Protein AF-0000000072261593 (afdb_homodimer)

Nearest PDB structures (foldseek):
  5vyj-assembly1_C  TM=9.093E-01  e=1.721E-48  Zea mays
  6v3o-assembly1_D  TM=8.929E-01  e=1.579E-46  Zea mays
  8ojy-assembly1_A  TM=8.882E-01  e=1.309E-45  Arabidopsis thaliana
  8oj9-assembly1_A  TM=8.793E-01  e=9.393E-46  Arabidopsis thaliana
  6v3o-assembly1_B  TM=8.728E-01  e=1.981E-45  Zea mays

pLDDT: mean 90.31, std 9.68, range [29.23, 98.25]

Secondary structure (DSSP, 8-state):
-----THHHHHHHHHHHHHHHHHHHHHHHHTT-HHHHHHHHS---HHHHHT--SHHHHHHHHHHHHHHHHHHHHHHHHHHHHHHHHHHHH-GGGSTTSHHHHHHHHHHTT--HHHHHHHHHT-EEEEEE---SS----HHHHHHHHHHHHHHHHTT-TTS-HHHHHHHHHHHHHHHHHHHHH-SS-SSPPPHHHHHHHHHHIIIIIHHHHHHHHHHHHHHHHHHTT--GGGG-SGGGS-EE--EE-TTTB-TT-TT--HHHHHHHHHHHHHHHHHHHHHHHHHHHHH----TTTSPPPHHHHHHHHHHHHHTTHHHHHHHHTTTT-HHHHHHHHHHHHHHHHHHT-TTT--SSHHHHHHHHHHHHHHHHHTT-HHHIIIIIHHHHHHHHHHTTTSSEEEEEEEHHHHHHHHHHHHHHH-TTSPPGGGS-HHHHHHHHHHHTT-----SPTT----HHHHHHHHHHHHHHHHHHHH-STTEEEEEEES--SHHHHHHHHHHHHHHT--TTTS-EEEEE-SHHHHHHHHHHHHHHHHSTTS---SEEEEEEESHHHHHHH-HHHHHHHHHHHHHHHHHHHHHHT-EEEEEEE--SSGGGT-S-HHHHHHHSPTT---SEEEEEE-HHHHIIIIISHHHHHHHHHHHHHHHHHHHHHHHSPPPP----HHHHHHHHHHHHHHHHHHHT-TTHHHHHHHHS-HHHHHT--S-SS-SBSSS-SSTTTB-HHHHHHHHHHTT--GGGTTTHHHHHHHHHHH-HHHHHHHHHTTTT-HHHHHHHHHHHHHHHH--HHHHHHHHTT-S-HHHHHHHHHHHHHHHHHHHHHHHHHHSS-HHHHTHHHHHHHHHHHHHHHHHHHHHHHHHHHHHHHGGG--HHHHHHHHHHHHHHHHHHHHHS---/-----THHHHHHHHHHHHHHHHHHHHHHHHTT-HHHHHHHHS---HHHHHTS-SHHHHHHHHHHHHHHHHHHHHHHHHHHHHHHHHHHHH-GGGSTTSHHHHHHHHHHTT--HHHHHHHHHT-EEEEEE---SS----HHHHHHHHHHHHHHHHTT-TTS-HHHHHHHHHHHHHHHHHHHHH-SS-SSPPPHHHHHHHHHHIIIIIHHHHHHHHHHHHHHHHHHTT--GGGG-SGGGS-EE--EE-TTTB-TT-TT--HHHHHHHHHHHHHHHHHHHHHHHHHHHHH----TTTSPPPHHHHHHHHHHHHHHTHHHHHHHHTTTT-HHHHHHHHHHHHHHHHHHT-TTT--SSHHHHHHHHHHHHHHHHHTT-HHHIIIIIHHHHHHHHHHTTTSSEEEEEEEHHHHHHHHHHHHHHH-TTSPPGGGS-HHHHHHHHHHHTT-----SPTT----HHHHHHHHHHHHHHHHHHHH-STTEEEEEEET--SHHHHHHHHHHHHHHT--TTTS-EEEEE-SHHHHHHHHHHHHHHHHSTTS---SEEEEEEESHHHHHHH-HHHHHHHHHHHHHHHHHHHHHHT-EEEEEEE--SSGGGT-S-HHHHHHTSPTT---SEEEEEE-HHHHIIIIISHHHHHHHHHHHHHHHHHHHHHHHSPPPP----HHHHHHHHHHHHHHHHHHHT-TTHHHHHHHHS-HHHHHT--S-SS-SBSSS-SSTTTB-HHHHHHHHHHTT--GGGTTTHHHHHHHHHHH-HHHHHHHHHTTTT-HHHHHHHHHHHHHHHH--HHHHHHHHTT-S-HHHHHHHHHHHHHHHHHHHHHHHHHHSS-HHHHTHHHHHHHHHHHHHHHHHHHHHHHHHHHHHHHGGG--HHHHHHHHHHHHHHHHHHHHHS---

Solvent-accessible surface area (backbone atoms only — not comparable to full-atom values): 91476 Å² total; per-residue (Å²): 129,86,70,82,53,73,60,59,48,54,51,49,32,51,51,50,43,52,52,52,50,51,40,49,32,49,43,30,44,75,69,71,36,50,73,63,27,45,47,74,69,41,72,51,49,65,68,66,62,68,73,53,55,75,81,54,43,62,57,47,46,48,52,50,27,52,51,35,46,50,49,50,52,36,48,51,52,38,51,53,54,49,52,38,51,44,32,64,76,65,30,61,49,64,40,84,42,29,45,32,25,42,52,51,52,42,45,74,72,66,53,47,72,66,58,50,45,55,47,32,44,50,29,34,42,30,53,22,40,38,57,32,63,64,53,45,71,42,68,64,53,53,51,50,50,50,53,50,47,50,52,56,54,55,67,62,36,77,76,58,32,66,67,57,50,49,49,47,52,51,50,47,35,38,52,48,45,48,49,67,38,29,54,66,66,69,88,53,62,44,47,66,67,57,48,39,53,55,54,46,46,41,62,70,66,40,47,59,54,27,50,50,52,34,54,50,48,45,52,51,27,42,43,71,71,69,45,67,64,76,65,66,69,49,71,77,45,39,60,44,53,38,39,30,32,32,59,47,28,48,33,60,62,28,89,83,49,40,38,66,48,30,44,51,44,54,49,52,30,24,55,51,16,45,52,53,53,51,52,54,49,52,53,45,31,66,66,36,54,38,22,52,88,73,36,82,69,56,67,69,58,55,49,51,45,51,53,52,22,58,73,51,42,70,64,23,49,51,40,38,59,73,39,71,60,16,59,65,26,23,44,40,40,51,51,49,53,26,50,53,28,38,74,70,67,39,80,88,55,32,61,84,45,52,64,57,54,50,50,53,50,48,52,51,47,52,56,37,53,74,63,64,39,57,58,51,40,61,70,53,48,43,54,51,55,46,46,44,70,30,28,40,55,27,36,37,19,40,24,39,30,38,37,39,68,51,52,51,52,14,50,32,33,45,41,51,69,64,40,65,87,51,76,63,58,85,74,49,51,74,64,54,50,44,49,52,52,56,57,48,69,74,45,90,70,63,71,68,65,84,94,62,85,55,40,71,54,32,42,51,52,38,44,34,44,36,37,52,42,56,47,30,74,74,68,43,61,78,35,53,37,43,39,34,29,37,70,40,82,49,53,56,56,61,53,50,50,48,53,51,29,47,61,42,67,37,62,60,78,78,52,51,74,24,50,23,30,28,44,66,67,32,35,71,44,40,48,61,35,50,51,52,41,73,68,34,86,83,46,61,90,56,68,62,45,54,38,31,42,41,33,31,50,12,15,75,69,31,20,42,59,30,28,54,51,45,51,44,51,32,42,52,48,38,40,52,51,25,59,72,69,69,38,38,49,24,45,30,40,45,30,35,46,18,59,45,17,58,23,67,60,54,30,55,54,48,57,32,46,52,86,48,47,40,69,22,37,38,30,32,43,38,36,31,64,36,42,56,80,46,41,64,47,60,69,55,20,22,49,51,51,33,15,44,53,26,24,45,45,50,36,24,41,37,39,77,55,65,63,84,74,77,87,68,65,59,65,42,50,48,53,39,20,53,44,14,24,52,52,34,44,53,51,72,66,33,88,59,34,62,61,43,49,59,41,30,25,58,43,66,58,56,56,64,44,49,44,17,67,51,66,48,38,60,82,70,58,97,42,77,87,35,43,37,52,58,56,54,48,27,21,30,41,74,33,22,54,27,50,56,32,43,53,25,51,15,59,20,49,50,48,29,49,74,77,33,47,67,47,35,48,56,49,37,76,31,30,83,72,36,49,44,55,27,48,50,51,53,46,26,48,51,32,53,65,64,25,36,71,71,50,32,53,57,30,39,64,57,28,81,53,57,69,59,36,52,57,54,48,50,53,51,53,50,42,51,53,39,27,57,51,48,52,33,60,37,69,72,50,60,58,75,72,75,39,44,69,61,51,51,54,50,58,74,44,43,44,59,50,53,47,48,51,53,49,45,54,54,49,48,58,56,42,70,73,47,54,89,62,78,41,77,64,43,54,56,47,50,53,50,50,48,52,41,51,49,28,50,39,50,59,60,70,56,39,71,130,86,71,82,53,71,60,57,47,55,51,49,32,52,52,50,43,52,52,52,49,52,40,49,32,48,44,29,42,74,68,71,35,49,74,63,28,45,47,74,68,42,70,52,50,66,69,66,64,66,72,53,58,76,82,52,42,62,57,48,46,49,52,49,28,52,51,36,46,51,49,52,50,34,47,51,52,38,51,54,54,48,51,39,53,44,33,64,76,63,31,60,49,66,39,84,42,29,46,31,26,42,52,53,52,42,46,74,72,65,51,46,72,67,58,52,45,54,47,33,43,50,28,35,42,28,52,23,40,40,58,30,61,64,55,45,71,42,68,64,52,55,51,48,51,50,53,49,48,50,52,56,55,54,68,61,36,76,75,59,32,65,68,57,49,49,51,48,51,51,50,47,35,36,51,49,46,48,49,67,39,30,54,65,67,69,88,54,63,45,46,67,68,56,47,39,52,57,54,46,46,41,62,71,66,40,46,58,54,27,52,50,52,34,52,48,48,45,52,52,28,42,41,73,70,70,44,69,66,75,66,65,69,49,71,77,46,39,61,45,52,37,40,29,32,33,59,48,29,48,33,62,63,30,90,81,48,40,38,67,49,28,43,51,42,55,50,51,31,24,55,50,16,44,51,54,51,49,51,54,49,51,52,44,31,66,67,34,54,38,22,52,89,74,36,84,71,55,67,68,57,54,50,50,44,52,53,52,22,58,75,51,42,68,64,24,48,52,39,38,60,74,40,70,60,15,60,65,25,24,46,41,41,53,52,50,53,27,51,54,28,36,74,70,67,38,81,90,56,32,62,84,46,50,65,56,54,48,50,52,51,47,52,54,47,53,55,37,52,74,63,64,38,57,59,50,40,60,71,54,48,43,54,52,54,47,46,45,71,31,27,38,55,27,36,38,20,40,26,39,30,38,39,39,67,51,52,50,51,13,50,32,32,46,41,50,70,63,40,63,86,52,76,62,58,87,74,50,50,75,64,55,50,43,49,52,51,55,57,50,69,73,45,91,69,64,71,68,64,83,95,62,85,54,40,72,56,31,43,53,54,38,44,34,45,34,35,51,42,55,46,29,74,74,68,44,61,78,36,54,39,42,38,34,30,38,70,40,82,49,52,55,56,60,52,50,52,47,52,51,30,48,62,42,69,38,62,60,78,78,52,51,75,21,49,24,30,29,43,65,66,30,35,71,44,40,46,58,35,48,51,54,41,72,66,34,86,85,46,61,89,56,69,61,46,52,40,31,41,38,34,31,49,13,15,74,67,32,21,43,57,30,27,52,51,47,50,45,50,32,44,51,48,38,38,51,52,26,58,72,69,71,36,38,49,25,45,27,41,42,30,37,45,18,57,46,17,60,22,67,60,52,28,55,55,47,56,34,46,53,86,46,48,38,69,23,38,37,31,33,44,39,34,32,66,36,42,56,81,46,40,65,47,59,69,54,20,23,50,49,52,34,15,44,53,26,26,45,45,50,38,25,42,37,40,78,55,65,64,84,75,77,88,67,66,58,66,43,51,49,52,40,20,52,43,14,24,52,50,34,44,54,51,71,65,33,88,59,34,62,61,44,51,60,41,30,26,58,44,65,58,56,55,64,45,48,42,16,67,51,67,48,37,60,81,69,57,98,43,74,86,33,44,38,53,60,56,54,49,27,21,30,41,74,32,22,54,28,49,57,30,42,52,26,50,15,57,20,50,51,47,30,49,74,77,34,47,68,47,36,46,56,49,37,76,31,31,83,74,35,48,43,55,28,49,50,52,52,45,24,49,52,31,53,66,64,25,36,70,71,50,32,52,58,30,39,64,57,27,82,53,58,69,60,34,51,56,54,47,51,54,53,54,50,42,51,54,39,26,57,53,47,54,36,60,37,69,71,51,59,58,76,72,74,40,46,68,60,50,51,56,48,60,74,43,42,44,57,49,51,47,48,50,51,50,45,52,53,50,48,58,55,43,70,74,46,55,89,62,80,40,77,64,43,54,55,47,49,53,50,49,50,52,41,49,50,28,49,38,50,58,61,70,57,39,71

Structure (mmCIF, N/CA/C/O backbone):
data_AF-0000000072261593-model_v1
#
loop_
_entity.id
_entity.type
_entity.pdbx_description
1 polymer 'Phosphoenolpyruvate carboxylase'
#
loop_
_atom_site.group_PDB
_atom_site.id
_atom_site.type_symbol
_atom_site.label_atom_id
_atom_site.label_alt_id
_atom_site.label_comp_id
_atom_site.label_asym_id
_atom_site.label_entity_id
_atom_site.label_seq_id
_atom_site.pdbx_PDB_ins_code
_atom_site.Cartn_x
_atom_site.Cartn_y
_atom_site.Cartn_z
_atom_site.occupancy
_atom_site.B_iso_or_equiv
_atom_site.auth_seq_id
_atom_site.auth_comp_id
_atom_site.auth_asym_id
_atom_site.auth_atom_id
_atom_site.pdbx_PDB_model_num
ATOM 1 N N . MET A 1 1 ? 2.805 29.625 -28.234 1 29.23 1 MET A N 1
ATOM 2 C CA . MET A 1 1 ? 2.994 29.359 -26.797 1 29.23 1 MET A CA 1
ATOM 3 C C . MET A 1 1 ? 1.656 29.125 -26.109 1 29.23 1 MET A C 1
ATOM 5 O O . MET A 1 1 ? 0.814 30.016 -26.047 1 29.23 1 MET A O 1
ATOM 9 N N . SER A 1 2 ? 1.017 28.016 -26.172 1 39.97 2 SER A N 1
ATOM 10 C CA . SER A 1 2 ? -0.398 27.75 -25.922 1 39.97 2 SER A CA 1
ATOM 11 C C . SER A 1 2 ? -0.804 28.172 -24.516 1 39.97 2 SER A C 1
ATOM 13 O O . SER A 1 2 ? -0.157 27.797 -23.531 1 39.97 2 SER A O 1
ATOM 15 N N . THR A 1 3 ? -1.3 29.312 -24.328 1 50.88 3 THR A N 1
ATOM 16 C CA . THR A 1 3 ? -1.78 30 -23.141 1 50.88 3 THR A CA 1
ATOM 17 C C . THR A 1 3 ? -2.701 29.094 -22.328 1 50.88 3 THR A C 1
ATOM 19 O O . THR A 1 3 ? -3.707 28.609 -22.844 1 50.88 3 THR A O 1
ATOM 22 N N . ILE A 1 4 ? -2.166 28.422 -21.469 1 63.12 4 ILE A N 1
ATOM 23 C CA . ILE A 1 4 ? -2.998 27.641 -20.578 1 63.12 4 ILE A CA 1
ATOM 24 C C . ILE A 1 4 ? -4.066 28.531 -19.938 1 63.12 4 ILE A C 1
ATOM 26 O O . ILE A 1 4 ? -3.752 29.406 -19.125 1 63.12 4 ILE A O 1
ATOM 30 N N . LYS A 1 5 ? -5.16 28.656 -20.734 1 63.47 5 LYS A N 1
ATOM 31 C CA . LYS A 1 5 ? -6.281 29.5 -20.328 1 63.47 5 LYS A CA 1
ATOM 32 C C . LYS A 1 5 ? -6.938 28.953 -19.047 1 63.47 5 LYS A C 1
ATOM 34 O O . LYS A 1 5 ? -7.227 27.766 -18.953 1 63.47 5 LYS A O 1
ATOM 39 N N . PRO A 1 6 ? -6.984 29.797 -17.891 1 68.5 6 PRO A N 1
ATOM 40 C CA . PRO A 1 6 ? -7.648 29.391 -16.656 1 68.5 6 PRO A CA 1
ATOM 41 C C . PRO A 1 6 ? -8.984 28.688 -16.891 1 68.5 6 PRO A C 1
ATOM 43 O O . PRO A 1 6 ? -9.438 27.906 -16.062 1 68.5 6 PRO A O 1
ATOM 46 N N . GLU A 1 7 ? -9.508 28.891 -18 1 71.69 7 GLU A N 1
ATOM 47 C CA . GLU A 1 7 ? -10.812 28.328 -18.328 1 71.69 7 GLU A CA 1
ATOM 48 C C . GLU A 1 7 ? -10.766 26.797 -18.344 1 71.69 7 GLU A C 1
ATOM 50 O O . GLU A 1 7 ? -11.766 26.141 -18.031 1 71.69 7 GLU A O 1
ATOM 55 N N . PHE A 1 8 ? -9.625 26.391 -18.656 1 77.56 8 PHE A N 1
ATOM 56 C CA . PHE A 1 8 ? -9.469 24.938 -18.672 1 77.56 8 PHE A CA 1
ATOM 57 C C . PHE A 1 8 ? -9.695 24.359 -17.281 1 77.56 8 PHE A C 1
ATOM 59 O O . PHE A 1 8 ? -10.305 23.297 -17.125 1 77.56 8 PHE A O 1
ATOM 66 N N . ILE A 1 9 ? -9.32 25.031 -16.312 1 82.94 9 ILE A N 1
ATOM 67 C CA . ILE A 1 9 ? -9.445 24.562 -14.93 1 82.94 9 ILE A CA 1
ATOM 68 C C . ILE A 1 9 ? -10.906 24.594 -14.5 1 82.94 9 ILE A C 1
ATOM 70 O O . ILE A 1 9 ? -11.375 23.703 -13.797 1 82.94 9 ILE A O 1
ATOM 74 N N . PHE A 1 10 ? -11.586 25.625 -14.961 1 88.06 10 PHE A N 1
ATOM 75 C CA . PHE A 1 10 ? -12.984 25.766 -14.578 1 88.06 10 PHE A CA 1
ATOM 76 C C . PHE A 1 10 ? -13.836 24.672 -15.203 1 88.06 10 PHE A C 1
ATOM 78 O O . PHE A 1 10 ? -14.742 24.141 -14.562 1 88.06 10 PHE A O 1
ATOM 85 N N . GLU A 1 11 ? -13.477 24.359 -16.391 1 88.31 11 GLU A N 1
ATOM 86 C CA . GLU A 1 11 ? -14.211 23.297 -17.078 1 88.31 11 GLU A CA 1
ATOM 87 C C . GLU A 1 11 ? -13.961 21.953 -16.406 1 88.31 11 GLU A C 1
ATOM 89 O O . GLU A 1 11 ? -14.883 21.141 -16.281 1 88.31 11 GLU A O 1
ATOM 94 N N . LYS A 1 12 ? -12.773 21.75 -16.078 1 90.81 12 LYS A N 1
ATOM 95 C CA . LYS A 1 12 ? -12.422 20.5 -15.422 1 90.81 12 LYS A CA 1
ATOM 96 C C . LYS A 1 12 ? -13.148 20.359 -14.086 1 90.81 12 LYS A C 1
ATOM 98 O O . LYS A 1 12 ? -13.688 19.297 -13.781 1 90.81 12 LYS A O 1
ATOM 103 N N . ILE A 1 13 ? -13.195 21.391 -13.297 1 93.88 13 ILE A N 1
ATOM 104 C CA . ILE A 1 13 ? -13.867 21.391 -12 1 93.88 13 ILE A CA 1
ATOM 105 C C . ILE A 1 13 ? -15.359 21.109 -12.195 1 93.88 13 ILE A C 1
ATOM 107 O O . ILE A 1 13 ? -15.938 20.281 -11.492 1 93.88 13 ILE A O 1
ATOM 111 N N . SER A 1 14 ? -15.891 21.766 -13.211 1 92.62 14 SER A N 1
ATOM 112 C CA . SER A 1 14 ? -17.312 21.609 -13.477 1 92.62 14 SER A CA 1
ATOM 113 C C . SER A 1 14 ? -17.641 20.188 -13.898 1 92.62 14 SER A C 1
ATOM 115 O O . SER A 1 14 ? -18.625 19.609 -13.438 1 92.62 14 SER A O 1
ATOM 117 N N . SER A 1 15 ? -16.828 19.641 -14.727 1 93.56 15 SER A N 1
ATOM 118 C CA . SER A 1 15 ? -17.047 18.297 -15.219 1 93.56 15 SER A CA 1
ATOM 119 C C . SER A 1 15 ? -16.906 17.266 -14.094 1 93.56 15 SER A C 1
ATOM 121 O O . SER A 1 15 ? -17.75 16.375 -13.961 1 93.56 15 SER A O 1
ATOM 123 N N . ASP A 1 16 ? -15.852 17.391 -13.312 1 94.81 16 ASP A N 1
ATOM 124 C CA . ASP A 1 16 ? -15.625 16.469 -12.211 1 94.81 16 ASP A CA 1
ATOM 125 C C . ASP A 1 16 ? -16.734 16.562 -11.164 1 94.81 16 ASP A C 1
ATOM 127 O O . ASP A 1 16 ? -17.156 15.555 -10.602 1 94.81 16 ASP A O 1
ATOM 131 N N . MET A 1 17 ? -17.203 17.797 -10.938 1 94.31 17 MET A N 1
ATOM 132 C CA . MET A 1 17 ? -18.266 18 -9.953 1 94.31 17 MET A CA 1
ATOM 133 C C . MET A 1 17 ? -19.578 17.406 -10.445 1 94.31 17 MET A C 1
ATOM 135 O O . MET A 1 17 ? -20.344 16.828 -9.664 1 94.31 17 MET A O 1
ATOM 139 N N . SER A 1 18 ? -19.844 17.625 -11.727 1 94.25 18 SER A N 1
ATOM 140 C CA . SER A 1 18 ? -21.047 17.047 -12.297 1 94.25 18 SER A CA 1
ATOM 141 C C . SER A 1 18 ? -21.031 15.523 -12.164 1 94.25 18 SER A C 1
ATOM 143 O O . SER A 1 18 ? -22.047 14.922 -11.797 1 94.25 18 SER A O 1
ATOM 145 N N . PHE A 1 19 ? -19.969 14.938 -12.438 1 95.19 19 PHE A N 1
ATOM 146 C CA . PHE A 1 19 ? -19.812 13.492 -12.336 1 95.19 19 PHE A CA 1
ATOM 147 C C . PHE A 1 19 ? -20.047 13.023 -10.898 1 95.19 19 PHE A C 1
ATOM 149 O O . PHE A 1 19 ? -20.812 12.086 -10.664 1 95.19 19 PHE A O 1
ATOM 156 N N . LEU A 1 20 ? -19.344 13.641 -9.891 1 96.12 20 LEU A N 1
ATOM 157 C CA . LEU A 1 20 ? -19.469 13.234 -8.492 1 96.12 20 LEU A CA 1
ATOM 158 C C . LEU A 1 20 ? -20.875 13.477 -7.973 1 96.12 20 LEU A C 1
ATOM 160 O O . LEU A 1 20 ? -21.391 12.711 -7.152 1 96.12 20 LEU A O 1
ATOM 164 N N . ARG A 1 21 ? -21.469 14.602 -8.422 1 94.75 21 ARG A N 1
ATOM 165 C CA . ARG A 1 21 ? -22.844 14.898 -8.062 1 94.75 21 ARG A CA 1
ATOM 166 C C . ARG A 1 21 ? -23.781 13.797 -8.539 1 94.75 21 ARG A C 1
ATOM 168 O O . ARG A 1 21 ? -24.672 13.367 -7.801 1 94.75 21 ARG A O 1
ATOM 175 N N . ASP A 1 22 ? -23.562 13.352 -9.719 1 95.5 22 ASP A N 1
ATOM 176 C CA . ASP A 1 22 ? -24.391 12.273 -10.258 1 95.5 22 ASP A CA 1
ATOM 177 C C . ASP A 1 22 ? -24.203 10.992 -9.461 1 95.5 22 ASP A C 1
ATOM 179 O O . ASP A 1 22 ? -25.172 10.258 -9.219 1 95.5 22 ASP A O 1
ATOM 183 N N . CYS A 1 23 ? -23.016 10.711 -9.125 1 96.62 23 CYS A N 1
ATOM 184 C CA . CYS A 1 23 ? -22.75 9.539 -8.297 1 96.62 23 CYS A CA 1
ATOM 185 C C . CYS A 1 23 ? -23.453 9.648 -6.953 1 96.62 23 CYS A C 1
ATOM 187 O O . CYS A 1 23 ? -24.031 8.68 -6.469 1 96.62 23 CYS A O 1
ATOM 189 N N . PHE A 1 24 ? -23.422 10.828 -6.324 1 96.44 24 PHE A N 1
ATOM 190 C CA . PHE A 1 24 ? -24.031 11.055 -5.023 1 96.44 24 PHE A CA 1
ATOM 191 C C . PHE A 1 24 ? -25.547 10.961 -5.117 1 96.44 24 PHE A C 1
ATOM 193 O O . PHE A 1 24 ? -26.203 10.359 -4.25 1 96.44 24 PHE A O 1
ATOM 200 N N . LYS A 1 25 ? -26.109 11.523 -6.18 1 95.25 25 LYS A N 1
ATOM 201 C CA . LYS A 1 25 ? -27.547 11.414 -6.426 1 95.25 25 LYS A CA 1
ATOM 202 C C . LYS A 1 25 ? -27.984 9.953 -6.52 1 95.25 25 LYS A C 1
ATOM 204 O O . LYS A 1 25 ? -29.016 9.57 -5.953 1 95.25 25 LYS A O 1
ATOM 209 N N . LYS A 1 26 ? -27.203 9.25 -7.199 1 94.75 26 LYS A N 1
ATOM 210 C CA . LYS A 1 26 ? -27.5 7.828 -7.355 1 94.75 26 LYS A CA 1
ATOM 211 C C . LYS A 1 26 ? -27.516 7.117 -6.008 1 94.75 26 LYS A C 1
ATOM 213 O O . LYS A 1 26 ? -28.391 6.285 -5.746 1 94.75 26 LYS A O 1
ATOM 218 N N . VAL A 1 27 ? -26.562 7.449 -5.168 1 95.25 27 VAL A N 1
ATOM 219 C CA . VAL A 1 27 ? -26.5 6.859 -3.834 1 95.25 27 VAL A CA 1
ATOM 220 C C . VAL A 1 27 ? -27.766 7.207 -3.055 1 95.25 27 VAL A C 1
ATOM 222 O O . VAL A 1 27 ? -28.375 6.328 -2.447 1 95.25 27 VAL A O 1
ATOM 225 N N . LEU A 1 28 ? -28.172 8.445 -3.123 1 94.69 28 LEU A N 1
ATOM 226 C CA . LEU A 1 28 ? -29.344 8.891 -2.387 1 94.69 28 LEU A CA 1
ATOM 227 C C . LEU A 1 28 ? -30.609 8.227 -2.924 1 94.69 28 LEU A C 1
ATOM 229 O O . LEU A 1 28 ? -31.469 7.793 -2.15 1 94.69 28 LEU A O 1
ATOM 233 N N . THR A 1 29 ? -30.656 8.133 -4.203 1 94.19 29 THR A N 1
ATOM 234 C CA . THR A 1 29 ? -31.812 7.5 -4.824 1 94.19 29 THR A CA 1
ATOM 235 C C . THR A 1 29 ? -31.891 6.02 -4.449 1 94.19 29 THR A C 1
ATOM 237 O O . THR A 1 29 ? -32.969 5.504 -4.137 1 94.19 29 THR A O 1
ATOM 240 N N . ASP A 1 30 ? -30.812 5.395 -4.492 1 92.5 30 ASP A N 1
ATOM 241 C CA . ASP A 1 30 ? -30.75 3.979 -4.148 1 92.5 30 ASP A CA 1
ATOM 242 C C . ASP A 1 30 ? -31.172 3.746 -2.701 1 92.5 30 ASP A C 1
ATOM 244 O O . ASP A 1 30 ? -31.688 2.678 -2.365 1 92.5 30 ASP A O 1
ATOM 248 N N . LEU A 1 31 ? -30.984 4.754 -1.864 1 91.88 31 LEU A N 1
ATOM 249 C CA . LEU A 1 31 ? -31.297 4.625 -0.444 1 91.88 31 LEU A CA 1
ATOM 250 C C . LEU A 1 31 ? -32.719 5.125 -0.148 1 91.88 31 LEU A C 1
ATOM 252 O O . LEU A 1 31 ? -33.094 5.219 1.016 1 91.88 31 LEU A O 1
ATOM 256 N N . GLY A 1 32 ? -33.5 5.453 -1.16 1 89.75 32 GLY A N 1
ATOM 257 C CA . GLY A 1 32 ? -34.875 5.883 -1.011 1 89.75 32 GLY A CA 1
ATOM 258 C C . GLY A 1 32 ? -35 7.336 -0.595 1 89.75 32 GLY A C 1
ATOM 259 O O . GLY A 1 32 ? -36.031 7.746 -0.07 1 89.75 32 GLY A O 1
ATOM 260 N N . GLU A 1 33 ? -33.844 8.062 -0.707 1 90.12 33 GLU A N 1
ATOM 261 C CA . GLU A 1 33 ? -33.875 9.477 -0.348 1 90.12 33 GLU A CA 1
ATOM 262 C C . GLU A 1 33 ? -34.031 10.359 -1.581 1 90.12 33 GLU A C 1
ATOM 264 O O . GLU A 1 33 ? -33.25 11.281 -1.808 1 90.12 33 GLU A O 1
ATOM 269 N N . ASP A 1 34 ? -35.031 10.148 -2.322 1 89 34 ASP A N 1
ATOM 270 C CA . ASP A 1 34 ? -35.281 10.805 -3.605 1 89 34 ASP A CA 1
ATOM 271 C C . ASP A 1 34 ? -35.438 12.312 -3.428 1 89 34 ASP A C 1
ATOM 273 O O . ASP A 1 34 ? -35 13.102 -4.262 1 89 34 ASP A O 1
ATOM 277 N N . LYS A 1 35 ? -36.062 12.695 -2.393 1 85.44 35 LYS A N 1
ATOM 278 C CA . LYS A 1 35 ? -36.281 14.117 -2.154 1 85.44 35 LYS A CA 1
ATOM 279 C C . LYS A 1 35 ? -34.969 14.859 -1.962 1 85.44 35 LYS A C 1
ATOM 281 O O . LYS A 1 35 ? -34.812 15.992 -2.42 1 85.44 35 LYS A O 1
ATOM 286 N N . LEU A 1 36 ? -34.094 14.211 -1.305 1 88.62 36 LEU A N 1
ATOM 287 C CA . LEU A 1 36 ? -32.781 14.805 -1.075 1 88.62 36 LEU A CA 1
ATOM 288 C C . LEU A 1 36 ? -32 14.875 -2.373 1 88.62 36 LEU A C 1
ATOM 290 O O . LEU A 1 36 ? -31.25 15.828 -2.592 1 88.62 36 LEU A O 1
ATOM 294 N N . ALA A 1 37 ? -32.188 13.883 -3.242 1 89.5 37 ALA A N 1
ATOM 295 C CA . ALA A 1 37 ? -31.484 13.852 -4.527 1 89.5 37 ALA A CA 1
ATOM 296 C C . ALA A 1 37 ? -31.891 15.039 -5.398 1 89.5 37 ALA A C 1
ATOM 298 O O . ALA A 1 37 ? -31.078 15.57 -6.156 1 89.5 37 ALA A O 1
ATOM 299 N N . GLU A 1 38 ? -33.062 15.375 -5.258 1 85.56 38 GLU A N 1
ATOM 300 C CA . GLU A 1 38 ? -33.594 16.484 -6.043 1 85.56 38 GLU A CA 1
ATOM 301 C C . GLU A 1 38 ? -32.906 17.797 -5.664 1 85.56 38 GLU A C 1
ATOM 303 O O . GLU A 1 38 ? -32.781 18.703 -6.5 1 85.56 38 GLU A O 1
ATOM 308 N N . ILE A 1 39 ? -32.5 17.875 -4.445 1 82.38 39 ILE A N 1
ATOM 309 C CA . ILE A 1 39 ? -31.812 19.078 -3.979 1 82.38 39 ILE A CA 1
ATOM 310 C C . ILE A 1 39 ? -30.531 19.266 -4.785 1 82.38 39 ILE A C 1
ATOM 312 O O . ILE A 1 39 ? -30.156 20.391 -5.094 1 82.38 39 ILE A O 1
ATOM 316 N N . LEU A 1 40 ? -29.953 18.219 -5.148 1 85.5 40 LEU A N 1
ATOM 317 C CA . LEU A 1 40 ? -28.688 18.25 -5.871 1 85.5 40 LEU A CA 1
ATOM 318 C C . LEU A 1 40 ? -28.906 18.578 -7.344 1 85.5 40 LEU A C 1
ATOM 320 O O . LEU A 1 40 ? -27.984 19.031 -8.031 1 85.5 40 LEU A O 1
ATOM 324 N N . ASP A 1 41 ? -30.141 18.156 -7.906 1 73 41 ASP A N 1
ATOM 325 C CA . ASP A 1 41 ? -30.484 18.375 -9.312 1 73 41 ASP A CA 1
ATOM 326 C C . ASP A 1 41 ? -30.766 19.859 -9.57 1 73 41 ASP A C 1
ATOM 328 O O . ASP A 1 41 ? -30.422 20.375 -10.633 1 73 41 ASP A O 1
ATOM 332 N N . GLN A 1 42 ? -31.828 20.266 -8.656 1 61.62 42 GLN A N 1
ATOM 333 C CA . GLN A 1 42 ? -32.281 21.641 -8.828 1 61.62 42 GLN A CA 1
ATOM 334 C C . GLN A 1 42 ? -31.188 22.625 -8.414 1 61.62 42 GLN A C 1
ATOM 336 O O . GLN A 1 42 ? -30.375 22.328 -7.531 1 61.62 42 GLN A O 1
ATOM 341 N N . LYS A 1 43 ? -30.906 23.312 -9.211 1 55.97 43 LYS A N 1
ATOM 342 C CA . LYS A 1 43 ? -29.984 24.344 -8.734 1 55.97 43 LYS A CA 1
ATOM 343 C C . LYS A 1 43 ? -30.328 24.766 -7.305 1 55.97 43 LYS A C 1
ATOM 345 O O . LYS A 1 43 ? -31.484 25.031 -6.988 1 55.97 43 LYS A O 1
ATOM 350 N N . LEU A 1 44 ? -29.734 24.109 -6.266 1 58.66 44 LEU A N 1
ATOM 351 C CA . LEU A 1 44 ? -29.844 24.422 -4.848 1 58.66 44 LEU A CA 1
ATOM 352 C C . LEU A 1 44 ? -30.625 25.734 -4.648 1 58.66 44 LEU A C 1
ATOM 354 O O . LEU A 1 44 ? -30.031 26.75 -4.293 1 58.66 44 LEU A O 1
ATOM 358 N N . ASP A 1 45 ? -31.859 25.844 -5.254 1 55.22 45 ASP A N 1
ATOM 359 C CA . ASP A 1 45 ? -32.656 27.062 -5.102 1 55.22 45 ASP A CA 1
ATOM 360 C C . ASP A 1 45 ? -33.156 27.219 -3.668 1 55.22 45 ASP A C 1
ATOM 362 O O . ASP A 1 45 ? -33.5 26.234 -3.023 1 55.22 45 ASP A O 1
ATOM 366 N N . LYS A 1 46 ? -33.156 28.438 -3.08 1 53.28 46 LYS A N 1
ATOM 367 C CA . LYS A 1 46 ? -33.438 28.891 -1.725 1 53.28 46 LYS A CA 1
ATOM 368 C C . LYS A 1 46 ? -34.781 28.344 -1.247 1 53.28 46 LYS A C 1
ATOM 370 O O . LYS A 1 46 ? -34.906 27.859 -0.12 1 53.28 46 LYS A O 1
ATOM 375 N N . GLU A 1 47 ? -35.781 28.469 -2.049 1 56.28 47 GLU A N 1
ATOM 376 C CA . GLU A 1 47 ? -37.156 28.172 -1.646 1 56.28 47 GLU A CA 1
ATOM 377 C C . GLU A 1 47 ? -37.375 26.688 -1.411 1 56.28 47 GLU A C 1
ATOM 379 O O . GLU A 1 47 ? -38.094 26.281 -0.5 1 56.28 47 GLU A O 1
ATOM 384 N N . SER A 1 48 ? -36.75 25.922 -2.152 1 57.75 48 SER A N 1
ATOM 385 C CA . SER A 1 48 ? -36.875 24.469 -2.043 1 57.75 48 SER A CA 1
ATOM 386 C C . SER A 1 48 ? -36.25 23.938 -0.769 1 57.75 48 SER A C 1
ATOM 388 O O . SER A 1 48 ? -36.75 23 -0.152 1 57.75 48 SER A O 1
ATOM 390 N N . ILE A 1 49 ? -35.219 24.516 -0.311 1 58.19 49 ILE A N 1
ATOM 391 C CA . ILE A 1 49 ? -34.469 24.078 0.864 1 58.19 49 ILE A CA 1
ATOM 392 C C . ILE A 1 49 ? -35.25 24.453 2.131 1 58.19 49 ILE A C 1
ATOM 394 O O . ILE A 1 49 ? -35.312 23.672 3.086 1 58.19 49 ILE A O 1
ATOM 398 N N . LEU A 1 50 ? -35.938 25.625 2.102 1 55.78 50 LEU A N 1
ATOM 399 C CA . LEU A 1 50 ? -36.656 26.141 3.268 1 55.78 50 LEU A CA 1
ATOM 400 C C . LEU A 1 50 ? -37.938 25.359 3.49 1 55.78 50 LEU A C 1
ATOM 402 O O . LEU A 1 50 ? -38.438 25.297 4.613 1 55.78 50 LEU A O 1
ATOM 406 N N . LYS A 1 51 ? -38.688 24.984 2.523 1 54.62 51 LYS A N 1
ATOM 407 C CA . LYS A 1 51 ? -39.969 24.297 2.619 1 54.62 51 LYS A CA 1
ATOM 408 C C . LYS A 1 51 ? -39.781 22.875 3.17 1 54.62 51 LYS A C 1
ATOM 410 O O . LYS A 1 51 ? -40.781 22.172 3.41 1 54.62 51 LYS A O 1
ATOM 415 N N . MET A 1 52 ? -38.562 22.438 3.361 1 51.31 52 MET A N 1
ATOM 416 C CA . MET A 1 52 ? -38.375 21.031 3.684 1 51.31 52 MET A CA 1
ATOM 417 C C . MET A 1 52 ? -38.5 20.797 5.184 1 51.31 52 MET A C 1
ATOM 419 O O . MET A 1 52 ? -37.969 21.562 5.992 1 51.31 52 MET A O 1
ATOM 423 N N . GLY A 1 53 ? -39.469 20.094 5.723 1 48.19 53 GLY A N 1
ATOM 424 C CA . GLY A 1 53 ? -39.844 19.719 7.07 1 48.19 53 GLY A CA 1
ATOM 425 C C . GLY A 1 53 ? -38.688 19.297 7.945 1 48.19 53 GLY A C 1
ATOM 426 O O . GLY A 1 53 ? -37.562 19.156 7.461 1 48.19 53 GLY A O 1
ATOM 427 N N . SER A 1 54 ? -38.906 19.094 9.391 1 48.72 54 SER A N 1
ATOM 428 C CA . SER A 1 54 ? -38 18.859 10.5 1 48.72 54 SER A CA 1
ATOM 429 C C . SER A 1 54 ? -37.062 17.703 10.203 1 48.72 54 SER A C 1
ATOM 431 O O . SER A 1 54 ? -35.844 17.812 10.398 1 48.72 54 SER A O 1
ATOM 433 N N . GLU A 1 55 ? -37.562 16.484 10.172 1 48.81 55 GLU A N 1
ATOM 434 C CA . GLU A 1 55 ? -36.75 15.266 10.023 1 48.81 55 GLU A CA 1
ATOM 435 C C . GLU A 1 55 ? -35.844 15.359 8.805 1 48.81 55 GLU A C 1
ATOM 437 O O . GLU A 1 55 ? -34.688 14.898 8.844 1 48.81 55 GLU A O 1
ATOM 442 N N . THR A 1 56 ? -36.281 16 7.949 1 52.19 56 THR A N 1
ATOM 443 C CA . THR A 1 56 ? -35.625 16.172 6.664 1 52.19 56 THR A CA 1
ATOM 444 C C . THR A 1 56 ? -34.5 17.188 6.773 1 52.19 56 THR A C 1
ATOM 446 O O . THR A 1 56 ? -33.531 17.156 5.988 1 52.19 56 THR A O 1
ATOM 449 N N . GLU A 1 57 ? -34.469 17.734 7.973 1 64 57 GLU A N 1
ATOM 450 C CA . GLU A 1 57 ? -33.531 18.844 8.07 1 64 57 GLU A CA 1
ATOM 451 C C . GLU A 1 57 ? -32.125 18.344 8.328 1 64 57 GLU A C 1
ATOM 453 O O . GLU A 1 57 ? -31.156 18.844 7.742 1 64 57 GLU A O 1
ATOM 458 N N . GLU A 1 58 ? -32.031 17.219 9.117 1 77.56 58 GLU A N 1
ATOM 459 C CA . GLU A 1 58 ? -30.688 16.734 9.414 1 77.56 58 GLU A CA 1
ATOM 460 C C . GLU A 1 58 ? -30.031 16.141 8.18 1 77.56 58 GLU A C 1
ATOM 462 O O . GLU A 1 58 ? -28.828 16.344 7.945 1 77.56 58 GLU A O 1
ATOM 467 N N . LYS A 1 59 ? -30.797 15.477 7.441 1 86.44 59 LYS A N 1
ATOM 468 C CA . LYS A 1 59 ? -30.25 14.844 6.246 1 86.44 59 LYS A CA 1
ATOM 469 C C . LYS A 1 59 ? -29.922 15.875 5.172 1 86.44 59 LYS A C 1
ATOM 471 O O . LYS A 1 59 ? -28.984 15.695 4.395 1 86.44 59 LYS A O 1
ATOM 476 N N . HIS A 1 60 ? -30.703 16.922 5.23 1 86.81 60 HIS A N 1
ATOM 477 C CA . HIS A 1 60 ? -30.438 18 4.293 1 86.81 60 HIS A CA 1
ATOM 478 C C . HIS A 1 60 ? -29.062 18.641 4.562 1 86.81 60 HIS A C 1
ATOM 480 O O . HIS A 1 60 ? -28.328 18.938 3.629 1 86.81 60 HIS A O 1
ATOM 486 N N . ILE A 1 61 ? -28.859 18.812 5.848 1 89.25 61 ILE A N 1
ATOM 487 C CA . ILE A 1 61 ? -27.594 19.391 6.25 1 89.25 61 ILE A CA 1
ATOM 488 C C . ILE A 1 61 ? -26.438 18.5 5.801 1 89.25 61 ILE A C 1
ATOM 490 O O . ILE A 1 61 ? -25.438 18.984 5.281 1 89.25 61 ILE A O 1
ATOM 494 N N . GLN A 1 62 ? -26.609 17.297 5.934 1 90.62 62 GLN A N 1
ATOM 495 C CA . GLN A 1 62 ? -25.562 16.344 5.578 1 90.62 62 GLN A CA 1
ATOM 496 C C . GLN A 1 62 ? -25.312 16.344 4.07 1 90.62 62 GLN A C 1
ATOM 498 O O . GLN A 1 62 ? -24.156 16.234 3.629 1 90.62 62 GLN A O 1
ATOM 503 N N . VAL A 1 63 ? -26.375 16.391 3.273 1 92.44 63 VAL A N 1
ATOM 504 C CA . VAL A 1 63 ? -26.25 16.406 1.82 1 92.44 63 VAL A CA 1
ATOM 505 C C . VAL A 1 63 ? -25.406 17.609 1.386 1 92.44 63 VAL A C 1
ATOM 507 O O . VAL A 1 63 ? -24.484 17.469 0.583 1 92.44 63 VAL A O 1
ATOM 510 N N . LEU A 1 64 ? -25.766 18.703 1.949 1 91.44 64 LEU A N 1
ATOM 511 C CA . LEU A 1 64 ? -25.062 19.922 1.582 1 91.44 64 LEU A CA 1
ATOM 512 C C . LEU A 1 64 ? -23.609 19.875 2.055 1 91.44 64 LEU A C 1
ATOM 514 O O . LEU A 1 64 ? -22.703 20.344 1.355 1 91.44 64 LEU A O 1
ATOM 518 N N . SER A 1 65 ? -23.391 19.359 3.223 1 91.44 65 SER A N 1
ATOM 519 C CA . SER A 1 65 ? -22.047 19.219 3.754 1 91.44 65 SER A CA 1
ATOM 520 C C . SER A 1 65 ? -21.188 18.344 2.85 1 91.44 65 SER A C 1
ATOM 522 O O . SER A 1 65 ? -20.062 18.719 2.494 1 91.44 65 SER A O 1
ATOM 524 N N . ILE A 1 66 ? -21.688 17.188 2.477 1 93.62 66 ILE A N 1
ATOM 525 C CA . ILE A 1 66 ? -20.953 16.25 1.621 1 93.62 66 ILE A CA 1
ATOM 526 C C . ILE A 1 66 ? -20.703 16.906 0.26 1 93.62 66 ILE A C 1
ATOM 528 O O . ILE A 1 66 ? -19.594 16.797 -0.283 1 93.62 66 ILE A O 1
ATOM 532 N N . TYR A 1 67 ? -21.703 17.578 -0.22 1 93.44 67 TYR A N 1
ATOM 533 C CA . TYR A 1 67 ? -21.594 18.25 -1.51 1 93.44 67 TYR A CA 1
ATOM 534 C C . TYR A 1 67 ? -20.438 19.25 -1.5 1 93.44 67 TYR A C 1
ATOM 536 O O . TYR A 1 67 ? -19.625 19.281 -2.424 1 93.44 67 TYR A O 1
ATOM 544 N N . LEU A 1 68 ? -20.406 20.031 -0.509 1 93.12 68 LEU A N 1
ATOM 545 C CA . LEU A 1 68 ? -19.375 21.062 -0.412 1 93.12 68 LEU A CA 1
ATOM 546 C C . LEU A 1 68 ? -17.984 20.438 -0.248 1 93.12 68 LEU A C 1
ATOM 548 O O . LEU A 1 68 ? -17 20.938 -0.793 1 93.12 68 LEU A O 1
ATOM 552 N N . GLN A 1 69 ? -17.875 19.422 0.472 1 92.31 69 GLN A N 1
ATOM 553 C CA . GLN A 1 69 ? -16.594 18.75 0.658 1 92.31 69 GLN A CA 1
ATOM 554 C C . GLN A 1 69 ? -16.141 18.062 -0.627 1 92.31 69 GLN A C 1
ATOM 556 O O . GLN A 1 69 ? -14.938 17.984 -0.906 1 92.31 69 GLN A O 1
ATOM 561 N N . LEU A 1 70 ? -17.094 17.5 -1.39 1 95.12 70 LEU A N 1
ATOM 562 C CA . LEU A 1 70 ? -16.766 16.969 -2.705 1 95.12 70 LEU A CA 1
ATOM 563 C C . LEU A 1 70 ? -16.203 18.062 -3.611 1 95.12 70 LEU A C 1
ATOM 565 O O . LEU A 1 70 ? -15.25 17.812 -4.359 1 95.12 70 LEU A O 1
ATOM 569 N N . MET A 1 71 ? -16.812 19.188 -3.508 1 93.38 71 MET A N 1
ATOM 570 C CA . MET A 1 71 ? -16.328 20.328 -4.277 1 93.38 71 MET A CA 1
ATOM 571 C C . MET A 1 71 ? -14.875 20.641 -3.93 1 93.38 71 MET A C 1
ATOM 573 O O . MET A 1 71 ? -14.062 20.938 -4.812 1 93.38 71 MET A O 1
ATOM 577 N N . ASN A 1 72 ? -14.547 20.531 -2.658 1 91.5 72 ASN A N 1
ATOM 578 C CA . ASN A 1 72 ? -13.172 20.75 -2.23 1 91.5 72 ASN A CA 1
ATOM 579 C C . ASN A 1 72 ? -12.219 19.766 -2.879 1 91.5 72 ASN A C 1
ATOM 581 O O . ASN A 1 72 ? -11.125 20.141 -3.312 1 91.5 72 ASN A O 1
ATOM 585 N N . LEU A 1 73 ? -12.562 18.547 -2.961 1 93.06 73 LEU A N 1
ATOM 586 C CA . LEU A 1 73 ? -11.719 17.5 -3.529 1 93.06 73 LEU A CA 1
ATOM 587 C C . LEU A 1 73 ? -11.492 17.734 -5.02 1 93.06 73 LEU A C 1
ATOM 589 O O . LEU A 1 73 ? -10.383 17.562 -5.516 1 93.06 73 LEU A O 1
ATOM 593 N N . VAL A 1 74 ? -12.547 18.125 -5.691 1 94.75 74 VAL A N 1
ATOM 594 C CA . VAL A 1 74 ? -12.477 18.375 -7.125 1 94.75 74 VAL A CA 1
ATOM 595 C C . VAL A 1 74 ? -11.555 19.562 -7.398 1 94.75 74 VAL A C 1
ATOM 597 O O . VAL A 1 74 ? -10.742 19.531 -8.328 1 94.75 74 VAL A O 1
ATOM 600 N N . GLU A 1 75 ? -11.695 20.547 -6.586 1 92.19 75 GLU A N 1
ATOM 601 C CA . GLU A 1 75 ? -10.859 21.734 -6.742 1 92.19 75 GLU A CA 1
ATOM 602 C C . GLU A 1 75 ? -9.391 21.406 -6.488 1 92.19 75 GLU A C 1
ATOM 604 O O . GLU A 1 75 ? -8.508 21.906 -7.188 1 92.19 75 GLU A O 1
ATOM 609 N N . GLU A 1 76 ? -9.164 20.641 -5.535 1 89.75 76 GLU A N 1
ATOM 610 C CA . GLU A 1 76 ? -7.801 20.219 -5.227 1 89.75 76 GLU A CA 1
ATOM 611 C C . GLU A 1 76 ? -7.18 19.453 -6.395 1 89.75 76 GLU A C 1
ATOM 613 O O . GLU A 1 76 ? -6.02 19.672 -6.742 1 89.75 76 GLU A O 1
ATOM 618 N N . ASN A 1 77 ? -7.895 18.516 -6.949 1 91.81 77 ASN A N 1
ATOM 619 C CA . ASN A 1 77 ? -7.395 17.75 -8.086 1 91.81 77 ASN A CA 1
ATOM 620 C C . ASN A 1 77 ? -7.121 18.656 -9.289 1 91.81 77 ASN A C 1
ATOM 622 O O . ASN A 1 77 ? -6.121 18.469 -9.984 1 91.81 77 ASN A O 1
ATOM 626 N N . ALA A 1 78 ? -8.031 19.578 -9.523 1 91.94 78 ALA A N 1
ATOM 627 C CA . ALA A 1 78 ? -7.859 20.516 -10.633 1 91.94 78 ALA A CA 1
ATOM 628 C C . ALA A 1 78 ? -6.602 21.359 -10.445 1 91.94 78 ALA A C 1
ATOM 630 O O . ALA A 1 78 ? -5.883 21.641 -11.406 1 91.94 78 ALA A O 1
ATOM 631 N N . ALA A 1 79 ? -6.391 21.766 -9.227 1 89.06 79 ALA A N 1
ATOM 632 C CA . ALA A 1 79 ? -5.199 22.562 -8.93 1 89.06 79 ALA A CA 1
ATOM 633 C C . ALA A 1 79 ? -3.928 21.781 -9.242 1 89.06 79 ALA A C 1
ATOM 635 O O . ALA A 1 79 ? -2.977 22.312 -9.805 1 89.06 79 ALA A O 1
ATOM 636 N N . VAL A 1 80 ? -3.867 20.547 -8.922 1 88.38 80 VAL A N 1
ATOM 637 C CA . VAL A 1 80 ? -2.717 19.688 -9.18 1 88.38 80 VAL A CA 1
ATOM 638 C C . VAL A 1 80 ? -2.504 19.531 -10.68 1 88.38 80 VAL A C 1
ATOM 640 O O . VAL A 1 80 ? -1.377 19.641 -11.172 1 88.38 80 VAL A O 1
ATOM 643 N N . GLN A 1 81 ? -3.57 19.297 -11.414 1 88.69 81 GLN A N 1
ATOM 644 C CA . GLN A 1 81 ? -3.484 19.172 -12.859 1 88.69 81 GLN A CA 1
ATOM 645 C C . GLN A 1 81 ? -3.002 20.453 -13.516 1 88.69 81 GLN A C 1
ATOM 647 O O . GLN A 1 81 ? -2.229 20.422 -14.469 1 88.69 81 GLN A O 1
ATOM 652 N N . PHE A 1 82 ? -3.461 21.531 -12.953 1 89.06 82 PHE A N 1
ATOM 653 C CA . PHE A 1 82 ? -3.053 22.828 -13.477 1 89.06 82 PHE A CA 1
ATOM 654 C C . PHE A 1 82 ? -1.558 23.047 -13.273 1 89.06 82 PHE A C 1
ATOM 656 O O . PHE A 1 82 ? -0.862 23.484 -14.195 1 89.06 82 PHE A O 1
ATOM 663 N N . ARG A 1 83 ? -1.069 22.766 -12.117 1 88.44 83 ARG A N 1
ATOM 664 C CA . ARG A 1 83 ? 0.351 22.938 -11.828 1 88.44 83 ARG A CA 1
ATOM 665 C C . ARG A 1 83 ? 1.202 22.062 -12.75 1 88.44 83 ARG A C 1
ATOM 667 O O . ARG A 1 83 ? 2.264 22.484 -13.203 1 88.44 83 ARG A O 1
ATOM 674 N N . ARG A 1 84 ? 0.775 20.844 -13.008 1 88.88 84 ARG A N 1
ATOM 675 C CA . ARG A 1 84 ? 1.466 19.938 -13.93 1 88.88 84 ARG A CA 1
ATOM 676 C C . ARG A 1 84 ? 1.588 20.562 -15.312 1 88.88 84 ARG A C 1
ATOM 678 O O . ARG A 1 84 ? 2.662 20.531 -15.922 1 88.88 84 ARG A O 1
ATOM 685 N N . ASN A 1 85 ? 0.514 21.141 -15.766 1 88.56 85 ASN A N 1
ATOM 686 C CA . ASN A 1 85 ? 0.484 21.766 -17.078 1 88.56 85 ASN A CA 1
ATOM 687 C C . ASN A 1 85 ? 1.397 22.984 -17.141 1 88.56 85 ASN A C 1
ATOM 689 O O . ASN A 1 85 ? 2.094 23.203 -18.141 1 88.56 85 ASN A O 1
ATOM 693 N N . VAL A 1 86 ? 1.363 23.75 -16.078 1 89.38 86 VAL A N 1
ATOM 694 C CA . VAL A 1 86 ? 2.195 24.953 -16.031 1 89.38 86 VAL A CA 1
ATOM 695 C C . VAL A 1 86 ? 3.67 24.562 -16.031 1 89.38 86 VAL A C 1
ATOM 697 O O . VAL A 1 86 ? 4.477 25.156 -16.75 1 89.38 86 VAL A O 1
ATOM 700 N N . GLU A 1 87 ? 4 23.609 -15.273 1 88.12 87 GLU A N 1
ATOM 701 C CA . GLU A 1 87 ? 5.375 23.125 -15.195 1 88.12 87 GLU A CA 1
ATOM 702 C C . GLU A 1 87 ? 5.859 22.625 -16.562 1 88.12 87 GLU A C 1
ATOM 704 O O . GLU A 1 87 ? 7 22.891 -16.953 1 88.12 87 GLU A O 1
ATOM 709 N N . ASP A 1 88 ? 5.051 21.953 -17.25 1 89.38 88 ASP A N 1
ATOM 710 C CA . ASP A 1 88 ? 5.43 21.312 -18.516 1 89.38 88 ASP A CA 1
ATOM 711 C C . ASP A 1 88 ? 5.566 22.359 -19.625 1 89.38 88 ASP A C 1
ATOM 713 O O . ASP A 1 88 ? 6.41 22.219 -20.516 1 89.38 88 ASP A O 1
ATOM 717 N N . HIS A 1 89 ? 4.785 23.375 -19.578 1 89.38 89 HIS A N 1
ATOM 718 C CA . HIS A 1 89 ? 4.754 24.312 -20.688 1 89.38 89 HIS A CA 1
ATOM 719 C C . HIS A 1 89 ? 5.633 25.531 -20.391 1 89.38 89 HIS A C 1
ATOM 721 O O . HIS A 1 89 ? 6.219 26.109 -21.312 1 89.38 89 HIS A O 1
ATOM 727 N N . LYS A 1 90 ? 5.652 25.906 -19.047 1 90.88 90 LYS A N 1
ATOM 728 C CA . LYS A 1 90 ? 6.371 27.141 -18.719 1 90.88 90 LYS A CA 1
ATOM 729 C C . LYS A 1 90 ? 7.617 26.844 -17.891 1 90.88 90 LYS A C 1
ATOM 731 O O . LYS A 1 90 ? 8.414 27.734 -17.609 1 90.88 90 LYS A O 1
ATOM 736 N N . GLY A 1 91 ? 7.727 25.703 -17.516 1 89.06 91 GLY A N 1
ATOM 737 C CA . GLY A 1 91 ? 8.883 25.312 -16.719 1 89.06 91 GLY A CA 1
ATOM 738 C C . GLY A 1 91 ? 8.617 25.312 -15.234 1 89.06 91 GLY A C 1
ATOM 739 O O . GLY A 1 91 ? 7.68 25.953 -14.758 1 89.06 91 GLY A O 1
ATOM 740 N N . MET A 1 92 ? 9.461 24.75 -14.516 1 87.25 92 MET A N 1
ATOM 741 C CA . MET A 1 92 ? 9.289 24.578 -13.078 1 87.25 92 MET A CA 1
ATOM 742 C C . MET A 1 92 ? 9.461 25.891 -12.336 1 87.25 92 MET A C 1
ATOM 744 O O . MET A 1 92 ? 8.844 26.109 -11.289 1 87.25 92 MET A O 1
ATOM 748 N N . ALA A 1 93 ? 10.227 26.75 -12.859 1 91 93 ALA A N 1
ATOM 749 C CA . ALA A 1 93 ? 10.523 28.031 -12.219 1 91 93 ALA A CA 1
ATOM 750 C C . ALA A 1 93 ? 9.32 28.969 -12.297 1 91 93 ALA A C 1
ATOM 752 O O . ALA A 1 93 ? 9.281 30 -11.617 1 91 93 ALA A O 1
ATOM 753 N N . SER A 1 94 ? 8.359 28.562 -13.094 1 90.81 94 SER A N 1
ATOM 754 C CA . SER A 1 94 ? 7.184 29.406 -13.258 1 90.81 94 SER A CA 1
ATOM 755 C C . SER A 1 94 ? 6.246 29.297 -12.055 1 90.81 94 SER A C 1
ATOM 757 O O . SER A 1 94 ? 5.355 30.125 -11.875 1 90.81 94 SER A O 1
ATOM 759 N N . ILE A 1 95 ? 6.488 28.344 -11.25 1 90.56 95 ILE A N 1
ATOM 760 C CA . ILE A 1 95 ? 5.68 28.172 -10.047 1 90.56 95 ILE A CA 1
ATOM 761 C C . ILE A 1 95 ? 6.215 29.062 -8.93 1 90.56 95 ILE A C 1
ATOM 763 O O . ILE A 1 95 ? 7.246 28.766 -8.32 1 90.56 95 ILE A O 1
ATOM 767 N N . ARG A 1 96 ? 5.391 30.016 -8.594 1 91 96 ARG A N 1
ATOM 768 C CA . ARG A 1 96 ? 5.809 30.984 -7.578 1 91 96 ARG A CA 1
ATOM 769 C C . ARG A 1 96 ? 6.004 30.297 -6.23 1 91 96 ARG A C 1
ATOM 771 O O . ARG A 1 96 ? 5.168 29.5 -5.805 1 91 96 ARG A O 1
ATOM 778 N N . GLY A 1 97 ? 7.148 30.594 -5.57 1 93.56 97 GLY A N 1
ATOM 779 C CA . GLY A 1 97 ? 7.418 30.047 -4.246 1 93.56 97 GLY A CA 1
ATOM 780 C C . GLY A 1 97 ? 8.094 28.703 -4.285 1 93.56 97 GLY A C 1
ATOM 781 O O . GLY A 1 97 ? 8.5 28.172 -3.244 1 93.56 97 GLY A O 1
ATOM 782 N N . SER A 1 98 ? 8.289 28.125 -5.469 1 95.31 98 SER A N 1
ATOM 783 C CA . SER A 1 98 ? 8.914 26.812 -5.602 1 95.31 98 SER A CA 1
ATOM 784 C C . SER A 1 98 ? 10.422 26.906 -5.402 1 95.31 98 SER A C 1
ATOM 786 O O . SER A 1 98 ? 10.992 28 -5.426 1 95.31 98 SER A O 1
ATOM 788 N N . PHE A 1 99 ? 11.055 25.75 -5.18 1 97.56 99 PHE A N 1
ATOM 789 C CA . PHE A 1 99 ? 12.516 25.703 -5.105 1 97.56 99 PHE A CA 1
ATOM 790 C C . PHE A 1 99 ? 13.141 26.25 -6.383 1 97.56 99 PHE A C 1
ATOM 792 O O . PHE A 1 99 ? 14.109 27 -6.332 1 97.56 99 PHE A O 1
ATOM 799 N N . SER A 1 100 ? 12.586 25.844 -7.504 1 96.38 100 SER A N 1
ATOM 800 C CA . SER A 1 100 ? 13.133 26.234 -8.797 1 96.38 100 SER A CA 1
ATOM 801 C C . SER A 1 100 ? 13.109 27.75 -8.969 1 96.38 100 SER A C 1
ATOM 803 O O . SER A 1 100 ? 14.086 28.344 -9.43 1 96.38 100 SER A O 1
ATOM 805 N N . GLU A 1 101 ? 11.984 28.312 -8.633 1 96.75 101 GLU A N 1
ATOM 806 C CA . GLU A 1 101 ? 11.891 29.766 -8.734 1 96.75 101 GLU A CA 1
ATOM 807 C C . GLU A 1 101 ? 12.883 30.453 -7.801 1 96.75 101 GLU A C 1
ATOM 809 O O . GLU A 1 101 ? 13.555 31.406 -8.195 1 96.75 101 GLU A O 1
ATOM 814 N N . THR A 1 102 ? 12.977 29.984 -6.59 1 97.19 102 THR A N 1
ATOM 815 C CA . THR A 1 102 ? 13.867 30.562 -5.586 1 97.19 102 THR A CA 1
ATOM 816 C C . THR A 1 102 ? 15.32 30.438 -6.016 1 97.19 102 THR A C 1
ATOM 818 O O . THR A 1 102 ? 16.094 31.391 -5.914 1 97.19 102 THR A O 1
ATOM 821 N N . LEU A 1 103 ? 15.711 29.281 -6.508 1 97.75 103 LEU A N 1
ATOM 822 C CA . LEU A 1 103 ? 17.078 29.062 -6.957 1 97.75 103 LEU A CA 1
ATOM 823 C C . LEU A 1 103 ? 17.422 29.969 -8.141 1 97.75 103 LEU A C 1
ATOM 825 O O . LEU A 1 103 ? 18.531 30.484 -8.234 1 97.75 103 LEU A O 1
ATOM 829 N N . THR A 1 104 ? 16.484 30.125 -8.984 1 96.25 104 THR A N 1
ATOM 830 C CA . THR A 1 104 ? 16.672 31.031 -10.117 1 96.25 104 THR A CA 1
ATOM 831 C C . THR A 1 104 ? 16.875 32.469 -9.648 1 96.25 104 THR A C 1
ATOM 833 O O . THR A 1 104 ? 17.75 33.156 -10.156 1 96.25 104 THR A O 1
ATOM 836 N N . ARG A 1 105 ? 16.062 32.875 -8.719 1 93.94 105 ARG A N 1
ATOM 837 C CA . ARG A 1 105 ? 16.188 34.188 -8.148 1 93.94 105 ARG A CA 1
ATOM 838 C C . ARG A 1 105 ? 17.547 34.406 -7.484 1 93.94 105 ARG A C 1
ATOM 840 O O . ARG A 1 105 ? 18.203 35.406 -7.676 1 93.94 105 ARG A O 1
ATOM 847 N N . LEU A 1 106 ? 17.969 33.469 -6.734 1 96.31 106 LEU A N 1
ATOM 848 C CA . LEU A 1 106 ? 19.25 33.531 -6.039 1 96.31 106 LEU A CA 1
ATOM 849 C C . LEU A 1 106 ? 20.406 33.594 -7.031 1 96.31 106 LEU A C 1
ATOM 851 O O . LEU A 1 106 ? 21.359 34.344 -6.84 1 96.31 106 LEU A O 1
ATOM 855 N N . LYS A 1 107 ? 20.297 32.812 -8.016 1 95.25 107 LYS A N 1
ATOM 856 C CA . LYS A 1 107 ? 21.297 32.844 -9.07 1 95.25 107 LYS A CA 1
ATOM 857 C C . LYS A 1 107 ? 21.375 34.188 -9.734 1 95.25 107 LYS A C 1
ATOM 859 O O . LYS A 1 107 ? 22.469 34.719 -9.992 1 95.25 107 LYS A O 1
ATOM 864 N N . SER A 1 108 ? 20.281 34.75 -10 1 93.31 108 SER A N 1
ATOM 865 C CA . SER A 1 108 ? 20.219 36.062 -10.648 1 93.31 108 SER A CA 1
ATOM 866 C C . SER A 1 108 ? 20.812 37.125 -9.766 1 93.31 108 SER A C 1
ATOM 868 O O . SER A 1 108 ? 21.266 38.156 -10.258 1 93.31 108 SER A O 1
ATOM 870 N N . MET A 1 109 ? 20.828 36.938 -8.5 1 92.31 109 MET A N 1
ATOM 871 C CA . MET A 1 109 ? 21.391 37.875 -7.535 1 92.31 109 MET A CA 1
ATOM 872 C C . MET A 1 109 ? 22.906 37.719 -7.453 1 92.31 109 MET A C 1
ATOM 874 O O . MET A 1 109 ? 23.578 38.469 -6.734 1 92.31 109 MET A O 1
ATOM 878 N N . GLY A 1 110 ? 23.391 36.75 -8.125 1 93.69 110 GLY A N 1
ATOM 879 C CA . GLY A 1 110 ? 24.828 36.562 -8.172 1 93.69 110 GLY A CA 1
ATOM 880 C C . GLY A 1 110 ? 25.344 35.656 -7.055 1 93.69 110 GLY A C 1
ATOM 881 O O . GLY A 1 110 ? 26.562 35.594 -6.82 1 93.69 110 GLY A O 1
ATOM 882 N N . ILE A 1 111 ? 24.484 35 -6.344 1 96.12 111 ILE A N 1
ATOM 883 C CA . ILE A 1 111 ? 24.922 34.094 -5.281 1 96.12 111 ILE A CA 1
ATOM 884 C C . ILE A 1 111 ? 25.406 32.812 -5.887 1 96.12 111 ILE A C 1
ATOM 886 O O . ILE A 1 111 ? 24.734 32.219 -6.734 1 96.12 111 ILE A O 1
ATOM 890 N N . SER A 1 112 ? 26.5 32.312 -5.441 1 96.81 112 SER A N 1
ATOM 891 C CA . SER A 1 112 ? 27.141 31.156 -6.035 1 96.81 112 SER A CA 1
ATOM 892 C C . SER A 1 112 ? 26.469 29.859 -5.562 1 96.81 112 SER A C 1
ATOM 894 O O . SER A 1 112 ? 25.766 29.859 -4.547 1 96.81 112 SER A O 1
ATOM 896 N N . GLU A 1 113 ? 26.719 28.844 -6.285 1 97.19 113 GLU A N 1
ATOM 897 C CA . GLU A 1 113 ? 26.219 27.5 -5.961 1 97.19 113 GLU A CA 1
ATOM 898 C C . GLU A 1 113 ? 26.609 27.094 -4.543 1 97.19 113 GLU A C 1
ATOM 900 O O . GLU A 1 113 ? 25.781 26.609 -3.779 1 97.19 113 GLU A O 1
ATOM 905 N N . ASN A 1 114 ? 27.812 27.312 -4.184 1 97.19 114 ASN A N 1
ATOM 906 C CA . ASN A 1 114 ? 28.312 26.953 -2.863 1 97.19 114 ASN A CA 1
ATOM 907 C C . ASN A 1 114 ? 27.656 27.766 -1.762 1 97.19 114 ASN A C 1
ATOM 909 O O . ASN A 1 114 ? 27.375 27.266 -0.676 1 97.19 114 ASN A O 1
ATOM 913 N N . GLU A 1 115 ? 27.484 29.031 -2.08 1 97.12 115 GLU A N 1
ATOM 914 C CA . GLU A 1 115 ? 26.812 29.891 -1.112 1 97.12 115 GLU A CA 1
ATOM 915 C C . GLU A 1 115 ? 25.359 29.453 -0.9 1 97.12 115 GLU A C 1
ATOM 917 O O . GLU A 1 115 ? 24.859 29.484 0.224 1 97.12 115 GLU A O 1
ATOM 922 N N . ILE A 1 116 ? 24.719 29.094 -1.979 1 97.75 116 ILE A N 1
ATOM 923 C CA . ILE A 1 116 ? 23.344 28.609 -1.888 1 97.75 116 ILE A CA 1
ATOM 924 C C . ILE A 1 116 ? 23.312 27.328 -1.062 1 97.75 116 ILE A C 1
ATOM 926 O O . ILE A 1 116 ? 22.438 27.156 -0.2 1 97.75 116 ILE A O 1
ATOM 930 N N . LEU A 1 117 ? 24.234 26.422 -1.31 1 97.5 117 LEU A N 1
ATOM 931 C CA . LEU A 1 117 ? 24.312 25.156 -0.572 1 97.5 117 LEU A CA 1
ATOM 932 C C . LEU A 1 117 ? 24.5 25.422 0.918 1 97.5 117 LEU A C 1
ATOM 934 O O . LEU A 1 117 ? 23.875 24.766 1.754 1 97.5 117 LEU A O 1
ATOM 938 N N . ASN A 1 118 ? 25.359 26.312 1.19 1 96.56 118 ASN A N 1
ATOM 939 C CA . ASN A 1 118 ? 25.609 26.672 2.582 1 96.56 118 ASN A CA 1
ATOM 940 C C . ASN A 1 118 ? 24.359 27.234 3.246 1 96.56 118 ASN A C 1
ATOM 942 O O . ASN A 1 118 ? 24.125 27 4.434 1 96.56 118 ASN A O 1
ATOM 946 N N . THR A 1 119 ? 23.609 28.031 2.508 1 97 119 THR A N 1
ATOM 947 C CA . THR A 1 119 ? 22.375 28.594 3.025 1 97 119 THR A CA 1
ATOM 948 C C . THR A 1 119 ? 21.359 27.484 3.309 1 97 119 THR A C 1
ATOM 950 O O . THR A 1 119 ? 20.688 27.5 4.34 1 97 119 THR A O 1
ATOM 953 N N . ILE A 1 120 ? 21.281 26.516 2.383 1 97.75 120 ILE A N 1
ATOM 954 C CA . ILE A 1 120 ? 20.359 25.391 2.535 1 97.75 120 ILE A CA 1
ATOM 955 C C . ILE A 1 120 ? 20.672 24.625 3.818 1 97.75 120 ILE A C 1
ATOM 957 O O . ILE A 1 120 ? 19.766 24.266 4.574 1 97.75 120 ILE A O 1
ATOM 961 N N . ARG A 1 121 ? 21.906 24.469 4.125 1 96.12 121 ARG A N 1
ATOM 962 C CA . ARG A 1 121 ? 22.375 23.703 5.281 1 96.12 121 ARG A CA 1
ATOM 963 C C . ARG A 1 121 ? 21.953 24.375 6.582 1 96.12 121 ARG A C 1
ATOM 965 O O . ARG A 1 121 ? 21.891 23.734 7.633 1 96.12 121 ARG A O 1
ATOM 972 N N . GLN A 1 122 ? 21.609 25.609 6.512 1 95.12 122 GLN A N 1
ATOM 973 C CA . GLN A 1 122 ? 21.297 26.375 7.711 1 95.12 122 GLN A CA 1
ATOM 974 C C . GLN A 1 122 ? 19.797 26.375 7.988 1 95.12 122 GLN A C 1
ATOM 976 O O . GLN A 1 122 ? 19.344 26.797 9.055 1 95.12 122 GLN A O 1
ATOM 981 N N . ILE A 1 123 ? 19.078 25.875 7.07 1 97.19 123 ILE A N 1
ATOM 982 C CA . ILE A 1 123 ? 17.625 25.953 7.184 1 97.19 123 ILE A CA 1
ATOM 983 C C . ILE A 1 123 ? 17.141 24.859 8.141 1 97.19 123 ILE A C 1
ATOM 985 O O . ILE A 1 123 ? 17.438 23.688 7.957 1 97.19 123 ILE A O 1
ATOM 989 N N . HIS A 1 124 ? 16.469 25.281 9.188 1 97.12 124 HIS A N 1
ATOM 990 C CA . HIS A 1 124 ? 15.82 24.422 10.156 1 97.12 124 HIS A CA 1
ATOM 991 C C . HIS A 1 124 ? 14.352 24.781 10.336 1 97.12 124 HIS A C 1
ATOM 993 O O . HIS A 1 124 ? 14.039 25.859 10.867 1 97.12 124 HIS A O 1
ATOM 999 N N . LEU A 1 125 ? 13.469 23.938 9.891 1 97.62 125 LEU A N 1
ATOM 1000 C CA . LEU A 1 125 ? 12.039 24.172 9.969 1 97.62 125 LEU A CA 1
ATOM 1001 C C . LEU A 1 125 ? 11.367 23.188 10.914 1 97.62 125 LEU A C 1
ATOM 1003 O O . LEU A 1 125 ? 11.672 22 10.891 1 97.62 125 LEU A O 1
ATOM 1007 N N . SER A 1 126 ? 10.445 23.719 11.758 1 97.25 126 SER A N 1
ATOM 1008 C CA . SER A 1 126 ? 9.703 22.844 12.656 1 97.25 126 SER A CA 1
ATOM 1009 C C . SER A 1 126 ? 8.219 23.203 12.656 1 97.25 126 SER A C 1
ATOM 1011 O O . SER A 1 126 ? 7.758 23.953 13.516 1 97.25 126 SER A O 1
ATOM 1013 N N . PRO A 1 127 ? 7.414 22.578 11.781 1 97 127 PRO A N 1
ATOM 1014 C CA . PRO A 1 127 ? 5.965 22.703 11.938 1 97 127 PRO A CA 1
ATOM 1015 C C . PRO A 1 127 ? 5.449 22.016 13.203 1 97 127 PRO A C 1
ATOM 1017 O O . PRO A 1 127 ? 5.852 20.891 13.516 1 97 127 PRO A O 1
ATOM 1020 N N . VAL A 1 128 ? 4.637 22.734 13.938 1 97.12 128 VAL A N 1
ATOM 1021 C CA . VAL A 1 128 ? 4.086 22.219 15.18 1 97.12 128 VAL A CA 1
ATOM 1022 C C . VAL A 1 128 ? 2.578 22.016 15.039 1 97.12 128 VAL A C 1
ATOM 1024 O O . VAL A 1 128 ? 1.834 22.969 14.836 1 97.12 128 VAL A O 1
ATOM 1027 N N . LEU A 1 129 ? 2.123 20.797 15.148 1 95.44 129 LEU A N 1
ATOM 1028 C CA . LEU A 1 129 ? 0.7 20.5 15.016 1 95.44 129 LEU A CA 1
ATOM 1029 C C . LEU A 1 129 ? -0.02 20.688 16.344 1 95.44 129 LEU A C 1
ATOM 1031 O O . LEU A 1 129 ? 0.516 20.344 17.406 1 95.44 129 LEU A O 1
ATOM 1035 N N . THR A 1 130 ? -1.169 21.297 16.266 1 90.94 130 THR A N 1
ATOM 1036 C CA . THR A 1 130 ? -1.955 21.547 17.469 1 90.94 130 THR A CA 1
ATOM 1037 C C . THR A 1 130 ? -3.266 20.766 17.438 1 90.94 130 THR A C 1
ATOM 1039 O O . THR A 1 130 ? -3.568 20.094 16.438 1 90.94 130 THR A O 1
ATOM 1042 N N . ALA A 1 131 ? -3.992 20.781 18.5 1 79.69 131 ALA A N 1
ATOM 1043 C CA . ALA A 1 131 ? -5.285 20.109 18.594 1 79.69 131 ALA A CA 1
ATOM 1044 C C . ALA A 1 131 ? -6.352 20.844 17.797 1 79.69 131 ALA A C 1
ATOM 1046 O O . ALA A 1 131 ? -6.164 22.016 17.438 1 79.69 131 ALA A O 1
ATOM 1047 N N . HIS A 1 132 ? -7.453 20.078 17.516 1 64.5 132 HIS A N 1
ATOM 1048 C CA . HIS A 1 132 ? -8.562 20.672 16.766 1 64.5 132 HIS A CA 1
ATOM 1049 C C . HIS A 1 132 ? -9.5 21.438 17.688 1 64.5 132 HIS A C 1
ATOM 1051 O O . HIS A 1 132 ? -10.219 20.844 18.5 1 64.5 132 HIS A O 1
ATOM 1057 N N . PRO A 1 133 ? -9.539 22.719 17.625 1 59.03 133 PRO A N 1
ATOM 1058 C CA . PRO A 1 133 ? -10.461 23.422 18.516 1 59.03 133 PRO A CA 1
ATOM 1059 C C . PRO A 1 133 ? -11.891 23.453 17.969 1 59.03 133 PRO A C 1
ATOM 1061 O O . PRO A 1 133 ? -12.836 23.688 18.719 1 59.03 133 PRO A O 1
ATOM 1064 N N . THR A 1 134 ? -12.156 23.406 16.734 1 55.06 134 THR A N 1
ATOM 1065 C CA . THR A 1 134 ? -13.453 23.703 16.141 1 55.06 134 THR A CA 1
ATOM 1066 C C . THR A 1 134 ? -13.906 22.578 15.219 1 55.06 134 THR A C 1
ATOM 1068 O O . THR A 1 134 ? -15.078 22.203 15.227 1 55.06 134 THR A O 1
ATOM 1071 N N . GLU A 1 135 ? -13.227 22.312 14.227 1 58.16 135 GLU A N 1
ATOM 1072 C CA . GLU A 1 135 ? -13.703 21.406 13.18 1 58.16 135 GLU A CA 1
ATOM 1073 C C . GLU A 1 135 ? -12.82 20.172 13.062 1 58.16 135 GLU A C 1
ATOM 1075 O O . GLU A 1 135 ? -11.641 20.281 12.727 1 58.16 135 GLU A O 1
ATOM 1080 N N . ALA A 1 136 ? -13.438 19.156 13.883 1 62.97 136 ALA A N 1
ATOM 1081 C CA . ALA A 1 136 ? -12.594 17.969 13.812 1 62.97 136 ALA A CA 1
ATOM 1082 C C . ALA A 1 136 ? -13.234 16.891 12.938 1 62.97 136 ALA A C 1
ATOM 1084 O O . ALA A 1 136 ? -14.43 16.625 13.062 1 62.97 136 ALA A O 1
ATOM 1085 N N . LYS A 1 137 ? -12.586 16.734 11.789 1 71.62 137 LYS A N 1
ATOM 1086 C CA . LYS A 1 137 ? -13.008 15.562 11.031 1 71.62 137 LYS A CA 1
ATOM 1087 C C . LYS A 1 137 ? -12.453 14.281 11.641 1 71.62 137 LYS A C 1
ATOM 1089 O O . LYS A 1 137 ? -11.312 14.242 12.102 1 71.62 137 LYS A O 1
ATOM 1094 N N . ARG A 1 138 ? -13.312 13.383 11.656 1 79 138 ARG A N 1
ATOM 1095 C CA . ARG A 1 138 ? -12.883 12.062 12.102 1 79 138 ARG A CA 1
ATOM 1096 C C . ARG A 1 138 ? -11.844 11.477 11.156 1 79 138 ARG A C 1
ATOM 1098 O O . ARG A 1 138 ? -11.867 11.742 9.953 1 79 138 ARG A O 1
ATOM 1105 N N . ILE A 1 139 ? -10.969 10.672 11.734 1 80.62 139 ILE A N 1
ATOM 1106 C CA . ILE A 1 139 ? -9.93 10.023 10.938 1 80.62 139 ILE A CA 1
ATOM 1107 C C . ILE A 1 139 ? -10.578 9.188 9.836 1 80.62 139 ILE A C 1
ATOM 1109 O O . ILE A 1 139 ? -10.094 9.164 8.703 1 80.62 139 ILE A O 1
ATOM 1113 N N . SER A 1 140 ? -11.68 8.539 10.18 1 87 140 SER A N 1
ATOM 1114 C CA . SER A 1 140 ? -12.375 7.703 9.203 1 87 140 SER A CA 1
ATOM 1115 C C . SER A 1 140 ? -12.836 8.523 8 1 87 140 SER A C 1
ATOM 1117 O O . SER A 1 140 ? -12.797 8.039 6.867 1 87 140 SER A O 1
ATOM 1119 N N . ILE A 1 141 ? -13.219 9.719 8.234 1 87.94 141 ILE A N 1
ATOM 1120 C CA . ILE A 1 141 ? -13.703 10.578 7.16 1 87.94 141 ILE A CA 1
ATOM 1121 C C . ILE A 1 141 ? -12.523 11.086 6.332 1 87.94 141 ILE A C 1
ATOM 1123 O O . ILE A 1 141 ? -12.609 11.164 5.105 1 87.94 141 ILE A O 1
ATOM 1127 N N . ILE A 1 142 ? -11.477 11.414 7.047 1 84.75 142 ILE A N 1
ATOM 1128 C CA . ILE A 1 142 ? -10.273 11.867 6.348 1 84.75 142 ILE A CA 1
ATOM 1129 C C . ILE A 1 142 ? -9.781 10.773 5.406 1 84.75 142 ILE A C 1
ATOM 1131 O O . ILE A 1 142 ? -9.406 11.047 4.266 1 84.75 142 ILE A O 1
ATOM 1135 N N . GLU A 1 143 ? -9.82 9.602 5.879 1 88.69 143 GLU A N 1
ATOM 1136 C CA . GLU A 1 143 ? -9.391 8.469 5.066 1 88.69 143 GLU A CA 1
ATOM 1137 C C . GLU A 1 143 ? -10.328 8.258 3.877 1 88.69 143 GLU A C 1
ATOM 1139 O O . GLU A 1 143 ? -9.875 7.93 2.777 1 88.69 143 GLU A O 1
ATOM 1144 N N . LEU A 1 144 ? -11.547 8.406 4.129 1 92.94 144 LEU A N 1
ATOM 1145 C CA . LEU A 1 144 ? -12.531 8.305 3.055 1 92.94 144 LEU A CA 1
ATOM 1146 C C . LEU A 1 144 ? -12.281 9.359 1.987 1 92.94 144 LEU A C 1
ATOM 1148 O O . LEU A 1 144 ? -12.383 9.078 0.791 1 92.94 144 LEU A O 1
ATOM 1152 N N . HIS A 1 145 ? -11.961 10.578 2.416 1 91.81 145 HIS A N 1
ATOM 1153 C CA . HIS A 1 145 ? -11.633 11.656 1.484 1 91.81 145 HIS A CA 1
ATOM 1154 C C . HIS A 1 145 ? -10.43 11.297 0.629 1 91.81 145 HIS A C 1
ATOM 1156 O O . HIS A 1 145 ? -10.422 11.539 -0.58 1 91.81 145 HIS A O 1
ATOM 1162 N N . ARG A 1 146 ? -9.531 10.734 1.271 1 91.44 146 ARG A N 1
ATOM 1163 C CA . ARG A 1 146 ? -8.328 10.336 0.562 1 91.44 146 ARG A CA 1
ATOM 1164 C C . ARG A 1 146 ? -8.633 9.281 -0.493 1 91.44 146 ARG A C 1
ATOM 1166 O O . ARG A 1 146 ? -8.18 9.383 -1.635 1 91.44 146 ARG A O 1
ATOM 1173 N N . ASP A 1 147 ? -9.352 8.297 -0.106 1 93.94 147 ASP A N 1
ATOM 1174 C CA . ASP A 1 147 ? -9.711 7.23 -1.037 1 93.94 147 ASP A CA 1
ATOM 1175 C C . ASP A 1 147 ? -10.492 7.781 -2.229 1 93.94 147 ASP A C 1
ATOM 1177 O O . ASP A 1 147 ? -10.25 7.391 -3.371 1 93.94 147 ASP A O 1
ATOM 1181 N N . LEU A 1 148 ? -11.414 8.625 -1.901 1 95.81 148 LEU A N 1
ATOM 1182 C CA . LEU A 1 148 ? -12.211 9.25 -2.953 1 95.81 148 LEU A CA 1
ATOM 1183 C C . LEU A 1 148 ? -11.32 10.055 -3.9 1 95.81 148 LEU A C 1
ATOM 1185 O O . LEU A 1 148 ? -11.477 9.969 -5.121 1 95.81 148 LEU A O 1
ATOM 1189 N N . TYR A 1 149 ? -10.453 10.805 -3.373 1 93.69 149 TYR A N 1
ATOM 1190 C CA . TYR A 1 149 ? -9.531 11.602 -4.172 1 93.69 149 TYR A CA 1
ATOM 1191 C C . TYR A 1 149 ? -8.688 10.719 -5.086 1 93.69 149 TYR A C 1
ATOM 1193 O O . TYR A 1 149 ? -8.508 11.023 -6.266 1 93.69 149 TYR A O 1
ATOM 1201 N N . LEU A 1 150 ? -8.203 9.656 -4.57 1 93.25 150 LEU A N 1
ATOM 1202 C CA . LEU A 1 150 ? -7.363 8.75 -5.34 1 93.25 150 LEU A CA 1
ATOM 1203 C C . LEU A 1 150 ? -8.141 8.125 -6.496 1 93.25 150 LEU A C 1
ATOM 1205 O O . LEU A 1 150 ? -7.59 7.91 -7.574 1 93.25 150 LEU A O 1
ATOM 1209 N N . GLN A 1 151 ? -9.359 7.773 -6.238 1 95.19 151 GLN A N 1
ATOM 1210 C CA . GLN A 1 151 ? -10.188 7.258 -7.328 1 95.19 151 GLN A CA 1
ATOM 1211 C C . GLN A 1 151 ? -10.375 8.305 -8.422 1 95.19 151 GLN A C 1
ATOM 1213 O O . GLN A 1 151 ? -10.367 7.984 -9.609 1 95.19 151 GLN A O 1
ATOM 1218 N N . LEU A 1 152 ? -10.539 9.578 -7.996 1 93.5 152 LEU A N 1
ATOM 1219 C CA . LEU A 1 152 ? -10.672 10.672 -8.953 1 93.5 152 LEU A CA 1
ATOM 1220 C C . LEU A 1 152 ? -9.414 10.797 -9.805 1 93.5 152 LEU A C 1
ATOM 1222 O O . LEU A 1 152 ? -9.492 11.047 -11.008 1 93.5 152 LEU A O 1
ATOM 1226 N N . VAL A 1 153 ? -8.328 10.641 -9.195 1 91.12 153 VAL A N 1
ATOM 1227 C CA . VAL A 1 153 ? -7.047 10.734 -9.883 1 91.12 153 VAL A CA 1
ATOM 1228 C C . VAL A 1 153 ? -6.914 9.586 -10.883 1 91.12 153 VAL A C 1
ATOM 1230 O O . VAL A 1 153 ? -6.395 9.773 -11.984 1 91.12 153 VAL A O 1
ATOM 1233 N N . LYS A 1 154 ? -7.367 8.398 -10.477 1 91 154 LYS A N 1
ATOM 1234 C CA . LYS A 1 154 ? -7.32 7.25 -11.375 1 91 154 LYS A CA 1
ATOM 1235 C C . LYS A 1 154 ? -8.078 7.531 -12.672 1 91 154 LYS A C 1
ATOM 1237 O O . LYS A 1 154 ? -7.676 7.086 -13.742 1 91 154 LYS A O 1
ATOM 1242 N N . LEU A 1 155 ? -9.109 8.227 -12.578 1 92 155 LEU A N 1
ATOM 1243 C CA . LEU A 1 155 ? -9.969 8.516 -13.719 1 92 155 LEU A CA 1
ATOM 1244 C C . LEU A 1 155 ? -9.266 9.438 -14.711 1 92 155 LEU A C 1
ATOM 1246 O O . LEU A 1 155 ? -9.695 9.57 -15.859 1 92 155 LEU A O 1
ATOM 1250 N N . GLU A 1 156 ? -8.156 10.062 -14.234 1 88.94 156 GLU A N 1
ATOM 1251 C CA . GLU A 1 156 ? -7.375 10.906 -15.125 1 88.94 156 GLU A CA 1
ATOM 1252 C C . GLU A 1 156 ? -6.637 10.07 -16.172 1 88.94 156 GLU A C 1
ATOM 1254 O O . GLU A 1 156 ? -6.199 10.594 -17.203 1 88.94 156 GLU A O 1
ATOM 1259 N N . ASN A 1 157 ? -6.453 8.703 -15.914 1 87 157 ASN A N 1
ATOM 1260 C CA . ASN A 1 157 ? -5.711 7.812 -16.797 1 87 157 ASN A CA 1
ATOM 1261 C C . ASN A 1 157 ? -6.555 7.379 -18 1 87 157 ASN A C 1
ATOM 1263 O O . ASN A 1 157 ? -7.484 6.582 -17.844 1 87 157 ASN A O 1
ATOM 1267 N N . SER A 1 158 ? -6.164 7.766 -19.125 1 83.94 158 SER A N 1
ATOM 1268 C CA . SER A 1 158 ? -6.945 7.5 -20.328 1 83.94 158 SER A CA 1
ATOM 1269 C C . SER A 1 158 ? -6.695 6.086 -20.844 1 83.94 158 SER A C 1
ATOM 1271 O O . SER A 1 158 ? -7.414 5.605 -21.719 1 83.94 158 SER A O 1
ATOM 1273 N N . SER A 1 159 ? -5.773 5.391 -20.266 1 83.88 159 SER A N 1
ATOM 1274 C CA . SER A 1 159 ? -5.43 4.059 -20.75 1 83.88 159 SER A CA 1
ATOM 1275 C C . SER A 1 159 ? -6.355 2.996 -20.172 1 83.88 159 SER A C 1
ATOM 1277 O O . SER A 1 159 ? -6.359 1.852 -20.625 1 83.88 159 SER A O 1
ATOM 1279 N N . PHE A 1 160 ? -7.164 3.297 -19.172 1 87.25 160 PHE A N 1
ATOM 1280 C CA . PHE A 1 160 ? -8.086 2.34 -18.578 1 87.25 160 PHE A CA 1
ATOM 1281 C C . PHE A 1 160 ? -9.234 2.033 -19.531 1 87.25 160 PHE A C 1
ATOM 1283 O O . PHE A 1 160 ? -9.711 2.918 -20.25 1 87.25 160 PHE A O 1
ATOM 1290 N N . SER A 1 161 ? -9.672 0.781 -19.531 1 88.56 161 SER A N 1
ATOM 1291 C CA . SER A 1 161 ? -10.836 0.379 -20.312 1 88.56 161 SER A CA 1
ATOM 1292 C C . SER A 1 161 ? -12.125 0.937 -19.719 1 88.56 161 SER A C 1
ATOM 1294 O O . SER A 1 161 ? -12.133 1.439 -18.594 1 88.56 161 SER A O 1
ATOM 1296 N N . LYS A 1 162 ? -13.18 0.907 -20.547 1 89.38 162 LYS A N 1
ATOM 1297 C CA . LYS A 1 162 ? -14.484 1.335 -20.062 1 89.38 162 LYS A CA 1
ATOM 1298 C C . LYS A 1 162 ? -14.914 0.519 -18.844 1 89.38 162 LYS A C 1
ATOM 1300 O O . LYS A 1 162 ? -15.484 1.061 -17.906 1 89.38 162 LYS A O 1
ATOM 1305 N N . LYS A 1 163 ? -14.625 -0.71 -18.875 1 88.75 163 LYS A N 1
ATOM 1306 C CA . LYS A 1 163 ? -14.961 -1.591 -17.766 1 88.75 163 LYS A CA 1
ATOM 1307 C C . LYS A 1 163 ? -14.234 -1.163 -16.5 1 88.75 163 LYS A C 1
ATOM 1309 O O . LYS A 1 163 ? -14.82 -1.135 -15.414 1 88.75 163 LYS A O 1
ATOM 1314 N N . GLU A 1 164 ? -12.969 -0.92 -16.688 1 89.81 164 GLU A N 1
ATOM 1315 C CA . GLU A 1 164 ? -12.172 -0.496 -15.539 1 89.81 164 GLU A CA 1
ATOM 1316 C C . GLU A 1 164 ? -12.672 0.838 -14.984 1 89.81 164 GLU A C 1
ATOM 1318 O O . GLU A 1 164 ? -12.695 1.041 -13.766 1 89.81 164 GLU A O 1
ATOM 1323 N N . LYS A 1 165 ? -13.078 1.772 -15.812 1 92.38 165 LYS A N 1
ATOM 1324 C CA . LYS A 1 165 ? -13.633 3.053 -15.383 1 92.38 165 LYS A CA 1
ATOM 1325 C C . LYS A 1 165 ? -14.961 2.861 -14.648 1 92.38 165 LYS A C 1
ATOM 1327 O O . LYS A 1 165 ? -15.242 3.559 -13.672 1 92.38 165 LYS A O 1
ATOM 1332 N N . ASP A 1 166 ? -15.695 1.913 -15.133 1 91.5 166 ASP A N 1
ATOM 1333 C CA . ASP A 1 166 ? -16.953 1.585 -14.461 1 91.5 166 ASP A CA 1
ATOM 1334 C C . ASP A 1 166 ? -16.703 1.045 -13.055 1 91.5 166 ASP A C 1
ATOM 1336 O O . ASP A 1 166 ? -17.453 1.337 -12.133 1 91.5 166 ASP A O 1
ATOM 1340 N N . GLU A 1 167 ? -15.703 0.308 -13.016 1 91.56 167 GLU A N 1
ATOM 1341 C CA . GLU A 1 167 ? -15.344 -0.223 -11.703 1 91.56 167 GLU A CA 1
ATOM 1342 C C . GLU A 1 167 ? -14.922 0.894 -10.75 1 91.56 167 GLU A C 1
ATOM 1344 O O . GLU A 1 167 ? -15.234 0.851 -9.562 1 91.56 167 GLU A O 1
ATOM 1349 N N . ILE A 1 168 ? -14.211 1.855 -11.242 1 94.56 168 ILE A N 1
ATOM 1350 C CA . ILE A 1 168 ? -13.812 3.012 -10.445 1 94.56 168 ILE A CA 1
ATOM 1351 C C . ILE A 1 168 ? -15.047 3.783 -9.992 1 94.56 168 ILE A C 1
ATOM 1353 O O . ILE A 1 168 ? -15.141 4.199 -8.836 1 94.56 168 ILE A O 1
ATOM 1357 N N . THR A 1 169 ? -16 3.941 -10.891 1 95.44 169 THR A N 1
ATOM 1358 C CA . THR A 1 169 ? -17.25 4.637 -10.57 1 95.44 169 THR A CA 1
ATOM 1359 C C . THR A 1 169 ? -18.016 3.902 -9.477 1 95.44 169 THR A C 1
ATOM 1361 O O . THR A 1 169 ? -18.562 4.531 -8.57 1 95.44 169 THR A O 1
ATOM 1364 N N . ARG A 1 170 ? -18.016 2.617 -9.555 1 93.38 170 ARG A N 1
ATOM 1365 C CA . ARG A 1 170 ? -18.656 1.815 -8.531 1 93.38 170 ARG A CA 1
ATOM 1366 C C . ARG A 1 170 ? -17.984 2.006 -7.176 1 93.38 170 ARG A C 1
ATOM 1368 O O . ARG A 1 170 ? -18.656 2.088 -6.145 1 93.38 170 ARG A O 1
ATOM 1375 N N . GLU A 1 171 ? -16.703 2.064 -7.242 1 95 171 GLU A N 1
ATOM 1376 C CA . GLU A 1 171 ? -15.961 2.297 -6.012 1 95 171 GLU A CA 1
ATOM 1377 C C . GLU A 1 171 ? -16.266 3.672 -5.43 1 95 171 GLU A C 1
ATOM 1379 O O . GLU A 1 171 ? -16.438 3.816 -4.215 1 95 171 GLU A O 1
ATOM 1384 N N . ILE A 1 172 ? -16.344 4.664 -6.223 1 97.19 172 ILE A N 1
ATOM 1385 C CA . ILE A 1 172 ? -16.672 6.023 -5.797 1 97.19 172 ILE A CA 1
ATOM 1386 C C . ILE A 1 172 ? -18.047 6.055 -5.152 1 97.19 172 ILE A C 1
ATOM 1388 O O . ILE A 1 172 ? -18.234 6.645 -4.086 1 97.19 172 ILE A O 1
ATOM 1392 N N . THR A 1 173 ? -18.984 5.379 -5.758 1 96.75 173 THR A N 1
ATOM 1393 C CA . THR A 1 173 ? -20.359 5.359 -5.238 1 96.75 173 THR A CA 1
ATOM 1394 C C . THR A 1 173 ? -20.406 4.656 -3.885 1 96.75 173 THR A C 1
ATOM 1396 O O . THR A 1 173 ? -21.125 5.086 -2.98 1 96.75 173 THR A O 1
ATOM 1399 N N . ALA A 1 174 ? -19.656 3.646 -3.773 1 95.88 174 ALA A N 1
ATOM 1400 C CA . ALA A 1 174 ? -19.578 2.943 -2.494 1 95.88 174 ALA A CA 1
ATOM 1401 C C . ALA A 1 174 ? -18.953 3.824 -1.416 1 95.88 174 ALA A C 1
ATOM 1403 O O . ALA A 1 174 ? -19.406 3.814 -0.265 1 95.88 174 ALA A O 1
ATOM 1404 N N . LEU A 1 175 ? -17.938 4.539 -1.778 1 96.75 175 LEU A N 1
ATOM 1405 C CA . LEU A 1 175 ? -17.281 5.453 -0.843 1 96.75 175 LEU A CA 1
ATOM 1406 C C . LEU A 1 175 ? -18.25 6.539 -0.386 1 96.75 175 LEU A C 1
ATOM 1408 O O . LEU A 1 175 ? -18.281 6.902 0.792 1 96.75 175 LEU A O 1
ATOM 1412 N N . LEU A 1 176 ? -19.047 7.008 -1.312 1 97 176 LEU A N 1
ATOM 1413 C CA . LEU A 1 176 ? -20.031 8.039 -0.989 1 97 176 LEU A CA 1
ATOM 1414 C C . LEU A 1 176 ? -21.094 7.496 -0.04 1 97 176 LEU A C 1
ATOM 1416 O O . LEU A 1 176 ? -21.516 8.188 0.884 1 97 176 LEU A O 1
ATOM 1420 N N . GLU A 1 177 ? -21.484 6.316 -0.287 1 96.62 177 GLU A N 1
ATOM 1421 C CA . GLU A 1 177 ? -22.453 5.707 0.622 1 96.62 177 GLU A CA 1
ATOM 1422 C C . GLU A 1 177 ? -21.875 5.531 2.018 1 96.62 177 GLU A C 1
ATOM 1424 O O . GLU A 1 177 ? -22.547 5.773 3.02 1 96.62 177 GLU A O 1
ATOM 1429 N N . ARG A 1 178 ? -20.672 5.074 2.045 1 95.19 178 ARG A N 1
ATOM 1430 C CA . ARG A 1 178 ? -19.984 4.953 3.332 1 95.19 178 ARG A CA 1
ATOM 1431 C C . ARG A 1 178 ? -19.938 6.293 4.055 1 95.19 178 ARG A C 1
ATOM 1433 O O . ARG A 1 178 ? -20.156 6.359 5.27 1 95.19 178 ARG A O 1
ATOM 1440 N N . TRP A 1 179 ? -19.609 7.273 3.291 1 94.31 179 TRP A N 1
ATOM 1441 C CA . TRP A 1 179 ? -19.578 8.625 3.838 1 94.31 179 TRP A CA 1
ATOM 1442 C C . TRP A 1 179 ? -20.938 9.023 4.398 1 94.31 179 TRP A C 1
ATOM 1444 O O . TRP A 1 179 ? -21.031 9.5 5.531 1 94.31 179 TRP A O 1
ATOM 1454 N N . TRP A 1 180 ? -21.984 8.75 3.701 1 94.19 180 TRP A N 1
ATOM 1455 C CA . TRP A 1 180 ? -23.359 9.07 4.07 1 94.19 180 TRP A CA 1
ATOM 1456 C C . TRP A 1 180 ? -23.75 8.375 5.371 1 94.19 180 TRP A C 1
ATOM 1458 O O . TRP A 1 180 ? -24.359 8.984 6.254 1 94.19 180 TRP A O 1
ATOM 1468 N N . ARG A 1 181 ? -23.281 7.195 5.535 1 93.75 181 ARG A N 1
ATOM 1469 C CA . ARG A 1 181 ? -23.703 6.359 6.656 1 93.75 181 ARG A CA 1
ATOM 1470 C C . ARG A 1 181 ? -22.828 6.602 7.879 1 93.75 181 ARG A C 1
ATOM 1472 O O . ARG A 1 181 ? -23.234 6.316 9.008 1 93.75 181 ARG A O 1
ATOM 1479 N N . SER A 1 182 ? -21.625 7.055 7.75 1 90.62 182 SER A N 1
ATOM 1480 C CA . SER A 1 182 ? -20.688 7.273 8.844 1 90.62 182 SER A CA 1
ATOM 1481 C C . SER A 1 182 ? -20.953 8.617 9.531 1 90.62 182 SER A C 1
ATOM 1483 O O . SER A 1 182 ? -20.797 8.734 10.75 1 90.62 182 SER A O 1
ATOM 1485 N N . GLY A 1 183 ? -21.359 9.5 8.836 1 80.81 183 GLY A N 1
ATOM 1486 C CA . GLY A 1 183 ? -21.516 10.836 9.383 1 80.81 183 GLY A CA 1
ATOM 1487 C C . GLY A 1 183 ? -20.219 11.602 9.492 1 80.81 183 GLY A C 1
ATOM 1488 O O . GLY A 1 183 ? -19.141 11.008 9.414 1 80.81 183 GLY A O 1
ATOM 1489 N N . GLU A 1 184 ? -20.297 12.891 9.719 1 72.88 184 GLU A N 1
ATOM 1490 C CA . GLU A 1 184 ? -19.109 13.75 9.625 1 72.88 184 GLU A CA 1
ATOM 1491 C C . GLU A 1 184 ? -18.656 14.211 11.008 1 72.88 184 GLU A C 1
ATOM 1493 O O . GLU A 1 184 ? -17.469 14.453 11.227 1 72.88 184 GLU A O 1
ATOM 1498 N N . VAL A 1 185 ? -19.656 14.359 11.93 1 66.31 185 VAL A N 1
ATOM 1499 C CA . VAL A 1 185 ? -19.328 15.008 13.188 1 66.31 185 VAL A CA 1
ATOM 1500 C C . VAL A 1 185 ? -19.047 13.953 14.266 1 66.31 185 VAL A C 1
ATOM 1502 O O . VAL A 1 185 ? -19.547 12.828 14.172 1 66.31 185 VAL A O 1
ATOM 1505 N N . TYR A 1 186 ? -18.125 14.344 15.094 1 65.62 186 TYR A N 1
ATOM 1506 C CA . TYR A 1 186 ? -17.844 13.469 16.234 1 65.62 186 TYR A CA 1
ATOM 1507 C C . TYR A 1 186 ? -19.109 13.18 17.016 1 65.62 186 TYR A C 1
ATOM 1509 O O . TYR A 1 186 ? -19.938 14.07 17.219 1 65.62 186 TYR A O 1
ATOM 1517 N N . LEU A 1 187 ? -19.172 12.094 17.266 1 64.75 187 LEU A N 1
ATOM 1518 C CA . LEU A 1 187 ? -20.344 11.586 17.969 1 64.75 187 LEU A CA 1
ATOM 1519 C C . LEU A 1 187 ? -20.25 11.875 19.453 1 64.75 187 LEU A C 1
ATOM 1521 O O . LEU A 1 187 ? -21.266 11.984 20.141 1 64.75 187 LEU A O 1
ATOM 1525 N N . GLU A 1 188 ? -19.016 11.883 19.812 1 71.31 188 GLU A N 1
ATOM 1526 C CA . GLU A 1 188 ? -18.703 12.203 21.203 1 71.31 188 GLU A CA 1
ATOM 1527 C C . GLU A 1 188 ? -17.562 13.211 21.297 1 71.31 188 GLU A C 1
ATOM 1529 O O . GLU A 1 188 ? -16.797 13.398 20.344 1 71.31 188 GLU A O 1
ATOM 1534 N N . LYS A 1 189 ? -17.609 13.969 22.422 1 71.69 189 LYS A N 1
ATOM 1535 C CA . LYS A 1 189 ? -16.531 14.914 22.672 1 71.69 189 LYS A CA 1
ATOM 1536 C C . LYS A 1 189 ? -15.172 14.219 22.609 1 71.69 189 LYS A C 1
ATOM 1538 O O . LYS A 1 189 ? -14.945 13.227 23.297 1 71.69 189 LYS A O 1
ATOM 1543 N N . PRO A 1 190 ? -14.398 14.703 21.75 1 77.38 190 PRO A N 1
ATOM 1544 C CA . PRO A 1 190 ? -13.07 14.078 21.672 1 77.38 190 PRO A CA 1
ATOM 1545 C C . PRO A 1 190 ? -12.242 14.289 22.938 1 77.38 190 PRO A C 1
ATOM 1547 O O . PRO A 1 190 ? -12.328 15.344 23.562 1 77.38 190 PRO A O 1
ATOM 1550 N N . THR A 1 191 ? -11.492 13.281 23.266 1 82.5 191 THR A N 1
ATOM 1551 C CA . THR A 1 191 ? -10.539 13.383 24.359 1 82.5 191 THR A CA 1
ATOM 1552 C C . THR A 1 191 ? -9.164 13.812 23.844 1 82.5 191 THR A C 1
ATOM 1554 O O . THR A 1 191 ? -8.938 13.828 22.625 1 82.5 191 THR A O 1
ATOM 1557 N N . VAL A 1 192 ? -8.32 14.273 24.75 1 88.38 192 VAL A N 1
ATOM 1558 C CA . VAL A 1 192 ? -6.969 14.648 24.359 1 88.38 192 VAL A CA 1
ATOM 1559 C C . VAL A 1 192 ? -6.262 13.453 23.719 1 88.38 192 VAL A C 1
ATOM 1561 O O . VAL A 1 192 ? -5.48 13.609 22.781 1 88.38 192 VAL A O 1
ATOM 1564 N N . LYS A 1 193 ? -6.598 12.297 24.234 1 88.38 193 LYS A N 1
ATOM 1565 C CA . LYS A 1 193 ? -6.004 11.07 23.688 1 88.38 193 LYS A CA 1
ATOM 1566 C C . LYS A 1 193 ? -6.418 10.852 22.234 1 88.38 193 LYS A C 1
ATOM 1568 O O . LYS A 1 193 ? -5.598 10.469 21.406 1 88.38 193 LYS A O 1
ATOM 1573 N N . THR A 1 194 ? -7.629 11.078 21.922 1 84.06 194 THR A N 1
ATOM 1574 C CA . THR A 1 194 ? -8.117 10.922 20.547 1 84.06 194 THR A CA 1
ATOM 1575 C C . THR A 1 194 ? -7.473 11.945 19.625 1 84.06 194 THR A C 1
ATOM 1577 O O . THR A 1 194 ? -7.156 11.641 18.469 1 84.06 194 THR A O 1
ATOM 1580 N N . GLU A 1 195 ? -7.324 13.141 20.109 1 87.56 195 GLU A N 1
ATOM 1581 C CA . GLU A 1 195 ? -6.664 14.18 19.328 1 87.56 195 GLU A CA 1
ATOM 1582 C C . GLU A 1 195 ? -5.207 13.82 19.047 1 87.56 195 GLU A C 1
ATOM 1584 O O . GLU A 1 195 ? -4.699 14.07 17.953 1 87.56 195 GLU A O 1
ATOM 1589 N N . ARG A 1 196 ? -4.594 13.297 20.078 1 91.69 196 ARG A N 1
ATOM 1590 C CA . ARG A 1 196 ? -3.213 12.844 19.922 1 91.69 196 ARG A CA 1
ATOM 1591 C C . ARG A 1 196 ? -3.109 11.797 18.812 1 91.69 196 ARG A C 1
ATOM 1593 O O . ARG A 1 196 ? -2.213 11.867 17.969 1 91.69 196 ARG A O 1
ATOM 1600 N N . ASN A 1 197 ? -4.047 10.898 18.797 1 88.19 197 ASN A N 1
ATOM 1601 C CA . ASN A 1 197 ? -4.039 9.859 17.766 1 88.19 197 ASN A CA 1
ATOM 1602 C C . ASN A 1 197 ? -4.203 10.445 16.375 1 88.19 197 ASN A C 1
ATOM 1604 O O . ASN A 1 197 ? -3.607 9.953 15.414 1 88.19 197 ASN A O 1
ATOM 1608 N N . ASN A 1 198 ? -4.98 11.406 16.281 1 87.19 198 ASN A N 1
ATOM 1609 C CA . ASN A 1 198 ? -5.199 12.062 15 1 87.19 198 ASN A CA 1
ATOM 1610 C C . ASN A 1 198 ? -3.916 12.695 14.461 1 87.19 198 ASN A C 1
ATOM 1612 O O . ASN A 1 198 ? -3.582 12.531 13.289 1 87.19 198 ASN A O 1
ATOM 1616 N N . VAL A 1 199 ? -3.242 13.383 15.32 1 92.25 199 VAL A N 1
ATOM 1617 C CA . VAL A 1 199 ? -2.035 14.062 14.859 1 92.25 199 VAL A CA 1
ATOM 1618 C C . VAL A 1 199 ? -0.941 13.031 14.586 1 92.25 199 VAL A C 1
ATOM 1620 O O . VAL A 1 199 ? -0.125 13.211 13.672 1 92.25 199 VAL A O 1
ATOM 1623 N N . MET A 1 200 ? -0.974 12 15.375 1 94.5 200 MET A N 1
ATOM 1624 C CA . MET A 1 200 ? 0.003 10.93 15.188 1 94.5 200 MET A CA 1
ATOM 1625 C C . MET A 1 200 ? -0.126 10.312 13.797 1 94.5 200 MET A C 1
ATOM 1627 O O . MET A 1 200 ? 0.871 9.906 13.195 1 94.5 200 MET A O 1
ATOM 1631 N N . HIS A 1 201 ? -1.289 10.258 13.312 1 91.06 201 HIS A N 1
ATOM 1632 C CA . HIS A 1 201 ? -1.53 9.75 11.969 1 91.06 201 HIS A CA 1
ATOM 1633 C C . HIS A 1 201 ? -0.718 10.523 10.93 1 91.06 201 HIS A C 1
ATOM 1635 O O . HIS A 1 201 ? -0.111 9.922 10.039 1 91.06 201 HIS A O 1
ATOM 1641 N N . TYR A 1 202 ? -0.71 11.773 11.031 1 93.69 202 TYR A N 1
ATOM 1642 C CA . TYR A 1 202 ? 0.021 12.602 10.078 1 93.69 202 TYR A CA 1
ATOM 1643 C C . TYR A 1 202 ? 1.524 12.391 10.211 1 93.69 202 TYR A C 1
ATOM 1645 O O . TYR A 1 202 ? 2.236 12.297 9.211 1 93.69 202 TYR A O 1
ATOM 1653 N N . PHE A 1 203 ? 1.968 12.242 11.477 1 97 203 PHE A N 1
ATOM 1654 C CA . PHE A 1 203 ? 3.398 12.102 11.719 1 97 203 PHE A CA 1
ATOM 1655 C C . PHE A 1 203 ? 3.91 10.766 11.188 1 97 203 PHE A C 1
ATOM 1657 O O . PHE A 1 203 ? 5.047 10.68 10.719 1 97 203 PHE A O 1
ATOM 1664 N N . THR A 1 204 ? 3.1 9.789 11.266 1 96.31 204 THR A N 1
ATOM 1665 C CA . THR A 1 204 ? 3.598 8.445 10.992 1 96.31 204 THR A CA 1
ATOM 1666 C C . THR A 1 204 ? 3.285 8.031 9.555 1 96.31 204 THR A C 1
ATOM 1668 O O . THR A 1 204 ? 4.012 7.234 8.961 1 96.31 204 THR A O 1
ATOM 1671 N N . LYS A 1 205 ? 2.27 8.578 8.961 1 93.56 205 LYS A N 1
ATOM 1672 C CA . LYS A 1 205 ? 1.823 8.055 7.672 1 93.56 205 LYS A CA 1
ATOM 1673 C C . LYS A 1 205 ? 1.926 9.109 6.578 1 93.56 205 LYS A C 1
ATOM 1675 O O . LYS A 1 205 ? 2.109 8.781 5.406 1 93.56 205 LYS A O 1
ATOM 1680 N N . VAL A 1 206 ? 1.847 10.359 6.898 1 94.38 206 VAL A N 1
ATOM 1681 C CA . VAL A 1 206 ? 1.704 11.398 5.879 1 94.38 206 VAL A CA 1
ATOM 1682 C C . VAL A 1 206 ? 3.035 12.125 5.691 1 94.38 206 VAL A C 1
ATOM 1684 O O . VAL A 1 206 ? 3.6 12.125 4.594 1 94.38 206 VAL A O 1
ATOM 1687 N N . PHE A 1 207 ? 3.592 12.57 6.727 1 97.69 207 PHE A N 1
ATOM 1688 C CA . PHE A 1 207 ? 4.75 13.461 6.648 1 97.69 207 PHE A CA 1
ATOM 1689 C C . PHE A 1 207 ? 5.98 12.695 6.168 1 97.69 207 PHE A C 1
ATOM 1691 O O . PHE A 1 207 ? 6.832 13.258 5.477 1 97.69 207 PHE A O 1
ATOM 1698 N N . PRO A 1 208 ? 6.102 11.383 6.508 1 97.62 208 PRO A N 1
ATOM 1699 C CA . PRO A 1 208 ? 7.227 10.656 5.914 1 97.62 208 PRO A CA 1
ATOM 1700 C C . PRO A 1 208 ? 7.215 10.695 4.387 1 97.62 208 PRO A C 1
ATOM 1702 O O . PRO A 1 208 ? 8.266 10.875 3.764 1 97.62 208 PRO A O 1
ATOM 1705 N N . LEU A 1 209 ? 6.129 10.625 3.828 1 96.31 209 LEU A N 1
ATOM 1706 C CA . LEU A 1 209 ? 5.992 10.672 2.377 1 96.31 209 LEU A CA 1
ATOM 1707 C C . LEU A 1 209 ? 6.246 12.078 1.847 1 96.31 209 LEU A C 1
ATOM 1709 O O . LEU A 1 209 ? 6.883 12.25 0.803 1 96.31 209 LEU A O 1
ATOM 1713 N N . ILE A 1 210 ? 5.754 13.023 2.527 1 97.44 210 ILE A N 1
ATOM 1714 C CA . ILE A 1 210 ? 5.941 14.414 2.123 1 97.44 210 ILE A CA 1
ATOM 1715 C C . ILE A 1 210 ? 7.426 14.766 2.156 1 97.44 210 ILE A C 1
ATOM 1717 O O . ILE A 1 210 ? 7.926 15.453 1.262 1 97.44 210 ILE A O 1
ATOM 1721 N N . LEU A 1 211 ? 8.117 14.281 3.182 1 97.81 211 LEU A N 1
ATOM 1722 C CA . LEU A 1 211 ? 9.547 14.531 3.301 1 97.81 211 LEU A CA 1
ATOM 1723 C C . LEU A 1 211 ? 10.289 14.008 2.076 1 97.81 211 LEU A C 1
ATOM 1725 O O . LEU A 1 211 ? 11.102 14.727 1.486 1 97.81 211 LEU A O 1
ATOM 1729 N N . GLU A 1 212 ? 9.984 12.844 1.732 1 96.31 212 GLU A N 1
ATOM 1730 C CA . GLU A 1 212 ? 10.648 12.219 0.593 1 96.31 212 GLU A CA 1
ATOM 1731 C C . GLU A 1 212 ? 10.391 13 -0.693 1 96.31 212 GLU A C 1
ATOM 1733 O O . GLU A 1 212 ? 11.32 13.297 -1.443 1 96.31 212 GLU A O 1
ATOM 1738 N N . LYS A 1 213 ? 9.195 13.359 -0.944 1 96.19 213 LYS A N 1
ATOM 1739 C CA . LYS A 1 213 ? 8.836 14.07 -2.166 1 96.19 213 LYS A CA 1
ATOM 1740 C C . LYS A 1 213 ? 9.43 15.477 -2.184 1 96.19 213 LYS A C 1
ATOM 1742 O O . LYS A 1 213 ? 9.82 15.977 -3.24 1 96.19 213 LYS A O 1
ATOM 1747 N N . THR A 1 214 ? 9.422 16.047 -1.069 1 97.19 214 THR A N 1
ATOM 1748 C CA . THR A 1 214 ? 9.977 17.391 -0.98 1 97.19 214 THR A CA 1
ATOM 1749 C C . THR A 1 214 ? 11.477 17.375 -1.267 1 97.19 214 THR A C 1
ATOM 1751 O O . THR A 1 214 ? 11.992 18.25 -1.966 1 97.19 214 THR A O 1
ATOM 1754 N N . ASP A 1 215 ? 12.172 16.422 -0.719 1 96.81 215 ASP A N 1
ATOM 1755 C CA . ASP A 1 215 ? 13.602 16.266 -1 1 96.81 215 ASP A CA 1
ATOM 1756 C C . ASP A 1 215 ? 13.844 16.062 -2.492 1 96.81 215 ASP A C 1
ATOM 1758 O O . ASP A 1 215 ? 14.789 16.625 -3.055 1 96.81 215 ASP A O 1
ATOM 1762 N N . GLN A 1 216 ? 13.008 15.297 -3.084 1 94.44 216 GLN A N 1
ATOM 1763 C CA . GLN A 1 216 ? 13.125 15.062 -4.52 1 94.44 216 GLN A CA 1
ATOM 1764 C C . GLN A 1 216 ? 12.922 16.359 -5.305 1 94.44 216 GLN A C 1
ATOM 1766 O O . GLN A 1 216 ? 13.617 16.609 -6.293 1 94.44 216 GLN A O 1
ATOM 1771 N N . GLN A 1 217 ? 11.977 17.141 -4.84 1 94.94 217 GLN A N 1
ATOM 1772 C CA . GLN A 1 217 ? 11.719 18.406 -5.496 1 94.94 217 GLN A CA 1
ATOM 1773 C C . GLN A 1 217 ? 12.938 19.328 -5.434 1 94.94 217 GLN A C 1
ATOM 1775 O O . GLN A 1 217 ? 13.266 20 -6.414 1 94.94 217 GLN A O 1
ATOM 1780 N N . LEU A 1 218 ? 13.531 19.312 -4.312 1 97.12 218 LEU A N 1
ATOM 1781 C CA . LEU A 1 218 ? 14.734 20.125 -4.16 1 97.12 218 LEU A CA 1
ATOM 1782 C C . LEU A 1 218 ? 15.844 19.641 -5.094 1 97.12 218 LEU A C 1
ATOM 1784 O O . LEU A 1 218 ? 16.5 20.453 -5.754 1 97.12 218 LEU A O 1
ATOM 1788 N N . GLU A 1 219 ? 16.031 18.406 -5.148 1 94.88 219 GLU A N 1
ATOM 1789 C CA . GLU A 1 219 ? 17.062 17.828 -6.008 1 94.88 219 GLU A CA 1
ATOM 1790 C C . GLU A 1 219 ? 16.812 18.172 -7.473 1 94.88 219 GLU A C 1
ATOM 1792 O O . GLU A 1 219 ? 17.734 18.547 -8.195 1 94.88 219 GLU A O 1
ATOM 1797 N N . HIS A 1 220 ? 15.617 18.016 -7.871 1 93.12 220 HIS A N 1
ATOM 1798 C CA . HIS A 1 220 ? 15.273 18.297 -9.258 1 93.12 220 HIS A CA 1
ATOM 1799 C C . HIS A 1 220 ? 15.508 19.766 -9.586 1 93.12 220 HIS A C 1
ATOM 1801 O O . HIS A 1 220 ? 16.031 20.109 -10.648 1 93.12 220 HIS A O 1
ATOM 1807 N N . SER A 1 221 ? 15.062 20.562 -8.695 1 95.81 221 SER A N 1
ATOM 1808 C CA . SER A 1 221 ? 15.227 21.984 -8.898 1 95.81 221 SER A CA 1
ATOM 1809 C C . SER A 1 221 ? 16.703 22.375 -8.93 1 95.81 221 SER A C 1
ATOM 1811 O O . SER A 1 221 ? 17.094 23.25 -9.695 1 95.81 221 SER A O 1
ATOM 1813 N N . TRP A 1 222 ? 17.484 21.734 -8.086 1 96.38 222 TRP A N 1
ATOM 1814 C CA . TRP A 1 222 ? 18.922 21.969 -8.023 1 96.38 222 TRP A CA 1
ATOM 1815 C C . TRP A 1 222 ? 19.578 21.656 -9.359 1 96.38 222 TRP A C 1
ATOM 1817 O O . TRP A 1 222 ? 20.375 22.453 -9.867 1 96.38 222 TRP A O 1
ATOM 1827 N N . VAL A 1 223 ? 19.219 20.562 -9.961 1 93.38 223 VAL A N 1
ATOM 1828 C CA . VAL A 1 223 ? 19.766 20.125 -11.234 1 93.38 223 VAL A CA 1
ATOM 1829 C C . VAL A 1 223 ? 19.281 21.047 -12.352 1 93.38 223 VAL A C 1
ATOM 1831 O O . VAL A 1 223 ? 20.062 21.406 -13.242 1 93.38 223 VAL A O 1
ATOM 1834 N N . GLN A 1 224 ? 18.078 21.406 -12.266 1 91.75 224 GLN A N 1
ATOM 1835 C CA . GLN A 1 224 ? 17.5 22.281 -13.281 1 91.75 224 GLN A CA 1
ATOM 1836 C C . GLN A 1 224 ? 18.188 23.656 -13.266 1 91.75 224 GLN A C 1
ATOM 1838 O O . GLN A 1 224 ? 18.297 24.297 -14.305 1 91.75 224 GLN A O 1
ATOM 1843 N N . ALA A 1 225 ? 18.641 23.984 -12.117 1 94.81 225 ALA A N 1
ATOM 1844 C CA . ALA A 1 225 ? 19.344 25.266 -11.977 1 94.81 225 ALA A CA 1
ATOM 1845 C C . ALA A 1 225 ? 20.75 25.172 -12.547 1 94.81 225 ALA A C 1
ATOM 1847 O O . ALA A 1 225 ? 21.453 26.188 -12.641 1 94.81 225 ALA A O 1
ATOM 1848 N N . GLY A 1 226 ? 21.172 24.016 -12.961 1 94.06 226 GLY A N 1
ATOM 1849 C CA . GLY A 1 226 ? 22.5 23.828 -13.547 1 94.06 226 GLY A CA 1
ATOM 1850 C C . GLY A 1 226 ? 23.562 23.547 -12.516 1 94.06 226 GLY A C 1
ATOM 1851 O O . GLY A 1 226 ? 24.766 23.625 -12.812 1 94.06 226 GLY A O 1
ATOM 1852 N N . PHE A 1 227 ? 23.156 23.281 -11.328 1 96.06 227 PHE A N 1
ATOM 1853 C CA . PHE A 1 227 ? 24.109 23.047 -10.25 1 96.06 227 PHE A CA 1
ATOM 1854 C C . PHE A 1 227 ? 24.578 21.594 -10.242 1 96.06 227 PHE A C 1
ATOM 1856 O O . PHE A 1 227 ? 23.953 20.734 -10.867 1 96.06 227 PHE A O 1
ATOM 1863 N N . ASP A 1 228 ? 25.609 21.328 -9.523 1 94.88 228 ASP A N 1
ATOM 1864 C CA . ASP A 1 228 ? 26.203 20 -9.453 1 94.88 228 ASP A CA 1
ATOM 1865 C C . ASP A 1 228 ? 25.375 19.062 -8.578 1 94.88 228 ASP A C 1
ATOM 1867 O O . ASP A 1 228 ? 25.312 19.234 -7.363 1 94.88 228 ASP A O 1
ATOM 1871 N N . SER A 1 229 ? 24.812 18.125 -9.219 1 90.44 229 SER A N 1
ATOM 1872 C CA . SER A 1 229 ? 23.922 17.188 -8.531 1 90.44 229 SER A CA 1
ATOM 1873 C C . SER A 1 229 ? 24.672 16.438 -7.43 1 90.44 229 SER A C 1
ATOM 1875 O O . SER A 1 229 ? 24.047 15.961 -6.477 1 90.44 229 SER A O 1
ATOM 1877 N N . LYS A 1 230 ? 25.969 16.344 -7.465 1 87.75 230 LYS A N 1
ATOM 1878 C CA . LYS A 1 230 ? 26.781 15.594 -6.508 1 87.75 230 LYS A CA 1
ATOM 1879 C C . LYS A 1 230 ? 26.797 16.281 -5.148 1 87.75 230 LYS A C 1
ATOM 1881 O O . LYS A 1 230 ? 27.062 15.648 -4.125 1 87.75 230 LYS A O 1
ATOM 1886 N N . LYS A 1 231 ? 26.469 17.469 -5.176 1 92.44 231 LYS A N 1
ATOM 1887 C CA . LYS A 1 231 ? 26.531 18.25 -3.941 1 92.44 231 LYS A CA 1
ATOM 1888 C C . LYS A 1 231 ? 25.328 17.938 -3.045 1 92.44 231 LYS A C 1
ATOM 1890 O O . LYS A 1 231 ? 25.375 18.172 -1.834 1 92.44 231 LYS A O 1
ATOM 1895 N N . LEU A 1 232 ? 24.25 17.469 -3.623 1 91.88 232 LEU A N 1
ATOM 1896 C CA . LEU A 1 232 ? 23.062 17.125 -2.84 1 91.88 232 LEU A CA 1
ATOM 1897 C C . LEU A 1 232 ? 22.953 15.617 -2.654 1 91.88 232 LEU A C 1
ATOM 1899 O O . LEU A 1 232 ? 21.875 15.047 -2.803 1 91.88 232 LEU A O 1
ATOM 1903 N N . LYS A 1 233 ? 24 14.977 -2.373 1 87.81 233 LYS A N 1
ATOM 1904 C CA . LYS A 1 233 ? 24 13.531 -2.156 1 87.81 233 LYS A CA 1
ATOM 1905 C C . LYS A 1 233 ? 23.938 13.203 -0.667 1 87.81 233 LYS A C 1
ATOM 1907 O O . LYS A 1 233 ? 23.391 12.172 -0.276 1 87.81 233 LYS A O 1
ATOM 1912 N N . SER A 1 234 ? 24.438 14.109 0.116 1 91.19 234 SER A N 1
ATOM 1913 C CA . SER A 1 234 ? 24.484 13.875 1.557 1 91.19 234 SER A CA 1
ATOM 1914 C C . SER A 1 234 ? 23.266 14.492 2.254 1 91.19 234 SER A C 1
ATOM 1916 O O . SER A 1 234 ? 22.891 15.625 1.959 1 91.19 234 SER A O 1
ATOM 1918 N N . PRO A 1 235 ? 22.703 13.75 3.215 1 93.31 235 PRO A N 1
ATOM 1919 C CA . PRO A 1 235 ? 21.578 14.297 3.99 1 93.31 235 PRO A CA 1
ATOM 1920 C C . PRO A 1 235 ? 21.938 15.625 4.668 1 93.31 235 PRO A C 1
ATOM 1922 O O . PRO A 1 235 ? 21.062 16.469 4.855 1 93.31 235 PRO A O 1
ATOM 1925 N N . ASP A 1 236 ? 23.219 15.82 4.945 1 93.25 236 ASP A N 1
ATOM 1926 C CA . ASP A 1 236 ? 23.656 17 5.676 1 93.25 236 ASP A CA 1
ATOM 1927 C C . ASP A 1 236 ? 23.547 18.25 4.809 1 93.25 236 ASP A C 1
ATOM 1929 O O . ASP A 1 236 ? 23.594 19.375 5.316 1 93.25 236 ASP A O 1
ATOM 1933 N N . ASN A 1 237 ? 23.375 18.047 3.52 1 96.12 237 ASN A N 1
ATOM 1934 C CA . ASN A 1 237 ? 23.297 19.172 2.594 1 96.12 237 ASN A CA 1
ATOM 1935 C C . ASN A 1 237 ? 21.844 19.562 2.311 1 96.12 237 ASN A C 1
ATOM 1937 O O . ASN A 1 237 ? 21.578 20.375 1.42 1 96.12 237 ASN A O 1
ATOM 1941 N N . PHE A 1 238 ? 20.906 18.969 3.025 1 96.88 238 PHE A N 1
ATOM 1942 C CA . PHE A 1 238 ? 19.484 19.266 2.889 1 96.88 238 PHE A CA 1
ATOM 1943 C C . PHE A 1 238 ? 18.984 20.047 4.098 1 96.88 238 PHE A C 1
ATOM 1945 O O . PHE A 1 238 ? 19.625 20.062 5.148 1 96.88 238 PHE A O 1
ATOM 1952 N N . PRO A 1 239 ? 17.859 20.781 3.908 1 97.38 239 PRO A N 1
ATOM 1953 C CA . PRO A 1 239 ? 17.281 21.438 5.078 1 97.38 239 PRO A CA 1
ATOM 1954 C C . PRO A 1 239 ? 16.844 20.453 6.16 1 97.38 239 PRO A C 1
ATOM 1956 O O . PRO A 1 239 ? 16.453 19.328 5.855 1 97.38 239 PRO A O 1
ATOM 1959 N N . VAL A 1 240 ? 16.984 20.906 7.395 1 96.19 240 VAL A N 1
ATOM 1960 C CA . VAL A 1 240 ? 16.547 20.062 8.508 1 96.19 240 VAL A CA 1
ATOM 1961 C C . VAL A 1 240 ? 15.055 20.281 8.773 1 96.19 240 VAL A C 1
ATOM 1963 O O . VAL A 1 240 ? 14.625 21.406 9.023 1 96.19 240 VAL A O 1
ATOM 1966 N N . LEU A 1 241 ? 14.312 19.25 8.586 1 97.12 241 LEU A N 1
ATOM 1967 C CA . LEU A 1 241 ? 12.891 19.266 8.898 1 97.12 241 LEU A CA 1
ATOM 1968 C C . LEU A 1 241 ? 12.602 18.453 10.148 1 97.12 241 LEU A C 1
ATOM 1970 O O . LEU A 1 241 ? 12.945 17.266 10.219 1 97.12 241 LEU A O 1
ATOM 1974 N N . GLN A 1 242 ? 12.086 19.109 11.156 1 96.81 242 GLN A N 1
ATOM 1975 C CA . GLN A 1 242 ? 11.609 18.469 12.383 1 96.81 242 GLN A CA 1
ATOM 1976 C C . GLN A 1 242 ? 10.164 18.875 12.688 1 96.81 242 GLN A C 1
ATOM 1978 O O . GLN A 1 242 ? 9.672 19.875 12.18 1 96.81 242 GLN A O 1
ATOM 1983 N N . PHE A 1 243 ? 9.523 18.016 13.477 1 97.81 243 PHE A N 1
ATOM 1984 C CA . PHE A 1 243 ? 8.125 18.312 13.781 1 97.81 243 PHE A CA 1
ATOM 1985 C C . PHE A 1 243 ? 7.926 18.484 15.281 1 97.81 243 PHE A C 1
ATOM 1987 O O . PHE A 1 243 ? 8.688 17.953 16.078 1 97.81 243 PHE A O 1
ATOM 1994 N N . GLY A 1 244 ? 7 19.375 15.594 1 97.62 244 GLY A N 1
ATOM 1995 C CA . GLY A 1 244 ? 6.566 19.547 16.969 1 97.62 244 GLY A CA 1
ATOM 1996 C C . GLY A 1 244 ? 5.09 19.25 17.172 1 97.62 244 GLY A C 1
ATOM 1997 O O . GLY A 1 244 ? 4.34 19.125 16.203 1 97.62 244 GLY A O 1
ATOM 1998 N N . SER A 1 245 ? 4.695 19.016 18.422 1 96.94 245 SER A N 1
ATOM 1999 C CA . SER A 1 245 ? 3.297 18.828 18.781 1 96.94 245 SER A CA 1
ATOM 2000 C C . SER A 1 245 ? 2.943 19.578 20.062 1 96.94 245 SER A C 1
ATOM 2002 O O . SER A 1 245 ? 3.768 19.688 20.969 1 96.94 245 SER A O 1
ATOM 2004 N N . TRP A 1 246 ? 1.749 20.062 20.078 1 95.75 246 TRP A N 1
ATOM 2005 C CA . TRP A 1 246 ? 1.218 20.672 21.297 1 95.75 246 TRP A CA 1
ATOM 2006 C C . TRP A 1 246 ? 0.272 19.719 22.016 1 95.75 246 TRP A C 1
ATOM 2008 O O . TRP A 1 246 ? -0.064 19.922 23.188 1 95.75 246 TRP A O 1
ATOM 2018 N N . VAL A 1 247 ? -0.148 18.703 21.328 1 94.69 247 VAL A N 1
ATOM 2019 C CA . VAL A 1 247 ? -1.136 17.797 21.906 1 94.69 247 VAL A CA 1
ATOM 2020 C C . VAL A 1 247 ? -0.489 16.953 23 1 94.69 247 VAL A C 1
ATOM 2022 O O . VAL A 1 247 ? 0.374 16.109 22.734 1 94.69 247 VAL A O 1
ATOM 2025 N N . GLY A 1 248 ? -0.92 17.219 24.156 1 95 248 GLY A N 1
ATOM 2026 C CA . GLY A 1 248 ? -0.35 16.531 25.297 1 95 248 GLY A CA 1
ATOM 2027 C C . GLY A 1 248 ? 0.618 17.406 26.078 1 95 248 GLY A C 1
ATOM 2028 O O . GLY A 1 248 ? 1.069 17.016 27.172 1 95 248 GLY A O 1
ATOM 2029 N N . GLY A 1 249 ? 0.93 18.594 25.609 1 96.31 249 GLY A N 1
ATOM 2030 C CA . GLY A 1 249 ? 1.856 19.484 26.281 1 96.31 249 GLY A CA 1
ATOM 2031 C C . GLY A 1 249 ? 1.302 20.891 26.484 1 96.31 249 GLY A C 1
ATOM 2032 O O . GLY A 1 249 ? 1.797 21.641 27.328 1 96.31 249 GLY A O 1
ATOM 2033 N N . ASP A 1 250 ? 0.341 21.234 25.781 1 94.19 250 ASP A N 1
ATOM 2034 C CA . ASP A 1 250 ? -0.291 22.547 25.906 1 94.19 250 ASP A CA 1
ATOM 2035 C C . ASP A 1 250 ? -1.283 22.578 27.062 1 94.19 250 ASP A C 1
ATOM 2037 O O . ASP A 1 250 ? -2.373 22 26.969 1 94.19 250 ASP A O 1
ATOM 2041 N N . ARG A 1 251 ? -0.973 23.297 28.062 1 93.44 251 ARG A N 1
ATOM 2042 C CA . ARG A 1 251 ? -1.77 23.297 29.297 1 93.44 251 ARG A CA 1
ATOM 2043 C C . ARG A 1 251 ? -2.441 24.641 29.5 1 93.44 251 ARG A C 1
ATOM 2045 O O . ARG A 1 251 ? -3.25 24.797 30.422 1 93.44 251 ARG A O 1
ATOM 2052 N N . ASP A 1 252 ? -2.188 25.562 28.672 1 89.69 252 ASP A N 1
ATOM 2053 C CA . ASP A 1 252 ? -2.77 26.891 28.844 1 89.69 252 ASP A CA 1
ATOM 2054 C C . ASP A 1 252 ? -4.285 26.859 28.672 1 89.69 252 ASP A C 1
ATOM 2056 O O . ASP A 1 252 ? -4.789 26.812 27.547 1 89.69 252 ASP A O 1
ATOM 2060 N N . GLY A 1 253 ? -4.918 26.906 29.781 1 79.69 253 GLY A N 1
ATOM 2061 C CA . GLY A 1 253 ? -6.371 26.891 29.766 1 79.69 253 GLY A CA 1
ATOM 2062 C C . GLY A 1 253 ? -6.949 25.531 29.422 1 79.69 253 GLY A C 1
ATOM 2063 O O . GLY A 1 253 ? -8.078 25.438 28.922 1 79.69 253 GLY A O 1
ATOM 2064 N N . HIS A 1 254 ? -6.176 24.531 29.578 1 84.5 254 HIS A N 1
ATOM 2065 C CA . HIS A 1 254 ? -6.605 23.172 29.234 1 84.5 254 HIS A CA 1
ATOM 2066 C C . HIS A 1 254 ? -6.516 22.25 30.438 1 84.5 254 HIS A C 1
ATOM 2068 O O . HIS A 1 254 ? -5.496 21.594 30.641 1 84.5 254 HIS A O 1
ATOM 2074 N N . PRO A 1 255 ? -7.57 22.016 31.125 1 84.06 255 PRO A N 1
ATOM 2075 C CA . PRO A 1 255 ? -7.523 21.266 32.375 1 84.06 255 PRO A CA 1
ATOM 2076 C C . PRO A 1 255 ? -7.254 19.781 32.188 1 84.06 255 PRO A C 1
ATOM 2078 O O . PRO A 1 255 ? -6.867 19.078 33.125 1 84.06 255 PRO A O 1
ATOM 2081 N N . TYR A 1 256 ? -7.332 19.281 31.016 1 87.62 256 TYR A N 1
ATOM 2082 C CA . TYR A 1 256 ? -7.273 17.828 30.797 1 87.62 256 TYR A CA 1
ATOM 2083 C C . TYR A 1 256 ? -5.875 17.391 30.391 1 87.62 256 TYR A C 1
ATOM 2085 O O . TYR A 1 256 ? -5.617 16.203 30.203 1 87.62 256 TYR A O 1
ATOM 2093 N N . VAL A 1 257 ? -4.984 18.297 30.266 1 94.06 257 VAL A N 1
ATOM 2094 C CA . VAL A 1 257 ? -3.596 17.938 30 1 94.06 257 VAL A CA 1
ATOM 2095 C C . VAL A 1 257 ? -2.844 17.781 31.328 1 94.06 257 VAL A C 1
ATOM 2097 O O . VAL A 1 257 ? -2.232 18.734 31.812 1 94.06 257 VAL A O 1
ATOM 2100 N N . SER A 1 258 ? -2.863 16.531 31.781 1 95.25 258 SER A N 1
ATOM 2101 C CA . SER A 1 258 ? -2.234 16.203 33.062 1 95.25 258 SER A CA 1
ATOM 2102 C C . SER A 1 258 ? -0.793 15.742 32.875 1 95.25 258 SER A C 1
ATOM 2104 O O . SER A 1 258 ? -0.349 15.539 31.734 1 95.25 258 SER A O 1
ATOM 2106 N N . ALA A 1 259 ? -0.104 15.648 34 1 96.62 259 ALA A N 1
ATOM 2107 C CA . ALA A 1 259 ? 1.264 15.141 33.938 1 96.62 259 ALA A CA 1
ATOM 2108 C C . ALA A 1 259 ? 1.303 13.711 33.406 1 96.62 259 ALA A C 1
ATOM 2110 O O . ALA A 1 259 ? 2.199 13.359 32.656 1 96.62 259 ALA A O 1
ATOM 2111 N N . GLU A 1 260 ? 0.364 12.938 33.812 1 96.12 260 GLU A N 1
ATOM 2112 C CA . GLU A 1 260 ? 0.268 11.555 33.375 1 96.12 260 GLU A CA 1
ATOM 2113 C C . GLU A 1 260 ? 0.06 11.492 31.859 1 96.12 260 GLU A C 1
ATOM 2115 O O . GLU A 1 260 ? 0.654 10.648 31.188 1 96.12 260 GLU A O 1
ATOM 2120 N N . LEU A 1 261 ? -0.789 12.32 31.344 1 96 261 LEU A N 1
ATOM 2121 C CA . LEU A 1 261 ? -1.041 12.359 29.906 1 96 261 LEU A CA 1
ATOM 2122 C C . LEU A 1 261 ? 0.219 12.758 29.141 1 96 261 LEU A C 1
ATOM 2124 O O . LEU A 1 261 ? 0.496 12.227 28.062 1 96 261 LEU A O 1
ATOM 2128 N N . THR A 1 262 ? 0.917 13.703 29.672 1 97.69 262 THR A N 1
ATOM 2129 C CA . THR A 1 262 ? 2.164 14.133 29.047 1 97.69 262 THR A CA 1
ATOM 2130 C C . THR A 1 262 ? 3.164 12.977 28.984 1 97.69 262 THR A C 1
ATOM 2132 O O . THR A 1 262 ? 3.791 12.75 27.953 1 97.69 262 THR A O 1
ATOM 2135 N N . GLU A 1 263 ? 3.27 12.297 30.094 1 97.31 263 GLU A N 1
ATOM 2136 C CA . GLU A 1 263 ? 4.16 11.141 30.141 1 97.31 263 GLU A CA 1
ATOM 2137 C C . GLU A 1 263 ? 3.756 10.078 29.125 1 97.31 263 GLU A C 1
ATOM 2139 O O . GLU A 1 263 ? 4.602 9.555 28.406 1 97.31 263 GLU A O 1
ATOM 2144 N N . GLU A 1 264 ? 2.531 9.797 29.078 1 96.56 264 GLU A N 1
ATOM 2145 C CA . GLU A 1 264 ? 1.996 8.82 28.141 1 96.56 264 GLU A CA 1
ATOM 2146 C C . GLU A 1 264 ? 2.25 9.25 26.703 1 96.56 264 GLU A C 1
ATOM 2148 O O . GLU A 1 264 ? 2.588 8.43 25.844 1 96.56 264 GLU A O 1
ATOM 2153 N N . THR A 1 265 ? 2.033 10.508 26.391 1 97.56 265 THR A N 1
ATOM 2154 C CA . THR A 1 265 ? 2.221 11.055 25.047 1 97.56 265 THR A CA 1
ATOM 2155 C C . THR A 1 265 ? 3.672 10.898 24.594 1 97.56 265 THR A C 1
ATOM 2157 O O . THR A 1 265 ? 3.938 10.469 23.469 1 97.56 265 THR A O 1
ATOM 2160 N N . LEU A 1 266 ? 4.578 11.172 25.484 1 97.88 266 LEU A N 1
ATOM 2161 C CA . LEU A 1 266 ? 5.996 11.039 25.156 1 97.88 266 LEU A CA 1
ATOM 2162 C C . LEU A 1 266 ? 6.352 9.594 24.844 1 97.88 266 LEU A C 1
ATOM 2164 O O . LEU A 1 266 ? 7.105 9.32 23.906 1 97.88 266 LEU A O 1
ATOM 2168 N N . TRP A 1 267 ? 5.797 8.773 25.609 1 96.19 267 TRP A N 1
ATOM 2169 C CA . TRP A 1 267 ? 6.043 7.352 25.391 1 96.19 267 TRP A CA 1
ATOM 2170 C C . TRP A 1 267 ? 5.465 6.906 24.047 1 96.19 267 TRP A C 1
ATOM 2172 O O . TRP A 1 267 ? 6.105 6.152 23.312 1 96.19 267 TRP A O 1
ATOM 2182 N N . GLU A 1 268 ? 4.277 7.316 23.734 1 97 268 GLU A N 1
ATOM 2183 C CA . GLU A 1 268 ? 3.635 6.961 22.469 1 97 268 GLU A CA 1
ATOM 2184 C C . GLU A 1 268 ? 4.422 7.492 21.281 1 97 268 GLU A C 1
ATOM 2186 O O . GLU A 1 268 ? 4.52 6.828 20.25 1 97 268 GLU A O 1
ATOM 2191 N N . HIS A 1 269 ? 4.918 8.68 21.422 1 97.88 269 HIS A N 1
ATOM 2192 C CA . HIS A 1 269 ? 5.758 9.25 20.375 1 97.88 269 HIS A CA 1
ATOM 2193 C C . HIS A 1 269 ? 6.977 8.375 20.109 1 97.88 269 HIS A C 1
ATOM 2195 O O . HIS A 1 269 ? 7.277 8.055 18.953 1 97.88 269 HI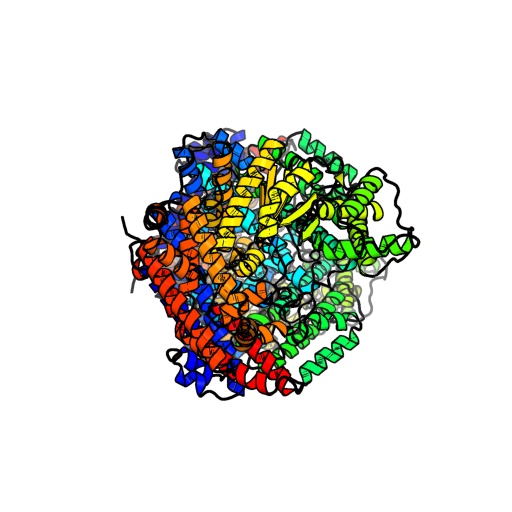S A O 1
ATOM 2201 N N . ARG A 1 270 ? 7.645 7.984 21.156 1 96.88 270 ARG A N 1
ATOM 2202 C CA . ARG A 1 270 ? 8.859 7.18 21.031 1 96.88 270 ARG A CA 1
ATOM 2203 C C . ARG A 1 270 ? 8.555 5.828 20.406 1 96.88 270 ARG A C 1
ATOM 2205 O O . ARG A 1 270 ? 9.258 5.395 19.484 1 96.88 270 ARG A O 1
ATOM 2212 N N . LYS A 1 271 ? 7.562 5.238 20.938 1 96.69 271 LYS A N 1
ATOM 2213 C CA . LYS A 1 271 ? 7.156 3.938 20.422 1 96.69 271 LYS A CA 1
ATOM 2214 C C . LYS A 1 271 ? 6.863 4.016 18.922 1 96.69 271 LYS A C 1
ATOM 2216 O O . LYS A 1 271 ? 7.305 3.164 18.156 1 96.69 271 LYS A O 1
ATOM 2221 N N . ALA A 1 272 ? 6.152 5.023 18.5 1 97.62 272 ALA A N 1
ATOM 2222 C CA . ALA A 1 272 ? 5.785 5.207 17.094 1 97.62 272 ALA A CA 1
ATOM 2223 C C . ALA A 1 272 ? 7.016 5.488 16.234 1 97.62 272 ALA A C 1
ATOM 2225 O O . ALA A 1 272 ? 7.109 5.02 15.102 1 97.62 272 ALA A O 1
ATOM 2226 N N . ALA A 1 273 ? 7.914 6.199 16.766 1 97.88 273 ALA A N 1
ATOM 2227 C CA . ALA A 1 273 ? 9.133 6.535 16.047 1 97.88 273 ALA A CA 1
ATOM 2228 C C . ALA A 1 273 ? 9.953 5.289 15.742 1 97.88 273 ALA A C 1
ATOM 2230 O O . ALA A 1 273 ? 10.383 5.082 14.602 1 97.88 273 ALA A O 1
ATOM 2231 N N . ILE A 1 274 ? 10.148 4.5 16.75 1 97.69 274 ILE A N 1
ATOM 2232 C CA . ILE A 1 274 ? 10.961 3.297 16.594 1 97.69 274 ILE A CA 1
ATOM 2233 C C . ILE A 1 274 ? 10.281 2.338 15.609 1 97.69 274 ILE A C 1
ATOM 2235 O O . ILE A 1 274 ? 10.938 1.74 14.758 1 97.69 274 ILE A O 1
ATOM 2239 N N . LYS A 1 275 ? 9.023 2.266 15.773 1 97.25 275 LYS A N 1
ATOM 2240 C CA . LYS A 1 275 ? 8.266 1.413 14.859 1 97.25 275 LYS A CA 1
ATOM 2241 C C . LYS A 1 275 ? 8.398 1.901 13.422 1 97.25 275 LYS A C 1
ATOM 2243 O O . LYS A 1 275 ? 8.578 1.1 12.5 1 97.25 275 LYS A O 1
ATOM 2248 N N . LEU A 1 276 ? 8.25 3.174 13.172 1 97.5 276 LEU A N 1
ATOM 2249 C CA . LEU A 1 276 ? 8.367 3.779 11.852 1 97.5 276 LEU A CA 1
ATOM 2250 C C . LEU A 1 276 ? 9.75 3.518 11.258 1 97.5 276 LEU A C 1
ATOM 2252 O O . LEU A 1 276 ? 9.867 3.053 10.125 1 97.5 276 LEU A O 1
ATOM 2256 N N . ILE A 1 277 ? 10.75 3.721 12.023 1 98.12 277 ILE A N 1
ATOM 2257 C CA . ILE A 1 277 ? 12.133 3.566 11.562 1 98.12 277 ILE A CA 1
ATOM 2258 C C . ILE A 1 277 ? 12.414 2.094 11.281 1 98.12 277 ILE A C 1
ATOM 2260 O O . ILE A 1 277 ? 13.016 1.758 10.25 1 98.12 277 ILE A O 1
ATOM 2264 N N . ARG A 1 278 ? 11.992 1.267 12.188 1 97.94 278 ARG A N 1
ATOM 2265 C CA . ARG A 1 278 ? 12.195 -0.167 12.008 1 97.94 278 ARG A CA 1
ATOM 2266 C C . ARG A 1 278 ? 11.555 -0.654 10.711 1 97.94 278 ARG A C 1
ATOM 2268 O O . ARG A 1 278 ? 12.148 -1.453 9.984 1 97.94 278 ARG A O 1
ATOM 2275 N N . SER A 1 279 ? 10.414 -0.222 10.477 1 97.19 279 SER A N 1
ATOM 2276 C CA . SER A 1 279 ? 9.711 -0.622 9.266 1 97.19 279 SER A CA 1
ATOM 2277 C C . SER A 1 279 ? 10.461 -0.186 8.016 1 97.19 279 SER A C 1
ATOM 2279 O O . SER A 1 279 ? 10.578 -0.95 7.055 1 97.19 279 SER A O 1
ATOM 2281 N N . GLU A 1 280 ? 10.953 0.998 7.996 1 97.38 280 GLU A N 1
ATOM 2282 C CA . GLU A 1 280 ? 11.695 1.513 6.852 1 97.38 280 GLU A CA 1
ATOM 2283 C C . GLU A 1 280 ? 13.008 0.756 6.664 1 97.38 280 GLU A C 1
ATOM 2285 O O . GLU A 1 280 ? 13.43 0.5 5.535 1 97.38 280 GLU A O 1
ATOM 2290 N N . ILE A 1 281 ? 13.641 0.406 7.734 1 98.19 281 ILE A N 1
ATOM 2291 C CA . ILE A 1 281 ? 14.891 -0.337 7.672 1 98.19 281 ILE A CA 1
ATOM 2292 C C . ILE A 1 281 ? 14.625 -1.759 7.184 1 98.19 281 ILE A C 1
ATOM 2294 O O . ILE A 1 281 ? 15.414 -2.314 6.414 1 98.19 281 ILE A O 1
ATOM 2298 N N . PHE A 1 282 ? 13.555 -2.283 7.652 1 96.62 282 PHE A N 1
ATOM 2299 C CA . PHE A 1 282 ? 13.164 -3.604 7.176 1 96.62 282 PHE A CA 1
ATOM 2300 C C . PHE A 1 282 ? 12.945 -3.592 5.664 1 96.62 282 PHE A C 1
ATOM 2302 O O . PHE A 1 282 ? 13.406 -4.492 4.961 1 96.62 282 PHE A O 1
ATOM 2309 N N . GLU A 1 283 ? 12.281 -2.619 5.184 1 95.62 283 GLU A N 1
ATOM 2310 C CA . GLU A 1 283 ? 12.062 -2.482 3.746 1 95.62 283 GLU A CA 1
ATOM 2311 C C . GLU A 1 283 ? 13.375 -2.295 2.996 1 95.62 283 GLU A C 1
ATOM 2313 O O . GLU A 1 283 ? 13.555 -2.834 1.903 1 95.62 283 GLU A O 1
ATOM 2318 N N . LEU A 1 284 ? 14.211 -1.521 3.547 1 97.31 284 LEU A N 1
ATOM 2319 C CA . LEU A 1 284 ? 15.539 -1.342 2.973 1 97.31 284 LEU A CA 1
ATOM 2320 C C . LEU A 1 284 ? 16.25 -2.682 2.812 1 97.31 284 LEU A C 1
ATOM 2322 O O . LEU A 1 284 ? 16.828 -2.963 1.758 1 97.31 284 LEU A O 1
ATOM 2326 N N . GLY A 1 285 ? 16.188 -3.506 3.842 1 96 285 GLY A N 1
ATOM 2327 C CA . GLY A 1 285 ? 16.797 -4.824 3.795 1 96 285 GLY A CA 1
ATOM 2328 C C . GLY A 1 285 ? 16.188 -5.723 2.73 1 96 285 GLY A C 1
ATOM 2329 O O . GLY A 1 285 ? 16.906 -6.465 2.057 1 96 285 GLY A O 1
ATOM 2330 N N . SER A 1 286 ? 14.93 -5.609 2.555 1 92.88 286 SER A N 1
ATOM 2331 C CA . SER A 1 286 ? 14.242 -6.445 1.57 1 92.88 286 SER A CA 1
ATOM 2332 C C . SER A 1 286 ? 14.664 -6.082 0.151 1 92.88 286 SER A C 1
ATOM 2334 O O . SER A 1 286 ? 14.602 -6.918 -0.753 1 92.88 286 SER A O 1
ATOM 2336 N N . LYS A 1 287 ? 15.172 -4.906 -0.036 1 94.56 287 LYS A N 1
ATOM 2337 C CA . LYS A 1 287 ? 15.484 -4.414 -1.376 1 94.56 287 LYS A CA 1
ATOM 2338 C C . LYS A 1 287 ? 16.984 -4.477 -1.651 1 94.56 287 LYS A C 1
ATOM 2340 O O . LYS A 1 287 ? 17.422 -4.363 -2.801 1 94.56 287 LYS A O 1
ATOM 2345 N N . LEU A 1 288 ? 17.75 -4.656 -0.618 1 96.06 288 LEU A N 1
ATOM 2346 C CA . LEU A 1 288 ? 19.203 -4.676 -0.796 1 96.06 288 LEU A CA 1
ATOM 2347 C C . LEU A 1 288 ? 19.719 -6.109 -0.838 1 96.06 288 LEU A C 1
ATOM 2349 O O . LEU A 1 288 ? 20.594 -6.48 -0.039 1 96.06 288 LEU A O 1
ATOM 2353 N N . SER A 1 289 ? 19.344 -6.832 -1.809 1 92.5 289 SER A N 1
ATOM 2354 C CA . SER A 1 289 ? 19.672 -8.25 -1.945 1 92.5 289 SER A CA 1
ATOM 2355 C C . SER A 1 289 ? 20.953 -8.445 -2.744 1 92.5 289 SER A C 1
ATOM 2357 O O . SER A 1 289 ? 21.094 -9.43 -3.471 1 92.5 289 SER A O 1
ATOM 2359 N N . PHE A 1 290 ? 21.922 -7.508 -2.619 1 94.38 290 PHE A N 1
ATOM 2360 C CA . PHE A 1 290 ? 23.172 -7.594 -3.354 1 94.38 290 PHE A CA 1
ATOM 2361 C C . PHE A 1 290 ? 23.969 -8.82 -2.918 1 94.38 290 PHE A C 1
ATOM 2363 O O . PHE A 1 290 ? 24.188 -9.039 -1.724 1 94.38 290 PHE A O 1
ATOM 2370 N N . SER A 1 291 ? 24.438 -9.617 -3.891 1 91.12 291 SER A N 1
ATOM 2371 C CA . SER A 1 291 ? 25.188 -10.844 -3.621 1 91.12 291 SER A CA 1
ATOM 2372 C C . SER A 1 291 ? 26.688 -10.578 -3.572 1 91.12 291 SER A C 1
ATOM 2374 O O . SER A 1 291 ? 27.203 -9.789 -4.367 1 91.12 291 SER A O 1
ATOM 2376 N N . GLU A 1 292 ? 27.375 -11.227 -2.625 1 91.62 292 GLU A N 1
ATOM 2377 C CA . GLU A 1 292 ? 28.828 -11.078 -2.547 1 91.62 292 GLU A CA 1
ATOM 2378 C C . GLU A 1 292 ? 29.516 -11.781 -3.717 1 91.62 292 GLU A C 1
ATOM 2380 O O . GLU A 1 292 ? 30.688 -11.516 -4 1 91.62 292 GLU A O 1
ATOM 2385 N N . ILE A 1 293 ? 28.734 -12.547 -4.445 1 83.69 293 ILE A N 1
ATOM 2386 C CA . ILE A 1 293 ? 29.266 -13.234 -5.621 1 83.69 293 ILE A CA 1
ATOM 2387 C C . ILE A 1 293 ? 29.469 -12.234 -6.758 1 83.69 293 ILE A C 1
ATOM 2389 O O . ILE A 1 293 ? 30.422 -12.344 -7.531 1 83.69 293 ILE A O 1
ATOM 2393 N N . ARG A 1 294 ? 28.641 -11.234 -6.77 1 86.19 294 ARG A N 1
ATOM 2394 C CA . ARG A 1 294 ? 28.609 -10.305 -7.891 1 86.19 294 ARG A CA 1
ATOM 2395 C C . ARG A 1 294 ? 29.281 -8.984 -7.52 1 86.19 294 ARG A C 1
ATOM 2397 O O . ARG A 1 294 ? 29.609 -8.18 -8.398 1 86.19 294 ARG A O 1
ATOM 2404 N N . ASN A 1 295 ? 29.422 -8.82 -6.289 1 92.19 295 ASN A N 1
ATOM 2405 C CA . ASN A 1 295 ? 29.922 -7.543 -5.805 1 92.19 295 ASN A CA 1
ATOM 2406 C C . ASN A 1 295 ? 31.094 -7.727 -4.852 1 92.19 295 ASN A C 1
ATOM 2408 O O . ASN A 1 295 ? 31.109 -8.664 -4.043 1 92.19 295 ASN A O 1
ATOM 2412 N N . ASP A 1 296 ? 32.062 -6.84 -4.984 1 92.44 296 ASP A N 1
ATOM 2413 C CA . ASP A 1 296 ? 33.156 -6.832 -4.02 1 92.44 296 ASP A CA 1
ATOM 2414 C C . ASP A 1 296 ? 32.719 -6.234 -2.688 1 92.44 296 ASP A C 1
ATOM 2416 O O . ASP A 1 296 ? 32.188 -5.129 -2.646 1 92.44 296 ASP A O 1
ATOM 2420 N N . VAL A 1 297 ? 32.938 -7.027 -1.709 1 95.5 297 VAL A N 1
ATOM 2421 C CA . VAL A 1 297 ? 32.594 -6.555 -0.377 1 95.5 297 VAL A CA 1
ATOM 2422 C C . VAL A 1 297 ? 33.812 -6.004 0.334 1 95.5 297 VAL A C 1
ATOM 2424 O O . VAL A 1 297 ? 34.812 -6.707 0.493 1 95.5 297 VAL A O 1
ATOM 2427 N N . PRO A 1 298 ? 33.688 -4.816 0.738 1 96.44 298 PRO A N 1
ATOM 2428 C CA . PRO A 1 298 ? 34.812 -4.293 1.488 1 96.44 298 PRO A CA 1
ATOM 2429 C C . PRO A 1 298 ? 35.156 -5.129 2.721 1 96.44 298 PRO A C 1
ATOM 2431 O O . PRO A 1 298 ? 34.25 -5.57 3.434 1 96.44 298 PRO A O 1
ATOM 2434 N N . ALA A 1 299 ? 36.469 -5.289 3.033 1 96.44 299 ALA A N 1
ATOM 2435 C CA . ALA A 1 299 ? 36.938 -6.156 4.121 1 96.44 299 ALA A CA 1
ATOM 2436 C C . ALA A 1 299 ? 36.438 -5.648 5.469 1 96.44 299 ALA A C 1
ATOM 2438 O O . ALA A 1 299 ? 36.031 -6.438 6.324 1 96.44 299 ALA A O 1
ATOM 2439 N N . TYR A 1 300 ? 36.531 -4.375 5.609 1 96.88 300 TYR A N 1
ATOM 2440 C CA . TYR A 1 300 ? 36.094 -3.811 6.883 1 96.88 300 TYR A CA 1
ATOM 2441 C C . TYR A 1 300 ? 34.625 -4.102 7.137 1 96.88 300 TYR A C 1
ATOM 2443 O O . TYR A 1 300 ? 34.219 -4.328 8.281 1 96.88 300 TYR A O 1
ATOM 2451 N N . PHE A 1 301 ? 33.875 -4.047 6.086 1 97.38 301 PHE A N 1
ATOM 2452 C CA . PHE A 1 301 ? 32.438 -4.254 6.18 1 97.38 301 PHE A CA 1
ATOM 2453 C C . PHE A 1 301 ? 32.125 -5.695 6.562 1 97.38 301 PHE A C 1
ATOM 2455 O O . PHE A 1 301 ? 31.25 -5.949 7.406 1 97.38 301 PHE A O 1
ATOM 2462 N N . LYS A 1 302 ? 32.812 -6.641 6.043 1 96.69 302 LYS A N 1
ATOM 2463 C CA . LYS A 1 302 ? 32.688 -8.047 6.402 1 96.69 302 LYS A CA 1
ATOM 2464 C C . LYS A 1 302 ? 33.031 -8.281 7.867 1 96.69 302 LYS A C 1
ATOM 2466 O O . LYS A 1 302 ? 32.344 -9.031 8.562 1 96.69 302 LYS A O 1
ATOM 2471 N N . ARG A 1 303 ? 34.062 -7.625 8.242 1 97.19 303 ARG A N 1
ATOM 2472 C CA . ARG A 1 303 ? 34.5 -7.742 9.633 1 97.19 303 ARG A CA 1
ATOM 2473 C C . ARG A 1 303 ? 33.406 -7.211 10.578 1 97.19 303 ARG A C 1
ATOM 2475 O O . ARG A 1 303 ? 33.125 -7.828 11.609 1 97.19 303 ARG A O 1
ATOM 2482 N N . GLU A 1 304 ? 32.875 -6.07 10.18 1 96.88 304 GLU A N 1
ATOM 2483 C CA . GLU A 1 304 ? 31.812 -5.48 10.992 1 96.88 304 GLU A CA 1
ATOM 2484 C C . GLU A 1 304 ? 30.641 -6.434 11.148 1 96.88 304 GLU A C 1
ATOM 2486 O O . GLU A 1 304 ? 30.062 -6.555 12.234 1 96.88 304 GLU A O 1
ATOM 2491 N N . ILE A 1 305 ? 30.219 -7.098 10.133 1 97.56 305 ILE A N 1
ATOM 2492 C CA . ILE A 1 305 ? 29.094 -8.023 10.141 1 97.56 305 ILE A CA 1
ATOM 2493 C C . ILE A 1 305 ? 29.391 -9.188 11.086 1 97.56 305 ILE A C 1
ATOM 2495 O O . ILE A 1 305 ? 28.562 -9.531 11.93 1 97.56 305 ILE A O 1
ATOM 2499 N N . LEU A 1 306 ? 30.594 -9.68 10.984 1 96.88 306 LEU A N 1
ATOM 2500 C CA . LEU A 1 306 ? 30.969 -10.828 11.789 1 96.88 306 LEU A CA 1
ATOM 2501 C C . LEU A 1 306 ? 31.031 -10.461 13.273 1 96.88 306 LEU A C 1
ATOM 2503 O O . LEU A 1 306 ? 30.547 -11.211 14.125 1 96.88 306 LEU A O 1
ATOM 2507 N N . GLU A 1 307 ? 31.625 -9.375 13.539 1 96.69 307 GLU A N 1
ATOM 2508 C CA . GLU A 1 307 ? 31.766 -8.922 14.922 1 96.69 307 GLU A CA 1
ATOM 2509 C C . GLU A 1 307 ? 30.391 -8.672 15.562 1 96.69 307 GLU A C 1
ATOM 2511 O O . GLU A 1 307 ? 30.156 -9.055 16.703 1 96.69 307 GLU A O 1
ATOM 2516 N N . ARG A 1 308 ? 29.547 -8.039 14.836 1 95.69 308 ARG A N 1
ATOM 2517 C CA . ARG A 1 308 ? 28.203 -7.746 15.344 1 95.69 308 ARG A CA 1
ATOM 2518 C C . ARG A 1 308 ? 27.406 -9.031 15.547 1 95.69 308 ARG A C 1
ATOM 2520 O O . ARG A 1 308 ? 26.656 -9.148 16.516 1 95.69 308 ARG A O 1
ATOM 2527 N N . ALA A 1 309 ? 27.516 -9.922 14.633 1 96.81 309 ALA A N 1
ATOM 2528 C CA . ALA A 1 309 ? 26.828 -11.203 14.75 1 96.81 309 ALA A CA 1
ATOM 2529 C C . ALA A 1 309 ? 27.281 -11.969 15.984 1 96.81 309 ALA A C 1
ATOM 2531 O O . ALA A 1 309 ? 26.469 -12.547 16.703 1 96.81 309 ALA A O 1
ATOM 2532 N N . GLU A 1 310 ? 28.531 -11.914 16.203 1 95.94 310 GLU A N 1
ATOM 2533 C CA . GLU A 1 310 ? 29.094 -12.594 17.359 1 95.94 310 GLU A CA 1
ATOM 2534 C C . GLU A 1 310 ? 28.609 -11.961 18.672 1 95.94 310 GLU A C 1
ATOM 2536 O O . GLU A 1 310 ? 28.281 -12.672 19.625 1 95.94 310 GLU A O 1
ATOM 2541 N N . ALA A 1 311 ? 28.562 -10.719 18.641 1 94 311 ALA A N 1
ATOM 2542 C CA . ALA A 1 311 ? 28.109 -9.992 19.812 1 94 311 ALA A CA 1
ATOM 2543 C C . ALA A 1 311 ? 26.672 -10.344 20.156 1 94 311 ALA A C 1
ATOM 2545 O O . ALA A 1 311 ? 26.281 -10.367 21.328 1 94 311 ALA A O 1
ATOM 2546 N N . LEU A 1 312 ? 25.844 -10.648 19.172 1 93.94 312 LEU A N 1
ATOM 2547 C CA . LEU A 1 312 ? 24.422 -10.922 19.359 1 93.94 312 LEU A CA 1
ATOM 2548 C C . LEU A 1 312 ? 24.188 -12.414 19.594 1 93.94 312 LEU A C 1
ATOM 2550 O O . LEU A 1 312 ? 23.047 -12.844 19.812 1 93.94 312 LEU A O 1
ATOM 2554 N N . GLY A 1 313 ? 25.219 -13.234 19.516 1 93.94 313 GLY A N 1
ATOM 2555 C CA . GLY A 1 313 ? 25.125 -14.656 19.781 1 93.94 313 GLY A CA 1
ATOM 2556 C C . GLY A 1 313 ? 24.312 -15.414 18.766 1 93.94 313 GLY A C 1
ATOM 2557 O O . GLY A 1 313 ? 24.516 -15.273 17.562 1 93.94 313 GLY A O 1
ATOM 2558 N N . GLU A 1 314 ? 23.438 -16.203 19.203 1 93.88 314 GLU A N 1
ATOM 2559 C CA . GLU A 1 314 ? 22.641 -17.078 18.344 1 93.88 314 GLU A CA 1
ATOM 2560 C C . GLU A 1 314 ? 21.719 -16.266 17.438 1 93.88 314 GLU A C 1
ATOM 2562 O O . GLU A 1 314 ? 21.5 -16.625 16.281 1 93.88 314 GLU A O 1
ATOM 2567 N N . LEU A 1 315 ? 21.203 -15.273 17.969 1 92.38 315 LEU A N 1
ATOM 2568 C CA . LEU A 1 315 ? 20.312 -14.422 17.203 1 92.38 315 LEU A CA 1
ATOM 2569 C C . LEU A 1 315 ? 21.047 -13.781 16.031 1 92.38 315 LEU A C 1
ATOM 2571 O O . LEU A 1 315 ? 20.5 -13.641 14.938 1 92.38 315 LEU A O 1
ATOM 2575 N N . GLY A 1 316 ? 22.25 -13.406 16.328 1 95 316 GLY A N 1
ATOM 2576 C CA . GLY A 1 316 ? 23.078 -12.828 15.281 1 95 316 GLY A CA 1
ATOM 2577 C C . GLY A 1 316 ? 23.422 -13.805 14.18 1 95 316 GLY A C 1
ATOM 2578 O O . GLY A 1 316 ? 23.359 -13.461 13 1 95 316 GLY A O 1
ATOM 2579 N N . GLN A 1 317 ? 23.672 -15.016 14.531 1 94.44 317 GLN A N 1
ATOM 2580 C CA . GLN A 1 317 ? 24.016 -16.047 13.562 1 94.44 317 GLN A CA 1
ATOM 2581 C C . GLN A 1 317 ? 22.828 -16.406 12.68 1 94.44 317 GLN A C 1
ATOM 2583 O O . GLN A 1 317 ? 22.969 -16.562 11.469 1 94.44 317 GLN A O 1
ATOM 2588 N N . LYS A 1 318 ? 21.75 -16.5 13.281 1 92.31 318 LYS A N 1
ATOM 2589 C CA . LYS A 1 318 ? 20.531 -16.781 12.531 1 92.31 318 LYS A CA 1
ATOM 2590 C C . LYS A 1 318 ? 20.234 -15.656 11.531 1 92.31 318 LYS A C 1
ATOM 2592 O O . LYS A 1 318 ? 19.781 -15.922 10.414 1 92.31 318 LYS A O 1
ATOM 2597 N N . ALA A 1 319 ? 20.516 -14.453 11.945 1 93.38 319 ALA A N 1
ATOM 2598 C CA . ALA A 1 319 ? 20.25 -13.289 11.102 1 93.38 319 ALA A CA 1
ATOM 2599 C C . ALA A 1 319 ? 21.125 -13.312 9.852 1 93.38 319 ALA A C 1
ATOM 2601 O O . ALA A 1 319 ? 20.672 -12.961 8.766 1 93.38 319 ALA A O 1
ATOM 2602 N N . ILE A 1 320 ? 22.328 -13.734 9.969 1 93.81 320 ILE A N 1
ATOM 2603 C CA . ILE A 1 320 ? 23.219 -13.727 8.82 1 93.81 320 ILE A CA 1
ATOM 2604 C C . ILE A 1 320 ? 22.969 -14.961 7.957 1 93.81 320 ILE A C 1
ATOM 2606 O O . ILE A 1 320 ? 23.062 -14.898 6.73 1 93.81 320 ILE A O 1
ATOM 2610 N N . ASN A 1 321 ? 22.531 -16.031 8.578 1 89.06 321 ASN A N 1
ATOM 2611 C CA . ASN A 1 321 ? 22.281 -17.281 7.844 1 89.06 321 ASN A CA 1
ATOM 2612 C C . ASN A 1 321 ? 21 -17.203 7.02 1 89.06 321 ASN A C 1
ATOM 2614 O O . ASN A 1 321 ? 20.844 -17.938 6.047 1 89.06 321 ASN A O 1
ATOM 2618 N N . ARG A 1 322 ? 20.172 -16.406 7.387 1 85.69 322 ARG A N 1
ATOM 2619 C CA . ARG A 1 322 ? 18.906 -16.234 6.676 1 85.69 322 ARG A CA 1
ATOM 2620 C C . ARG A 1 322 ? 19.141 -15.781 5.238 1 85.69 322 ARG A C 1
ATOM 2622 O O . ARG A 1 322 ? 18.391 -16.141 4.332 1 85.69 322 ARG A O 1
ATOM 2629 N N . ASN A 1 323 ? 20.125 -14.945 5.055 1 88.38 323 ASN A N 1
ATOM 2630 C CA . ASN A 1 323 ? 20.5 -14.453 3.729 1 88.38 323 ASN A CA 1
ATOM 2631 C C . ASN A 1 323 ? 21.969 -14.68 3.441 1 88.38 323 ASN A C 1
ATOM 2633 O O . ASN A 1 323 ? 22.734 -13.727 3.281 1 88.38 323 ASN A O 1
ATOM 2637 N N . SER A 1 324 ? 22.172 -15.938 3.189 1 88.12 324 SER A N 1
ATOM 2638 C CA . SER A 1 324 ? 23.562 -16.312 2.941 1 88.12 324 SER A CA 1
ATOM 2639 C C . SER A 1 324 ? 24.094 -15.625 1.692 1 88.12 324 SER A C 1
ATOM 2641 O O . SER A 1 324 ? 23.391 -15.516 0.685 1 88.12 324 SER A O 1
ATOM 2643 N N . LEU A 1 325 ? 25.25 -15.023 1.822 1 90.5 325 LEU A N 1
ATOM 2644 C CA . LEU A 1 325 ? 26.016 -14.438 0.73 1 90.5 325 LEU A CA 1
ATOM 2645 C C . LEU A 1 325 ? 25.453 -13.086 0.327 1 90.5 325 LEU A C 1
ATOM 2647 O O . LEU A 1 325 ? 25.703 -12.602 -0.78 1 90.5 325 LEU A O 1
ATOM 2651 N N . GLU A 1 326 ? 24.625 -12.523 1.104 1 94.12 326 GLU A N 1
ATOM 2652 C CA . GLU A 1 326 ? 24.125 -11.172 0.891 1 94.12 326 GLU A CA 1
ATOM 2653 C C . GLU A 1 326 ? 24.516 -10.25 2.043 1 94.12 326 GLU A C 1
ATOM 2655 O O . GLU A 1 326 ? 23.672 -9.891 2.869 1 94.12 326 GLU A O 1
ATOM 2660 N N . PRO A 1 327 ? 25.688 -9.828 2.02 1 96.75 327 PRO A N 1
ATOM 2661 C CA . PRO A 1 327 ? 26.266 -9.133 3.18 1 96.75 327 PRO A CA 1
ATOM 2662 C C . PRO A 1 327 ? 25.484 -7.863 3.541 1 96.75 327 PRO A C 1
ATOM 2664 O O . PRO A 1 327 ? 25.328 -7.555 4.723 1 96.75 327 PRO A O 1
ATOM 2667 N N . TRP A 1 328 ? 25.062 -7.074 2.592 1 97.5 328 TRP A N 1
ATOM 2668 C CA . TRP A 1 328 ? 24.359 -5.832 2.898 1 97.5 328 TRP A CA 1
ATOM 2669 C C . TRP A 1 328 ? 23.031 -6.113 3.598 1 97.5 328 TRP A C 1
ATOM 2671 O O . TRP A 1 328 ? 22.656 -5.414 4.543 1 97.5 328 TRP A O 1
ATOM 2681 N N . ARG A 1 329 ? 22.359 -7.176 3.184 1 95.88 329 ARG A N 1
ATOM 2682 C CA . ARG A 1 329 ? 21.141 -7.598 3.869 1 95.88 329 ARG A CA 1
ATOM 2683 C C . ARG A 1 329 ? 21.453 -8.133 5.262 1 95.88 329 ARG A C 1
ATOM 2685 O O . ARG A 1 329 ? 20.688 -7.906 6.207 1 95.88 329 ARG A O 1
ATOM 2692 N N . GLN A 1 330 ? 22.5 -8.852 5.324 1 97.5 330 GLN A N 1
ATOM 2693 C CA . GLN A 1 330 ? 22.938 -9.375 6.617 1 97.5 330 GLN A CA 1
ATOM 2694 C C . GLN A 1 330 ? 23.172 -8.25 7.617 1 97.5 330 GLN A C 1
ATOM 2696 O O . GLN A 1 330 ? 22.719 -8.312 8.758 1 97.5 330 GLN A O 1
ATOM 2701 N N . PHE A 1 331 ? 23.891 -7.234 7.148 1 97.94 331 PHE A N 1
ATOM 2702 C CA . PHE A 1 331 ? 24.172 -6.078 7.988 1 97.94 331 PHE A CA 1
ATOM 2703 C C . PHE A 1 331 ? 22.891 -5.43 8.484 1 97.94 331 PHE A C 1
ATOM 2705 O O . PHE A 1 331 ? 22.766 -5.105 9.664 1 97.94 331 PHE A O 1
ATOM 2712 N N . ILE A 1 332 ? 21.875 -5.301 7.598 1 98.25 332 ILE A N 1
ATOM 2713 C CA . ILE A 1 332 ? 20.609 -4.66 7.926 1 98.25 332 ILE A CA 1
ATOM 2714 C C . ILE A 1 332 ? 19.828 -5.527 8.906 1 98.25 332 ILE A C 1
ATOM 2716 O O . ILE A 1 332 ? 19.172 -5.016 9.812 1 98.25 332 ILE A O 1
ATOM 2720 N N . ASN A 1 333 ? 19.922 -6.863 8.742 1 97.62 333 ASN A N 1
ATOM 2721 C CA . ASN A 1 333 ? 19.266 -7.766 9.68 1 97.62 333 ASN A CA 1
ATOM 2722 C C . ASN A 1 333 ? 19.781 -7.562 11.102 1 97.62 333 ASN A C 1
ATOM 2724 O O . ASN A 1 333 ? 19 -7.629 12.062 1 97.62 333 ASN A O 1
ATOM 2728 N N . LEU A 1 334 ? 21.016 -7.355 11.188 1 97.81 334 LEU A N 1
ATOM 2729 C CA . LEU A 1 334 ? 21.609 -7.125 12.5 1 97.81 334 LEU A CA 1
ATOM 2730 C C . LEU A 1 334 ? 21.125 -5.812 13.102 1 97.81 334 LEU A C 1
ATOM 2732 O O . LEU A 1 334 ? 20.875 -5.73 14.305 1 97.81 334 LEU A O 1
ATOM 2736 N N . ILE A 1 335 ? 20.969 -4.77 12.266 1 97.75 335 ILE A N 1
ATOM 2737 C CA . ILE A 1 335 ? 20.422 -3.488 12.703 1 97.75 335 ILE A CA 1
ATOM 2738 C C . ILE A 1 335 ? 19 -3.68 13.219 1 97.75 335 ILE A C 1
ATOM 2740 O O . ILE A 1 335 ? 18.625 -3.113 14.25 1 97.75 335 ILE A O 1
ATOM 2744 N N . ILE A 1 336 ? 18.234 -4.508 12.539 1 97.56 336 ILE A N 1
ATOM 2745 C CA . ILE A 1 336 ? 16.828 -4.742 12.883 1 97.56 336 ILE A CA 1
ATOM 2746 C C . ILE A 1 336 ? 16.75 -5.395 14.266 1 97.56 336 ILE A C 1
ATOM 2748 O O . ILE A 1 336 ? 15.898 -5.02 15.086 1 97.56 336 ILE A O 1
ATOM 2752 N N . ILE A 1 337 ? 17.625 -6.332 14.57 1 96.5 337 ILE A N 1
ATOM 2753 C CA . ILE A 1 337 ? 17.641 -6.984 15.875 1 96.5 337 ILE A CA 1
ATOM 2754 C C . ILE A 1 337 ? 17.906 -5.949 16.969 1 96.5 337 ILE A C 1
ATOM 2756 O O . ILE A 1 337 ? 17.219 -5.926 17.984 1 96.5 337 ILE A O 1
ATOM 2760 N N . LYS A 1 338 ? 18.859 -5.098 16.703 1 95.81 338 LYS A N 1
ATOM 2761 C CA . LYS A 1 338 ? 19.188 -4.066 17.688 1 95.81 338 LYS A CA 1
ATOM 2762 C C . LYS A 1 338 ? 18.031 -3.105 17.891 1 95.81 338 LYS A C 1
ATOM 2764 O O . LYS A 1 338 ? 17.766 -2.67 19.016 1 95.81 338 LYS A O 1
ATOM 2769 N N . LEU A 1 339 ? 17.328 -2.746 16.859 1 96.75 339 LEU A N 1
ATOM 2770 C CA . LEU A 1 339 ? 16.156 -1.884 16.953 1 96.75 339 LEU A CA 1
ATOM 2771 C C . LEU A 1 339 ? 15.055 -2.559 17.75 1 96.75 339 LEU A C 1
ATOM 2773 O O . LEU A 1 339 ? 14.344 -1.9 18.516 1 96.75 339 LEU A O 1
ATOM 2777 N N . ASP A 1 340 ? 14.93 -3.891 17.547 1 95.5 340 ASP A N 1
ATOM 2778 C CA . ASP A 1 340 ? 13.922 -4.633 18.297 1 95.5 340 ASP A CA 1
ATOM 2779 C C . ASP A 1 340 ? 14.219 -4.594 19.797 1 95.5 340 ASP A C 1
ATOM 2781 O O . ASP A 1 340 ? 13.305 -4.438 20.609 1 95.5 340 ASP A O 1
ATOM 2785 N N . TYR A 1 341 ? 15.43 -4.672 20.109 1 94.06 341 TYR A N 1
ATOM 2786 C CA . TYR A 1 341 ? 15.828 -4.586 21.5 1 94.06 341 TYR A CA 1
ATOM 2787 C C . TYR A 1 341 ? 15.633 -3.174 22.047 1 94.06 341 TYR A C 1
ATOM 2789 O O . TYR A 1 341 ? 15.297 -2.988 23.219 1 94.06 341 TYR A O 1
ATOM 2797 N N . THR A 1 342 ? 15.867 -2.207 21.203 1 94.25 342 THR A N 1
ATOM 2798 C CA . THR A 1 342 ? 15.641 -0.816 21.578 1 94.25 342 THR A CA 1
ATOM 2799 C C . THR A 1 342 ? 14.164 -0.581 21.906 1 94.25 342 THR A C 1
ATOM 2801 O O . THR A 1 342 ? 13.844 0.096 22.875 1 94.25 342 THR A O 1
ATOM 2804 N N . ALA A 1 343 ? 13.312 -1.149 21.109 1 92.56 343 ALA A N 1
ATOM 2805 C CA . ALA A 1 343 ? 11.875 -1.012 21.297 1 92.56 343 ALA A CA 1
ATOM 2806 C C . ALA A 1 343 ? 11.438 -1.653 22.609 1 92.56 343 ALA A C 1
ATOM 2808 O O . ALA A 1 343 ? 10.516 -1.16 23.281 1 92.56 343 ALA A O 1
ATOM 2809 N N . LEU A 1 344 ? 12.109 -2.727 23.016 1 88.31 344 LEU A N 1
ATOM 2810 C CA . LEU A 1 344 ? 11.75 -3.471 24.219 1 88.31 344 LEU A CA 1
ATOM 2811 C C . LEU A 1 344 ? 12.391 -2.842 25.453 1 88.31 344 LEU A C 1
ATOM 2813 O O . LEU A 1 344 ? 12.016 -3.166 26.578 1 88.31 344 LEU A O 1
ATOM 2817 N N . GLY A 1 345 ? 13.258 -1.935 25.25 1 82.81 345 GLY A N 1
ATOM 2818 C CA . GLY A 1 345 ? 13.953 -1.312 26.375 1 82.81 345 GLY A CA 1
ATOM 2819 C C . GLY A 1 345 ? 14.984 -2.217 27.016 1 82.81 345 GLY A C 1
ATOM 2820 O O . GLY A 1 345 ? 15.234 -2.131 28.219 1 82.81 345 GLY A O 1
ATOM 2821 N N . ASN A 1 346 ? 15.453 -3.168 26.156 1 82 346 ASN A N 1
ATOM 2822 C CA . ASN A 1 346 ? 16.516 -4.043 26.656 1 82 346 ASN A CA 1
ATOM 2823 C C . ASN A 1 346 ? 17.875 -3.383 26.562 1 82 346 ASN A C 1
ATOM 2825 O O . ASN A 1 346 ? 18.422 -3.211 25.469 1 82 346 ASN A O 1
ATOM 2829 N N . LYS A 1 347 ? 18.594 -3.24 27.594 1 78.06 347 LYS A N 1
ATOM 2830 C CA . LYS A 1 347 ? 19.781 -2.395 27.703 1 78.06 347 LYS A CA 1
ATOM 2831 C C . LYS A 1 347 ? 21.016 -3.105 27.156 1 78.06 347 LYS A C 1
ATOM 2833 O O . LYS A 1 347 ? 22 -2.459 26.797 1 78.06 347 LYS A O 1
ATOM 2838 N N . ASN A 1 348 ? 20.969 -4.324 26.984 1 80.88 348 ASN A N 1
ATOM 2839 C CA . ASN A 1 348 ? 22.188 -5.039 26.578 1 80.88 348 ASN A CA 1
ATOM 2840 C C . ASN A 1 348 ? 22.516 -4.809 25.109 1 80.88 348 ASN A C 1
ATOM 2842 O O . ASN A 1 348 ? 23.688 -4.707 24.75 1 80.88 348 ASN A O 1
ATOM 2846 N N . PHE A 1 349 ? 21.531 -4.574 24.266 1 87.56 349 PHE A N 1
ATOM 2847 C CA . PHE A 1 349 ? 21.828 -4.504 22.844 1 87.56 349 PHE A CA 1
ATOM 2848 C C . PHE A 1 349 ? 21.062 -3.35 22.188 1 87.56 349 PHE A C 1
ATOM 2850 O O . PHE A 1 349 ? 21 -3.26 20.969 1 87.56 349 PHE A O 1
ATOM 2857 N N . GLN A 1 350 ? 20.672 -2.451 22.969 1 92.19 350 GLN A N 1
ATOM 2858 C CA . GLN A 1 350 ? 19.844 -1.38 22.422 1 92.19 350 GLN A CA 1
ATOM 2859 C C . GLN A 1 350 ? 20.703 -0.239 21.875 1 92.19 350 GLN A C 1
ATOM 2861 O O . GLN A 1 350 ? 21.859 -0.092 22.266 1 92.19 350 GLN A O 1
ATOM 2866 N N . TYR A 1 351 ? 20.188 0.494 20.891 1 95.12 351 TYR A N 1
ATOM 2867 C CA . TYR A 1 351 ? 20.719 1.804 20.547 1 95.12 351 TYR A CA 1
ATOM 2868 C C . TYR A 1 351 ? 20.469 2.807 21.672 1 95.12 351 TYR A C 1
ATOM 2870 O O . TYR A 1 351 ? 19.359 2.926 22.172 1 95.12 351 TYR A O 1
ATOM 2878 N N . GLN A 1 352 ? 21.484 3.557 21.953 1 91.81 352 GLN A N 1
ATOM 2879 C CA . GLN A 1 352 ? 21.312 4.566 22.984 1 91.81 352 GLN A CA 1
ATOM 2880 C C . GLN A 1 352 ? 20.578 5.793 22.453 1 91.81 352 GLN A C 1
ATOM 2882 O O . GLN A 1 352 ? 19.859 6.461 23.203 1 91.81 352 GLN A O 1
ATOM 2887 N N . ASN A 1 353 ? 20.891 6.086 21.312 1 93.56 353 ASN A N 1
ATOM 2888 C CA . ASN A 1 353 ? 20.25 7.215 20.656 1 93.56 353 ASN A CA 1
ATOM 2889 C C . ASN A 1 353 ? 20.219 7.035 19.141 1 93.56 353 ASN A C 1
ATOM 2891 O O . ASN A 1 353 ? 20.781 6.074 18.609 1 93.56 353 ASN A O 1
ATOM 2895 N N . ALA A 1 354 ? 19.531 7.926 18.469 1 96.12 354 ALA A N 1
ATOM 2896 C CA . ALA A 1 354 ? 19.359 7.848 17.031 1 96.12 354 ALA A CA 1
ATOM 2897 C C . ALA A 1 354 ? 20.688 8.062 16.297 1 96.12 354 ALA A C 1
ATOM 2899 O O . ALA A 1 354 ? 20.875 7.566 15.195 1 96.12 354 ALA A O 1
ATOM 2900 N N . GLU A 1 355 ? 21.609 8.75 16.891 1 96 355 GLU A N 1
ATOM 2901 C CA . GLU A 1 355 ? 22.906 9.023 16.281 1 96 355 GLU A CA 1
ATOM 2902 C C . GLU A 1 355 ? 23.703 7.734 16.062 1 96 355 GLU A C 1
ATOM 2904 O O . GLU A 1 355 ? 24.453 7.609 15.094 1 96 355 GLU A O 1
ATOM 2909 N N . GLU A 1 356 ? 23.516 6.82 17.016 1 96.81 356 GLU A N 1
ATOM 2910 C CA . GLU A 1 356 ? 24.188 5.531 16.859 1 96.81 356 GLU A CA 1
ATOM 2911 C C . GLU A 1 356 ? 23.672 4.801 15.625 1 96.81 356 GLU A C 1
ATOM 2913 O O . GLU A 1 356 ? 24.453 4.18 14.898 1 96.81 356 GLU A O 1
ATOM 2918 N N . LEU A 1 357 ? 22.375 4.801 15.492 1 97.88 357 LEU A N 1
ATOM 2919 C CA . LEU A 1 357 ? 21.812 4.188 14.297 1 97.88 357 LEU A CA 1
ATOM 2920 C C . LEU A 1 357 ? 22.281 4.914 13.039 1 97.88 357 LEU A C 1
ATOM 2922 O O . LEU A 1 357 ? 22.562 4.277 12.023 1 97.88 357 LEU A O 1
ATOM 2926 N N . MET A 1 358 ? 22.375 6.25 13.086 1 97.94 358 MET A N 1
ATOM 2927 C CA . MET A 1 358 ? 22.875 7.02 11.945 1 97.94 358 MET A CA 1
ATOM 2928 C C . MET A 1 358 ? 24.297 6.613 11.594 1 97.94 358 MET A C 1
ATOM 2930 O O . MET A 1 358 ? 24.656 6.57 10.414 1 97.94 358 MET A O 1
ATOM 2934 N N . SER A 1 359 ? 25.047 6.348 12.602 1 97.69 359 SER A N 1
ATOM 2935 C CA . SER A 1 359 ? 26.422 5.879 12.375 1 97.69 359 SER A CA 1
ATOM 2936 C C . SER A 1 359 ? 26.438 4.551 11.633 1 97.69 359 SER A C 1
ATOM 2938 O O . SER A 1 359 ? 27.266 4.332 10.75 1 97.69 359 SER A O 1
ATOM 2940 N N . ASP A 1 360 ? 25.562 3.668 12.039 1 97.69 360 ASP A N 1
ATOM 2941 C CA . ASP A 1 360 ? 25.438 2.396 11.336 1 97.69 360 ASP A CA 1
ATOM 2942 C C . ASP A 1 360 ? 25.047 2.615 9.875 1 97.69 360 ASP A C 1
ATOM 2944 O O . ASP A 1 360 ? 25.562 1.954 8.977 1 97.69 360 ASP A O 1
ATOM 2948 N N . LEU A 1 361 ? 24.094 3.496 9.625 1 98.12 361 LEU A N 1
ATOM 2949 C CA . LEU A 1 361 ? 23.656 3.791 8.266 1 98.12 361 LEU A CA 1
ATOM 2950 C C . LEU A 1 361 ? 24.797 4.422 7.461 1 98.12 361 LEU A C 1
ATOM 2952 O O . LEU A 1 361 ? 24.906 4.199 6.254 1 98.12 361 LEU A O 1
ATOM 2956 N N . SER A 1 362 ? 25.625 5.188 8.18 1 97.31 362 SER A N 1
ATOM 2957 C CA . SER A 1 362 ? 26.781 5.773 7.516 1 97.31 362 SER A CA 1
ATOM 2958 C C . SER A 1 362 ? 27.766 4.703 7.082 1 97.31 362 SER A C 1
ATOM 2960 O O . SER A 1 362 ? 28.406 4.828 6.035 1 97.31 362 SER A O 1
ATOM 2962 N N . LEU A 1 363 ? 27.922 3.729 7.918 1 97.81 363 LEU A N 1
ATOM 2963 C CA . LEU A 1 363 ? 28.766 2.596 7.547 1 97.81 363 LEU A CA 1
ATOM 2964 C C . LEU A 1 363 ? 28.219 1.889 6.312 1 97.81 363 LEU A C 1
ATOM 2966 O O . LEU A 1 363 ? 28.969 1.521 5.41 1 97.81 363 LEU A O 1
ATOM 2970 N N . LEU A 1 364 ? 26.938 1.652 6.324 1 98.06 364 LEU A N 1
ATOM 2971 C CA . LEU A 1 364 ? 26.281 1.07 5.164 1 98.06 364 LEU A CA 1
ATOM 2972 C C . LEU A 1 364 ? 26.5 1.927 3.922 1 98.06 364 LEU A C 1
ATOM 2974 O O . LEU A 1 364 ? 26.828 1.405 2.854 1 98.06 364 LEU A O 1
ATOM 2978 N N . ARG A 1 365 ? 26.344 3.234 4.059 1 97.5 365 ARG A N 1
ATOM 2979 C CA . ARG A 1 365 ? 26.562 4.164 2.957 1 97.5 365 ARG A CA 1
ATOM 2980 C C . ARG A 1 365 ? 27.984 4.047 2.42 1 97.5 365 ARG A C 1
ATOM 2982 O O . ARG A 1 365 ? 28.203 3.994 1.205 1 97.5 365 ARG A O 1
ATOM 2989 N N . SER A 1 366 ? 28.953 4.023 3.312 1 97.38 366 SER A N 1
ATOM 2990 C CA . SER A 1 366 ? 30.359 3.924 2.908 1 97.38 366 SER A CA 1
ATOM 2991 C C . SER A 1 366 ? 30.609 2.664 2.084 1 97.38 366 SER A C 1
ATOM 2993 O O . SER A 1 366 ? 31.297 2.709 1.063 1 97.38 366 SER A O 1
ATOM 2995 N N . SER A 1 367 ? 30.047 1.579 2.533 1 97.75 367 SER A N 1
ATOM 2996 C CA . SER A 1 367 ? 30.203 0.319 1.816 1 97.75 367 SER A CA 1
ATOM 2997 C C . SER A 1 367 ? 29.578 0.391 0.426 1 97.75 367 SER A C 1
ATOM 2999 O O . SER A 1 367 ? 30.172 -0.096 -0.546 1 97.75 367 SER A O 1
ATOM 3001 N N . LEU A 1 368 ? 28.422 0.968 0.282 1 97 368 LEU A N 1
ATOM 3002 C CA . LEU A 1 368 ? 27.734 1.08 -0.997 1 97 368 LEU A CA 1
ATOM 3003 C C . LEU A 1 368 ? 28.438 2.066 -1.916 1 97 368 LEU A C 1
ATOM 3005 O O . LEU A 1 368 ? 28.469 1.876 -3.135 1 97 368 LEU A O 1
ATOM 3009 N N . THR A 1 369 ? 28.984 3.115 -1.294 1 95.94 369 THR A N 1
ATOM 3010 C CA . THR A 1 369 ? 29.734 4.086 -2.072 1 95.94 369 THR A CA 1
ATOM 3011 C C . THR A 1 369 ? 30.984 3.439 -2.689 1 95.94 369 THR A C 1
ATOM 3013 O O . THR A 1 369 ? 31.297 3.684 -3.855 1 95.94 369 THR A O 1
ATOM 3016 N N . GLU A 1 370 ? 31.656 2.66 -1.914 1 95.62 370 GLU A N 1
ATOM 3017 C CA . GLU A 1 370 ? 32.844 1.959 -2.412 1 95.62 370 GLU A CA 1
ATOM 3018 C C . GLU A 1 370 ? 32.469 1.021 -3.561 1 95.62 370 GLU A C 1
ATOM 3020 O O . GLU A 1 370 ? 33.281 0.804 -4.465 1 95.62 370 GLU A O 1
ATOM 3025 N N . LEU A 1 371 ? 31.328 0.559 -3.539 1 93.81 371 LEU A N 1
ATOM 3026 C CA . LEU A 1 371 ? 30.844 -0.328 -4.59 1 93.81 371 LEU A CA 1
ATOM 3027 C C . LEU A 1 371 ? 30.438 0.466 -5.828 1 93.81 371 LEU A C 1
ATOM 3029 O O . LEU A 1 371 ? 30.234 -0.108 -6.898 1 93.81 371 LEU A O 1
ATOM 3033 N N . GLY A 1 372 ? 30.344 1.791 -5.691 1 93.25 372 GLY A N 1
ATOM 3034 C CA . GLY A 1 372 ? 29.859 2.627 -6.781 1 93.25 372 GLY A CA 1
ATOM 3035 C C . GLY A 1 372 ? 28.359 2.582 -6.941 1 93.25 372 GLY A C 1
ATOM 3036 O O . GLY A 1 372 ? 27.828 2.816 -8.039 1 93.25 372 GLY A O 1
ATOM 3037 N N . ALA A 1 373 ? 27.594 2.281 -5.879 1 95.38 373 ALA A N 1
ATOM 3038 C CA . ALA A 1 373 ? 26.141 2.127 -5.945 1 95.38 373 ALA A CA 1
ATOM 3039 C C . ALA A 1 373 ? 25.438 3.436 -5.602 1 95.38 373 ALA A C 1
ATOM 3041 O O . ALA A 1 373 ? 24.531 3.457 -4.762 1 95.38 373 ALA A O 1
ATOM 3042 N N . ASP A 1 374 ? 25.719 4.484 -6.312 1 93.25 374 ASP A N 1
ATOM 3043 C CA . ASP A 1 374 ? 25.188 5.816 -6.035 1 93.25 374 ASP A CA 1
ATOM 3044 C C . ASP A 1 374 ? 23.688 5.875 -6.238 1 93.25 374 ASP A C 1
ATOM 3046 O O . ASP A 1 374 ? 22.969 6.52 -5.469 1 93.25 374 ASP A O 1
ATOM 3050 N N . LYS A 1 375 ? 23.172 5.23 -7.277 1 93.25 375 LYS A N 1
ATOM 3051 C CA . LYS A 1 375 ? 21.734 5.23 -7.551 1 93.25 375 LYS A CA 1
ATOM 3052 C C . LYS A 1 375 ? 20.969 4.551 -6.422 1 93.25 375 LYS A C 1
ATOM 3054 O O . LYS A 1 375 ? 19.844 4.961 -6.086 1 93.25 375 LYS A O 1
ATOM 3059 N N . ILE A 1 376 ? 21.547 3.518 -5.887 1 95.62 376 ILE A N 1
ATOM 3060 C CA . ILE A 1 376 ? 20.922 2.756 -4.812 1 95.62 376 ILE A CA 1
ATOM 3061 C C . ILE A 1 376 ? 20.906 3.59 -3.531 1 95.62 376 ILE A C 1
ATOM 3063 O O . ILE A 1 376 ? 19.906 3.605 -2.805 1 95.62 376 ILE A O 1
ATOM 3067 N N . ILE A 1 377 ? 22.016 4.227 -3.299 1 96.56 377 ILE A N 1
ATOM 3068 C CA . ILE A 1 377 ? 22.109 5.094 -2.127 1 96.56 377 ILE A CA 1
ATOM 3069 C C . ILE A 1 377 ? 21.031 6.168 -2.193 1 96.56 377 ILE A C 1
ATOM 3071 O O . ILE A 1 377 ? 20.297 6.383 -1.227 1 96.56 377 ILE A O 1
ATOM 3075 N N . ARG A 1 378 ? 20.891 6.781 -3.314 1 94.06 378 ARG A N 1
ATOM 3076 C CA . ARG A 1 378 ? 19.938 7.871 -3.498 1 94.06 378 ARG A CA 1
ATOM 3077 C C . ARG A 1 378 ? 18.5 7.379 -3.355 1 94.06 378 ARG A C 1
ATOM 3079 O O . ARG A 1 378 ? 17.672 8.047 -2.75 1 94.06 378 ARG A O 1
ATOM 3086 N N . GLN A 1 379 ? 18.219 6.215 -3.873 1 93.56 379 GLN A N 1
ATOM 3087 C CA . GLN A 1 379 ? 16.844 5.738 -3.979 1 93.56 379 GLN A CA 1
ATOM 3088 C C . GLN A 1 379 ? 16.406 5.035 -2.697 1 93.56 379 GLN A C 1
ATOM 3090 O O . GLN A 1 379 ? 15.227 5.09 -2.324 1 93.56 379 GLN A O 1
ATOM 3095 N N . LEU A 1 380 ? 17.328 4.324 -2.062 1 96.06 380 LEU A N 1
ATOM 3096 C CA . LEU A 1 380 ? 16.891 3.434 -0.995 1 96.06 380 LEU A CA 1
ATOM 3097 C C . LEU A 1 380 ? 17.406 3.908 0.358 1 96.06 380 LEU A C 1
ATOM 3099 O O . LEU A 1 380 ? 16.641 3.965 1.332 1 96.06 380 LEU A O 1
ATOM 3103 N N . LEU A 1 381 ? 18.656 4.285 0.428 1 97.75 381 LEU A N 1
ATOM 3104 C CA . LEU A 1 381 ? 19.281 4.574 1.714 1 97.75 381 LEU A CA 1
ATOM 3105 C C . LEU A 1 381 ? 19.016 6.016 2.135 1 97.75 381 LEU A C 1
ATOM 3107 O O . LEU A 1 381 ? 18.672 6.277 3.289 1 97.75 381 LEU A O 1
ATOM 3111 N N . PHE A 1 382 ? 19.172 6.938 1.191 1 97.19 382 PHE A N 1
ATOM 3112 C CA . PHE A 1 382 ? 19.062 8.367 1.462 1 97.19 382 PHE A CA 1
ATOM 3113 C C . PHE A 1 382 ? 17.719 8.695 2.123 1 97.19 382 PHE A C 1
ATOM 3115 O O . PHE A 1 382 ? 17.688 9.391 3.141 1 97.19 382 PHE A O 1
ATOM 3122 N N . PRO A 1 383 ? 16.594 8.164 1.625 1 96.94 383 PRO A N 1
ATOM 3123 C CA . PRO A 1 383 ? 15.312 8.477 2.277 1 96.94 383 PRO A CA 1
ATOM 3124 C C . PRO A 1 383 ? 15.258 8 3.727 1 96.94 383 PRO A C 1
ATOM 3126 O O . PRO A 1 383 ? 14.625 8.641 4.57 1 96.94 383 PRO A O 1
ATOM 3129 N N . VAL A 1 384 ? 15.891 6.91 4.039 1 97.94 384 VAL A N 1
ATOM 3130 C CA . VAL A 1 384 ? 15.898 6.379 5.395 1 97.94 384 VAL A CA 1
ATOM 3131 C C . VAL A 1 384 ? 16.719 7.289 6.301 1 97.94 384 VAL A C 1
ATOM 3133 O O . VAL A 1 384 ? 16.344 7.555 7.441 1 97.94 384 VAL A O 1
ATOM 3136 N N . GLU A 1 385 ? 17.859 7.703 5.766 1 98.12 385 GLU A N 1
ATOM 3137 C CA . GLU A 1 385 ? 18.703 8.633 6.52 1 98.12 385 GLU A CA 1
ATOM 3138 C C . GLU A 1 385 ? 17.953 9.93 6.82 1 98.12 385 GLU A C 1
ATOM 3140 O O . GLU A 1 385 ? 18.016 10.438 7.941 1 98.12 385 GLU A O 1
ATOM 3145 N N . ARG A 1 386 ? 17.266 10.453 5.828 1 97.81 386 ARG A N 1
ATOM 3146 C CA . ARG A 1 386 ? 16.5 11.68 5.984 1 97.81 386 ARG A CA 1
ATOM 3147 C C . ARG A 1 386 ? 15.375 11.492 7.008 1 97.81 386 ARG A C 1
ATOM 3149 O O . ARG A 1 386 ? 15.109 12.391 7.812 1 97.81 386 ARG A O 1
ATOM 3156 N N . LEU A 1 387 ? 14.766 10.359 6.949 1 97.81 387 LEU A N 1
ATOM 3157 C CA . LEU A 1 387 ? 13.695 10.031 7.883 1 97.81 387 LEU A CA 1
ATOM 3158 C C . LEU A 1 387 ? 14.219 10 9.32 1 97.81 387 LEU A C 1
ATOM 3160 O O . LEU A 1 387 ? 13.578 10.539 10.227 1 97.81 387 LEU A O 1
ATOM 3164 N N . LEU A 1 388 ? 15.336 9.398 9.484 1 97.88 388 LEU A N 1
ATOM 3165 C CA . LEU A 1 388 ? 15.938 9.312 10.812 1 97.88 388 LEU A CA 1
ATOM 3166 C C . LEU A 1 388 ? 16.344 10.688 11.32 1 97.88 388 LEU A C 1
ATOM 3168 O O . LEU A 1 388 ? 16.172 10.984 12.508 1 97.88 388 LEU A O 1
ATOM 3172 N N . GLN A 1 389 ? 16.812 11.484 10.43 1 96.94 389 GLN A N 1
ATOM 3173 C CA . GLN A 1 389 ? 17.172 12.852 10.797 1 96.94 389 GLN A CA 1
ATOM 3174 C C . GLN A 1 389 ? 15.953 13.641 11.234 1 96.94 389 GLN A C 1
ATOM 3176 O O . GLN A 1 389 ? 16.031 14.453 12.156 1 96.94 389 GLN A O 1
ATOM 3181 N N . CYS A 1 390 ? 14.891 13.383 10.586 1 97.25 390 CYS A N 1
ATOM 3182 C CA . CYS A 1 390 ? 13.672 14.156 10.797 1 97.25 390 CYS A CA 1
ATOM 3183 C C . CYS A 1 390 ? 12.93 13.68 12.047 1 97.25 390 CYS A C 1
ATOM 3185 O O . CYS A 1 390 ? 12.492 14.5 12.852 1 97.25 390 CYS A O 1
ATOM 3187 N N . PHE A 1 391 ? 12.828 12.352 12.273 1 97.94 391 PHE A N 1
ATOM 3188 C CA . PHE A 1 391 ? 11.914 11.828 13.281 1 97.94 391 PHE A CA 1
ATOM 3189 C C . PHE A 1 391 ? 12.68 11.258 14.469 1 97.94 391 PHE A C 1
ATOM 3191 O O . PHE A 1 391 ? 12.141 11.148 15.57 1 97.94 391 PHE A O 1
ATOM 3198 N N . GLY A 1 392 ? 13.945 10.836 14.266 1 97.31 392 GLY A N 1
ATOM 3199 C CA . GLY A 1 392 ? 14.719 10.234 15.344 1 97.31 392 GLY A CA 1
ATOM 3200 C C . GLY A 1 392 ? 13.984 9.125 16.062 1 97.31 392 GLY A C 1
ATOM 3201 O O . GLY A 1 392 ? 13.242 8.359 15.438 1 97.31 392 GLY A O 1
ATOM 3202 N N . PHE A 1 393 ? 14.328 8.945 17.391 1 97.31 393 PHE A N 1
ATOM 3203 C CA . PHE A 1 393 ? 13.664 7.949 18.219 1 97.31 393 PHE A CA 1
ATOM 3204 C C . PHE A 1 393 ? 12.516 8.578 19 1 97.31 393 PHE A C 1
ATOM 3206 O O . PHE A 1 393 ? 11.961 7.945 19.906 1 97.31 393 PHE A O 1
ATOM 3213 N N . HIS A 1 394 ? 12.203 9.852 18.672 1 97.31 394 HIS A N 1
ATOM 3214 C CA . HIS A 1 394 ? 11.211 10.562 19.469 1 97.31 394 HIS A CA 1
ATOM 3215 C C . HIS A 1 394 ? 10.039 11.016 18.609 1 97.31 394 HIS A C 1
ATOM 3217 O O . HIS A 1 394 ? 9.016 11.469 19.125 1 97.31 394 HIS A O 1
ATOM 3223 N N . LEU A 1 395 ? 10.062 10.898 17.297 1 97.81 395 LEU A N 1
ATOM 3224 C CA . LEU A 1 395 ? 9.016 11.211 16.328 1 97.81 395 LEU A CA 1
ATOM 3225 C C . LEU A 1 395 ? 8.844 12.719 16.188 1 97.81 395 LEU A C 1
ATOM 3227 O O . LEU A 1 395 ? 9.102 13.281 15.125 1 97.81 395 LEU A O 1
ATOM 3231 N N . VAL A 1 396 ? 8.438 13.43 17.281 1 98.19 396 VAL A N 1
ATOM 3232 C CA . VAL A 1 396 ? 8.242 14.875 17.297 1 98.19 396 VAL A CA 1
ATOM 3233 C C . VAL A 1 396 ? 8.664 15.445 18.641 1 98.19 396 VAL A C 1
ATOM 3235 O O . VAL A 1 396 ? 8.789 14.711 19.625 1 98.19 396 VAL A O 1
ATOM 3238 N N . LYS A 1 397 ? 8.938 16.719 18.625 1 97.81 397 LYS A N 1
ATOM 3239 C CA . LYS A 1 397 ? 9.219 17.422 19.891 1 97.81 397 LYS A CA 1
ATOM 3240 C C . LYS A 1 397 ? 7.93 17.922 20.531 1 97.81 397 LYS A C 1
ATOM 3242 O O . LYS A 1 397 ? 7.117 18.578 19.875 1 97.81 397 LYS A O 1
ATOM 3247 N N . LEU A 1 398 ? 7.723 17.562 21.812 1 98.12 398 LEU A N 1
ATOM 3248 C CA . LEU A 1 398 ? 6.535 17.984 22.531 1 98.12 398 LEU A CA 1
ATOM 3249 C C . LEU A 1 398 ? 6.801 19.281 23.297 1 98.12 398 LEU A C 1
ATOM 3251 O O . LEU A 1 398 ? 7.598 19.312 24.234 1 98.12 398 LEU A O 1
ATOM 3255 N N . ASP A 1 399 ? 6.164 20.375 22.891 1 97.69 399 ASP A N 1
ATOM 3256 C CA . ASP A 1 399 ? 6.289 21.625 23.609 1 97.69 399 ASP A CA 1
ATOM 3257 C C . ASP A 1 399 ? 5.48 21.609 24.906 1 97.69 399 ASP A C 1
ATOM 3259 O O . ASP A 1 399 ? 4.422 20.969 24.969 1 97.69 399 ASP A O 1
ATOM 3263 N N . ILE A 1 400 ? 6.02 22.25 25.906 1 97.81 400 ILE A N 1
ATOM 3264 C CA . ILE A 1 400 ? 5.328 22.422 27.172 1 97.81 400 ILE A CA 1
ATOM 3265 C C . ILE A 1 400 ? 4.914 23.875 27.344 1 97.81 400 ILE A C 1
ATOM 3267 O O . ILE A 1 400 ? 5.762 24.766 27.516 1 97.81 400 ILE A O 1
ATOM 3271 N N . ARG A 1 401 ? 3.609 24.094 27.281 1 97.19 401 ARG A N 1
ATOM 3272 C CA . ARG A 1 401 ? 3.125 25.469 27.312 1 97.19 401 ARG A CA 1
ATOM 3273 C C . ARG A 1 401 ? 2.248 25.719 28.531 1 97.19 401 ARG A C 1
ATOM 3275 O O . ARG A 1 401 ? 1.431 24.859 28.891 1 97.19 401 ARG A O 1
ATOM 3282 N N . GLN A 1 402 ? 2.49 26.781 29.234 1 96.06 402 GLN A N 1
ATOM 3283 C CA . GLN A 1 402 ? 1.686 27.188 30.375 1 96.06 402 GLN A CA 1
ATOM 3284 C C . GLN A 1 402 ? 1.613 28.719 30.469 1 96.06 402 GLN A C 1
ATOM 3286 O O . GLN A 1 402 ? 2.449 29.422 29.891 1 96.06 402 GLN A O 1
ATOM 3291 N N . ASN A 1 403 ? 0.624 29.203 31.141 1 94.56 403 ASN A N 1
ATOM 3292 C CA . ASN A 1 403 ? 0.379 30.641 31.281 1 94.56 403 ASN A CA 1
ATOM 3293 C C . ASN A 1 403 ? 1.187 31.234 32.438 1 94.56 403 ASN A C 1
ATOM 3295 O O . ASN A 1 403 ? 1.339 30.609 33.469 1 94.56 403 ASN A O 1
ATOM 3299 N N . SER A 1 404 ? 1.686 32.531 32.219 1 95.12 404 SER A N 1
ATOM 3300 C CA . SER A 1 404 ? 2.475 33.219 33.25 1 95.12 404 SER A CA 1
ATOM 3301 C C . SER A 1 404 ? 1.684 33.375 34.562 1 95.12 404 SER A C 1
ATOM 3303 O O . SER A 1 404 ? 2.238 33.25 35.656 1 95.12 404 SER A O 1
ATOM 3305 N N . GLU A 1 405 ? 0.382 33.625 34.438 1 93.56 405 GLU A N 1
ATOM 3306 C CA . GLU A 1 405 ? -0.459 33.781 35.625 1 93.56 405 GLU A CA 1
ATOM 3307 C C . GLU A 1 405 ? -0.53 32.469 36.406 1 93.56 405 GLU A C 1
ATOM 3309 O O . GLU A 1 405 ? -0.618 32.5 37.625 1 93.56 405 GLU A O 1
ATOM 3314 N N . PHE A 1 406 ? -0.557 31.422 35.719 1 95.38 406 PHE A N 1
ATOM 3315 C CA . PHE A 1 406 ? -0.567 30.109 36.344 1 95.38 406 PHE A CA 1
ATOM 3316 C C . PHE A 1 406 ? 0.713 29.875 37.156 1 95.38 406 PHE A C 1
ATOM 3318 O O . PHE A 1 406 ? 0.674 29.359 38.281 1 95.38 406 PHE A O 1
ATOM 3325 N N . HIS A 1 407 ? 1.865 30.297 36.688 1 96.56 407 HIS A N 1
ATOM 3326 C CA . HIS A 1 407 ? 3.145 30.203 37.375 1 96.56 407 HIS A CA 1
ATOM 3327 C C . HIS A 1 407 ? 3.16 31.109 38.594 1 96.56 407 HIS A C 1
ATOM 3329 O O . HIS A 1 407 ? 3.729 30.75 39.625 1 96.56 407 HIS A O 1
ATOM 3335 N N . ASP A 1 408 ? 2.508 32.25 38.438 1 95.56 408 ASP A N 1
ATOM 3336 C CA . ASP A 1 408 ? 2.408 33.156 39.562 1 95.56 408 ASP A CA 1
ATOM 3337 C C . ASP A 1 408 ? 1.664 32.5 40.719 1 95.56 408 ASP A C 1
ATOM 3339 O O . ASP A 1 408 ? 2.1 32.562 41.875 1 95.56 408 ASP A O 1
ATOM 3343 N N . LYS A 1 409 ? 0.588 31.906 40.375 1 95.62 409 LYS A N 1
ATOM 3344 C CA . LYS A 1 409 ? -0.201 31.219 41.375 1 95.62 409 LYS A CA 1
ATOM 3345 C C . LYS A 1 409 ? 0.584 30.062 42 1 95.62 409 LYS A C 1
ATOM 3347 O O . LYS A 1 409 ? 0.493 29.828 43.219 1 95.62 409 LYS A O 1
ATOM 3352 N N . ALA A 1 410 ? 1.292 29.375 41.219 1 95.88 410 ALA A N 1
ATOM 3353 C CA . ALA A 1 410 ? 2.117 28.266 41.688 1 95.88 410 ALA A CA 1
ATOM 3354 C C . ALA A 1 410 ? 3.172 28.766 42.688 1 95.88 410 ALA A C 1
ATOM 3356 O O . ALA A 1 410 ? 3.363 28.172 43.75 1 95.88 410 ALA A O 1
ATOM 3357 N N . MET A 1 411 ? 3.85 29.844 42.344 1 94.81 411 MET A N 1
ATOM 3358 C CA . MET A 1 411 ? 4.863 30.438 43.219 1 94.81 411 MET A CA 1
ATOM 3359 C C . MET A 1 411 ? 4.25 30.875 44.562 1 94.81 411 MET A C 1
ATOM 3361 O O . MET A 1 411 ? 4.836 30.656 45.625 1 94.81 411 MET A O 1
ATOM 3365 N N . GLU A 1 412 ? 3.119 31.484 44.406 1 95.12 412 GLU A N 1
ATOM 3366 C CA . GLU A 1 412 ? 2.424 31.922 45.625 1 95.12 412 GLU A CA 1
ATOM 3367 C C . GLU A 1 412 ? 2.117 30.75 46.531 1 95.12 412 GLU A C 1
ATOM 3369 O O . GLU A 1 412 ? 2.318 30.844 47.75 1 95.12 412 GLU A O 1
ATOM 3374 N N . GLN A 1 413 ? 1.644 29.703 46 1 95 413 GLN A N 1
ATOM 3375 C CA . GLN A 1 413 ? 1.277 28.516 46.75 1 95 413 GLN A CA 1
ATOM 3376 C C . GLN A 1 413 ? 2.498 27.906 47.438 1 95 413 GLN A C 1
ATOM 3378 O O . GLN A 1 413 ? 2.43 27.484 48.594 1 95 413 GLN A O 1
ATOM 3383 N N . ILE A 1 414 ? 3.602 27.844 46.781 1 94 414 ILE A N 1
ATOM 3384 C CA . ILE A 1 414 ? 4.828 27.266 47.344 1 94 414 ILE A CA 1
ATOM 3385 C C . ILE A 1 414 ? 5.359 28.156 48.469 1 94 414 ILE A C 1
ATOM 3387 O O . ILE A 1 414 ? 5.73 27.656 49.531 1 94 414 ILE A O 1
ATOM 3391 N N . LEU A 1 415 ? 5.383 29.453 48.219 1 93 415 LEU A N 1
ATOM 3392 C CA . LEU A 1 415 ? 5.93 30.406 49.188 1 93 415 LEU A CA 1
ATOM 3393 C C . LEU A 1 415 ? 5.062 30.453 50.438 1 93 415 LEU A C 1
ATOM 3395 O O . LEU A 1 415 ? 5.578 30.641 51.562 1 93 415 LEU A O 1
ATOM 3399 N N . LEU A 1 416 ? 3.75 30.344 50.219 1 91.81 416 LEU A N 1
ATOM 3400 C CA . LEU A 1 416 ? 2.838 30.344 51.344 1 91.81 416 LEU A CA 1
ATOM 3401 C C . LEU A 1 416 ? 3.164 29.203 52.312 1 91.81 416 LEU A C 1
ATOM 3403 O O . LEU A 1 416 ? 3.055 29.359 53.531 1 91.81 416 LEU A O 1
ATOM 3407 N N . LYS A 1 417 ? 3.592 28.141 51.781 1 90.06 417 LYS A N 1
ATOM 3408 C CA . LYS A 1 417 ? 3.889 26.969 52.594 1 90.06 417 LYS A CA 1
ATOM 3409 C C . LYS A 1 417 ? 5.316 27.031 53.156 1 90.06 417 LYS A C 1
ATOM 3411 O O . LYS A 1 417 ? 5.586 26.562 54.25 1 90.06 417 LYS A O 1
ATOM 3416 N N . THR A 1 418 ? 6.223 27.469 52.406 1 88.62 418 THR A N 1
ATOM 3417 C CA . THR A 1 418 ? 7.637 27.453 52.75 1 88.62 418 THR A CA 1
ATOM 3418 C C . THR A 1 418 ? 7.98 28.641 53.656 1 88.62 418 THR A C 1
ATOM 3420 O O . THR A 1 418 ? 8.82 28.516 54.562 1 88.62 418 THR A O 1
ATOM 3423 N N . PHE A 1 419 ? 7.332 29.797 53.312 1 88.56 419 PHE A N 1
ATOM 3424 C CA . PHE A 1 419 ? 7.566 31 54.094 1 88.56 419 PHE A CA 1
ATOM 3425 C C . PHE A 1 419 ? 6.25 31.594 54.594 1 88.56 419 PHE A C 1
ATOM 3427 O O . PHE A 1 419 ? 5.879 32.688 54.219 1 88.56 419 PHE A O 1
ATOM 3434 N N . PRO A 1 420 ? 5.656 30.953 55.562 1 86.25 420 PRO A N 1
ATOM 3435 C CA . PRO A 1 420 ? 4.328 31.391 56 1 86.25 420 PRO A CA 1
ATOM 3436 C C . PRO A 1 420 ? 4.34 32.781 56.656 1 86.25 420 PRO A C 1
ATOM 3438 O O . PRO A 1 420 ? 3.305 33.438 56.719 1 86.25 420 PRO A O 1
ATOM 3441 N N . GLU A 1 421 ? 5.504 33.156 57.062 1 88.88 421 GLU A N 1
ATOM 3442 C CA . GLU A 1 421 ? 5.598 34.438 57.781 1 88.88 421 GLU A CA 1
ATOM 3443 C C . GLU A 1 421 ? 5.664 35.594 56.812 1 88.88 421 GLU A C 1
ATOM 3445 O O . GLU A 1 421 ? 5.426 36.75 57.188 1 88.88 421 GLU A O 1
ATOM 3450 N N . ARG A 1 422 ? 5.863 35.344 55.594 1 87.19 422 ARG A N 1
ATOM 3451 C CA . ARG A 1 422 ? 5.988 36.406 54.594 1 87.19 422 ARG A CA 1
ATOM 3452 C C . ARG A 1 422 ? 4.625 36.781 54.031 1 87.19 422 ARG A C 1
ATOM 3454 O O . ARG A 1 422 ? 3.684 36 54.094 1 87.19 422 ARG A O 1
ATOM 3461 N N . LYS A 1 423 ? 4.57 38 53.531 1 90.31 423 LYS A N 1
ATOM 3462 C CA . LYS A 1 423 ? 3.363 38.438 52.812 1 90.31 423 LYS A CA 1
ATOM 3463 C C . LYS A 1 423 ? 3.098 37.594 51.594 1 90.31 423 LYS A C 1
ATOM 3465 O O . LYS A 1 423 ? 4.023 37 51.031 1 90.31 423 LYS A O 1
ATOM 3470 N N . ALA A 1 424 ? 1.788 37.688 51.312 1 90.25 424 ALA A N 1
ATOM 3471 C CA . ALA A 1 424 ? 1.397 36.906 50.125 1 90.25 424 ALA A CA 1
ATOM 3472 C C . ALA A 1 424 ? 2.129 37.406 48.875 1 90.25 424 ALA A C 1
ATOM 3474 O O . ALA A 1 424 ? 2.297 38.625 48.688 1 90.25 424 ALA A O 1
ATOM 3475 N N . PHE A 1 425 ? 2.66 36.531 48.062 1 90.5 425 PHE A N 1
ATOM 3476 C CA . PHE A 1 425 ? 3.449 36.812 46.875 1 90.5 425 PHE A CA 1
ATOM 3477 C C . PHE A 1 425 ? 2.725 37.781 45.969 1 90.5 425 PHE A C 1
ATOM 3479 O O . PHE A 1 425 ? 3.352 38.656 45.344 1 90.5 425 PHE A O 1
ATOM 3486 N N . ARG A 1 426 ? 1.405 37.75 45.781 1 89.31 426 ARG A N 1
ATOM 3487 C CA . ARG A 1 426 ? 0.586 38.594 44.938 1 89.31 426 ARG A CA 1
ATOM 3488 C C . ARG A 1 426 ? 0.667 40.062 45.375 1 89.31 426 ARG A C 1
ATOM 3490 O O . ARG A 1 426 ? 0.428 40.969 44.594 1 89.31 426 ARG A O 1
ATOM 3497 N N . GLU A 1 427 ? 1.03 40.219 46.594 1 92 427 GLU A N 1
ATOM 3498 C CA . GLU A 1 427 ? 1.062 41.562 47.156 1 92 427 GLU A CA 1
ATOM 3499 C C . GLU A 1 427 ? 2.436 42.188 47 1 92 427 GLU A C 1
ATOM 3501 O O . GLU A 1 427 ? 2.602 43.406 47.219 1 92 427 GLU A O 1
ATOM 3506 N N . TRP A 1 428 ? 3.359 41.438 46.594 1 93.94 428 TRP A N 1
ATOM 3507 C CA . TRP A 1 428 ? 4.703 41.969 46.375 1 93.94 428 TRP A CA 1
ATOM 3508 C C . TRP A 1 428 ? 4.738 42.875 45.156 1 93.94 428 TRP A C 1
ATOM 3510 O O . TRP A 1 428 ? 3.982 42.688 44.219 1 93.94 428 TRP A O 1
ATOM 3520 N N . THR A 1 429 ? 5.617 43.812 45.188 1 92.56 429 THR A N 1
ATOM 3521 C CA . THR A 1 429 ? 5.867 44.625 44.031 1 92.56 429 THR A CA 1
ATOM 3522 C C . THR A 1 429 ? 6.691 43.844 43 1 92.56 429 THR A C 1
ATOM 3524 O O . THR A 1 429 ? 7.312 42.844 43.312 1 92.56 429 THR A O 1
ATOM 3527 N N . GLU A 1 430 ? 6.652 44.312 41.75 1 92.19 430 GLU A N 1
ATOM 3528 C CA . GLU A 1 430 ? 7.414 43.656 40.688 1 92.19 430 GLU A CA 1
ATOM 3529 C C . GLU A 1 430 ? 8.898 43.594 41.062 1 92.19 430 GLU A C 1
ATOM 3531 O O . GLU A 1 430 ? 9.555 42.594 40.781 1 92.19 430 GLU A O 1
ATOM 3536 N N . ASN A 1 431 ? 9.391 44.594 41.688 1 92.88 431 ASN A N 1
ATOM 3537 C CA . ASN A 1 431 ? 10.797 44.625 42.062 1 92.88 431 ASN A CA 1
ATOM 3538 C C . ASN A 1 431 ? 11.094 43.625 43.188 1 92.88 431 ASN A C 1
ATOM 3540 O O . ASN A 1 431 ? 12.148 42.969 43.188 1 92.88 431 ASN A O 1
ATOM 3544 N N . GLU A 1 432 ? 10.211 43.562 44.125 1 93.88 432 GLU A N 1
ATOM 3545 C CA . GLU A 1 432 ? 10.375 42.594 45.188 1 93.88 432 GLU A CA 1
ATOM 3546 C C . GLU A 1 432 ? 10.398 41.156 44.688 1 93.88 432 GLU A C 1
ATOM 3548 O O . GLU A 1 432 ? 11.203 40.344 45.125 1 93.88 432 GLU A O 1
ATOM 3553 N N . LYS A 1 433 ? 9.508 40.969 43.844 1 94.81 433 LYS A N 1
ATOM 3554 C CA . LYS A 1 433 ? 9.422 39.625 43.25 1 94.81 433 LYS A CA 1
ATOM 3555 C C . LYS A 1 433 ? 10.711 39.281 42.5 1 94.81 433 LYS A C 1
ATOM 3557 O O . LYS A 1 433 ? 11.258 38.188 42.688 1 94.81 433 LYS A O 1
ATOM 3562 N N . LEU A 1 434 ? 11.156 40.188 41.656 1 94.81 434 LEU A N 1
ATOM 3563 C CA . LEU A 1 434 ? 12.352 39.969 40.844 1 94.81 434 LEU A CA 1
ATOM 3564 C C . LEU A 1 434 ? 13.578 39.781 41.75 1 94.81 434 LEU A C 1
ATOM 3566 O O . LEU A 1 434 ? 14.43 38.938 41.469 1 94.81 434 LEU A O 1
ATOM 3570 N N . ASP A 1 435 ? 13.594 40.5 42.844 1 94.12 435 ASP A N 1
ATOM 3571 C CA . ASP A 1 435 ? 14.711 40.406 43.781 1 94.12 435 ASP A CA 1
ATOM 3572 C C . ASP A 1 435 ? 14.742 39.031 44.438 1 94.12 435 ASP A C 1
ATOM 3574 O O . ASP A 1 435 ? 15.812 38.438 44.562 1 94.12 435 ASP A O 1
ATOM 3578 N N . PHE A 1 436 ? 13.68 38.625 44.844 1 93.12 436 PHE A N 1
ATOM 3579 C CA . PHE A 1 436 ? 13.578 37.312 45.469 1 93.12 436 PHE A CA 1
ATOM 3580 C C . PHE A 1 436 ? 14.039 36.219 44.5 1 93.12 436 PHE A C 1
ATOM 3582 O O . PHE A 1 436 ? 14.828 35.344 44.875 1 93.12 436 PHE A O 1
ATOM 3589 N N . ILE A 1 437 ? 13.523 36.312 43.25 1 94.81 437 ILE A N 1
ATOM 3590 C CA . ILE A 1 437 ? 13.828 35.312 42.25 1 94.81 437 ILE A CA 1
ATOM 3591 C C . ILE A 1 437 ? 15.312 35.344 41.906 1 94.81 437 ILE A C 1
ATOM 3593 O O . ILE A 1 437 ? 15.961 34.281 41.781 1 94.81 437 ILE A O 1
ATOM 3597 N N . ASN A 1 438 ? 15.828 36.531 41.812 1 94.81 438 ASN A N 1
ATOM 3598 C CA . ASN A 1 438 ? 17.25 36.719 41.531 1 94.81 438 ASN A CA 1
ATOM 3599 C C . ASN A 1 438 ? 18.109 36.094 42.625 1 94.81 438 ASN A C 1
ATOM 3601 O O . ASN A 1 438 ? 19.109 35.438 42.312 1 94.81 438 ASN A O 1
ATOM 3605 N N . GLU A 1 439 ? 17.703 36.312 43.781 1 93.44 439 GLU A N 1
ATOM 3606 C CA . GLU A 1 439 ? 18.469 35.75 44.906 1 93.44 439 GLU A CA 1
ATOM 3607 C C . GLU A 1 439 ? 18.391 34.25 44.938 1 93.44 439 GLU A C 1
ATOM 3609 O O . GLU A 1 439 ? 19.406 33.562 45.188 1 93.44 439 GLU A O 1
ATOM 3614 N N . GLU A 1 440 ? 17.234 33.812 44.781 1 92.19 440 GLU A N 1
ATOM 3615 C CA . GLU A 1 440 ? 17.016 32.375 44.844 1 92.19 440 GLU A CA 1
ATOM 3616 C C . GLU A 1 440 ? 17.75 31.672 43.719 1 92.19 440 GLU A C 1
ATOM 3618 O O . GLU A 1 440 ? 18.219 30.531 43.875 1 92.19 440 GLU A O 1
ATOM 3623 N N . LEU A 1 441 ? 17.859 32.219 42.531 1 93.25 441 LEU A N 1
ATOM 3624 C CA . LEU A 1 441 ? 18.453 31.578 41.344 1 93.25 441 LEU A CA 1
ATOM 3625 C C . LEU A 1 441 ? 19.969 31.469 41.531 1 93.25 441 LEU A C 1
ATOM 3627 O O . LEU A 1 441 ? 20.625 30.75 40.781 1 93.25 441 LEU A O 1
ATOM 3631 N N . LYS A 1 442 ? 20.438 32.125 42.531 1 90.38 442 LYS A N 1
ATOM 3632 C CA . LYS A 1 442 ? 21.875 32.062 42.781 1 90.38 442 LYS A CA 1
ATOM 3633 C C . LYS A 1 442 ? 22.234 30.734 43.5 1 90.38 442 LYS A C 1
ATOM 3635 O O . LYS A 1 442 ? 23.406 30.344 43.5 1 90.38 442 LYS A O 1
ATOM 3640 N N . SER A 1 443 ? 21.234 30.188 44.031 1 86.06 443 SER A N 1
ATOM 3641 C CA . SER A 1 443 ? 21.453 28.953 44.75 1 86.06 443 SER A CA 1
ATOM 3642 C C . SER A 1 443 ? 20.719 27.781 44.094 1 86.06 443 SER A C 1
ATOM 3644 O O . SER A 1 443 ? 19.625 27.969 43.531 1 86.06 443 SER A O 1
ATOM 3646 N N . ASN A 1 444 ? 21.312 26.625 44.156 1 83.62 444 ASN A N 1
ATOM 3647 C CA . ASN A 1 444 ? 20.672 25.438 43.656 1 83.62 444 ASN A CA 1
ATOM 3648 C C . ASN A 1 444 ? 19.875 24.703 44.719 1 83.62 444 ASN A C 1
ATOM 3650 O O . ASN A 1 444 ? 19.281 23.656 44.469 1 83.62 444 ASN A O 1
ATOM 3654 N N . ARG A 1 445 ? 19.766 25.297 45.844 1 81.62 445 ARG A N 1
ATOM 3655 C CA . ARG A 1 445 ? 19.031 24.703 46.938 1 81.62 445 ARG A CA 1
ATOM 3656 C C . ARG A 1 445 ? 17.531 24.938 46.812 1 81.62 445 ARG A C 1
ATOM 3658 O O . ARG A 1 445 ? 17.094 26.094 46.75 1 81.62 445 ARG A O 1
ATOM 3665 N N . PRO A 1 446 ? 16.828 23.797 46.781 1 82.88 446 PRO A N 1
ATOM 3666 C CA . PRO A 1 446 ? 15.375 23.984 46.688 1 82.88 446 PRO A CA 1
ATOM 3667 C C . PRO A 1 446 ? 14.758 24.547 47.969 1 82.88 446 PRO A C 1
ATOM 3669 O O . PRO A 1 446 ? 15.312 24.375 49.062 1 82.88 446 PRO A O 1
ATOM 3672 N N . PHE A 1 447 ? 13.734 25.328 47.781 1 78.19 447 PHE A N 1
ATOM 3673 C CA . PHE A 1 447 ? 13.07 25.812 49 1 78.19 447 PHE A CA 1
ATOM 3674 C C . PHE A 1 447 ? 11.727 25.109 49.188 1 78.19 447 PHE A C 1
ATOM 3676 O O . PHE A 1 447 ? 11.102 25.234 50.25 1 78.19 447 PHE A O 1
ATOM 3683 N N . ALA A 1 448 ? 11.398 24.344 48.156 1 73.69 448 ALA A N 1
ATOM 3684 C CA . ALA A 1 448 ? 10.148 23.609 48.312 1 73.69 448 ALA A CA 1
ATOM 3685 C C . ALA A 1 448 ? 10.352 22.359 49.156 1 73.69 448 ALA A C 1
ATOM 3687 O O . ALA A 1 448 ? 11.375 21.672 49.062 1 73.69 448 ALA A O 1
ATOM 3688 N N . ILE A 1 449 ? 9.531 22.109 50.062 1 69.75 449 ILE A N 1
ATOM 3689 C CA . ILE A 1 449 ? 9.602 20.953 50.938 1 69.75 449 ILE A CA 1
ATOM 3690 C C . ILE A 1 449 ? 9.344 19.672 50.156 1 69.75 449 ILE A C 1
ATOM 3692 O O . ILE A 1 449 ? 8.312 19.562 49.469 1 69.75 449 ILE A O 1
ATOM 3696 N N . SER A 1 450 ? 10.336 18.781 50.188 1 72.5 450 SER A N 1
ATOM 3697 C CA . SER A 1 450 ? 10.266 17.547 49.406 1 72.5 450 SER A CA 1
ATOM 3698 C C . SER A 1 450 ? 9.102 16.672 49.875 1 72.5 450 SER A C 1
ATOM 3700 O O . SER A 1 450 ? 8.852 16.531 51.062 1 72.5 450 SER A O 1
ATOM 3702 N N . GLY A 1 451 ? 8.281 16.141 48.969 1 71.38 451 GLY A N 1
ATOM 3703 C CA . GLY A 1 451 ? 7.238 15.18 49.281 1 71.38 451 GLY A CA 1
ATOM 3704 C C . GLY A 1 451 ? 5.922 15.828 49.656 1 71.38 451 GLY A C 1
ATOM 3705 O O . GLY A 1 451 ? 4.926 15.133 49.906 1 71.38 451 GLY A O 1
ATOM 3706 N N . GLU A 1 452 ? 5.898 17.203 49.75 1 81.44 452 GLU A N 1
ATOM 3707 C CA . GLU A 1 452 ? 4.68 17.891 50.188 1 81.44 452 GLU A CA 1
ATOM 3708 C C . GLU A 1 452 ? 3.877 18.375 48.969 1 81.44 452 GLU A C 1
ATOM 3710 O O . GLU A 1 452 ? 4.43 18.594 47.906 1 81.44 452 GLU A O 1
ATOM 3715 N N . LYS A 1 453 ? 2.547 18.453 49.188 1 90.62 453 LYS A N 1
ATOM 3716 C CA . LYS A 1 453 ? 1.665 19.141 48.25 1 90.62 453 LYS A CA 1
ATOM 3717 C C . LYS A 1 453 ? 1.52 20.609 48.594 1 90.62 453 LYS A C 1
ATOM 3719 O O . LYS A 1 453 ? 1.472 20.984 49.781 1 90.62 453 LYS A O 1
ATOM 3724 N N . PHE A 1 454 ? 1.522 21.469 47.719 1 92.44 454 PHE A N 1
ATOM 3725 C CA . PHE A 1 454 ? 1.518 22.906 47.969 1 92.44 454 PHE A CA 1
ATOM 3726 C C . PHE A 1 454 ? 0.167 23.5 47.594 1 92.44 454 PHE A C 1
ATOM 3728 O O . PHE A 1 454 ? -0.333 24.391 48.281 1 92.44 454 PHE A O 1
ATOM 3735 N N . GLY A 1 455 ? -0.301 23.047 46.562 1 93.5 455 GLY A N 1
ATOM 3736 C CA . GLY A 1 455 ? -1.541 23.547 46 1 93.5 455 GLY A CA 1
ATOM 3737 C C . GLY A 1 455 ? -1.781 23.031 44.562 1 93.5 455 GLY A C 1
ATOM 3738 O O . GLY A 1 455 ? -0.92 22.375 44 1 93.5 455 GLY A O 1
ATOM 3739 N N . GLU A 1 456 ? -2.908 23.406 44.031 1 93.88 456 GLU A N 1
ATOM 3740 C CA . GLU A 1 456 ? -3.34 22.859 42.781 1 93.88 456 GLU A CA 1
ATOM 3741 C C . GLU A 1 456 ? -2.383 23.234 41.656 1 93.88 456 GLU A C 1
ATOM 3743 O O . GLU A 1 456 ? -1.864 22.375 40.938 1 93.88 456 GLU A O 1
ATOM 3748 N N . GLU A 1 457 ? -2.156 24.547 41.469 1 95.31 457 GLU A N 1
ATOM 3749 C CA . GLU A 1 457 ? -1.312 25.031 40.375 1 95.31 457 GLU A CA 1
ATOM 3750 C C . GLU A 1 457 ? 0.135 24.578 40.562 1 95.31 457 GLU A C 1
ATOM 3752 O O . GLU A 1 457 ? 0.773 24.125 39.625 1 95.31 457 GLU A O 1
ATOM 3757 N N . ALA A 1 458 ? 0.608 24.672 41.781 1 95.44 458 ALA A N 1
ATOM 3758 C CA . ALA A 1 458 ? 1.986 24.281 42.062 1 95.44 458 ALA A CA 1
ATOM 3759 C C . ALA A 1 458 ? 2.209 22.797 41.812 1 95.44 458 ALA A C 1
ATOM 3761 O O . ALA A 1 458 ? 3.189 22.422 41.156 1 95.44 458 ALA A O 1
ATOM 3762 N N . ASP A 1 459 ? 1.294 22.031 42.312 1 95.38 459 ASP A N 1
ATOM 3763 C CA . ASP A 1 459 ? 1.424 20.594 42.125 1 95.38 459 ASP A CA 1
ATOM 3764 C C . ASP A 1 459 ? 1.354 20.203 40.656 1 95.38 459 ASP A C 1
ATOM 3766 O O . ASP A 1 459 ? 2.096 19.328 40.219 1 95.38 459 ASP A O 1
ATOM 3770 N N . LYS A 1 460 ? 0.476 20.828 39.906 1 95.56 460 LYS A N 1
ATOM 3771 C CA . LYS A 1 460 ? 0.336 20.516 38.469 1 95.56 460 LYS A CA 1
ATOM 3772 C C . LYS A 1 460 ? 1.609 20.859 37.719 1 95.56 460 LYS A C 1
ATOM 3774 O O . LYS A 1 460 ? 2.061 20.094 36.875 1 95.56 460 LYS A O 1
ATOM 3779 N N . VAL A 1 461 ? 2.18 22 38 1 96.25 461 VAL A N 1
ATOM 3780 C CA . VAL A 1 461 ? 3.383 22.438 37.312 1 96.25 461 VAL A CA 1
ATOM 3781 C C . VAL A 1 461 ? 4.555 21.531 37.688 1 96.25 461 VAL A C 1
ATOM 3783 O O . VAL A 1 461 ? 5.27 21.047 36.781 1 96.25 461 VAL A O 1
ATOM 3786 N N . LEU A 1 462 ? 4.73 21.266 38.969 1 95.88 462 LEU A N 1
ATOM 3787 C CA . LEU A 1 462 ? 5.844 20.438 39.438 1 95.88 462 LEU A CA 1
ATOM 3788 C C . LEU A 1 462 ? 5.715 19.016 38.938 1 95.88 462 LEU A C 1
ATOM 3790 O O . LEU A 1 462 ? 6.707 18.391 38.562 1 95.88 462 LEU A O 1
ATOM 3794 N N . ASP A 1 463 ? 4.512 18.5 38.969 1 95.69 463 ASP A N 1
ATOM 3795 C CA . ASP A 1 463 ? 4.285 17.156 38.469 1 95.69 463 ASP A CA 1
ATOM 3796 C C . ASP A 1 463 ? 4.648 17.047 37 1 95.69 463 ASP A C 1
ATOM 3798 O O . ASP A 1 463 ? 5.227 16.047 36.562 1 95.69 463 ASP A O 1
ATOM 3802 N N . CYS A 1 464 ? 4.25 18 36.188 1 96.75 464 CYS A N 1
ATOM 3803 C CA . CYS A 1 464 ? 4.59 18.016 34.781 1 96.75 464 CYS A CA 1
ATOM 3804 C C . CYS A 1 464 ? 6.102 18.031 34.562 1 96.75 464 CYS A C 1
ATOM 3806 O O . CYS A 1 464 ? 6.633 17.25 33.781 1 96.75 464 CYS A O 1
ATOM 3808 N N . TYR A 1 465 ? 6.766 18.844 35.312 1 96.88 465 TYR A N 1
ATOM 3809 C CA . TYR A 1 465 ? 8.219 18.953 35.219 1 96.88 465 TYR A CA 1
ATOM 3810 C C . TYR A 1 465 ? 8.891 17.656 35.625 1 96.88 465 TYR A C 1
ATOM 3812 O O . TYR A 1 465 ? 9.883 17.234 35.031 1 96.88 465 TYR A O 1
ATOM 3820 N N . ARG A 1 466 ? 8.367 17 36.625 1 95.69 466 ARG A N 1
ATOM 3821 C CA . ARG A 1 466 ? 8.898 15.703 37.062 1 95.69 466 ARG A CA 1
ATOM 3822 C C . ARG A 1 466 ? 8.688 14.641 36 1 95.69 466 ARG A C 1
ATOM 3824 O O . ARG A 1 466 ? 9.547 13.781 35.781 1 95.69 466 ARG A O 1
ATOM 3831 N N . ALA A 1 467 ? 7.52 14.688 35.344 1 96.62 467 ALA A N 1
ATOM 3832 C CA . ALA A 1 467 ? 7.273 13.781 34.219 1 96.62 467 ALA A CA 1
ATOM 3833 C C . ALA A 1 467 ? 8.32 13.961 33.125 1 96.62 467 ALA A C 1
ATOM 3835 O O . ALA A 1 467 ? 8.836 12.977 32.594 1 96.62 467 ALA A O 1
ATOM 3836 N N . VAL A 1 468 ? 8.641 15.188 32.781 1 97.19 468 VAL A N 1
ATOM 3837 C CA . VAL A 1 468 ? 9.656 15.492 31.781 1 97.19 468 VAL A CA 1
ATOM 3838 C C . VAL A 1 468 ? 11.016 14.984 32.25 1 97.19 468 VAL A C 1
ATOM 3840 O O . VAL A 1 468 ? 11.758 14.383 31.469 1 97.19 468 VAL A O 1
ATOM 3843 N N . LYS A 1 469 ? 11.297 15.211 33.531 1 96.06 469 LYS A N 1
ATOM 3844 C CA . LYS A 1 469 ? 12.555 14.75 34.094 1 96.06 469 LYS A CA 1
ATOM 3845 C C . LYS A 1 469 ? 12.703 13.234 33.969 1 96.06 469 LYS A C 1
ATOM 3847 O O . LYS A 1 469 ? 13.75 12.742 33.562 1 96.06 469 LYS A O 1
ATOM 3852 N N . ASN A 1 470 ? 11.703 12.578 34.375 1 95.5 470 ASN A N 1
ATOM 3853 C CA . ASN A 1 470 ? 11.727 11.117 34.344 1 95.5 470 ASN A CA 1
ATOM 3854 C C . ASN A 1 470 ? 11.938 10.609 32.906 1 95.5 470 ASN A C 1
ATOM 3856 O O . ASN A 1 470 ? 12.703 9.664 32.688 1 95.5 470 ASN A O 1
ATOM 3860 N N . HIS A 1 471 ? 11.281 11.18 31.969 1 95.19 471 HIS A N 1
ATOM 3861 C CA . HIS A 1 471 ? 11.453 10.797 30.562 1 95.19 471 HIS A CA 1
ATOM 3862 C C . HIS A 1 471 ? 12.875 11.07 30.078 1 95.19 471 HIS A C 1
ATOM 3864 O O . HIS A 1 471 ? 13.484 10.227 29.422 1 95.19 471 HIS A O 1
ATOM 3870 N N . THR A 1 472 ? 13.367 12.203 30.391 1 95.06 472 THR A N 1
ATOM 3871 C CA . THR A 1 472 ? 14.688 12.625 29.953 1 95.06 472 THR A CA 1
ATOM 3872 C C . THR A 1 472 ? 15.766 11.719 30.531 1 95.06 472 THR A C 1
ATOM 3874 O O . THR A 1 472 ? 16.75 11.391 29.859 1 95.06 472 THR A O 1
ATOM 3877 N N . ARG A 1 473 ? 15.594 11.352 31.719 1 93.19 473 ARG A N 1
ATOM 3878 C CA . ARG A 1 473 ? 16.547 10.461 32.375 1 93.19 473 ARG A CA 1
ATOM 3879 C C . ARG A 1 473 ? 16.609 9.109 31.672 1 93.19 473 ARG A C 1
ATOM 3881 O O . ARG A 1 473 ? 17.688 8.531 31.531 1 93.19 473 ARG A O 1
ATOM 3888 N N . LYS A 1 474 ? 15.539 8.672 31.219 1 90.62 474 LYS A N 1
ATOM 3889 C CA . LYS A 1 474 ? 15.453 7.332 30.641 1 90.62 474 LYS A CA 1
ATOM 3890 C C . LYS A 1 474 ? 15.812 7.344 29.156 1 90.62 474 LYS A C 1
ATOM 3892 O O . LYS A 1 474 ? 16.438 6.406 28.656 1 90.62 474 LYS A O 1
ATOM 3897 N N . TYR A 1 475 ? 15.398 8.375 28.406 1 92.06 475 TYR A N 1
ATOM 3898 C CA . TYR A 1 475 ? 15.43 8.266 26.953 1 92.06 475 TYR A CA 1
ATOM 3899 C C . TYR A 1 475 ? 16.141 9.469 26.344 1 92.06 475 TYR A C 1
ATOM 3901 O O . TYR A 1 475 ? 16.344 9.516 25.125 1 92.06 475 TYR A O 1
ATOM 3909 N N . GLY A 1 476 ? 16.547 10.383 27.141 1 92.62 476 GLY A N 1
ATOM 3910 C CA . GLY A 1 476 ? 17.188 11.586 26.625 1 92.62 476 GLY A CA 1
ATOM 3911 C C . GLY A 1 476 ? 16.234 12.75 26.438 1 92.62 476 GLY A C 1
ATOM 3912 O O . GLY A 1 476 ? 15.023 12.609 26.688 1 92.62 476 GLY A O 1
ATOM 3913 N N . SER A 1 477 ? 16.688 13.93 26.047 1 95.25 477 SER A N 1
ATOM 3914 C CA . SER A 1 477 ? 15.914 15.164 26.047 1 95.25 477 SER A CA 1
ATOM 3915 C C . SER A 1 477 ? 15.43 15.5 24.641 1 95.25 477 SER A C 1
ATOM 3917 O O . SER A 1 477 ? 14.719 16.484 24.438 1 95.25 477 SER A O 1
ATOM 3919 N N . GLU A 1 478 ? 15.664 14.656 23.641 1 94.25 478 GLU A N 1
ATOM 3920 C CA . GLU A 1 478 ? 15.422 15.008 22.25 1 94.25 478 GLU A CA 1
ATOM 3921 C C . GLU A 1 478 ? 13.93 15.125 21.969 1 94.25 478 GLU A C 1
ATOM 3923 O O . GLU A 1 478 ? 13.523 15.844 21.047 1 94.25 478 GLU A O 1
ATOM 3928 N N . GLY A 1 479 ? 13.109 14.484 22.719 1 96.12 479 GLY A N 1
ATOM 3929 C CA . GLY A 1 479 ? 11.672 14.484 22.484 1 96.12 479 GLY A CA 1
ATOM 3930 C C . GLY A 1 479 ? 10.961 15.648 23.141 1 96.12 479 GLY A C 1
ATOM 3931 O O . GLY A 1 479 ? 9.758 15.836 22.953 1 96.12 479 GLY A O 1
ATOM 3932 N N . ILE A 1 480 ? 11.711 16.453 23.938 1 97.31 480 ILE A N 1
ATOM 3933 C CA . ILE A 1 480 ? 11.117 17.562 24.672 1 97.31 480 ILE A CA 1
ATOM 3934 C C . ILE A 1 480 ? 11.344 18.859 23.891 1 97.31 480 ILE A C 1
ATOM 3936 O O . ILE A 1 480 ? 12.477 19.172 23.5 1 97.31 480 ILE A O 1
ATOM 3940 N N . GLY A 1 481 ? 10.266 19.562 23.594 1 96.44 481 GLY A N 1
ATOM 3941 C CA . GLY A 1 481 ? 10.367 20.844 22.906 1 96.44 481 GLY A CA 1
ATOM 3942 C C . GLY A 1 481 ? 10.648 22 23.828 1 96.44 481 GLY A C 1
ATOM 3943 O O . GLY A 1 481 ? 11.414 21.859 24.797 1 96.44 481 GLY A O 1
ATOM 3944 N N . THR A 1 482 ? 10.102 23.094 23.516 1 96.44 482 THR A N 1
ATOM 3945 C CA . THR A 1 482 ? 10.344 24.328 24.25 1 96.44 482 THR A CA 1
ATOM 3946 C C . THR A 1 482 ? 9.297 24.531 25.344 1 96.44 482 THR A C 1
ATOM 3948 O O . THR A 1 482 ? 8.156 24.094 25.203 1 96.44 482 THR A O 1
ATOM 3951 N N . PHE A 1 483 ? 9.797 25.031 26.516 1 97.94 483 PHE A N 1
ATOM 3952 C CA . PHE A 1 483 ? 8.867 25.516 27.531 1 97.94 483 PHE A CA 1
ATOM 3953 C C . PHE A 1 483 ? 8.367 26.922 27.188 1 97.94 483 PHE A C 1
ATOM 3955 O O . PHE A 1 483 ? 9.094 27.891 27.328 1 97.94 483 PHE A O 1
ATOM 3962 N N . ILE A 1 484 ? 7.105 27 26.75 1 98 484 ILE A N 1
ATOM 3963 C CA . ILE A 1 484 ? 6.555 28.25 26.219 1 98 484 ILE A CA 1
ATOM 3964 C C . ILE A 1 484 ? 5.715 28.938 27.297 1 98 484 ILE A C 1
ATOM 3966 O O . ILE A 1 484 ? 4.824 28.312 27.875 1 98 484 ILE A O 1
ATOM 3970 N N . ILE A 1 485 ? 5.957 30.188 27.516 1 97.81 485 ILE A N 1
ATOM 3971 C CA . ILE A 1 485 ? 5.238 30.953 28.516 1 97.81 485 ILE A CA 1
ATOM 3972 C C . ILE A 1 485 ? 4.262 31.922 27.844 1 97.81 485 ILE A C 1
ATOM 3974 O O . ILE A 1 485 ? 4.668 32.938 27.297 1 97.81 485 ILE A O 1
ATOM 3978 N N . SER A 1 486 ? 3.014 31.625 27.953 1 94.25 486 SER A N 1
ATOM 3979 C CA . SER A 1 486 ? 1.981 32.469 27.375 1 94.25 486 SER A CA 1
ATOM 3980 C C . SER A 1 486 ? 1.848 33.781 28.141 1 94.25 486 SER A C 1
ATOM 3982 O O . SER A 1 486 ? 2.057 33.812 29.359 1 94.25 486 SER A O 1
ATOM 3984 N N . MET A 1 487 ? 1.541 34.781 27.516 1 90.62 487 MET A N 1
ATOM 3985 C CA . MET A 1 487 ? 1.321 36.094 28.109 1 90.62 487 MET A CA 1
ATOM 3986 C C . MET A 1 487 ? 2.537 36.562 28.906 1 90.62 487 MET A C 1
ATOM 3988 O O . MET A 1 487 ? 2.414 36.906 30.078 1 90.62 487 MET A O 1
ATOM 3992 N N . THR A 1 488 ? 3.648 36.562 28.266 1 95.19 488 THR A N 1
ATOM 3993 C CA . THR A 1 488 ? 4.867 37.031 28.906 1 95.19 488 THR A CA 1
ATOM 3994 C C . THR A 1 488 ? 4.84 38.562 29.062 1 95.19 488 THR A C 1
ATOM 3996 O O . THR A 1 488 ? 4.789 39.281 28.078 1 95.19 488 THR A O 1
ATOM 3999 N N . ARG A 1 489 ? 4.941 39.062 30.25 1 88.44 489 ARG A N 1
ATOM 4000 C CA . ARG A 1 489 ? 4.754 40.469 30.562 1 88.44 489 ARG A CA 1
ATOM 4001 C C . ARG A 1 489 ? 6.086 41.125 30.906 1 88.44 489 ARG A C 1
ATOM 4003 O O . ARG A 1 489 ? 6.219 42.344 30.812 1 88.44 489 ARG A O 1
ATOM 4010 N N . SER A 1 490 ? 6.969 40.344 31.453 1 92.81 490 SER A N 1
ATOM 4011 C CA . SER A 1 490 ? 8.242 40.875 31.922 1 92.81 490 SER A CA 1
ATOM 4012 C C . SER A 1 490 ? 9.289 39.75 32.031 1 92.81 490 SER A C 1
ATOM 4014 O O . SER A 1 490 ? 8.984 38.594 31.828 1 92.81 490 SER A O 1
ATOM 4016 N N . LEU A 1 491 ? 10.523 40.188 32.344 1 95.44 491 LEU A N 1
ATOM 4017 C CA . LEU A 1 491 ? 11.641 39.281 32.562 1 95.44 491 LEU A CA 1
ATOM 4018 C C . LEU A 1 491 ? 11.305 38.281 33.688 1 95.44 491 LEU A C 1
ATOM 4020 O O . LEU A 1 491 ? 11.688 37.094 33.594 1 95.44 491 LEU A O 1
ATOM 4024 N N . ARG A 1 492 ? 10.594 38.719 34.656 1 95.38 492 ARG A N 1
ATOM 4025 C CA . ARG A 1 492 ? 10.258 37.906 35.812 1 95.38 492 ARG A CA 1
ATOM 4026 C C . ARG A 1 492 ? 9.523 36.625 35.406 1 95.38 492 ARG A C 1
ATOM 4028 O O . ARG A 1 492 ? 9.734 35.562 36 1 95.38 492 ARG A O 1
ATOM 4035 N N . ASP A 1 493 ? 8.672 36.688 34.469 1 96.12 493 ASP A N 1
ATOM 4036 C CA . ASP A 1 493 ? 7.895 35.562 34 1 96.12 493 ASP A CA 1
ATOM 4037 C C . ASP A 1 493 ? 8.812 34.438 33.5 1 96.12 493 ASP A C 1
ATOM 4039 O O . ASP A 1 493 ? 8.531 33.25 33.688 1 96.12 493 ASP A O 1
ATOM 4043 N N . LEU A 1 494 ? 9.867 34.781 32.812 1 97.12 494 LEU A N 1
ATOM 4044 C CA . LEU A 1 494 ? 10.805 33.812 32.25 1 97.12 494 LEU A CA 1
ATOM 4045 C C . LEU A 1 494 ? 11.672 33.219 33.375 1 97.12 494 LEU A C 1
ATOM 4047 O O . LEU A 1 494 ? 11.867 31.984 33.406 1 97.12 494 LEU A O 1
ATOM 4051 N N . LEU A 1 495 ? 12.094 34.031 34.281 1 96.38 495 LEU A N 1
ATOM 4052 C CA . LEU A 1 495 ? 12.977 33.562 35.344 1 96.38 495 LEU A CA 1
ATOM 4053 C C . LEU A 1 495 ? 12.227 32.656 36.344 1 96.38 495 LEU A C 1
ATOM 4055 O O . LEU A 1 495 ? 12.812 31.75 36.938 1 96.38 495 LEU A O 1
ATOM 4059 N N . THR A 1 496 ? 10.961 32.938 36.531 1 96.44 496 THR A N 1
ATOM 4060 C CA . THR A 1 496 ? 10.133 32.125 37.406 1 96.44 496 THR A CA 1
ATOM 4061 C C . THR A 1 496 ? 10.156 30.656 36.969 1 96.44 496 THR A C 1
ATOM 4063 O O . THR A 1 496 ? 10.172 29.75 37.812 1 96.44 496 THR A O 1
ATOM 4066 N N . VAL A 1 497 ? 10.195 30.422 35.688 1 97.06 497 VAL A N 1
ATOM 4067 C CA . VAL A 1 497 ? 10.18 29.078 35.156 1 97.06 497 VAL A CA 1
ATOM 4068 C C . VAL A 1 497 ? 11.461 28.344 35.531 1 97.06 497 VAL A C 1
ATOM 4070 O O . VAL A 1 497 ? 11.43 27.156 35.875 1 97.06 497 VAL A O 1
ATOM 4073 N N . TYR A 1 498 ? 12.57 29.031 35.531 1 95.56 498 TYR A N 1
ATOM 4074 C CA . TYR A 1 498 ? 13.836 28.422 35.938 1 95.56 498 TYR A CA 1
ATOM 4075 C C . TYR A 1 498 ? 13.797 27.984 37.406 1 95.56 498 TYR A C 1
ATOM 4077 O O . TYR A 1 498 ? 14.344 26.953 37.75 1 95.56 498 TYR A O 1
ATOM 4085 N N . LEU A 1 499 ? 13.219 28.812 38.219 1 94.12 499 LEU A N 1
ATOM 4086 C CA . LEU A 1 499 ? 13.086 28.469 39.625 1 94.12 499 LEU A CA 1
ATOM 4087 C C . LEU A 1 499 ? 12.227 27.219 39.812 1 94.12 499 LEU A C 1
ATOM 4089 O O . LEU A 1 499 ? 12.547 26.344 40.594 1 94.12 499 LEU A O 1
ATOM 4093 N N . LEU A 1 500 ? 11.148 27.188 39.156 1 95.25 500 LEU A N 1
ATOM 4094 C CA . LEU A 1 500 ? 10.258 26.031 39.219 1 95.25 500 LEU A CA 1
ATOM 4095 C C . LEU A 1 500 ? 10.953 24.781 38.688 1 95.25 500 LEU A C 1
ATOM 4097 O O . LEU A 1 500 ? 10.742 23.688 39.219 1 95.25 500 LEU A O 1
ATOM 4101 N N . MET A 1 501 ? 11.727 24.938 37.594 1 95 501 MET A N 1
ATOM 4102 C CA . MET A 1 501 ? 12.531 23.828 37.062 1 95 501 MET A CA 1
ATOM 4103 C C . MET A 1 501 ? 13.461 23.297 38.156 1 95 501 MET A C 1
ATOM 4105 O O . MET A 1 501 ? 13.562 22.078 38.344 1 95 501 MET A O 1
ATOM 4109 N N . ARG A 1 502 ? 14.078 24.203 38.812 1 92.5 502 ARG A N 1
ATOM 4110 C CA . ARG A 1 502 ? 14.992 23.828 39.875 1 92.5 502 ARG A CA 1
ATOM 4111 C C . ARG A 1 502 ? 14.266 23.031 40.969 1 92.5 502 ARG A C 1
ATOM 4113 O O . ARG A 1 502 ? 14.781 22.016 41.438 1 92.5 502 ARG A O 1
ATOM 4120 N N . GLU A 1 503 ? 13.102 23.438 41.344 1 92.25 503 GLU A N 1
ATOM 4121 C CA . GLU A 1 503 ? 12.32 22.766 42.375 1 92.25 503 GLU A CA 1
ATOM 4122 C C . GLU A 1 503 ? 11.969 21.344 41.969 1 92.25 503 GLU A C 1
ATOM 4124 O O . GLU A 1 503 ? 11.836 20.453 42.812 1 92.25 503 GLU A O 1
ATOM 4129 N N . ALA A 1 504 ? 11.781 21.141 40.719 1 92.38 504 ALA A N 1
ATOM 4130 C CA . ALA A 1 504 ? 11.414 19.828 40.188 1 92.38 504 ALA A CA 1
ATOM 4131 C C . ALA A 1 504 ? 12.648 19 39.844 1 92.38 504 ALA A C 1
ATOM 4133 O O . ALA A 1 504 ? 12.539 17.812 39.5 1 92.38 504 ALA A O 1
ATOM 4134 N N . GLY A 1 505 ? 13.805 19.594 39.844 1 90.44 505 GLY A N 1
ATOM 4135 C CA . GLY A 1 505 ? 15.047 18.891 39.562 1 90.44 505 GLY A CA 1
ATOM 4136 C C . GLY A 1 505 ? 15.398 18.891 38.062 1 90.44 505 GLY A C 1
ATOM 4137 O O . GLY A 1 505 ? 16.188 18.047 37.625 1 90.44 505 GLY A O 1
ATOM 4138 N N . LEU A 1 506 ? 14.805 19.766 37.312 1 92.62 506 LEU A N 1
ATOM 4139 C CA . LEU A 1 506 ? 15.117 19.906 35.875 1 92.62 506 LEU A CA 1
ATOM 4140 C C . LEU A 1 506 ? 16.281 20.859 35.656 1 92.62 506 LEU A C 1
ATOM 4142 O O . LEU A 1 506 ? 16.359 21.906 36.281 1 92.62 506 LEU A O 1
ATOM 4146 N N . ASP A 1 507 ? 17.188 20.438 34.844 1 89.06 507 ASP A N 1
ATOM 4147 C CA . ASP A 1 507 ? 18.328 21.297 34.531 1 89.06 507 ASP A CA 1
ATOM 4148 C C . ASP A 1 507 ? 17.953 22.391 33.562 1 89.06 507 ASP A C 1
ATOM 4150 O O . ASP A 1 507 ? 17.625 22.109 32.406 1 89.06 507 ASP A O 1
ATOM 4154 N N . ARG A 1 508 ? 18.031 23.594 34.031 1 87.81 508 ARG A N 1
ATOM 4155 C CA . ARG A 1 508 ? 17.625 24.734 33.219 1 87.81 508 ARG A CA 1
ATOM 4156 C C . ARG A 1 508 ? 18.547 24.906 32.031 1 87.81 508 ARG A C 1
ATOM 4158 O O . ARG A 1 508 ? 18.188 25.578 31.062 1 87.81 508 ARG A O 1
ATOM 4165 N N . ASN A 1 509 ? 19.672 24.25 32 1 89.88 509 ASN A N 1
ATOM 4166 C CA . ASN A 1 509 ? 20.625 24.406 30.906 1 89.88 509 ASN A CA 1
ATOM 4167 C C . ASN A 1 509 ? 20.312 23.469 29.75 1 89.88 509 ASN A C 1
ATOM 4169 O O . ASN A 1 509 ? 20.891 23.609 28.672 1 89.88 509 ASN A O 1
ATOM 4173 N N . ILE A 1 510 ? 19.359 22.641 29.938 1 90.25 510 ILE A N 1
ATOM 4174 C CA . ILE A 1 510 ? 19.047 21.625 28.938 1 90.25 510 ILE A CA 1
ATOM 4175 C C . ILE A 1 510 ? 17.875 22.094 28.094 1 90.25 510 ILE A C 1
ATOM 4177 O O . ILE A 1 510 ? 17.828 21.859 26.875 1 90.25 510 ILE A O 1
ATOM 4181 N N . PHE A 1 511 ? 16.938 22.812 28.688 1 92.31 511 PHE A N 1
ATOM 4182 C CA . PHE A 1 511 ? 15.68 23.125 28 1 92.31 511 PHE A CA 1
ATOM 4183 C C . PHE A 1 511 ? 15.57 24.609 27.719 1 92.31 511 PHE A C 1
ATOM 4185 O O . PHE A 1 511 ? 16.094 25.438 28.469 1 92.31 511 PHE A O 1
ATOM 4192 N N . GLN A 1 512 ? 14.914 24.859 26.656 1 92.88 512 GLN A N 1
ATOM 4193 C CA . GLN A 1 512 ? 14.703 26.25 26.266 1 92.88 512 GLN A CA 1
ATOM 4194 C C . GLN A 1 512 ? 13.398 26.781 26.844 1 92.88 512 GLN A C 1
ATOM 4196 O O . GLN A 1 512 ? 12.367 26.109 26.797 1 92.88 512 GLN A O 1
ATOM 4201 N N . VAL A 1 513 ? 13.492 27.953 27.453 1 96.88 513 VAL A N 1
ATOM 4202 C CA . VAL A 1 513 ? 12.305 28.703 27.859 1 96.88 513 VAL A CA 1
ATOM 4203 C C . VAL A 1 513 ? 12.047 29.844 26.875 1 96.88 513 VAL A C 1
ATOM 4205 O O . VAL A 1 513 ? 12.938 30.641 26.594 1 96.88 513 VAL A O 1
ATOM 4208 N N . ALA A 1 514 ? 10.883 29.891 26.328 1 97.31 514 ALA A N 1
ATOM 4209 C CA . ALA A 1 514 ? 10.586 30.875 25.281 1 97.31 514 ALA A CA 1
ATOM 4210 C C . ALA A 1 514 ? 9.375 31.719 25.656 1 97.31 514 ALA A C 1
ATOM 4212 O O . ALA A 1 514 ? 8.359 31.188 26.125 1 97.31 514 ALA A O 1
ATOM 4213 N N . PRO A 1 515 ? 9.477 33.062 25.5 1 97.81 515 PRO A N 1
ATOM 4214 C CA . PRO A 1 515 ? 8.32 33.938 25.688 1 97.81 515 PRO A CA 1
ATOM 4215 C C . PRO A 1 515 ? 7.344 33.906 24.516 1 97.81 515 PRO A C 1
ATOM 4217 O O . PRO A 1 515 ? 7.762 33.719 23.375 1 97.81 515 PRO A O 1
ATOM 4220 N N . LEU A 1 516 ? 6.129 33.969 24.797 1 96.69 516 LEU A N 1
ATOM 4221 C CA . LEU A 1 516 ? 5.102 34.25 23.797 1 96.69 516 LEU A CA 1
ATOM 4222 C C . LEU A 1 516 ? 4.566 35.656 23.922 1 96.69 516 LEU A C 1
ATOM 4224 O O . LEU A 1 516 ? 3.943 36 24.922 1 96.69 516 LEU A O 1
ATOM 4228 N N . PHE A 1 517 ? 4.918 36.469 22.953 1 95.31 517 PHE A N 1
ATOM 4229 C CA . PHE A 1 517 ? 4.398 37.812 22.875 1 95.31 517 PHE A CA 1
ATOM 4230 C C . PHE A 1 517 ? 3.135 37.875 22.031 1 95.31 517 PHE A C 1
ATOM 4232 O O . PHE A 1 517 ? 3.176 37.594 20.828 1 95.31 517 PHE A O 1
ATOM 4239 N N . GLU A 1 518 ? 2.006 38.188 22.578 1 87.62 518 GLU A N 1
ATOM 4240 C CA . GLU A 1 518 ? 0.788 37.969 21.812 1 87.62 518 GLU A CA 1
ATOM 4241 C C . GLU A 1 518 ? -0.111 39.219 21.828 1 87.62 518 GLU A C 1
ATOM 4243 O O . GLU A 1 518 ? -0.983 39.375 20.969 1 87.62 518 GLU A O 1
ATOM 4248 N N . THR A 1 519 ? 0.05 40.156 22.797 1 86.25 519 THR A N 1
ATOM 4249 C CA . THR A 1 519 ? -0.695 41.406 22.734 1 86.25 519 THR A CA 1
ATOM 4250 C C . THR A 1 519 ? 0.135 42.5 22.078 1 86.25 519 THR A C 1
ATOM 4252 O O . THR A 1 519 ? 1.353 42.344 21.938 1 86.25 519 THR A O 1
ATOM 4255 N N . ILE A 1 520 ? -0.569 43.562 21.656 1 86.81 520 ILE A N 1
ATOM 4256 C CA . ILE A 1 520 ? 0.145 44.688 21.047 1 86.81 520 ILE A CA 1
ATOM 4257 C C . ILE A 1 520 ? 1.183 45.219 22.016 1 86.81 520 ILE A C 1
ATOM 4259 O O . ILE A 1 520 ? 2.328 45.469 21.641 1 86.81 520 ILE A O 1
ATOM 4263 N N . GLU A 1 521 ? 0.796 45.344 23.203 1 87.44 521 GLU A N 1
ATOM 4264 C CA . GLU A 1 521 ? 1.696 45.844 24.234 1 87.44 521 GLU A CA 1
ATOM 4265 C C . GLU A 1 521 ? 2.889 44.906 24.422 1 87.44 521 GLU A C 1
ATOM 4267 O O . GLU A 1 521 ? 4.023 45.375 24.562 1 87.44 521 GLU A O 1
ATOM 4272 N N . ASP A 1 522 ? 2.639 43.656 24.484 1 90.88 522 ASP A N 1
ATOM 4273 C CA . ASP A 1 522 ? 3.705 42.688 24.641 1 90.88 522 ASP A CA 1
ATOM 4274 C C . ASP A 1 522 ? 4.695 42.75 23.484 1 90.88 522 ASP A C 1
ATOM 4276 O O . ASP A 1 522 ? 5.906 42.625 23.688 1 90.88 522 ASP A O 1
ATOM 4280 N N . LEU A 1 523 ? 4.16 42.906 22.281 1 92.25 523 LEU A N 1
ATOM 4281 C CA . LEU A 1 523 ? 5 43 21.094 1 92.25 523 LEU A CA 1
ATOM 4282 C C . LEU A 1 523 ? 5.902 44.219 21.156 1 92.25 523 LEU A C 1
ATOM 4284 O O . LEU A 1 523 ? 7.094 44.156 20.859 1 92.25 523 LEU A O 1
ATOM 4288 N N . GLU A 1 524 ? 5.34 45.281 21.625 1 90.88 524 GLU A N 1
ATOM 4289 C CA . GLU A 1 524 ? 6.086 46.531 21.734 1 90.88 524 GLU A CA 1
ATOM 4290 C C . GLU A 1 524 ? 7.199 46.406 22.766 1 90.88 524 GLU A C 1
ATOM 4292 O O . GLU A 1 524 ? 8.273 47 22.594 1 90.88 524 GLU A O 1
ATOM 4297 N N . ASN A 1 525 ? 6.965 45.656 23.781 1 93.88 525 ASN A N 1
ATOM 4298 C CA . ASN A 1 525 ? 7.914 45.531 24.875 1 93.88 525 ASN A CA 1
ATOM 4299 C C . ASN A 1 525 ? 8.867 44.375 24.672 1 93.88 525 ASN A C 1
ATOM 4301 O O . ASN A 1 525 ? 9.766 44.156 25.484 1 93.88 525 ASN A O 1
ATOM 4305 N N . SER A 1 526 ? 8.695 43.688 23.641 1 96.5 526 SER A N 1
ATOM 4306 C CA . SER A 1 526 ? 9.383 42.406 23.438 1 96.5 526 SER A CA 1
ATOM 4307 C C . SER A 1 526 ? 10.898 42.594 23.406 1 96.5 526 SER A C 1
ATOM 4309 O O . SER A 1 526 ? 11.641 41.812 24.016 1 96.5 526 SER A O 1
ATOM 4311 N N . ALA A 1 527 ? 11.352 43.625 22.672 1 96.5 527 ALA A N 1
ATOM 4312 C CA . ALA A 1 527 ? 12.781 43.844 22.531 1 96.5 527 ALA A CA 1
ATOM 4313 C C . ALA A 1 527 ? 13.438 44.094 23.891 1 96.5 527 ALA A C 1
ATOM 4315 O O . ALA A 1 527 ? 14.508 43.562 24.172 1 96.5 527 ALA A O 1
ATOM 4316 N N . ASP A 1 528 ? 12.797 44.844 24.703 1 96.56 528 ASP A N 1
ATOM 4317 C CA . ASP A 1 528 ? 13.32 45.188 26.031 1 96.56 528 ASP A CA 1
ATOM 4318 C C . ASP A 1 528 ? 13.367 43.938 26.922 1 96.56 528 ASP A C 1
ATOM 4320 O O . ASP A 1 528 ? 14.336 43.719 27.656 1 96.56 528 ASP A O 1
ATOM 4324 N N . ILE A 1 529 ? 12.352 43.25 26.875 1 96.75 529 ILE A N 1
ATOM 4325 C CA . ILE A 1 529 ? 12.266 42.031 27.688 1 96.75 529 ILE A CA 1
ATOM 4326 C C . ILE A 1 529 ? 13.367 41.062 27.266 1 96.75 529 ILE A C 1
ATOM 4328 O O . ILE A 1 529 ? 14.062 40.5 28.125 1 96.75 529 ILE A O 1
ATOM 4332 N N . MET A 1 530 ? 13.562 40.906 25.969 1 97.38 530 MET A N 1
ATOM 4333 C CA . MET A 1 530 ? 14.555 39.938 25.484 1 97.38 530 MET A CA 1
ATOM 4334 C C . MET A 1 530 ? 15.969 40.438 25.781 1 97.38 530 MET A C 1
ATOM 4336 O O . MET A 1 530 ? 16.859 39.656 26.078 1 97.38 530 MET A O 1
ATOM 4340 N N . GLU A 1 531 ? 16.109 41.75 25.672 1 97 531 GLU A N 1
ATOM 4341 C CA . GLU A 1 531 ? 17.406 42.312 26.031 1 97 531 GLU A CA 1
ATOM 4342 C C . GLU A 1 531 ? 17.766 42 27.484 1 97 531 GLU A C 1
ATOM 4344 O O . GLU A 1 531 ? 18.875 41.562 27.766 1 97 531 GLU A O 1
ATOM 4349 N N . SER A 1 532 ? 16.797 42.219 28.344 1 96.31 532 SER A N 1
ATOM 4350 C CA . SER A 1 532 ? 17 41.938 29.766 1 96.31 532 SER A CA 1
ATOM 4351 C C . SER A 1 532 ? 17.203 40.438 30.016 1 96.31 532 SER A C 1
ATOM 4353 O O . SER A 1 532 ? 18.031 40.062 30.844 1 96.31 532 SER A O 1
ATOM 4355 N N . TYR A 1 533 ? 16.516 39.625 29.375 1 96.25 533 TYR A N 1
ATOM 4356 C CA . TYR A 1 533 ? 16.578 38.156 29.5 1 96.25 533 TYR A CA 1
ATOM 4357 C C . TYR A 1 533 ? 17.938 37.625 29.078 1 96.25 533 TYR A C 1
ATOM 4359 O O . TYR A 1 533 ? 18.578 36.875 29.812 1 96.25 533 TYR A O 1
ATOM 4367 N N . LEU A 1 534 ? 18.406 38.031 27.859 1 96.94 534 LEU A N 1
ATOM 4368 C CA . LEU A 1 534 ? 19.656 37.562 27.297 1 96.94 534 LEU A CA 1
ATOM 4369 C C . LEU A 1 534 ? 20.844 38.031 28.094 1 96.94 534 LEU A C 1
ATOM 4371 O O . LEU A 1 534 ? 21.891 37.375 28.141 1 96.94 534 LEU A O 1
ATOM 4375 N N . SER A 1 535 ? 20.625 39.156 28.766 1 95.81 535 SER A N 1
ATOM 4376 C CA . SER A 1 535 ? 21.719 39.75 29.531 1 95.81 535 SER A CA 1
ATOM 4377 C C . SER A 1 535 ? 21.75 39.188 30.969 1 95.81 535 SER A C 1
ATOM 4379 O O . SER A 1 535 ? 22.719 39.406 31.688 1 95.81 535 SER A O 1
ATOM 4381 N N . HIS A 1 536 ? 20.797 38.531 31.344 1 95.25 536 HIS A N 1
ATOM 4382 C CA . HIS A 1 536 ? 20.688 38.062 32.719 1 95.25 536 HIS A CA 1
ATOM 4383 C C . HIS A 1 536 ? 21.625 36.875 32.969 1 95.25 536 HIS A C 1
ATOM 4385 O O . HIS A 1 536 ? 21.781 36 32.125 1 95.25 536 HIS A O 1
ATOM 4391 N N . PRO A 1 537 ? 22.156 36.781 34.125 1 92.56 537 PRO A N 1
ATOM 4392 C CA . PRO A 1 537 ? 23.125 35.719 34.438 1 92.56 537 PRO A CA 1
ATOM 4393 C C . PRO A 1 537 ? 22.5 34.344 34.469 1 92.56 537 PRO A C 1
ATOM 4395 O O . PRO A 1 537 ? 23.188 33.344 34.219 1 92.56 537 PRO A O 1
ATOM 4398 N N . ALA A 1 538 ? 21.297 34.281 34.781 1 91.75 538 ALA A N 1
ATOM 4399 C CA . ALA A 1 538 ? 20.609 32.969 34.875 1 91.75 538 ALA A CA 1
ATOM 4400 C C . ALA A 1 538 ? 20.266 32.438 33.5 1 91.75 538 ALA A C 1
ATOM 4402 O O . ALA A 1 538 ? 19.953 31.25 33.344 1 91.75 538 ALA A O 1
ATOM 4403 N N . TYR A 1 539 ? 20.328 33.25 32.438 1 93.5 539 TYR A N 1
ATOM 4404 C CA . TYR A 1 539 ? 20.016 32.812 31.078 1 93.5 539 TYR A CA 1
ATOM 4405 C C . TYR A 1 539 ? 21.047 31.781 30.609 1 93.5 539 TYR A C 1
ATOM 4407 O O . TYR A 1 539 ? 22.25 32.062 30.609 1 93.5 539 TYR A O 1
ATOM 4415 N N . PRO A 1 540 ? 20.531 30.578 30.281 1 91.12 540 PRO A N 1
ATOM 4416 C CA . PRO A 1 540 ? 21.469 29.609 29.719 1 91.12 540 PRO A CA 1
ATOM 4417 C C . PRO A 1 540 ? 22 30.016 28.344 1 91.12 540 PRO A C 1
ATOM 4419 O O . PRO A 1 540 ? 21.219 30.25 27.422 1 91.12 540 PRO A O 1
ATOM 4422 N N . LYS A 1 541 ? 23.234 30.172 28.188 1 86.31 541 LYS A N 1
ATOM 4423 C CA . LYS A 1 541 ? 23.828 30.594 26.906 1 86.31 541 LYS A CA 1
ATOM 4424 C C . LYS A 1 541 ? 23.562 29.547 25.828 1 86.31 541 LYS A C 1
ATOM 4426 O O . LYS A 1 541 ? 23.828 28.359 26.016 1 86.31 541 LYS A O 1
ATOM 4431 N N . SER A 1 542 ? 22.812 29.953 24.859 1 88.81 542 SER A N 1
ATOM 4432 C CA . SER A 1 542 ? 22.484 29.141 23.703 1 88.81 542 SER A CA 1
ATOM 4433 C C . SER A 1 542 ? 22.672 29.906 22.406 1 88.81 542 SER A C 1
ATOM 4435 O O . SER A 1 542 ? 22.469 31.125 22.359 1 88.81 542 SER A O 1
ATOM 4437 N N . PRO A 1 543 ? 23.156 29.203 21.438 1 90.12 543 PRO A N 1
ATOM 4438 C CA . PRO A 1 543 ? 23.344 29.891 20.156 1 90.12 543 PRO A CA 1
ATOM 4439 C C . PRO A 1 543 ? 22.031 30.266 19.5 1 90.12 543 PRO A C 1
ATOM 4441 O O . PRO A 1 543 ? 22 31.156 18.641 1 90.12 543 PRO A O 1
ATOM 4444 N N . VAL A 1 544 ? 20.984 29.656 19.828 1 94.44 544 VAL A N 1
ATOM 4445 C CA . VAL A 1 544 ? 19.672 29.938 19.266 1 94.44 544 VAL A CA 1
ATOM 4446 C C . VAL A 1 544 ? 18.641 30.109 20.391 1 94.44 544 VAL A C 1
ATOM 4448 O O . VAL A 1 544 ? 18.594 29.297 21.312 1 94.44 544 VAL A O 1
ATOM 4451 N N . GLN A 1 545 ? 17.906 31.188 20.391 1 96.06 545 GLN A N 1
ATOM 4452 C CA . GLN A 1 545 ? 16.828 31.453 21.344 1 96.06 545 GLN A CA 1
ATOM 4453 C C . GLN A 1 545 ? 15.477 31.531 20.656 1 96.06 545 GLN A C 1
ATOM 4455 O O . GLN A 1 545 ? 15.32 32.25 19.656 1 96.06 545 GLN A O 1
ATOM 4460 N N . GLU A 1 546 ? 14.547 30.75 21.109 1 96.75 546 GLU A N 1
ATOM 4461 C CA . GLU A 1 546 ? 13.211 30.719 20.516 1 96.75 546 GLU A CA 1
ATOM 4462 C C . GLU A 1 546 ? 12.328 31.828 21.094 1 96.75 546 GLU A C 1
ATOM 4464 O O . GLU A 1 546 ? 12.367 32.094 22.297 1 96.75 546 GLU A O 1
ATOM 4469 N N . ILE A 1 547 ? 11.609 32.469 20.234 1 97 547 ILE A N 1
ATOM 4470 C CA . ILE A 1 547 ? 10.617 33.5 20.594 1 97 547 ILE A CA 1
ATOM 4471 C C . ILE A 1 547 ? 9.32 33.219 19.844 1 97 547 ILE A C 1
ATOM 4473 O O . ILE A 1 547 ? 9.312 33.094 18.609 1 97 547 ILE A O 1
ATOM 4477 N N . MET A 1 548 ? 8.258 33.094 20.578 1 96.81 548 MET A N 1
ATOM 4478 C CA . MET A 1 548 ? 6.98 32.875 19.906 1 96.81 548 MET A CA 1
ATOM 4479 C C . MET A 1 548 ? 6.215 34.188 19.734 1 96.81 548 MET A C 1
ATOM 4481 O O . MET A 1 548 ? 6.191 35 20.641 1 96.81 548 MET A O 1
ATOM 4485 N N . LEU A 1 549 ? 5.742 34.344 18.562 1 94.44 549 LEU A N 1
ATOM 4486 C CA . LEU A 1 549 ? 4.926 35.5 18.219 1 94.44 549 LEU A CA 1
ATOM 4487 C C . LEU A 1 549 ? 3.482 35.094 17.953 1 94.44 549 LEU A C 1
ATOM 4489 O O . LEU A 1 549 ? 3.23 34.219 17.125 1 94.44 549 LEU A O 1
ATOM 4493 N N . GLY A 1 550 ? 2.6 35.688 18.672 1 90.19 550 GLY A N 1
ATOM 4494 C CA . GLY A 1 550 ? 1.188 35.375 18.5 1 90.19 550 GLY A CA 1
ATOM 4495 C C . GLY A 1 550 ? 0.485 36.281 17.516 1 90.19 550 GLY A C 1
ATOM 4496 O O . GLY A 1 550 ? 0.594 37.531 17.625 1 90.19 550 GLY A O 1
ATOM 4497 N N . TYR A 1 551 ? -0.215 35.75 16.656 1 88.25 551 TYR A N 1
ATOM 4498 C CA . TYR A 1 551 ? -0.898 36.5 15.609 1 88.25 551 TYR A CA 1
ATOM 4499 C C . TYR A 1 551 ? -2.377 36.688 15.945 1 88.25 551 TYR A C 1
ATOM 4501 O O . TYR A 1 551 ? -2.938 37.781 15.773 1 88.25 551 TYR A O 1
ATOM 4509 N N . SER A 1 552 ? -2.973 35.719 16.469 1 85.56 552 SER A N 1
ATOM 4510 C CA . SER A 1 552 ? -4.414 35.719 16.688 1 85.56 552 SER A CA 1
ATOM 4511 C C . SER A 1 552 ? -4.82 36.719 17.766 1 85.56 552 SER A C 1
ATOM 4513 O O . SER A 1 552 ? -5.766 37.469 17.578 1 85.56 552 SER A O 1
ATOM 4515 N N . ASP A 1 553 ? -4.145 36.688 18.812 1 83.31 553 ASP A N 1
ATOM 4516 C CA . ASP A 1 553 ? -4.52 37.562 19.938 1 83.31 553 ASP A CA 1
ATOM 4517 C C . ASP A 1 553 ? -4.207 39 19.625 1 83.31 553 ASP A C 1
ATOM 4519 O O . ASP A 1 553 ? -4.922 39.906 20.062 1 83.31 553 ASP A O 1
ATOM 4523 N N . SER A 1 554 ? -3.146 39.219 18.891 1 87.25 554 SER A N 1
ATOM 4524 C CA . SER A 1 554 ? -2.857 40.594 18.484 1 87.25 554 SER A CA 1
ATOM 4525 C C . SER A 1 554 ? -3.932 41.125 17.547 1 87.25 554 SER A C 1
ATOM 4527 O O . SER A 1 554 ? -4.266 42.312 17.578 1 87.25 554 SER A O 1
ATOM 4529 N N . ASN A 1 555 ? -4.398 40.281 16.75 1 90.06 555 ASN A N 1
ATOM 4530 C CA . ASN A 1 555 ? -5.492 40.656 15.859 1 90.06 555 ASN A CA 1
ATOM 4531 C C . ASN A 1 555 ? -6.77 40.969 16.641 1 90.06 555 ASN A C 1
ATOM 4533 O O . ASN A 1 555 ? -7.477 41.906 16.328 1 90.06 555 ASN A O 1
ATOM 4537 N N . LYS A 1 556 ? -7.102 40.062 17.578 1 87.81 556 LYS A N 1
ATOM 4538 C CA . LYS A 1 556 ? -8.273 40.312 18.406 1 87.81 556 LYS A CA 1
ATOM 4539 C C . LYS A 1 556 ? -8.156 41.625 19.172 1 87.81 556 LYS A C 1
ATOM 4541 O O . LYS A 1 556 ? -9.141 42.344 19.359 1 87.81 556 LYS A O 1
ATOM 4546 N N . ASP A 1 557 ? -6.949 41.938 19.547 1 85.31 557 ASP A N 1
ATOM 4547 C CA . ASP A 1 557 ? -6.656 43.125 20.375 1 85.31 557 ASP A CA 1
ATOM 4548 C C . ASP A 1 557 ? -6.691 44.406 19.531 1 85.31 557 ASP A C 1
ATOM 4550 O O . ASP A 1 557 ? -7.203 45.438 19.984 1 85.31 557 ASP A O 1
ATOM 4554 N N . GLY A 1 558 ? -6.094 44.312 18.328 1 89.06 558 GLY A N 1
ATOM 4555 C CA . GLY A 1 558 ? -5.883 45.562 17.641 1 89.06 558 GLY A CA 1
ATOM 4556 C C . GLY A 1 558 ? -6.367 45.562 16.203 1 89.06 558 GLY A C 1
ATOM 4557 O O . GLY A 1 558 ? -6.363 46.594 15.531 1 89.06 558 GLY A O 1
ATOM 4558 N N . GLY A 1 559 ? -6.777 44.469 15.719 1 91.06 559 GLY A N 1
ATOM 4559 C CA . GLY A 1 559 ? -7.172 44.375 14.32 1 91.06 559 GLY A CA 1
ATOM 4560 C C . GLY A 1 559 ? -6.051 43.906 13.414 1 91.06 559 GLY A C 1
ATOM 4561 O O . GLY A 1 559 ? -4.883 43.906 13.805 1 91.06 559 GLY A O 1
ATOM 4562 N N . ILE A 1 560 ? -6.359 43.594 12.211 1 92 560 ILE A N 1
ATOM 4563 C CA . ILE A 1 560 ? -5.465 42.875 11.312 1 92 560 ILE A CA 1
ATOM 4564 C C . ILE A 1 560 ? -4.305 43.781 10.898 1 92 560 ILE A C 1
ATOM 4566 O O . ILE A 1 560 ? -3.154 43.344 10.852 1 92 560 ILE A O 1
ATOM 4570 N N . ILE A 1 561 ? -4.547 45 10.625 1 93.75 561 ILE A N 1
ATOM 4571 C CA . ILE A 1 561 ? -3.498 45.875 10.133 1 93.75 561 ILE A CA 1
ATOM 4572 C C . ILE A 1 561 ? -2.502 46.188 11.258 1 93.75 561 ILE A C 1
ATOM 4574 O O . ILE A 1 561 ? -1.289 46.062 11.062 1 93.75 561 ILE A O 1
ATOM 4578 N N . ALA A 1 562 ? -3.023 46.531 12.391 1 92.69 562 ALA A N 1
ATOM 4579 C CA . ALA A 1 562 ? -2.166 46.812 13.547 1 92.69 562 ALA A CA 1
ATOM 4580 C C . ALA A 1 562 ? -1.372 45.562 13.945 1 92.69 562 ALA A C 1
ATOM 4582 O O . ALA A 1 562 ? -0.201 45.656 14.32 1 92.69 562 ALA A O 1
ATOM 4583 N N . SER A 1 563 ? -2.023 44.5 13.938 1 91.69 563 SER A N 1
ATOM 4584 C CA . SER A 1 563 ? -1.348 43.25 14.281 1 91.69 563 SER A CA 1
ATOM 4585 C C . SER A 1 563 ? -0.166 42.969 13.352 1 91.69 563 SER A C 1
ATOM 4587 O O . SER A 1 563 ? 0.955 42.75 13.82 1 91.69 563 SER A O 1
ATOM 4589 N N . ARG A 1 564 ? -0.365 43.062 12.047 1 92.25 564 ARG A N 1
ATOM 4590 C CA . ARG A 1 564 ? 0.678 42.75 11.07 1 92.25 564 ARG A CA 1
ATOM 4591 C C . ARG A 1 564 ? 1.811 43.781 11.141 1 92.25 564 ARG A C 1
ATOM 4593 O O . ARG A 1 564 ? 2.984 43.406 11.023 1 92.25 564 ARG A O 1
ATOM 4600 N N . TYR A 1 565 ? 1.45 44.969 11.289 1 93.38 565 TYR A N 1
ATOM 4601 C CA . TYR A 1 565 ? 2.447 46.031 11.398 1 93.38 565 TYR A CA 1
ATOM 4602 C C . TYR A 1 565 ? 3.322 45.844 12.633 1 93.38 565 TYR A C 1
ATOM 4604 O O . TYR A 1 565 ? 4.551 45.906 12.547 1 93.38 565 TYR A O 1
ATOM 4612 N N . ASN A 1 566 ? 2.643 45.594 13.758 1 93 566 ASN A N 1
ATOM 4613 C CA . ASN A 1 566 ? 3.389 45.469 15.008 1 93 566 ASN A CA 1
ATOM 4614 C C . ASN A 1 566 ? 4.262 44.219 15.008 1 93 566 ASN A C 1
ATOM 4616 O O . ASN A 1 566 ? 5.355 44.25 15.578 1 93 566 ASN A O 1
ATOM 4620 N N . ILE A 1 567 ? 3.828 43.188 14.438 1 93.31 567 ILE A N 1
ATOM 4621 C CA . ILE A 1 567 ? 4.641 41.969 14.359 1 93.31 567 ILE A CA 1
ATOM 4622 C C . ILE A 1 567 ? 5.867 42.219 13.484 1 93.31 567 ILE A C 1
ATOM 4624 O O . ILE A 1 567 ? 6.977 41.812 13.82 1 93.31 567 ILE A O 1
ATOM 4628 N N . TYR A 1 568 ? 5.609 42.906 12.336 1 94 568 TYR A N 1
ATOM 4629 C CA . TYR A 1 568 ? 6.707 43.281 11.445 1 94 568 TYR A CA 1
ATOM 4630 C C . TYR A 1 568 ? 7.758 44.094 12.188 1 94 568 TYR A C 1
ATOM 4632 O O . TYR A 1 568 ? 8.953 43.781 12.125 1 94 568 TYR A O 1
ATOM 4640 N N . CYS A 1 569 ? 7.305 45.062 12.922 1 94.44 569 CYS A N 1
ATOM 4641 C CA . CYS A 1 569 ? 8.195 45.906 13.672 1 94.44 569 CYS A CA 1
ATOM 4642 C C . CYS A 1 569 ? 8.914 45.156 14.773 1 94.44 569 CYS A C 1
ATOM 4644 O O . CYS A 1 569 ? 10.102 45.375 15.023 1 94.44 569 CYS A O 1
ATOM 4646 N N . THR A 1 570 ? 8.172 44.344 15.414 1 95.44 570 THR A N 1
ATOM 4647 C CA . THR A 1 570 ? 8.742 43.531 16.469 1 95.44 570 THR A CA 1
ATOM 4648 C C . THR A 1 570 ? 9.883 42.656 15.93 1 95.44 570 THR A C 1
ATOM 4650 O O . THR A 1 570 ? 10.945 42.562 16.547 1 95.44 570 THR A O 1
ATOM 4653 N N . GLU A 1 571 ? 9.688 42.062 14.805 1 94.94 571 GLU A N 1
ATOM 4654 C CA . GLU A 1 571 ? 10.711 41.219 14.195 1 94.94 571 GLU A CA 1
ATOM 4655 C C . GLU A 1 571 ? 11.953 42.031 13.852 1 94.94 571 GLU A C 1
ATOM 4657 O O . GLU A 1 571 ? 13.078 41.562 14 1 94.94 571 GLU A O 1
ATOM 4662 N N . GLU A 1 572 ? 11.711 43.219 13.375 1 93.06 572 GLU A N 1
ATOM 4663 C CA . GLU A 1 572 ? 12.836 44.094 13.062 1 93.06 572 GLU A CA 1
ATOM 4664 C C . GLU A 1 572 ? 13.633 44.438 14.32 1 93.06 572 GLU A C 1
ATOM 4666 O O . GLU A 1 572 ? 14.859 44.375 14.312 1 93.06 572 GLU A O 1
ATOM 4671 N N . GLU A 1 573 ? 12.914 44.781 15.344 1 95.12 573 GLU A N 1
ATOM 4672 C CA . GLU A 1 573 ? 13.562 45.188 16.594 1 95.12 573 GLU A CA 1
ATOM 4673 C C . GLU A 1 573 ? 14.273 44 17.25 1 95.12 573 GLU A C 1
ATOM 4675 O O . GLU A 1 573 ? 15.375 44.156 17.781 1 95.12 573 GLU A O 1
ATOM 4680 N N . LEU A 1 574 ? 13.633 42.938 17.234 1 96.06 574 LEU A N 1
ATOM 4681 C CA . LEU A 1 574 ? 14.227 41.75 17.844 1 96.06 574 LEU A CA 1
ATOM 4682 C C . LEU A 1 574 ? 15.477 41.312 17.062 1 96.06 574 LEU A C 1
ATOM 4684 O O . LEU A 1 574 ? 16.422 40.781 17.656 1 96.06 574 LEU A O 1
ATOM 4688 N N . ALA A 1 575 ? 15.422 41.5 15.742 1 93.5 575 ALA A N 1
ATOM 4689 C CA . ALA A 1 575 ? 16.609 41.156 14.938 1 93.5 575 ALA A CA 1
ATOM 4690 C C . ALA A 1 575 ? 17.812 41.969 15.391 1 93.5 575 ALA A C 1
ATOM 4692 O O . ALA A 1 575 ? 18.938 41.469 15.406 1 93.5 575 ALA A O 1
ATOM 4693 N N . LYS A 1 576 ? 17.578 43.219 15.773 1 94 576 LYS A N 1
ATOM 4694 C CA . LYS A 1 576 ? 18.656 44.062 16.281 1 94 576 LYS A CA 1
ATOM 4695 C C . LYS A 1 576 ? 19.188 43.531 17.609 1 94 576 LYS A C 1
ATOM 4697 O O . LYS A 1 576 ? 20.406 43.562 17.828 1 94 576 LYS A O 1
ATOM 4702 N N . VAL A 1 577 ? 18.281 43.125 18.422 1 95.88 577 VAL A N 1
ATOM 4703 C CA . VAL A 1 577 ? 18.672 42.562 19.703 1 95.88 577 VAL A CA 1
ATOM 4704 C C . VAL A 1 577 ? 19.516 41.312 19.484 1 95.88 577 VAL A C 1
ATOM 4706 O O . VAL A 1 577 ? 20.547 41.094 20.141 1 95.88 577 VAL A O 1
ATOM 4709 N N . ALA A 1 578 ? 19.125 40.438 18.609 1 94.94 578 ALA A N 1
ATOM 4710 C CA . ALA A 1 578 ? 19.859 39.219 18.297 1 94.94 578 ALA A CA 1
ATOM 4711 C C . ALA A 1 578 ? 21.281 39.531 17.828 1 94.94 578 ALA A C 1
ATOM 4713 O O . ALA A 1 578 ? 22.234 38.875 18.234 1 94.94 578 ALA A O 1
ATOM 4714 N N . ALA A 1 579 ? 21.359 40.531 16.969 1 92.69 579 ALA A N 1
ATOM 4715 C CA . ALA A 1 579 ? 22.672 40.938 16.438 1 92.69 579 ALA A CA 1
ATOM 4716 C C . ALA A 1 579 ? 23.578 41.438 17.547 1 92.69 579 ALA A C 1
ATOM 4718 O O . ALA A 1 579 ? 24.766 41.125 17.578 1 92.69 579 ALA A O 1
ATOM 4719 N N . LYS A 1 580 ? 22.969 42.219 18.344 1 95 580 LYS A N 1
ATOM 4720 C CA . LYS A 1 580 ? 23.719 42.781 19.453 1 95 580 LYS A CA 1
ATOM 4721 C C . LYS A 1 580 ? 24.312 41.688 20.344 1 95 580 LYS A C 1
ATOM 4723 O O . LYS A 1 580 ? 25.453 41.812 20.797 1 95 580 LYS A O 1
ATOM 4728 N N . HIS A 1 581 ? 23.609 40.688 20.625 1 95.19 581 HIS A N 1
ATOM 4729 C CA . HIS A 1 581 ? 24.031 39.594 21.516 1 95.19 581 HIS A CA 1
ATOM 4730 C C . HIS A 1 581 ? 24.703 38.469 20.734 1 95.19 581 HIS A C 1
ATOM 4732 O O . HIS A 1 581 ? 25.125 37.469 21.328 1 95.19 581 HIS A O 1
ATOM 4738 N N . GLN A 1 582 ? 24.75 38.562 19.453 1 92.94 582 GLN A N 1
ATOM 4739 C CA . GLN A 1 582 ? 25.359 37.562 18.562 1 92.94 582 GLN A CA 1
ATOM 4740 C C . GLN A 1 582 ? 24.719 36.188 18.75 1 92.94 582 GLN A C 1
ATOM 4742 O O . GLN A 1 582 ? 25.422 35.188 18.938 1 92.94 582 GLN A O 1
ATOM 4747 N N . ILE A 1 583 ? 23.469 36.219 18.781 1 94.12 583 ILE A N 1
ATOM 4748 C CA . ILE A 1 583 ? 22.688 34.969 18.859 1 94.12 583 ILE A CA 1
ATOM 4749 C C . ILE A 1 583 ? 21.656 34.938 17.734 1 94.12 583 ILE A C 1
ATOM 4751 O O . ILE A 1 583 ? 21.406 35.938 17.078 1 94.12 583 ILE A O 1
ATOM 4755 N N . LYS A 1 584 ? 21.156 33.781 17.406 1 93.5 584 LYS A N 1
ATOM 4756 C CA . LYS A 1 584 ? 20.062 33.594 16.438 1 93.5 584 LYS A CA 1
ATOM 4757 C C . LYS A 1 584 ? 18.719 33.469 17.156 1 93.5 584 LYS A C 1
ATOM 4759 O O . LYS A 1 584 ? 18.625 32.812 18.203 1 93.5 584 LYS A O 1
ATOM 4764 N N . PHE A 1 585 ? 17.797 34.125 16.625 1 95.38 585 PHE A N 1
ATOM 4765 C CA . PHE A 1 585 ? 16.438 33.906 17.109 1 95.38 585 PHE A CA 1
ATOM 4766 C C . PHE A 1 585 ? 15.711 32.906 16.219 1 95.38 585 PHE A C 1
ATOM 4768 O O . PHE A 1 585 ? 15.844 32.969 14.984 1 95.38 585 PHE A O 1
ATOM 4775 N N . ARG A 1 586 ? 15.133 31.969 16.781 1 96.38 586 ARG A N 1
ATOM 4776 C CA . ARG A 1 586 ? 14.148 31.109 16.125 1 96.38 586 ARG A CA 1
ATOM 4777 C C . ARG A 1 586 ? 12.734 31.594 16.391 1 96.38 586 ARG A C 1
ATOM 4779 O O . ARG A 1 586 ? 12.188 31.391 17.469 1 96.38 586 ARG A O 1
ATOM 4786 N N . TYR A 1 587 ? 12.211 32.219 15.414 1 96.06 587 TYR A N 1
ATOM 4787 C CA . TYR A 1 587 ? 10.844 32.688 15.586 1 96.06 587 TYR A CA 1
ATOM 4788 C C . TYR A 1 587 ? 9.852 31.531 15.484 1 96.06 587 TYR A C 1
ATOM 4790 O O . TYR A 1 587 ? 9.898 30.734 14.531 1 96.06 587 TYR A O 1
ATOM 4798 N N . PHE A 1 588 ? 9.039 31.359 16.531 1 96.5 588 PHE A N 1
ATOM 4799 C CA . PHE A 1 588 ? 7.891 30.469 16.516 1 96.5 588 PHE A CA 1
ATOM 4800 C C . PHE A 1 588 ? 6.617 31.234 16.172 1 96.5 588 PHE A C 1
ATOM 4802 O O . PHE A 1 588 ? 6.039 31.906 17.031 1 96.5 588 PHE A O 1
ATOM 4809 N N . HIS A 1 589 ? 6.242 31.125 14.922 1 94.56 589 HIS A N 1
ATOM 4810 C CA . HIS A 1 589 ? 5.086 31.875 14.438 1 94.56 589 HIS A CA 1
ATOM 4811 C C . HIS A 1 589 ? 3.787 31.141 14.742 1 94.56 589 HIS A C 1
ATOM 4813 O O . HIS A 1 589 ? 3.51 30.094 14.164 1 94.56 589 HIS A O 1
ATOM 4819 N N . GLY A 1 590 ? 3.021 31.688 15.672 1 91.88 590 GLY A N 1
ATOM 4820 C CA . GLY A 1 590 ? 1.713 31.141 15.969 1 91.88 590 GLY A CA 1
ATOM 4821 C C . GLY A 1 590 ? 0.647 31.547 14.969 1 91.88 590 GLY A C 1
ATOM 4822 O O . GLY A 1 590 ? -0.23 32.344 15.281 1 91.88 590 GLY A O 1
ATOM 4823 N N . ILE A 1 591 ? 0.677 30.891 13.867 1 86 591 ILE A N 1
ATOM 4824 C CA . ILE A 1 591 ? -0.229 31.281 12.789 1 86 591 ILE A CA 1
ATOM 4825 C C . ILE A 1 591 ? -1.368 30.281 12.68 1 86 591 ILE A C 1
ATOM 4827 O O . ILE A 1 591 ? -1.237 29.125 13.109 1 86 591 ILE A O 1
ATOM 4831 N N . GLY A 1 592 ? -2.459 30.734 12.18 1 77.06 592 GLY A N 1
ATOM 4832 C CA . GLY A 1 592 ? -3.613 29.891 11.938 1 77.06 592 GLY A CA 1
ATOM 4833 C C . GLY A 1 592 ? -3.928 29.719 10.461 1 77.06 592 GLY A C 1
ATOM 4834 O O . GLY A 1 592 ? -3.041 29.844 9.617 1 77.06 592 GLY A O 1
ATOM 4835 N N . GLY A 1 593 ? -5.113 29.234 10.219 1 67.88 593 GLY A N 1
ATOM 4836 C CA . GLY A 1 593 ? -5.496 28.922 8.852 1 67.88 593 GLY A CA 1
ATOM 4837 C C . GLY A 1 593 ? -6.023 30.125 8.094 1 67.88 593 GLY A C 1
ATOM 4838 O O . GLY A 1 593 ? -5.902 30.188 6.867 1 67.88 593 GLY A O 1
ATOM 4839 N N . THR A 1 594 ? -6.566 31.031 8.852 1 68.62 594 THR A N 1
ATOM 4840 C CA . THR A 1 594 ? -7.156 32.188 8.203 1 68.62 594 THR A CA 1
ATOM 4841 C C . THR A 1 594 ? -6.223 33.406 8.305 1 68.62 594 THR A C 1
ATOM 4843 O O . THR A 1 594 ? -5.297 33.406 9.117 1 68.62 594 THR A O 1
ATOM 4846 N N . ILE A 1 595 ? -6.457 34.312 7.551 1 66 595 ILE A N 1
ATOM 4847 C CA . ILE A 1 595 ? -5.652 35.531 7.523 1 66 595 ILE A CA 1
ATOM 4848 C C . ILE A 1 595 ? -5.719 36.219 8.883 1 66 595 ILE A C 1
ATOM 4850 O O . ILE A 1 595 ? -4.73 36.812 9.336 1 66 595 ILE A O 1
ATOM 4854 N N . SER A 1 596 ? -6.879 36 9.422 1 67.44 596 SER A N 1
ATOM 4855 C CA . SER A 1 596 ? -7.074 36.625 10.711 1 67.44 596 SER A CA 1
ATOM 4856 C C . SER A 1 596 ? -6.145 36.031 11.773 1 67.44 596 SER A C 1
ATOM 4858 O O . SER A 1 596 ? -5.906 36.656 12.812 1 67.44 596 SER A O 1
ATOM 4860 N N . ARG A 1 597 ? -5.672 34.969 11.375 1 66.69 597 ARG A N 1
ATOM 4861 C CA . ARG A 1 597 ? -4.785 34.281 12.32 1 66.69 597 ARG A CA 1
ATOM 4862 C C . ARG A 1 597 ? -3.395 34.094 11.719 1 66.69 597 ARG A C 1
ATOM 4864 O O . ARG A 1 597 ? -2.689 33.125 12.078 1 66.69 597 ARG A O 1
ATOM 4871 N N . GLY A 1 598 ? -3.131 34.938 10.734 1 60.06 598 GLY A N 1
ATOM 4872 C CA . GLY A 1 598 ? -1.809 34.875 10.133 1 60.06 598 GLY A CA 1
ATOM 4873 C C . GLY A 1 598 ? -1.715 33.875 8.992 1 60.06 598 GLY A C 1
ATOM 4874 O O . GLY A 1 598 ? -0.622 33.594 8.5 1 60.06 598 GLY A O 1
ATOM 4875 N N . GLY A 1 599 ? -2.828 33.406 8.648 1 67.5 599 GLY A N 1
ATOM 4876 C CA . GLY A 1 599 ? -2.83 32.344 7.633 1 67.5 599 GLY A CA 1
ATOM 4877 C C . GLY A 1 599 ? -2.664 32.906 6.227 1 67.5 599 GLY A C 1
ATOM 4878 O O . GLY A 1 599 ? -2.375 34.062 6.035 1 67.5 599 GLY A O 1
ATOM 4879 N N . GLY A 1 600 ? -2.539 32.062 5.234 1 76.25 600 GLY A N 1
ATOM 4880 C CA . GLY A 1 600 ? -2.301 32.375 3.83 1 76.25 600 GLY A CA 1
ATOM 4881 C C . GLY A 1 600 ? -1.282 31.453 3.188 1 76.25 600 GLY A C 1
ATOM 4882 O O . GLY A 1 600 ? -0.9 30.438 3.771 1 76.25 600 GLY A O 1
ATOM 4883 N N . LYS A 1 601 ? -1.022 31.859 2.072 1 86.81 601 LYS A N 1
ATOM 4884 C CA . LYS A 1 601 ? -0.013 31.062 1.381 1 86.81 601 LYS A CA 1
ATOM 4885 C C . LYS A 1 601 ? 1.361 31.25 2.021 1 86.81 601 LYS A C 1
ATOM 4887 O O . LYS A 1 601 ? 1.795 32.375 2.27 1 86.81 601 LYS A O 1
ATOM 4892 N N . TYR A 1 602 ? 2.053 30.172 2.283 1 90.62 602 TYR A N 1
ATOM 4893 C CA . TYR A 1 602 ? 3.287 30.156 3.059 1 90.62 602 TYR A CA 1
ATOM 4894 C C . TYR A 1 602 ? 4.359 31.016 2.393 1 90.62 602 TYR A C 1
ATOM 4896 O O . TYR A 1 602 ? 5.074 31.766 3.066 1 90.62 602 TYR A O 1
ATOM 4904 N N . HIS A 1 603 ? 4.457 30.953 1.083 1 90.56 603 HIS A N 1
ATOM 4905 C CA . HIS A 1 603 ? 5.527 31.688 0.422 1 90.56 603 HIS A CA 1
ATOM 4906 C C . HIS A 1 603 ? 5.297 33.188 0.512 1 90.56 603 HIS A C 1
ATOM 4908 O O . HIS A 1 603 ? 6.25 33.969 0.655 1 90.56 603 HIS A O 1
ATOM 4914 N N . ARG A 1 604 ? 4.055 33.625 0.495 1 90.81 604 ARG A N 1
ATOM 4915 C CA . ARG A 1 604 ? 3.74 35.031 0.624 1 90.81 604 ARG A CA 1
ATOM 4916 C C . ARG A 1 604 ? 3.984 35.531 2.049 1 90.81 604 ARG A C 1
ATOM 4918 O O . ARG A 1 604 ? 4.449 36.656 2.256 1 90.81 604 ARG A O 1
ATOM 4925 N N . PHE A 1 605 ? 3.637 34.688 2.938 1 91.31 605 PHE A N 1
ATOM 4926 C CA . PHE A 1 605 ? 3.893 35 4.34 1 91.31 605 PHE A CA 1
ATOM 4927 C C . PHE A 1 605 ? 5.383 35.219 4.586 1 91.31 605 PHE A C 1
ATOM 4929 O O . PHE A 1 605 ? 5.781 36.219 5.176 1 91.31 605 PHE A O 1
ATOM 4936 N N . LEU A 1 606 ? 6.16 34.375 4.113 1 93.31 606 LEU A N 1
ATOM 4937 C CA . LEU A 1 606 ? 7.602 34.406 4.332 1 93.31 606 LEU A CA 1
ATOM 4938 C C . LEU A 1 606 ? 8.211 35.625 3.602 1 93.31 606 LEU A C 1
ATOM 4940 O O . LEU A 1 606 ? 9.094 36.281 4.137 1 93.31 606 LEU A O 1
ATOM 4944 N N . GLU A 1 607 ? 7.66 35.906 2.479 1 91.12 607 GLU A N 1
ATOM 4945 C CA . GLU A 1 607 ? 8.164 37.031 1.717 1 91.12 607 GLU A CA 1
ATOM 4946 C C . GLU A 1 607 ? 7.824 38.375 2.4 1 91.12 607 GLU A C 1
ATOM 4948 O O . GLU A 1 607 ? 8.5 39.375 2.191 1 91.12 607 GLU A O 1
ATOM 4953 N N . SER A 1 608 ? 6.785 38.312 3.182 1 91.56 608 SER A N 1
ATOM 4954 C CA . SER A 1 608 ? 6.305 39.531 3.814 1 91.56 608 SER A CA 1
ATOM 4955 C C . SER A 1 608 ? 7.113 39.875 5.062 1 91.56 608 SER A C 1
ATOM 4957 O O . SER A 1 608 ? 7 40.969 5.609 1 91.56 608 SER A O 1
ATOM 4959 N N . MET A 1 609 ? 7.938 39 5.508 1 91.56 609 MET A N 1
ATOM 4960 C CA . MET A 1 609 ? 8.766 39.25 6.688 1 91.56 609 MET A CA 1
ATOM 4961 C C . MET A 1 609 ? 9.828 40.281 6.398 1 91.56 609 MET A C 1
ATOM 4963 O O . MET A 1 609 ? 10.211 40.5 5.246 1 91.56 609 MET A O 1
ATOM 4967 N N . PRO A 1 610 ? 10.227 41 7.477 1 90.56 610 PRO A N 1
ATOM 4968 C CA . PRO A 1 610 ? 11.32 41.938 7.242 1 90.56 610 PRO A CA 1
ATOM 4969 C C . PRO A 1 610 ? 12.594 41.281 6.75 1 90.56 610 PRO A C 1
ATOM 4971 O O . PRO A 1 610 ? 13.023 40.25 7.316 1 90.56 610 PRO A O 1
ATOM 4974 N N . PRO A 1 611 ? 13.078 41.875 5.719 1 83.12 611 PRO A N 1
ATOM 4975 C CA . PRO A 1 611 ? 14.344 41.312 5.25 1 83.12 611 PRO A CA 1
ATOM 4976 C C . PRO A 1 611 ? 15.406 41.25 6.344 1 83.12 611 PRO A C 1
ATOM 4978 O O . PRO A 1 611 ? 15.586 42.219 7.082 1 83.12 611 PRO A O 1
ATOM 4981 N N . GLY A 1 612 ? 15.961 40.125 6.508 1 79.94 612 GLY A N 1
ATOM 4982 C CA . GLY A 1 612 ? 17.062 40 7.457 1 79.94 612 GLY A CA 1
ATOM 4983 C C . GLY A 1 612 ? 16.609 39.5 8.812 1 79.94 612 GLY A C 1
ATOM 4984 O O . GLY A 1 612 ? 17.438 39.281 9.711 1 79.94 612 GLY A O 1
ATOM 4985 N N . SER A 1 613 ? 15.383 39.281 8.922 1 88.25 613 SER A N 1
ATOM 4986 C CA . SER A 1 613 ? 14.883 38.906 10.234 1 88.25 613 SER A CA 1
ATOM 4987 C C . SER A 1 613 ? 14.953 37.375 10.438 1 88.25 613 SER A C 1
ATOM 4989 O O . SER A 1 613 ? 14.914 36.906 11.57 1 88.25 613 SER A O 1
ATOM 4991 N N . LEU A 1 614 ? 15.062 36.656 9.367 1 92.25 614 LEU A N 1
ATOM 4992 C CA . LEU A 1 614 ? 15.055 35.219 9.477 1 92.25 614 LEU A CA 1
ATOM 4993 C C . LEU A 1 614 ? 16.469 34.656 9.438 1 92.25 614 LEU A C 1
ATOM 4995 O O . LEU A 1 614 ? 17.188 34.812 8.445 1 92.25 614 LEU A O 1
ATOM 4999 N N . SER A 1 615 ? 16.906 33.938 10.492 1 89.75 615 SER A N 1
ATOM 5000 C CA . SER A 1 615 ? 18.266 33.469 10.688 1 89.75 615 SER A CA 1
ATOM 5001 C C . SER A 1 615 ? 18.453 32.094 10.086 1 89.75 615 SER A C 1
ATOM 5003 O O . SER A 1 615 ? 19.547 31.531 10.117 1 89.75 615 SER A O 1
ATOM 5005 N N . GLY A 1 616 ? 17.375 31.484 9.547 1 94.31 616 GLY A N 1
ATOM 5006 C CA . GLY A 1 616 ? 17.422 30.109 9.086 1 94.31 616 GLY A CA 1
ATOM 5007 C C . GLY A 1 616 ? 16.641 29.156 9.977 1 94.31 616 GLY A C 1
ATOM 5008 O O . GLY A 1 616 ? 16.391 28 9.602 1 94.31 616 GLY A O 1
ATOM 5009 N N . GLU A 1 617 ? 16.266 29.656 11.086 1 94.94 617 GLU A N 1
ATOM 5010 C CA . GLU A 1 617 ? 15.492 28.859 12.039 1 94.94 617 GLU A CA 1
ATOM 5011 C C . GLU A 1 617 ? 14.055 29.359 12.141 1 94.94 617 GLU A C 1
ATOM 5013 O O . GLU A 1 617 ? 13.812 30.547 12.336 1 94.94 617 GLU A O 1
ATOM 5018 N N . MET A 1 618 ? 13.164 28.422 12 1 96.56 618 MET A N 1
ATOM 5019 C CA . MET A 1 618 ? 11.773 28.859 12.109 1 96.56 618 MET A CA 1
ATOM 5020 C C . MET A 1 618 ? 10.891 27.734 12.617 1 96.56 618 MET A C 1
ATOM 5022 O O . MET A 1 618 ? 11.125 26.562 12.305 1 96.56 618 MET A O 1
ATOM 5026 N N . LYS A 1 619 ? 10 28.062 13.438 1 96.5 619 LYS A N 1
ATOM 5027 C CA . LYS A 1 619 ? 8.906 27.203 13.891 1 96.5 619 LYS A CA 1
ATOM 5028 C C . LYS A 1 619 ? 7.555 27.828 13.562 1 96.5 619 LYS A C 1
ATOM 5030 O O . LYS A 1 619 ? 7.434 29.047 13.484 1 96.5 619 LYS A O 1
ATOM 5035 N N . LEU A 1 620 ? 6.602 27.031 13.281 1 95.69 620 LEU A N 1
ATOM 5036 C CA . LEU A 1 620 ? 5.27 27.594 13.07 1 95.69 620 LEU A CA 1
ATOM 5037 C C . LEU A 1 620 ? 4.195 26.594 13.477 1 95.69 620 LEU A C 1
ATOM 5039 O O . LEU A 1 620 ? 4.391 25.375 13.359 1 95.69 620 LEU A O 1
ATOM 5043 N N . THR A 1 621 ? 3.082 27.094 13.922 1 93.38 621 THR A N 1
ATOM 5044 C CA . THR A 1 621 ? 1.967 26.219 14.281 1 93.38 621 THR A CA 1
ATOM 5045 C C . THR A 1 621 ? 1.153 25.844 13.047 1 93.38 621 THR A C 1
ATOM 5047 O O . THR A 1 621 ? 1 26.641 12.125 1 93.38 621 THR A O 1
ATOM 5050 N N . VAL A 1 622 ? 0.754 24.656 13 1 91.81 622 VAL A N 1
ATOM 5051 C CA . VAL A 1 622 ? -0.305 24.203 12.102 1 91.81 622 VAL A CA 1
ATOM 5052 C C . VAL A 1 622 ? -1.539 23.812 12.914 1 91.81 622 VAL A C 1
ATOM 5054 O O . VAL A 1 622 ? -1.542 22.797 13.594 1 91.81 622 VAL A O 1
ATOM 5057 N N . GLN A 1 623 ? -2.482 24.625 12.734 1 83.81 623 GLN A N 1
ATOM 5058 C CA . GLN A 1 623 ? -3.658 24.438 13.578 1 83.81 623 GLN A CA 1
ATOM 5059 C C . GLN A 1 623 ? -4.465 23.219 13.148 1 83.81 623 GLN A C 1
ATOM 5061 O O . GLN A 1 623 ? -4.523 22.891 11.961 1 83.81 623 GLN A O 1
ATOM 5066 N N . GLY A 1 624 ? -5.055 22.609 14.086 1 77.5 624 GLY A N 1
ATOM 5067 C CA . GLY A 1 624 ? -5.758 21.344 13.883 1 77.5 624 GLY A CA 1
ATOM 5068 C C . GLY A 1 624 ? -6.766 21.406 12.75 1 77.5 624 GLY A C 1
ATOM 5069 O O . GLY A 1 624 ? -6.898 20.453 11.984 1 77.5 624 GLY A O 1
ATOM 5070 N N . GLU A 1 625 ? -7.371 22.516 12.57 1 74.38 625 GLU A N 1
ATOM 5071 C CA . GLU A 1 625 ? -8.445 22.656 11.586 1 74.38 625 GLU A CA 1
ATOM 5072 C C . GLU A 1 625 ? -7.879 22.781 10.172 1 74.38 625 GLU A C 1
ATOM 5074 O O . GLU A 1 625 ? -8.609 22.609 9.195 1 74.38 625 GLU A O 1
ATOM 5079 N N . THR A 1 626 ? -6.57 23.016 10.094 1 82.25 626 THR A N 1
ATOM 5080 C CA . THR A 1 626 ? -6 23.266 8.773 1 82.25 626 THR A CA 1
ATOM 5081 C C . THR A 1 626 ? -5.078 22.125 8.359 1 82.25 626 THR A C 1
ATOM 5083 O O . THR A 1 626 ? -4.637 22.062 7.207 1 82.25 626 THR A O 1
ATOM 5086 N N . ILE A 1 627 ? -4.812 21.266 9.289 1 87.62 627 ILE A N 1
ATOM 5087 C CA . ILE A 1 627 ? -3.836 20.219 9.023 1 87.62 627 ILE A CA 1
ATOM 5088 C C . ILE A 1 627 ? -4.262 19.422 7.789 1 87.62 627 ILE A C 1
ATOM 5090 O O . ILE A 1 627 ? -3.467 19.203 6.871 1 87.62 627 ILE A O 1
ATOM 5094 N N . ALA A 1 628 ? -5.512 19.016 7.773 1 84.38 628 ALA A N 1
ATOM 5095 C CA . ALA A 1 628 ? -6.012 18.188 6.684 1 84.38 628 ALA A CA 1
ATOM 5096 C C . ALA A 1 628 ? -5.957 18.938 5.355 1 84.38 628 ALA A C 1
ATOM 5098 O O . ALA A 1 628 ? -5.512 18.375 4.348 1 84.38 628 ALA A O 1
ATOM 5099 N N . GLN A 1 629 ? -6.352 20.125 5.371 1 82.69 629 GLN A N 1
ATOM 5100 C CA . GLN A 1 629 ? -6.371 20.938 4.148 1 82.69 629 GLN A CA 1
ATOM 5101 C C . GLN A 1 629 ? -4.961 21.125 3.598 1 82.69 629 GLN A C 1
ATOM 5103 O O . GLN A 1 629 ? -4.762 21.125 2.381 1 82.69 629 GLN A O 1
ATOM 5108 N N . GLN A 1 630 ? -4.078 21.25 4.48 1 89 630 GLN A N 1
ATOM 5109 C CA . GLN A 1 630 ? -2.729 21.609 4.055 1 89 630 GLN A CA 1
ATOM 5110 C C . GLN A 1 630 ? -1.913 20.359 3.719 1 89 630 GLN A C 1
ATOM 5112 O O . GLN A 1 630 ? -1.067 20.391 2.822 1 89 630 GLN A O 1
ATOM 5117 N N . PHE A 1 631 ? -2.201 19.219 4.43 1 91.25 631 PHE A N 1
ATOM 5118 C CA . PHE A 1 631 ? -1.174 18.203 4.34 1 91.25 631 PHE A CA 1
ATOM 5119 C C . PHE A 1 631 ? -1.798 16.828 4.082 1 91.25 631 PHE A C 1
ATOM 5121 O O . PHE A 1 631 ? -1.09 15.859 3.799 1 91.25 631 PHE A O 1
ATOM 5128 N N . ALA A 1 632 ? -3.08 16.734 4.121 1 87.38 632 ALA A N 1
ATOM 5129 C CA . ALA A 1 632 ? -3.693 15.406 4.023 1 87.38 632 ALA A CA 1
ATOM 5130 C C . ALA A 1 632 ? -3.404 14.766 2.668 1 87.38 632 ALA A C 1
ATOM 5132 O O . ALA A 1 632 ? -3.1 13.578 2.59 1 87.38 632 ALA A O 1
ATOM 5133 N N . ASN A 1 633 ? -3.482 15.586 1.651 1 89.44 633 ASN A N 1
ATOM 5134 C CA . ASN A 1 633 ? -3.152 15.109 0.312 1 89.44 633 ASN A CA 1
ATOM 5135 C C . ASN A 1 633 ? -1.654 15.203 0.036 1 89.44 633 ASN A C 1
ATOM 5137 O O . ASN A 1 633 ? -1.054 16.266 0.225 1 89.44 633 ASN A O 1
ATOM 5141 N N . LEU A 1 634 ? -1.116 14.188 -0.432 1 92.25 634 LEU A N 1
ATOM 5142 C CA . LEU A 1 634 ? 0.331 14.07 -0.568 1 92.25 634 LEU A CA 1
ATOM 5143 C C . LEU A 1 634 ? 0.885 15.18 -1.458 1 92.25 634 LEU A C 1
ATOM 5145 O O . LEU A 1 634 ? 1.846 15.859 -1.088 1 92.25 634 LEU A O 1
ATOM 5149 N N . LEU A 1 635 ? 0.301 15.398 -2.613 1 91.56 635 LEU A N 1
ATOM 5150 C CA . LEU A 1 635 ? 0.857 16.359 -3.561 1 91.56 635 LEU A CA 1
ATOM 5151 C C . LEU A 1 635 ? 0.656 17.797 -3.066 1 91.56 635 LEU A C 1
ATOM 5153 O O . LEU A 1 635 ? 1.542 18.641 -3.219 1 91.56 635 LEU A O 1
ATOM 5157 N N . ASN A 1 636 ? -0.47 18.047 -2.504 1 91.56 636 ASN A N 1
ATOM 5158 C CA . ASN A 1 636 ? -0.708 19.359 -1.908 1 91.56 636 ASN A CA 1
ATOM 5159 C C . ASN A 1 636 ? 0.186 19.594 -0.694 1 91.56 636 ASN A C 1
ATOM 5161 O O . ASN A 1 636 ? 0.695 20.688 -0.497 1 91.56 636 ASN A O 1
ATOM 5165 N N . GLY A 1 637 ? 0.267 18.531 0.118 1 94.38 637 GLY A N 1
ATOM 5166 C CA . GLY A 1 637 ? 1.16 18.641 1.261 1 94.38 637 GLY A CA 1
ATOM 5167 C C . GLY A 1 637 ? 2.602 18.906 0.869 1 94.38 637 GLY A C 1
ATOM 5168 O O . GLY A 1 637 ? 3.287 19.703 1.504 1 94.38 637 GLY A O 1
ATOM 5169 N N . THR A 1 638 ? 3.066 18.25 -0.187 1 95.94 638 THR A N 1
ATOM 5170 C CA . THR A 1 638 ? 4.418 18.453 -0.698 1 95.94 638 THR A CA 1
ATOM 5171 C C . THR A 1 638 ? 4.594 19.891 -1.199 1 95.94 638 THR A C 1
ATOM 5173 O O . THR A 1 638 ? 5.629 20.516 -0.957 1 95.94 638 THR A O 1
ATOM 5176 N N . TYR A 1 639 ? 3.572 20.312 -1.856 1 94.44 639 TYR A N 1
ATOM 5177 C CA . TYR A 1 639 ? 3.586 21.688 -2.348 1 94.44 639 TYR A CA 1
ATOM 5178 C C . TYR A 1 639 ? 3.727 22.672 -1.195 1 94.44 639 TYR A C 1
ATOM 5180 O O . TYR A 1 639 ? 4.578 23.578 -1.235 1 94.44 639 TYR A O 1
ATOM 5188 N N . ASN A 1 640 ? 2.943 22.516 -0.205 1 94.81 640 ASN A N 1
ATOM 5189 C CA . ASN A 1 640 ? 2.973 23.422 0.938 1 94.81 640 ASN A CA 1
ATOM 5190 C C . ASN A 1 640 ? 4.309 23.344 1.673 1 94.81 640 ASN A C 1
ATOM 5192 O O . ASN A 1 640 ? 4.84 24.375 2.1 1 94.81 640 ASN A O 1
ATOM 5196 N N . MET A 1 641 ? 4.82 22.172 1.827 1 97.25 641 MET A N 1
ATOM 5197 C CA . MET A 1 641 ? 6.117 22.016 2.482 1 97.25 641 MET A CA 1
ATOM 5198 C C . MET A 1 641 ? 7.219 22.688 1.67 1 97.25 641 MET A C 1
ATOM 5200 O O . MET A 1 641 ? 8.109 23.328 2.232 1 97.25 641 MET A O 1
ATOM 5204 N N . GLU A 1 642 ? 7.168 22.547 0.377 1 97.19 642 GLU A N 1
ATOM 5205 C CA . GLU A 1 642 ? 8.117 23.203 -0.514 1 97.19 642 GLU A CA 1
ATOM 5206 C C . GLU A 1 642 ? 8.047 24.719 -0.366 1 97.19 642 GLU A C 1
ATOM 5208 O O . GLU A 1 642 ? 9.086 25.391 -0.331 1 97.19 642 GLU A O 1
ATOM 5213 N N . MET A 1 643 ? 6.82 25.25 -0.266 1 96.38 643 MET A N 1
ATOM 5214 C CA . MET A 1 643 ? 6.648 26.688 -0.122 1 96.38 643 MET A CA 1
ATOM 5215 C C . MET A 1 643 ? 7.293 27.188 1.165 1 96.38 643 MET A C 1
ATOM 5217 O O . MET A 1 643 ? 7.883 28.266 1.189 1 96.38 643 MET A O 1
ATOM 5221 N N . LEU A 1 644 ? 7.238 26.375 2.162 1 96.69 644 LEU A N 1
ATOM 5222 C CA . LEU A 1 644 ? 7.828 26.75 3.443 1 96.69 644 LEU A CA 1
ATOM 5223 C C . LEU A 1 644 ? 9.352 26.734 3.363 1 96.69 644 LEU A C 1
ATOM 5225 O O . LEU A 1 644 ? 10 27.734 3.691 1 96.69 644 LEU A O 1
ATOM 5229 N N . LEU A 1 645 ? 9.883 25.688 2.863 1 97.75 645 LEU A N 1
ATOM 5230 C CA . LEU A 1 645 ? 11.336 25.516 2.84 1 97.75 645 LEU A CA 1
ATOM 5231 C C . LEU A 1 645 ? 11.984 26.469 1.847 1 97.75 645 LEU A C 1
ATOM 5233 O O . LEU A 1 645 ? 13.023 27.062 2.139 1 97.75 645 LEU A O 1
ATOM 5237 N N . SER A 1 646 ? 11.383 26.562 0.713 1 97.44 646 SER A N 1
ATOM 5238 C CA . SER A 1 646 ? 11.898 27.469 -0.306 1 97.44 646 SER A CA 1
ATOM 5239 C C . SER A 1 646 ? 11.828 28.922 0.155 1 97.44 646 SER A C 1
ATOM 5241 O O . SER A 1 646 ? 12.758 29.703 -0.08 1 97.44 646 SER A O 1
ATOM 5243 N N . GLY A 1 647 ? 10.664 29.266 0.766 1 95.94 647 GLY A N 1
ATOM 5244 C CA . GLY A 1 647 ? 10.547 30.609 1.318 1 95.94 647 GLY A CA 1
ATOM 5245 C C . GLY A 1 647 ? 11.594 30.906 2.377 1 95.94 647 GLY A C 1
ATOM 5246 O O . GLY A 1 647 ? 12.148 32 2.412 1 95.94 647 GLY A O 1
ATOM 5247 N N . MET A 1 648 ? 11.875 29.969 3.229 1 96.69 648 MET A N 1
ATOM 5248 C CA . MET A 1 648 ? 12.906 30.125 4.254 1 96.69 648 MET A CA 1
ATOM 5249 C C . MET A 1 648 ? 14.281 30.297 3.621 1 96.69 648 MET A C 1
ATOM 5251 O O . MET A 1 648 ? 15.102 31.078 4.105 1 96.69 648 MET A O 1
ATOM 5255 N N . LEU A 1 649 ? 14.516 29.484 2.578 1 97 649 LEU A N 1
ATOM 5256 C CA . LEU A 1 649 ? 15.781 29.594 1.864 1 97 649 LEU A CA 1
ATOM 5257 C C . LEU A 1 649 ? 15.992 31.016 1.338 1 97 649 LEU A C 1
ATOM 5259 O O . LEU A 1 649 ? 17.062 31.609 1.531 1 97 649 LEU A O 1
ATOM 5263 N N . LEU A 1 650 ? 14.969 31.516 0.721 1 94.69 650 LEU A N 1
ATOM 5264 C CA . LEU A 1 650 ? 15.039 32.875 0.149 1 94.69 650 LEU A CA 1
ATOM 5265 C C . LEU A 1 650 ? 15.305 33.906 1.232 1 94.69 650 LEU A C 1
ATOM 5267 O O . LEU A 1 650 ? 16.203 34.719 1.096 1 94.69 650 LEU A O 1
ATOM 5271 N N . GLN A 1 651 ? 14.562 33.875 2.328 1 93.69 651 GLN A N 1
ATOM 5272 C CA . GLN A 1 651 ? 14.672 34.844 3.4 1 93.69 651 GLN A CA 1
ATOM 5273 C C . GLN A 1 651 ? 16.016 34.75 4.117 1 93.69 651 GLN A C 1
ATOM 5275 O O . GLN A 1 651 ? 16.594 35.75 4.531 1 93.69 651 GLN A O 1
ATOM 5280 N N . THR A 1 652 ? 16.484 33.531 4.312 1 95.19 652 THR A N 1
ATOM 5281 C CA . THR A 1 652 ? 17.781 33.344 4.938 1 95.19 652 THR A CA 1
ATOM 5282 C C . THR A 1 652 ? 18.906 33.875 4.055 1 95.19 652 THR A C 1
ATOM 5284 O O . THR A 1 652 ? 19.859 34.469 4.555 1 95.19 652 THR A O 1
ATOM 5287 N N . ALA A 1 653 ? 18.766 33.688 2.764 1 94.69 653 ALA A N 1
ATOM 5288 C CA . ALA A 1 653 ? 19.75 34.25 1.828 1 94.69 653 ALA A CA 1
ATOM 5289 C C . ALA A 1 653 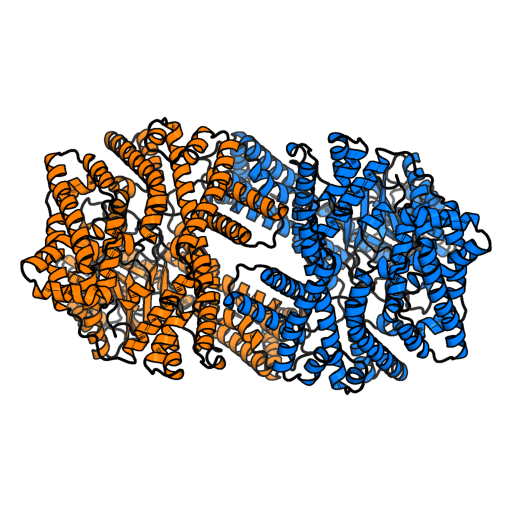? 19.797 35.781 1.909 1 94.69 653 ALA A C 1
ATOM 5291 O O . ALA A 1 653 ? 20.859 36.375 1.848 1 94.69 653 ALA A O 1
ATOM 5292 N N . TYR A 1 654 ? 18.594 36.375 2.039 1 90.5 654 TYR A N 1
ATOM 5293 C CA . TYR A 1 654 ? 18.531 37.844 2.168 1 90.5 654 TYR A CA 1
ATOM 5294 C C . TYR A 1 654 ? 19.266 38.312 3.416 1 90.5 654 TYR A C 1
ATOM 5296 O O . TYR A 1 654 ? 19.828 39.406 3.438 1 90.5 654 TYR A O 1
ATOM 5304 N N . THR A 1 655 ? 19.234 37.531 4.434 1 89.94 655 THR A N 1
ATOM 5305 C CA . THR A 1 655 ? 19.922 37.844 5.684 1 89.94 655 THR A CA 1
ATOM 5306 C C . THR A 1 655 ? 21.422 37.688 5.531 1 89.94 655 THR A C 1
ATOM 5308 O O . THR A 1 655 ? 22.188 38.531 5.98 1 89.94 655 THR A O 1
ATOM 5311 N N . LEU A 1 656 ? 21.859 36.625 4.879 1 91.94 656 LEU A N 1
ATOM 5312 C CA . LEU A 1 656 ? 23.281 36.312 4.762 1 91.94 656 LEU A CA 1
ATOM 5313 C C . LEU A 1 656 ? 23.938 37.188 3.691 1 91.94 656 LEU A C 1
ATOM 5315 O O . LEU A 1 656 ? 25.125 37.5 3.791 1 91.94 656 LEU A O 1
ATOM 5319 N N . TYR A 1 657 ? 23.109 37.5 2.699 1 90.75 657 TYR A N 1
ATOM 5320 C CA . TYR A 1 657 ? 23.609 38.281 1.579 1 90.75 657 TYR A CA 1
ATOM 5321 C C . TYR A 1 657 ? 22.719 39.5 1.338 1 90.75 657 TYR A C 1
ATOM 5323 O O . TYR A 1 657 ? 22 39.562 0.327 1 90.75 657 TYR A O 1
ATOM 5331 N N . PRO A 1 658 ? 22.828 40.406 2.297 1 85.12 658 PRO A N 1
ATOM 5332 C CA . PRO A 1 658 ? 21.906 41.562 2.266 1 85.12 658 PRO A CA 1
ATOM 5333 C C . PRO A 1 658 ? 22.062 42.406 1.01 1 85.12 658 PRO A C 1
ATOM 5335 O O . PRO A 1 658 ? 23.188 42.625 0.543 1 85.12 658 PRO A O 1
ATOM 5338 N N . LYS A 1 659 ? 20.953 42.531 0.359 1 73.44 659 LYS A N 1
ATOM 5339 C CA . LYS A 1 659 ? 20.922 43.531 -0.707 1 73.44 659 LYS A CA 1
ATOM 5340 C C . LYS A 1 659 ? 20.5 44.875 -0.167 1 73.44 659 LYS A C 1
ATOM 5342 O O . LYS A 1 659 ? 20.094 45 0.986 1 73.44 659 LYS A O 1
ATOM 5347 N N . GLN A 1 660 ? 20.672 45.781 -1.063 1 69.94 660 GLN A N 1
ATOM 5348 C CA . GLN A 1 660 ? 20.25 47.125 -0.696 1 69.94 660 GLN A CA 1
ATOM 5349 C C . GLN A 1 660 ? 18.766 47.156 -0.364 1 69.94 660 GLN A C 1
ATOM 5351 O O . GLN A 1 660 ? 17.938 46.625 -1.095 1 69.94 660 GLN A O 1
ATOM 5356 N N . PRO A 1 661 ? 18.469 47.5 0.882 1 67.81 661 PRO A N 1
ATOM 5357 C CA . PRO A 1 661 ? 17.078 47.531 1.327 1 67.81 661 PRO A CA 1
ATOM 5358 C C . PRO A 1 661 ? 16.172 48.312 0.394 1 67.81 661 PRO A C 1
ATOM 5360 O O . PRO A 1 661 ? 16.609 49.312 -0.191 1 67.81 661 PRO A O 1
ATOM 5363 N N . ASN A 1 662 ? 15.109 47.719 0.119 1 70.5 662 ASN A N 1
ATOM 5364 C CA . ASN A 1 662 ? 14.086 48.469 -0.608 1 70.5 662 ASN A CA 1
ATOM 5365 C C . ASN A 1 662 ? 13.477 49.562 0.256 1 70.5 662 ASN A C 1
ATOM 5367 O O . ASN A 1 662 ? 13.32 49.406 1.466 1 70.5 662 ASN A O 1
ATOM 5371 N N . GLY A 1 663 ? 13.781 50.781 0.127 1 82.25 663 GLY A N 1
ATOM 5372 C CA . GLY A 1 663 ? 13.305 51.906 0.873 1 82.25 663 GLY A CA 1
ATOM 5373 C C . GLY A 1 663 ? 11.789 52.031 0.876 1 82.25 663 GLY A C 1
ATOM 5374 O O . GLY A 1 663 ? 11.242 53.094 0.496 1 82.25 663 GLY A O 1
ATOM 5375 N N . TYR A 1 664 ? 11.055 51 1.588 1 90.12 664 TYR A N 1
ATOM 5376 C CA . TYR A 1 664 ? 9.602 51.094 1.632 1 90.12 664 TYR A CA 1
ATOM 5377 C C . TYR A 1 664 ? 9.141 52.062 2.711 1 90.12 664 TYR A C 1
ATOM 5379 O O . TYR A 1 664 ? 9.812 52.219 3.734 1 90.12 664 TYR A O 1
ATOM 5387 N N . PRO A 1 665 ? 8.039 52.656 2.502 1 93.88 665 PRO A N 1
ATOM 5388 C CA . PRO A 1 665 ? 7.578 53.688 3.432 1 93.88 665 PRO A CA 1
ATOM 5389 C C . PRO A 1 665 ? 6.898 53.125 4.672 1 93.88 665 PRO A C 1
ATOM 5391 O O . PRO A 1 665 ? 5.676 53.188 4.805 1 93.88 665 PRO A O 1
ATOM 5394 N N . LEU A 1 666 ? 7.656 52.781 5.621 1 93.31 666 LEU A N 1
ATOM 5395 C CA . LEU A 1 666 ? 7.148 52.156 6.832 1 93.31 666 LEU A CA 1
ATOM 5396 C C . LEU A 1 666 ? 6.324 53.125 7.66 1 93.31 666 LEU A C 1
ATOM 5398 O O . LEU A 1 666 ? 5.363 52.719 8.328 1 93.31 666 LEU A O 1
ATOM 5402 N N . GLU A 1 667 ? 6.688 54.344 7.566 1 94.31 667 GLU A N 1
ATOM 5403 C CA . GLU A 1 667 ? 5.953 55.344 8.305 1 94.31 667 GLU A CA 1
ATOM 5404 C C . GLU A 1 667 ? 4.527 55.5 7.781 1 94.31 667 GLU A C 1
ATOM 5406 O O . GLU A 1 667 ? 3.605 55.781 8.547 1 94.31 667 GLU A O 1
ATOM 5411 N N . ALA A 1 668 ? 4.449 55.375 6.523 1 96.62 668 ALA A N 1
ATOM 5412 C CA . ALA A 1 668 ? 3.111 55.406 5.938 1 96.62 668 ALA A CA 1
ATOM 5413 C C . ALA A 1 668 ? 2.26 54.25 6.453 1 96.62 668 ALA A C 1
ATOM 5415 O O . ALA A 1 668 ? 1.073 54.406 6.738 1 96.62 668 ALA A O 1
ATOM 5416 N N . LEU A 1 669 ? 2.879 53.125 6.566 1 96.62 669 LEU A N 1
ATOM 5417 C CA . LEU A 1 669 ? 2.162 51.938 7.086 1 96.62 669 LEU A CA 1
ATOM 5418 C C . LEU A 1 669 ? 1.832 52.125 8.562 1 96.62 669 LEU A C 1
ATOM 5420 O O . LEU A 1 669 ? 0.787 51.688 9.031 1 96.62 669 LEU A O 1
ATOM 5424 N N . ARG A 1 670 ? 2.707 52.75 9.289 1 96.12 670 ARG A N 1
ATOM 5425 C CA . ARG A 1 670 ? 2.434 53.062 10.688 1 96.12 670 ARG A CA 1
ATOM 5426 C C . ARG A 1 670 ? 1.183 53.938 10.812 1 96.12 670 ARG A C 1
ATOM 5428 O O . ARG A 1 670 ? 0.325 53.656 11.664 1 96.12 670 ARG A O 1
ATOM 5435 N N . SER A 1 671 ? 1.145 54.906 9.984 1 97.06 671 SER A N 1
ATOM 5436 C CA . SER A 1 671 ? -0.019 55.812 9.992 1 97.06 671 SER A CA 1
ATOM 5437 C C . SER A 1 671 ? -1.301 55.031 9.695 1 97.06 671 SER A C 1
ATOM 5439 O O . SER A 1 671 ? -2.318 55.219 10.359 1 97.06 671 SER A O 1
ATOM 5441 N N . LEU A 1 672 ? -1.194 54.25 8.688 1 97.62 672 LEU A N 1
ATOM 5442 C CA . LEU A 1 672 ? -2.332 53.406 8.352 1 97.62 672 LEU A CA 1
ATOM 5443 C C . LEU A 1 672 ? -2.719 52.531 9.539 1 97.62 672 LEU A C 1
ATOM 5445 O O . LEU A 1 672 ? -3.902 52.406 9.867 1 97.62 672 LEU A O 1
ATOM 5449 N N . SER A 1 673 ? -1.778 51.875 10.18 1 96.5 673 SER A N 1
ATOM 5450 C CA . SER A 1 673 ? -1.976 51 11.32 1 96.5 673 SER A CA 1
ATOM 5451 C C . SER A 1 673 ? -2.627 51.719 12.484 1 96.5 673 SER A C 1
ATOM 5453 O O . SER A 1 673 ? -3.592 51.25 13.078 1 96.5 673 SER A O 1
ATOM 5455 N N . ASP A 1 674 ? -2.168 52.906 12.789 1 96.19 674 ASP A N 1
ATOM 5456 C CA . ASP A 1 674 ? -2.662 53.688 13.922 1 96.19 674 ASP A CA 1
ATOM 5457 C C . ASP A 1 674 ? -4.133 54.062 13.734 1 96.19 674 ASP A C 1
ATOM 5459 O O . ASP A 1 674 ? -4.938 53.906 14.656 1 96.19 674 ASP A O 1
ATOM 5463 N N . HIS A 1 675 ? -4.43 54.531 12.555 1 97.06 675 HIS A N 1
ATOM 5464 C CA . HIS A 1 675 ? -5.801 54.938 12.289 1 97.06 675 HIS A CA 1
ATOM 5465 C C . HIS A 1 675 ? -6.738 53.719 12.258 1 97.06 675 HIS A C 1
ATOM 5467 O O . HIS A 1 675 ? -7.883 53.812 12.711 1 97.06 675 HIS A O 1
ATOM 5473 N N . SER A 1 676 ? -6.246 52.688 11.664 1 97 676 SER A N 1
ATOM 5474 C CA . SER A 1 676 ? -7.047 51.469 11.648 1 97 676 SER A CA 1
ATOM 5475 C C . SER A 1 676 ? -7.281 50.938 13.062 1 97 676 SER A C 1
ATOM 5477 O O . SER A 1 676 ? -8.383 50.5 13.391 1 97 676 SER A O 1
ATOM 5479 N N . LEU A 1 677 ? -6.238 50.906 13.906 1 95.94 677 LEU A N 1
ATOM 5480 C CA . LEU A 1 677 ? -6.316 50.469 15.289 1 95.94 677 LEU A CA 1
ATOM 5481 C C . LEU A 1 677 ? -7.363 51.281 16.062 1 95.94 677 LEU A C 1
ATOM 5483 O O . LEU A 1 677 ? -8.188 50.688 16.766 1 95.94 677 LEU A O 1
ATOM 5487 N N . GLN A 1 678 ? -7.301 52.531 15.914 1 96 678 GLN A N 1
ATOM 5488 C CA . GLN A 1 678 ? -8.234 53.406 16.625 1 96 678 GLN A CA 1
ATOM 5489 C C . GLN A 1 678 ? -9.672 53.094 16.219 1 96 678 GLN A C 1
ATOM 5491 O O . GLN A 1 678 ? -10.555 53.031 17.078 1 96 678 GLN A O 1
ATOM 5496 N N . TYR A 1 679 ? -9.82 53.031 14.945 1 96.5 679 TYR A N 1
ATOM 5497 C CA . TYR A 1 679 ? -11.164 52.75 14.453 1 96.5 679 TYR A CA 1
ATOM 5498 C C . TYR A 1 679 ? -11.648 51.375 14.914 1 96.5 679 TYR A C 1
ATOM 5500 O O . TYR A 1 679 ? -12.82 51.219 15.281 1 96.5 679 TYR A O 1
ATOM 5508 N N . TYR A 1 680 ? -10.867 50.406 14.844 1 95.88 680 TYR A N 1
ATOM 5509 C CA . TYR A 1 680 ? -11.18 49.062 15.305 1 95.88 680 TYR A CA 1
ATOM 5510 C C . TYR A 1 680 ? -11.531 49.031 16.781 1 95.88 680 TYR A C 1
ATOM 5512 O O . TYR A 1 680 ? -12.523 48.438 17.188 1 95.88 680 TYR A O 1
ATOM 5520 N N . ARG A 1 681 ? -10.742 49.688 17.625 1 94.69 681 ARG A N 1
ATOM 5521 C CA . ARG A 1 681 ? -10.961 49.719 19.062 1 94.69 681 ARG A CA 1
ATOM 5522 C C . ARG A 1 681 ? -12.266 50.438 19.406 1 94.69 681 ARG A C 1
ATOM 5524 O O . ARG A 1 681 ? -12.938 50.094 20.375 1 94.69 681 ARG A O 1
ATOM 5531 N N . LYS A 1 682 ? -12.555 51.406 18.609 1 94.94 682 LYS A N 1
ATOM 5532 C CA . LYS A 1 682 ? -13.828 52.094 18.812 1 94.94 682 LYS A CA 1
ATOM 5533 C C . LYS A 1 682 ? -15 51.125 18.703 1 94.94 682 LYS A C 1
ATOM 5535 O O . LYS A 1 682 ? -15.977 51.25 19.453 1 94.94 682 LYS A O 1
ATOM 5540 N N . LEU A 1 683 ? -14.891 50.25 17.828 1 94.81 683 LEU A N 1
ATOM 5541 C CA . LEU A 1 683 ? -15.945 49.25 17.672 1 94.81 683 LEU A CA 1
ATOM 5542 C C . LEU A 1 683 ? -15.961 48.281 18.828 1 94.81 683 LEU A C 1
ATOM 5544 O O . LEU A 1 683 ? -17.016 48.031 19.438 1 94.81 683 LEU A O 1
ATOM 5548 N N . ILE A 1 684 ? -14.82 47.656 19.172 1 92.5 684 ILE A N 1
ATOM 5549 C CA . ILE A 1 684 ? -14.75 46.562 20.141 1 92.5 684 ILE A CA 1
ATOM 5550 C C . ILE A 1 684 ? -15.062 47.062 21.531 1 92.5 684 ILE A C 1
ATOM 5552 O O . ILE A 1 684 ? -15.523 46.312 22.391 1 92.5 684 ILE A O 1
ATOM 5556 N N . GLU A 1 685 ? -14.789 48.344 21.781 1 92.25 685 GLU A N 1
ATOM 5557 C CA . GLU A 1 685 ? -15.008 48.938 23.094 1 92.25 685 GLU A CA 1
ATOM 5558 C C . GLU A 1 685 ? -16.406 49.531 23.203 1 92.25 685 GLU A C 1
ATOM 5560 O O . GLU A 1 685 ? -16.797 50.031 24.266 1 92.25 685 GLU A O 1
ATOM 5565 N N . HIS A 1 686 ? -17.047 49.531 22.109 1 92.12 686 HIS A N 1
ATOM 5566 C CA . HIS A 1 686 ? -18.406 50.031 22.141 1 92.12 686 HIS A CA 1
ATOM 5567 C C . HIS A 1 686 ? -19.219 49.312 23.219 1 92.12 686 HIS A C 1
ATOM 5569 O O . HIS A 1 686 ? -19.156 48.094 23.344 1 92.12 686 HIS A O 1
ATOM 5575 N N . PRO A 1 687 ? -19.922 49.969 24.016 1 90.38 687 PRO A N 1
ATOM 5576 C CA . PRO A 1 687 ? -20.641 49.406 25.156 1 90.38 687 PRO A CA 1
ATOM 5577 C C . PRO A 1 687 ? -21.609 48.312 24.734 1 90.38 687 PRO A C 1
ATOM 5579 O O . PRO A 1 687 ? -21.875 47.375 25.516 1 90.38 687 PRO A O 1
ATOM 5582 N N . SER A 1 688 ? -22.094 48.406 23.562 1 91.31 688 SER A N 1
ATOM 5583 C CA . SER A 1 688 ? -23.094 47.438 23.125 1 91.31 688 SER A CA 1
ATOM 5584 C C . SER A 1 688 ? -22.484 46.375 22.219 1 91.31 688 SER A C 1
ATOM 5586 O O . SER A 1 688 ? -23.203 45.562 21.625 1 91.31 688 SER A O 1
ATOM 5588 N N . PHE A 1 689 ? -21.297 46.406 22.047 1 93.88 689 PHE A N 1
ATOM 5589 C CA . PHE A 1 689 ? -20.656 45.531 21.078 1 93.88 689 PHE A CA 1
ATOM 5590 C C . PHE A 1 689 ? -20.797 44.062 21.469 1 93.88 689 PHE A C 1
ATOM 5592 O O . PHE A 1 689 ? -21.094 43.219 20.641 1 93.88 689 PHE A O 1
ATOM 5599 N N . ILE A 1 690 ? -20.531 43.75 22.703 1 92.81 690 ILE A N 1
ATOM 5600 C CA . ILE A 1 690 ? -20.562 42.375 23.188 1 92.81 690 ILE A CA 1
ATOM 5601 C C . ILE A 1 690 ? -21.969 41.781 23.031 1 92.81 690 ILE A C 1
ATOM 5603 O O . ILE A 1 690 ? -22.125 40.625 22.703 1 92.81 690 ILE A O 1
ATOM 5607 N N . ALA A 1 691 ? -22.969 42.594 23.328 1 93.62 691 ALA A N 1
ATOM 5608 C CA . ALA A 1 691 ? -24.344 42.156 23.141 1 93.62 691 ALA A CA 1
ATOM 5609 C C . ALA A 1 691 ? -24.641 41.875 21.672 1 93.62 691 ALA A C 1
ATOM 5611 O O . ALA A 1 691 ? -25.281 40.875 21.344 1 93.62 691 ALA A O 1
ATOM 5612 N N . PHE A 1 692 ? -24.219 42.781 20.844 1 95.38 692 PHE A N 1
ATOM 5613 C CA . PHE A 1 692 ? -24.375 42.562 19.406 1 95.38 692 PHE A CA 1
ATOM 5614 C C . PHE A 1 692 ? -23.688 41.281 18.969 1 95.38 692 PHE A C 1
ATOM 5616 O O . PHE A 1 692 ? -24.297 40.438 18.281 1 95.38 692 PHE A O 1
ATOM 5623 N N . TYR A 1 693 ? -22.422 41.125 19.312 1 94.62 693 TYR A N 1
ATOM 5624 C CA . TYR A 1 693 ? -21.609 39.969 18.969 1 94.62 693 TYR A CA 1
ATOM 5625 C C . TYR A 1 693 ? -22.281 38.656 19.422 1 94.62 693 TYR A C 1
ATOM 5627 O O . TYR A 1 693 ? -22.375 37.719 18.656 1 94.62 693 TYR A O 1
ATOM 5635 N N . GLY A 1 694 ? -22.641 38.625 20.641 1 93.62 694 GLY A N 1
ATOM 5636 C CA . GLY A 1 694 ? -23.25 37.438 21.234 1 93.62 694 GLY A CA 1
ATOM 5637 C C . GLY A 1 694 ? -24.516 37 20.516 1 93.62 694 GLY A C 1
ATOM 5638 O O . GLY A 1 694 ? -24.828 35.812 20.453 1 93.62 694 GLY A O 1
ATOM 5639 N N . GLN A 1 695 ? -25.219 38.031 19.969 1 95 695 GLN A N 1
ATOM 5640 C CA . GLN A 1 695 ? -26.516 37.688 19.375 1 95 695 GLN A CA 1
ATOM 5641 C C . GLN A 1 695 ? -26.406 37.562 17.859 1 95 695 GLN A C 1
ATOM 5643 O O . GLN A 1 695 ? -27.156 36.812 17.234 1 95 695 GLN A O 1
ATOM 5648 N N . ALA A 1 696 ? -25.516 38.281 17.312 1 96.5 696 ALA A N 1
ATOM 5649 C CA . ALA A 1 696 ? -25.422 38.312 15.867 1 96.5 696 ALA A CA 1
ATOM 5650 C C . ALA A 1 696 ? -24.562 37.156 15.344 1 96.5 696 ALA A C 1
ATOM 5652 O O . ALA A 1 696 ? -24.531 36.906 14.133 1 96.5 696 ALA A O 1
ATOM 5653 N N . THR A 1 697 ? -23.797 36.438 16.125 1 95.56 697 THR A N 1
ATOM 5654 C CA . THR A 1 697 ? -22.969 35.312 15.742 1 95.56 697 THR A CA 1
ATOM 5655 C C . THR A 1 697 ? -23.391 34.031 16.5 1 95.56 697 THR A C 1
ATOM 5657 O O . THR A 1 697 ? -24.078 34.125 17.516 1 95.56 697 THR A O 1
ATOM 5660 N N . PRO A 1 698 ? -22.953 32.875 15.977 1 93.69 698 PRO A N 1
ATOM 5661 C CA . PRO A 1 698 ? -23.281 31.656 16.688 1 93.69 698 PRO A CA 1
ATOM 5662 C C . PRO A 1 698 ? -22.266 31.266 17.75 1 93.69 698 PRO A C 1
ATOM 5664 O O . PRO A 1 698 ? -21.953 30.094 17.922 1 93.69 698 PRO A O 1
ATOM 5667 N N . ILE A 1 699 ? -21.672 32.188 18.438 1 91.69 699 ILE A N 1
ATOM 5668 C CA . ILE A 1 699 ? -20.609 31.953 19.422 1 91.69 699 ILE A CA 1
ATOM 5669 C C . ILE A 1 699 ? -21.141 31.047 20.547 1 91.69 699 ILE A C 1
ATOM 5671 O O . ILE A 1 699 ? -20.406 30.219 21.078 1 91.69 699 ILE A O 1
ATOM 5675 N N . ASP A 1 700 ? -22.375 31.188 20.891 1 89 700 ASP A N 1
ATOM 5676 C CA . ASP A 1 700 ? -22.938 30.375 21.969 1 89 700 ASP A CA 1
ATOM 5677 C C . ASP A 1 700 ? -23.016 28.906 21.562 1 89 700 ASP A C 1
ATOM 5679 O O . ASP A 1 700 ? -22.891 28.031 22.422 1 89 700 ASP A O 1
ATOM 5683 N N . VAL A 1 701 ? -23.266 28.703 20.281 1 87.06 701 VAL A N 1
ATOM 5684 C CA . VAL A 1 701 ? -23.266 27.328 19.797 1 87.06 701 VAL A CA 1
ATOM 5685 C C . VAL A 1 701 ? -21.859 26.75 19.891 1 87.06 701 VAL A C 1
ATOM 5687 O O . VAL A 1 701 ? -21.672 25.594 20.281 1 87.06 701 VAL A O 1
ATOM 5690 N N . LEU A 1 702 ? -20.859 27.5 19.516 1 82.69 702 LEU A N 1
ATOM 5691 C CA . LEU A 1 702 ? -19.469 27.062 19.547 1 82.69 702 LEU A CA 1
ATOM 5692 C C . LEU A 1 702 ? -19.031 26.75 20.969 1 82.69 702 LEU A C 1
ATOM 5694 O O . LEU A 1 702 ? -18.203 25.859 21.188 1 82.69 702 LEU A O 1
ATOM 5698 N N . GLU A 1 703 ? -19.562 27.453 21.859 1 78.88 703 GLU A N 1
ATOM 5699 C CA . GLU A 1 703 ? -19.219 27.25 23.266 1 78.88 703 GLU A CA 1
ATOM 5700 C C . GLU A 1 703 ? -19.797 25.922 23.781 1 78.88 703 GLU A C 1
ATOM 5702 O O . GLU A 1 703 ? -19.266 25.344 24.734 1 78.88 703 GLU A O 1
ATOM 5707 N N . MET A 1 704 ? -20.844 25.594 23.094 1 73.44 704 MET A N 1
ATOM 5708 C CA . MET A 1 704 ? -21.469 24.328 23.5 1 73.44 704 MET A CA 1
ATOM 5709 C C . MET A 1 704 ? -20.812 23.156 22.781 1 73.44 704 MET A C 1
ATOM 5711 O O . MET A 1 704 ? -21.094 22 23.078 1 73.44 704 MET A O 1
ATOM 5715 N N . SER A 1 705 ? -19.953 23.531 21.922 1 62.97 705 SER A N 1
ATOM 5716 C CA . SER A 1 705 ? -19.438 22.562 20.969 1 62.97 705 SER A CA 1
ATOM 5717 C C . SER A 1 705 ? -18.516 21.547 21.641 1 62.97 705 SER A C 1
ATOM 5719 O O . SER A 1 705 ? -17.75 21.906 22.547 1 62.97 705 SER A O 1
ATOM 5721 N N . LYS A 1 706 ? -18.969 20.25 21.609 1 59.31 706 LYS A N 1
ATOM 5722 C CA . LYS A 1 706 ? -18.172 19.078 21.953 1 59.31 706 LYS A CA 1
ATOM 5723 C C . LYS A 1 706 ? -17.141 18.766 20.875 1 59.31 706 LYS A C 1
ATOM 5725 O O . LYS A 1 706 ? -16.734 17.609 20.703 1 59.31 706 LYS A O 1
ATOM 5730 N N . ILE A 1 707 ? -16.812 19.828 20.078 1 57.78 707 ILE A N 1
ATOM 5731 C CA . ILE A 1 707 ? -16.031 19.562 18.875 1 57.78 707 ILE A CA 1
ATOM 5732 C C . ILE A 1 707 ? -14.555 19.438 19.234 1 57.78 707 ILE A C 1
ATOM 5734 O O . ILE A 1 707 ? -13.797 18.75 18.547 1 57.78 707 ILE A O 1
ATOM 5738 N N . GLY A 1 708 ? -14.188 20.094 20.328 1 58.19 708 GLY A N 1
ATOM 5739 C CA . GLY A 1 708 ? -12.789 20 20.719 1 58.19 708 GLY A CA 1
ATOM 5740 C C . GLY A 1 708 ? -12.594 19.719 22.188 1 58.19 708 GLY A C 1
ATOM 5741 O O . GLY A 1 708 ? -13.539 19.828 22.984 1 58.19 708 GLY A O 1
ATOM 5742 N N . SER A 1 709 ? -11.445 19.266 22.375 1 58.5 709 SER A N 1
ATOM 5743 C CA . SER A 1 709 ? -11.156 18.938 23.781 1 58.5 709 SER A CA 1
ATOM 5744 C C . SER A 1 709 ? -11.023 20.203 24.625 1 58.5 709 SER A C 1
ATOM 5746 O O . SER A 1 709 ? -11.227 20.172 25.828 1 58.5 709 SER A O 1
ATOM 5748 N N . ARG A 1 710 ? -10.75 21.297 23.766 1 62 710 ARG A N 1
ATOM 5749 C CA . ARG A 1 710 ? -10.508 22.531 24.5 1 62 710 ARG A CA 1
ATOM 5750 C C . ARG A 1 710 ? -11.797 23.328 24.688 1 62 710 ARG A C 1
ATOM 5752 O O . ARG A 1 710 ? -12.562 23.5 23.734 1 62 710 ARG A O 1
ATOM 5759 N N . PRO A 1 711 ? -11.945 23.969 25.844 1 66.88 711 PRO A N 1
ATOM 5760 C CA . PRO A 1 711 ? -13.07 24.891 26.047 1 66.88 711 PRO A CA 1
ATOM 5761 C C . PRO A 1 711 ? -12.938 26.172 25.25 1 66.88 711 PRO A C 1
ATOM 5763 O O . PRO A 1 711 ? -11.82 26.594 24.938 1 66.88 711 PRO A O 1
ATOM 5766 N N . ALA A 1 712 ? -14.094 26.766 24.844 1 69.38 712 ALA A N 1
ATOM 5767 C CA . ALA A 1 712 ? -14.102 28 24.062 1 69.38 712 ALA A CA 1
ATOM 5768 C C . ALA A 1 712 ? -13.594 29.188 24.891 1 69.38 712 ALA A C 1
ATOM 5770 O O . ALA A 1 712 ? -13.102 30.172 24.328 1 69.38 712 ALA A O 1
ATOM 5771 N N . ARG A 1 713 ? -13.766 29.156 26.172 1 70.25 713 ARG A N 1
ATOM 5772 C CA . ARG A 1 713 ? -13.305 30.203 27.078 1 70.25 713 ARG A CA 1
ATOM 5773 C C . ARG A 1 713 ? -12.32 29.625 28.109 1 70.25 713 ARG A C 1
ATOM 5775 O O . ARG A 1 713 ? -12.477 28.5 28.562 1 70.25 713 ARG A O 1
ATOM 5782 N N . ARG A 1 714 ? -11.469 30.547 28.516 1 69 714 ARG A N 1
ATOM 5783 C CA . ARG A 1 714 ? -10.414 30.109 29.422 1 69 714 ARG A CA 1
ATOM 5784 C C . ARG A 1 714 ? -10.969 29.906 30.828 1 69 714 ARG A C 1
ATOM 5786 O O . ARG A 1 714 ? -10.719 28.891 31.469 1 69 714 ARG A O 1
ATOM 5793 N N . THR A 1 715 ? -11.75 30.906 31.406 1 63.72 715 THR A N 1
ATOM 5794 C CA . THR A 1 715 ? -12.227 30.906 32.781 1 63.72 715 THR A CA 1
ATOM 5795 C C . THR A 1 715 ? -13.75 30.812 32.812 1 63.72 715 THR A C 1
ATOM 5797 O O . THR A 1 715 ? -14.344 30.719 33.906 1 63.72 715 THR A O 1
ATOM 5800 N N . GLY A 1 716 ? -14.406 30.906 31.688 1 67.69 716 GLY A N 1
ATOM 5801 C CA . GLY A 1 716 ? -15.859 30.828 31.625 1 67.69 716 GLY A CA 1
ATOM 5802 C C . GLY A 1 716 ? -16.531 32.188 31.688 1 67.69 716 GLY A C 1
ATOM 5803 O O . GLY A 1 716 ? -17.734 32.312 31.453 1 67.69 716 GLY A O 1
ATOM 5804 N N . ALA A 1 717 ? -15.852 33.344 31.906 1 68.38 717 ALA A N 1
ATOM 5805 C CA . ALA A 1 717 ? -16.422 34.688 31.969 1 68.38 717 ALA A CA 1
ATOM 5806 C C . ALA A 1 717 ? -16.859 35.156 30.578 1 68.38 717 ALA A C 1
ATOM 5808 O O . ALA A 1 717 ? -16.25 34.781 29.578 1 68.38 717 ALA A O 1
ATOM 5809 N N . ARG A 1 718 ? -17.922 35.969 30.562 1 73.56 718 ARG A N 1
ATOM 5810 C CA . ARG A 1 718 ? -18.422 36.438 29.281 1 73.56 718 ARG A CA 1
ATOM 5811 C C . ARG A 1 718 ? -17.812 37.781 28.922 1 73.56 718 ARG A C 1
ATOM 5813 O O . ARG A 1 718 ? -18.5 38.812 28.859 1 73.56 718 ARG A O 1
ATOM 5820 N N . SER A 1 719 ? -16.5 37.812 28.734 1 76 719 SER A N 1
ATOM 5821 C CA . SER A 1 719 ? -15.734 38.969 28.328 1 76 719 SER A CA 1
ATOM 5822 C C . SER A 1 719 ? -14.867 38.656 27.109 1 76 719 SER A C 1
ATOM 5824 O O . SER A 1 719 ? -14.586 37.5 26.828 1 76 719 SER A O 1
ATOM 5826 N N . LEU A 1 720 ? -14.625 39.719 26.391 1 80.44 720 LEU A N 1
ATOM 5827 C CA . LEU A 1 720 ? -13.781 39.531 25.219 1 80.44 720 LEU A CA 1
ATOM 5828 C C . LEU A 1 720 ? -12.391 39.031 25.625 1 80.44 720 LEU A C 1
ATOM 5830 O O . LEU A 1 720 ? -11.773 38.25 24.891 1 80.44 720 LEU A O 1
ATOM 5834 N N . SER A 1 721 ? -11.984 39.469 26.734 1 74.62 721 SER A N 1
ATOM 5835 C CA . SER A 1 721 ? -10.664 39.094 27.203 1 74.62 721 SER A CA 1
ATOM 5836 C C . SER A 1 721 ? -10.609 37.594 27.516 1 74.62 721 SER A C 1
ATOM 5838 O O . SER A 1 721 ? -9.555 36.969 27.375 1 74.62 721 SER A O 1
ATOM 5840 N N . ASP A 1 722 ? -11.703 37.062 27.812 1 77.88 722 ASP A N 1
ATOM 5841 C CA . ASP A 1 722 ? -11.773 35.656 28.203 1 77.88 722 ASP A CA 1
ATOM 5842 C C . ASP A 1 722 ? -12.023 34.781 26.984 1 77.88 722 ASP A C 1
ATOM 5844 O O . ASP A 1 722 ? -11.82 33.562 27.047 1 77.88 722 ASP A O 1
ATOM 5848 N N . LEU A 1 723 ? -12.461 35.406 25.984 1 82.12 723 LEU A N 1
ATOM 5849 C CA . LEU A 1 723 ? -12.789 34.656 24.781 1 82.12 723 LEU A CA 1
ATOM 5850 C C . LEU A 1 723 ? -11.523 34.281 24 1 82.12 723 LEU A C 1
ATOM 5852 O O . LEU A 1 723 ? -10.672 35.125 23.75 1 82.12 723 LEU A O 1
ATOM 5856 N N . ARG A 1 724 ? -11.438 33.031 23.656 1 77.88 724 ARG A N 1
ATOM 5857 C CA . ARG A 1 724 ? -10.289 32.562 22.891 1 77.88 724 ARG A CA 1
ATOM 5858 C C . ARG A 1 724 ? -10.352 33.062 21.453 1 77.88 724 ARG A C 1
ATOM 5860 O O . ARG A 1 724 ? -11.438 33.344 20.922 1 77.88 724 ARG A O 1
ATOM 5867 N N . ALA A 1 725 ? -9.227 33.156 20.797 1 78.44 725 ALA A N 1
ATOM 5868 C CA . ALA A 1 725 ? -9.109 33.75 19.469 1 78.44 725 ALA A CA 1
ATOM 5869 C C . ALA A 1 725 ? -9.805 32.875 18.422 1 78.44 725 ALA A C 1
ATOM 5871 O O . ALA A 1 725 ? -10.438 33.406 17.5 1 78.44 725 ALA A O 1
ATOM 5872 N N . ILE A 1 726 ? -9.75 31.609 18.547 1 79.88 726 ILE A N 1
ATOM 5873 C CA . ILE A 1 726 ? -10.25 30.734 17.5 1 79.88 726 ILE A CA 1
ATOM 5874 C C . ILE A 1 726 ? -11.773 30.828 17.422 1 79.88 726 ILE A C 1
ATOM 5876 O O . ILE A 1 726 ? -12.328 31.109 16.359 1 79.88 726 ILE A O 1
ATOM 5880 N N . PRO A 1 727 ? -12.484 30.703 18.547 1 83.81 727 PRO A N 1
ATOM 5881 C CA . PRO A 1 727 ? -13.93 30.875 18.484 1 83.81 727 PRO A CA 1
ATOM 5882 C C . PRO A 1 727 ? -14.336 32.281 18.047 1 83.81 727 PRO A C 1
ATOM 5884 O O . PRO A 1 727 ? -15.367 32.469 17.391 1 83.81 727 PRO A O 1
ATOM 5887 N N . TRP A 1 728 ? -13.492 33.25 18.422 1 88.31 728 TRP A N 1
ATOM 5888 C CA . TRP A 1 728 ? -13.742 34.625 18.016 1 88.31 728 TRP A CA 1
ATOM 5889 C C . TRP A 1 728 ? -13.734 34.75 16.5 1 88.31 728 TRP A C 1
ATOM 5891 O O . TRP A 1 728 ? -14.695 35.25 15.906 1 88.31 728 TRP A O 1
ATOM 5901 N N . VAL A 1 729 ? -12.727 34.281 15.875 1 87.75 729 VAL A N 1
ATOM 5902 C CA . VAL A 1 729 ? -12.586 34.375 14.422 1 87.75 729 VAL A CA 1
ATOM 5903 C C . VAL A 1 729 ? -13.602 33.469 13.742 1 87.75 729 VAL A C 1
ATOM 5905 O O . VAL A 1 729 ? -14.234 33.875 12.758 1 87.75 729 VAL A O 1
ATOM 5908 N N . PHE A 1 730 ? -13.805 32.344 14.297 1 87.38 730 PHE A N 1
ATOM 5909 C CA . PHE A 1 730 ? -14.672 31.344 13.695 1 87.38 730 PHE A CA 1
ATOM 5910 C C . PHE A 1 730 ? -16.125 31.797 13.695 1 87.38 730 PHE A C 1
ATOM 5912 O O . PHE A 1 730 ? -16.844 31.594 12.719 1 87.38 730 PHE A O 1
ATOM 5919 N N . SER A 1 731 ? -16.562 32.375 14.742 1 91.06 731 SER A N 1
ATOM 5920 C CA . SER A 1 731 ? -17.953 32.812 14.852 1 91.06 731 SER A CA 1
ATOM 5921 C C . SER A 1 731 ? -18.266 33.906 13.852 1 91.06 731 SER A C 1
ATOM 5923 O O . SER A 1 731 ? -19.344 33.938 13.242 1 91.06 731 SER A O 1
ATOM 5925 N N . TRP A 1 732 ? -17.297 34.812 13.656 1 93 732 TRP A N 1
ATOM 5926 C CA . TRP A 1 732 ? -17.484 35.875 12.68 1 93 732 TRP A CA 1
ATOM 5927 C C . TRP A 1 732 ? -17.5 35.312 11.258 1 93 732 TRP A C 1
ATOM 5929 O O . TRP A 1 732 ? -18.203 35.844 10.383 1 93 732 TRP A O 1
ATOM 5939 N N . SER A 1 733 ? -16.703 34.312 11.055 1 90.75 733 SER A N 1
ATOM 5940 C CA . SER A 1 733 ? -16.672 33.656 9.75 1 90.75 733 SER A CA 1
ATOM 5941 C C . SER A 1 733 ? -17.984 32.938 9.469 1 90.75 733 SER A C 1
ATOM 5943 O O . SER A 1 733 ? -18.5 33 8.352 1 90.75 733 SER A O 1
ATOM 5945 N N . GLN A 1 734 ? -18.5 32.312 10.492 1 91.69 734 GLN A N 1
ATOM 5946 C CA . GLN A 1 734 ? -19.766 31.594 10.367 1 91.69 734 GLN A CA 1
ATOM 5947 C C . GLN A 1 734 ? -20.906 32.531 9.984 1 91.69 734 GLN A C 1
ATOM 5949 O O . GLN A 1 734 ? -21.797 32.156 9.242 1 91.69 734 GLN A O 1
ATOM 5954 N N . SER A 1 735 ? -20.828 33.719 10.516 1 95.62 735 SER A N 1
ATOM 5955 C CA . SER A 1 735 ? -21.875 34.688 10.266 1 95.62 735 SER A CA 1
ATOM 5956 C C . SER A 1 735 ? -21.531 35.594 9.094 1 95.62 735 SER A C 1
ATOM 5958 O O . SER A 1 735 ? -22.266 36.531 8.797 1 95.62 735 SER A O 1
ATOM 5960 N N . ARG A 1 736 ? -20.422 35.375 8.461 1 95.44 736 ARG A N 1
ATOM 5961 C CA . ARG A 1 736 ? -19.969 36 7.211 1 95.44 736 ARG A CA 1
ATOM 5962 C C . ARG A 1 736 ? -19.672 37.469 7.398 1 95.44 736 ARG A C 1
ATOM 5964 O O . ARG A 1 736 ? -19.703 38.25 6.441 1 95.44 736 ARG A O 1
ATOM 5971 N N . PHE A 1 737 ? -19.484 37.906 8.641 1 95.56 737 PHE A N 1
ATOM 5972 C CA . PHE A 1 737 ? -19.016 39.25 8.875 1 95.56 737 PHE A CA 1
ATOM 5973 C C . PHE A 1 737 ? -17.531 39.375 8.594 1 95.56 737 PHE A C 1
ATOM 5975 O O . PHE A 1 737 ? -17.078 40.344 7.969 1 95.56 737 PHE A O 1
ATOM 5982 N N . ASN A 1 738 ? -16.766 38.469 9.109 1 93.25 738 ASN A N 1
ATOM 5983 C CA . ASN A 1 738 ? -15.32 38.344 8.945 1 93.25 738 ASN A CA 1
ATOM 5984 C C . ASN A 1 738 ? -14.609 39.625 9.359 1 93.25 738 ASN A C 1
ATOM 5986 O O . ASN A 1 738 ? -13.648 40.062 8.719 1 93.25 738 ASN A O 1
ATOM 5990 N N . ILE A 1 739 ? -15.148 40.25 10.297 1 94.31 739 ILE A N 1
ATOM 5991 C CA . ILE A 1 739 ? -14.664 41.594 10.633 1 94.31 739 ILE A CA 1
ATOM 5992 C C . ILE A 1 739 ? -13.211 41.531 11.102 1 94.31 739 ILE A C 1
ATOM 5994 O O . ILE A 1 739 ? -12.461 42.5 10.977 1 94.31 739 ILE A O 1
ATOM 5998 N N . THR A 1 740 ? -12.797 40.406 11.609 1 92.06 740 THR A N 1
ATOM 5999 C CA . THR A 1 740 ? -11.445 40.219 12.133 1 92.06 740 THR A CA 1
ATOM 6000 C C . THR A 1 740 ? -10.414 40.312 11.016 1 92.06 740 THR A C 1
ATOM 6002 O O . THR A 1 740 ? -9.227 40.531 11.266 1 92.06 740 THR A O 1
ATOM 6005 N N . GLY A 1 741 ? -10.859 40.188 9.789 1 92.25 741 GLY A N 1
ATOM 6006 C CA . GLY A 1 741 ? -9.914 40.125 8.688 1 92.25 741 GLY A CA 1
ATOM 6007 C C . GLY A 1 741 ? -9.852 41.406 7.875 1 92.25 741 GLY A C 1
ATOM 6008 O O . GLY A 1 741 ? -9.039 41.531 6.953 1 92.25 741 GLY A O 1
ATOM 6009 N N . TRP A 1 742 ? -10.742 42.375 8.242 1 94.94 742 TRP A N 1
ATOM 6010 C CA . TRP A 1 742 ? -10.711 43.5 7.312 1 94.94 742 TRP A CA 1
ATOM 6011 C C . TRP A 1 742 ? -11.094 44.781 8.023 1 94.94 742 TRP A C 1
ATOM 6013 O O . TRP A 1 742 ? -10.828 45.875 7.516 1 94.94 742 TRP A O 1
ATOM 6023 N N . TYR A 1 743 ? -11.727 44.781 9.164 1 96.25 743 TYR A N 1
ATOM 6024 C CA . TYR A 1 743 ? -12.359 45.969 9.727 1 96.25 743 TYR A CA 1
ATOM 6025 C C . TYR A 1 743 ? -11.312 47.031 10.109 1 96.25 743 TYR A C 1
ATOM 6027 O O . TYR A 1 743 ? -10.352 46.719 10.82 1 96.25 743 TYR A O 1
ATOM 6035 N N . GLY A 1 744 ? -11.508 48.219 9.711 1 96.12 744 GLY A N 1
ATOM 6036 C CA . GLY A 1 744 ? -10.656 49.344 10.07 1 96.12 744 GLY A CA 1
ATOM 6037 C C . GLY A 1 744 ? -9.828 49.875 8.906 1 96.12 744 GLY A C 1
ATOM 6038 O O . GLY A 1 744 ? -9.391 51.031 8.914 1 96.12 744 GLY A O 1
ATOM 6039 N N . ILE A 1 745 ? -9.633 49.094 7.91 1 97 745 ILE A N 1
ATOM 6040 C CA . ILE A 1 745 ? -8.719 49.469 6.832 1 97 745 ILE A CA 1
ATOM 6041 C C . ILE A 1 745 ? -9.375 50.531 5.949 1 97 745 ILE A C 1
ATOM 6043 O O . ILE A 1 745 ? -8.703 51.438 5.449 1 97 745 ILE A O 1
ATOM 6047 N N . GLY A 1 746 ? -10.664 50.375 5.656 1 97.75 746 GLY A N 1
ATOM 6048 C CA . GLY A 1 746 ? -11.367 51.375 4.832 1 97.75 746 GLY A CA 1
ATOM 6049 C C . GLY A 1 746 ? -11.297 52.781 5.391 1 97.75 746 GLY A C 1
ATOM 6050 O O . GLY A 1 746 ? -10.922 53.719 4.684 1 97.75 746 GLY A O 1
ATOM 6051 N N . HIS A 1 747 ? -11.664 52.875 6.617 1 97.81 747 HIS A N 1
ATOM 6052 C CA . HIS A 1 747 ? -11.617 54.156 7.289 1 97.81 747 HIS A CA 1
ATOM 6053 C C . HIS A 1 747 ? -10.203 54.719 7.277 1 97.81 747 HIS A C 1
ATOM 6055 O O . HIS A 1 747 ? -10.016 55.906 6.977 1 97.81 747 HIS A O 1
ATOM 6061 N N . ALA A 1 748 ? -9.234 53.906 7.625 1 98.19 748 ALA A N 1
ATOM 6062 C CA . ALA A 1 748 ? -7.848 54.344 7.727 1 98.19 748 ALA A CA 1
ATOM 6063 C C . ALA A 1 748 ? -7.332 54.875 6.383 1 98.19 748 ALA A C 1
ATOM 6065 O O . ALA A 1 748 ? -6.695 55.906 6.309 1 98.19 748 ALA A O 1
ATOM 6066 N N . LEU A 1 749 ? -7.609 54.188 5.332 1 98.25 749 LEU A N 1
ATOM 6067 C CA . LEU A 1 749 ? -7.148 54.562 4.004 1 98.25 749 LEU A CA 1
ATOM 6068 C C . LEU A 1 749 ? -7.863 55.844 3.535 1 98.25 749 LEU A C 1
ATOM 6070 O O . LEU A 1 749 ? -7.234 56.719 2.957 1 98.25 749 LEU A O 1
ATOM 6074 N N . MET A 1 750 ? -9.156 55.875 3.719 1 97.88 750 MET A N 1
ATOM 6075 C CA . MET A 1 750 ? -9.914 57.062 3.346 1 97.88 750 MET A CA 1
ATOM 6076 C C . MET A 1 750 ? -9.391 58.281 4.082 1 97.88 750 MET A C 1
ATOM 6078 O O . MET A 1 750 ? -9.211 59.344 3.48 1 97.88 750 MET A O 1
ATOM 6082 N N . TYR A 1 751 ? -9.195 58.094 5.355 1 97.56 751 TYR A N 1
ATOM 6083 C CA . TYR A 1 751 ? -8.672 59.188 6.168 1 97.56 751 TYR A CA 1
ATOM 6084 C C . TYR A 1 751 ? -7.348 59.688 5.617 1 97.56 751 TYR A C 1
ATOM 6086 O O . TYR A 1 751 ? -7.145 60.906 5.488 1 97.56 751 TYR A O 1
ATOM 6094 N N . LEU A 1 752 ? -6.449 58.812 5.328 1 97.88 752 LEU A N 1
ATOM 6095 C CA . LEU A 1 752 ? -5.145 59.188 4.793 1 97.88 752 LEU A CA 1
ATOM 6096 C C . LEU A 1 752 ? -5.289 59.844 3.436 1 97.88 752 LEU A C 1
ATOM 6098 O O . LEU A 1 752 ? -4.582 60.812 3.141 1 97.88 752 LEU A O 1
ATOM 6102 N N . ARG A 1 753 ? -6.191 59.312 2.607 1 97.38 753 ARG A N 1
ATOM 6103 C CA . ARG A 1 753 ? -6.41 59.906 1.291 1 97.38 753 ARG A CA 1
ATOM 6104 C C . ARG A 1 753 ? -6.891 61.344 1.414 1 97.38 753 ARG A C 1
ATOM 6106 O O . ARG A 1 753 ? -6.465 62.219 0.648 1 97.38 753 ARG A O 1
ATOM 6113 N N . GLU A 1 754 ? -7.707 61.656 2.363 1 97.5 754 GLU A N 1
ATOM 6114 C CA . GLU A 1 754 ? -8.344 62.969 2.521 1 97.5 754 GLU A CA 1
ATOM 6115 C C . GLU A 1 754 ? -7.465 63.906 3.34 1 97.5 754 GLU A C 1
ATOM 6117 O O . GLU A 1 754 ? -7.363 65.125 3.031 1 97.5 754 GLU A O 1
ATOM 6122 N N . GLU A 1 755 ? -6.828 63.406 4.395 1 96.62 755 GLU A N 1
ATOM 6123 C CA . GLU A 1 755 ? -6.137 64.25 5.355 1 96.62 755 GLU A CA 1
ATOM 6124 C C . GLU A 1 755 ? -4.633 64.25 5.105 1 96.62 755 GLU A C 1
ATOM 6126 O O . GLU A 1 755 ? -3.934 65.188 5.496 1 96.62 755 GLU A O 1
ATOM 6131 N N . ASN A 1 756 ? -4.145 63.219 4.52 1 96.19 756 ASN A N 1
ATOM 6132 C CA . ASN A 1 756 ? -2.715 63.094 4.258 1 96.19 756 ASN A CA 1
ATOM 6133 C C . ASN A 1 756 ? -2.445 62.406 2.934 1 96.19 756 ASN A C 1
ATOM 6135 O O . ASN A 1 756 ? -1.887 61.312 2.912 1 96.19 756 ASN A O 1
ATOM 6139 N N . SER A 1 757 ? -2.631 63.062 1.884 1 96.19 757 SER A N 1
ATOM 6140 C CA . SER A 1 757 ? -2.596 62.5 0.539 1 96.19 757 SER A CA 1
ATOM 6141 C C . SER A 1 757 ? -1.196 62.031 0.179 1 96.19 757 SER A C 1
ATOM 6143 O O . SER A 1 757 ? -1.043 61.094 -0.596 1 96.19 757 SER A O 1
ATOM 6145 N N . LYS A 1 758 ? -0.254 62.625 0.734 1 96.75 758 LYS A N 1
ATOM 6146 C CA . LYS A 1 758 ? 1.121 62.219 0.469 1 96.75 758 LYS A CA 1
ATOM 6147 C C . LYS A 1 758 ? 1.384 60.812 0.997 1 96.75 758 LYS A C 1
ATOM 6149 O O . LYS A 1 758 ? 1.968 59.969 0.299 1 96.75 758 LYS A O 1
ATOM 6154 N N . VAL A 1 759 ? 0.974 60.562 2.162 1 96.81 759 VAL A N 1
ATOM 6155 C CA . VAL A 1 759 ? 1.146 59.281 2.793 1 96.81 759 VAL A CA 1
ATOM 6156 C C . VAL A 1 759 ? 0.328 58.219 2.043 1 96.81 759 VAL A C 1
ATOM 6158 O O . VAL A 1 759 ? 0.789 57.094 1.836 1 96.81 759 VAL A O 1
ATOM 6161 N N . TYR A 1 760 ? -0.831 58.594 1.611 1 97.56 760 TYR A N 1
ATOM 6162 C CA . TYR A 1 760 ? -1.686 57.688 0.829 1 97.56 760 TYR A CA 1
ATOM 6163 C C . TYR A 1 760 ? -1.005 57.281 -0.473 1 97.56 760 TYR A C 1
ATOM 6165 O O . TYR A 1 760 ? -1.021 56.125 -0.851 1 97.56 760 TYR A O 1
ATOM 6173 N N . GLN A 1 761 ? -0.421 58.25 -1.098 1 97.19 761 GLN A N 1
ATOM 6174 C CA . GLN A 1 761 ? 0.235 58 -2.377 1 97.19 761 GLN A CA 1
ATOM 6175 C C . GLN A 1 761 ? 1.444 57.062 -2.205 1 97.19 761 GLN A C 1
ATOM 6177 O O . GLN A 1 761 ? 1.732 56.25 -3.072 1 97.19 761 GLN A O 1
ATOM 6182 N N . GLN A 1 762 ? 2.07 57.219 -1.128 1 97.19 762 GLN A N 1
ATOM 6183 C CA . GLN A 1 762 ? 3.201 56.344 -0.841 1 97.19 762 GLN A CA 1
ATOM 6184 C C . GLN A 1 762 ? 2.756 54.875 -0.75 1 97.19 762 GLN A C 1
ATOM 6186 O O . GLN A 1 762 ? 3.439 54 -1.248 1 97.19 762 GLN A O 1
ATOM 6191 N N . LEU A 1 763 ? 1.681 54.656 -0.132 1 97.88 763 LEU A N 1
ATOM 6192 C CA . LEU A 1 763 ? 1.14 53.312 -0.008 1 97.88 763 LEU A CA 1
ATOM 6193 C C . LEU A 1 763 ? 0.654 52.781 -1.358 1 97.88 763 LEU A C 1
ATOM 6195 O O . LEU A 1 763 ? 0.95 51.656 -1.736 1 97.88 763 LEU A O 1
ATOM 6199 N N . GLN A 1 764 ? -0.013 53.594 -2.092 1 97.56 764 GLN A N 1
ATOM 6200 C CA . GLN A 1 764 ? -0.574 53.188 -3.377 1 97.56 764 GLN A CA 1
ATOM 6201 C C . GLN A 1 764 ? 0.527 52.844 -4.371 1 97.56 764 GLN A C 1
ATOM 6203 O O . GLN A 1 764 ? 0.418 51.844 -5.098 1 97.56 764 GLN A O 1
ATOM 6208 N N . ASP A 1 765 ? 1.583 53.625 -4.367 1 96.31 765 ASP A N 1
ATOM 6209 C CA . ASP A 1 765 ? 2.691 53.406 -5.293 1 96.31 765 ASP A CA 1
ATOM 6210 C C . ASP A 1 765 ? 3.406 52.094 -5 1 96.31 765 ASP A C 1
ATOM 6212 O O . ASP A 1 765 ? 4.07 51.531 -5.875 1 96.31 765 ASP A O 1
ATOM 6216 N N . ASN A 1 766 ? 3.215 51.625 -3.766 1 96.25 766 ASN A N 1
ATOM 6217 C CA . ASN A 1 766 ? 3.951 50.406 -3.365 1 96.25 766 ASN A CA 1
ATOM 6218 C C . ASN A 1 766 ? 3.018 49.219 -3.143 1 96.25 766 ASN A C 1
ATOM 6220 O O . ASN A 1 766 ? 3.445 48.188 -2.658 1 96.25 766 ASN A O 1
ATOM 6224 N N . ALA A 1 767 ? 1.796 49.344 -3.494 1 95.94 767 ALA A N 1
ATOM 6225 C CA . ALA A 1 767 ? 0.781 48.344 -3.217 1 95.94 767 ALA A CA 1
ATOM 6226 C C . ALA A 1 767 ? 1.125 47 -3.893 1 95.94 767 ALA A C 1
ATOM 6228 O O . ALA A 1 767 ? 0.899 45.938 -3.328 1 95.94 767 ALA A O 1
ATOM 6229 N N . ASP A 1 768 ? 1.75 47.094 -5.004 1 92.56 768 ASP A N 1
ATOM 6230 C CA . ASP A 1 768 ? 2.037 45.875 -5.766 1 92.56 768 ASP A CA 1
ATOM 6231 C C . ASP A 1 768 ? 3.469 45.406 -5.523 1 92.56 768 ASP A C 1
ATOM 6233 O O . ASP A 1 768 ? 3.768 44.219 -5.672 1 92.56 768 ASP A O 1
ATOM 6237 N N . SER A 1 769 ? 4.281 46.25 -5.164 1 92.25 769 SER A N 1
ATOM 6238 C CA . SER A 1 769 ? 5.707 45.938 -5.168 1 92.25 769 SER A CA 1
ATOM 6239 C C . SER A 1 769 ? 6.195 45.594 -3.766 1 92.25 769 SER A C 1
ATOM 6241 O O . SER A 1 769 ? 7.184 44.875 -3.607 1 92.25 769 SER A O 1
ATOM 6243 N N . TRP A 1 770 ? 5.566 46.219 -2.717 1 94.5 770 TRP A N 1
ATOM 6244 C CA . TRP A 1 770 ? 5.957 45.969 -1.336 1 94.5 770 TRP A CA 1
ATOM 6245 C C . TRP A 1 770 ? 5.336 44.656 -0.834 1 94.5 770 TRP A C 1
ATOM 6247 O O . TRP A 1 770 ? 4.129 44.594 -0.596 1 94.5 770 TRP A O 1
ATOM 6257 N N . PRO A 1 771 ? 6.16 43.594 -0.649 1 92.06 771 PRO A N 1
ATOM 6258 C CA . PRO A 1 771 ? 5.621 42.281 -0.325 1 92.06 771 PRO A CA 1
ATOM 6259 C C . PRO A 1 771 ? 4.707 42.281 0.901 1 92.06 771 PRO A C 1
ATOM 6261 O O . PRO A 1 771 ? 3.645 41.656 0.894 1 92.06 771 PRO A O 1
ATOM 6264 N N . LEU A 1 772 ? 5.062 43 1.972 1 93.62 772 LEU A N 1
ATOM 6265 C CA . LEU A 1 772 ? 4.238 43.062 3.174 1 93.62 772 LEU A CA 1
ATOM 6266 C C . LEU A 1 772 ? 2.887 43.719 2.875 1 93.62 772 LEU A C 1
ATOM 6268 O O . LEU A 1 772 ? 1.842 43.156 3.217 1 93.62 772 LEU A O 1
ATOM 6272 N N . LEU A 1 773 ? 2.955 44.875 2.254 1 95.75 773 LEU A N 1
ATOM 6273 C CA . LEU A 1 773 ? 1.724 45.625 1.957 1 95.75 773 LEU A CA 1
ATOM 6274 C C . LEU A 1 773 ? 0.836 44.812 1.013 1 95.75 773 LEU A C 1
ATOM 6276 O O . LEU A 1 773 ? -0.376 44.719 1.22 1 95.75 773 LEU A O 1
ATOM 6280 N N . ARG A 1 774 ? 1.445 44.344 0.027 1 94.19 774 ARG A N 1
ATOM 6281 C CA . ARG A 1 774 ? 0.7 43.531 -0.931 1 94.19 774 ARG A CA 1
ATOM 6282 C C . ARG A 1 774 ? 0.034 42.344 -0.243 1 94.19 774 ARG A C 1
ATOM 6284 O O . ARG A 1 774 ? -1.126 42.031 -0.519 1 94.19 774 ARG A O 1
ATOM 6291 N N . TYR A 1 775 ? 0.807 41.656 0.559 1 91.62 775 TYR A N 1
ATOM 6292 C CA . TYR A 1 775 ? 0.285 40.531 1.316 1 91.62 775 TYR A CA 1
ATOM 6293 C C . TYR A 1 775 ? -0.925 40.938 2.146 1 91.62 775 TYR A C 1
ATOM 6295 O O . TYR A 1 775 ? -1.949 40.25 2.143 1 91.62 775 TYR A O 1
ATOM 6303 N N . ILE A 1 776 ? -0.837 42 2.84 1 93.06 776 ILE A N 1
ATOM 6304 C CA . ILE A 1 776 ? -1.909 42.5 3.689 1 93.06 776 ILE A CA 1
ATOM 6305 C C . ILE A 1 776 ? -3.141 42.812 2.842 1 93.06 776 ILE A C 1
ATOM 6307 O O . ILE A 1 776 ? -4.242 42.344 3.148 1 93.06 776 ILE A O 1
ATOM 6311 N N . LEU A 1 777 ? -2.926 43.562 1.779 1 94.81 777 LEU A N 1
ATOM 6312 C CA . LEU A 1 777 ? -4.035 44 0.942 1 94.81 777 LEU A CA 1
ATOM 6313 C C . LEU A 1 777 ? -4.75 42.812 0.316 1 94.81 777 LEU A C 1
ATOM 6315 O O . LEU A 1 777 ? -5.98 42.781 0.277 1 94.81 777 LEU A O 1
ATOM 6319 N N . ILE A 1 778 ? -4.012 41.906 -0.123 1 91.31 778 ILE A N 1
ATOM 6320 C CA . ILE A 1 778 ? -4.602 40.719 -0.762 1 91.31 778 ILE A CA 1
ATOM 6321 C C . ILE A 1 778 ? -5.402 39.938 0.264 1 91.31 778 ILE A C 1
ATOM 6323 O O . ILE A 1 778 ? -6.516 39.5 -0.021 1 91.31 778 ILE A O 1
ATOM 6327 N N . GLN A 1 779 ? -4.898 39.75 1.406 1 89.75 779 GLN A N 1
ATOM 6328 C CA . GLN A 1 779 ? -5.566 38.969 2.445 1 89.75 779 GLN A CA 1
ATOM 6329 C C . GLN A 1 779 ? -6.828 39.688 2.934 1 89.75 779 GLN A C 1
ATOM 6331 O O . GLN A 1 779 ? -7.855 39.031 3.166 1 89.75 779 GLN A O 1
ATOM 6336 N N . VAL A 1 780 ? -6.684 40.906 3.102 1 93.12 780 VAL A N 1
ATOM 6337 C CA . VAL A 1 780 ? -7.836 41.719 3.533 1 93.12 780 VAL A CA 1
ATOM 6338 C C . VAL A 1 780 ? -8.938 41.625 2.473 1 93.12 780 VAL A C 1
ATOM 6340 O O . VAL A 1 780 ? -10.109 41.438 2.799 1 93.12 780 VAL A O 1
ATOM 6343 N N . GLU A 1 781 ? -8.531 41.781 1.267 1 93.5 781 GLU A N 1
ATOM 6344 C CA . GLU A 1 781 ? -9.508 41.688 0.188 1 93.5 781 GLU A CA 1
ATOM 6345 C C . GLU A 1 781 ? -10.188 40.344 0.146 1 93.5 781 GLU A C 1
ATOM 6347 O O . GLU A 1 781 ? -11.391 40.25 -0.1 1 93.5 781 GLU A O 1
ATOM 6352 N N . THR A 1 782 ? -9.391 39.344 0.34 1 90.88 782 THR A N 1
ATOM 6353 C CA . THR A 1 782 ? -9.938 37.969 0.364 1 90.88 782 THR A CA 1
ATOM 6354 C C . THR A 1 782 ? -11.008 37.844 1.443 1 90.88 782 THR A C 1
ATOM 6356 O O . THR A 1 782 ? -12.07 37.25 1.21 1 90.88 782 THR A O 1
ATOM 6359 N N . ASN A 1 783 ? -10.789 38.344 2.619 1 91.69 783 ASN A N 1
ATOM 6360 C CA . ASN A 1 783 ? -11.75 38.281 3.717 1 91.69 783 ASN A CA 1
ATOM 6361 C C . ASN A 1 783 ? -12.992 39.125 3.428 1 91.69 783 ASN A C 1
ATOM 6363 O O . ASN A 1 783 ? -14.102 38.75 3.807 1 91.69 783 ASN A O 1
ATOM 6367 N N . LEU A 1 784 ? -12.75 40.219 2.779 1 94.12 784 LEU A N 1
ATOM 6368 C CA . LEU A 1 784 ? -13.867 41.062 2.377 1 94.12 784 LEU A CA 1
ATOM 6369 C C . LEU A 1 784 ? -14.75 40.375 1.354 1 94.12 784 LEU A C 1
ATOM 6371 O O . LEU A 1 784 ? -15.977 40.438 1.426 1 94.12 784 LEU A O 1
ATOM 6375 N N . MET A 1 785 ? -14.055 39.719 0.51 1 91.69 785 MET A N 1
ATOM 6376 C CA . MET A 1 785 ? -14.789 39 -0.53 1 91.69 785 MET A CA 1
ATOM 6377 C C . MET A 1 785 ? -15.539 37.812 0.055 1 91.69 785 MET A C 1
ATOM 6379 O O . MET A 1 785 ? -16.609 37.438 -0.438 1 91.69 785 MET A O 1
ATOM 6383 N N . ASN A 1 786 ? -15.039 37.25 1.076 1 91.06 786 ASN A N 1
ATOM 6384 C CA . ASN A 1 786 ? -15.688 36.125 1.729 1 91.06 786 ASN A CA 1
ATOM 6385 C C . ASN A 1 786 ? -16.828 36.562 2.627 1 91.06 786 ASN A C 1
ATOM 6387 O O . ASN A 1 786 ? -17.672 35.75 3.02 1 91.06 786 ASN A O 1
ATOM 6391 N N . ALA A 1 787 ? -16.766 37.812 2.994 1 93.19 787 ALA A N 1
ATOM 6392 C CA . ALA A 1 787 ? -17.938 38.375 3.678 1 93.19 787 ALA A CA 1
ATOM 6393 C C . ALA A 1 787 ? -19.125 38.469 2.729 1 93.19 787 ALA A C 1
ATOM 6395 O O . ALA A 1 787 ? -18.969 38.438 1.508 1 93.19 787 ALA A O 1
ATOM 6396 N N . ASP A 1 788 ? -20.344 38.5 3.295 1 94.25 788 ASP A N 1
ATOM 6397 C CA . ASP A 1 788 ? -21.562 38.562 2.492 1 94.25 788 ASP A CA 1
ATOM 6398 C C . ASP A 1 788 ? -22.578 39.531 3.129 1 94.25 788 ASP A C 1
ATOM 6400 O O . ASP A 1 788 ? -23.141 39.219 4.184 1 94.25 788 ASP A O 1
ATOM 6404 N N . LEU A 1 789 ? -22.812 40.531 2.414 1 94.81 789 LEU A N 1
ATOM 6405 C CA . LEU A 1 789 ? -23.656 41.625 2.941 1 94.81 789 LEU A CA 1
ATOM 6406 C C . LEU A 1 789 ? -25.047 41.094 3.285 1 94.81 789 LEU A C 1
ATOM 6408 O O . LEU A 1 789 ? -25.609 41.438 4.328 1 94.81 789 LEU A O 1
ATOM 6412 N N . SER A 1 790 ? -25.578 40.344 2.408 1 94.81 790 SER A N 1
ATOM 6413 C CA . SER A 1 790 ? -26.922 39.812 2.633 1 94.81 790 SER A CA 1
ATOM 6414 C C . SER A 1 790 ? -26.969 38.938 3.865 1 94.81 790 SER A C 1
ATOM 6416 O O . SER A 1 790 ? -27.906 39 4.656 1 94.81 790 SER A O 1
ATOM 6418 N N . ILE A 1 791 ? -26.016 38.125 4.062 1 95.94 791 ILE A N 1
ATOM 6419 C CA . ILE A 1 791 ? -25.953 37.219 5.191 1 95.94 791 ILE A CA 1
ATOM 6420 C C . ILE A 1 791 ? -25.641 38 6.473 1 95.94 791 ILE A C 1
ATOM 6422 O O . ILE A 1 791 ? -26.203 37.688 7.531 1 95.94 791 ILE A O 1
ATOM 6426 N N . MET A 1 792 ? -24.797 39 6.367 1 96.25 792 MET A N 1
ATOM 6427 C CA . MET A 1 792 ? -24.516 39.875 7.5 1 96.25 792 MET A CA 1
ATOM 6428 C C . MET A 1 792 ? -25.812 40.469 8.055 1 96.25 792 MET A C 1
ATOM 6430 O O . MET A 1 792 ? -26.047 40.438 9.266 1 96.25 792 MET A O 1
ATOM 6434 N N . LYS A 1 793 ? -26.547 40.906 7.145 1 95.56 793 LYS A N 1
ATOM 6435 C CA . LYS A 1 793 ? -27.797 41.562 7.531 1 95.56 793 LYS A CA 1
ATOM 6436 C C . LYS A 1 793 ? -28.734 40.531 8.18 1 95.56 793 LYS A C 1
ATOM 6438 O O . LYS A 1 793 ? -29.375 40.844 9.195 1 95.56 793 LYS A O 1
ATOM 6443 N N . ALA A 1 794 ? -28.797 39.406 7.57 1 95.62 794 ALA A N 1
ATOM 6444 C CA . ALA A 1 794 ? -29.672 38.344 8.086 1 95.62 794 ALA A CA 1
ATOM 6445 C C . ALA A 1 794 ? -29.266 37.969 9.508 1 95.62 794 ALA A C 1
ATOM 6447 O O . ALA A 1 794 ? -30.125 37.781 10.375 1 95.62 794 ALA A O 1
ATOM 6448 N N . TYR A 1 795 ? -28.094 37.812 9.82 1 97.12 795 TYR A N 1
ATOM 6449 C CA . TYR A 1 795 ? -27.625 37.469 11.156 1 97.12 795 TYR A CA 1
ATOM 6450 C C . TYR A 1 795 ? -27.844 38.625 12.125 1 97.12 795 TYR A C 1
ATOM 6452 O O . TYR A 1 795 ? -28.156 38.406 13.305 1 97.12 795 TYR A O 1
ATOM 6460 N N . SER A 1 796 ? -27.625 39.844 11.648 1 96.44 796 SER A N 1
ATOM 6461 C CA . SER A 1 796 ? -27.828 41 12.492 1 96.44 796 SER A CA 1
ATOM 6462 C C . SER A 1 796 ? -29.266 41.094 12.992 1 96.44 796 SER A C 1
ATOM 6464 O O . SER A 1 796 ? -29.516 41.625 14.07 1 96.44 796 SER A O 1
ATOM 6466 N N . GLU A 1 797 ? -30.125 40.562 12.227 1 95.44 797 GLU A N 1
ATOM 6467 C CA . GLU A 1 797 ? -31.547 40.594 12.594 1 95.44 797 GLU A CA 1
ATOM 6468 C C . GLU A 1 797 ? -31.828 39.719 13.812 1 95.44 797 GLU A C 1
ATOM 6470 O O . GLU A 1 797 ? -32.875 39.844 14.438 1 95.44 797 GLU A O 1
ATOM 6475 N N . LEU A 1 798 ? -30.922 38.906 14.18 1 95.94 798 LEU A N 1
ATOM 6476 C CA . LEU A 1 798 ? -31.062 38.094 15.375 1 95.94 798 LEU A CA 1
ATOM 6477 C C . LEU A 1 798 ? -30.906 38.938 16.641 1 95.94 798 LEU A C 1
ATOM 6479 O O . LEU A 1 798 ? -31.25 38.5 17.734 1 95.94 798 LEU A O 1
ATOM 6483 N N . VAL A 1 799 ? -30.312 40.125 16.484 1 96.31 799 VAL A N 1
ATOM 6484 C CA . VAL A 1 799 ? -30.141 41.031 17.609 1 96.31 799 VAL A CA 1
ATOM 6485 C C . VAL A 1 799 ? -31.5 41.625 18 1 96.31 799 VAL A C 1
ATOM 6487 O O . VAL A 1 799 ? -32.156 42.281 17.172 1 96.31 799 VAL A O 1
ATOM 6490 N N . SER A 1 800 ? -31.906 41.469 19.188 1 93 800 SER A N 1
ATOM 6491 C CA . SER A 1 800 ? -33.25 41.812 19.656 1 93 800 SER A CA 1
ATOM 6492 C C . SER A 1 800 ? -33.438 43.312 19.75 1 93 800 SER A C 1
ATOM 6494 O O . SER A 1 800 ? -34.469 43.844 19.359 1 93 800 SER A O 1
ATOM 6496 N N . ASP A 1 801 ? -32.438 44 20.266 1 95.12 801 ASP A N 1
ATOM 6497 C CA . ASP A 1 801 ? -32.5 45.469 20.406 1 95.12 801 ASP A CA 1
ATOM 6498 C C . ASP A 1 801 ? -32.281 46.156 19.047 1 95.12 801 ASP A C 1
ATOM 6500 O O . ASP A 1 801 ? -31.172 46.156 18.531 1 95.12 801 ASP A O 1
ATOM 6504 N N . GLU A 1 802 ? -33.25 46.75 18.578 1 94.25 802 GLU A N 1
ATOM 6505 C CA . GLU A 1 802 ? -33.219 47.344 17.234 1 94.25 802 GLU A CA 1
ATOM 6506 C C . GLU A 1 802 ? -32.25 48.5 17.156 1 94.25 802 GLU A C 1
ATOM 6508 O O . GLU A 1 802 ? -31.531 48.656 16.156 1 94.25 802 GLU A O 1
ATOM 6513 N N . LYS A 1 803 ? -32.312 49.312 18.141 1 93.31 803 LYS A N 1
ATOM 6514 C CA . LYS A 1 803 ? -31.406 50.469 18.156 1 93.31 803 LYS A CA 1
ATOM 6515 C C . LYS A 1 803 ? -29.953 50.031 18.125 1 93.31 803 LYS A C 1
ATOM 6517 O O . LYS A 1 803 ? -29.141 50.562 17.359 1 93.31 803 LYS A O 1
ATOM 6522 N N . LEU A 1 804 ? -29.766 49.094 18.922 1 92.81 804 LEU A N 1
ATOM 6523 C CA . LEU A 1 804 ? -28.438 48.5 18.969 1 92.81 804 LEU A CA 1
ATOM 6524 C C . LEU A 1 804 ? -28.062 47.875 17.625 1 92.81 804 LEU A C 1
ATOM 6526 O O . LEU A 1 804 ? -26.953 48.062 17.125 1 92.81 804 LEU A O 1
ATOM 6530 N N . ARG A 1 805 ? -28.906 47.156 17.078 1 94.25 805 ARG A N 1
ATOM 6531 C CA . ARG A 1 805 ? -28.703 46.469 15.805 1 94.25 805 ARG A CA 1
ATOM 6532 C C . ARG A 1 805 ? -28.375 47.469 14.688 1 94.25 805 ARG A C 1
ATOM 6534 O O . ARG A 1 805 ? -27.406 47.281 13.945 1 94.25 805 ARG A O 1
ATOM 6541 N N . LEU A 1 806 ? -29.125 48.469 14.609 1 93 806 LEU A N 1
ATOM 6542 C CA . LEU A 1 806 ? -28.984 49.406 13.523 1 93 806 LEU A CA 1
ATOM 6543 C C . LEU A 1 806 ? -27.703 50.219 13.672 1 93 806 LEU A C 1
ATOM 6545 O O . LEU A 1 806 ? -27.016 50.5 12.68 1 93 806 LEU A O 1
ATOM 6549 N N . ASP A 1 807 ? -27.391 50.594 14.844 1 92.69 807 ASP A N 1
ATOM 6550 C CA . ASP A 1 807 ? -26.203 51.406 15.094 1 92.69 807 ASP A CA 1
ATOM 6551 C C . ASP A 1 807 ? -24.938 50.656 14.711 1 92.69 807 ASP A C 1
ATOM 6553 O O . ASP A 1 807 ? -24.109 51.156 13.938 1 92.69 807 ASP A O 1
ATOM 6557 N N . ILE A 1 808 ? -24.828 49.469 15.195 1 94.88 808 ILE A N 1
ATOM 6558 C CA . ILE A 1 808 ? -23.609 48.688 14.961 1 94.88 808 ILE A CA 1
ATOM 6559 C C . ILE A 1 808 ? -23.578 48.219 13.516 1 94.88 808 ILE A C 1
ATOM 6561 O O . ILE A 1 808 ? -22.547 48.25 12.852 1 94.88 808 ILE A O 1
ATOM 6565 N N . SER A 1 809 ? -24.703 47.75 13 1 95 809 SER A N 1
ATOM 6566 C CA . SER A 1 809 ? -24.75 47.219 11.641 1 95 809 SER A CA 1
ATOM 6567 C C . SER A 1 809 ? -24.422 48.312 10.617 1 95 809 SER A C 1
ATOM 6569 O O . SER A 1 809 ? -23.766 48.031 9.609 1 95 809 SER A O 1
ATOM 6571 N N . ALA A 1 810 ? -24.906 49.438 10.859 1 93.44 810 ALA A N 1
ATOM 6572 C CA . ALA A 1 810 ? -24.625 50.531 9.938 1 93.44 810 ALA A CA 1
ATOM 6573 C C . ALA A 1 810 ? -23.141 50.812 9.844 1 93.44 810 ALA A C 1
ATOM 6575 O O . ALA A 1 810 ? -22.609 51.062 8.758 1 93.44 810 ALA A O 1
ATOM 6576 N N . ASN A 1 811 ? -22.531 50.812 10.945 1 94.62 811 ASN A N 1
ATOM 6577 C CA . ASN A 1 811 ? -21.078 51.031 10.977 1 94.62 811 ASN A CA 1
ATOM 6578 C C . ASN A 1 811 ? -20.328 49.938 10.227 1 94.62 811 ASN A C 1
ATOM 6580 O O . ASN A 1 811 ? -19.375 50.219 9.516 1 94.62 811 ASN A O 1
ATOM 6584 N N . LEU A 1 812 ? -20.766 48.719 10.422 1 96.88 812 LEU A N 1
ATOM 6585 C CA . LEU A 1 812 ? -20.125 47.594 9.781 1 96.88 812 LEU A CA 1
ATOM 6586 C C . LEU A 1 812 ? -20.297 47.625 8.273 1 96.88 812 LEU A C 1
ATOM 6588 O O . LEU A 1 812 ? -19.359 47.406 7.52 1 96.88 812 LEU A O 1
ATOM 6592 N N . ILE A 1 813 ? -21.453 47.906 7.816 1 96.56 813 ILE A N 1
ATOM 6593 C CA . ILE A 1 813 ? -21.797 47.938 6.395 1 96.56 813 ILE A CA 1
ATOM 6594 C C . ILE A 1 813 ? -21.062 49.094 5.707 1 96.56 813 ILE A C 1
ATOM 6596 O O . ILE A 1 813 ? -20.531 48.906 4.605 1 96.56 813 ILE A O 1
ATOM 6600 N N . GLU A 1 814 ? -21.031 50.188 6.348 1 96.5 814 GLU A N 1
ATOM 6601 C CA . GLU A 1 814 ? -20.328 51.312 5.797 1 96.5 814 GLU A CA 1
ATOM 6602 C C . GLU A 1 814 ? -18.844 51.031 5.641 1 96.5 814 GLU A C 1
ATOM 6604 O O . GLU A 1 814 ? -18.25 51.344 4.605 1 96.5 814 GLU A O 1
ATOM 6609 N N . GLU A 1 815 ? -18.297 50.531 6.648 1 97.5 815 GLU A N 1
ATOM 6610 C CA . GLU A 1 815 ? -16.875 50.188 6.605 1 97.5 815 GLU A CA 1
ATOM 6611 C C . GLU A 1 815 ? -16.578 49.125 5.555 1 97.5 815 GLU A C 1
ATOM 6613 O O . GLU A 1 815 ? -15.516 49.156 4.926 1 97.5 815 GLU A O 1
ATOM 6618 N N . TYR A 1 816 ? -17.547 48.188 5.375 1 97.31 816 TYR A N 1
ATOM 6619 C CA . TYR A 1 816 ? -17.422 47.125 4.367 1 97.31 816 TYR A CA 1
ATOM 6620 C C . TYR A 1 816 ? -17.281 47.719 2.973 1 97.31 816 TYR A C 1
ATOM 6622 O O . TYR A 1 816 ? -16.359 47.406 2.234 1 97.31 816 TYR A O 1
ATOM 6630 N N . HIS A 1 817 ? -18.078 48.656 2.641 1 97.12 817 HIS A N 1
ATOM 6631 C CA . HIS A 1 817 ? -18.062 49.312 1.331 1 97.12 817 HIS A CA 1
ATOM 6632 C C . HIS A 1 817 ? -16.828 50.188 1.172 1 97.12 817 HIS A C 1
ATOM 6634 O O . HIS A 1 817 ? -16.172 50.156 0.125 1 97.12 817 HIS A O 1
ATOM 6640 N N . ARG A 1 818 ? -16.547 50.906 2.238 1 97.5 818 ARG A N 1
ATOM 6641 C CA . ARG A 1 818 ? -15.367 51.781 2.221 1 97.5 818 ARG A CA 1
ATOM 6642 C C . ARG A 1 818 ? -14.094 50.969 1.986 1 97.5 818 ARG A C 1
ATOM 6644 O O . ARG A 1 818 ? -13.227 51.406 1.216 1 97.5 818 ARG A O 1
ATOM 6651 N N . SER A 1 819 ? -14.016 49.875 2.672 1 97.69 819 SER A N 1
ATOM 6652 C CA . SER A 1 819 ? -12.836 49.031 2.553 1 97.69 819 SER A CA 1
ATOM 6653 C C . SER A 1 819 ? -12.68 48.5 1.133 1 97.69 819 SER A C 1
ATOM 6655 O O . SER A 1 819 ? -11.586 48.531 0.568 1 97.69 819 SER A O 1
ATOM 6657 N N . LEU A 1 820 ? -13.719 47.969 0.5 1 96.69 820 LEU A N 1
ATOM 6658 C CA . LEU A 1 820 ? -13.68 47.438 -0.862 1 96.69 820 LEU A CA 1
ATOM 6659 C C . LEU A 1 820 ? -13.25 48.531 -1.846 1 96.69 820 LEU A C 1
ATOM 6661 O O . LEU A 1 820 ? -12.422 48.281 -2.725 1 96.69 820 LEU A O 1
ATOM 6665 N N . ASP A 1 821 ? -13.781 49.656 -1.665 1 96.38 821 ASP A N 1
ATOM 6666 C CA . ASP A 1 821 ? -13.484 50.75 -2.564 1 96.38 821 ASP A CA 1
ATOM 6667 C C . ASP A 1 821 ? -12.031 51.188 -2.449 1 96.38 821 ASP A C 1
ATOM 6669 O O . ASP A 1 821 ? -11.352 51.375 -3.463 1 96.38 821 ASP A O 1
ATOM 6673 N N . GLU A 1 822 ? -11.609 51.375 -1.235 1 97.62 822 GLU A N 1
ATOM 6674 C CA . GLU A 1 822 ? -10.25 51.844 -1.008 1 97.62 822 GLU A CA 1
ATOM 6675 C C . GLU A 1 822 ? -9.219 50.844 -1.489 1 97.62 822 GLU A C 1
ATOM 6677 O O . GLU A 1 822 ? -8.164 51.219 -2.004 1 97.62 822 GLU A O 1
ATOM 6682 N N . ILE A 1 823 ? -9.438 49.562 -1.293 1 97.25 823 ILE A N 1
ATOM 6683 C CA . ILE A 1 823 ? -8.508 48.531 -1.747 1 97.25 823 ILE A CA 1
ATOM 6684 C C . ILE A 1 823 ? -8.445 48.531 -3.273 1 97.25 823 ILE A C 1
ATOM 6686 O O . ILE A 1 823 ? -7.371 48.375 -3.857 1 97.25 823 ILE A O 1
ATOM 6690 N N . GLN A 1 824 ? -9.594 48.656 -3.9 1 96.75 824 GLN A N 1
ATOM 6691 C CA . GLN A 1 824 ? -9.617 48.75 -5.355 1 96.75 824 GLN A CA 1
ATOM 6692 C C . GLN A 1 824 ? -8.773 49.906 -5.844 1 96.75 824 GLN A C 1
ATOM 6694 O O . GLN A 1 824 ? -8.055 49.812 -6.84 1 96.75 824 GLN A O 1
ATOM 6699 N N . LYS A 1 825 ? -8.852 51.031 -5.152 1 96.75 825 LYS A N 1
ATOM 6700 C CA . LYS A 1 825 ? -8.055 52.188 -5.504 1 96.75 825 LYS A CA 1
ATOM 6701 C C . LYS A 1 825 ? -6.562 51.906 -5.316 1 96.75 825 LYS A C 1
ATOM 6703 O O . LYS A 1 825 ? -5.734 52.406 -6.082 1 96.75 825 LYS A O 1
ATOM 6708 N N . MET A 1 826 ? -6.258 51.219 -4.273 1 97.25 826 MET A N 1
ATOM 6709 C CA . MET A 1 826 ? -4.863 50.906 -3.992 1 97.25 826 MET A CA 1
ATOM 6710 C C . MET A 1 826 ? -4.246 50.094 -5.141 1 97.25 826 MET A C 1
ATOM 6712 O O . MET A 1 826 ? -3.107 50.344 -5.535 1 97.25 826 MET A O 1
ATOM 6716 N N . PHE A 1 827 ? -4.953 49.125 -5.727 1 96.06 827 PHE A N 1
ATOM 6717 C CA . PHE A 1 827 ? -4.41 48.281 -6.766 1 96.06 827 PHE A CA 1
ATOM 6718 C C . PHE A 1 827 ? -4.609 48.875 -8.148 1 96.06 827 PHE A C 1
ATOM 6720 O O . PHE A 1 827 ? -3.9 48.531 -9.094 1 96.06 827 PHE A O 1
ATOM 6727 N N . GLY A 1 828 ? -5.547 49.75 -8.336 1 93.44 828 GLY A N 1
ATOM 6728 C CA . GLY A 1 828 ? -5.793 50.438 -9.578 1 93.44 828 GLY A CA 1
ATOM 6729 C C . GLY A 1 828 ? -6.57 49.625 -10.594 1 93.44 828 GLY A C 1
ATOM 6730 O O . GLY A 1 828 ? -6.762 50.031 -11.734 1 93.44 828 GLY A O 1
ATOM 6731 N N . ARG A 1 829 ? -6.949 48.312 -10.281 1 91.88 829 ARG A N 1
ATOM 6732 C CA . ARG A 1 829 ? -7.715 47.406 -11.148 1 91.88 829 ARG A CA 1
ATOM 6733 C C . ARG A 1 829 ? -8.867 46.781 -10.383 1 91.88 829 ARG A C 1
ATOM 6735 O O . ARG A 1 829 ? -8.734 46.469 -9.195 1 91.88 829 ARG A O 1
ATOM 6742 N N . PRO A 1 830 ? -9.891 46.562 -11.109 1 94.19 830 PRO A N 1
ATOM 6743 C CA . PRO A 1 830 ? -11.047 45.938 -10.438 1 94.19 830 PRO A CA 1
ATOM 6744 C C . PRO A 1 830 ? -10.781 44.531 -9.961 1 94.19 830 PRO A C 1
ATOM 6746 O O . PRO A 1 830 ? -10.016 43.781 -10.594 1 94.19 830 PRO A O 1
ATOM 6749 N N . ARG A 1 831 ? -11.383 44.188 -8.875 1 92.62 831 ARG A N 1
ATOM 6750 C CA . ARG A 1 831 ? -11.188 42.875 -8.273 1 92.62 831 ARG A CA 1
ATOM 6751 C C . ARG A 1 831 ? -11.695 41.75 -9.188 1 92.62 831 ARG A C 1
ATOM 6753 O O . ARG A 1 831 ? -11.156 40.656 -9.188 1 92.62 831 ARG A O 1
ATOM 6760 N N . GLU A 1 832 ? -12.703 41.969 -10.078 1 91.31 832 GLU A N 1
ATOM 6761 C CA . GLU A 1 832 ? -13.266 40.969 -11 1 91.31 832 GLU A CA 1
ATOM 6762 C C . GLU A 1 832 ? -12.211 40.469 -11.984 1 91.31 832 GLU A C 1
ATOM 6764 O O . GLU A 1 832 ? -12.297 39.344 -12.461 1 91.31 832 GLU A O 1
ATOM 6769 N N . VAL A 1 833 ? -11.258 41.312 -12.172 1 91.62 833 VAL A N 1
ATOM 6770 C CA . VAL A 1 833 ? -10.195 40.969 -13.109 1 91.62 833 VAL A CA 1
ATOM 6771 C C . VAL A 1 833 ? -9.031 40.312 -12.352 1 91.62 833 VAL A C 1
ATOM 6773 O O . VAL A 1 833 ? -8.445 39.344 -12.82 1 91.62 833 VAL A O 1
ATOM 6776 N N . ARG A 1 834 ? -8.805 40.812 -11.141 1 90.44 834 ARG A N 1
ATOM 6777 C CA . ARG A 1 834 ? -7.629 40.375 -10.398 1 90.44 834 ARG A CA 1
ATOM 6778 C C . ARG A 1 834 ? -7.887 39.062 -9.672 1 90.44 834 ARG A C 1
ATOM 6780 O O . ARG A 1 834 ? -6.973 38.25 -9.484 1 90.44 834 ARG A O 1
ATOM 6787 N N . ARG A 1 835 ? -9.141 38.875 -9.367 1 92.56 835 ARG A N 1
ATOM 6788 C CA . ARG A 1 835 ? -9.469 37.781 -8.461 1 92.56 835 ARG A CA 1
ATOM 6789 C C . ARG A 1 835 ? -10.453 36.812 -9.109 1 92.56 835 ARG A C 1
ATOM 6791 O O . ARG A 1 835 ? -11.406 36.344 -8.461 1 92.56 835 ARG A O 1
ATOM 6798 N N . THR A 1 836 ? -10.25 36.438 -10.359 1 87.69 836 THR A N 1
ATOM 6799 C CA . THR A 1 836 ? -11.18 35.656 -11.156 1 87.69 836 THR A CA 1
ATOM 6800 C C . THR A 1 836 ? -11.367 34.25 -10.539 1 87.69 836 THR A C 1
ATOM 6802 O O . THR A 1 836 ? -12.5 33.781 -10.453 1 87.69 836 THR A O 1
ATOM 6805 N N . SER A 1 837 ? -10.336 33.594 -10.133 1 85.94 837 SER A N 1
ATOM 6806 C CA . SER A 1 837 ? -10.414 32.25 -9.578 1 85.94 837 SER A CA 1
ATOM 6807 C C . SER A 1 837 ? -11.195 32.25 -8.273 1 85.94 837 SER A C 1
ATOM 6809 O O . SER A 1 837 ? -12.008 31.344 -8.039 1 85.94 837 SER A O 1
ATOM 6811 N N . GLN A 1 838 ? -10.953 33.219 -7.434 1 87.56 838 GLN A N 1
ATOM 6812 C CA . GLN A 1 838 ? -11.656 33.312 -6.156 1 87.56 838 GLN A CA 1
ATOM 6813 C C . GLN A 1 838 ? -13.148 33.562 -6.359 1 87.56 838 GLN A C 1
ATOM 6815 O O . GLN A 1 838 ? -13.977 32.969 -5.652 1 87.56 838 GLN A O 1
ATOM 6820 N N . ILE A 1 839 ? -13.422 34.375 -7.297 1 90.31 839 ILE A N 1
ATOM 6821 C CA . ILE A 1 839 ? -14.812 34.688 -7.59 1 90.31 839 ILE A CA 1
ATOM 6822 C C . ILE A 1 839 ? -15.539 33.438 -8.109 1 90.31 839 ILE A C 1
ATOM 6824 O O . ILE A 1 839 ? -16.672 33.188 -7.707 1 90.31 839 ILE A O 1
ATOM 6828 N N . ASP A 1 840 ? -14.914 32.719 -8.938 1 88.94 840 ASP A N 1
ATOM 6829 C CA . ASP A 1 840 ? -15.516 31.5 -9.469 1 88.94 840 ASP A CA 1
ATOM 6830 C C . ASP A 1 840 ? -15.758 30.469 -8.367 1 88.94 840 ASP A C 1
ATOM 6832 O O . ASP A 1 840 ? -16.797 29.812 -8.344 1 88.94 840 ASP A O 1
ATOM 6836 N N . ASN A 1 841 ? -14.812 30.375 -7.566 1 88.38 841 ASN A N 1
ATOM 6837 C CA . ASN A 1 841 ? -14.938 29.453 -6.434 1 88.38 841 ASN A CA 1
ATOM 6838 C C . ASN A 1 841 ? -16.125 29.812 -5.551 1 88.38 841 ASN A C 1
ATOM 6840 O O . ASN A 1 841 ? -16.875 28.938 -5.121 1 88.38 841 ASN A O 1
ATOM 6844 N N . MET A 1 842 ? -16.266 31.062 -5.281 1 89.5 842 MET A N 1
ATOM 6845 C CA . MET A 1 842 ? -17.359 31.547 -4.43 1 89.5 842 MET A CA 1
ATOM 6846 C C . MET A 1 842 ? -18.703 31.312 -5.102 1 89.5 842 MET A C 1
ATOM 6848 O O . MET A 1 842 ? -19.672 30.922 -4.445 1 89.5 842 MET A O 1
ATOM 6852 N N . LYS A 1 843 ? -18.719 31.531 -6.363 1 89.06 843 LYS A N 1
ATOM 6853 C CA . LYS A 1 843 ? -19.953 31.359 -7.109 1 89.06 843 LYS A CA 1
ATOM 6854 C C . LYS A 1 843 ? -20.422 29.906 -7.082 1 89.06 843 LYS A C 1
ATOM 6856 O O . LYS A 1 843 ? -21.609 29.641 -6.934 1 89.06 843 LYS A O 1
ATOM 6861 N N . ARG A 1 844 ? -19.547 29.047 -7.188 1 88.56 844 ARG A N 1
ATOM 6862 C CA . ARG A 1 844 ? -19.859 27.625 -7.262 1 88.56 844 ARG A CA 1
ATOM 6863 C C . ARG A 1 844 ? -20.453 27.141 -5.949 1 88.56 844 ARG A C 1
ATOM 6865 O O . ARG A 1 844 ? -21.266 26.203 -5.941 1 88.56 844 ARG A O 1
ATOM 6872 N N . ARG A 1 845 ? -20.141 27.812 -4.801 1 91.25 845 ARG A N 1
ATOM 6873 C CA . ARG A 1 845 ? -20.562 27.312 -3.492 1 91.25 845 ARG A CA 1
ATOM 6874 C C . ARG A 1 845 ? -21.719 28.156 -2.945 1 91.25 845 ARG A C 1
ATOM 6876 O O . ARG A 1 845 ? -22.312 27.812 -1.931 1 91.25 845 ARG A O 1
ATOM 6883 N N . SER A 1 846 ? -22.109 29.172 -3.623 1 89.81 846 SER A N 1
ATOM 6884 C CA . SER A 1 846 ? -22.984 30.219 -3.105 1 89.81 846 SER A CA 1
ATOM 6885 C C . SER A 1 846 ? -24.344 29.641 -2.707 1 89.81 846 SER A C 1
ATOM 6887 O O . SER A 1 846 ? -24.859 29.938 -1.623 1 89.81 846 SER A O 1
ATOM 6889 N N . ASN A 1 847 ? -24.859 28.797 -3.557 1 87.5 847 ASN A N 1
ATOM 6890 C CA . ASN A 1 847 ? -26.203 28.297 -3.299 1 87.5 847 ASN A CA 1
ATOM 6891 C C . ASN A 1 847 ? -26.234 27.391 -2.068 1 87.5 847 ASN A C 1
ATOM 6893 O O . ASN A 1 847 ? -27.125 27.516 -1.226 1 87.5 847 ASN A O 1
ATOM 6897 N N . ALA A 1 848 ? -25.344 26.531 -2.035 1 90 848 ALA A N 1
ATOM 6898 C CA . ALA A 1 848 ? -25.266 25.609 -0.905 1 90 848 ALA A CA 1
ATOM 6899 C C . ALA A 1 848 ? -25 26.359 0.398 1 90 848 ALA A C 1
ATOM 6901 O O . ALA A 1 848 ? -25.594 26.047 1.434 1 90 848 ALA A O 1
ATOM 6902 N N . LEU A 1 849 ? -24.203 27.344 0.389 1 92.06 849 LEU A N 1
ATOM 6903 C CA . LEU A 1 849 ? -23.875 28.125 1.579 1 92.06 849 LEU A CA 1
ATOM 6904 C C . LEU A 1 849 ? -25.078 28.953 2.033 1 92.06 849 LEU A C 1
ATOM 6906 O O . LEU A 1 849 ? -25.344 29.047 3.232 1 92.06 849 LEU A O 1
ATOM 6910 N N . GLN A 1 850 ? -25.734 29.5 1.067 1 91.81 850 GLN A N 1
ATOM 6911 C CA . GLN A 1 850 ? -26.906 30.297 1.395 1 91.81 850 GLN A CA 1
ATOM 6912 C C . GLN A 1 850 ? -27.953 29.453 2.125 1 91.81 850 GLN A C 1
ATOM 6914 O O . GLN A 1 850 ? -28.531 29.906 3.115 1 91.81 850 GLN A O 1
ATOM 6919 N N . ALA A 1 851 ? -28.109 28.297 1.598 1 89.38 851 ALA A N 1
ATOM 6920 C CA . ALA A 1 851 ? -29.078 27.391 2.217 1 89.38 851 ALA A CA 1
ATOM 6921 C C . ALA A 1 851 ? -28.672 27.047 3.648 1 89.38 851 ALA A C 1
ATOM 6923 O O . ALA A 1 851 ? -29.516 27.031 4.551 1 89.38 851 ALA A O 1
ATOM 6924 N N . LEU A 1 852 ? -27.5 26.828 3.881 1 92.06 852 LEU A N 1
ATOM 6925 C CA . LEU A 1 852 ? -27 26.453 5.203 1 92.06 852 LEU A CA 1
ATOM 6926 C C . LEU A 1 852 ? -27.078 27.641 6.164 1 92.06 852 LEU A C 1
ATOM 6928 O O . LEU A 1 852 ? -27.391 27.469 7.344 1 92.06 852 LEU A O 1
ATOM 6932 N N . HIS A 1 853 ? -26.812 28.812 5.652 1 94.25 853 HIS A N 1
ATOM 6933 C CA . HIS A 1 853 ? -26.906 30 6.492 1 94.25 853 HIS A CA 1
ATOM 6934 C C . HIS A 1 853 ? -28.344 30.234 6.938 1 94.25 853 HIS A C 1
ATOM 6936 O O . HIS A 1 853 ? -28.594 30.562 8.102 1 94.25 853 HIS A O 1
ATOM 6942 N N . GLU A 1 854 ? -29.203 30.078 6.043 1 91.75 854 GLU A N 1
ATOM 6943 C CA . GLU A 1 854 ? -30.625 30.25 6.387 1 91.75 854 GLU A CA 1
ATOM 6944 C C . GLU A 1 854 ? -31.047 29.234 7.441 1 91.75 854 GLU A C 1
ATOM 6946 O O . GLU A 1 854 ? -31.781 29.562 8.375 1 91.75 854 GLU A O 1
ATOM 6951 N N . LEU A 1 855 ? -30.594 28.047 7.227 1 90.62 855 LEU A N 1
ATOM 6952 C CA . LEU A 1 855 ? -30.906 27 8.195 1 90.62 855 LEU A CA 1
ATOM 6953 C C . LEU A 1 855 ? -30.297 27.344 9.562 1 90.62 855 LEU A C 1
ATOM 6955 O O . LEU A 1 855 ? -30.938 27.109 10.594 1 90.62 855 LEU A O 1
ATOM 6959 N N . GLN A 1 856 ? -29.109 27.797 9.562 1 93.75 856 GLN A N 1
ATOM 6960 C CA . GLN A 1 856 ? -28.453 28.109 10.828 1 93.75 856 GLN A CA 1
ATOM 6961 C C . GLN A 1 856 ? -29.172 29.234 11.555 1 93.75 856 GLN A C 1
ATOM 6963 O O . GLN A 1 856 ? -29.391 29.156 12.766 1 93.75 856 GLN A O 1
ATOM 6968 N N . ILE A 1 857 ? -29.609 30.234 10.836 1 94.81 857 ILE A N 1
ATOM 6969 C CA . ILE A 1 857 ? -30.297 31.391 11.422 1 94.81 857 ILE A CA 1
ATOM 6970 C C . ILE A 1 857 ? -31.641 30.922 12.016 1 94.81 857 ILE A C 1
ATOM 6972 O O . ILE A 1 857 ? -31.984 31.297 13.141 1 94.81 857 ILE A O 1
ATOM 6976 N N . HIS A 1 858 ? -32.281 30.141 11.242 1 91.38 858 HIS A N 1
ATOM 6977 C CA . HIS A 1 858 ? -33.594 29.625 11.688 1 91.38 858 HIS A CA 1
ATOM 6978 C C . HIS A 1 858 ? -33.438 28.797 12.961 1 91.38 858 HIS A C 1
ATOM 6980 O O . HIS A 1 858 ? -34.188 28.984 13.93 1 91.38 858 HIS A O 1
ATOM 6986 N N . GLU A 1 859 ? -32.469 27.938 12.961 1 91.31 859 GLU A N 1
ATOM 6987 C CA . GLU A 1 859 ? -32.25 27.047 14.102 1 91.31 859 GLU A CA 1
ATOM 6988 C C . GLU A 1 859 ? -31.719 27.828 15.305 1 91.31 859 GLU A C 1
ATOM 6990 O O . GLU A 1 859 ? -32.031 27.484 16.453 1 91.31 859 GLU A O 1
ATOM 6995 N N . LEU A 1 860 ? -30.906 28.797 15.047 1 93.38 860 LEU A N 1
ATOM 6996 C CA . LEU A 1 860 ? -30.375 29.609 16.125 1 93.38 860 LEU A CA 1
ATOM 6997 C C . LEU A 1 860 ? -31.484 30.359 16.844 1 93.38 860 LEU A C 1
ATOM 6999 O O . LEU A 1 860 ? -31.516 30.406 18.078 1 93.38 860 LEU A O 1
ATOM 7003 N N . LYS A 1 861 ? -32.344 30.922 16.094 1 91.94 861 LYS A N 1
ATOM 7004 C CA . LYS A 1 861 ? -33.469 31.656 16.656 1 91.94 861 LYS A CA 1
ATOM 7005 C C . LYS A 1 861 ? -34.344 30.734 17.531 1 91.94 861 LYS A C 1
ATOM 7007 O O . LYS A 1 861 ? -34.719 31.109 18.641 1 91.94 861 LYS A O 1
ATOM 7012 N N . ALA A 1 862 ? -34.594 29.609 17.047 1 90.38 862 ALA A N 1
ATOM 7013 C CA . ALA A 1 862 ? -35.438 28.641 17.75 1 90.38 862 ALA A CA 1
ATOM 7014 C C . ALA A 1 862 ? -34.75 28.141 19.016 1 90.38 862 ALA A C 1
ATOM 7016 O O . ALA A 1 862 ? -35.375 28.031 20.062 1 90.38 862 ALA A O 1
ATOM 7017 N N . TRP A 1 863 ? -33.531 27.812 18.875 1 91.5 863 TRP A N 1
ATOM 7018 C CA . TRP A 1 863 ? -32.781 27.25 20 1 91.5 863 TRP A CA 1
ATOM 7019 C C . TRP A 1 863 ? -32.625 28.266 21.109 1 91.5 863 TRP A C 1
ATOM 7021 O O . TRP A 1 863 ? -32.75 27.922 22.297 1 91.5 863 TRP A O 1
ATOM 7031 N N . ARG A 1 864 ? -32.344 29.516 20.828 1 91.75 864 ARG A N 1
ATOM 7032 C CA . ARG A 1 864 ? -32.125 30.562 21.812 1 91.75 864 ARG A CA 1
ATOM 7033 C C . ARG A 1 864 ? -33.406 30.859 22.609 1 91.75 864 ARG A C 1
ATOM 7035 O O . ARG A 1 864 ? -33.312 31.344 23.734 1 91.75 864 ARG A O 1
ATOM 7042 N N . GLN A 1 865 ? -34.5 30.453 22.094 1 88.88 865 GLN A N 1
ATOM 7043 C CA . GLN A 1 865 ? -35.75 30.641 22.797 1 88.88 865 GLN A CA 1
ATOM 7044 C C . GLN A 1 865 ? -35.969 29.562 23.859 1 88.88 865 GLN A C 1
ATOM 7046 O O . GLN A 1 865 ? -36.688 29.781 24.844 1 88.88 865 GLN A O 1
ATOM 7051 N N . ILE A 1 866 ? -35.312 28.453 23.688 1 86.12 866 ILE A N 1
ATOM 7052 C CA . ILE A 1 866 ? -35.625 27.328 24.578 1 86.12 866 ILE A CA 1
ATOM 7053 C C . ILE A 1 866 ? -34.406 26.984 25.406 1 86.12 866 ILE A C 1
ATOM 7055 O O . ILE A 1 866 ? -34.438 26.094 26.266 1 86.12 866 ILE A O 1
ATOM 7059 N N . LYS A 1 867 ? -33.188 27.375 25.156 1 76.94 867 LYS A N 1
ATOM 7060 C CA . LYS A 1 867 ? -31.906 26.953 25.703 1 76.94 867 LYS A CA 1
ATOM 7061 C C . LYS A 1 867 ? -31.922 26.984 27.234 1 76.94 867 LYS A C 1
ATOM 7063 O O . LYS A 1 867 ? -31.297 26.141 27.891 1 76.94 867 LYS A O 1
ATOM 7068 N N . GLY A 1 868 ? -32.625 27.812 27.938 1 63.56 868 GLY A N 1
ATOM 7069 C CA . GLY A 1 868 ? -32.656 27.891 29.391 1 63.56 868 GLY A CA 1
ATOM 7070 C C . GLY A 1 868 ? -33.438 26.75 30.031 1 63.56 868 GLY A C 1
ATOM 7071 O O . GLY A 1 868 ? -33.281 26.5 31.234 1 63.56 868 GLY A O 1
ATOM 7072 N N . ASN A 1 869 ? -34.094 25.938 29.328 1 64.25 869 ASN A N 1
ATOM 7073 C CA . ASN A 1 869 ? -34.969 24.938 29.938 1 64.25 869 ASN A CA 1
ATOM 7074 C C . ASN A 1 869 ? -34.344 23.547 29.828 1 64.25 869 ASN A C 1
ATOM 7076 O O . ASN A 1 869 ? -34.906 22.578 30.359 1 64.25 869 ASN A O 1
ATOM 7080 N N . ASN A 1 870 ? -32.969 23.469 29.703 1 62.56 870 ASN A N 1
ATOM 7081 C CA . ASN A 1 870 ? -32.188 22.234 29.641 1 62.56 870 ASN A CA 1
ATOM 7082 C C . ASN A 1 870 ? -33.062 21.047 29.25 1 62.56 870 ASN A C 1
ATOM 7084 O O . ASN A 1 870 ? -33.156 20.062 29.984 1 62.56 870 ASN A O 1
ATOM 7088 N N . THR A 1 871 ? -33.906 21.031 28.203 1 71.06 871 THR A N 1
ATOM 7089 C CA . THR A 1 871 ? -34.812 19.984 27.75 1 71.06 871 THR A CA 1
ATOM 7090 C C . THR A 1 871 ? -34.156 19.141 26.656 1 71.06 871 THR A C 1
ATOM 7092 O O . THR A 1 871 ? -33.125 19.516 26.109 1 71.06 871 THR A O 1
ATOM 7095 N N . GLU A 1 872 ? -34.531 17.875 26.609 1 77.06 872 GLU A N 1
ATOM 7096 C CA . GLU A 1 872 ? -34.156 16.938 25.547 1 77.06 872 GLU A CA 1
ATOM 7097 C C . GLU A 1 872 ? -34.188 17.609 24.172 1 77.06 872 GLU A C 1
ATOM 7099 O O . GLU A 1 872 ? -33.312 17.375 23.344 1 77.06 872 GLU A O 1
ATOM 7104 N N . ASP A 1 873 ? -35.031 18.516 24.031 1 79.62 873 ASP A N 1
ATOM 7105 C CA . ASP A 1 873 ? -35.188 19.219 22.766 1 79.62 873 ASP A CA 1
ATOM 7106 C C . ASP A 1 873 ? -34 20.188 22.531 1 79.62 873 ASP A C 1
ATOM 7108 O O . ASP A 1 873 ? -33.531 20.344 21.391 1 79.62 873 ASP A O 1
ATOM 7112 N N . SER A 1 874 ? -33.625 20.75 23.531 1 82.56 874 SER A N 1
ATOM 7113 C CA . SER A 1 874 ? -32.5 21.672 23.438 1 82.56 874 SER A CA 1
ATOM 7114 C C . SER A 1 874 ? -31.234 20.953 23 1 82.56 874 SER A C 1
ATOM 7116 O O . SER A 1 874 ? -30.469 21.453 22.188 1 82.56 874 SER A O 1
ATOM 7118 N N . GLU A 1 875 ? -31.141 19.828 23.469 1 78.69 875 GLU A N 1
ATOM 7119 C CA . GLU A 1 875 ? -29.953 19.031 23.141 1 78.69 875 GLU A CA 1
ATOM 7120 C C . GLU A 1 875 ? -29.969 18.609 21.672 1 78.69 875 GLU A C 1
ATOM 7122 O O . GLU A 1 875 ? -28.938 18.609 21 1 78.69 875 GLU A O 1
ATOM 7127 N N . LYS A 1 876 ? -31.078 18.234 21.188 1 78.38 876 LYS A N 1
ATOM 7128 C CA . LYS A 1 876 ? -31.234 17.844 19.781 1 78.38 876 LYS A CA 1
ATOM 7129 C C . LYS A 1 876 ? -30.938 19.016 18.859 1 78.38 876 LYS A C 1
ATOM 7131 O O . LYS A 1 876 ? -30.328 18.844 17.797 1 78.38 876 LYS A O 1
ATOM 7136 N N . MET A 1 877 ? -31.375 20.141 19.297 1 85.5 877 MET A N 1
ATOM 7137 C CA . MET A 1 877 ? -31.188 21.328 18.469 1 85.5 877 MET A CA 1
ATOM 7138 C C . MET A 1 877 ? -29.719 21.75 18.422 1 85.5 877 MET A C 1
ATOM 7140 O O . MET A 1 877 ? -29.234 22.188 17.391 1 85.5 877 MET A O 1
ATOM 7144 N N . ILE A 1 878 ? -29.094 21.609 19.484 1 84.31 878 ILE A N 1
ATOM 7145 C CA . ILE A 1 878 ? -27.688 21.969 19.531 1 84.31 878 ILE A CA 1
ATOM 7146 C C . ILE A 1 878 ? -26.891 21.047 18.609 1 84.31 878 ILE A C 1
ATOM 7148 O O . ILE A 1 878 ? -25.938 21.484 17.953 1 84.31 878 ILE A O 1
ATOM 7152 N N . LYS A 1 879 ? -27.234 19.859 18.641 1 80.06 879 LYS A N 1
ATOM 7153 C CA . LYS A 1 879 ? -26.578 18.906 17.75 1 80.06 879 LYS A CA 1
ATOM 7154 C C . LYS A 1 879 ? -26.75 19.297 16.297 1 80.06 879 LYS A C 1
ATOM 7156 O O . LYS A 1 879 ? -25.797 19.25 15.508 1 80.06 879 LYS A O 1
ATOM 7161 N N . ARG A 1 880 ? -27.875 19.672 15.969 1 85 880 ARG A N 1
ATOM 7162 C CA . ARG A 1 880 ? -28.156 20.109 14.609 1 85 880 ARG A CA 1
ATOM 7163 C C . ARG A 1 880 ? -27.375 21.375 14.258 1 85 880 ARG A C 1
ATOM 7165 O O . ARG A 1 880 ? -26.828 21.484 13.156 1 85 880 ARG A O 1
ATOM 7172 N N . LEU A 1 881 ? -27.375 22.234 15.18 1 88.56 881 LEU A N 1
ATOM 7173 C CA . LEU A 1 881 ? -26.656 23.484 14.984 1 88.56 881 LEU A CA 1
ATOM 7174 C C . LEU A 1 881 ? -25.156 23.219 14.773 1 88.56 881 LEU A C 1
ATOM 7176 O O . LEU A 1 881 ? -24.516 23.891 13.969 1 88.56 881 LEU A O 1
ATOM 7180 N N . LEU A 1 882 ? -24.688 22.312 15.445 1 83.5 882 LEU A N 1
ATOM 7181 C CA . LEU A 1 882 ? -23.266 21.953 15.297 1 83.5 882 LEU A CA 1
ATOM 7182 C C . LEU A 1 882 ? -23.016 21.344 13.93 1 83.5 882 LEU A C 1
ATOM 7184 O O . LEU A 1 882 ? -21.969 21.578 13.32 1 83.5 882 LEU A O 1
ATOM 7188 N N . GLU A 1 883 ? -23.875 20.547 13.438 1 84.5 883 GLU A N 1
ATOM 7189 C CA . GLU A 1 883 ? -23.75 19.953 12.102 1 84.5 883 GLU A CA 1
ATOM 7190 C C . GLU A 1 883 ? -23.75 21.047 11.023 1 84.5 883 GLU A C 1
ATOM 7192 O O . GLU A 1 883 ? -22.969 20.969 10.07 1 84.5 883 GLU A O 1
ATOM 7197 N N . ILE A 1 884 ? -24.656 21.969 11.234 1 89.88 884 ILE A N 1
ATOM 7198 C CA . ILE A 1 884 ? -24.734 23.078 10.289 1 89.88 884 ILE A CA 1
ATOM 7199 C C . ILE A 1 884 ? -23.422 23.859 10.32 1 89.88 884 ILE A C 1
ATOM 7201 O O . ILE A 1 884 ? -22.891 24.234 9.273 1 89.88 884 ILE A O 1
ATOM 7205 N N . THR A 1 885 ? -22.953 24.109 11.516 1 88.19 885 THR A N 1
ATOM 7206 C CA . THR A 1 885 ? -21.703 24.844 11.695 1 88.19 885 THR A CA 1
ATOM 7207 C C . THR A 1 885 ? -20.562 24.125 10.984 1 88.19 885 THR A C 1
ATOM 7209 O O . THR A 1 885 ? -19.734 24.766 10.328 1 88.19 885 THR A O 1
ATOM 7212 N N . THR A 1 886 ? -20.5 22.891 11.094 1 83.5 886 THR A N 1
ATOM 7213 C CA . THR A 1 886 ? -19.438 22.109 10.461 1 83.5 886 THR A CA 1
ATOM 7214 C C . THR A 1 886 ? -19.578 22.141 8.945 1 83.5 886 THR A C 1
ATOM 7216 O O . THR A 1 886 ? -18.578 22.234 8.227 1 83.5 886 THR A O 1
ATOM 7219 N N . ALA A 1 887 ? -20.75 22.016 8.469 1 89.06 887 ALA A N 1
ATOM 7220 C CA . ALA A 1 887 ? -21 22.078 7.031 1 89.06 887 ALA A CA 1
ATOM 7221 C C . ALA A 1 887 ? -20.562 23.406 6.445 1 89.06 887 ALA A C 1
ATOM 7223 O O . ALA A 1 887 ? -19.938 23.469 5.383 1 89.06 887 ALA A O 1
ATOM 7224 N N . LEU A 1 888 ? -20.969 24.422 7.172 1 91 888 LEU A N 1
ATOM 7225 C CA . LEU A 1 888 ? -20.594 25.766 6.738 1 91 888 LEU A CA 1
ATOM 7226 C C . LEU A 1 888 ? -19.078 25.938 6.742 1 91 888 LEU A C 1
ATOM 7228 O O . LEU A 1 888 ? -18.516 26.516 5.812 1 91 888 LEU A O 1
ATOM 7232 N N . ALA A 1 889 ? -18.469 25.469 7.777 1 86.25 889 ALA A N 1
ATOM 7233 C CA . ALA A 1 889 ? -17.016 25.547 7.867 1 86.25 889 ALA A CA 1
ATOM 7234 C C . ALA A 1 889 ? -16.344 24.844 6.691 1 86.25 889 ALA A C 1
ATOM 7236 O O . ALA A 1 889 ? -15.367 25.328 6.137 1 86.25 889 ALA A O 1
ATOM 7237 N N . SER A 1 890 ? -16.844 23.734 6.301 1 83.81 890 SER A N 1
ATOM 7238 C CA . SER A 1 890 ? -16.297 22.969 5.18 1 83.81 890 SER A CA 1
ATOM 7239 C C . SER A 1 890 ? -16.469 23.734 3.867 1 83.81 890 SER A C 1
ATOM 7241 O O . SER A 1 890 ? -15.586 23.672 2.998 1 83.81 890 SER A O 1
ATOM 7243 N N . GLY A 1 891 ? -17.547 24.359 3.787 1 88.12 891 GLY A N 1
ATOM 7244 C CA . GLY A 1 891 ? -17.812 25.109 2.57 1 88.12 891 GLY A CA 1
ATOM 7245 C C . GLY A 1 891 ? -17 26.375 2.453 1 88.12 891 GLY A C 1
ATOM 7246 O O . GLY A 1 891 ? -16.609 26.781 1.351 1 88.12 891 GLY A O 1
ATOM 7247 N N . LEU A 1 892 ? -16.812 26.922 3.607 1 87.25 892 LEU A N 1
ATOM 7248 C CA . LEU A 1 892 ? -16.078 28.172 3.621 1 87.25 892 LEU A CA 1
ATOM 7249 C C . LEU A 1 892 ? -14.57 27.938 3.553 1 87.25 892 LEU A C 1
ATOM 7251 O O . LEU A 1 892 ? -13.805 28.844 3.248 1 87.25 892 LEU A O 1
ATOM 7255 N N . LYS A 1 893 ? -14.039 26.641 3.688 1 73.38 893 LYS A N 1
ATOM 7256 C CA . LYS A 1 893 ? -12.672 26.141 3.562 1 73.38 893 LYS A CA 1
ATOM 7257 C C . LYS A 1 893 ? -11.758 26.781 4.609 1 73.38 893 LYS A C 1
ATOM 7259 O O . LYS A 1 893 ? -10.898 26.094 5.18 1 73.38 893 LYS A O 1
ATOM 7264 N N . ASN A 1 894 ? -11.758 28.219 4.742 1 64.31 894 ASN A N 1
ATOM 7265 C CA . ASN A 1 894 ? -10.781 28.891 5.582 1 64.31 894 ASN A CA 1
ATOM 7266 C C . ASN A 1 894 ? -11.438 29.531 6.805 1 64.31 894 ASN A C 1
ATOM 7268 O O . ASN A 1 894 ? -11.586 30.75 6.867 1 64.31 894 ASN A O 1
ATOM 7272 N N . THR A 1 895 ? -12.094 28.672 7.711 1 57.62 895 THR A N 1
ATOM 7273 C CA . THR A 1 895 ? -12.93 29.312 8.711 1 57.62 895 THR A CA 1
ATOM 7274 C C . THR A 1 895 ? -12.172 29.5 10.023 1 57.62 895 THR A C 1
ATOM 7276 O O . THR A 1 895 ? -12.609 30.234 10.906 1 57.62 895 THR A O 1
ATOM 7279 N N . GLY A 1 896 ? -11.016 28.859 10.156 1 55.53 896 GLY A N 1
ATOM 7280 C CA . GLY A 1 896 ? -10.414 29.062 11.461 1 55.53 896 GLY A CA 1
ATOM 7281 C C . GLY A 1 896 ? -8.914 29.266 11.398 1 55.53 896 GLY A C 1
ATOM 7282 O O . GLY A 1 896 ? -8.281 28.969 10.383 1 55.53 896 GLY A O 1
ATOM 7283 N N . MET B 1 1 ? -15.164 0.511 -38.406 1 29.48 1 MET B N 1
ATOM 7284 C CA . MET B 1 1 ? -14.859 -0.389 -37.281 1 29.48 1 MET B CA 1
ATOM 7285 C C . MET B 1 1 ? -13.352 -0.542 -37.125 1 29.48 1 MET B C 1
ATOM 7287 O O . MET B 1 1 ? -12.664 -1.062 -38 1 29.48 1 MET B O 1
ATOM 7291 N N . SER B 1 2 ? -12.602 0.332 -36.5 1 39.97 2 SER B N 1
ATOM 7292 C CA . SER B 1 2 ? -11.156 0.525 -36.594 1 39.97 2 SER B CA 1
ATOM 7293 C C . SER B 1 2 ? -10.406 -0.738 -36.188 1 39.97 2 SER B C 1
ATOM 7295 O O . SER B 1 2 ? -10.664 -1.313 -35.125 1 39.97 2 SER B O 1
ATOM 7297 N N . THR B 1 3 ? -10.031 -1.548 -37.094 1 50.72 3 THR B N 1
ATOM 7298 C CA . THR B 1 3 ? -9.297 -2.809 -37.031 1 50.72 3 THR B CA 1
ATOM 7299 C C . THR B 1 3 ? -8.055 -2.67 -36.156 1 50.72 3 THR B C 1
ATOM 7301 O O . THR B 1 3 ? -7.199 -1.822 -36.406 1 50.72 3 THR B O 1
ATOM 7304 N N . ILE B 1 4 ? -8.203 -2.938 -34.969 1 62.16 4 ILE B N 1
ATOM 7305 C CA . ILE B 1 4 ? -7.035 -2.955 -34.094 1 62.16 4 ILE B CA 1
ATOM 7306 C C . ILE B 1 4 ? -5.953 -3.848 -34.719 1 62.16 4 ILE B C 1
ATOM 7308 O O . ILE B 1 4 ? -6.109 -5.07 -34.781 1 62.16 4 ILE B O 1
ATOM 7312 N N . LYS B 1 5 ? -5.191 -3.182 -35.594 1 63.38 5 LYS B N 1
ATOM 7313 C CA . LYS B 1 5 ? -4.129 -3.871 -36.312 1 63.38 5 LYS B CA 1
ATOM 7314 C C . LYS B 1 5 ? -3.049 -4.375 -35.375 1 63.38 5 LYS B C 1
ATOM 7316 O O . LYS B 1 5 ? -2.566 -3.627 -34.531 1 63.38 5 LYS B O 1
ATOM 7321 N N . PRO B 1 6 ? -2.768 -5.789 -35.312 1 68.31 6 PRO B N 1
ATOM 7322 C CA . PRO B 1 6 ? -1.702 -6.359 -34.469 1 68.31 6 PRO B CA 1
ATOM 7323 C C . PRO B 1 6 ? -0.42 -5.531 -34.5 1 68.31 6 PRO B C 1
ATOM 7325 O O . PRO B 1 6 ? 0.377 -5.582 -33.562 1 68.31 6 PRO B O 1
ATOM 7328 N N . GLU B 1 7 ? -0.287 -4.766 -35.469 1 71.56 7 GLU B N 1
ATOM 7329 C CA . GLU B 1 7 ? 0.915 -3.959 -35.656 1 71.56 7 GLU B CA 1
ATOM 7330 C C . GLU B 1 7 ? 1.087 -2.961 -34.5 1 71.56 7 GLU B C 1
ATOM 7332 O O . GLU B 1 7 ? 2.213 -2.617 -34.125 1 71.56 7 GLU B O 1
ATOM 7337 N N . PHE B 1 8 ? -0.031 -2.615 -34.031 1 77.44 8 PHE B N 1
ATOM 7338 C CA . PHE B 1 8 ? 0.03 -1.681 -32.906 1 77.44 8 PHE B CA 1
ATOM 7339 C C . PHE B 1 8 ? 0.749 -2.307 -31.719 1 77.44 8 PHE B C 1
ATOM 7341 O O . PHE B 1 8 ? 1.531 -1.64 -31.047 1 77.44 8 PHE B O 1
ATOM 7348 N N . ILE B 1 9 ? 0.607 -3.516 -31.531 1 82.81 9 ILE B N 1
ATOM 7349 C CA . ILE B 1 9 ? 1.207 -4.219 -30.406 1 82.81 9 ILE B CA 1
ATOM 7350 C C . ILE B 1 9 ? 2.713 -4.352 -30.625 1 82.81 9 ILE B C 1
ATOM 7352 O O . ILE B 1 9 ? 3.496 -4.207 -29.672 1 82.81 9 ILE B O 1
ATOM 7356 N N . PHE B 1 10 ? 3.057 -4.578 -31.859 1 88 10 PHE B N 1
ATOM 7357 C CA . PHE B 1 10 ? 4.469 -4.762 -32.156 1 88 10 PHE B CA 1
ATOM 7358 C C . PHE B 1 10 ? 5.238 -3.455 -31.984 1 88 10 PHE B C 1
ATOM 7360 O O . PHE B 1 10 ? 6.363 -3.455 -31.484 1 88 10 PHE B O 1
ATOM 7367 N N . GLU B 1 11 ? 4.578 -2.416 -32.344 1 88.38 11 GLU B N 1
ATOM 7368 C CA . GLU B 1 11 ? 5.207 -1.108 -32.188 1 88.38 11 GLU B CA 1
ATOM 7369 C C . GLU B 1 11 ? 5.371 -0.751 -30.719 1 88.38 11 GLU B C 1
ATOM 7371 O O . GLU B 1 11 ? 6.395 -0.191 -30.312 1 88.38 11 GLU B O 1
ATOM 7376 N N . LYS B 1 12 ? 4.391 -1.045 -30.016 1 90.81 12 LYS B N 1
ATOM 7377 C CA . LYS B 1 12 ? 4.441 -0.769 -28.578 1 90.81 12 LYS B CA 1
ATOM 7378 C C . LYS B 1 12 ? 5.555 -1.563 -27.906 1 90.81 12 LYS B C 1
ATOM 7380 O O . LYS B 1 12 ? 6.309 -1.021 -27.094 1 90.81 12 LYS B O 1
ATOM 7385 N N . ILE B 1 13 ? 5.688 -2.824 -28.219 1 93.94 13 ILE B N 1
ATOM 7386 C CA . ILE B 1 13 ? 6.719 -3.689 -27.656 1 93.94 13 ILE B CA 1
ATOM 7387 C C . ILE B 1 13 ? 8.102 -3.146 -28.016 1 93.94 13 ILE B C 1
ATOM 7389 O O . ILE B 1 13 ? 8.977 -3.045 -27.156 1 93.94 13 ILE B O 1
ATOM 7393 N N . SER B 1 14 ? 8.188 -2.744 -29.266 1 92.62 14 SER B N 1
ATOM 7394 C CA . SER B 1 14 ? 9.469 -2.234 -29.75 1 92.62 14 SER B CA 1
ATOM 7395 C C . SER B 1 14 ? 9.852 -0.942 -29.031 1 92.62 14 SER B C 1
ATOM 7397 O O . SER B 1 14 ? 11 -0.768 -28.625 1 92.62 14 SER B O 1
ATOM 7399 N N . SER B 1 15 ? 8.914 -0.103 -28.891 1 93.5 15 SER B N 1
ATOM 7400 C CA . SER B 1 15 ? 9.164 1.18 -28.234 1 93.5 15 SER B CA 1
ATOM 7401 C C . SER B 1 15 ? 9.523 0.996 -26.766 1 93.5 15 SER B C 1
ATOM 7403 O O . SER B 1 15 ? 10.484 1.595 -26.281 1 93.5 15 SER B O 1
ATOM 7405 N N . ASP B 1 16 ? 8.758 0.181 -26.062 1 94.75 16 ASP B N 1
ATOM 7406 C CA . ASP B 1 16 ? 9.008 -0.068 -24.656 1 94.75 16 ASP B CA 1
ATOM 7407 C C . ASP B 1 16 ? 10.359 -0.754 -24.453 1 94.75 16 ASP B C 1
ATOM 7409 O O . ASP B 1 16 ? 11.078 -0.452 -23.484 1 94.75 16 ASP B O 1
ATOM 7413 N N . MET B 1 17 ? 10.695 -1.657 -25.359 1 94.31 17 MET B N 1
ATOM 7414 C CA . MET B 1 17 ? 11.969 -2.367 -25.25 1 94.31 17 MET B CA 1
ATOM 7415 C C . MET B 1 17 ? 13.141 -1.43 -25.516 1 94.31 17 MET B C 1
ATOM 7417 O O . MET B 1 17 ? 14.172 -1.522 -24.844 1 94.31 17 MET B O 1
ATOM 7421 N N . SER B 1 18 ? 12.961 -0.583 -26.516 1 94.19 18 SER B N 1
ATOM 7422 C CA . SER B 1 18 ? 14.008 0.4 -26.781 1 94.19 18 SER B CA 1
ATOM 7423 C C . SER B 1 18 ? 14.258 1.288 -25.578 1 94.19 18 SER B C 1
ATOM 7425 O O . SER B 1 18 ? 15.406 1.552 -25.219 1 94.19 18 SER B O 1
ATOM 7427 N N . PHE B 1 19 ? 13.25 1.714 -24.984 1 95.31 19 PHE B N 1
ATOM 7428 C CA . PHE B 1 19 ? 13.328 2.559 -23.797 1 95.31 19 PHE B CA 1
ATOM 7429 C C . PHE B 1 19 ? 14.055 1.833 -22.656 1 95.31 19 PHE B C 1
ATOM 7431 O O . PHE B 1 19 ? 14.977 2.379 -22.062 1 95.31 19 PHE B O 1
ATOM 7438 N N . LEU B 1 20 ? 13.625 0.576 -22.312 1 96 20 LEU B N 1
ATOM 7439 C CA . LEU B 1 20 ? 14.219 -0.18 -21.219 1 96 20 LEU B CA 1
ATOM 7440 C C . LEU B 1 20 ? 15.672 -0.524 -21.531 1 96 20 LEU B C 1
ATOM 7442 O O . LEU B 1 20 ? 16.516 -0.562 -20.625 1 96 20 LEU B O 1
ATOM 7446 N N . ARG B 1 21 ? 15.93 -0.833 -22.797 1 94.75 21 ARG B N 1
ATOM 7447 C CA . ARG B 1 21 ? 17.297 -1.098 -23.234 1 94.75 21 ARG B CA 1
ATOM 7448 C C . ARG B 1 21 ? 18.188 0.112 -22.984 1 94.75 21 ARG B C 1
ATOM 7450 O O . ARG B 1 21 ? 19.312 -0.03 -22.5 1 94.75 21 ARG B O 1
ATOM 7457 N N . ASP B 1 22 ? 17.688 1.242 -23.297 1 95.38 22 ASP B N 1
ATOM 7458 C CA . ASP B 1 22 ? 18.453 2.467 -23.062 1 95.38 22 ASP B CA 1
ATOM 7459 C C . ASP B 1 22 ? 18.703 2.686 -21.578 1 95.38 22 ASP B C 1
ATOM 7461 O O . ASP B 1 22 ? 19.797 3.117 -21.172 1 95.38 22 ASP B O 1
ATOM 7465 N N . CYS B 1 23 ? 17.719 2.443 -20.812 1 96.62 23 CYS B N 1
ATOM 7466 C CA . CYS B 1 23 ? 17.891 2.553 -19.359 1 96.62 23 CYS B CA 1
ATOM 7467 C C . CYS B 1 23 ? 18.953 1.58 -18.859 1 96.62 23 CYS B C 1
ATOM 7469 O O . CYS B 1 23 ? 19.781 1.938 -18.031 1 96.62 23 CYS B O 1
ATOM 7471 N N . PHE B 1 24 ? 18.953 0.341 -19.359 1 96.44 24 PHE B N 1
ATOM 7472 C CA . PHE B 1 24 ? 19.891 -0.687 -18.938 1 96.44 24 PHE B CA 1
ATOM 7473 C C . PHE B 1 24 ? 21.312 -0.335 -19.391 1 96.44 24 PHE B C 1
ATOM 7475 O O . PHE B 1 24 ? 22.266 -0.492 -18.625 1 96.44 24 PHE B O 1
ATOM 7482 N N . LYS B 1 25 ? 21.422 0.17 -20.609 1 95.19 25 LYS B N 1
ATOM 7483 C CA . LYS B 1 25 ? 22.719 0.63 -21.109 1 95.19 25 LYS B CA 1
ATOM 7484 C C . LYS B 1 25 ? 23.297 1.715 -20.219 1 95.19 25 LYS B C 1
ATOM 7486 O O . LYS B 1 25 ? 24.5 1.692 -19.906 1 95.19 25 LYS B O 1
ATOM 7491 N N . LYS B 1 26 ? 22.453 2.578 -19.859 1 94.62 26 LYS B N 1
ATOM 7492 C CA . LYS B 1 26 ? 22.891 3.664 -18.984 1 94.62 26 LYS B CA 1
ATOM 7493 C C . LYS B 1 26 ? 23.422 3.127 -17.656 1 94.62 26 LYS B C 1
ATOM 7495 O O . LYS B 1 26 ? 24.438 3.6 -17.156 1 94.62 26 LYS B O 1
ATOM 7500 N N . VAL B 1 27 ? 22.734 2.148 -17.125 1 95.19 27 VAL B N 1
ATOM 7501 C CA . VAL B 1 27 ? 23.172 1.533 -15.867 1 95.19 27 VAL B CA 1
ATOM 7502 C C . VAL B 1 27 ? 24.547 0.91 -16.047 1 95.19 27 VAL B C 1
ATOM 7504 O O . VAL B 1 27 ? 25.438 1.119 -15.227 1 95.19 27 VAL B O 1
ATOM 7507 N N . LEU B 1 28 ? 24.734 0.212 -17.125 1 94.69 28 LEU B N 1
ATOM 7508 C CA . LEU B 1 28 ? 26 -0.46 -17.391 1 94.69 28 LEU B CA 1
ATOM 7509 C C . LEU B 1 28 ? 27.125 0.554 -17.594 1 94.69 28 LEU B C 1
ATOM 7511 O O . LEU B 1 28 ? 28.219 0.386 -17.078 1 94.69 28 LEU B O 1
ATOM 7515 N N . THR B 1 29 ? 26.797 1.573 -18.312 1 94.12 29 THR B N 1
ATOM 7516 C CA . THR B 1 29 ? 27.797 2.615 -18.562 1 94.12 29 THR B CA 1
ATOM 7517 C C . THR B 1 29 ? 28.188 3.314 -17.266 1 94.12 29 THR B C 1
ATOM 7519 O O . THR B 1 29 ? 29.359 3.574 -17.016 1 94.12 29 THR B O 1
ATOM 7522 N N . ASP B 1 30 ? 27.234 3.598 -16.484 1 92.38 30 ASP B N 1
ATOM 7523 C CA . ASP B 1 30 ? 27.484 4.258 -15.211 1 92.38 30 ASP B CA 1
ATOM 7524 C C . ASP B 1 30 ? 28.359 3.393 -14.305 1 92.38 30 ASP B C 1
ATOM 7526 O O . ASP B 1 30 ? 29.094 3.912 -13.469 1 92.38 30 ASP B O 1
ATOM 7530 N N . LEU B 1 31 ? 28.297 2.094 -14.508 1 91.69 31 LEU B N 1
ATOM 7531 C CA . LEU B 1 31 ? 29.031 1.165 -13.664 1 91.69 31 LEU B CA 1
ATOM 7532 C C . LEU B 1 31 ? 30.391 0.821 -14.289 1 91.69 31 LEU B C 1
ATOM 7534 O O . LEU B 1 31 ? 31.109 -0.045 -13.789 1 91.69 31 LEU B O 1
ATOM 7538 N N . GLY B 1 32 ? 30.781 1.473 -15.367 1 89.69 32 GLY B N 1
ATOM 7539 C CA . GLY B 1 32 ? 32.062 1.278 -16.016 1 89.69 32 GLY B CA 1
ATOM 7540 C C . GLY B 1 32 ? 32.094 0.04 -16.891 1 89.69 32 GLY B C 1
ATOM 7541 O O . GLY B 1 32 ? 33.188 -0.466 -17.219 1 89.69 32 GLY B O 1
ATOM 7542 N N . GLU B 1 33 ? 30.891 -0.513 -17.156 1 90.06 33 GLU B N 1
ATOM 7543 C CA . GLU B 1 33 ? 30.797 -1.702 -18 1 90.06 33 GLU B CA 1
ATOM 7544 C C . GLU B 1 33 ? 30.469 -1.334 -19.438 1 90.06 33 GLU B C 1
ATOM 7546 O O . GLU B 1 33 ? 29.531 -1.881 -20.031 1 90.06 33 GLU B O 1
ATOM 7551 N N . ASP B 1 34 ? 31.219 -0.504 -20.031 1 88.94 34 ASP B N 1
ATOM 7552 C CA . ASP B 1 34 ? 30.953 0.056 -21.344 1 88.94 34 ASP B CA 1
ATOM 7553 C C . ASP B 1 34 ? 30.969 -1.033 -22.422 1 88.94 34 ASP B C 1
ATOM 7555 O O . ASP B 1 34 ? 30.172 -0.987 -23.359 1 88.94 34 ASP B O 1
ATOM 7559 N N . LYS B 1 35 ? 31.812 -1.965 -22.266 1 85.5 35 LYS B N 1
ATOM 7560 C CA . LYS B 1 35 ? 31.891 -3.037 -23.25 1 85.5 35 LYS B CA 1
ATOM 7561 C C . LYS B 1 35 ? 30.609 -3.85 -23.297 1 85.5 35 LYS B C 1
ATOM 7563 O O . LYS B 1 35 ? 30.156 -4.262 -24.375 1 85.5 35 LYS B O 1
ATOM 7568 N N . LEU B 1 36 ? 30.078 -4.039 -22.172 1 88.69 36 LEU B N 1
ATOM 7569 C CA . LEU B 1 36 ? 28.828 -4.781 -22.078 1 88.69 36 LEU B CA 1
ATOM 7570 C C . LEU B 1 36 ? 27.672 -3.973 -22.656 1 88.69 36 LEU B C 1
ATOM 7572 O O . LEU B 1 36 ? 26.766 -4.535 -23.266 1 88.69 36 LEU B O 1
ATOM 7576 N N . ALA B 1 37 ? 27.719 -2.654 -22.469 1 89.56 37 ALA B N 1
ATOM 7577 C CA . ALA B 1 37 ? 26.688 -1.773 -23 1 89.56 37 ALA B CA 1
ATOM 7578 C C . ALA B 1 37 ? 26.641 -1.831 -24.531 1 89.56 37 ALA B C 1
ATOM 7580 O O . ALA B 1 37 ? 25.578 -1.725 -25.141 1 89.56 37 ALA B O 1
ATOM 7581 N N . GLU B 1 38 ? 27.734 -1.996 -25.062 1 85.56 38 GLU B N 1
ATOM 7582 C CA . GLU B 1 38 ? 27.844 -2.055 -26.516 1 85.56 38 GLU B CA 1
ATOM 7583 C C . GLU B 1 38 ? 27.125 -3.285 -27.062 1 85.56 38 GLU B C 1
ATOM 7585 O O . GLU B 1 38 ? 26.625 -3.258 -28.188 1 85.56 38 GLU B O 1
ATOM 7590 N N . ILE B 1 39 ? 27.109 -4.305 -26.281 1 82.31 39 ILE B N 1
ATOM 7591 C CA . ILE B 1 39 ? 26.422 -5.523 -26.688 1 82.31 39 ILE B CA 1
ATOM 7592 C C . ILE B 1 39 ? 24.938 -5.227 -26.906 1 82.31 39 ILE B C 1
ATOM 7594 O O . ILE B 1 39 ? 24.328 -5.781 -27.828 1 82.31 39 ILE B O 1
ATOM 7598 N N . LEU B 1 40 ? 24.438 -4.363 -26.156 1 85.56 40 LEU B N 1
ATOM 7599 C CA . LEU B 1 40 ? 23.016 -4.031 -26.219 1 85.56 40 LEU B CA 1
ATOM 7600 C C . LEU B 1 40 ? 22.734 -3.09 -27.391 1 85.56 40 LEU B C 1
ATOM 7602 O O . LEU B 1 40 ? 21.594 -3.004 -27.859 1 85.56 40 LEU B O 1
ATOM 7606 N N . ASP B 1 41 ? 23.797 -2.207 -27.766 1 73.19 41 ASP B N 1
ATOM 7607 C CA . ASP B 1 41 ? 23.656 -1.239 -28.844 1 73.19 41 ASP B CA 1
ATOM 7608 C C . ASP B 1 41 ? 23.609 -1.938 -30.203 1 73.19 41 ASP B C 1
ATOM 7610 O O . ASP B 1 41 ? 22.891 -1.508 -31.109 1 73.19 41 ASP B O 1
ATOM 7614 N N . GLN B 1 42 ? 24.828 -2.744 -30.312 1 62.12 42 GLN B N 1
ATOM 7615 C CA . GLN B 1 42 ? 24.953 -3.445 -31.578 1 62.12 42 GLN B CA 1
ATOM 7616 C C . GLN B 1 42 ? 23.906 -4.551 -31.703 1 62.12 42 GLN B C 1
ATOM 7618 O O . GLN B 1 42 ? 23.516 -5.156 -30.703 1 62.12 42 GLN B O 1
ATOM 7623 N N . LYS B 1 43 ? 23.219 -4.352 -32.531 1 56.5 43 LYS B N 1
ATOM 7624 C CA . LYS B 1 43 ? 22.312 -5.48 -32.688 1 56.5 43 LYS B CA 1
ATOM 7625 C C . LYS B 1 43 ? 23 -6.793 -32.312 1 56.5 43 LYS B C 1
ATOM 7627 O O . LYS B 1 43 ? 24.156 -7.023 -32.719 1 56.5 43 LYS B O 1
ATOM 7632 N N . LEU B 1 44 ? 22.859 -7.293 -31.047 1 59.75 44 LEU B N 1
ATOM 7633 C CA . LEU B 1 44 ? 23.344 -8.57 -30.516 1 59.75 44 LEU B CA 1
ATOM 7634 C C . LEU B 1 44 ? 23.906 -9.445 -31.625 1 59.75 44 LEU B C 1
ATOM 7636 O O . LEU B 1 44 ? 23.281 -10.422 -32.031 1 59.75 44 LEU B O 1
ATOM 7640 N N . ASP B 1 45 ? 24.906 -8.898 -32.438 1 55.62 45 ASP B N 1
ATOM 7641 C CA . ASP B 1 45 ? 25.5 -9.688 -33.5 1 55.62 45 ASP B CA 1
ATOM 7642 C C . ASP B 1 45 ? 26.391 -10.797 -32.969 1 55.62 45 ASP B C 1
ATOM 7644 O O . ASP B 1 45 ? 27.094 -10.594 -31.969 1 55.62 45 ASP B O 1
ATOM 7648 N N . LYS B 1 46 ? 26.375 -12.016 -33.5 1 54 46 LYS B N 1
ATOM 7649 C CA . LYS B 1 46 ? 27.016 -13.281 -33.156 1 54 46 LYS B CA 1
ATOM 7650 C C . LYS B 1 46 ? 28.5 -13.102 -32.875 1 54 46 LYS B C 1
ATOM 7652 O O . LYS B 1 46 ? 29.031 -13.609 -31.906 1 54 46 LYS B O 1
ATOM 7657 N N . GLU B 1 47 ? 29.203 -12.461 -33.75 1 56.72 47 GLU B N 1
ATOM 7658 C CA . GLU B 1 47 ? 30.656 -12.383 -33.75 1 56.72 47 GLU B CA 1
ATOM 7659 C C . GLU B 1 47 ? 31.156 -11.555 -32.562 1 56.72 47 GLU B C 1
ATOM 7661 O O . GLU B 1 47 ? 32.188 -11.883 -31.984 1 56.72 47 GLU B O 1
ATOM 7666 N N . SER B 1 48 ? 30.453 -10.586 -32.219 1 58.16 48 SER B N 1
ATOM 7667 C CA . SER B 1 48 ? 30.844 -9.703 -31.141 1 58.16 48 SER B CA 1
ATOM 7668 C C . SER B 1 48 ? 30.719 -10.398 -29.781 1 58.16 48 SER B C 1
ATOM 7670 O O . SER B 1 48 ? 31.547 -10.18 -28.891 1 58.16 48 SER B O 1
ATOM 7672 N N . ILE B 1 49 ? 29.797 -11.242 -29.625 1 58.84 49 ILE B N 1
ATOM 7673 C CA . ILE B 1 49 ? 29.547 -11.922 -28.359 1 58.84 49 ILE B CA 1
ATOM 7674 C C . ILE B 1 49 ? 30.594 -13 -28.125 1 58.84 49 ILE B C 1
ATOM 7676 O O . ILE B 1 49 ? 31.078 -13.188 -27 1 58.84 49 ILE B O 1
ATOM 7680 N N . LEU B 1 50 ? 31.031 -13.656 -29.234 1 56.25 50 LEU B N 1
ATOM 7681 C CA . LEU B 1 50 ? 32 -14.758 -29.156 1 56.25 50 LEU B CA 1
ATOM 7682 C C . LEU B 1 50 ? 33.406 -14.234 -28.875 1 56.25 50 LEU B C 1
ATOM 7684 O O . LEU B 1 50 ? 34.219 -14.945 -28.312 1 56.25 50 LEU B O 1
ATOM 7688 N N . LYS B 1 51 ? 33.844 -13.164 -29.422 1 54.88 51 LYS B N 1
ATOM 7689 C CA . LYS B 1 51 ? 35.188 -12.602 -29.281 1 54.88 51 LYS B CA 1
ATOM 7690 C C . LYS B 1 51 ? 35.406 -12.102 -27.844 1 54.88 51 LYS B C 1
ATOM 7692 O O . LYS B 1 51 ? 36.531 -11.703 -27.5 1 54.88 51 LYS B O 1
ATOM 7697 N N . MET B 1 52 ? 34.406 -12.117 -27.031 1 51.59 52 MET B N 1
ATOM 7698 C CA . MET B 1 52 ? 34.531 -11.477 -25.719 1 51.59 52 MET B CA 1
ATOM 7699 C C . MET B 1 52 ? 35.188 -12.43 -24.719 1 51.59 52 MET B C 1
ATOM 7701 O O . MET B 1 52 ? 34.844 -13.609 -24.672 1 51.59 52 MET B O 1
ATOM 7705 N N . GLY B 1 53 ? 36.344 -12.227 -24.172 1 48.25 53 GLY B N 1
ATOM 7706 C CA . GLY B 1 53 ? 37.219 -12.945 -23.266 1 48.25 53 GLY B CA 1
ATOM 7707 C C . GLY B 1 53 ? 36.469 -13.523 -22.062 1 48.25 53 GLY B C 1
ATOM 7708 O O . GLY B 1 53 ? 35.281 -13.242 -21.875 1 48.25 53 GLY B O 1
ATOM 7709 N N . SER B 1 54 ? 37.188 -14.453 -21.172 1 48.75 54 SER B N 1
ATOM 7710 C CA . SER B 1 54 ? 36.688 -15.289 -20.062 1 48.75 54 SER B CA 1
ATOM 7711 C C . SER B 1 54 ? 35.938 -14.461 -19.031 1 48.75 54 SER B C 1
ATOM 7713 O O . SER B 1 54 ? 34.844 -14.867 -18.594 1 48.75 54 SER B O 1
ATOM 7715 N N . GLU B 1 55 ? 36.562 -13.578 -18.297 1 48.47 55 GLU B N 1
ATOM 7716 C CA . GLU B 1 55 ? 36 -12.805 -17.203 1 48.47 55 GLU B CA 1
ATOM 7717 C C . GLU B 1 55 ? 34.719 -12.102 -17.656 1 48.47 55 GLU B C 1
ATOM 7719 O O . GLU B 1 55 ? 33.75 -12 -16.891 1 48.47 55 GLU B O 1
ATOM 7724 N N . THR B 1 56 ? 34.719 -11.805 -18.766 1 52.72 56 THR B N 1
ATOM 7725 C CA . THR B 1 56 ? 33.625 -11.062 -19.391 1 52.72 56 THR B CA 1
ATOM 7726 C C . THR B 1 56 ? 32.438 -11.969 -19.688 1 52.72 56 THR B C 1
ATOM 7728 O O . THR B 1 56 ? 31.297 -11.508 -19.781 1 52.72 56 THR B O 1
ATOM 7731 N N . GLU B 1 57 ? 32.75 -13.211 -19.391 1 64.88 57 GLU B N 1
ATOM 7732 C CA . GLU B 1 57 ? 31.734 -14.148 -19.875 1 64.88 57 GLU B CA 1
ATOM 7733 C C . GLU B 1 57 ? 30.547 -14.219 -18.906 1 64.88 57 GLU B C 1
ATOM 7735 O O . GLU B 1 57 ? 29.391 -14.258 -19.328 1 64.88 57 GLU B O 1
ATOM 7740 N N . GLU B 1 58 ? 30.875 -14.07 -17.562 1 77.56 58 GLU B N 1
ATOM 7741 C CA . GLU B 1 58 ? 29.766 -14.172 -16.609 1 77.56 58 GLU B CA 1
ATOM 7742 C C . GLU B 1 58 ? 28.844 -12.953 -16.703 1 77.56 58 GLU B C 1
ATOM 7744 O O . GLU B 1 58 ? 27.625 -13.086 -16.625 1 77.56 58 GLU B O 1
ATOM 7749 N N . LYS B 1 59 ? 29.453 -11.875 -16.891 1 86.5 59 LYS B N 1
ATOM 7750 C CA . LYS B 1 59 ? 28.672 -10.641 -16.969 1 86.5 59 LYS B CA 1
ATOM 7751 C C . LYS B 1 59 ? 27.875 -10.562 -18.281 1 86.5 59 LYS B C 1
ATOM 7753 O O . LYS B 1 59 ? 26.781 -10.008 -18.312 1 86.5 59 LYS B O 1
ATOM 7758 N N . HIS B 1 60 ? 28.484 -11.18 -19.25 1 86.88 60 HIS B N 1
ATOM 7759 C CA . HIS B 1 60 ? 27.797 -11.227 -20.531 1 86.88 60 HIS B CA 1
ATOM 7760 C C . HIS B 1 60 ? 26.5 -12.039 -20.422 1 86.88 60 HIS B C 1
ATOM 7762 O O . HIS B 1 60 ? 25.469 -11.641 -20.969 1 86.88 60 HIS B O 1
ATOM 7768 N N . ILE B 1 61 ? 26.672 -13.133 -19.719 1 89.25 61 ILE B N 1
ATOM 7769 C CA . ILE B 1 61 ? 25.516 -13.992 -19.531 1 89.25 61 ILE B CA 1
ATOM 7770 C C . ILE B 1 61 ? 24.422 -13.234 -18.781 1 89.25 61 ILE B C 1
ATOM 7772 O O . ILE B 1 61 ? 23.25 -13.305 -19.141 1 89.25 61 ILE B O 1
ATOM 7776 N N . GLN B 1 62 ? 24.797 -12.531 -17.859 1 90.56 62 GLN B N 1
ATOM 7777 C CA . GLN B 1 62 ? 23.844 -11.789 -17.047 1 90.56 62 GLN B CA 1
ATOM 7778 C C . GLN B 1 62 ? 23.141 -10.703 -17.859 1 90.56 62 GLN B C 1
ATOM 7780 O O . GLN B 1 62 ? 21.938 -10.469 -17.703 1 90.56 62 GLN B O 1
ATOM 7785 N N . VAL B 1 63 ? 23.891 -9.992 -18.703 1 92.38 63 VAL B N 1
ATOM 7786 C CA . VAL B 1 63 ? 23.328 -8.945 -19.531 1 92.38 63 VAL B CA 1
ATOM 7787 C C . VAL B 1 63 ? 22.234 -9.523 -20.438 1 92.38 63 VAL B C 1
ATOM 7789 O O . VAL B 1 63 ? 21.141 -8.969 -20.531 1 92.38 63 VAL B O 1
ATOM 7792 N N . LEU B 1 64 ? 22.594 -10.609 -21.016 1 91.44 64 LEU B N 1
ATOM 7793 C CA . LEU B 1 64 ? 21.641 -11.234 -21.922 1 91.44 64 LEU B CA 1
ATOM 7794 C C . LEU B 1 64 ? 20.422 -11.758 -21.172 1 91.44 64 LEU B C 1
ATOM 7796 O O . LEU B 1 64 ? 19.297 -11.672 -21.656 1 91.44 64 LEU B O 1
ATOM 7800 N N . SER B 1 65 ? 20.641 -12.32 -20.031 1 91.44 65 SER B N 1
ATOM 7801 C CA . SER B 1 65 ? 19.562 -12.812 -19.188 1 91.44 65 SER B CA 1
ATOM 7802 C C . SER B 1 65 ? 18.594 -11.695 -18.812 1 91.44 65 SER B C 1
ATOM 7804 O O . SER B 1 65 ? 17.375 -11.836 -18.969 1 91.44 65 SER B O 1
ATOM 7806 N N . ILE B 1 66 ? 19.109 -10.586 -18.328 1 93.5 66 ILE B N 1
ATOM 7807 C CA . ILE B 1 66 ? 18.297 -9.445 -17.922 1 93.5 66 ILE B CA 1
ATOM 7808 C C . ILE B 1 66 ? 17.547 -8.898 -19.141 1 93.5 66 ILE B C 1
ATOM 7810 O O . ILE B 1 66 ? 16.359 -8.594 -19.062 1 93.5 66 ILE B O 1
ATOM 7814 N N . TYR B 1 67 ? 18.266 -8.828 -20.234 1 93.38 67 TYR B N 1
ATOM 7815 C CA . TYR B 1 67 ? 17.656 -8.32 -21.469 1 93.38 67 TYR B CA 1
ATOM 7816 C C . TYR B 1 67 ? 16.438 -9.148 -21.844 1 93.38 67 TYR B C 1
ATOM 7818 O O . TYR B 1 67 ? 15.383 -8.602 -22.172 1 93.38 67 TYR B O 1
ATOM 7826 N N . LEU B 1 68 ? 16.594 -10.414 -21.828 1 93.06 68 LEU B N 1
ATOM 7827 C CA . LEU B 1 68 ? 15.508 -11.305 -22.234 1 93.06 68 LEU B CA 1
ATOM 7828 C C . LEU B 1 68 ? 14.344 -11.211 -21.25 1 93.06 68 LEU B C 1
ATOM 7830 O O . LEU B 1 68 ? 13.18 -11.281 -21.656 1 93.06 68 LEU B O 1
ATOM 7834 N N . GLN B 1 69 ? 14.594 -11.109 -20.031 1 92.31 69 GLN B N 1
ATOM 7835 C CA . GLN B 1 69 ? 13.539 -10.992 -19.031 1 92.31 69 GLN B CA 1
ATOM 7836 C C . GLN B 1 69 ? 12.82 -9.648 -19.141 1 92.31 69 GLN B C 1
ATOM 7838 O O . GLN B 1 69 ? 11.617 -9.562 -18.875 1 92.31 69 GLN B O 1
ATOM 7843 N N . LEU B 1 70 ? 13.57 -8.586 -19.469 1 95.06 70 LEU B N 1
ATOM 7844 C CA . LEU B 1 70 ? 12.938 -7.301 -19.75 1 95.06 70 LEU B CA 1
ATOM 7845 C C . LEU B 1 70 ? 11.969 -7.418 -20.922 1 95.06 70 LEU B C 1
ATOM 7847 O O . LEU B 1 70 ? 10.883 -6.832 -20.891 1 95.06 70 LEU B O 1
ATOM 7851 N N . MET B 1 71 ? 12.414 -8.148 -21.891 1 93.38 71 MET B N 1
ATOM 7852 C CA . MET B 1 71 ? 11.555 -8.391 -23.047 1 93.38 71 MET B CA 1
ATOM 7853 C C . MET B 1 71 ? 10.25 -9.062 -22.625 1 93.38 71 MET B C 1
ATOM 7855 O O . MET B 1 71 ? 9.18 -8.703 -23.125 1 93.38 71 MET B O 1
ATOM 7859 N N . ASN B 1 72 ? 10.352 -9.977 -21.688 1 91.38 72 ASN B N 1
ATOM 7860 C CA . ASN B 1 72 ? 9.148 -10.641 -21.188 1 91.38 72 ASN B CA 1
ATOM 7861 C C . ASN B 1 72 ? 8.195 -9.641 -20.531 1 91.38 72 ASN B C 1
ATOM 7863 O O . ASN B 1 72 ? 6.98 -9.719 -20.734 1 91.38 72 ASN B O 1
ATOM 7867 N N . LEU B 1 73 ? 8.672 -8.742 -19.781 1 93 73 LEU B N 1
ATOM 7868 C CA . LEU B 1 73 ? 7.855 -7.754 -19.094 1 93 73 LEU B CA 1
ATOM 7869 C C . LEU B 1 73 ? 7.156 -6.828 -20.078 1 93 73 LEU B C 1
ATOM 7871 O O . LEU B 1 73 ? 5.977 -6.508 -19.906 1 93 73 LEU B O 1
ATOM 7875 N N . VAL B 1 74 ? 7.883 -6.434 -21.094 1 94.69 74 VAL B N 1
ATOM 7876 C CA . VAL B 1 74 ? 7.344 -5.543 -22.109 1 94.69 74 VAL B CA 1
ATOM 7877 C C . VAL B 1 74 ? 6.219 -6.246 -22.875 1 94.69 74 VAL B C 1
ATOM 7879 O O . VAL B 1 74 ? 5.18 -5.645 -23.156 1 94.69 74 VAL B O 1
ATOM 7882 N N . GLU B 1 75 ? 6.465 -7.469 -23.172 1 92.12 75 GLU B N 1
ATOM 7883 C CA . GLU B 1 75 ? 5.457 -8.242 -23.875 1 92.12 75 GLU B CA 1
ATOM 7884 C C . GLU B 1 75 ? 4.199 -8.43 -23.031 1 92.12 75 GLU B C 1
ATOM 7886 O O . GLU B 1 75 ? 3.084 -8.367 -23.547 1 92.12 75 GLU B O 1
ATOM 7891 N N . GLU B 1 76 ? 4.383 -8.672 -21.828 1 89.62 76 GLU B N 1
ATOM 7892 C CA . GLU B 1 76 ? 3.256 -8.82 -20.906 1 89.62 76 GLU B CA 1
ATOM 7893 C C . GLU B 1 76 ? 2.422 -7.547 -20.844 1 89.62 76 GLU B C 1
ATOM 7895 O O . GLU B 1 76 ? 1.191 -7.602 -20.875 1 89.62 76 GLU B O 1
ATOM 7900 N N . ASN B 1 77 ? 3.059 -6.414 -20.688 1 91.69 77 ASN B N 1
ATOM 7901 C CA . ASN B 1 77 ? 2.348 -5.145 -20.641 1 91.69 77 ASN B CA 1
ATOM 7902 C C . ASN B 1 77 ? 1.594 -4.879 -21.953 1 91.69 77 ASN B C 1
ATOM 7904 O O . ASN B 1 77 ? 0.463 -4.387 -21.922 1 91.69 77 ASN B O 1
ATOM 7908 N N . ALA B 1 78 ? 2.248 -5.18 -23.062 1 91.88 78 ALA B N 1
ATOM 7909 C CA . ALA B 1 78 ? 1.613 -4.992 -24.359 1 91.88 78 ALA B CA 1
ATOM 7910 C C . ALA B 1 78 ? 0.365 -5.863 -24.5 1 91.88 78 ALA B C 1
ATOM 7912 O O . ALA B 1 78 ? -0.646 -5.426 -25.047 1 91.88 78 ALA B O 1
ATOM 7913 N N . ALA B 1 79 ? 0.482 -7.062 -24.016 1 88.88 79 ALA B N 1
ATOM 7914 C CA . ALA B 1 79 ? -0.661 -7.973 -24.062 1 88.88 79 ALA B CA 1
ATOM 7915 C C . ALA B 1 79 ? -1.84 -7.406 -23.266 1 88.88 79 ALA B C 1
ATOM 7917 O O . ALA B 1 79 ? -2.984 -7.473 -23.719 1 88.88 79 ALA B O 1
ATOM 7918 N N . VAL B 1 80 ? -1.631 -6.848 -22.141 1 88.25 80 VAL B N 1
ATOM 7919 C CA . VAL B 1 80 ? -2.668 -6.258 -21.297 1 88.25 80 VAL B CA 1
ATOM 7920 C C . VAL B 1 80 ? -3.309 -5.074 -22.016 1 88.25 80 VAL B C 1
ATOM 7922 O O . VAL B 1 80 ? -4.535 -4.949 -22.047 1 88.25 80 VAL B O 1
ATOM 7925 N N . GLN B 1 81 ? -2.498 -4.223 -22.609 1 88.56 81 GLN B N 1
ATOM 7926 C CA . GLN B 1 81 ? -3.004 -3.066 -23.344 1 88.56 81 GLN B CA 1
ATOM 7927 C C . GLN B 1 81 ? -3.842 -3.498 -24.547 1 88.56 81 GLN B C 1
ATOM 7929 O O . GLN B 1 81 ? -4.859 -2.875 -24.859 1 88.56 81 GLN B O 1
ATOM 7934 N N . PHE B 1 82 ? -3.389 -4.547 -25.156 1 88.88 82 PHE B N 1
ATOM 7935 C CA . PHE B 1 82 ? -4.117 -5.074 -26.312 1 88.88 82 PHE B CA 1
ATOM 7936 C C . PHE B 1 82 ? -5.496 -5.574 -25.891 1 88.88 82 PHE B C 1
ATOM 7938 O O . PHE B 1 82 ? -6.492 -5.273 -26.547 1 88.88 82 PHE B O 1
ATOM 7945 N N . ARG B 1 83 ? -5.559 -6.312 -24.844 1 88.25 83 ARG B N 1
ATOM 7946 C CA . ARG B 1 83 ? -6.832 -6.84 -24.359 1 88.25 83 ARG B CA 1
ATOM 7947 C C . ARG B 1 83 ? -7.789 -5.711 -24 1 88.25 83 ARG B C 1
ATOM 7949 O O . ARG B 1 83 ? -8.992 -5.801 -24.25 1 88.25 83 ARG B O 1
ATOM 7956 N N . ARG B 1 84 ? -7.297 -4.664 -23.375 1 88.81 84 ARG B N 1
ATOM 7957 C CA . ARG B 1 84 ? -8.102 -3.496 -23.031 1 88.81 84 ARG B CA 1
ATOM 7958 C C . ARG B 1 84 ? -8.734 -2.887 -24.281 1 88.81 84 ARG B C 1
ATOM 7960 O O . ARG B 1 84 ? -9.922 -2.574 -24.297 1 88.81 84 ARG B O 1
ATOM 7967 N N . ASN B 1 85 ? -7.938 -2.768 -25.312 1 88.56 85 ASN B N 1
ATOM 7968 C CA . ASN B 1 85 ? -8.406 -2.191 -26.562 1 88.56 85 ASN B CA 1
ATOM 7969 C C . ASN B 1 85 ? -9.453 -3.074 -27.234 1 88.56 85 ASN B C 1
ATOM 7971 O O . ASN B 1 85 ? -10.453 -2.57 -27.766 1 88.56 85 ASN B O 1
ATOM 7975 N N . VAL B 1 86 ? -9.211 -4.355 -27.188 1 89.25 86 VAL B N 1
ATOM 7976 C CA . VAL B 1 86 ? -10.148 -5.301 -27.781 1 89.25 86 VAL B CA 1
ATOM 7977 C C . VAL B 1 86 ? -11.477 -5.254 -27.047 1 89.25 86 VAL B C 1
ATOM 7979 O O . VAL B 1 86 ? -12.547 -5.219 -27.672 1 89.25 86 VAL B O 1
ATOM 7982 N N . GLU B 1 87 ? -11.422 -5.258 -25.797 1 88 87 GLU B N 1
ATOM 7983 C CA . GLU B 1 87 ? -12.625 -5.199 -24.969 1 88 87 GLU B CA 1
ATOM 7984 C C . GLU B 1 87 ? -13.43 -3.93 -25.25 1 88 87 GLU B C 1
ATOM 7986 O O . GLU B 1 87 ? -14.656 -3.969 -25.328 1 88 87 GLU B O 1
ATOM 7991 N N . ASP B 1 88 ? -12.789 -2.844 -25.406 1 89.31 88 ASP B N 1
ATOM 7992 C CA . ASP B 1 88 ? -13.445 -1.55 -25.562 1 89.31 88 ASP B CA 1
ATOM 7993 C C . ASP B 1 88 ? -14.062 -1.421 -26.953 1 89.31 88 ASP B C 1
ATOM 7995 O O . ASP B 1 88 ? -15.117 -0.794 -27.109 1 89.31 88 ASP B O 1
ATOM 7999 N N . HIS B 1 89 ? -13.453 -2 -27.922 1 89.31 89 HIS B N 1
ATOM 8000 C CA . HIS B 1 89 ? -13.898 -1.789 -29.297 1 89.31 89 HIS B CA 1
ATOM 8001 C C . HIS B 1 89 ? -14.812 -2.922 -29.75 1 89.31 89 HIS B C 1
ATOM 8003 O O . HIS B 1 89 ? -15.734 -2.699 -30.547 1 89.31 89 HIS B O 1
ATOM 8009 N N . LYS B 1 90 ? -14.477 -4.18 -29.234 1 90.81 90 LYS B N 1
ATOM 8010 C CA . LYS B 1 90 ? -15.227 -5.328 -29.719 1 90.81 90 LYS B CA 1
ATOM 8011 C C . LYS B 1 90 ? -16.109 -5.93 -28.625 1 90.81 90 LYS B C 1
ATOM 8013 O O . LYS B 1 90 ? -16.891 -6.84 -28.891 1 90.81 90 LYS B O 1
ATOM 8018 N N . GLY B 1 91 ? -15.93 -5.484 -27.531 1 88.88 91 GLY B N 1
ATOM 8019 C CA . GLY B 1 91 ? -16.719 -5.98 -26.406 1 88.88 91 GLY B CA 1
ATOM 8020 C C . GLY B 1 91 ? -16 -7.047 -25.594 1 88.88 91 GLY B C 1
ATOM 8021 O O . GLY B 1 91 ? -15.07 -7.688 -26.094 1 88.88 91 GLY B O 1
ATOM 8022 N N . MET B 1 92 ? -16.5 -7.34 -24.5 1 87 92 MET B N 1
ATOM 8023 C CA . MET B 1 92 ? -15.875 -8.266 -23.562 1 87 92 MET B CA 1
ATOM 8024 C C . MET B 1 92 ? -16 -9.703 -24.062 1 87 92 MET B C 1
ATOM 8026 O O . MET B 1 92 ? -15.133 -10.539 -23.797 1 87 92 MET B O 1
ATOM 8030 N N . ALA B 1 93 ? -17.016 -9.984 -24.766 1 90.94 93 ALA B N 1
ATOM 8031 C CA . ALA B 1 93 ? -17.266 -11.336 -25.25 1 90.94 93 ALA B CA 1
ATOM 8032 C C . ALA B 1 93 ? -16.297 -11.711 -26.375 1 90.94 93 ALA B C 1
ATOM 8034 O O . ALA B 1 93 ? -16.203 -12.883 -26.734 1 90.94 93 ALA B O 1
ATOM 8035 N N . SER B 1 94 ? -15.594 -10.727 -26.844 1 90.81 94 SER B N 1
ATOM 8036 C CA . SER B 1 94 ? -14.656 -10.992 -27.922 1 90.81 94 SER B CA 1
ATOM 8037 C C . SER B 1 94 ? -13.391 -11.664 -27.406 1 90.81 94 SER B C 1
ATOM 8039 O O . SER B 1 94 ? -12.609 -12.211 -28.203 1 90.81 94 SER B O 1
ATOM 8041 N N . ILE B 1 95 ? -13.227 -11.68 -26.156 1 90.44 95 ILE B N 1
ATOM 8042 C CA . ILE B 1 95 ? -12.07 -12.344 -25.562 1 90.44 95 ILE B CA 1
ATOM 8043 C C . ILE B 1 95 ? -12.359 -13.836 -25.406 1 90.44 95 ILE B C 1
ATOM 8045 O O . ILE B 1 95 ? -13.102 -14.234 -24.5 1 90.44 95 ILE B O 1
ATOM 8049 N N . ARG B 1 96 ? -11.609 -14.586 -26.172 1 90.94 96 ARG B N 1
ATOM 8050 C CA . ARG B 1 96 ? -11.828 -16.031 -26.156 1 90.94 96 ARG B CA 1
ATOM 8051 C C . ARG B 1 96 ? -11.5 -16.625 -24.797 1 90.94 96 ARG B C 1
ATOM 8053 O O . ARG B 1 96 ? -10.469 -16.297 -24.203 1 90.94 96 ARG B O 1
ATOM 8060 N N . GLY B 1 97 ? -12.422 -17.469 -24.266 1 93.44 97 GLY B N 1
ATOM 8061 C CA . GLY B 1 97 ? -12.188 -18.141 -22.984 1 93.44 97 GLY B CA 1
ATOM 8062 C C . GLY B 1 97 ? -12.641 -17.328 -21.797 1 93.44 97 GLY B C 1
ATOM 8063 O O . GLY B 1 97 ? -12.633 -17.828 -20.656 1 93.44 97 GLY B O 1
ATOM 8064 N N . SER B 1 98 ? -13.109 -16.109 -22.016 1 95.25 98 SER B N 1
ATOM 8065 C CA . SER B 1 98 ? -13.555 -15.242 -20.922 1 95.25 98 SER B CA 1
ATOM 8066 C C . SER B 1 98 ? -14.922 -15.664 -20.406 1 95.25 98 SER B C 1
ATOM 8068 O O . SER B 1 98 ? -15.625 -16.438 -21.062 1 95.25 98 SER B O 1
ATOM 8070 N N . PHE B 1 99 ? -15.289 -15.18 -19.219 1 97.5 99 PHE B N 1
ATOM 8071 C CA . PHE B 1 99 ? -16.625 -15.406 -18.703 1 97.5 99 PHE B CA 1
ATOM 8072 C C . PHE B 1 99 ? -17.688 -14.898 -19.672 1 97.5 99 PHE B C 1
ATOM 8074 O O . PHE B 1 99 ? -18.688 -15.57 -19.906 1 97.5 99 PHE B O 1
ATOM 8081 N N . SER B 1 100 ? -17.453 -13.719 -20.203 1 96.38 100 SER B N 1
ATOM 8082 C CA . SER B 1 100 ? -18.422 -13.094 -21.094 1 96.38 100 SER B CA 1
ATOM 8083 C C . SER B 1 100 ? -18.672 -13.945 -22.328 1 96.38 100 SER B C 1
ATOM 8085 O O . SER B 1 100 ? -19.812 -14.133 -22.734 1 96.38 100 SER B O 1
ATOM 8087 N N . GLU B 1 101 ? -17.594 -14.406 -22.906 1 96.69 101 GLU B N 1
ATOM 8088 C CA . GLU B 1 101 ? -17.734 -15.266 -24.078 1 96.69 101 GLU B CA 1
ATOM 8089 C C . GLU B 1 101 ? -18.484 -16.547 -23.719 1 96.69 101 GLU B C 1
ATOM 8091 O O . GLU B 1 101 ? -19.375 -16.984 -24.469 1 96.69 101 GLU B O 1
ATOM 8096 N N . THR B 1 102 ? -18.125 -17.156 -22.625 1 97.19 102 THR B N 1
ATOM 8097 C CA . THR B 1 102 ? -18.734 -18.406 -22.188 1 97.19 102 THR B CA 1
ATOM 8098 C C . THR B 1 102 ? -20.219 -18.219 -21.891 1 97.19 102 THR B C 1
ATOM 8100 O O . THR B 1 102 ? -21.047 -19.031 -22.312 1 97.19 102 THR B O 1
ATOM 8103 N N . LEU B 1 103 ? -20.578 -17.156 -21.203 1 97.75 103 LEU B N 1
ATOM 8104 C CA . LEU B 1 103 ? -21.969 -16.875 -20.891 1 97.75 103 LEU B CA 1
ATOM 8105 C C . LEU B 1 103 ? -22.781 -16.641 -22.156 1 97.75 103 LEU B C 1
ATOM 8107 O O . LEU B 1 103 ? -23.938 -17.062 -22.266 1 97.75 103 LEU B O 1
ATOM 8111 N N . THR B 1 104 ? -22.188 -15.977 -23.078 1 96.19 104 THR B N 1
ATOM 8112 C CA . THR B 1 104 ? -22.828 -15.75 -24.359 1 96.19 104 THR B CA 1
ATOM 8113 C C . THR B 1 104 ? -23.078 -17.062 -25.078 1 96.19 104 THR B C 1
ATOM 8115 O O . THR B 1 104 ? -24.172 -17.281 -25.641 1 96.19 104 THR B O 1
ATOM 8118 N N . ARG B 1 105 ? -22.094 -17.906 -25.078 1 93.94 105 ARG B N 1
ATOM 8119 C CA . ARG B 1 105 ? -22.234 -19.219 -25.703 1 93.94 105 ARG B CA 1
ATOM 8120 C C . ARG B 1 105 ? -23.328 -20.031 -25.031 1 93.94 105 ARG B C 1
ATOM 8122 O O . ARG B 1 105 ? -24.156 -20.656 -25.719 1 93.94 105 ARG B O 1
ATOM 8129 N N . LEU B 1 106 ? -23.375 -20.047 -23.766 1 96.31 106 LEU B N 1
ATOM 8130 C CA . LEU B 1 106 ? -24.375 -20.797 -23.016 1 96.31 106 LEU B CA 1
ATOM 8131 C C . LEU B 1 106 ? -25.766 -20.266 -23.297 1 96.31 106 LEU B C 1
ATOM 8133 O O . LEU B 1 106 ? -26.719 -21.047 -23.453 1 96.31 106 LEU B O 1
ATOM 8137 N N . LYS B 1 107 ? -25.859 -19.016 -23.328 1 95.25 107 LYS B N 1
ATOM 8138 C CA . LYS B 1 107 ? -27.141 -18.391 -23.656 1 95.25 107 LYS B CA 1
ATOM 8139 C C . LYS B 1 107 ? -27.609 -18.797 -25.047 1 95.25 107 LYS B C 1
ATOM 8141 O O . LYS B 1 107 ? -28.781 -19.094 -25.25 1 95.25 107 LYS B O 1
ATOM 8146 N N . SER B 1 108 ? -26.734 -18.781 -25.953 1 93.31 108 SER B N 1
ATOM 8147 C CA . SER B 1 108 ? -27.062 -19.141 -27.328 1 93.31 108 SER B CA 1
ATOM 8148 C C . SER B 1 108 ? -27.5 -20.609 -27.422 1 93.31 108 SER B C 1
ATOM 8150 O O . SER B 1 108 ? -28.234 -20.984 -28.344 1 93.31 108 SER B O 1
ATOM 8152 N N . MET B 1 109 ? -27.094 -21.422 -26.516 1 92.25 109 MET B N 1
ATOM 8153 C CA . MET B 1 109 ? -27.469 -22.828 -26.469 1 92.25 109 MET B CA 1
ATOM 8154 C C . MET B 1 109 ? -28.844 -23 -25.844 1 92.25 109 MET B C 1
ATOM 8156 O O . MET B 1 109 ? -29.359 -24.125 -25.75 1 92.25 109 MET B O 1
ATOM 8160 N N . GLY B 1 110 ? -29.375 -21.938 -25.375 1 93.69 110 GLY B N 1
ATOM 8161 C CA . GLY B 1 110 ? -30.719 -21.984 -24.812 1 93.69 110 GLY B CA 1
ATOM 8162 C C . GLY B 1 110 ? -30.734 -22.312 -23.328 1 93.69 110 GLY B C 1
ATOM 8163 O O . GLY B 1 110 ? -31.781 -22.609 -22.781 1 93.69 110 GLY B O 1
ATOM 8164 N N . ILE B 1 111 ? -29.609 -22.297 -22.688 1 96.12 111 ILE B N 1
ATOM 8165 C CA . ILE B 1 111 ? -29.562 -22.547 -21.25 1 96.12 111 ILE B CA 1
ATOM 8166 C C . ILE B 1 111 ? -30.031 -21.312 -20.484 1 96.12 111 ILE B C 1
ATOM 8168 O O . ILE B 1 111 ? -29.578 -20.203 -20.766 1 96.12 111 ILE B O 1
ATOM 8172 N N . SER B 1 112 ? -30.844 -21.5 -19.531 1 96.75 112 SER B N 1
ATOM 8173 C CA . SER B 1 112 ? -31.453 -20.391 -18.812 1 96.75 112 SER B CA 1
ATOM 8174 C C . SER B 1 112 ? -30.5 -19.797 -17.781 1 96.75 112 SER B C 1
ATOM 8176 O O . SER B 1 112 ? -29.531 -20.438 -17.406 1 96.75 112 SER B O 1
ATOM 8178 N N . GLU B 1 113 ? -30.812 -18.625 -17.375 1 97.19 113 GLU B N 1
ATOM 8179 C CA . GLU B 1 113 ? -30.047 -17.922 -16.344 1 97.19 113 GLU B CA 1
ATOM 8180 C C . GLU B 1 113 ? -29.938 -18.766 -15.086 1 97.19 113 GLU B C 1
ATOM 8182 O O . GLU B 1 113 ? -28.844 -18.891 -14.516 1 97.19 113 GLU B O 1
ATOM 8187 N N . ASN B 1 114 ? -30.984 -19.344 -14.656 1 97.19 114 ASN B N 1
ATOM 8188 C CA . ASN B 1 114 ? -31 -20.156 -13.445 1 97.19 114 ASN B CA 1
ATOM 8189 C C . ASN B 1 114 ? -30.156 -21.422 -13.609 1 97.19 114 ASN B C 1
ATOM 8191 O O . ASN B 1 114 ? -29.484 -21.859 -12.664 1 97.19 114 ASN B O 1
ATOM 8195 N N . GLU B 1 115 ? -30.266 -21.984 -14.781 1 97.12 115 GLU B N 1
ATOM 8196 C CA . GLU B 1 115 ? -29.453 -23.172 -15.055 1 97.12 115 GLU B CA 1
ATOM 8197 C C . GLU B 1 115 ? -27.969 -22.828 -15.047 1 97.12 115 GLU B C 1
ATOM 8199 O O . GLU B 1 115 ? -27.156 -23.609 -14.555 1 97.12 115 GLU B O 1
ATOM 8204 N N . ILE B 1 116 ? -27.656 -21.688 -15.617 1 97.75 116 ILE B N 1
ATOM 8205 C CA . ILE B 1 116 ? -26.266 -21.25 -15.625 1 97.75 116 ILE B CA 1
ATOM 8206 C C . ILE B 1 116 ? -25.781 -21.016 -14.195 1 97.75 116 ILE B C 1
ATOM 8208 O O . ILE B 1 116 ? -24.688 -21.438 -13.828 1 97.75 116 ILE B O 1
ATOM 8212 N N . LEU B 1 117 ? -26.594 -20.375 -13.383 1 97.5 117 LEU B N 1
ATOM 8213 C CA . LEU B 1 117 ? -26.266 -20.109 -11.992 1 97.5 117 LEU B CA 1
ATOM 8214 C C . LEU B 1 117 ? -26.031 -21.406 -11.234 1 97.5 117 LEU B C 1
ATOM 8216 O O . LEU B 1 117 ? -25.078 -21.516 -10.453 1 97.5 117 LEU B O 1
ATOM 8220 N N . ASN B 1 118 ? -26.891 -22.312 -11.461 1 96.56 118 ASN B N 1
ATOM 8221 C CA . ASN B 1 118 ? -26.75 -23.625 -10.82 1 96.56 118 ASN B CA 1
ATOM 8222 C C . ASN B 1 118 ? -25.453 -24.312 -11.234 1 96.56 118 ASN B C 1
ATOM 8224 O O . ASN B 1 118 ? -24.828 -25 -10.43 1 96.56 118 ASN B O 1
ATOM 8228 N N . THR B 1 119 ? -25.078 -24.172 -12.492 1 97 119 THR B N 1
ATOM 8229 C CA . THR B 1 119 ? -23.828 -24.75 -12.984 1 97 119 THR B CA 1
ATOM 8230 C C . THR B 1 119 ? -22.641 -24.094 -12.305 1 97 119 THR B C 1
ATOM 8232 O O . THR B 1 119 ? -21.688 -24.766 -11.914 1 97 119 THR B O 1
ATOM 8235 N N . ILE B 1 120 ? -22.703 -22.75 -12.164 1 97.75 120 ILE B N 1
ATOM 8236 C CA . ILE B 1 120 ? -21.625 -22 -11.531 1 97.75 120 ILE B CA 1
ATOM 8237 C C . ILE B 1 120 ? -21.422 -22.5 -10.102 1 97.75 120 ILE B C 1
ATOM 8239 O O . ILE B 1 120 ? -20.281 -22.703 -9.664 1 97.75 120 ILE B O 1
ATOM 8243 N N . ARG B 1 121 ? -22.453 -22.797 -9.422 1 96.06 121 ARG B N 1
ATOM 8244 C CA . ARG B 1 121 ? -22.422 -23.219 -8.023 1 96.06 121 ARG B CA 1
ATOM 8245 C C . ARG B 1 121 ? -21.719 -24.562 -7.879 1 96.06 121 ARG B C 1
ATOM 8247 O O . ARG B 1 121 ? -21.25 -24.906 -6.793 1 96.06 121 ARG B O 1
ATOM 8254 N N . GLN B 1 122 ? -21.609 -25.266 -8.938 1 95.12 122 GLN B N 1
ATOM 8255 C CA . GLN B 1 122 ? -21.062 -26.625 -8.883 1 95.12 122 GLN B CA 1
ATOM 8256 C C . GLN B 1 122 ? -19.562 -26.609 -9.188 1 95.12 122 GLN B C 1
ATOM 8258 O O . GLN B 1 122 ? -18.875 -27.625 -9.016 1 95.12 122 GLN B O 1
ATOM 8263 N N . ILE B 1 123 ? -19.094 -25.5 -9.594 1 97.19 123 ILE B N 1
ATOM 8264 C CA . ILE B 1 123 ? -17.703 -25.422 -10.023 1 97.19 123 ILE B CA 1
ATOM 8265 C C . ILE B 1 123 ? -16.797 -25.359 -8.805 1 97.19 123 ILE B C 1
ATOM 8267 O O . ILE B 1 123 ? -16.953 -24.5 -7.941 1 97.19 123 ILE B O 1
ATOM 8271 N N . HIS B 1 124 ? -15.906 -26.328 -8.703 1 97.12 124 HIS B N 1
ATOM 8272 C CA . HIS B 1 124 ? -14.875 -26.375 -7.68 1 97.12 124 HIS B CA 1
ATOM 8273 C C . HIS B 1 124 ? -13.492 -26.547 -8.297 1 97.12 124 HIS B C 1
ATOM 8275 O O . HIS B 1 124 ? -13.188 -27.594 -8.875 1 97.12 124 HIS B O 1
ATOM 8281 N N . LEU B 1 125 ? -12.672 -25.531 -8.188 1 97.62 125 LEU B N 1
ATOM 8282 C CA . LEU B 1 125 ? -11.336 -25.547 -8.766 1 97.62 125 LEU B CA 1
ATOM 8283 C C . LEU B 1 125 ? -10.273 -25.5 -7.676 1 97.62 125 LEU B C 1
ATOM 8285 O O . LEU B 1 125 ? -10.398 -24.75 -6.711 1 97.62 125 LEU B O 1
ATOM 8289 N N . SER B 1 126 ? -9.234 -26.344 -7.852 1 97.25 126 SER B N 1
ATOM 8290 C CA . SER B 1 126 ? -8.125 -26.328 -6.898 1 97.25 126 SER B CA 1
ATOM 8291 C C . SER B 1 126 ? -6.781 -26.359 -7.609 1 97.25 126 SER B C 1
ATOM 8293 O O . SER B 1 126 ? -6.195 -27.422 -7.805 1 97.25 126 SER B O 1
ATOM 8295 N N . PRO B 1 127 ? -6.207 -25.188 -7.918 1 97 127 PRO B N 1
ATOM 8296 C CA . PRO B 1 127 ? -4.809 -25.172 -8.359 1 97 127 PRO B CA 1
ATOM 8297 C C . PRO B 1 127 ? -3.838 -25.594 -7.262 1 97 127 PRO B C 1
ATOM 8299 O O . PRO B 1 127 ? -3.963 -25.156 -6.117 1 97 127 PRO B O 1
ATOM 8302 N N . VAL B 1 128 ? -2.953 -26.5 -7.598 1 97.06 128 VAL B N 1
ATOM 8303 C CA . VAL B 1 128 ? -1.98 -27 -6.641 1 97.06 128 VAL B CA 1
ATOM 8304 C C . VAL B 1 128 ? -0.576 -26.562 -7.035 1 97.06 128 VAL B C 1
ATOM 8306 O O . VAL B 1 128 ? -0.079 -26.922 -8.102 1 97.06 128 VAL B O 1
ATOM 8309 N N . LEU B 1 129 ? 0.06 -25.781 -6.207 1 95.38 129 LEU B N 1
ATOM 8310 C CA . LEU B 1 129 ? 1.402 -25.297 -6.508 1 95.38 129 LEU B CA 1
ATOM 8311 C C . LEU B 1 129 ? 2.457 -26.312 -6.082 1 95.38 129 LEU B C 1
ATOM 8313 O O . LEU B 1 129 ? 2.328 -26.938 -5.031 1 95.38 129 LEU B O 1
ATOM 8317 N N . THR B 1 130 ? 3.432 -26.484 -6.926 1 90.81 130 THR B N 1
ATOM 8318 C CA . THR B 1 130 ? 4.5 -27.438 -6.637 1 90.81 130 THR B CA 1
ATOM 8319 C C . THR B 1 130 ? 5.832 -26.719 -6.465 1 90.81 130 THR B C 1
ATOM 8321 O O . THR B 1 130 ? 5.918 -25.5 -6.656 1 90.81 130 THR B O 1
ATOM 8324 N N . ALA B 1 131 ? 6.836 -27.422 -6.055 1 79.38 131 ALA B N 1
ATOM 8325 C CA . ALA B 1 131 ? 8.18 -26.875 -5.883 1 79.38 131 ALA B CA 1
ATOM 8326 C C . ALA B 1 131 ? 8.844 -26.609 -7.23 1 79.38 131 ALA B C 1
ATOM 8328 O O . ALA B 1 131 ? 8.398 -27.125 -8.258 1 79.38 131 ALA B O 1
ATOM 8329 N N . HIS B 1 132 ? 9.898 -25.734 -7.164 1 64.25 132 HIS B N 1
ATOM 8330 C CA . HIS B 1 132 ? 10.633 -25.391 -8.375 1 64.25 132 HIS B CA 1
ATOM 8331 C C . HIS B 1 132 ? 11.703 -26.438 -8.68 1 64.25 132 HIS B C 1
ATOM 8333 O O . HIS B 1 132 ? 12.719 -26.516 -7.988 1 64.25 132 HIS B O 1
ATOM 8339 N N . PRO B 1 133 ? 11.539 -27.234 -9.672 1 58.97 133 PRO B N 1
ATOM 8340 C CA . PRO B 1 133 ? 12.602 -28.203 -9.93 1 58.97 133 PRO B CA 1
ATOM 8341 C C . PRO B 1 133 ? 13.766 -27.609 -10.719 1 58.97 133 PRO B C 1
ATOM 8343 O O . PRO B 1 133 ? 14.875 -28.156 -10.695 1 58.97 133 PRO B O 1
ATOM 8346 N N . THR B 1 134 ? 13.641 -26.625 -11.508 1 54.84 134 THR B N 1
ATOM 8347 C CA . THR B 1 134 ? 14.648 -26.203 -12.477 1 54.84 134 THR B CA 1
ATOM 8348 C C . THR B 1 134 ? 14.938 -24.719 -12.344 1 54.84 134 THR B C 1
ATOM 8350 O O . THR B 1 134 ? 16.094 -24.297 -12.398 1 54.84 134 THR B O 1
ATOM 8353 N N . GLU B 1 135 ? 14.023 -23.891 -12.57 1 58.03 135 GLU B N 1
ATOM 8354 C CA . GLU B 1 135 ? 14.273 -22.453 -12.688 1 58.03 135 GLU B CA 1
ATOM 8355 C C . GLU B 1 135 ? 13.594 -21.688 -11.555 1 58.03 135 GLU B C 1
ATOM 8357 O O . GLU B 1 135 ? 12.359 -21.641 -11.477 1 58.03 135 GLU B O 1
ATOM 8362 N N . ALA B 1 136 ? 14.547 -21.578 -10.469 1 62.81 136 ALA B N 1
ATOM 8363 C CA . ALA B 1 136 ? 13.898 -20.859 -9.367 1 62.81 136 ALA B CA 1
ATOM 8364 C C . ALA B 1 136 ? 14.383 -19.422 -9.281 1 62.81 136 ALA B C 1
ATOM 8366 O O . ALA B 1 136 ? 15.586 -19.156 -9.359 1 62.81 136 ALA B O 1
ATOM 8367 N N . LYS B 1 137 ? 13.453 -18.531 -9.672 1 71.56 137 LYS B N 1
ATOM 8368 C CA . LYS B 1 137 ? 13.789 -17.141 -9.383 1 71.56 137 LYS B CA 1
ATOM 8369 C C . LYS B 1 137 ? 13.641 -16.844 -7.891 1 71.56 137 LYS B C 1
ATOM 8371 O O . LYS B 1 137 ? 12.711 -17.328 -7.242 1 71.56 137 LYS B O 1
ATOM 8376 N N . ARG B 1 138 ? 14.57 -16.156 -7.484 1 78.88 138 ARG B N 1
ATOM 8377 C CA . ARG B 1 138 ? 14.5 -15.68 -6.105 1 78.88 138 ARG B CA 1
ATOM 8378 C C . ARG B 1 138 ? 13.32 -14.734 -5.906 1 78.88 138 ARG B C 1
ATOM 8380 O O . ARG B 1 138 ? 12.93 -14.016 -6.828 1 78.88 138 ARG B O 1
ATOM 8387 N N . ILE B 1 139 ? 12.789 -14.773 -4.688 1 80.44 139 ILE B N 1
ATOM 8388 C CA . ILE B 1 139 ? 11.664 -13.898 -4.355 1 80.44 139 ILE B CA 1
ATOM 8389 C C . ILE B 1 139 ? 12.055 -12.445 -4.594 1 80.44 139 ILE B C 1
ATOM 8391 O O . ILE B 1 139 ? 11.258 -11.656 -5.102 1 80.44 139 ILE B O 1
ATOM 8395 N N . SER B 1 140 ? 13.289 -12.117 -4.25 1 86.81 140 SER B N 1
ATOM 8396 C CA . SER B 1 140 ? 13.766 -10.75 -4.422 1 86.81 140 SER B CA 1
ATOM 8397 C C . SER B 1 140 ? 13.711 -10.328 -5.887 1 86.81 140 SER B C 1
ATOM 8399 O O . SER B 1 140 ? 13.398 -9.172 -6.195 1 86.81 140 SER B O 1
ATOM 8401 N N . ILE B 1 141 ? 13.977 -11.219 -6.754 1 87.88 141 ILE B N 1
ATOM 8402 C CA . ILE B 1 141 ? 13.984 -10.914 -8.18 1 87.88 141 ILE B CA 1
ATOM 8403 C C . ILE B 1 141 ? 12.547 -10.805 -8.688 1 87.88 141 ILE B C 1
ATOM 8405 O O . ILE B 1 141 ? 12.234 -9.93 -9.508 1 87.88 141 ILE B O 1
ATOM 8409 N N . ILE B 1 142 ? 11.727 -11.695 -8.188 1 84.5 142 ILE B N 1
ATOM 8410 C CA . ILE B 1 142 ? 10.32 -11.648 -8.57 1 84.5 142 ILE B CA 1
ATOM 8411 C C . ILE B 1 142 ? 9.719 -10.297 -8.164 1 84.5 142 ILE B C 1
ATOM 8413 O O . ILE B 1 142 ? 8.977 -9.688 -8.938 1 84.5 142 ILE B O 1
ATOM 8417 N N . GLU B 1 143 ? 10.078 -9.883 -7.02 1 88.56 143 GLU B N 1
ATOM 8418 C CA . GLU B 1 143 ? 9.586 -8.602 -6.527 1 88.56 143 GLU B CA 1
ATOM 8419 C C . GLU B 1 143 ? 10.133 -7.445 -7.367 1 88.56 143 GLU B C 1
ATOM 8421 O O . GLU B 1 143 ? 9.422 -6.477 -7.637 1 88.56 143 GLU B O 1
ATOM 8426 N N . LEU B 1 144 ? 11.328 -7.555 -7.707 1 92.81 144 LEU B N 1
ATOM 8427 C CA . LEU B 1 144 ? 11.945 -6.551 -8.57 1 92.81 144 LEU B CA 1
ATOM 8428 C C . LEU B 1 144 ? 11.234 -6.484 -9.922 1 92.81 144 LEU B C 1
ATOM 8430 O O . LEU B 1 144 ? 10.992 -5.398 -10.453 1 92.81 144 LEU B O 1
ATOM 8434 N N . HIS B 1 145 ? 10.883 -7.645 -10.477 1 91.69 145 HIS B N 1
ATOM 8435 C CA . HIS B 1 145 ? 10.141 -7.703 -11.727 1 91.69 145 HIS B CA 1
ATOM 8436 C C . HIS B 1 145 ? 8.789 -7.004 -11.602 1 91.69 145 HIS B C 1
ATOM 8438 O O . HIS B 1 145 ? 8.383 -6.266 -12.492 1 91.69 145 HIS B O 1
ATOM 8444 N N . ARG B 1 146 ? 8.234 -7.246 -10.531 1 91.25 146 ARG B N 1
ATOM 8445 C CA . ARG B 1 146 ? 6.93 -6.633 -10.281 1 91.25 146 ARG B CA 1
ATOM 8446 C C . ARG B 1 146 ? 7.047 -5.113 -10.219 1 91.25 146 ARG B C 1
ATOM 8448 O O . ARG B 1 146 ? 6.254 -4.398 -10.836 1 91.25 146 ARG B O 1
ATOM 8455 N N . ASP B 1 147 ? 7.98 -4.652 -9.477 1 93.94 147 ASP B N 1
ATOM 8456 C CA . ASP B 1 147 ? 8.188 -3.213 -9.344 1 93.94 147 ASP B CA 1
ATOM 8457 C C . ASP B 1 147 ? 8.477 -2.576 -10.703 1 93.94 147 ASP B C 1
ATOM 8459 O O . ASP B 1 147 ? 7.949 -1.506 -11.016 1 93.94 147 ASP B O 1
ATOM 8463 N N . LEU B 1 148 ? 9.32 -3.236 -11.422 1 95.75 148 LEU B N 1
ATOM 8464 C CA . LEU B 1 148 ? 9.656 -2.746 -12.758 1 95.75 148 LEU B CA 1
ATOM 8465 C C . LEU B 1 148 ? 8.422 -2.693 -13.641 1 95.75 148 LEU B C 1
ATOM 8467 O O . LEU B 1 148 ? 8.195 -1.705 -14.344 1 95.75 148 LEU B O 1
ATOM 8471 N N . TYR B 1 149 ? 7.656 -3.703 -13.617 1 93.69 149 TYR B N 1
ATOM 8472 C CA . TYR B 1 149 ? 6.426 -3.762 -14.406 1 93.69 149 TYR B CA 1
ATOM 8473 C C . TYR B 1 149 ? 5.484 -2.623 -14.031 1 93.69 149 TYR B C 1
ATOM 8475 O O . TYR B 1 149 ? 4.906 -1.975 -14.906 1 93.69 149 TYR B O 1
ATOM 8483 N N . LEU B 1 150 ? 5.34 -2.385 -12.781 1 93.25 150 LEU B N 1
ATOM 8484 C CA . LEU B 1 150 ? 4.438 -1.341 -12.305 1 93.25 150 LEU B CA 1
ATOM 8485 C C . LEU B 1 150 ? 4.906 0.035 -12.766 1 93.25 150 LEU B C 1
ATOM 8487 O O . LEU B 1 150 ? 4.086 0.903 -13.078 1 93.25 150 LEU B O 1
ATOM 8491 N N . GLN B 1 151 ? 6.188 0.25 -12.727 1 95.19 151 GLN B N 1
ATOM 8492 C CA . GLN B 1 151 ? 6.703 1.514 -13.242 1 95.19 151 GLN B CA 1
ATOM 8493 C C . GLN B 1 151 ? 6.395 1.671 -14.727 1 95.19 151 GLN B C 1
ATOM 8495 O O . GLN B 1 151 ? 6.062 2.768 -15.188 1 95.19 151 GLN B O 1
ATOM 8500 N N . LEU B 1 152 ? 6.492 0.557 -15.469 1 93.38 152 LEU B N 1
ATOM 8501 C CA . LEU B 1 152 ? 6.164 0.579 -16.891 1 93.38 152 LEU B CA 1
ATOM 8502 C C . LEU B 1 152 ? 4.699 0.946 -17.109 1 93.38 152 LEU B C 1
ATOM 8504 O O . LEU B 1 152 ? 4.371 1.697 -18.031 1 93.38 152 LEU B O 1
ATOM 8508 N N . VAL B 1 153 ? 3.891 0.436 -16.281 1 91.06 153 VAL B N 1
ATOM 8509 C CA . VAL B 1 153 ? 2.459 0.706 -16.375 1 91.06 153 VAL B CA 1
ATOM 8510 C C . VAL B 1 153 ? 2.193 2.18 -16.078 1 91.06 153 VAL B C 1
ATOM 8512 O O . VAL B 1 153 ? 1.335 2.803 -16.703 1 91.06 153 VAL B O 1
ATOM 8515 N N . LYS B 1 154 ? 2.912 2.711 -15.086 1 91.06 154 LYS B N 1
ATOM 8516 C CA . LYS B 1 154 ? 2.756 4.121 -14.75 1 91.06 154 LYS B CA 1
ATOM 8517 C C . LYS B 1 154 ? 3.035 5.012 -15.961 1 91.06 154 LYS B C 1
ATOM 8519 O O . LYS B 1 154 ? 2.385 6.043 -16.141 1 91.06 154 LYS B O 1
ATOM 8524 N N . LEU B 1 155 ? 3.936 4.637 -16.734 1 92 155 LEU B N 1
ATOM 8525 C CA . LEU B 1 155 ? 4.348 5.43 -17.891 1 92 155 LEU B CA 1
ATOM 8526 C C . LEU B 1 155 ? 3.256 5.457 -18.953 1 92 155 LEU B C 1
ATOM 8528 O O . LEU B 1 155 ? 3.293 6.281 -19.859 1 92 155 LEU B O 1
ATOM 8532 N N . GLU B 1 156 ? 2.27 4.543 -18.797 1 88.94 156 GLU B N 1
ATOM 8533 C CA . GLU B 1 156 ? 1.138 4.543 -19.719 1 88.94 156 GLU B CA 1
ATOM 8534 C C . GLU B 1 156 ? 0.242 5.758 -19.484 1 88.94 156 GLU B C 1
ATOM 8536 O O . GLU B 1 156 ? -0.557 6.117 -20.359 1 88.94 156 GLU B O 1
ATOM 8541 N N . ASN B 1 157 ? 0.34 6.434 -18.266 1 87 157 ASN B N 1
ATOM 8542 C CA . ASN B 1 157 ? -0.502 7.57 -17.906 1 87 157 ASN B CA 1
ATOM 8543 C C . ASN B 1 157 ? -0.006 8.859 -18.547 1 87 157 ASN B C 1
ATOM 8545 O O . ASN B 1 157 ? 1.038 9.391 -18.156 1 87 157 ASN B O 1
ATOM 8549 N N . SER B 1 158 ? -0.771 9.391 -19.375 1 84.06 158 SER B N 1
ATOM 8550 C CA . SER B 1 158 ? -0.359 10.57 -20.125 1 84.06 158 SER B CA 1
ATOM 8551 C C . SER B 1 158 ? -0.554 11.844 -19.312 1 84.06 158 SER B C 1
ATOM 8553 O O . SER B 1 158 ? -0.079 12.914 -19.688 1 84.06 158 SER B O 1
ATOM 8555 N N . SER B 1 159 ? -1.146 11.734 -18.156 1 83.94 159 SER B N 1
ATOM 8556 C CA . SER B 1 159 ? -1.437 12.914 -17.359 1 83.94 159 SER B CA 1
ATOM 8557 C C . SER B 1 159 ? -0.234 13.312 -16.516 1 83.94 159 SER B C 1
ATOM 8559 O O . SER B 1 159 ? -0.208 14.406 -15.93 1 83.94 159 SER B O 1
ATOM 8561 N N . PHE B 1 160 ? 0.79 12.484 -16.391 1 87.31 160 PHE B N 1
ATOM 8562 C CA . PHE B 1 160 ? 1.979 12.805 -15.609 1 87.31 160 PHE B CA 1
ATOM 8563 C C . PHE B 1 160 ? 2.811 13.875 -16.297 1 87.31 160 PHE B C 1
ATOM 8565 O O . PHE B 1 160 ? 2.904 13.906 -17.531 1 87.31 160 PHE B O 1
ATOM 8572 N N . SER B 1 161 ? 3.402 14.766 -15.508 1 88.62 161 SER B N 1
ATOM 8573 C CA . SER B 1 161 ? 4.312 15.781 -16.031 1 88.62 161 SER B CA 1
ATOM 8574 C C . SER B 1 161 ? 5.629 15.156 -16.484 1 88.62 161 SER B C 1
ATOM 8576 O O . SER B 1 161 ? 5.906 13.992 -16.188 1 88.62 161 SER B O 1
ATOM 8578 N N . LYS B 1 162 ? 6.367 15.93 -17.266 1 89.56 162 LYS B N 1
ATOM 8579 C CA . LYS B 1 162 ? 7.688 15.477 -17.703 1 89.56 162 LYS B CA 1
ATOM 8580 C C . LYS B 1 162 ? 8.578 15.164 -16.5 1 89.56 162 LYS B C 1
ATOM 8582 O O . LYS B 1 162 ? 9.328 14.188 -16.516 1 89.56 162 LYS B O 1
ATOM 8587 N N . LYS B 1 163 ? 8.469 15.961 -15.531 1 89 163 LYS B N 1
ATOM 8588 C CA . LYS B 1 163 ? 9.25 15.75 -14.312 1 89 163 LYS B CA 1
ATOM 8589 C C . LYS B 1 163 ? 8.898 14.422 -13.648 1 89 163 LYS B C 1
ATOM 8591 O O . LYS B 1 163 ? 9.781 13.688 -13.211 1 89 163 LYS B O 1
ATOM 8596 N N . GLU B 1 164 ? 7.621 14.227 -13.547 1 90 164 GLU B N 1
ATOM 8597 C CA . GLU B 1 164 ? 7.164 12.984 -12.938 1 90 164 GLU B CA 1
ATOM 8598 C C . GLU B 1 164 ? 7.605 11.766 -13.758 1 90 164 GLU B C 1
ATOM 8600 O O . GLU B 1 164 ? 7.969 10.734 -13.195 1 90 164 GLU B O 1
ATOM 8605 N N . LYS B 1 165 ? 7.598 11.836 -15.07 1 92.5 165 LYS B N 1
ATOM 8606 C CA . LYS B 1 165 ? 8.07 10.758 -15.938 1 92.5 165 LYS B CA 1
ATOM 8607 C C . LYS B 1 165 ? 9.562 10.531 -15.766 1 92.5 165 LYS B C 1
ATOM 8609 O O . LYS B 1 165 ? 10.031 9.383 -15.789 1 92.5 165 LYS B O 1
ATOM 8614 N N . ASP B 1 166 ? 10.25 11.617 -15.578 1 91.56 166 ASP B N 1
ATOM 8615 C CA . ASP B 1 166 ? 11.688 11.508 -15.32 1 91.56 166 ASP B CA 1
ATOM 8616 C C . ASP B 1 166 ? 11.953 10.781 -14.008 1 91.56 166 ASP B C 1
ATOM 8618 O O . ASP B 1 166 ? 12.906 10.008 -13.906 1 91.56 166 ASP B O 1
ATOM 8622 N N . GLU B 1 167 ? 11.141 11.086 -13.125 1 91.69 167 GLU B N 1
ATOM 8623 C CA . GLU B 1 167 ? 11.281 10.406 -11.836 1 91.69 167 GLU B CA 1
ATOM 8624 C C . GLU B 1 167 ? 11.016 8.906 -11.977 1 91.69 167 GLU B C 1
ATOM 8626 O O . GLU B 1 167 ? 11.68 8.094 -11.328 1 91.69 167 GLU B O 1
ATOM 8631 N N . ILE B 1 168 ? 10.062 8.539 -12.758 1 94.62 168 ILE B N 1
ATOM 8632 C CA . ILE B 1 168 ? 9.766 7.137 -13.023 1 94.62 168 ILE B CA 1
ATOM 8633 C C . ILE B 1 168 ? 10.953 6.477 -13.711 1 94.62 168 ILE B C 1
ATOM 8635 O O . ILE B 1 168 ? 11.336 5.355 -13.359 1 94.62 168 ILE B O 1
ATOM 8639 N N . THR B 1 169 ? 11.547 7.18 -14.656 1 95.44 169 THR B N 1
ATOM 8640 C CA . THR B 1 169 ? 12.719 6.668 -15.367 1 95.44 169 THR B CA 1
ATOM 8641 C C . THR B 1 169 ? 13.875 6.438 -14.406 1 95.44 169 THR B C 1
ATOM 8643 O O . THR B 1 169 ? 14.578 5.43 -14.5 1 95.44 169 THR B O 1
ATOM 8646 N N . ARG B 1 170 ? 14.031 7.332 -13.5 1 93.38 170 ARG B N 1
ATOM 8647 C CA . ARG B 1 170 ? 15.086 7.184 -12.492 1 93.38 170 ARG B CA 1
ATOM 8648 C C . ARG B 1 170 ? 14.836 5.953 -11.625 1 93.38 170 ARG B C 1
ATOM 8650 O O . ARG B 1 170 ? 15.773 5.227 -11.281 1 93.38 170 ARG B O 1
ATOM 8657 N N . GLU B 1 171 ? 13.602 5.781 -11.32 1 95 171 GLU B N 1
ATOM 8658 C CA . GLU B 1 171 ? 13.25 4.602 -10.531 1 95 171 GLU B CA 1
ATOM 8659 C C . GLU B 1 171 ? 13.523 3.316 -11.305 1 95 171 GLU B C 1
ATOM 8661 O O . GLU B 1 171 ? 14.031 2.344 -10.742 1 95 171 GLU B O 1
ATOM 8666 N N . ILE B 1 172 ? 13.211 3.285 -12.539 1 97.19 172 ILE B N 1
ATOM 8667 C CA . ILE B 1 172 ? 13.438 2.125 -13.391 1 97.19 172 ILE B CA 1
ATOM 8668 C C . ILE B 1 172 ? 14.938 1.824 -13.453 1 97.19 172 ILE B C 1
ATOM 8670 O O . ILE B 1 172 ? 15.352 0.671 -13.312 1 97.19 172 ILE B O 1
ATOM 8674 N N . THR B 1 173 ? 15.734 2.848 -13.609 1 96.75 173 THR B N 1
ATOM 8675 C CA . THR B 1 173 ? 17.172 2.672 -13.703 1 96.75 173 THR B CA 1
ATOM 8676 C C . THR B 1 173 ? 17.734 2.129 -12.391 1 96.75 173 THR B C 1
ATOM 8678 O O . THR B 1 173 ? 18.641 1.279 -12.398 1 96.75 173 THR B O 1
ATOM 8681 N N . ALA B 1 174 ? 17.203 2.594 -11.336 1 95.88 174 ALA B N 1
ATOM 8682 C CA . ALA B 1 174 ? 17.641 2.09 -10.039 1 95.88 174 ALA B CA 1
ATOM 8683 C C . ALA B 1 174 ? 17.25 0.623 -9.859 1 95.88 174 ALA B C 1
ATOM 8685 O O . ALA B 1 174 ? 18.031 -0.165 -9.305 1 95.88 174 ALA B O 1
ATOM 8686 N N . LEU B 1 175 ? 16.078 0.274 -10.297 1 96.75 175 LEU B N 1
ATOM 8687 C CA . LEU B 1 175 ? 15.633 -1.111 -10.227 1 96.75 175 LEU B CA 1
ATOM 8688 C C . LEU B 1 175 ? 16.531 -2.018 -11.062 1 96.75 175 LEU B C 1
ATOM 8690 O O . LEU B 1 175 ? 16.859 -3.127 -10.633 1 96.75 175 LEU B O 1
ATOM 8694 N N . LEU B 1 176 ? 16.922 -1.516 -12.195 1 97.06 176 LEU B N 1
ATOM 8695 C CA . LEU B 1 176 ? 17.797 -2.285 -13.07 1 97.06 176 LEU B CA 1
ATOM 8696 C C . LEU B 1 176 ? 19.156 -2.484 -12.43 1 97.06 176 LEU B C 1
ATOM 8698 O O . LEU B 1 176 ? 19.75 -3.562 -12.531 1 97.06 176 LEU B O 1
ATOM 8702 N N . GLU B 1 177 ? 19.625 -1.476 -11.82 1 96.56 177 GLU B N 1
ATOM 8703 C CA . GLU B 1 177 ? 20.906 -1.613 -11.125 1 96.56 177 GLU B CA 1
ATOM 8704 C C . GLU B 1 177 ? 20.812 -2.623 -9.984 1 96.56 177 GLU B C 1
ATOM 8706 O O . GLU B 1 177 ? 21.719 -3.428 -9.781 1 96.56 177 GLU B O 1
ATOM 8711 N N . ARG B 1 178 ? 19.75 -2.525 -9.266 1 95.19 178 ARG B N 1
ATOM 8712 C CA . ARG B 1 178 ? 19.516 -3.504 -8.203 1 95.19 178 ARG B CA 1
ATOM 8713 C C . ARG B 1 178 ? 19.516 -4.922 -8.766 1 95.19 178 ARG B C 1
ATOM 8715 O O . ARG B 1 178 ? 20.078 -5.84 -8.156 1 95.19 178 ARG B O 1
ATOM 8722 N N . TRP B 1 179 ? 18.828 -5.039 -9.844 1 94.19 179 TRP B N 1
ATOM 8723 C CA . TRP B 1 179 ? 18.766 -6.332 -10.516 1 94.19 179 TRP B CA 1
ATOM 8724 C C . TRP B 1 179 ? 20.172 -6.809 -10.891 1 94.19 179 TRP B C 1
ATOM 8726 O O . TRP B 1 179 ? 20.531 -7.949 -10.602 1 94.19 179 TRP B O 1
ATOM 8736 N N . TRP B 1 180 ? 20.984 -5.957 -11.422 1 94.12 180 TRP B N 1
ATOM 8737 C CA . TRP B 1 180 ? 22.344 -6.246 -11.859 1 94.12 180 TRP B CA 1
ATOM 8738 C C . TRP B 1 180 ? 23.203 -6.699 -10.688 1 94.12 180 TRP B C 1
ATOM 8740 O O . TRP B 1 180 ? 23.953 -7.668 -10.805 1 94.12 180 TRP B O 1
ATOM 8750 N N . ARG B 1 181 ? 22.984 -6.125 -9.57 1 93.69 181 ARG B N 1
ATOM 8751 C CA . ARG B 1 181 ? 23.844 -6.355 -8.414 1 93.69 181 ARG B CA 1
ATOM 8752 C C . ARG B 1 181 ? 23.359 -7.551 -7.602 1 93.69 181 ARG B C 1
ATOM 8754 O O . ARG B 1 181 ? 24.125 -8.148 -6.844 1 93.69 181 ARG B O 1
ATOM 8761 N N . SER B 1 182 ? 22.125 -7.918 -7.656 1 90.56 182 SER B N 1
ATOM 8762 C CA . SER B 1 182 ? 21.547 -9.016 -6.879 1 90.56 182 SER B CA 1
ATOM 8763 C C . SER B 1 182 ? 21.797 -10.359 -7.547 1 90.56 182 SER B C 1
ATOM 8765 O O . SER B 1 182 ? 22.016 -11.367 -6.867 1 90.56 182 SER B O 1
ATOM 8767 N N . GLY B 1 183 ? 21.859 -10.359 -8.734 1 80.81 183 GLY B N 1
ATOM 8768 C CA . GLY B 1 183 ? 21.984 -11.617 -9.453 1 80.81 183 GLY B CA 1
ATOM 8769 C C . GLY B 1 183 ? 20.672 -12.367 -9.578 1 80.81 183 GLY B C 1
ATOM 8770 O O . GLY B 1 183 ? 19.688 -12.023 -8.914 1 80.81 183 GLY B O 1
ATOM 8771 N N . GLU B 1 184 ? 20.641 -13.391 -10.422 1 73.19 184 GLU B N 1
ATOM 8772 C CA . GLU B 1 184 ? 19.375 -14.047 -10.758 1 73.19 184 GLU B CA 1
ATOM 8773 C C . GLU B 1 184 ? 19.297 -15.445 -10.141 1 73.19 184 GLU B C 1
ATOM 8775 O O . GLU B 1 184 ? 18.203 -15.945 -9.859 1 73.19 184 GLU B O 1
ATOM 8780 N N . VAL B 1 185 ? 20.5 -16.078 -9.984 1 66.56 185 VAL B N 1
ATOM 8781 C CA . VAL B 1 185 ? 20.469 -17.484 -9.617 1 66.56 185 VAL B CA 1
ATOM 8782 C C . VAL B 1 185 ? 20.688 -17.641 -8.117 1 66.56 185 VAL B C 1
ATOM 8784 O O . VAL B 1 185 ? 21.266 -16.75 -7.477 1 66.56 185 VAL B O 1
ATOM 8787 N N . TYR B 1 186 ? 20.031 -18.656 -7.609 1 65.69 186 TYR B N 1
ATOM 8788 C CA . TYR B 1 186 ? 20.234 -18.969 -6.203 1 65.69 186 TYR B CA 1
ATOM 8789 C C . TYR B 1 186 ? 21.719 -19.188 -5.91 1 65.69 186 TYR B C 1
ATOM 8791 O O . TYR B 1 186 ? 22.438 -19.797 -6.711 1 65.69 186 TYR B O 1
ATOM 8799 N N . LEU B 1 187 ? 22.016 -18.641 -4.969 1 64.94 187 LEU B N 1
ATOM 8800 C CA . LEU B 1 187 ? 23.406 -18.672 -4.539 1 64.94 187 LEU B CA 1
ATOM 8801 C C . LEU B 1 187 ? 23.719 -19.984 -3.834 1 64.94 187 LEU B C 1
ATOM 8803 O O . LEU B 1 187 ? 24.875 -20.438 -3.846 1 64.94 187 LEU B O 1
ATOM 8807 N N . GLU B 1 188 ? 22.672 -20.422 -3.242 1 71.62 188 GLU B N 1
ATOM 8808 C CA . GLU B 1 188 ? 22.766 -21.719 -2.559 1 71.62 188 GLU B CA 1
ATOM 8809 C C . GLU B 1 188 ? 21.562 -22.609 -2.895 1 71.62 188 GLU B C 1
ATOM 8811 O O . GLU B 1 188 ? 20.531 -22.109 -3.369 1 71.62 188 GLU B O 1
ATOM 8816 N N . LYS B 1 189 ? 21.844 -23.906 -2.809 1 71.81 189 LYS B N 1
ATOM 8817 C CA . LYS B 1 189 ? 20.75 -24.859 -3.033 1 71.81 189 LYS B CA 1
ATOM 8818 C C . LYS B 1 189 ? 19.562 -24.562 -2.139 1 71.81 189 LYS B C 1
ATOM 8820 O O . LYS B 1 189 ? 19.703 -24.453 -0.919 1 71.81 189 LYS B O 1
ATOM 8825 N N . PRO B 1 190 ? 18.5 -24.328 -2.764 1 77.38 190 PRO B N 1
ATOM 8826 C CA . PRO B 1 190 ? 17.312 -24.062 -1.946 1 77.38 190 PRO B CA 1
ATOM 8827 C C . PRO B 1 190 ? 16.891 -25.25 -1.099 1 77.38 190 PRO B C 1
ATOM 8829 O O . PRO B 1 190 ? 17.031 -26.406 -1.53 1 77.38 190 PRO B O 1
ATOM 8832 N N . THR B 1 191 ? 16.438 -24.953 0.071 1 82.44 191 THR B N 1
ATOM 8833 C CA . THR B 1 191 ? 15.844 -25.969 0.93 1 82.44 191 THR B CA 1
ATOM 8834 C C . THR B 1 191 ? 14.336 -26.062 0.719 1 82.44 191 THR B C 1
ATOM 8836 O O . THR B 1 191 ? 13.75 -25.203 0.061 1 82.44 191 THR B O 1
ATOM 8839 N N . VAL B 1 192 ? 13.75 -27.188 1.165 1 88.25 192 VAL B N 1
ATOM 8840 C CA . VAL B 1 192 ? 12.305 -27.328 1.062 1 88.25 192 VAL B CA 1
ATOM 8841 C C . VAL B 1 192 ? 11.617 -26.172 1.797 1 88.25 192 VAL B C 1
ATOM 8843 O O . VAL B 1 192 ? 10.578 -25.688 1.352 1 88.25 192 VAL B O 1
ATOM 8846 N N . LYS B 1 193 ? 12.25 -25.734 2.859 1 88.25 193 LYS B N 1
ATOM 8847 C CA . LYS B 1 193 ? 11.695 -24.625 3.635 1 88.25 193 LYS B CA 1
ATOM 8848 C C . LYS B 1 193 ? 11.68 -23.344 2.812 1 88.25 193 LYS B C 1
ATOM 8850 O O . LYS B 1 193 ? 10.703 -22.594 2.855 1 88.25 193 LYS B O 1
ATOM 8855 N N . THR B 1 194 ? 12.688 -23.078 2.076 1 83.94 194 THR B N 1
ATOM 8856 C CA . THR B 1 194 ? 12.75 -21.891 1.238 1 83.94 194 THR B CA 1
ATOM 8857 C C . THR B 1 194 ? 11.719 -21.953 0.117 1 83.94 194 THR B C 1
ATOM 8859 O O . THR B 1 194 ? 11.109 -20.938 -0.242 1 83.94 194 THR B O 1
ATOM 8862 N N . GLU B 1 195 ? 11.555 -23.125 -0.436 1 87.44 195 GLU B N 1
ATOM 8863 C CA . GLU B 1 195 ? 10.547 -23.312 -1.476 1 87.44 195 GLU B CA 1
ATOM 8864 C C . GLU B 1 195 ? 9.141 -23.078 -0.928 1 87.44 195 GLU B C 1
ATOM 8866 O O . GLU B 1 195 ? 8.297 -22.5 -1.607 1 87.44 195 GLU B O 1
ATOM 8871 N N . ARG B 1 196 ? 8.953 -23.594 0.26 1 91.56 196 ARG B N 1
ATOM 8872 C CA . ARG B 1 196 ? 7.668 -23.375 0.915 1 91.56 196 ARG B CA 1
ATOM 8873 C C . ARG B 1 196 ? 7.383 -21.891 1.069 1 91.56 196 ARG B C 1
ATOM 8875 O O . ARG B 1 196 ? 6.273 -21.438 0.787 1 91.56 196 ARG B O 1
ATOM 8882 N N . ASN B 1 197 ? 8.398 -21.141 1.452 1 88.12 197 ASN B N 1
ATOM 8883 C CA . ASN B 1 197 ? 8.227 -19.703 1.619 1 88.12 197 ASN B CA 1
ATOM 8884 C C . ASN B 1 197 ? 7.871 -19.031 0.3 1 88.12 197 ASN B C 1
ATOM 8886 O O . ASN B 1 197 ? 7.082 -18.078 0.277 1 88.12 197 ASN B O 1
ATOM 8890 N N . ASN B 1 198 ? 8.438 -19.484 -0.709 1 87 198 ASN B N 1
ATOM 8891 C CA . ASN B 1 198 ? 8.156 -18.922 -2.029 1 87 198 ASN B CA 1
ATOM 8892 C C . ASN B 1 198 ? 6.695 -19.125 -2.424 1 87 198 ASN B C 1
ATOM 8894 O O . ASN B 1 198 ? 6.043 -18.188 -2.891 1 87 198 ASN B O 1
ATOM 8898 N N . VAL B 1 199 ? 6.227 -20.297 -2.223 1 92.12 199 VAL B N 1
ATOM 8899 C CA . VAL B 1 199 ? 4.852 -20.578 -2.633 1 92.12 199 VAL B CA 1
ATOM 8900 C C . VAL B 1 199 ? 3.883 -19.859 -1.696 1 92.12 199 VAL B C 1
ATOM 8902 O O . VAL B 1 199 ? 2.814 -19.406 -2.121 1 92.12 199 VAL B O 1
ATOM 8905 N N . MET B 1 200 ? 4.301 -19.75 -0.466 1 94.5 200 MET B N 1
ATOM 8906 C CA . MET B 1 200 ? 3.479 -19.047 0.516 1 94.5 200 MET B CA 1
ATOM 8907 C C . MET B 1 200 ? 3.26 -17.609 0.106 1 94.5 200 MET B C 1
ATOM 8909 O O . MET B 1 200 ? 2.197 -17.031 0.364 1 94.5 200 MET B O 1
ATOM 8913 N N . HIS B 1 201 ? 4.211 -17.047 -0.505 1 90.94 201 HIS B N 1
ATOM 8914 C CA . HIS B 1 201 ? 4.098 -15.672 -0.998 1 90.94 201 HIS B CA 1
ATOM 8915 C C . HIS B 1 201 ? 2.906 -15.523 -1.941 1 90.94 201 HIS B C 1
ATOM 8917 O O . HIS B 1 201 ? 2.145 -14.562 -1.84 1 90.94 201 HIS B O 1
ATOM 8923 N N . TYR B 1 202 ? 2.756 -16.422 -2.803 1 93.62 202 TYR B N 1
ATOM 8924 C CA . TYR B 1 202 ? 1.657 -16.359 -3.762 1 93.62 202 TYR B CA 1
ATOM 8925 C C . TYR B 1 202 ? 0.314 -16.531 -3.064 1 93.62 202 TYR B C 1
ATOM 8927 O O . TYR B 1 202 ? -0.65 -15.828 -3.371 1 93.62 202 TYR B O 1
ATOM 8935 N N . PHE B 1 203 ? 0.306 -17.438 -2.068 1 97 203 PHE B N 1
ATOM 8936 C CA . PHE B 1 203 ? -0.943 -17.734 -1.38 1 97 203 PHE B CA 1
ATOM 8937 C C . PHE B 1 203 ? -1.4 -16.547 -0.549 1 97 203 PHE B C 1
ATOM 8939 O O . PHE B 1 203 ? -2.602 -16.297 -0.42 1 97 203 PHE B O 1
ATOM 8946 N N . THR B 1 204 ? -0.476 -15.844 -0.024 1 96.31 204 THR B N 1
ATOM 8947 C CA . THR B 1 204 ? -0.838 -14.836 0.967 1 96.31 204 THR B CA 1
ATOM 8948 C C . THR B 1 204 ? -0.924 -13.453 0.327 1 96.31 204 THR B C 1
ATOM 8950 O O . THR B 1 204 ? -1.677 -12.594 0.791 1 96.31 204 THR B O 1
ATOM 8953 N N . LYS B 1 205 ? -0.232 -13.219 -0.751 1 93.5 205 LYS B N 1
ATOM 8954 C CA . LYS B 1 205 ? -0.132 -11.852 -1.258 1 93.5 205 LYS B CA 1
ATOM 8955 C C . LYS B 1 205 ? -0.713 -11.75 -2.664 1 93.5 205 LYS B C 1
ATOM 8957 O O . LYS B 1 205 ? -1.209 -10.688 -3.057 1 93.5 205 LYS B O 1
ATOM 8962 N N . VAL B 1 206 ? -0.721 -12.781 -3.43 1 94.31 206 VAL B N 1
ATOM 8963 C CA . VAL B 1 206 ? -1.047 -12.68 -4.848 1 94.31 206 VAL B CA 1
ATOM 8964 C C . VAL B 1 206 ? -2.461 -13.203 -5.09 1 94.31 206 VAL B C 1
ATOM 8966 O O . VAL B 1 206 ? -3.33 -12.469 -5.562 1 94.31 206 VAL B O 1
ATOM 8969 N N . PHE B 1 207 ? -2.727 -14.352 -4.641 1 97.69 207 PHE B N 1
ATOM 8970 C CA . PHE B 1 207 ? -3.965 -15.031 -4.988 1 97.69 207 PHE B CA 1
ATOM 8971 C C . PHE B 1 207 ? -5.164 -14.359 -4.332 1 97.69 207 PHE B C 1
ATOM 8973 O O . PHE B 1 207 ? -6.258 -14.328 -4.902 1 97.69 207 PHE B O 1
ATOM 8980 N N . PRO B 1 208 ? -4.984 -13.773 -3.109 1 97.62 208 PRO B N 1
ATOM 8981 C CA . PRO B 1 208 ? -6.121 -13.016 -2.576 1 97.62 208 PRO B CA 1
ATOM 8982 C C . PRO B 1 208 ? -6.582 -11.906 -3.514 1 97.62 208 PRO B C 1
ATOM 8984 O O . PRO B 1 208 ? -7.789 -11.711 -3.697 1 97.62 208 PRO B O 1
ATOM 8987 N N . LEU B 1 209 ? -5.723 -11.289 -4.129 1 96.25 209 LEU B N 1
ATOM 8988 C CA . LEU B 1 209 ? -6.047 -10.219 -5.062 1 96.25 209 LEU B CA 1
ATOM 8989 C C . LEU B 1 209 ? -6.648 -10.773 -6.348 1 96.25 209 LEU B C 1
ATOM 8991 O O . LEU B 1 209 ? -7.594 -10.203 -6.895 1 96.25 209 LEU B O 1
ATOM 8995 N N . ILE B 1 210 ? -6.117 -11.828 -6.797 1 97.38 210 ILE B N 1
ATOM 8996 C CA . ILE B 1 210 ? -6.613 -12.453 -8.016 1 97.38 210 ILE B CA 1
ATOM 8997 C C . ILE B 1 210 ? -8.055 -12.93 -7.805 1 97.38 210 ILE B C 1
ATOM 8999 O O . ILE B 1 210 ? -8.891 -12.781 -8.695 1 97.38 210 ILE B O 1
ATOM 9003 N N . LEU B 1 211 ? -8.32 -13.469 -6.625 1 97.81 211 LEU B N 1
ATOM 9004 C CA . LEU B 1 211 ? -9.664 -13.93 -6.305 1 97.81 211 LEU B CA 1
ATOM 9005 C C . LEU B 1 211 ? -10.672 -12.789 -6.418 1 97.81 211 LEU B C 1
ATOM 9007 O O . LEU B 1 211 ? -11.711 -12.938 -7.055 1 97.81 211 LEU B O 1
ATOM 9011 N N . GLU B 1 212 ? -10.312 -11.734 -5.844 1 96.25 212 GLU B N 1
ATOM 9012 C CA . GLU B 1 212 ? -11.203 -10.57 -5.852 1 96.25 212 GLU B CA 1
ATOM 9013 C C . GLU B 1 212 ? -11.469 -10.086 -7.273 1 96.25 212 GLU B C 1
ATOM 9015 O O . GLU B 1 212 ? -12.617 -9.859 -7.656 1 96.25 212 GLU B O 1
ATOM 9020 N N . LYS B 1 213 ? -10.477 -9.961 -8.062 1 96.12 213 LYS B N 1
ATOM 9021 C CA . LYS B 1 213 ? -10.609 -9.461 -9.422 1 96.12 213 LYS B CA 1
ATOM 9022 C C . LYS B 1 213 ? -11.375 -10.445 -10.297 1 96.12 213 LYS B C 1
ATOM 9024 O O . LYS B 1 213 ? -12.141 -10.047 -11.18 1 96.12 213 LYS B O 1
ATOM 9029 N N . THR B 1 214 ? -11.102 -11.656 -10.07 1 97.12 214 THR B N 1
ATOM 9030 C CA . THR B 1 214 ? -11.789 -12.68 -10.844 1 97.12 214 THR B CA 1
ATOM 9031 C C . THR B 1 214 ? -13.289 -12.672 -10.547 1 97.12 214 THR B C 1
ATOM 9033 O O . THR B 1 214 ? -14.109 -12.789 -11.453 1 97.12 214 THR B O 1
ATOM 9036 N N . ASP B 1 215 ? -13.641 -12.555 -9.289 1 96.81 215 ASP B N 1
ATOM 9037 C CA . ASP B 1 215 ? -15.047 -12.445 -8.906 1 96.81 215 ASP B CA 1
ATOM 9038 C C . ASP B 1 215 ? -15.703 -11.242 -9.57 1 96.81 215 ASP B C 1
ATOM 9040 O O . ASP B 1 215 ? -16.844 -11.32 -10.039 1 96.81 215 ASP B O 1
ATOM 9044 N N . GLN B 1 216 ? -14.984 -10.18 -9.602 1 94.44 216 GLN B N 1
ATOM 9045 C CA . GLN B 1 216 ? -15.5 -8.977 -10.25 1 94.44 216 GLN B CA 1
ATOM 9046 C C . GLN B 1 216 ? -15.734 -9.211 -11.734 1 94.44 216 GLN B C 1
ATOM 9048 O O . GLN B 1 216 ? -16.734 -8.734 -12.297 1 94.44 216 GLN B O 1
ATOM 9053 N N . GLN B 1 217 ? -14.828 -9.93 -12.336 1 94.88 217 GLN B N 1
ATOM 9054 C CA . GLN B 1 217 ? -14.961 -10.242 -13.75 1 94.88 217 GLN B CA 1
ATOM 9055 C C . GLN B 1 217 ? -16.219 -11.055 -14.016 1 94.88 217 GLN B C 1
ATOM 9057 O O . GLN B 1 217 ? -16.938 -10.812 -14.992 1 94.88 217 GLN B O 1
ATOM 9062 N N . LEU B 1 218 ? -16.438 -11.969 -13.156 1 97.12 218 LEU B N 1
ATOM 9063 C CA . LEU B 1 218 ? -17.641 -12.781 -13.305 1 97.12 218 LEU B CA 1
ATOM 9064 C C . LEU B 1 218 ? -18.891 -11.93 -13.156 1 97.12 218 LEU B C 1
ATOM 9066 O O . LEU B 1 218 ? -19.828 -12.055 -13.945 1 97.12 218 LEU B O 1
ATOM 9070 N N . GLU B 1 219 ? -18.922 -11.117 -12.211 1 94.81 219 GLU B N 1
ATOM 9071 C CA . GLU B 1 219 ? -20.062 -10.242 -11.977 1 94.81 219 GLU B CA 1
ATOM 9072 C C . GLU B 1 219 ? -20.328 -9.344 -13.18 1 94.81 219 GLU B C 1
ATOM 9074 O O . GLU B 1 219 ? -21.469 -9.188 -13.602 1 94.81 219 GLU B O 1
ATOM 9079 N N . HIS B 1 220 ? -19.297 -8.766 -13.664 1 93 220 HIS B N 1
ATOM 9080 C CA . HIS B 1 220 ? -19.438 -7.875 -14.812 1 93 220 HIS B CA 1
ATOM 9081 C C . HIS B 1 220 ? -19.969 -8.625 -16.031 1 93 220 HIS B C 1
ATOM 9083 O O . HIS B 1 220 ? -20.844 -8.125 -16.734 1 93 220 HIS B O 1
ATOM 9089 N N . SER B 1 221 ? -19.391 -9.742 -16.219 1 95.81 221 SER B N 1
ATOM 9090 C CA . SER B 1 221 ? -19.812 -10.547 -17.359 1 95.81 221 SER B CA 1
ATOM 9091 C C . SER B 1 221 ? -21.266 -10.992 -17.219 1 95.81 221 SER B C 1
ATOM 9093 O O . SER B 1 221 ? -22 -11.055 -18.203 1 95.81 221 SER B O 1
ATOM 9095 N N . TRP B 1 222 ? -21.656 -11.32 -16 1 96.38 222 TRP B N 1
ATOM 9096 C CA . TRP B 1 222 ? -23.016 -11.719 -15.688 1 96.38 222 TRP B CA 1
ATOM 9097 C C . TRP B 1 222 ? -24 -10.617 -16.047 1 96.38 222 TRP B C 1
ATOM 9099 O O . TRP B 1 222 ? -25.016 -10.867 -16.703 1 96.38 222 TRP B O 1
ATOM 9109 N N . VAL B 1 223 ? -23.688 -9.398 -15.695 1 93.31 223 VAL B N 1
ATOM 9110 C CA . VAL B 1 223 ? -24.531 -8.242 -15.961 1 93.31 223 VAL B CA 1
ATOM 9111 C C . VAL B 1 223 ? -24.562 -7.949 -17.453 1 93.31 223 VAL B C 1
ATOM 9113 O O . VAL B 1 223 ? -25.609 -7.641 -18.016 1 93.31 223 VAL B O 1
ATOM 9116 N N . GLN B 1 224 ? -23.453 -8.07 -18.047 1 91.69 224 GLN B N 1
ATOM 9117 C CA . GLN B 1 224 ? -23.344 -7.816 -19.484 1 91.69 224 GLN B CA 1
ATOM 9118 C C . GLN B 1 224 ? -24.188 -8.82 -20.281 1 91.69 224 GLN B C 1
ATOM 9120 O O . GLN B 1 224 ? -24.703 -8.492 -21.359 1 91.69 224 GLN B O 1
ATOM 9125 N N . ALA B 1 225 ? -24.312 -9.953 -19.719 1 94.81 225 ALA B N 1
ATOM 9126 C CA . ALA B 1 225 ? -25.109 -10.992 -20.359 1 94.81 225 ALA B CA 1
ATOM 9127 C C . ALA B 1 225 ? -26.594 -10.719 -20.203 1 94.81 225 ALA B C 1
ATOM 9129 O O . ALA B 1 225 ? -27.422 -11.422 -20.797 1 94.81 225 ALA B O 1
ATOM 9130 N N . GLY B 1 226 ? -26.953 -9.719 -19.453 1 94 226 GLY B N 1
ATOM 9131 C CA . GLY B 1 226 ? -28.344 -9.344 -19.25 1 94 226 GLY B CA 1
ATOM 9132 C C . GLY B 1 226 ? -29 -10.078 -18.109 1 94 226 GLY B C 1
ATOM 9133 O O . GLY B 1 226 ? -30.234 -10.078 -17.984 1 94 226 GLY B O 1
ATOM 9134 N N . PHE B 1 227 ? -28.219 -10.719 -17.328 1 96 227 PHE B N 1
ATOM 9135 C CA . PHE B 1 227 ? -28.75 -11.508 -16.219 1 96 227 PHE B CA 1
ATOM 9136 C C . PHE B 1 227 ? -28.984 -10.633 -14.992 1 96 227 PHE B C 1
ATOM 9138 O O . PHE B 1 227 ? -28.469 -9.516 -14.922 1 96 227 PHE B O 1
ATOM 9145 N N . ASP B 1 228 ? -29.688 -11.148 -14.055 1 94.81 228 ASP B N 1
ATOM 9146 C CA . ASP B 1 228 ? -30.047 -10.414 -12.844 1 94.81 228 ASP B CA 1
ATOM 9147 C C . ASP B 1 228 ? -28.859 -10.328 -11.883 1 94.81 228 ASP B C 1
ATOM 9149 O O . ASP B 1 228 ? -28.453 -11.344 -11.297 1 94.81 228 ASP B O 1
ATOM 9153 N N . SER B 1 229 ? -28.391 -9.172 -11.742 1 90.38 229 SER B N 1
ATOM 9154 C CA . SER B 1 229 ? -27.219 -8.945 -10.906 1 90.38 229 SER B CA 1
ATOM 9155 C C . SER B 1 229 ? -27.469 -9.375 -9.469 1 90.38 229 SER B C 1
ATOM 9157 O O . SER B 1 229 ? -26.531 -9.688 -8.727 1 90.38 229 SER B O 1
ATOM 9159 N N . LYS B 1 230 ? -28.703 -9.484 -9.023 1 87.56 230 LYS B N 1
ATOM 9160 C CA . LYS B 1 230 ? -29.062 -9.82 -7.652 1 87.56 230 LYS B CA 1
ATOM 9161 C C . LYS B 1 230 ? -28.766 -11.289 -7.348 1 87.56 230 LYS B C 1
ATOM 9163 O O . LYS B 1 230 ? -28.609 -11.664 -6.188 1 87.56 230 LYS B O 1
ATOM 9168 N N . LYS B 1 231 ? -28.609 -11.992 -8.344 1 92.31 231 LYS B N 1
ATOM 9169 C CA . LYS B 1 231 ? -28.406 -13.422 -8.172 1 92.31 231 LYS B CA 1
ATOM 9170 C C . LYS B 1 231 ? -26.953 -13.719 -7.781 1 92.31 231 LYS B C 1
ATOM 9172 O O . LYS B 1 231 ? -26.672 -14.781 -7.227 1 92.31 231 LYS B O 1
ATOM 9177 N N . LEU B 1 232 ? -26.047 -12.82 -8.094 1 91.75 232 LEU B N 1
ATOM 9178 C CA . LEU B 1 232 ? -24.656 -13.008 -7.73 1 91.75 232 LEU B CA 1
ATOM 9179 C C . LEU B 1 232 ? -24.281 -12.148 -6.527 1 91.75 232 LEU B C 1
ATOM 9181 O O . LEU B 1 232 ? -23.219 -11.516 -6.512 1 91.75 232 LEU B O 1
ATOM 9185 N N . LYS B 1 233 ? -25.078 -12.094 -5.559 1 87.75 233 LYS B N 1
ATOM 9186 C CA . LYS B 1 233 ? -24.812 -11.312 -4.355 1 87.75 233 LYS B CA 1
ATOM 9187 C C . LYS B 1 233 ? -24.25 -12.195 -3.244 1 87.75 233 LYS B C 1
ATOM 9189 O O . LYS B 1 233 ? -23.469 -11.734 -2.412 1 87.75 233 LYS B O 1
ATOM 9194 N N . SER B 1 234 ? -24.594 -13.438 -3.311 1 91.12 234 SER B N 1
ATOM 9195 C CA . SER B 1 234 ? -24.156 -14.367 -2.271 1 91.12 234 SER B CA 1
ATOM 9196 C C . SER B 1 234 ? -22.891 -15.109 -2.684 1 91.12 234 SER B C 1
ATOM 9198 O O . SER B 1 234 ? -22.781 -15.578 -3.818 1 91.12 234 SER B O 1
ATOM 9200 N N . PRO B 1 235 ? -21.953 -15.258 -1.746 1 93.31 235 PRO B N 1
ATOM 9201 C CA . PRO B 1 235 ? -20.75 -16.031 -2.037 1 93.31 235 PRO B CA 1
ATOM 9202 C C . PRO B 1 235 ? -21.047 -17.453 -2.51 1 93.31 235 PRO B C 1
ATOM 9204 O O . PRO B 1 235 ? -20.297 -18.031 -3.295 1 93.31 235 PRO B O 1
ATOM 9207 N N . ASP B 1 236 ? -22.203 -17.969 -2.086 1 93.19 236 ASP B N 1
ATOM 9208 C CA . ASP B 1 236 ? -22.562 -19.344 -2.396 1 93.19 236 ASP B CA 1
ATOM 9209 C C . ASP B 1 236 ? -22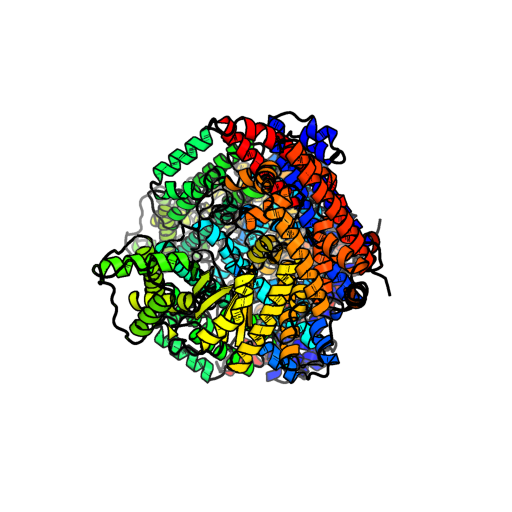.906 -19.516 -3.875 1 93.19 236 ASP B C 1
ATOM 9211 O O . ASP B 1 236 ? -22.969 -20.625 -4.387 1 93.19 236 ASP B O 1
ATOM 9215 N N . ASN B 1 237 ? -23.125 -18.391 -4.539 1 96 237 ASN B N 1
ATOM 9216 C CA . ASN B 1 237 ? -23.484 -18.422 -5.949 1 96 237 ASN B CA 1
ATOM 9217 C C . ASN B 1 237 ? -22.266 -18.266 -6.852 1 96 237 ASN B C 1
ATOM 9219 O O . ASN B 1 237 ? -22.406 -18.109 -8.07 1 96 237 ASN B O 1
ATOM 9223 N N . PHE B 1 238 ? -21.078 -18.25 -6.281 1 96.88 238 PHE B N 1
ATOM 9224 C CA . PHE B 1 238 ? -19.828 -18.141 -7.027 1 96.88 238 PHE B CA 1
ATOM 9225 C C . PHE B 1 238 ? -19.094 -19.484 -7.047 1 96.88 238 PHE B C 1
ATOM 9227 O O . PHE B 1 238 ? -19.359 -20.359 -6.23 1 96.88 238 PHE B O 1
ATOM 9234 N N . PRO B 1 239 ? -18.188 -19.641 -8.047 1 97.38 239 PRO B N 1
ATOM 9235 C CA . PRO B 1 239 ? -17.375 -20.859 -8.023 1 97.38 239 PRO B CA 1
ATOM 9236 C C . PRO B 1 239 ? -16.5 -20.969 -6.781 1 97.38 239 PRO B C 1
ATOM 9238 O O . PRO B 1 239 ? -16.062 -19.953 -6.238 1 97.38 239 PRO B O 1
ATOM 9241 N N . VAL B 1 240 ? -16.312 -22.203 -6.34 1 96.12 240 VAL B N 1
ATOM 9242 C CA . VAL B 1 240 ? -15.438 -22.422 -5.191 1 96.12 240 VAL B CA 1
ATOM 9243 C C . VAL B 1 240 ? -13.992 -22.547 -5.652 1 96.12 240 VAL B C 1
ATOM 9245 O O . VAL B 1 240 ? -13.664 -23.406 -6.477 1 96.12 240 VAL B O 1
ATOM 9248 N N . LEU B 1 241 ? -13.203 -21.625 -5.234 1 97.12 241 LEU B N 1
ATOM 9249 C CA . LEU B 1 241 ? -11.766 -21.656 -5.488 1 97.12 241 LEU B CA 1
ATOM 9250 C C . LEU B 1 241 ? -10.992 -22.031 -4.223 1 97.12 241 LEU B C 1
ATOM 9252 O O . LEU B 1 241 ? -11.141 -21.359 -3.193 1 97.12 241 LEU B O 1
ATOM 9256 N N . GLN B 1 242 ? -10.289 -23.125 -4.277 1 96.81 242 GLN B N 1
ATOM 9257 C CA . GLN B 1 242 ? -9.375 -23.562 -3.221 1 96.81 242 GLN B CA 1
ATOM 9258 C C . GLN B 1 242 ? -7.984 -23.828 -3.773 1 96.81 242 GLN B C 1
ATOM 9260 O O . GLN B 1 242 ? -7.816 -24.047 -4.977 1 96.81 242 GLN B O 1
ATOM 9265 N N . PHE B 1 243 ? -7.016 -23.766 -2.875 1 97.81 243 PHE B N 1
ATOM 9266 C CA . PHE B 1 243 ? -5.652 -23.984 -3.34 1 97.81 243 PHE B CA 1
ATOM 9267 C C . PHE B 1 243 ? -5.027 -25.188 -2.643 1 97.81 243 PHE B C 1
ATOM 9269 O O . PHE B 1 243 ? -5.43 -25.547 -1.533 1 97.81 243 PHE B O 1
ATOM 9276 N N . GLY B 1 244 ? -4.184 -25.875 -3.389 1 97.62 244 GLY B N 1
ATOM 9277 C CA . GLY B 1 244 ? -3.379 -26.938 -2.83 1 97.62 244 GLY B CA 1
ATOM 9278 C C . GLY B 1 244 ? -1.888 -26.688 -2.943 1 97.62 244 GLY B C 1
ATOM 9279 O O . GLY B 1 244 ? -1.458 -25.781 -3.65 1 97.62 244 GLY B O 1
ATOM 9280 N N . SER B 1 245 ? -1.108 -27.422 -2.158 1 96.88 245 SER B N 1
ATOM 9281 C CA . SER B 1 245 ? 0.348 -27.375 -2.23 1 96.88 245 SER B CA 1
ATOM 9282 C C . SER B 1 245 ? 0.961 -28.766 -2.141 1 96.88 245 SER B C 1
ATOM 9284 O O . SER B 1 245 ? 0.449 -29.625 -1.425 1 96.88 245 SER B O 1
ATOM 9286 N N . TRP B 1 246 ? 2.023 -28.922 -2.854 1 95.62 246 TRP B N 1
ATOM 9287 C CA . TRP B 1 246 ? 2.812 -30.156 -2.742 1 95.62 246 TRP B CA 1
ATOM 9288 C C . TRP B 1 246 ? 4.055 -29.922 -1.888 1 95.62 246 TRP B C 1
ATOM 9290 O O . TRP B 1 246 ? 4.695 -30.875 -1.449 1 95.62 246 TRP B O 1
ATOM 9300 N N . VAL B 1 247 ? 4.383 -28.688 -1.668 1 94.62 247 VAL B N 1
ATOM 9301 C CA . VAL B 1 247 ? 5.617 -28.391 -0.952 1 94.62 247 VAL B CA 1
ATOM 9302 C C . VAL B 1 247 ? 5.465 -28.75 0.521 1 94.62 247 VAL B C 1
ATOM 9304 O O . VAL B 1 247 ? 4.684 -28.141 1.246 1 94.62 247 VAL B O 1
ATOM 9307 N N . GLY B 1 248 ? 6.188 -29.719 0.874 1 94.94 248 GLY B N 1
ATOM 9308 C CA . GLY B 1 248 ? 6.102 -30.219 2.238 1 94.94 248 GLY B CA 1
ATOM 9309 C C . GLY B 1 248 ? 5.305 -31.5 2.352 1 94.94 248 GLY B C 1
ATOM 9310 O O . GLY B 1 248 ? 5.262 -32.125 3.418 1 94.94 248 GLY B O 1
ATOM 9311 N N . GLY B 1 249 ? 4.691 -31.969 1.277 1 96.31 249 GLY B N 1
ATOM 9312 C CA . GLY B 1 249 ? 3.896 -33.188 1.3 1 96.31 249 GLY B CA 1
ATOM 9313 C C . GLY B 1 249 ? 4.281 -34.156 0.21 1 96.31 249 GLY B C 1
ATOM 9314 O O . GLY B 1 249 ? 3.953 -35.344 0.292 1 96.31 249 GLY B O 1
ATOM 9315 N N . ASP B 1 250 ? 4.934 -33.719 -0.752 1 94.12 250 ASP B N 1
ATOM 9316 C CA . ASP B 1 250 ? 5.375 -34.594 -1.855 1 94.12 250 ASP B CA 1
ATOM 9317 C C . ASP B 1 250 ? 6.656 -35.344 -1.496 1 94.12 250 ASP B C 1
ATOM 9319 O O . ASP B 1 250 ? 7.738 -34.75 -1.473 1 94.12 250 ASP B O 1
ATOM 9323 N N . ARG B 1 251 ? 6.555 -36.594 -1.339 1 93.44 251 ARG B N 1
ATOM 9324 C CA . ARG B 1 251 ? 7.68 -37.375 -0.859 1 93.44 251 ARG B CA 1
ATOM 9325 C C . ARG B 1 251 ? 8.18 -38.312 -1.944 1 93.44 251 ARG B C 1
ATOM 9327 O O . ARG B 1 251 ? 9.188 -39 -1.764 1 93.44 251 ARG B O 1
ATOM 9334 N N . ASP B 1 252 ? 7.562 -38.344 -3.041 1 89.62 252 ASP B N 1
ATOM 9335 C CA . ASP B 1 252 ? 7.969 -39.25 -4.113 1 89.62 252 ASP B CA 1
ATOM 9336 C C . ASP B 1 252 ? 9.352 -38.875 -4.645 1 89.62 252 ASP B C 1
ATOM 9338 O O . ASP B 1 252 ? 9.492 -37.938 -5.438 1 89.62 252 ASP B O 1
ATOM 9342 N N . GLY B 1 253 ? 10.273 -39.656 -4.23 1 79.56 253 GLY B N 1
ATOM 9343 C CA . GLY B 1 253 ? 11.641 -39.438 -4.664 1 79.56 253 GLY B CA 1
ATOM 9344 C C . GLY B 1 253 ? 12.273 -38.219 -4.039 1 79.56 253 GLY B C 1
ATOM 9345 O O . GLY B 1 253 ? 13.203 -37.625 -4.605 1 79.56 253 GLY B O 1
ATOM 9346 N N . HIS B 1 254 ? 11.734 -37.781 -2.963 1 84.25 254 HIS B N 1
ATOM 9347 C CA . HIS B 1 254 ? 12.234 -36.562 -2.293 1 84.25 254 HIS B CA 1
ATOM 9348 C C . HIS B 1 254 ? 12.656 -36.875 -0.86 1 84.25 254 HIS B C 1
ATOM 9350 O O . HIS B 1 254 ? 11.844 -36.781 0.064 1 84.25 254 HIS B O 1
ATOM 9356 N N . PRO B 1 255 ? 13.898 -37.094 -0.6 1 83.88 255 PRO B N 1
ATOM 9357 C CA . PRO B 1 255 ? 14.352 -37.531 0.714 1 83.88 255 PRO B CA 1
ATOM 9358 C C . PRO B 1 255 ? 14.25 -36.469 1.787 1 83.88 255 PRO B C 1
ATOM 9360 O O . PRO B 1 255 ? 14.289 -36.781 2.982 1 83.88 255 PRO B O 1
ATOM 9363 N N . TYR B 1 256 ? 14.031 -35.25 1.448 1 87.5 256 TYR B N 1
ATOM 9364 C CA . TYR B 1 256 ? 14.117 -34.156 2.416 1 87.5 256 TYR B CA 1
ATOM 9365 C C . TYR B 1 256 ? 12.742 -33.781 2.928 1 87.5 256 TYR B C 1
ATOM 9367 O O . TYR B 1 256 ? 12.609 -32.875 3.777 1 87.5 256 TYR B O 1
ATOM 9375 N N . VAL B 1 257 ? 11.742 -34.406 2.461 1 93.94 257 VAL B N 1
ATOM 9376 C CA . VAL B 1 257 ? 10.406 -34.156 2.998 1 93.94 257 VAL B CA 1
ATOM 9377 C C . VAL B 1 257 ? 10.125 -35.156 4.129 1 93.94 257 VAL B C 1
ATOM 9379 O O . VAL B 1 257 ? 9.602 -36.25 3.895 1 93.94 257 VAL B O 1
ATOM 9382 N N . SER B 1 258 ? 10.461 -34.656 5.332 1 95.19 258 SER B N 1
ATOM 9383 C CA . SER B 1 258 ? 10.305 -35.5 6.523 1 95.19 258 SER B CA 1
ATOM 9384 C C . SER B 1 258 ? 8.953 -35.25 7.188 1 95.19 258 SER B C 1
ATOM 9386 O O . SER B 1 258 ? 8.211 -34.344 6.793 1 95.19 258 SER B O 1
ATOM 9388 N N . ALA B 1 259 ? 8.656 -36.125 8.125 1 96.56 259 ALA B N 1
ATOM 9389 C CA . ALA B 1 259 ? 7.426 -35.969 8.898 1 96.56 259 ALA B CA 1
ATOM 9390 C C . ALA B 1 259 ? 7.426 -34.656 9.656 1 96.56 259 ALA B C 1
ATOM 9392 O O . ALA B 1 259 ? 6.398 -33.969 9.734 1 96.56 259 ALA B O 1
ATOM 9393 N N . GLU B 1 260 ? 8.547 -34.312 10.195 1 96.06 260 GLU B N 1
ATOM 9394 C CA . GLU B 1 260 ? 8.688 -33.062 10.922 1 96.06 260 GLU B CA 1
ATOM 9395 C C . GLU B 1 260 ? 8.43 -31.844 10.016 1 96.06 260 GLU B C 1
ATOM 9397 O O . GLU B 1 260 ? 7.781 -30.891 10.422 1 96.06 260 GLU B O 1
ATOM 9402 N N . LEU B 1 261 ? 8.953 -31.891 8.828 1 95.88 261 LEU B N 1
ATOM 9403 C CA . LEU B 1 261 ? 8.75 -30.812 7.871 1 95.88 261 LEU B CA 1
ATOM 9404 C C . LEU B 1 261 ? 7.273 -30.688 7.504 1 95.88 261 LEU B C 1
ATOM 9406 O O . LEU B 1 261 ? 6.762 -29.578 7.352 1 95.88 261 LEU B O 1
ATOM 9410 N N . THR B 1 262 ? 6.645 -31.797 7.324 1 97.69 262 THR B N 1
ATOM 9411 C CA . THR B 1 262 ? 5.223 -31.781 7.016 1 97.69 262 THR B CA 1
ATOM 9412 C C . THR B 1 262 ? 4.422 -31.141 8.141 1 97.69 262 THR B C 1
ATOM 9414 O O . THR B 1 262 ? 3.559 -30.297 7.891 1 97.69 262 THR B O 1
ATOM 9417 N N . GLU B 1 263 ? 4.754 -31.516 9.336 1 97.25 263 GLU B N 1
ATOM 9418 C CA . GLU B 1 263 ? 4.09 -30.938 10.5 1 97.25 263 GLU B CA 1
ATOM 9419 C C . GLU B 1 263 ? 4.316 -29.438 10.562 1 97.25 263 GLU B C 1
ATOM 9421 O O . GLU B 1 263 ? 3.373 -28.672 10.781 1 97.25 263 GLU B O 1
ATOM 9426 N N . GLU B 1 264 ? 5.5 -29.047 10.375 1 96.56 264 GLU B N 1
ATOM 9427 C CA . GLU B 1 264 ? 5.855 -27.625 10.383 1 96.56 264 GLU B CA 1
ATOM 9428 C C . GLU B 1 264 ? 5.117 -26.875 9.281 1 96.56 264 GLU B C 1
ATOM 9430 O O . GLU B 1 264 ? 4.652 -25.75 9.492 1 96.56 264 GLU B O 1
ATOM 9435 N N . THR B 1 265 ? 5.043 -27.422 8.102 1 97.5 265 THR B N 1
ATOM 9436 C CA . THR B 1 265 ? 4.383 -26.812 6.953 1 97.5 265 THR B CA 1
ATOM 9437 C C . THR B 1 265 ? 2.902 -26.578 7.242 1 97.5 265 THR B C 1
ATOM 9439 O O . THR B 1 265 ? 2.371 -25.5 6.98 1 97.5 265 THR B O 1
ATOM 9442 N N . LEU B 1 266 ? 2.279 -27.547 7.836 1 97.81 266 LEU B N 1
ATOM 9443 C CA . LEU B 1 266 ? 0.865 -27.422 8.18 1 97.81 266 LEU B CA 1
ATOM 9444 C C . LEU B 1 266 ? 0.639 -26.297 9.18 1 97.81 266 LEU B C 1
ATOM 9446 O O . LEU B 1 266 ? -0.315 -25.531 9.047 1 97.81 266 LEU B O 1
ATOM 9450 N N . TRP B 1 267 ? 1.511 -26.25 10.07 1 96.19 267 TRP B N 1
ATOM 9451 C CA . TRP B 1 267 ? 1.414 -25.203 11.07 1 96.19 267 TRP B CA 1
ATOM 9452 C C . TRP B 1 267 ? 1.613 -23.828 10.43 1 96.19 267 TRP B C 1
ATOM 9454 O O . TRP B 1 267 ? 0.894 -22.875 10.75 1 96.19 267 TRP B O 1
ATOM 9464 N N . GLU B 1 268 ? 2.578 -23.688 9.57 1 97 268 GLU B N 1
ATOM 9465 C CA . GLU B 1 268 ? 2.852 -22.438 8.898 1 97 268 GLU B CA 1
ATOM 9466 C C . GLU B 1 268 ? 1.671 -22 8.031 1 97 268 GLU B C 1
ATOM 9468 O O . GLU B 1 268 ? 1.355 -20.812 7.945 1 97 268 GLU B O 1
ATOM 9473 N N . HIS B 1 269 ? 1.08 -22.953 7.391 1 97.88 269 HIS B N 1
ATOM 9474 C CA . HIS B 1 269 ? -0.11 -22.672 6.602 1 97.88 269 HIS B CA 1
ATOM 9475 C C . HIS B 1 269 ? -1.216 -22.078 7.469 1 97.88 269 HIS B C 1
ATOM 9477 O O . HIS B 1 269 ? -1.807 -21.047 7.113 1 97.88 269 HIS B O 1
ATOM 9483 N N . ARG B 1 270 ? -1.474 -22.688 8.578 1 96.94 270 ARG B N 1
ATOM 9484 C CA . ARG B 1 270 ? -2.537 -22.25 9.477 1 96.94 270 ARG B CA 1
ATOM 9485 C C . ARG B 1 270 ? -2.254 -20.844 10.016 1 96.94 270 ARG B C 1
ATOM 9487 O O . ARG B 1 270 ? -3.133 -19.984 10 1 96.94 270 ARG B O 1
ATOM 9494 N N . LYS B 1 271 ? -1.065 -20.719 10.469 1 96.69 271 LYS B N 1
ATOM 9495 C CA . LYS B 1 271 ? -0.66 -19.422 11.008 1 96.69 271 LYS B CA 1
ATOM 9496 C C . LYS B 1 271 ? -0.849 -18.328 9.969 1 96.69 271 LYS B C 1
ATOM 9498 O O . LYS B 1 271 ? -1.385 -17.25 10.281 1 96.69 271 LYS B O 1
ATOM 9503 N N . ALA B 1 272 ? -0.458 -18.562 8.742 1 97.62 272 ALA B N 1
ATOM 9504 C CA . ALA B 1 272 ? -0.567 -17.594 7.664 1 97.62 272 ALA B CA 1
ATOM 9505 C C . ALA B 1 272 ? -2.027 -17.312 7.32 1 97.62 272 ALA B C 1
ATOM 9507 O O . ALA B 1 272 ? -2.396 -16.172 7.023 1 97.62 272 ALA B O 1
ATOM 9508 N N . ALA B 1 273 ? -2.809 -18.297 7.387 1 97.88 273 ALA B N 1
ATOM 9509 C CA . ALA B 1 273 ? -4.227 -18.141 7.07 1 97.88 273 ALA B CA 1
ATOM 9510 C C . ALA B 1 273 ? -4.918 -17.219 8.07 1 97.88 273 ALA B C 1
ATOM 9512 O O . ALA B 1 273 ? -5.633 -16.297 7.684 1 97.88 273 ALA B O 1
ATOM 9513 N N . ILE B 1 274 ? -4.68 -17.484 9.32 1 97.69 274 ILE B N 1
ATOM 9514 C CA . ILE B 1 274 ? -5.32 -16.703 10.367 1 97.69 274 ILE B CA 1
ATOM 9515 C C . ILE B 1 274 ? -4.84 -15.25 10.297 1 97.69 274 ILE B C 1
ATOM 9517 O O . ILE B 1 274 ? -5.637 -14.32 10.438 1 97.69 274 ILE B O 1
ATOM 9521 N N . LYS B 1 275 ? -3.592 -15.148 10.055 1 97.25 275 LYS B N 1
ATOM 9522 C CA . LYS B 1 275 ? -3.039 -13.805 9.922 1 97.25 275 LYS B CA 1
ATOM 9523 C C . LYS B 1 275 ? -3.672 -13.07 8.742 1 97.25 275 LYS B C 1
ATOM 9525 O O . LYS B 1 275 ? -4.012 -11.883 8.852 1 97.25 275 LYS B O 1
ATOM 9530 N N . LEU B 1 276 ? -3.791 -13.688 7.602 1 97.44 276 LEU B N 1
ATOM 9531 C CA . LEU B 1 276 ? -4.398 -13.109 6.406 1 97.44 276 LEU B CA 1
ATOM 9532 C C . LEU B 1 276 ? -5.84 -12.703 6.672 1 97.44 276 LEU B C 1
ATOM 9534 O O . LEU B 1 276 ? -6.23 -11.562 6.383 1 97.44 276 LEU B O 1
ATOM 9538 N N . ILE B 1 277 ? -6.574 -13.547 7.281 1 98.12 277 ILE B N 1
ATOM 9539 C CA . ILE B 1 277 ? -7.984 -13.297 7.543 1 98.12 277 ILE B CA 1
ATOM 9540 C C . ILE B 1 277 ? -8.133 -12.164 8.562 1 98.12 277 ILE B C 1
ATOM 9542 O O . ILE B 1 277 ? -8.961 -11.273 8.383 1 98.12 277 ILE B O 1
ATOM 9546 N N . ARG B 1 278 ? -7.34 -12.242 9.586 1 97.94 278 ARG B N 1
ATOM 9547 C CA . ARG B 1 278 ? -7.379 -11.203 10.609 1 97.94 278 ARG B CA 1
ATOM 9548 C C . ARG B 1 278 ? -7.105 -9.828 10.008 1 97.94 278 ARG B C 1
ATOM 9550 O O . ARG B 1 278 ? -7.773 -8.852 10.352 1 97.94 278 ARG B O 1
ATOM 9557 N N . SER B 1 279 ? -6.168 -9.781 9.195 1 97.25 279 SER B N 1
ATOM 9558 C CA . SER B 1 279 ? -5.812 -8.516 8.555 1 97.25 279 SER B CA 1
ATOM 9559 C C . SER B 1 279 ? -6.969 -7.977 7.719 1 97.25 279 SER B C 1
ATOM 9561 O O . SER B 1 279 ? -7.258 -6.781 7.754 1 97.25 279 SER B O 1
ATOM 9563 N N . GLU B 1 280 ? -7.605 -8.812 6.973 1 97.38 280 GLU B N 1
ATOM 9564 C CA . GLU B 1 280 ? -8.734 -8.398 6.141 1 97.38 280 GLU B CA 1
ATOM 9565 C C . GLU B 1 280 ? -9.914 -7.953 6.992 1 97.38 280 GLU B C 1
ATOM 9567 O O . GLU B 1 280 ? -10.617 -7.008 6.637 1 97.38 280 GLU B O 1
ATOM 9572 N N . ILE B 1 281 ? -10.125 -8.609 8.086 1 98.19 281 ILE B N 1
ATOM 9573 C CA . ILE B 1 281 ? -11.219 -8.258 8.984 1 98.19 281 ILE B CA 1
ATOM 9574 C C . ILE B 1 281 ? -10.914 -6.926 9.672 1 98.19 281 ILE B C 1
ATOM 9576 O O . ILE B 1 281 ? -11.805 -6.102 9.867 1 98.19 281 ILE B O 1
ATOM 9580 N N . PHE B 1 282 ? -9.695 -6.77 10.008 1 96.62 282 PHE B N 1
ATOM 9581 C CA . PHE B 1 282 ? -9.273 -5.496 10.578 1 96.62 282 PHE B CA 1
ATOM 9582 C C . PHE B 1 282 ? -9.531 -4.352 9.609 1 96.62 282 PHE B C 1
ATOM 9584 O O . PHE B 1 282 ? -10.047 -3.303 10 1 96.62 282 PHE B O 1
ATOM 9591 N N . GLU B 1 283 ? -9.195 -4.543 8.398 1 95.62 283 GLU B N 1
ATOM 9592 C CA . GLU B 1 283 ? -9.445 -3.535 7.371 1 95.62 283 GLU B CA 1
ATOM 9593 C C . GLU B 1 283 ? -10.938 -3.285 7.191 1 95.62 283 GLU B C 1
ATOM 9595 O O . GLU B 1 283 ? -11.367 -2.146 6.996 1 95.62 283 GLU B O 1
ATOM 9600 N N . LEU B 1 284 ? -11.672 -4.316 7.207 1 97.25 284 LEU B N 1
ATOM 9601 C CA . LEU B 1 284 ? -13.125 -4.195 7.145 1 97.25 284 LEU B CA 1
ATOM 9602 C C . LEU B 1 284 ? -13.648 -3.303 8.266 1 97.25 284 LEU B C 1
ATOM 9604 O O . LEU B 1 284 ? -14.469 -2.418 8.023 1 97.25 284 LEU B O 1
ATOM 9608 N N . GLY B 1 285 ? -13.148 -3.514 9.469 1 96 285 GLY B N 1
ATOM 9609 C CA . GLY B 1 285 ? -13.539 -2.703 10.609 1 96 285 GLY B CA 1
ATOM 9610 C C . GLY B 1 285 ? -13.172 -1.24 10.453 1 96 285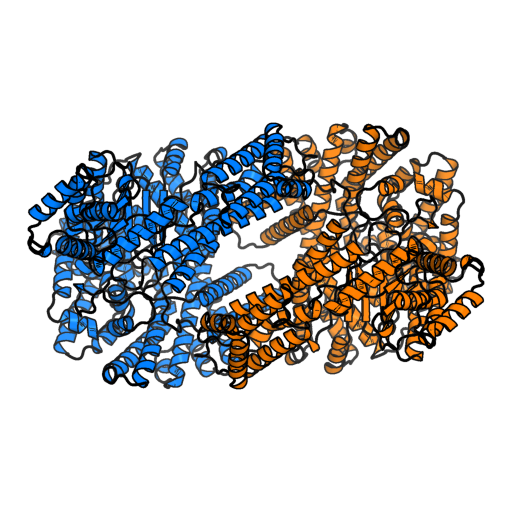 GLY B C 1
ATOM 9611 O O . GLY B 1 285 ? -13.945 -0.356 10.836 1 96 285 GLY B O 1
ATOM 9612 N N . SER B 1 286 ? -12.055 -1.013 9.883 1 92.94 286 SER B N 1
ATOM 9613 C CA . SER B 1 286 ? -11.594 0.36 9.703 1 92.94 286 SER B CA 1
ATOM 9614 C C . SER B 1 286 ? -12.477 1.119 8.719 1 92.94 286 SER B C 1
ATOM 9616 O O . SER B 1 286 ? -12.578 2.346 8.789 1 92.94 286 SER B O 1
ATOM 9618 N N . LYS B 1 287 ? -13.18 0.421 7.895 1 94.62 287 LYS B N 1
ATOM 9619 C CA . LYS B 1 287 ? -13.953 1.056 6.828 1 94.62 287 LYS B CA 1
ATOM 9620 C C . LYS B 1 287 ? -15.438 1.089 7.172 1 94.62 287 LYS B C 1
ATOM 9622 O O . LYS B 1 287 ? -16.203 1.816 6.543 1 94.62 287 LYS B O 1
ATOM 9627 N N . LEU B 1 288 ? -15.82 0.323 8.156 1 96.06 288 LEU B N 1
ATOM 9628 C CA . LEU B 1 288 ? -17.234 0.261 8.508 1 96.06 288 LEU B CA 1
ATOM 9629 C C . LEU B 1 288 ? -17.531 1.148 9.711 1 96.06 288 LEU B C 1
ATOM 9631 O O . LEU B 1 288 ? -18.047 0.672 10.727 1 96.06 288 LEU B O 1
ATOM 9635 N N . SER B 1 289 ? -17.375 2.395 9.555 1 92.56 289 SER B N 1
ATOM 9636 C CA . SER B 1 289 ? -17.516 3.373 10.625 1 92.56 289 SER B CA 1
ATOM 9637 C C . SER B 1 289 ? -18.938 3.912 10.695 1 92.56 289 SER B C 1
ATOM 9639 O O . SER B 1 289 ? -19.156 5.078 11.031 1 92.56 289 SER B O 1
ATOM 9641 N N . PHE B 1 290 ? -19.938 3.076 10.367 1 94.38 290 PHE B N 1
ATOM 9642 C CA . PHE B 1 290 ? -21.344 3.502 10.383 1 94.38 290 PHE B CA 1
ATOM 9643 C C . PHE B 1 290 ? -21.781 3.867 11.797 1 94.38 290 PHE B C 1
ATOM 9645 O O . PHE B 1 290 ? -21.562 3.096 12.734 1 94.38 290 PHE B O 1
ATOM 9652 N N . SER B 1 291 ? -22.391 5.047 11.953 1 91.06 291 SER B N 1
ATOM 9653 C CA . SER B 1 291 ? -22.844 5.547 13.25 1 91.06 291 SER B CA 1
ATOM 9654 C C . SER B 1 291 ? -24.266 5.117 13.547 1 91.06 291 SER B C 1
ATOM 9656 O O . SER B 1 291 ? -25.125 5.117 12.648 1 91.06 291 SER B O 1
ATOM 9658 N N . GLU B 1 292 ? -24.547 4.742 14.812 1 91.56 292 GLU B N 1
ATOM 9659 C CA . GLU B 1 292 ? -25.906 4.383 15.195 1 91.56 292 GLU B CA 1
ATOM 9660 C C . GLU B 1 292 ? -26.812 5.609 15.227 1 91.56 292 GLU B C 1
ATOM 9662 O O . GLU B 1 292 ? -28.031 5.48 15.227 1 91.56 292 GLU B O 1
ATOM 9667 N N . ILE B 1 293 ? -26.203 6.77 15.125 1 83.56 293 ILE B N 1
ATOM 9668 C CA . ILE B 1 293 ? -26.953 8.016 15.094 1 83.56 293 ILE B CA 1
ATOM 9669 C C . ILE B 1 293 ? -27.625 8.18 13.734 1 83.56 293 ILE B C 1
ATOM 9671 O O . ILE B 1 293 ? -28.75 8.688 13.648 1 83.56 293 ILE B O 1
ATOM 9675 N N . ARG B 1 294 ? -27 7.645 12.734 1 86.12 294 ARG B N 1
ATOM 9676 C CA . ARG B 1 294 ? -27.453 7.871 11.359 1 86.12 294 ARG B CA 1
ATOM 9677 C C . ARG B 1 294 ? -28.156 6.637 10.812 1 86.12 294 ARG B C 1
ATOM 9679 O O . ARG B 1 294 ? -28.859 6.715 9.797 1 86.12 294 ARG B O 1
ATOM 9686 N N . ASN B 1 295 ? -27.938 5.594 11.469 1 92.19 295 ASN B N 1
ATOM 9687 C CA . ASN B 1 295 ? -28.453 4.324 10.961 1 92.19 295 ASN B CA 1
ATOM 9688 C C . ASN B 1 295 ? -29.234 3.576 12.023 1 92.19 295 ASN B C 1
ATOM 9690 O O . ASN B 1 295 ? -28.875 3.592 13.203 1 92.19 295 ASN B O 1
ATOM 9694 N N . ASP B 1 296 ? -30.312 2.949 11.578 1 92.38 296 ASP B N 1
ATOM 9695 C CA . ASP B 1 296 ? -31.062 2.078 12.484 1 92.38 296 ASP B CA 1
ATOM 9696 C C . ASP B 1 296 ? -30.328 0.755 12.695 1 92.38 296 ASP B C 1
ATOM 9698 O O . ASP B 1 296 ? -30 0.059 11.734 1 92.38 296 ASP B O 1
ATOM 9702 N N . VAL B 1 297 ? -30.109 0.516 13.938 1 95.5 297 VAL B N 1
ATOM 9703 C CA . VAL B 1 297 ? -29.422 -0.73 14.266 1 95.5 297 VAL B CA 1
ATOM 9704 C C . VAL B 1 297 ? -30.438 -1.796 14.656 1 95.5 297 VAL B C 1
ATOM 9706 O O . VAL B 1 297 ? -31.234 -1.597 15.578 1 95.5 297 VAL B O 1
ATOM 9709 N N . PRO B 1 298 ? -30.359 -2.848 13.977 1 96.44 298 PRO B N 1
ATOM 971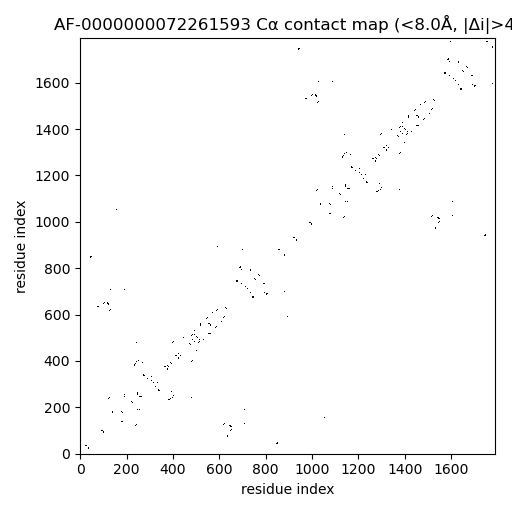0 C CA . PRO B 1 298 ? -31.281 -3.91 14.383 1 96.44 298 PRO B CA 1
ATOM 9711 C C . PRO B 1 298 ? -31.094 -4.332 15.836 1 96.44 298 PRO B C 1
ATOM 9713 O O . PRO B 1 298 ? -29.969 -4.449 16.312 1 96.44 298 PRO B O 1
ATOM 9716 N N . ALA B 1 299 ? -32.219 -4.652 16.547 1 96.44 299 ALA B N 1
ATOM 9717 C CA . ALA B 1 299 ? -32.188 -4.965 17.984 1 96.44 299 ALA B CA 1
ATOM 9718 C C . ALA B 1 299 ? -31.391 -6.23 18.25 1 96.44 299 ALA B C 1
ATOM 9720 O O . ALA B 1 299 ? -30.625 -6.297 19.219 1 96.44 299 ALA B O 1
ATOM 9721 N N . TYR B 1 300 ? -31.625 -7.172 17.406 1 96.88 300 TYR B N 1
ATOM 9722 C CA . TYR B 1 300 ? -30.906 -8.43 17.609 1 96.88 300 TYR B CA 1
ATOM 9723 C C . TYR B 1 300 ? -29.391 -8.219 17.531 1 96.88 300 TYR B C 1
ATOM 9725 O O . TYR B 1 300 ? -28.641 -8.859 18.25 1 96.88 300 TYR B O 1
ATOM 9733 N N . PHE B 1 301 ? -29.016 -7.371 16.625 1 97.31 301 PHE B N 1
ATOM 9734 C CA . PHE B 1 301 ? -27.594 -7.102 16.406 1 97.31 301 PHE B CA 1
ATOM 9735 C C . PHE B 1 301 ? -26.984 -6.402 17.609 1 97.31 301 PHE B C 1
ATOM 9737 O O . PHE B 1 301 ? -25.875 -6.746 18.031 1 97.31 301 PHE B O 1
ATOM 9744 N N . LYS B 1 302 ? -27.672 -5.484 18.219 1 96.69 302 LYS B N 1
ATOM 9745 C CA . LYS B 1 302 ? -27.219 -4.816 19.438 1 96.69 302 LYS B CA 1
ATOM 9746 C C . LYS B 1 302 ? -27.078 -5.809 20.594 1 96.69 302 LYS B C 1
ATOM 9748 O O . LYS B 1 302 ? -26.109 -5.738 21.359 1 96.69 302 LYS B O 1
ATOM 9753 N N . ARG B 1 303 ? -28.016 -6.656 20.641 1 97.19 303 ARG B N 1
ATOM 9754 C CA . ARG B 1 303 ? -27.984 -7.68 21.672 1 97.19 303 ARG B CA 1
ATOM 9755 C C . ARG B 1 303 ? -26.766 -8.578 21.516 1 97.19 303 ARG B C 1
ATOM 9757 O O . ARG B 1 303 ? -26.094 -8.898 22.5 1 97.19 303 ARG B O 1
ATOM 9764 N N . GLU B 1 304 ? -26.547 -8.945 20.266 1 96.88 304 GLU B N 1
ATOM 9765 C CA . GLU B 1 304 ? -25.375 -9.781 19.984 1 96.88 304 GLU B CA 1
ATOM 9766 C C . GLU B 1 304 ? -24.078 -9.109 20.422 1 96.88 304 GLU B C 1
ATOM 9768 O O . GLU B 1 304 ? -23.203 -9.758 20.984 1 96.88 304 GLU B O 1
ATOM 9773 N N . ILE B 1 305 ? -23.906 -7.859 20.188 1 97.62 305 ILE B N 1
ATOM 9774 C CA . ILE B 1 305 ? -22.703 -7.098 20.531 1 97.62 305 ILE B CA 1
ATOM 9775 C C . ILE B 1 305 ? -22.531 -7.086 22.047 1 97.62 305 ILE B C 1
ATOM 9777 O O . ILE B 1 305 ? -21.438 -7.371 22.562 1 97.62 305 ILE B O 1
ATOM 9781 N N . LEU B 1 306 ? -23.625 -6.867 22.719 1 96.88 306 LEU B N 1
ATOM 9782 C CA . LEU B 1 306 ? -23.562 -6.766 24.172 1 96.88 306 LEU B CA 1
ATOM 9783 C C . LEU B 1 306 ? -23.219 -8.117 24.797 1 96.88 306 LEU B C 1
ATOM 9785 O O . LEU B 1 306 ? -22.391 -8.195 25.719 1 96.88 306 LEU B O 1
ATOM 9789 N N . GLU B 1 307 ? -23.844 -9.117 24.328 1 96.69 307 GLU B N 1
ATOM 9790 C CA . GLU B 1 307 ? -23.625 -10.453 24.859 1 96.69 307 GLU B CA 1
ATOM 9791 C C . GLU B 1 307 ? -22.172 -10.906 24.641 1 96.69 307 GLU B C 1
ATOM 9793 O O . GLU B 1 307 ? -21.547 -11.469 25.531 1 96.69 307 GLU B O 1
ATOM 9798 N N . ARG B 1 308 ? -21.688 -10.656 23.469 1 95.69 308 ARG B N 1
ATOM 9799 C CA . ARG B 1 308 ? -20.312 -11.031 23.156 1 95.69 308 ARG B CA 1
ATOM 9800 C C . ARG B 1 308 ? -19.328 -10.227 23.984 1 95.69 308 ARG B C 1
ATOM 9802 O O . ARG B 1 308 ? -18.297 -10.766 24.422 1 95.69 308 ARG B O 1
ATOM 9809 N N . ALA B 1 309 ? -19.578 -8.984 24.125 1 96.81 309 ALA B N 1
ATOM 9810 C CA . ALA B 1 309 ? -18.703 -8.133 24.938 1 96.81 309 ALA B CA 1
ATOM 9811 C C . ALA B 1 309 ? -18.656 -8.617 26.375 1 96.81 309 ALA B C 1
ATOM 9813 O O . ALA B 1 309 ? -17.578 -8.664 26.984 1 96.81 309 ALA B O 1
ATOM 9814 N N . GLU B 1 310 ? -19.75 -8.992 26.859 1 95.88 310 GLU B N 1
ATOM 9815 C CA . GLU B 1 310 ? -19.828 -9.492 28.219 1 95.88 310 GLU B CA 1
ATOM 9816 C C . GLU B 1 310 ? -19.062 -10.797 28.375 1 95.88 310 GLU B C 1
ATOM 9818 O O . GLU B 1 310 ? -18.359 -11 29.375 1 95.88 310 GLU B O 1
ATOM 9823 N N . ALA B 1 311 ? -19.203 -11.586 27.422 1 93.94 311 ALA B N 1
ATOM 9824 C CA . ALA B 1 311 ? -18.531 -12.883 27.453 1 93.94 311 ALA B CA 1
ATOM 9825 C C . ALA B 1 311 ? -17.016 -12.695 27.469 1 93.94 311 ALA B C 1
ATOM 9827 O O . ALA B 1 311 ? -16.297 -13.5 28.062 1 93.94 311 ALA B O 1
ATOM 9828 N N . LEU B 1 312 ? -16.5 -11.648 26.859 1 93.81 312 LEU B N 1
ATOM 9829 C CA . LEU B 1 312 ? -15.062 -11.398 26.734 1 93.81 312 LEU B CA 1
ATOM 9830 C C . LEU B 1 312 ? -14.562 -10.562 27.906 1 93.81 312 LEU B C 1
ATOM 9832 O O . LEU B 1 312 ? -13.359 -10.289 28.016 1 93.81 312 LEU B O 1
ATOM 9836 N N . GLY B 1 313 ? -15.43 -10.102 28.781 1 93.88 313 GLY B N 1
ATOM 9837 C CA . GLY B 1 313 ? -15.055 -9.367 29.984 1 93.88 313 GLY B CA 1
ATOM 9838 C C . GLY B 1 313 ? -14.484 -7.992 29.672 1 93.88 313 GLY B C 1
ATOM 9839 O O . GLY B 1 313 ? -15.078 -7.219 28.922 1 93.88 313 GLY B O 1
ATOM 9840 N N . GLU B 1 314 ? -13.414 -7.691 30.266 1 93.81 314 GLU B N 1
ATOM 9841 C CA . GLU B 1 314 ? -12.805 -6.371 30.156 1 93.81 314 GLU B CA 1
ATOM 9842 C C . GLU B 1 314 ? -12.328 -6.098 28.719 1 93.81 314 GLU B C 1
ATOM 9844 O O . GLU B 1 314 ? -12.422 -4.969 28.234 1 93.81 314 GLU B O 1
ATOM 9849 N N . LEU B 1 315 ? -11.828 -7.066 28.156 1 92.31 315 LEU B N 1
ATOM 9850 C CA . LEU B 1 315 ? -11.352 -6.914 26.781 1 92.31 315 LEU B CA 1
ATOM 9851 C C . LEU B 1 315 ? -12.5 -6.574 25.844 1 92.31 315 LEU B C 1
ATOM 9853 O O . LEU B 1 315 ? -12.336 -5.77 24.922 1 92.31 315 LEU B O 1
ATOM 9857 N N . GLY B 1 316 ? -13.594 -7.215 26.109 1 94.94 316 GLY B N 1
ATOM 9858 C CA . GLY B 1 316 ? -14.773 -6.93 25.312 1 94.94 316 GLY B CA 1
ATOM 9859 C C . GLY B 1 316 ? -15.297 -5.52 25.484 1 94.94 316 GLY B C 1
ATOM 9860 O O . GLY B 1 316 ? -15.656 -4.852 24.516 1 94.94 316 GLY B O 1
ATOM 9861 N N . GLN B 1 317 ? -15.25 -5.027 26.672 1 94.44 317 GLN B N 1
ATOM 9862 C CA . GLN B 1 317 ? -15.727 -3.68 26.969 1 94.44 317 GLN B CA 1
ATOM 9863 C C . GLN B 1 317 ? -14.82 -2.625 26.344 1 94.44 317 GLN B C 1
ATOM 9865 O O . GLN B 1 317 ? -15.305 -1.637 25.781 1 94.44 317 GLN B O 1
ATOM 9870 N N . LYS B 1 318 ? -13.609 -2.855 26.453 1 92.31 318 LYS B N 1
ATOM 9871 C CA . LYS B 1 318 ? -12.656 -1.94 25.828 1 92.31 318 LYS B CA 1
ATOM 9872 C C . LYS B 1 318 ? -12.852 -1.881 24.328 1 92.31 318 LYS B C 1
ATOM 9874 O O . LYS B 1 318 ? -12.727 -0.814 23.719 1 92.31 318 LYS B O 1
ATOM 9879 N N . ALA B 1 319 ? -13.156 -3.02 23.75 1 93.44 319 ALA B N 1
ATOM 9880 C CA . ALA B 1 319 ? -13.336 -3.113 22.312 1 93.44 319 ALA B CA 1
ATOM 9881 C C . ALA B 1 319 ? -14.539 -2.293 21.844 1 93.44 319 ALA B C 1
ATOM 9883 O O . ALA B 1 319 ? -14.492 -1.645 20.797 1 93.44 319 ALA B O 1
ATOM 9884 N N . ILE B 1 320 ? -15.562 -2.279 22.609 1 93.81 320 ILE B N 1
ATOM 9885 C CA . ILE B 1 320 ? -16.766 -1.557 22.203 1 93.81 320 ILE B CA 1
ATOM 9886 C C . ILE B 1 320 ? -16.609 -0.072 22.516 1 93.81 320 ILE B C 1
ATOM 9888 O O . ILE B 1 320 ? -17.078 0.786 21.781 1 93.81 320 ILE B O 1
ATOM 9892 N N . ASN B 1 321 ? -15.852 0.235 23.547 1 89.06 321 ASN B N 1
ATOM 9893 C CA . ASN B 1 321 ? -15.672 1.622 23.969 1 89.06 321 ASN B CA 1
ATOM 9894 C C . ASN B 1 321 ? -14.734 2.373 23.031 1 89.06 321 ASN B C 1
ATOM 9896 O O . ASN B 1 321 ? -14.781 3.602 22.938 1 89.06 321 ASN B O 1
ATOM 9900 N N . ARG B 1 322 ? -13.945 1.692 22.391 1 85.69 322 ARG B N 1
ATOM 9901 C CA . ARG B 1 322 ? -13 2.293 21.453 1 85.69 322 ARG B CA 1
ATOM 9902 C C . ARG B 1 322 ? -13.727 3.029 20.344 1 85.69 322 ARG B C 1
ATOM 9904 O O . ARG B 1 322 ? -13.242 4.047 19.844 1 85.69 322 ARG B O 1
ATOM 9911 N N . ASN B 1 323 ? -14.828 2.475 19.906 1 88.5 323 ASN B N 1
ATOM 9912 C CA . ASN B 1 323 ? -15.648 3.086 18.875 1 88.5 323 ASN B CA 1
ATOM 9913 C C . ASN B 1 323 ? -17.094 3.236 19.328 1 88.5 323 ASN B C 1
ATOM 9915 O O . ASN B 1 323 ? -18 2.627 18.75 1 88.5 323 ASN B O 1
ATOM 9919 N N . SER B 1 324 ? -17.172 4.215 20.172 1 88.19 324 SER B N 1
ATOM 9920 C CA . SER B 1 324 ? -18.5 4.441 20.734 1 88.19 324 SER B CA 1
ATOM 9921 C C . SER B 1 324 ? -19.5 4.855 19.641 1 88.19 324 SER B C 1
ATOM 9923 O O . SER B 1 324 ? -19.156 5.641 18.75 1 88.19 324 SER B O 1
ATOM 9925 N N . LEU B 1 325 ? -20.625 4.207 19.625 1 90.5 325 LEU B N 1
ATOM 9926 C CA . LEU B 1 325 ? -21.766 4.539 18.766 1 90.5 325 LEU B CA 1
ATOM 9927 C C . LEU B 1 325 ? -21.562 4.035 17.344 1 90.5 325 LEU B C 1
ATOM 9929 O O . LEU B 1 325 ? -22.203 4.504 16.406 1 90.5 325 LEU B O 1
ATOM 9933 N N . GLU B 1 326 ? -20.625 3.197 17.141 1 94.12 326 GLU B N 1
ATOM 9934 C CA . GLU B 1 326 ? -20.406 2.547 15.852 1 94.12 326 GLU B CA 1
ATOM 9935 C C . GLU B 1 326 ? -20.547 1.031 15.969 1 94.12 326 GLU B C 1
ATOM 9937 O O . GLU B 1 326 ? -19.562 0.301 15.922 1 94.12 326 GLU B O 1
ATOM 9942 N N . PRO B 1 327 ? -21.734 0.608 16 1 96.75 327 PRO B N 1
ATOM 9943 C CA . PRO B 1 327 ? -22.016 -0.789 16.359 1 96.75 327 PRO B CA 1
ATOM 9944 C C . PRO B 1 327 ? -21.359 -1.775 15.391 1 96.75 327 PRO B C 1
ATOM 9946 O O . PRO B 1 327 ? -20.891 -2.834 15.805 1 96.75 327 PRO B O 1
ATOM 9949 N N . TRP B 1 328 ? -21.359 -1.53 14.109 1 97.5 328 TRP B N 1
ATOM 9950 C CA . TRP B 1 328 ? -20.797 -2.469 13.148 1 97.5 328 TRP B CA 1
ATOM 9951 C C . TRP B 1 328 ? -19.281 -2.615 13.367 1 97.5 328 TRP B C 1
ATOM 9953 O O . TRP B 1 328 ? -18.75 -3.723 13.297 1 97.5 328 TRP B O 1
ATOM 9963 N N . ARG B 1 329 ? -18.625 -1.516 13.703 1 95.88 329 ARG B N 1
ATOM 9964 C CA . ARG B 1 329 ? -17.203 -1.579 14.047 1 95.88 329 ARG B CA 1
ATOM 9965 C C . ARG B 1 329 ? -17 -2.311 15.367 1 95.88 329 ARG B C 1
ATOM 9967 O O . ARG B 1 329 ? -16.031 -3.053 15.523 1 95.88 329 ARG B O 1
ATOM 9974 N N . GLN B 1 330 ? -17.859 -2.035 16.266 1 97.5 330 GLN B N 1
ATOM 9975 C CA . GLN B 1 330 ? -17.797 -2.717 17.547 1 97.5 330 GLN B CA 1
ATOM 9976 C C . GLN B 1 330 ? -17.875 -4.23 17.375 1 97.5 330 GLN B C 1
ATOM 9978 O O . GLN B 1 330 ? -17.094 -4.973 17.969 1 97.5 330 GLN B O 1
ATOM 9983 N N . PHE B 1 331 ? -18.844 -4.648 16.578 1 97.94 331 PHE B N 1
ATOM 9984 C CA . PHE B 1 331 ? -19.016 -6.07 16.297 1 97.94 331 PHE B CA 1
ATOM 9985 C C . PHE B 1 331 ? -17.75 -6.676 15.719 1 97.94 331 PHE B C 1
ATOM 9987 O O . PHE B 1 331 ? -17.312 -7.75 16.141 1 97.94 331 PHE B O 1
ATOM 9994 N N . ILE B 1 332 ? -17.094 -5.961 14.773 1 98.25 332 ILE B N 1
ATOM 9995 C CA . ILE B 1 332 ? -15.891 -6.441 14.102 1 98.25 332 ILE B CA 1
ATOM 9996 C C . ILE B 1 332 ? -14.734 -6.492 15.086 1 98.25 332 ILE B C 1
ATOM 9998 O O . ILE B 1 332 ? -13.914 -7.414 15.047 1 98.25 332 ILE B O 1
ATOM 10002 N N . ASN B 1 333 ? -14.68 -5.508 16.016 1 97.62 333 ASN B N 1
ATOM 10003 C CA . ASN B 1 333 ? -13.641 -5.527 17.031 1 97.62 333 ASN B CA 1
ATOM 10004 C C . ASN B 1 333 ? -13.719 -6.793 17.891 1 97.62 333 ASN B C 1
ATOM 10006 O O . ASN B 1 333 ? -12.688 -7.352 18.266 1 97.62 333 ASN B O 1
ATOM 10010 N N . LEU B 1 334 ? -14.891 -7.172 18.172 1 97.81 334 LEU B N 1
ATOM 10011 C CA . LEU B 1 334 ? -15.086 -8.383 18.969 1 97.81 334 LEU B CA 1
ATOM 10012 C C . LEU B 1 334 ? -14.633 -9.617 18.188 1 97.81 334 LEU B C 1
ATOM 10014 O O . LEU B 1 334 ? -14.039 -10.531 18.766 1 97.81 334 LEU B O 1
ATOM 10018 N N . ILE B 1 335 ? -14.891 -9.656 16.875 1 97.75 335 ILE B N 1
ATOM 10019 C CA . ILE B 1 335 ? -14.43 -10.734 16.016 1 97.75 335 ILE B CA 1
ATOM 10020 C C . ILE B 1 335 ? -12.906 -10.789 16.016 1 97.75 335 ILE B C 1
ATOM 10022 O O . ILE B 1 335 ? -12.32 -11.875 16.094 1 97.75 335 ILE B O 1
ATOM 10026 N N . ILE B 1 336 ? -12.258 -9.633 15.992 1 97.56 336 ILE B N 1
ATOM 10027 C CA . ILE B 1 336 ? -10.805 -9.539 15.945 1 97.56 336 ILE B CA 1
ATOM 10028 C C . ILE B 1 336 ? -10.203 -10.125 17.219 1 97.56 336 ILE B C 1
ATOM 10030 O O . ILE B 1 336 ? -9.219 -10.859 17.172 1 97.56 336 ILE B O 1
ATOM 10034 N N . ILE B 1 337 ? -10.812 -9.867 18.375 1 96.44 337 ILE B N 1
ATOM 10035 C CA . ILE B 1 337 ? -10.336 -10.414 19.641 1 96.44 337 ILE B CA 1
ATOM 10036 C C . ILE B 1 337 ? -10.398 -11.938 19.594 1 96.44 337 ILE B C 1
ATOM 10038 O O . ILE B 1 337 ? -9.438 -12.617 19.969 1 96.44 337 ILE B O 1
ATOM 10042 N N . LYS B 1 338 ? -11.5 -12.43 19.094 1 95.75 338 LYS B N 1
ATOM 10043 C CA . LYS B 1 338 ? -11.656 -13.883 19.016 1 95.75 338 LYS B CA 1
ATOM 10044 C C . LYS B 1 338 ? -10.633 -14.492 18.062 1 95.75 338 LYS B C 1
ATOM 10046 O O . LYS B 1 338 ? -10.102 -15.578 18.328 1 95.75 338 LYS B O 1
ATOM 10051 N N . LEU B 1 339 ? -10.352 -13.875 16.984 1 96.75 339 LEU B N 1
ATOM 10052 C CA . LEU B 1 339 ? -9.344 -14.344 16.031 1 96.75 339 LEU B CA 1
ATOM 10053 C C . LEU B 1 339 ? -7.957 -14.336 16.672 1 96.75 339 LEU B C 1
ATOM 10055 O O . LEU B 1 339 ? -7.152 -15.234 16.422 1 96.75 339 LEU B O 1
ATOM 10059 N N . ASP B 1 340 ? -7.707 -13.289 17.5 1 95.5 340 ASP B N 1
ATOM 10060 C CA . ASP B 1 340 ? -6.426 -13.219 18.188 1 95.5 340 ASP B CA 1
ATOM 10061 C C . ASP B 1 340 ? -6.25 -14.406 19.141 1 95.5 340 ASP B C 1
ATOM 10063 O O . ASP B 1 340 ? -5.164 -14.984 19.234 1 95.5 340 ASP B O 1
ATOM 10067 N N . TYR B 1 341 ? -7.285 -14.75 19.75 1 94.06 341 TYR B N 1
ATOM 10068 C CA . TYR B 1 341 ? -7.242 -15.906 20.641 1 94.06 341 TYR B CA 1
ATOM 10069 C C . TYR B 1 341 ? -7.098 -17.203 19.844 1 94.06 341 TYR B C 1
ATOM 10071 O O . TYR B 1 341 ? -6.441 -18.141 20.297 1 94.06 341 TYR B O 1
ATOM 10079 N N . THR B 1 342 ? -7.719 -17.234 18.703 1 94.25 342 THR B N 1
ATOM 10080 C CA . THR B 1 342 ? -7.586 -18.391 17.828 1 94.25 342 THR B CA 1
ATOM 10081 C C . THR B 1 342 ? -6.137 -18.578 17.391 1 94.25 342 THR B C 1
ATOM 10083 O O . THR B 1 342 ? -5.625 -19.703 17.375 1 94.25 342 THR B O 1
ATOM 10086 N N . ALA B 1 343 ? -5.496 -17.5 17.078 1 92.69 343 ALA B N 1
ATOM 10087 C CA . ALA B 1 343 ? -4.102 -17.531 16.641 1 92.69 343 ALA B CA 1
ATOM 10088 C C . ALA B 1 343 ? -3.191 -18.031 17.766 1 92.69 343 ALA B C 1
ATOM 10090 O O . ALA B 1 343 ? -2.201 -18.719 17.5 1 92.69 343 ALA B O 1
ATOM 10091 N N . LEU B 1 344 ? -3.545 -17.719 19.016 1 88.31 344 LEU B N 1
ATOM 10092 C CA . LEU B 1 344 ? -2.732 -18.078 20.172 1 88.31 344 LEU B CA 1
ATOM 10093 C C . LEU B 1 344 ? -3.047 -19.484 20.625 1 88.31 344 LEU B C 1
ATOM 10095 O O . LEU B 1 344 ? -2.303 -20.062 21.438 1 88.31 344 LEU B O 1
ATOM 10099 N N . GLY B 1 345 ? -4.059 -20.078 20.109 1 82.56 345 GLY B N 1
ATOM 10100 C CA . GLY B 1 345 ? -4.461 -21.406 20.531 1 82.56 345 GLY B CA 1
ATOM 10101 C C . GLY B 1 345 ? -5.102 -21.438 21.906 1 82.56 345 GLY B C 1
ATOM 10102 O O . GLY B 1 345 ? -4.973 -22.422 22.641 1 82.56 345 GLY B O 1
ATOM 10103 N N . ASN B 1 346 ? -5.668 -20.234 22.25 1 81.44 346 ASN B N 1
ATOM 10104 C CA . ASN B 1 346 ? -6.379 -20.188 23.516 1 81.44 346 ASN B CA 1
ATOM 10105 C C . ASN B 1 346 ? -7.797 -20.75 23.391 1 81.44 346 ASN B C 1
ATOM 10107 O O . ASN B 1 346 ? -8.656 -20.125 22.766 1 81.44 346 ASN B O 1
ATOM 10111 N N . LYS B 1 347 ? -8.172 -21.703 24.109 1 77.81 347 LYS B N 1
ATOM 10112 C CA . LYS B 1 347 ? -9.375 -22.516 23.906 1 77.81 347 LYS B CA 1
ATOM 10113 C C . LYS B 1 347 ? -10.602 -21.812 24.484 1 77.81 347 LYS B C 1
ATOM 10115 O O . LYS B 1 347 ? -11.734 -22.109 24.094 1 77.81 347 LYS B O 1
ATOM 10120 N N . ASN B 1 348 ? -10.445 -20.875 25.281 1 80.69 348 ASN B N 1
ATOM 10121 C CA . ASN B 1 348 ? -11.602 -20.297 25.953 1 80.69 348 ASN B CA 1
ATOM 10122 C C . ASN B 1 348 ? -12.398 -19.391 25.016 1 80.69 348 ASN B C 1
ATOM 10124 O O . ASN B 1 348 ? -13.633 -19.375 25.062 1 80.69 348 ASN B O 1
ATOM 10128 N N . PHE B 1 349 ? -11.766 -18.781 24.016 1 87.38 349 PHE B N 1
ATOM 10129 C CA . PHE B 1 349 ? -12.492 -17.812 23.203 1 87.38 349 PHE B CA 1
ATOM 10130 C C . PHE B 1 349 ? -12.141 -17.969 21.734 1 87.38 349 PHE B C 1
ATOM 10132 O O . PHE B 1 349 ? -12.469 -17.109 20.922 1 87.38 349 PHE B O 1
ATOM 10139 N N . GLN B 1 350 ? -11.664 -19.078 21.406 1 92.12 350 GLN B N 1
ATOM 10140 C CA . GLN B 1 350 ? -11.203 -19.25 20.031 1 92.12 350 GLN B CA 1
ATOM 10141 C C . GLN B 1 350 ? -12.344 -19.719 19.125 1 92.12 350 GLN B C 1
ATOM 10143 O O . GLN B 1 350 ? -13.336 -20.281 19.609 1 92.12 350 GLN B O 1
ATOM 10148 N N . TYR B 1 351 ? -12.258 -19.391 17.844 1 95.06 351 TYR B N 1
ATOM 10149 C CA . TYR B 1 351 ? -13.07 -20.078 16.828 1 95.06 351 TYR B CA 1
ATOM 10150 C C . TYR B 1 351 ? -12.633 -21.531 16.672 1 95.06 351 TYR B C 1
ATOM 10152 O O . TYR B 1 351 ? -11.445 -21.812 16.531 1 95.06 351 TYR B O 1
ATOM 10160 N N . GLN B 1 352 ? -13.602 -22.375 16.578 1 91.75 352 GLN B N 1
ATOM 10161 C CA . GLN B 1 352 ? -13.273 -23.781 16.391 1 91.75 352 GLN B CA 1
ATOM 10162 C C . GLN B 1 352 ? -12.922 -24.078 14.945 1 91.75 352 GLN B C 1
ATOM 10164 O O . GLN B 1 352 ? -12.109 -24.953 14.664 1 91.75 352 GLN B O 1
ATOM 10169 N N . ASN B 1 353 ? -13.609 -23.469 14.148 1 93.56 353 ASN B N 1
ATOM 10170 C CA . ASN B 1 353 ? -13.367 -23.625 12.711 1 93.56 353 ASN B CA 1
ATOM 10171 C C . ASN B 1 353 ? -13.781 -22.375 11.938 1 93.56 353 ASN B C 1
ATOM 10173 O O . ASN B 1 353 ? -14.336 -21.438 12.516 1 93.56 353 ASN B O 1
ATOM 10177 N N . ALA B 1 354 ? -13.461 -22.359 10.672 1 96.12 354 ALA B N 1
ATOM 10178 C CA . ALA B 1 354 ? -13.727 -21.203 9.82 1 96.12 354 ALA B CA 1
ATOM 10179 C C . ALA B 1 354 ? -15.227 -21 9.633 1 96.12 354 ALA B C 1
ATOM 10181 O O . ALA B 1 354 ? -15.68 -19.875 9.406 1 96.12 354 ALA B O 1
ATOM 10182 N N . GLU B 1 355 ? -16.016 -22 9.758 1 96.06 355 GLU B N 1
ATOM 10183 C CA . GLU B 1 355 ? -17.469 -21.922 9.594 1 96.06 355 GLU B CA 1
ATOM 10184 C C . GLU B 1 355 ? -18.094 -21.031 10.664 1 96.06 355 GLU B C 1
ATOM 10186 O O . GLU B 1 355 ? -19.078 -20.328 10.406 1 96.06 355 GLU B O 1
ATOM 10191 N N . GLU B 1 356 ? -17.5 -21.125 11.859 1 96.81 356 GLU B N 1
ATOM 10192 C CA . GLU B 1 356 ? -17.984 -20.25 12.922 1 96.81 356 GLU B CA 1
ATOM 10193 C C . GLU B 1 356 ? -17.781 -18.781 12.578 1 96.81 356 GLU B C 1
ATOM 10195 O O . GLU B 1 356 ? -18.656 -17.953 12.844 1 96.81 356 GLU B O 1
ATOM 10200 N N . LEU B 1 357 ? -16.594 -18.5 12.094 1 97.88 357 LEU B N 1
ATOM 10201 C CA . LEU B 1 357 ? -16.344 -17.125 11.672 1 97.88 357 LEU B CA 1
ATOM 10202 C C . LEU B 1 357 ? -17.266 -16.734 10.531 1 97.88 357 LEU B C 1
ATOM 10204 O O . LEU B 1 357 ? -17.75 -15.602 10.484 1 97.88 357 LEU B O 1
ATOM 10208 N N . MET B 1 358 ? -17.547 -17.656 9.586 1 97.94 358 MET B N 1
ATOM 10209 C CA . MET B 1 358 ? -18.469 -17.375 8.492 1 97.94 358 MET B CA 1
ATOM 10210 C C . MET B 1 358 ? -19.859 -17.047 9.023 1 97.94 358 MET B C 1
ATOM 10212 O O . MET B 1 358 ? -20.562 -16.188 8.469 1 97.94 358 MET B O 1
ATOM 10216 N N . SER B 1 359 ? -20.219 -17.734 10.047 1 97.69 359 SER B N 1
ATOM 10217 C CA . SER B 1 359 ? -21.516 -17.453 10.68 1 97.69 359 SER B CA 1
ATOM 10218 C C . SER B 1 359 ? -21.562 -16.047 11.234 1 97.69 359 SER B C 1
ATOM 10220 O O . SER B 1 359 ? -22.578 -15.359 11.117 1 97.69 359 SER B O 1
ATOM 10222 N N . ASP B 1 360 ? -20.5 -15.648 11.875 1 97.69 360 ASP B N 1
ATOM 10223 C CA . ASP B 1 360 ? -20.406 -14.273 12.367 1 97.69 360 ASP B CA 1
ATOM 10224 C C . ASP B 1 360 ? -20.516 -13.273 11.219 1 97.69 360 ASP B C 1
ATOM 10226 O O . ASP B 1 360 ? -21.188 -12.25 11.336 1 97.69 360 ASP B O 1
ATOM 10230 N N . LEU B 1 361 ? -19.828 -13.523 10.109 1 98.06 361 LEU B N 1
ATOM 10231 C CA . LEU B 1 361 ? -19.875 -12.641 8.953 1 98.06 361 LEU B CA 1
ATOM 10232 C C . LEU B 1 361 ? -21.281 -12.617 8.359 1 98.06 361 LEU B C 1
ATOM 10234 O O . LEU B 1 361 ? -21.719 -11.594 7.836 1 98.06 361 LEU B O 1
ATOM 10238 N N . SER B 1 362 ? -21.953 -13.766 8.469 1 97.31 362 SER B N 1
ATOM 10239 C CA . SER B 1 362 ? -23.328 -13.828 7.996 1 97.31 362 SER B CA 1
ATOM 10240 C C . SER B 1 362 ? -24.234 -12.945 8.844 1 97.31 362 SER B C 1
ATOM 10242 O O . SER B 1 362 ? -25.188 -12.344 8.328 1 97.31 362 SER B O 1
ATOM 10244 N N . LEU B 1 363 ? -23.984 -12.961 10.109 1 97.81 363 LEU B N 1
ATOM 10245 C CA . LEU B 1 363 ? -24.734 -12.062 10.992 1 97.81 363 LEU B CA 1
ATOM 10246 C C . LEU B 1 363 ? -24.484 -10.609 10.609 1 97.81 363 LEU B C 1
ATOM 10248 O O . LEU B 1 363 ? -25.422 -9.805 10.586 1 97.81 363 LEU B O 1
ATOM 10252 N N . LEU B 1 364 ? -23.25 -10.273 10.406 1 98.06 364 LEU B N 1
ATOM 10253 C CA . LEU B 1 364 ? -22.891 -8.938 9.945 1 98.06 364 LEU B CA 1
ATOM 10254 C C . LEU B 1 364 ? -23.609 -8.602 8.641 1 98.06 364 LEU B C 1
ATOM 10256 O O . LEU B 1 364 ? -24.172 -7.516 8.492 1 98.06 364 LEU B O 1
ATOM 10260 N N . ARG B 1 365 ? -23.609 -9.531 7.695 1 97.5 365 ARG B N 1
ATOM 10261 C CA . ARG B 1 365 ? -24.297 -9.352 6.418 1 97.5 365 ARG B CA 1
ATOM 10262 C C . ARG B 1 365 ? -25.781 -9.078 6.625 1 97.5 365 ARG B C 1
ATOM 10264 O O . ARG B 1 365 ? -26.344 -8.172 6.008 1 97.5 365 ARG B O 1
ATOM 10271 N N . SER B 1 366 ? -26.406 -9.875 7.473 1 97.38 366 SER B N 1
ATOM 10272 C CA . SER B 1 366 ? -27.844 -9.703 7.738 1 97.38 366 SER B CA 1
ATOM 10273 C C . SER B 1 366 ? -28.141 -8.305 8.266 1 97.38 366 SER B C 1
ATOM 10275 O O . SER B 1 366 ? -29.109 -7.676 7.836 1 97.38 366 SER B O 1
ATOM 10277 N N . SER B 1 367 ? -27.328 -7.855 9.164 1 97.81 367 SER B N 1
ATOM 10278 C CA . SER B 1 367 ? -27.516 -6.523 9.727 1 97.81 367 SER B CA 1
ATOM 10279 C C . SER B 1 367 ? -27.359 -5.445 8.656 1 97.81 367 SER B C 1
ATOM 10281 O O . SER B 1 367 ? -28.141 -4.488 8.625 1 97.81 367 SER B O 1
ATOM 10283 N N . LEU B 1 368 ? -26.406 -5.555 7.785 1 97 368 LEU B N 1
ATOM 10284 C CA . LEU B 1 368 ? -26.156 -4.574 6.73 1 97 368 LEU B CA 1
ATOM 10285 C C . LEU B 1 368 ? -27.25 -4.637 5.668 1 97 368 LEU B C 1
ATOM 10287 O O . LEU B 1 368 ? -27.641 -3.609 5.102 1 97 368 LEU B O 1
ATOM 10291 N N . THR B 1 369 ? -27.719 -5.855 5.426 1 95.94 369 THR B N 1
ATOM 10292 C CA . THR B 1 369 ? -28.812 -6.02 4.473 1 95.94 369 THR B CA 1
ATOM 10293 C C . THR B 1 369 ? -30.078 -5.32 4.973 1 95.94 369 THR B C 1
ATOM 10295 O O . THR B 1 369 ? -30.766 -4.656 4.199 1 95.94 369 THR B O 1
ATOM 10298 N N . GLU B 1 370 ? -30.359 -5.484 6.223 1 95.62 370 GLU B N 1
ATOM 10299 C CA . GLU B 1 370 ? -31.516 -4.828 6.816 1 95.62 370 GLU B CA 1
ATOM 10300 C C . GLU B 1 370 ? -31.406 -3.309 6.719 1 95.62 370 GLU B C 1
ATOM 10302 O O . GLU B 1 370 ? -32.406 -2.609 6.594 1 95.62 370 GLU B O 1
ATOM 10307 N N . LEU B 1 371 ? -30.25 -2.857 6.715 1 93.88 371 LEU B N 1
ATOM 10308 C CA . LEU B 1 371 ? -29.984 -1.427 6.605 1 93.88 371 LEU B CA 1
ATOM 10309 C C . LEU B 1 371 ? -30.094 -0.963 5.156 1 93.88 371 LEU B C 1
ATOM 10311 O O . LEU B 1 371 ? -30.156 0.239 4.887 1 93.88 371 LEU B O 1
ATOM 10315 N N . GLY B 1 372 ? -30.156 -1.907 4.227 1 93.25 372 GLY B N 1
ATOM 10316 C CA . GLY B 1 372 ? -30.156 -1.571 2.811 1 93.25 372 GLY B CA 1
ATOM 10317 C C . GLY B 1 372 ? -28.781 -1.206 2.285 1 93.25 372 GLY B C 1
ATOM 10318 O O . GLY B 1 372 ? -28.672 -0.472 1.301 1 93.25 372 GLY B O 1
ATOM 10319 N N . ALA B 1 373 ? -27.703 -1.695 2.898 1 95.44 373 ALA B N 1
ATOM 10320 C CA . ALA B 1 373 ? -26.344 -1.341 2.529 1 95.44 373 ALA B CA 1
ATOM 10321 C C . ALA B 1 373 ? -25.75 -2.354 1.546 1 95.44 373 ALA B C 1
ATOM 10323 O O . ALA B 1 373 ? -24.656 -2.859 1.749 1 95.44 373 ALA B O 1
ATOM 10324 N N . ASP B 1 374 ? -26.391 -2.555 0.435 1 93.31 374 ASP B N 1
ATOM 10325 C CA . ASP B 1 374 ? -26 -3.562 -0.55 1 93.31 374 ASP B CA 1
ATOM 10326 C C . ASP B 1 374 ? -24.656 -3.229 -1.182 1 93.31 374 ASP B C 1
ATOM 10328 O O . ASP B 1 374 ? -23.844 -4.121 -1.425 1 93.31 374 ASP B O 1
ATOM 10332 N N . LYS B 1 375 ? -24.391 -1.954 -1.486 1 93.25 375 LYS B N 1
ATOM 10333 C CA . LYS B 1 375 ? -23.125 -1.548 -2.088 1 93.25 375 LYS B CA 1
ATOM 10334 C C . LYS B 1 375 ? -21.953 -1.831 -1.15 1 93.25 375 LYS B C 1
ATOM 10336 O O . LYS B 1 375 ? -20.875 -2.215 -1.598 1 93.25 375 LYS B O 1
ATOM 10341 N N . ILE B 1 376 ? -22.203 -1.643 0.118 1 95.62 376 ILE B N 1
ATOM 10342 C CA . ILE B 1 376 ? -21.172 -1.856 1.129 1 95.62 376 ILE B CA 1
ATOM 10343 C C . ILE B 1 376 ? -20.875 -3.35 1.266 1 95.62 376 ILE B C 1
ATOM 10345 O O . ILE B 1 376 ? -19.719 -3.758 1.378 1 95.62 376 ILE B O 1
ATOM 10349 N N . ILE B 1 377 ? -21.953 -4.094 1.275 1 96.5 377 ILE B N 1
ATOM 10350 C CA . ILE B 1 377 ? -21.797 -5.543 1.355 1 96.5 377 ILE B CA 1
ATOM 10351 C C . ILE B 1 377 ? -20.953 -6.043 0.182 1 96.5 377 ILE B C 1
ATOM 10353 O O . ILE B 1 377 ? -20 -6.797 0.372 1 96.5 377 ILE B O 1
ATOM 10357 N N . ARG B 1 378 ? -21.25 -5.59 -0.984 1 94.06 378 ARG B N 1
ATOM 10358 C CA . ARG B 1 378 ? -20.562 -6.031 -2.197 1 94.06 378 ARG B CA 1
ATOM 10359 C C . ARG B 1 378 ? -19.109 -5.605 -2.188 1 94.06 378 ARG B C 1
ATOM 10361 O O . ARG B 1 378 ? -18.234 -6.375 -2.584 1 94.06 378 ARG B O 1
ATOM 10368 N N . GLN B 1 379 ? -18.828 -4.422 -1.723 1 93.56 379 GLN B N 1
ATOM 10369 C CA . GLN B 1 379 ? -17.5 -3.834 -1.851 1 93.56 379 GLN B CA 1
ATOM 10370 C C . GLN B 1 379 ? -16.578 -4.27 -0.705 1 93.56 379 GLN B C 1
ATOM 10372 O O . GLN B 1 379 ? -15.375 -4.414 -0.886 1 93.56 379 GLN B O 1
ATOM 10377 N N . LEU B 1 380 ? -17.156 -4.41 0.484 1 96.06 380 LEU B N 1
ATOM 10378 C CA . LEU B 1 380 ? -16.281 -4.562 1.645 1 96.06 380 LEU B CA 1
ATOM 10379 C C . LEU B 1 380 ? -16.422 -5.953 2.254 1 96.06 380 LEU B C 1
ATOM 10381 O O . LEU B 1 380 ? -15.43 -6.609 2.555 1 96.06 380 LEU B O 1
ATOM 10385 N N . LEU B 1 381 ? -17.641 -6.422 2.402 1 97.75 381 LEU B N 1
ATOM 10386 C CA . LEU B 1 381 ? -17.875 -7.656 3.145 1 97.75 381 LEU B CA 1
ATOM 10387 C C . LEU B 1 381 ? -17.703 -8.875 2.242 1 97.75 381 LEU B C 1
ATOM 10389 O O . LEU B 1 381 ? -17.062 -9.852 2.623 1 97.75 381 LEU B O 1
ATOM 10393 N N . PHE B 1 382 ? -18.266 -8.797 1.04 1 97.19 382 PHE B N 1
ATOM 10394 C CA . PHE B 1 382 ? -18.281 -9.914 0.105 1 97.19 382 PHE B CA 1
ATOM 10395 C C . PHE B 1 382 ? -16.875 -10.43 -0.156 1 97.19 382 PHE B C 1
ATOM 10397 O O . PHE B 1 382 ? -16.625 -11.633 -0.081 1 97.19 382 PHE B O 1
ATOM 10404 N N . PRO B 1 383 ? -15.891 -9.547 -0.416 1 96.94 383 PRO B N 1
ATOM 10405 C CA . PRO B 1 383 ? -14.531 -10.055 -0.652 1 96.94 383 PRO B CA 1
ATOM 10406 C C . PRO B 1 383 ? -13.969 -10.812 0.546 1 96.94 383 PRO B C 1
ATOM 10408 O O . PRO B 1 383 ? -13.211 -11.766 0.374 1 96.94 383 PRO B O 1
ATOM 10411 N N . VAL B 1 384 ? -14.312 -10.422 1.732 1 97.94 384 VAL B N 1
ATOM 10412 C CA . VAL B 1 384 ? -13.828 -11.086 2.938 1 97.94 384 VAL B CA 1
ATOM 10413 C C . VAL B 1 384 ? -14.453 -12.477 3.051 1 97.94 384 VAL B C 1
ATOM 10415 O O . VAL B 1 384 ? -13.781 -13.445 3.412 1 97.94 384 VAL B O 1
ATOM 10418 N N . GLU B 1 385 ? -15.742 -12.508 2.773 1 98.12 385 GLU B N 1
ATOM 10419 C CA . GLU B 1 385 ? -16.438 -13.789 2.793 1 98.12 385 GLU B CA 1
ATOM 10420 C C . GLU B 1 385 ? -15.836 -14.758 1.775 1 98.12 385 GLU B C 1
ATOM 10422 O O . GLU B 1 385 ? -15.617 -15.93 2.08 1 98.12 385 GLU B O 1
ATOM 10427 N N . ARG B 1 386 ? -15.562 -14.266 0.584 1 97.81 386 ARG B N 1
ATOM 10428 C CA . ARG B 1 386 ? -14.961 -15.078 -0.471 1 97.81 386 ARG B CA 1
ATOM 10429 C C . ARG B 1 386 ? -13.57 -15.555 -0.071 1 97.81 386 ARG B C 1
ATOM 10431 O O . ARG B 1 386 ? -13.203 -16.703 -0.342 1 97.81 386 ARG B O 1
ATOM 10438 N N . LEU B 1 387 ? -12.859 -14.688 0.56 1 97.81 387 LEU B N 1
ATOM 10439 C CA . LEU B 1 387 ? -11.516 -15.016 1.025 1 97.81 387 LEU B CA 1
ATOM 10440 C C . LEU B 1 387 ? -11.57 -16.141 2.061 1 97.81 387 LEU B C 1
ATOM 10442 O O . LEU B 1 387 ? -10.766 -17.078 2.006 1 97.81 387 LEU B O 1
ATOM 10446 N N . LEU B 1 388 ? -12.484 -16.016 2.953 1 97.88 388 LEU B N 1
ATOM 10447 C CA . LEU B 1 388 ? -12.625 -17.031 3.992 1 97.88 388 LEU B CA 1
ATOM 10448 C C . LEU B 1 388 ? -13.047 -18.375 3.393 1 97.88 388 LEU B C 1
ATOM 10450 O O . LEU B 1 388 ? -12.57 -19.422 3.82 1 97.88 388 LEU B O 1
ATOM 10454 N N . GLN B 1 389 ? -13.891 -18.297 2.422 1 96.94 389 GLN B N 1
ATOM 10455 C CA . GLN B 1 389 ? -14.312 -19.516 1.731 1 96.94 389 GLN B CA 1
ATOM 10456 C C . GLN B 1 389 ? -13.133 -20.188 1.026 1 96.94 389 GLN B C 1
ATOM 10458 O O . GLN B 1 389 ? -13.039 -21.406 1 1 96.94 389 GLN B O 1
ATOM 10463 N N . CYS B 1 390 ? -12.297 -19.375 0.508 1 97.25 390 CYS B N 1
ATOM 10464 C CA . CYS B 1 390 ? -11.195 -19.859 -0.316 1 97.25 390 CYS B CA 1
ATOM 10465 C C . CYS B 1 390 ? -10.055 -20.391 0.549 1 97.25 390 CYS B C 1
ATOM 10467 O O . CYS B 1 390 ? -9.516 -21.469 0.292 1 97.25 390 CYS B O 1
ATOM 10469 N N . PHE B 1 391 ? -9.688 -19.672 1.65 1 97.94 391 PHE B N 1
ATOM 10470 C CA . PHE B 1 391 ? -8.445 -19.953 2.355 1 97.94 391 PHE B CA 1
ATOM 10471 C C . PHE B 1 391 ? -8.727 -20.578 3.717 1 97.94 391 PHE B C 1
ATOM 10473 O O . PHE B 1 391 ? -7.863 -21.25 4.285 1 97.94 391 PHE B O 1
ATOM 10480 N N . GLY B 1 392 ? -9.914 -20.328 4.305 1 97.31 392 GLY B N 1
ATOM 10481 C CA . GLY B 1 392 ? -10.227 -20.844 5.625 1 97.31 392 GLY B CA 1
ATOM 10482 C C . GLY B 1 392 ? -9.156 -20.547 6.656 1 97.31 392 GLY B C 1
ATOM 10483 O O . GLY B 1 392 ? -8.539 -19.484 6.629 1 97.31 392 GLY B O 1
ATOM 10484 N N . PHE B 1 393 ? -9.055 -21.469 7.672 1 97.31 393 PHE B N 1
ATOM 10485 C CA . PHE B 1 393 ? -8.031 -21.344 8.695 1 97.31 393 PHE B CA 1
ATOM 10486 C C . PHE B 1 393 ? -6.801 -22.172 8.352 1 97.31 393 PHE B C 1
ATOM 10488 O O . PHE B 1 393 ? -5.914 -22.359 9.188 1 97.31 393 PHE B O 1
ATOM 10495 N N . HIS B 1 394 ? -6.785 -22.703 7.113 1 97.31 394 HIS B N 1
ATOM 10496 C CA . HIS B 1 394 ? -5.715 -23.625 6.746 1 97.31 394 HIS B CA 1
ATOM 10497 C C . HIS B 1 394 ? -4.934 -23.109 5.539 1 97.31 394 HIS B C 1
ATOM 10499 O O . HIS B 1 394 ? -3.877 -23.641 5.203 1 97.31 394 HIS B O 1
ATOM 10505 N N . LEU B 1 395 ? -5.34 -22.062 4.863 1 97.81 395 LEU B N 1
ATOM 10506 C CA . LEU B 1 395 ? -4.699 -21.391 3.736 1 97.81 395 LEU B CA 1
ATOM 10507 C C . LEU B 1 395 ? -4.789 -22.25 2.475 1 97.81 395 LEU B C 1
ATOM 10509 O O . LEU B 1 395 ? -5.445 -21.859 1.504 1 97.81 395 LEU B O 1
ATOM 10513 N N . VAL B 1 396 ? -4.168 -23.469 2.475 1 98.19 396 VAL B N 1
ATOM 10514 C CA . VAL B 1 396 ? -4.191 -24.391 1.344 1 98.19 396 VAL B CA 1
ATOM 10515 C C . VAL B 1 396 ? -4.262 -25.828 1.85 1 98.19 396 VAL B C 1
ATOM 10517 O O . VAL B 1 396 ? -3.975 -26.094 3.02 1 98.19 396 VAL B O 1
ATOM 10520 N N . LYS B 1 397 ? -4.699 -26.688 0.972 1 97.81 397 LYS B N 1
ATOM 10521 C CA . LYS B 1 397 ? -4.68 -28.109 1.289 1 97.81 397 LYS B CA 1
ATOM 10522 C C . LYS B 1 397 ? -3.346 -28.75 0.896 1 97.81 397 LYS B C 1
ATOM 10524 O O . LYS B 1 397 ? -2.881 -28.578 -0.232 1 97.81 397 LYS B O 1
ATOM 10529 N N . LEU B 1 398 ? -2.709 -29.422 1.865 1 98.12 398 LEU B N 1
ATOM 10530 C CA . LEU B 1 398 ? -1.43 -30.078 1.614 1 98.12 398 LEU B CA 1
ATOM 10531 C C . LEU B 1 398 ? -1.634 -31.531 1.179 1 98.12 398 LEU B C 1
ATOM 10533 O O . LEU B 1 398 ? -2.092 -32.344 1.967 1 98.12 398 LEU B O 1
ATOM 10537 N N . ASP B 1 399 ? -1.312 -31.844 -0.065 1 97.69 399 ASP B N 1
ATOM 10538 C CA . ASP B 1 399 ? -1.391 -33.219 -0.537 1 97.69 399 ASP B CA 1
ATOM 10539 C C . ASP B 1 399 ? -0.229 -34.062 0.001 1 97.69 399 ASP B C 1
ATOM 10541 O O . ASP B 1 399 ? 0.877 -33.531 0.181 1 97.69 399 ASP B O 1
ATOM 10545 N N . ILE B 1 400 ? -0.531 -35.281 0.278 1 97.81 400 ILE B N 1
ATOM 10546 C CA . ILE B 1 400 ? 0.483 -36.25 0.693 1 97.81 400 ILE B CA 1
ATOM 10547 C C . ILE B 1 400 ? 0.713 -37.281 -0.421 1 97.81 400 ILE B C 1
ATOM 10549 O O . ILE B 1 400 ? -0.161 -38.094 -0.711 1 97.81 400 ILE B O 1
ATOM 10553 N N . ARG B 1 401 ? 1.894 -37.188 -1.02 1 97.12 401 ARG B N 1
ATOM 10554 C CA . ARG B 1 401 ? 2.164 -38.031 -2.168 1 97.12 401 ARG B CA 1
ATOM 10555 C C . ARG B 1 401 ? 3.328 -38.969 -1.883 1 97.12 401 ARG B C 1
ATOM 10557 O O . ARG B 1 401 ? 4.328 -38.594 -1.285 1 97.12 401 ARG B O 1
ATOM 10564 N N . GLN B 1 402 ? 3.158 -40.219 -2.189 1 96 402 GLN B N 1
ATOM 10565 C CA . GLN B 1 402 ? 4.203 -41.219 -2.066 1 96 402 GLN B CA 1
ATOM 10566 C C . GLN B 1 402 ? 4.086 -42.281 -3.166 1 96 402 GLN B C 1
ATOM 10568 O O . GLN B 1 402 ? 3.025 -42.438 -3.775 1 96 402 GLN B O 1
ATOM 10573 N N . ASN B 1 403 ? 5.152 -42.969 -3.434 1 94.56 403 ASN B N 1
ATOM 10574 C CA . ASN B 1 403 ? 5.219 -43.969 -4.496 1 94.56 403 ASN B CA 1
ATOM 10575 C C . ASN B 1 403 ? 4.727 -45.312 -4.016 1 94.56 403 ASN B C 1
ATOM 10577 O O . ASN B 1 403 ? 4.996 -45.719 -2.883 1 94.56 403 ASN B O 1
ATOM 10581 N N . SER B 1 404 ? 4.016 -46.094 -4.941 1 95.06 404 SER B N 1
ATOM 10582 C CA . SER B 1 404 ? 3.49 -47.438 -4.605 1 95.06 404 SER B CA 1
ATOM 10583 C C . SER B 1 404 ? 4.609 -48.375 -4.195 1 95.06 404 SER B C 1
ATOM 10585 O O . SER B 1 404 ? 4.441 -49.188 -3.273 1 95.06 404 SER B O 1
ATOM 10587 N N . GLU B 1 405 ? 5.762 -48.281 -4.855 1 93.5 405 GLU B N 1
ATOM 10588 C CA . GLU B 1 405 ? 6.895 -49.125 -4.516 1 93.5 405 GLU B CA 1
ATOM 10589 C C . GLU B 1 405 ? 7.387 -48.844 -3.098 1 93.5 405 GLU B C 1
ATOM 10591 O O . GLU B 1 405 ? 7.836 -49.75 -2.398 1 93.5 405 GLU B O 1
ATOM 10596 N N . PHE B 1 406 ? 7.355 -47.656 -2.721 1 95.38 406 PHE B N 1
ATOM 10597 C CA . PHE B 1 406 ? 7.746 -47.281 -1.37 1 95.38 406 PHE B CA 1
ATOM 10598 C C . PHE B 1 406 ? 6.82 -47.906 -0.338 1 95.38 406 PHE B C 1
ATOM 10600 O O . PHE B 1 406 ? 7.273 -48.375 0.702 1 95.38 406 PHE B O 1
ATOM 10607 N N . HIS B 1 407 ? 5.527 -47.969 -0.573 1 96.5 407 HIS B N 1
ATOM 10608 C CA . HIS B 1 407 ? 4.551 -48.625 0.292 1 96.5 407 HIS B CA 1
ATOM 10609 C C . HIS B 1 407 ? 4.781 -50.125 0.359 1 96.5 407 HIS B C 1
ATOM 10611 O O . HIS B 1 407 ? 4.621 -50.75 1.417 1 96.5 407 HIS B O 1
ATOM 10617 N N . ASP B 1 408 ? 5.18 -50.625 -0.793 1 95.5 408 ASP B N 1
ATOM 10618 C CA . ASP B 1 408 ? 5.496 -52.062 -0.823 1 95.5 408 ASP B CA 1
ATOM 10619 C C . ASP B 1 408 ? 6.641 -52.375 0.131 1 95.5 408 ASP B C 1
ATOM 10621 O O . ASP B 1 408 ? 6.566 -53.344 0.889 1 95.5 408 ASP B O 1
ATOM 10625 N N . LYS B 1 409 ? 7.625 -51.594 0.018 1 95.62 409 LYS B N 1
ATOM 10626 C CA . LYS B 1 409 ? 8.773 -51.781 0.894 1 95.62 409 LYS B CA 1
ATOM 10627 C C . LYS B 1 409 ? 8.391 -51.625 2.359 1 95.62 409 LYS B C 1
ATOM 10629 O O . LYS B 1 409 ? 8.875 -52.344 3.229 1 95.62 409 LYS B O 1
ATOM 10634 N N . ALA B 1 410 ? 7.578 -50.656 2.627 1 95.81 410 ALA B N 1
ATOM 10635 C CA . ALA B 1 410 ? 7.109 -50.438 3.988 1 95.81 410 ALA B CA 1
ATOM 10636 C C . ALA B 1 410 ? 6.348 -51.625 4.527 1 95.81 410 ALA B C 1
ATOM 10638 O O . ALA B 1 410 ? 6.586 -52.094 5.652 1 95.81 410 ALA B O 1
ATOM 10639 N N . MET B 1 411 ? 5.449 -52.188 3.738 1 94.75 411 MET B N 1
ATOM 10640 C CA . MET B 1 411 ? 4.68 -53.375 4.125 1 94.75 411 MET B CA 1
ATOM 10641 C C . MET B 1 411 ? 5.598 -54.562 4.398 1 94.75 411 MET B C 1
ATOM 10643 O O . MET B 1 411 ? 5.402 -55.281 5.371 1 94.75 411 MET B O 1
ATOM 10647 N N . GLU B 1 412 ? 6.535 -54.688 3.514 1 95.06 412 GLU B N 1
ATOM 10648 C CA . GLU B 1 412 ? 7.492 -55.781 3.684 1 95.06 412 GLU B CA 1
ATOM 10649 C C . GLU B 1 412 ? 8.234 -55.656 5.016 1 95.06 412 GLU B C 1
ATOM 10651 O O . GLU B 1 412 ? 8.391 -56.625 5.734 1 95.06 412 GLU B O 1
ATOM 10656 N N . GLN B 1 413 ? 8.664 -54.5 5.332 1 94.94 413 GLN B N 1
ATOM 10657 C CA . GLN B 1 413 ? 9.414 -54.219 6.559 1 94.94 413 GLN B CA 1
ATOM 10658 C C . GLN B 1 413 ? 8.555 -54.5 7.793 1 94.94 413 GLN B C 1
ATOM 10660 O O . GLN B 1 413 ? 9.031 -55.094 8.766 1 94.94 413 GLN B O 1
ATOM 10665 N N . ILE B 1 414 ? 7.324 -54.156 7.785 1 93.94 414 ILE B N 1
ATOM 10666 C CA . ILE B 1 414 ? 6.414 -54.344 8.914 1 93.94 414 ILE B CA 1
ATOM 10667 C C . ILE B 1 414 ? 6.129 -55.844 9.086 1 93.94 414 ILE B C 1
ATOM 10669 O O . ILE B 1 414 ? 6.191 -56.344 10.203 1 93.94 414 ILE B O 1
ATOM 10673 N N . LEU B 1 415 ? 5.855 -56.5 7.98 1 93 415 LEU B N 1
ATOM 10674 C CA . LEU B 1 415 ? 5.5 -57.938 8.023 1 93 415 LEU B CA 1
ATOM 10675 C C . LEU B 1 415 ? 6.691 -58.781 8.461 1 93 415 LEU B C 1
ATOM 10677 O O . LEU B 1 415 ? 6.52 -59.781 9.148 1 93 415 LEU B O 1
ATOM 10681 N N . LEU B 1 416 ? 7.871 -58.344 8.008 1 91.75 416 LEU B N 1
ATOM 10682 C CA . LEU B 1 416 ? 9.078 -59.062 8.406 1 91.75 416 LEU B CA 1
ATOM 10683 C C . LEU B 1 416 ? 9.227 -59.062 9.922 1 91.75 416 LEU B C 1
ATOM 10685 O O . LEU B 1 416 ? 9.68 -60.062 10.492 1 91.75 416 LEU B O 1
ATOM 10689 N N . LYS B 1 417 ? 8.82 -58.031 10.531 1 90.06 417 LYS B N 1
ATOM 10690 C CA . LYS B 1 417 ? 8.961 -57.938 11.977 1 90.06 417 LYS B CA 1
ATOM 10691 C C . LYS B 1 417 ? 7.777 -58.562 12.695 1 90.06 417 LYS B C 1
ATOM 10693 O O . LYS B 1 417 ? 7.93 -59.125 13.781 1 90.06 417 LYS B O 1
ATOM 10698 N N . THR B 1 418 ? 6.625 -58.438 12.195 1 88.69 418 THR B N 1
ATOM 10699 C CA . THR B 1 418 ? 5.402 -58.906 12.852 1 88.69 418 THR B CA 1
ATOM 10700 C C . THR B 1 418 ? 5.195 -60.375 12.633 1 88.69 418 THR B C 1
ATOM 10702 O O . THR B 1 418 ? 4.695 -61.094 13.516 1 88.69 418 THR B O 1
ATOM 10705 N N . PHE B 1 419 ? 5.527 -60.781 11.367 1 88.5 419 PHE B N 1
ATOM 10706 C CA . PHE B 1 419 ? 5.371 -62.188 11.008 1 88.5 419 PHE B CA 1
ATOM 10707 C C . PHE B 1 419 ? 6.676 -62.781 10.461 1 88.5 419 PHE B C 1
ATOM 10709 O O . PHE B 1 419 ? 6.746 -63.156 9.289 1 88.5 419 PHE B O 1
ATOM 10716 N N . PRO B 1 420 ? 7.625 -63 11.312 1 86.31 420 PRO B N 1
ATOM 10717 C CA . PRO B 1 420 ? 8.945 -63.406 10.852 1 86.31 420 PRO B CA 1
ATOM 10718 C C . PRO B 1 420 ? 8.938 -64.812 10.219 1 86.31 420 PRO B C 1
ATOM 10720 O O . PRO B 1 420 ? 9.836 -65.125 9.445 1 86.31 420 PRO B O 1
ATOM 10723 N N . GLU B 1 421 ? 7.902 -65.5 10.531 1 88.81 421 GLU B N 1
ATOM 10724 C CA . GLU B 1 421 ? 7.852 -66.875 10.039 1 88.81 421 GLU B CA 1
ATOM 10725 C C . GLU B 1 421 ? 7.32 -66.938 8.609 1 88.81 421 GLU B C 1
ATOM 10727 O O . GLU B 1 421 ? 7.484 -67.938 7.926 1 88.81 421 GLU B O 1
ATOM 10732 N N . ARG B 1 422 ? 6.797 -65.875 8.156 1 87.12 422 ARG B N 1
ATOM 10733 C CA . ARG B 1 422 ? 6.219 -65.875 6.812 1 87.12 422 ARG B CA 1
ATOM 10734 C C . ARG B 1 422 ? 7.27 -65.5 5.77 1 87.12 422 ARG B C 1
ATOM 10736 O O . ARG B 1 422 ? 8.289 -64.875 6.094 1 87.12 422 ARG B O 1
ATOM 10743 N N . LYS B 1 423 ? 6.988 -65.938 4.535 1 90.19 423 LYS B N 1
ATOM 10744 C CA . LYS B 1 423 ? 7.844 -65.5 3.42 1 90.19 423 LYS B CA 1
ATOM 10745 C C . LYS B 1 423 ? 7.848 -64 3.236 1 90.19 423 LYS B C 1
ATOM 10747 O O . LYS B 1 423 ? 6.891 -63.344 3.615 1 90.19 423 LYS B O 1
ATOM 10752 N N . ALA B 1 424 ? 8.992 -63.688 2.602 1 90.12 424 ALA B N 1
ATOM 10753 C CA . ALA B 1 424 ? 9.117 -62.25 2.354 1 90.12 424 ALA B CA 1
ATOM 10754 C C . ALA B 1 424 ? 7.977 -61.75 1.472 1 90.12 424 ALA B C 1
ATOM 10756 O O . ALA B 1 424 ? 7.594 -62.406 0.504 1 90.12 424 ALA B O 1
ATOM 10757 N N . PHE B 1 425 ? 7.352 -60.625 1.812 1 90.25 425 PHE B N 1
ATOM 10758 C CA . PHE B 1 425 ? 6.207 -60.031 1.137 1 90.25 425 PHE B CA 1
ATOM 10759 C C . PHE B 1 425 ? 6.465 -59.906 -0.358 1 90.25 425 PHE B C 1
ATOM 10761 O O . PHE B 1 425 ? 5.562 -60.094 -1.173 1 90.25 425 PHE B O 1
ATOM 10768 N N . ARG B 1 426 ? 7.672 -59.562 -0.834 1 89.06 426 ARG B N 1
ATOM 10769 C CA . ARG B 1 426 ? 8.055 -59.375 -2.229 1 89.06 426 ARG B CA 1
ATOM 10770 C C . ARG B 1 426 ? 7.91 -60.656 -3.02 1 89.06 426 ARG B C 1
ATOM 10772 O O . ARG B 1 426 ? 7.758 -60.625 -4.242 1 89.06 426 ARG B O 1
ATOM 10779 N N . GLU B 1 427 ? 7.91 -61.719 -2.314 1 91.81 427 GLU B N 1
ATOM 10780 C CA . GLU B 1 427 ? 7.863 -63.031 -2.965 1 91.81 427 GLU B CA 1
ATOM 10781 C C . GLU B 1 427 ? 6.426 -63.5 -3.117 1 91.81 427 GLU B C 1
ATOM 10783 O O . GLU B 1 427 ? 6.168 -64.5 -3.807 1 91.81 427 GLU B O 1
ATOM 10788 N N . TRP B 1 428 ? 5.547 -62.844 -2.502 1 93.75 428 TRP B N 1
ATOM 10789 C CA . TRP B 1 428 ? 4.141 -63.219 -2.611 1 93.75 428 TRP B CA 1
ATOM 10790 C C . TRP B 1 428 ? 3.604 -62.938 -4.008 1 93.75 428 TRP B C 1
ATOM 10792 O O . TRP B 1 428 ? 4.051 -61.969 -4.664 1 93.75 428 TRP B O 1
ATOM 10802 N N . THR B 1 429 ? 2.66 -63.688 -4.41 1 92.44 429 THR B N 1
ATOM 10803 C CA . THR B 1 429 ? 1.946 -63.375 -5.648 1 92.44 429 THR B CA 1
ATOM 10804 C C . THR B 1 429 ? 0.966 -62.219 -5.438 1 92.44 429 THR B C 1
ATOM 10806 O O . THR B 1 429 ? 0.637 -61.875 -4.297 1 92.44 429 THR B O 1
ATOM 10809 N N . GLU B 1 430 ? 0.554 -61.625 -6.531 1 92 430 GLU B N 1
ATOM 10810 C CA . GLU B 1 430 ? -0.393 -60.5 -6.445 1 92 430 GLU B CA 1
ATOM 10811 C C . GLU B 1 430 ? -1.669 -60.938 -5.723 1 92 430 GLU B C 1
ATOM 10813 O O . GLU B 1 430 ? -2.225 -60.156 -4.934 1 92 430 GLU B O 1
ATOM 10818 N N . ASN B 1 431 ? -2.074 -62.125 -5.926 1 92.69 431 ASN B N 1
ATOM 10819 C CA . ASN B 1 431 ? -3.287 -62.625 -5.289 1 92.69 431 ASN B CA 1
ATOM 10820 C C . ASN B 1 431 ? -3.086 -62.844 -3.793 1 92.69 431 ASN B C 1
ATOM 10822 O O . ASN B 1 431 ? -3.98 -62.562 -2.994 1 92.69 431 ASN B O 1
ATOM 10826 N N . GLU B 1 432 ? -1.959 -63.375 -3.469 1 93.81 432 GLU B N 1
ATOM 10827 C CA . GLU B 1 432 ? -1.648 -63.562 -2.059 1 93.81 432 GLU B CA 1
ATOM 10828 C C . GLU B 1 432 ? -1.617 -62.25 -1.296 1 93.81 432 GLU B C 1
ATOM 10830 O O . GLU B 1 432 ? -2.129 -62.156 -0.178 1 93.81 432 GLU B O 1
ATOM 10835 N N . LYS B 1 433 ? -1.01 -61.375 -1.923 1 94.69 433 LYS B N 1
ATOM 10836 C CA . LYS B 1 433 ? -0.921 -60.031 -1.312 1 94.69 433 LYS B CA 1
ATOM 10837 C C . LYS B 1 433 ? -2.307 -59.438 -1.106 1 94.69 433 LYS B C 1
ATOM 10839 O O . LYS B 1 433 ? -2.617 -58.938 -0.022 1 94.69 433 LYS B O 1
ATOM 10844 N N . LEU B 1 434 ? -3.111 -59.469 -2.146 1 94.69 434 LEU B N 1
ATOM 10845 C CA . LEU B 1 434 ? -4.453 -58.906 -2.098 1 94.69 434 LEU B CA 1
ATOM 10846 C C . LEU B 1 434 ? -5.312 -59.594 -1.058 1 94.69 434 LEU B C 1
ATOM 10848 O O . LEU B 1 434 ? -6.078 -58.969 -0.336 1 94.69 434 LEU B O 1
ATOM 10852 N N . ASP B 1 435 ? -5.09 -60.906 -0.931 1 94.06 435 ASP B N 1
ATOM 10853 C CA . ASP B 1 435 ? -5.84 -61.688 0.048 1 94.06 435 ASP B CA 1
ATOM 10854 C C . ASP B 1 435 ? -5.477 -61.281 1.473 1 94.06 435 ASP B C 1
ATOM 10856 O O . ASP B 1 435 ? -6.352 -61.125 2.328 1 94.06 435 ASP B O 1
ATOM 10860 N N . PHE B 1 436 ? -4.285 -61.188 1.7 1 93.12 436 PHE B N 1
ATOM 10861 C CA . PHE B 1 436 ? -3.818 -60.75 3.018 1 93.12 436 PHE B CA 1
ATOM 10862 C C . PHE B 1 436 ? -4.391 -59.406 3.389 1 93.12 436 PHE B C 1
ATOM 10864 O O . PHE B 1 436 ? -4.898 -59.219 4.496 1 93.12 436 PHE B O 1
ATOM 10871 N N . ILE B 1 437 ? -4.297 -58.438 2.43 1 94.75 437 ILE B N 1
ATOM 10872 C CA . ILE B 1 437 ? -4.75 -57.094 2.66 1 94.75 437 ILE B CA 1
ATOM 10873 C C . ILE B 1 437 ? -6.262 -57.062 2.885 1 94.75 437 ILE B C 1
ATOM 10875 O O . ILE B 1 437 ? -6.754 -56.406 3.789 1 94.75 437 ILE B O 1
ATOM 10879 N N . ASN B 1 438 ? -6.941 -57.844 2.082 1 94.81 438 ASN B N 1
ATOM 10880 C CA . ASN B 1 438 ? -8.391 -57.969 2.225 1 94.81 438 ASN B CA 1
ATOM 10881 C C . ASN B 1 438 ? -8.781 -58.469 3.602 1 94.81 438 ASN B C 1
ATOM 10883 O O . ASN B 1 438 ? -9.703 -57.969 4.23 1 94.81 438 ASN B O 1
ATOM 10887 N N . GLU B 1 439 ? -8.078 -59.438 4.023 1 93.44 439 GLU B N 1
ATOM 10888 C CA . GLU B 1 439 ? -8.367 -60.031 5.324 1 93.44 439 GLU B CA 1
ATOM 10889 C C . GLU B 1 439 ? -8.07 -59.031 6.453 1 93.44 439 GLU B C 1
ATOM 10891 O O . GLU B 1 439 ? -8.852 -58.906 7.395 1 93.44 439 GLU B O 1
ATOM 10896 N N . GLU B 1 440 ? -6.977 -58.5 6.305 1 92.19 440 GLU B N 1
ATOM 10897 C CA . GLU B 1 440 ? -6.547 -57.562 7.348 1 92.19 440 GLU B CA 1
ATOM 10898 C C . GLU B 1 440 ? -7.48 -56.375 7.438 1 92.19 440 GLU B C 1
ATOM 10900 O O . GLU B 1 440 ? -7.699 -55.812 8.523 1 92.19 440 GLU B O 1
ATOM 10905 N N . LEU B 1 441 ? -8.016 -55.844 6.363 1 93.25 441 LEU B N 1
ATOM 10906 C CA . LEU B 1 441 ? -8.852 -54.656 6.32 1 93.25 441 LEU B CA 1
ATOM 10907 C C . LEU B 1 441 ? -10.211 -54.906 6.957 1 93.25 441 LEU B C 1
ATOM 10909 O O . LEU B 1 441 ? -10.953 -53.969 7.25 1 93.25 441 LEU B O 1
ATOM 10913 N N . LYS B 1 442 ? -10.438 -56.156 7.223 1 90.62 442 LYS B N 1
ATOM 10914 C CA . LYS B 1 442 ? -11.695 -56.5 7.879 1 90.62 442 LYS B CA 1
ATOM 10915 C C . LYS B 1 442 ? -11.641 -56.219 9.375 1 90.62 442 LYS B C 1
ATOM 10917 O O . LYS B 1 442 ? -12.672 -56.125 10.039 1 90.62 442 LYS B O 1
ATOM 10922 N N . SER B 1 443 ? -10.438 -56.125 9.781 1 86.12 443 SER B N 1
ATOM 10923 C CA . SER B 1 443 ? -10.234 -55.875 11.211 1 86.12 443 SER B CA 1
ATOM 10924 C C . SER B 1 443 ? -9.578 -54.531 11.461 1 86.12 443 SER B C 1
ATOM 10926 O O . SER B 1 443 ? -8.75 -54.062 10.664 1 86.12 443 SER B O 1
ATOM 10928 N N . ASN B 1 444 ? -9.961 -53.906 12.539 1 83.88 444 ASN B N 1
ATOM 10929 C CA . ASN B 1 444 ? -9.336 -52.656 12.922 1 83.88 444 ASN B CA 1
ATOM 10930 C C . ASN B 1 444 ? -8.156 -52.875 13.859 1 83.88 444 ASN B C 1
ATOM 10932 O O . ASN B 1 444 ? -7.527 -51.938 14.32 1 83.88 444 ASN B O 1
ATOM 10936 N N . ARG B 1 445 ? -7.789 -54.062 14.047 1 81.94 445 ARG B N 1
ATOM 10937 C CA . ARG B 1 445 ? -6.68 -54.406 14.938 1 81.94 445 ARG B CA 1
ATOM 10938 C C . ARG B 1 445 ? -5.344 -54.25 14.219 1 81.94 445 ARG B C 1
ATOM 10940 O O . ARG B 1 445 ? -5.109 -54.875 13.18 1 81.94 445 ARG B O 1
ATOM 10947 N N . PRO B 1 446 ? -4.523 -53.406 14.844 1 83.06 446 PRO B N 1
ATOM 10948 C CA . PRO B 1 446 ? -3.215 -53.219 14.211 1 83.06 446 PRO B CA 1
ATOM 10949 C C . PRO B 1 446 ? -2.324 -54.469 14.352 1 83.06 446 PRO B C 1
ATOM 10951 O O . PRO B 1 446 ? -2.486 -55.25 15.297 1 83.06 446 PRO B O 1
ATOM 10954 N N . PHE B 1 447 ? -1.524 -54.688 13.367 1 78.25 447 PHE B N 1
ATOM 10955 C CA . PHE B 1 447 ? -0.593 -55.781 13.508 1 78.25 447 PHE B CA 1
ATOM 10956 C C . PHE B 1 447 ? 0.828 -55.281 13.727 1 78.25 447 PHE B C 1
ATOM 10958 O O . PHE B 1 447 ? 1.725 -56.062 14.07 1 78.25 447 PHE B O 1
ATOM 10965 N N . ALA B 1 448 ? 0.928 -54 13.609 1 73.94 448 ALA B N 1
ATOM 10966 C CA . ALA B 1 448 ? 2.252 -53.438 13.859 1 73.94 448 ALA B CA 1
ATOM 10967 C C . ALA B 1 448 ? 2.508 -53.281 15.359 1 73.94 448 ALA B C 1
ATOM 10969 O O . ALA B 1 448 ? 1.61 -52.906 16.109 1 73.94 448 ALA B O 1
ATOM 10970 N N . ILE B 1 449 ? 3.596 -53.656 15.812 1 70.56 449 ILE B N 1
ATOM 10971 C CA . ILE B 1 449 ? 3.971 -53.562 17.219 1 70.56 449 ILE B CA 1
ATOM 10972 C C . ILE B 1 449 ? 4.152 -52.125 17.625 1 70.56 449 ILE B C 1
ATOM 10974 O O . ILE B 1 449 ? 4.926 -51.375 17 1 70.56 449 ILE B O 1
ATOM 10978 N N . SER B 1 450 ? 3.354 -51.688 18.625 1 73.19 450 SER B N 1
ATOM 10979 C CA . SER B 1 450 ? 3.361 -50.312 19.062 1 73.19 450 SER B CA 1
ATOM 10980 C C . SER B 1 450 ? 4.723 -49.906 19.625 1 73.19 450 SER B C 1
ATOM 10982 O O . SER B 1 450 ? 5.344 -50.688 20.359 1 73.19 450 SER B O 1
ATOM 10984 N N . GLY B 1 451 ? 5.305 -48.781 19.25 1 72.12 451 GLY B N 1
ATOM 10985 C CA . GLY B 1 451 ? 6.523 -48.25 19.828 1 72.12 451 GLY B CA 1
ATOM 10986 C C . GLY B 1 451 ? 7.781 -48.75 19.156 1 72.12 451 GLY B C 1
ATOM 10987 O O . GLY B 1 451 ? 8.891 -48.344 19.516 1 72.12 451 GLY B O 1
ATOM 10988 N N . GLU B 1 452 ? 7.633 -49.719 18.172 1 81.69 452 GLU B N 1
ATOM 10989 C CA . GLU B 1 452 ? 8.805 -50.312 17.531 1 81.69 452 GLU B CA 1
ATOM 10990 C C . GLU B 1 452 ? 9.117 -49.625 16.203 1 81.69 452 GLU B C 1
ATOM 10992 O O . GLU B 1 452 ? 8.234 -49.031 15.586 1 81.69 452 GLU B O 1
ATOM 10997 N N . LYS B 1 453 ? 10.422 -49.656 15.859 1 90.69 453 LYS B N 1
ATOM 10998 C CA . LYS B 1 453 ? 10.859 -49.281 14.523 1 90.69 453 LYS B CA 1
ATOM 10999 C C . LYS B 1 453 ? 10.891 -50.469 13.586 1 90.69 453 LYS B C 1
ATOM 11001 O O . LYS B 1 453 ? 11.25 -51.594 14 1 90.69 453 LYS B O 1
ATOM 11006 N N . PHE B 1 454 ? 10.492 -50.375 12.445 1 92.5 454 PHE B N 1
ATOM 11007 C CA . PHE B 1 454 ? 10.359 -51.5 11.516 1 92.5 454 PHE B CA 1
ATOM 11008 C C . PHE B 1 454 ? 11.43 -51.406 10.43 1 92.5 454 PHE B C 1
ATOM 11010 O O . PHE B 1 454 ? 11.984 -52.438 10.031 1 92.5 454 PHE B O 1
ATOM 11017 N N . GLY B 1 455 ? 11.625 -50.281 10.016 1 93.56 455 GLY B N 1
ATOM 11018 C CA . GLY B 1 455 ? 12.547 -50 8.922 1 93.56 455 GLY B CA 1
ATOM 11019 C C . GLY B 1 455 ? 12.414 -48.594 8.391 1 93.56 455 GLY B C 1
ATOM 11020 O O . GLY B 1 455 ? 11.523 -47.844 8.805 1 93.56 455 GLY B O 1
ATOM 11021 N N . GLU B 1 456 ? 13.25 -48.281 7.449 1 93.81 456 GLU B N 1
ATOM 11022 C CA . GLU B 1 456 ? 13.344 -46.906 6.973 1 93.81 456 GLU B CA 1
ATOM 11023 C C . GLU B 1 456 ? 12.047 -46.469 6.312 1 93.81 456 GLU B C 1
ATOM 11025 O O . GLU B 1 456 ? 11.461 -45.438 6.703 1 93.81 456 GLU B O 1
ATOM 11030 N N . GLU B 1 457 ? 11.594 -47.219 5.301 1 95.31 457 GLU B N 1
ATOM 11031 C CA . GLU B 1 457 ? 10.398 -46.844 4.559 1 95.31 457 GLU B CA 1
ATOM 11032 C C . GLU B 1 457 ? 9.156 -46.875 5.445 1 95.31 457 GLU B C 1
ATOM 11034 O O . GLU B 1 457 ? 8.336 -45.969 5.422 1 95.31 457 GLU B O 1
ATOM 11039 N N . ALA B 1 458 ? 9.07 -47.938 6.246 1 95.44 458 ALA B N 1
ATOM 11040 C CA . ALA B 1 458 ? 7.922 -48.094 7.129 1 95.44 458 ALA B CA 1
ATOM 11041 C C . ALA B 1 458 ? 7.84 -46.938 8.141 1 95.44 458 ALA B C 1
ATOM 11043 O O . ALA B 1 458 ? 6.777 -46.344 8.336 1 95.44 458 ALA B O 1
ATOM 11044 N N . ASP B 1 459 ? 8.969 -46.688 8.727 1 95.31 459 ASP B N 1
ATOM 11045 C CA . ASP B 1 459 ? 9 -45.625 9.742 1 95.31 459 ASP B CA 1
ATOM 11046 C C . ASP B 1 459 ? 8.672 -44.281 9.141 1 95.31 459 ASP B C 1
ATOM 11048 O O . ASP B 1 459 ? 7.957 -43.469 9.75 1 95.31 459 ASP B O 1
ATOM 11052 N N . LYS B 1 460 ? 9.172 -44 7.949 1 95.5 460 LYS B N 1
ATOM 11053 C CA . LYS B 1 460 ? 8.914 -42.719 7.293 1 95.5 460 LYS B CA 1
ATOM 11054 C C . LYS B 1 460 ? 7.43 -42.562 6.969 1 95.5 460 LYS B C 1
ATOM 11056 O O . LYS B 1 460 ? 6.855 -41.5 7.188 1 95.5 460 LYS B O 1
ATOM 11061 N N . VAL B 1 461 ? 6.82 -43.594 6.484 1 96.25 461 VAL B N 1
ATOM 11062 C CA . VAL B 1 461 ? 5.41 -43.562 6.109 1 96.25 461 VAL B CA 1
ATOM 11063 C C . VAL B 1 461 ? 4.551 -43.375 7.359 1 96.25 461 VAL B C 1
ATOM 11065 O O . VAL B 1 461 ? 3.674 -42.531 7.41 1 96.25 461 VAL B O 1
ATOM 11068 N N . LEU B 1 462 ? 4.824 -44.188 8.383 1 95.81 462 LEU B N 1
ATOM 11069 C CA . LEU B 1 462 ? 4.031 -44.156 9.602 1 95.81 462 LEU B CA 1
ATOM 11070 C C . LEU B 1 462 ? 4.207 -42.844 10.336 1 95.81 462 LEU B C 1
ATOM 11072 O O . LEU B 1 462 ? 3.242 -42.281 10.867 1 95.81 462 LEU B O 1
ATOM 11076 N N . ASP B 1 463 ? 5.43 -42.375 10.359 1 95.62 463 ASP B N 1
ATOM 11077 C CA . ASP B 1 463 ? 5.684 -41.094 11 1 95.62 463 ASP B CA 1
ATOM 11078 C C . ASP B 1 463 ? 4.906 -39.969 10.312 1 95.62 463 ASP B C 1
ATOM 11080 O O . ASP B 1 463 ? 4.371 -39.062 10.984 1 95.62 463 ASP B O 1
ATOM 11084 N N . CYS B 1 464 ? 4.895 -39.938 9.008 1 96.75 464 CYS B N 1
ATOM 11085 C CA . CYS B 1 464 ? 4.137 -38.938 8.258 1 96.75 464 CYS B CA 1
ATOM 11086 C C . CYS B 1 464 ? 2.654 -39 8.594 1 96.75 464 CYS B C 1
ATOM 11088 O O . CYS B 1 464 ? 2.023 -38 8.867 1 96.75 464 CYS B O 1
ATOM 11090 N N . TYR B 1 465 ? 2.137 -40.188 8.641 1 96.81 465 TYR B N 1
ATOM 11091 C CA . TYR B 1 465 ? 0.723 -40.375 8.945 1 96.81 465 TYR B CA 1
ATOM 11092 C C . TYR B 1 465 ? 0.407 -39.938 10.367 1 96.81 465 TYR B C 1
ATOM 11094 O O . TYR B 1 465 ? -0.65 -39.375 10.625 1 96.81 465 TYR B O 1
ATOM 11102 N N . ARG B 1 466 ? 1.298 -40.188 11.289 1 95.62 466 ARG B N 1
ATOM 11103 C CA . ARG B 1 466 ? 1.117 -39.75 12.664 1 95.62 466 ARG B CA 1
ATOM 11104 C C . ARG B 1 466 ? 1.136 -38.219 12.75 1 95.62 466 ARG B C 1
ATOM 11106 O O . ARG B 1 466 ? 0.386 -37.625 13.523 1 95.62 466 ARG B O 1
ATOM 11113 N N . ALA B 1 467 ? 2.031 -37.594 11.961 1 96.62 467 ALA B N 1
ATOM 11114 C CA . ALA B 1 467 ? 2.049 -36.156 11.906 1 96.62 467 ALA B CA 1
ATOM 11115 C C . ALA B 1 467 ? 0.702 -35.594 11.445 1 96.62 467 ALA B C 1
ATOM 11117 O O . ALA B 1 467 ? 0.189 -34.625 12.016 1 96.62 467 ALA B O 1
ATOM 11118 N N . VAL B 1 468 ? 0.126 -36.188 10.43 1 97.12 468 VAL B N 1
ATOM 11119 C CA . VAL B 1 468 ? -1.179 -35.781 9.914 1 97.12 468 VAL B CA 1
ATOM 11120 C C . VAL B 1 468 ? -2.244 -36 10.984 1 97.12 468 VAL B C 1
ATOM 11122 O O . VAL B 1 468 ? -3.088 -35.125 11.211 1 97.12 468 VAL B O 1
ATOM 11125 N N . LYS B 1 469 ? -2.154 -37.125 11.656 1 96 469 LYS B N 1
ATOM 11126 C CA . LYS B 1 469 ? -3.094 -37.438 12.727 1 96 469 LYS B CA 1
ATOM 11127 C C . LYS B 1 469 ? -3.051 -36.375 13.828 1 96 469 LYS B C 1
ATOM 11129 O O . LYS B 1 469 ? -4.094 -35.875 14.266 1 96 469 LYS B O 1
ATOM 11134 N N . ASN B 1 470 ? -1.896 -36.094 14.25 1 95.44 470 ASN B N 1
ATOM 11135 C CA . ASN B 1 470 ? -1.719 -35.125 15.312 1 95.44 470 ASN B CA 1
ATOM 11136 C C . ASN B 1 470 ? -2.283 -33.75 14.914 1 95.44 470 ASN B C 1
ATOM 11138 O O . ASN B 1 470 ? -2.938 -33.094 15.719 1 95.44 470 ASN B O 1
ATOM 11142 N N . HIS B 1 471 ? -2.047 -33.344 13.727 1 95.19 471 HIS B N 1
ATOM 11143 C CA . HIS B 1 471 ? -2.576 -32.062 13.234 1 95.19 471 HIS B CA 1
ATOM 11144 C C . HIS B 1 471 ? -4.098 -32.094 13.18 1 95.19 471 HIS B C 1
ATOM 11146 O O . HIS B 1 471 ? -4.754 -31.141 13.617 1 95.19 471 HIS B O 1
ATOM 11152 N N . THR B 1 472 ? -4.625 -33.125 12.68 1 95.06 472 THR B N 1
ATOM 11153 C CA . THR B 1 472 ? -6.066 -33.25 12.508 1 95.06 472 THR B CA 1
ATOM 11154 C C . THR B 1 472 ? -6.773 -33.25 13.859 1 95.06 472 THR B C 1
ATOM 11156 O O . THR B 1 472 ? -7.852 -32.688 14 1 95.06 472 THR B O 1
ATOM 11159 N N . ARG B 1 473 ? -6.199 -33.875 14.773 1 93.12 473 ARG B N 1
ATOM 11160 C CA . ARG B 1 473 ? -6.77 -33.938 16.109 1 93.12 473 ARG B CA 1
ATOM 11161 C C . ARG B 1 473 ? -6.852 -32.531 16.734 1 93.12 473 ARG B C 1
ATOM 11163 O O . ARG B 1 473 ? -7.832 -32.188 17.391 1 93.12 473 ARG B O 1
ATOM 11170 N N . LYS B 1 474 ? -5.914 -31.75 16.453 1 90.56 474 LYS B N 1
ATOM 11171 C CA . LYS B 1 474 ? -5.812 -30.438 17.078 1 90.56 474 LYS B CA 1
ATOM 11172 C C . LYS B 1 474 ? -6.605 -29.391 16.312 1 90.56 474 LYS B C 1
ATOM 11174 O O . LYS B 1 474 ? -7.227 -28.5 16.906 1 90.56 474 LYS B O 1
ATOM 11179 N N . TYR B 1 475 ? -6.594 -29.438 14.969 1 92.06 475 TYR B N 1
ATOM 11180 C CA . TYR B 1 475 ? -7.059 -28.297 14.195 1 92.06 475 TYR B CA 1
ATOM 11181 C C . TYR B 1 475 ? -8.094 -28.719 13.156 1 92.06 475 TYR B C 1
ATOM 11183 O O . TYR B 1 475 ? -8.656 -27.891 12.453 1 92.06 475 TYR B O 1
ATOM 11191 N N . GLY B 1 476 ? -8.359 -29.969 13.062 1 92.62 476 GLY B N 1
ATOM 11192 C CA . GLY B 1 476 ? -9.289 -30.453 12.062 1 92.62 476 GLY B CA 1
ATOM 11193 C C . GLY B 1 476 ? -8.609 -30.953 10.797 1 92.62 476 GLY B C 1
ATOM 11194 O O . GLY B 1 476 ? -7.387 -30.859 10.672 1 92.62 476 GLY B O 1
ATOM 11195 N N . SER B 1 477 ? -9.336 -31.484 9.828 1 95.25 477 SER B N 1
ATOM 11196 C CA . SER B 1 477 ? -8.789 -32.188 8.664 1 95.25 477 SER B CA 1
ATOM 11197 C C . SER B 1 477 ? -8.805 -31.281 7.43 1 95.25 477 SER B C 1
ATOM 11199 O O . SER B 1 477 ? -8.336 -31.672 6.363 1 95.25 477 SER B O 1
ATOM 11201 N N . GLU B 1 478 ? -9.211 -30.016 7.547 1 94.25 478 GLU B N 1
ATOM 11202 C CA . GLU B 1 478 ? -9.461 -29.172 6.383 1 94.25 478 GLU B CA 1
ATOM 11203 C C . GLU B 1 478 ? -8.156 -28.828 5.668 1 94.25 478 GLU B C 1
ATOM 11205 O O . GLU B 1 478 ? -8.156 -28.547 4.465 1 94.25 478 GLU B O 1
ATOM 11210 N N . GLY B 1 479 ? -7.059 -28.859 6.344 1 96.12 479 GLY B N 1
ATOM 11211 C CA . GLY B 1 479 ? -5.781 -28.484 5.758 1 96.12 479 GLY B CA 1
ATOM 11212 C C . GLY B 1 479 ? -5.074 -29.641 5.07 1 96.12 479 GLY B C 1
ATOM 11213 O O . GLY B 1 479 ? -4.02 -29.438 4.457 1 96.12 479 GLY B O 1
ATOM 11214 N N . ILE B 1 480 ? -5.656 -30.859 5.18 1 97.25 480 ILE B N 1
ATOM 11215 C CA . ILE B 1 480 ? -5.039 -32.031 4.598 1 97.25 480 ILE B CA 1
ATOM 11216 C C . ILE B 1 480 ? -5.676 -32.344 3.24 1 97.25 480 ILE B C 1
ATOM 11218 O O . ILE B 1 480 ? -6.902 -32.406 3.125 1 97.25 480 ILE B O 1
ATOM 11222 N N . GLY B 1 481 ? -4.855 -32.438 2.205 1 96.44 481 GLY B N 1
ATOM 11223 C CA . GLY B 1 481 ? -5.348 -32.75 0.877 1 96.44 481 GLY B CA 1
ATOM 11224 C C . GLY B 1 481 ? -5.492 -34.25 0.651 1 96.44 481 GLY B C 1
ATOM 11225 O O . GLY B 1 481 ? -5.906 -34.969 1.552 1 96.44 481 GLY B O 1
ATOM 11226 N N . THR B 1 482 ? -5.215 -34.656 -0.514 1 96.5 482 THR B N 1
ATOM 11227 C CA . THR B 1 482 ? -5.402 -36.031 -0.93 1 96.5 482 THR B CA 1
ATOM 11228 C C . THR B 1 482 ? -4.113 -36.812 -0.753 1 96.5 482 THR B C 1
ATOM 11230 O O . THR B 1 482 ? -3.016 -36.281 -0.873 1 96.5 482 THR B O 1
ATOM 11233 N N . PHE B 1 483 ? -4.301 -38.094 -0.276 1 97.94 483 PHE B N 1
ATOM 11234 C CA . PHE B 1 483 ? -3.182 -39.031 -0.32 1 97.94 483 PHE B CA 1
ATOM 11235 C C . PHE B 1 483 ? -3.016 -39.625 -1.72 1 97.94 483 PHE B C 1
ATOM 11237 O O . PHE B 1 483 ? -3.82 -40.438 -2.152 1 97.94 483 PHE B O 1
ATOM 11244 N N . ILE B 1 484 ? -1.972 -39.188 -2.42 1 97.94 484 ILE B N 1
ATOM 11245 C CA . ILE B 1 484 ? -1.791 -39.531 -3.828 1 97.94 484 ILE B CA 1
ATOM 11246 C C . ILE B 1 484 ? -0.771 -40.656 -3.961 1 97.94 484 ILE B C 1
ATOM 11248 O O . ILE B 1 484 ? 0.333 -40.562 -3.42 1 97.94 484 ILE B O 1
ATOM 11252 N N . ILE B 1 485 ? -1.109 -41.656 -4.691 1 97.81 485 ILE B N 1
ATOM 11253 C CA . ILE B 1 485 ? -0.234 -42.812 -4.891 1 97.81 485 ILE B CA 1
ATOM 11254 C C . ILE B 1 485 ? 0.338 -42.781 -6.305 1 97.81 485 ILE B C 1
ATOM 11256 O O . ILE B 1 485 ? -0.361 -43.125 -7.27 1 97.81 485 ILE B O 1
ATOM 11260 N N . SER B 1 486 ? 1.59 -42.5 -6.395 1 94.25 486 SER B N 1
ATOM 11261 C CA . SER B 1 486 ? 2.258 -42.469 -7.691 1 94.25 486 SER B CA 1
ATOM 11262 C C . SER B 1 486 ? 2.436 -43.875 -8.242 1 94.25 486 SER B C 1
ATOM 11264 O O . SER B 1 486 ? 2.607 -44.844 -7.484 1 94.25 486 SER B O 1
ATOM 11266 N N . MET B 1 487 ? 2.391 -44.031 -9.453 1 90.62 487 MET B N 1
ATOM 11267 C CA . MET B 1 487 ? 2.588 -45.312 -10.148 1 90.62 487 MET B CA 1
ATOM 11268 C C . MET B 1 487 ? 1.626 -46.375 -9.633 1 90.62 487 MET B C 1
ATOM 11270 O O . MET B 1 487 ? 2.051 -47.469 -9.227 1 90.62 487 MET B O 1
ATOM 11274 N N . THR B 1 488 ? 0.378 -46.062 -9.688 1 95.19 488 THR B N 1
ATOM 11275 C CA . THR B 1 488 ? -0.637 -47.031 -9.281 1 95.19 488 THR B CA 1
ATOM 11276 C C . THR B 1 488 ? -0.78 -48.125 -10.328 1 95.19 488 THR B C 1
ATOM 11278 O O . THR B 1 488 ? -1.132 -47.875 -11.477 1 95.19 488 THR B O 1
ATOM 11281 N N . ARG B 1 489 ? -0.58 -49.344 -9.961 1 88.19 489 ARG B N 1
ATOM 11282 C CA . ARG B 1 489 ? -0.504 -50.469 -10.875 1 88.19 489 ARG B CA 1
ATOM 11283 C C . ARG B 1 489 ? -1.746 -51.375 -10.766 1 88.19 489 ARG B C 1
ATOM 11285 O O . ARG B 1 489 ? -2.082 -52.094 -11.695 1 88.19 489 ARG B O 1
ATOM 11292 N N . SER B 1 490 ? -2.305 -51.344 -9.586 1 92.62 490 SER B N 1
ATOM 11293 C CA . SER B 1 490 ? -3.434 -52.25 -9.305 1 92.62 490 SER B CA 1
ATOM 11294 C C . SER B 1 490 ? -4.227 -51.75 -8.094 1 92.62 490 SER B C 1
ATOM 11296 O O . SER B 1 490 ? -3.846 -50.781 -7.449 1 92.62 490 SER B O 1
ATOM 11298 N N . LEU B 1 491 ? -5.359 -52.438 -7.859 1 95.38 491 LEU B N 1
ATOM 11299 C CA . LEU B 1 491 ? -6.207 -52.188 -6.699 1 95.38 491 LEU B CA 1
ATOM 11300 C C . LEU B 1 491 ? -5.41 -52.312 -5.406 1 95.38 491 LEU B C 1
ATOM 11302 O O . LEU B 1 491 ? -5.629 -51.531 -4.461 1 95.38 491 LEU B O 1
ATOM 11306 N N . ARG B 1 492 ? -4.504 -53.219 -5.359 1 95.31 492 ARG B N 1
ATOM 11307 C CA . ARG B 1 492 ? -3.719 -53.5 -4.164 1 95.31 492 ARG B CA 1
ATOM 11308 C C . ARG B 1 492 ? -2.967 -52.25 -3.691 1 95.31 492 ARG B C 1
ATOM 11310 O O . ARG B 1 492 ? -2.84 -52.031 -2.486 1 95.31 492 ARG B O 1
ATOM 11317 N N . ASP B 1 493 ? -2.467 -51.469 -4.566 1 96.06 493 ASP B N 1
ATOM 11318 C CA . ASP B 1 493 ? -1.716 -50.281 -4.219 1 96.06 493 ASP B CA 1
ATOM 11319 C C . ASP B 1 493 ? -2.576 -49.281 -3.418 1 96.06 493 ASP B C 1
ATOM 11321 O O . ASP B 1 493 ? -2.088 -48.625 -2.494 1 96.06 493 ASP B O 1
ATOM 11325 N N . LEU B 1 494 ? -3.836 -49.188 -3.76 1 97.12 494 LEU B N 1
ATOM 11326 C CA . LEU B 1 494 ? -4.754 -48.281 -3.084 1 97.12 494 LEU B CA 1
ATOM 11327 C C . LEU B 1 494 ? -5.145 -48.812 -1.712 1 97.12 494 LEU B C 1
ATOM 11329 O O . LEU B 1 494 ? -5.137 -48.062 -0.724 1 97.12 494 LEU B O 1
ATOM 11333 N N . LEU B 1 495 ? -5.367 -50.094 -1.633 1 96.38 495 LEU B N 1
ATOM 11334 C CA . LEU B 1 495 ? -5.805 -50.719 -0.386 1 96.38 495 LEU B CA 1
ATOM 11335 C C . LEU B 1 495 ? -4.672 -50.75 0.632 1 96.38 495 LEU B C 1
ATOM 11337 O O . LEU B 1 495 ? -4.91 -50.688 1.839 1 96.38 495 LEU B O 1
ATOM 11341 N N . THR B 1 496 ? -3.463 -50.875 0.162 1 96.44 496 THR B N 1
ATOM 11342 C CA . THR B 1 496 ? -2.297 -50.875 1.038 1 96.44 496 THR B CA 1
ATOM 11343 C C . THR B 1 496 ? -2.242 -49.594 1.872 1 96.44 496 THR B C 1
ATOM 11345 O O . THR B 1 496 ? -1.874 -49.625 3.047 1 96.44 496 THR B O 1
ATOM 11348 N N . VAL B 1 497 ? -2.639 -48.5 1.291 1 97.06 497 VAL B N 1
ATOM 11349 C CA . VAL B 1 497 ? -2.605 -47.219 1.963 1 97.06 497 VAL B CA 1
ATOM 11350 C C . VAL B 1 497 ? -3.586 -47.219 3.133 1 97.06 497 VAL B C 1
ATOM 11352 O O . VAL B 1 497 ? -3.279 -46.688 4.207 1 97.06 497 VAL B O 1
ATOM 11355 N N . TYR B 1 498 ? -4.73 -47.812 2.969 1 95.62 498 TYR B N 1
ATOM 11356 C CA . TYR B 1 498 ? -5.707 -47.906 4.047 1 95.62 498 TYR B CA 1
ATOM 11357 C C . TYR B 1 498 ? -5.16 -48.719 5.219 1 95.62 498 TYR B C 1
ATOM 11359 O O . TYR B 1 498 ? -5.41 -48.375 6.379 1 95.62 498 TYR B O 1
ATOM 11367 N N . LEU B 1 499 ? -4.484 -49.75 4.914 1 94.19 499 LEU B N 1
ATOM 11368 C CA . LEU B 1 499 ? -3.881 -50.562 5.965 1 94.19 499 LEU B CA 1
ATOM 11369 C C . LEU B 1 499 ? -2.838 -49.781 6.738 1 94.19 499 LEU B C 1
ATOM 11371 O O . LEU B 1 499 ? -2.777 -49.844 7.965 1 94.19 499 LEU B O 1
ATOM 11375 N N . LEU B 1 500 ? -2.016 -49.125 6.043 1 95.25 500 LEU B N 1
ATOM 11376 C CA . LEU B 1 500 ? -0.99 -48.281 6.68 1 95.25 500 LEU B CA 1
ATOM 11377 C C . LEU B 1 500 ? -1.622 -47.188 7.508 1 95.25 500 LEU B C 1
ATOM 11379 O O . LEU B 1 500 ? -1.115 -46.812 8.578 1 95.25 500 LEU B O 1
ATOM 11383 N N . MET B 1 501 ? -2.721 -46.562 6.965 1 94.94 501 MET B N 1
ATOM 11384 C CA . MET B 1 501 ? -3.471 -45.594 7.73 1 94.94 501 MET B CA 1
ATOM 11385 C C . MET B 1 501 ? -3.943 -46.156 9.062 1 94.94 501 MET B C 1
ATOM 11387 O O . MET B 1 501 ? -3.795 -45.531 10.109 1 94.94 501 MET B O 1
ATOM 11391 N N . ARG B 1 502 ? -4.449 -47.312 8.969 1 92.5 502 ARG B N 1
ATOM 11392 C CA . ARG B 1 502 ? -4.926 -48 10.164 1 92.5 502 ARG B CA 1
ATOM 11393 C C . ARG B 1 502 ? -3.799 -48.188 11.172 1 92.5 502 ARG B C 1
ATOM 11395 O O . ARG B 1 502 ? -3.988 -47.969 12.375 1 92.5 502 ARG B O 1
ATOM 11402 N N . GLU B 1 503 ? -2.639 -48.594 10.742 1 92.25 503 GLU B N 1
ATOM 11403 C CA . GLU B 1 503 ? -1.491 -48.781 11.625 1 92.25 503 GLU B CA 1
ATOM 11404 C C . GLU B 1 503 ? -1.08 -47.5 12.328 1 92.25 503 GLU B C 1
ATOM 11406 O O . GLU B 1 503 ? -0.57 -47.531 13.445 1 92.25 503 GLU B O 1
ATOM 11411 N N . ALA B 1 504 ? -1.272 -46.406 11.672 1 92.31 504 ALA B N 1
ATOM 11412 C CA . ALA B 1 504 ? -0.891 -45.125 12.227 1 92.31 504 ALA B CA 1
ATOM 11413 C C . ALA B 1 504 ? -2.041 -44.5 13.016 1 92.31 504 ALA B C 1
ATOM 11415 O O . ALA B 1 504 ? -1.877 -43.438 13.648 1 92.31 504 ALA B O 1
ATOM 11416 N N . GLY B 1 505 ? -3.215 -45.031 12.93 1 90.38 505 GLY B N 1
ATOM 11417 C CA . GLY B 1 505 ? -4.375 -44.531 13.656 1 90.38 505 GLY B CA 1
ATOM 11418 C C . GLY B 1 505 ? -5.152 -43.469 12.891 1 90.38 505 GLY B C 1
ATOM 11419 O O . GLY B 1 505 ? -5.902 -42.688 13.484 1 90.38 505 GLY B O 1
ATOM 11420 N N . LEU B 1 506 ? -4.965 -43.406 11.578 1 92.62 506 LEU B N 1
ATOM 11421 C CA . LEU B 1 506 ? -5.715 -42.469 10.734 1 92.62 506 LEU B CA 1
ATOM 11422 C C . LEU B 1 506 ? -7.016 -43.125 10.258 1 92.62 506 LEU B C 1
ATOM 11424 O O . LEU B 1 506 ? -7.035 -44.281 9.867 1 92.62 506 LEU B O 1
ATOM 11428 N N . ASP B 1 507 ? -8.062 -42.375 10.359 1 89.19 507 ASP B N 1
ATOM 11429 C CA . ASP B 1 507 ? -9.352 -42.844 9.883 1 89.19 507 ASP B CA 1
ATOM 11430 C C . ASP B 1 507 ? -9.445 -42.781 8.367 1 89.19 507 ASP B C 1
ATOM 11432 O O . ASP B 1 507 ? -9.461 -41.688 7.793 1 89.19 507 ASP B O 1
ATOM 11436 N N . ARG B 1 508 ? -9.547 -43.938 7.785 1 87.81 508 ARG B N 1
ATOM 11437 C CA . ARG B 1 508 ? -9.57 -44.031 6.328 1 87.81 508 ARG B CA 1
ATOM 11438 C C . ARG B 1 508 ? -10.828 -43.375 5.766 1 87.81 508 ARG B C 1
ATOM 11440 O O . ARG B 1 508 ? -10.883 -43.031 4.578 1 87.81 508 ARG B O 1
ATOM 11447 N N . ASN B 1 509 ? -11.812 -43.062 6.574 1 89.88 509 ASN B N 1
ATOM 11448 C CA . ASN B 1 509 ? -13.07 -42.5 6.109 1 89.88 509 ASN B CA 1
ATOM 11449 C C . ASN B 1 509 ? -12.992 -40.969 6.02 1 89.88 509 ASN B C 1
ATOM 11451 O O . ASN B 1 509 ? -13.875 -40.344 5.445 1 89.88 509 ASN B O 1
ATOM 11455 N N . ILE B 1 510 ? -11.906 -40.438 6.477 1 90.19 510 ILE B N 1
ATOM 11456 C CA . ILE B 1 510 ? -11.773 -39 6.527 1 90.19 510 ILE B CA 1
ATOM 11457 C C . ILE B 1 510 ? -10.984 -38.5 5.316 1 90.19 510 ILE B C 1
ATOM 11459 O O . ILE B 1 510 ? -11.281 -37.438 4.762 1 90.19 510 ILE B O 1
ATOM 11463 N N . PHE B 1 511 ? -10.031 -39.281 4.852 1 92.19 511 PHE B N 1
ATOM 11464 C CA . PHE B 1 511 ? -9.102 -38.812 3.84 1 92.19 511 PHE B CA 1
ATOM 11465 C C . PHE B 1 511 ? -9.297 -39.531 2.525 1 92.19 511 PHE B C 1
ATOM 11467 O O . PHE B 1 511 ? -9.68 -40.719 2.52 1 92.19 511 PHE B O 1
ATOM 11474 N N . GLN B 1 512 ? -9.039 -38.812 1.512 1 92.88 512 GLN B N 1
ATOM 11475 C CA . GLN B 1 512 ? -9.156 -39.406 0.18 1 92.88 512 GLN B CA 1
ATOM 11476 C C . GLN B 1 512 ? -7.828 -40 -0.277 1 92.88 512 GLN B C 1
ATOM 11478 O O . GLN B 1 512 ? -6.773 -39.375 -0.116 1 92.88 512 GLN B O 1
ATOM 11483 N N . VAL B 1 513 ? -7.902 -41.25 -0.757 1 96.88 513 VAL B N 1
ATOM 11484 C CA . VAL B 1 513 ? -6.766 -41.875 -1.433 1 96.88 513 VAL B CA 1
ATOM 11485 C C . VAL B 1 513 ? -6.988 -41.844 -2.943 1 96.88 513 VAL B C 1
ATOM 11487 O O . VAL B 1 513 ? -8.031 -42.281 -3.432 1 96.88 513 VAL B O 1
ATOM 11490 N N . ALA B 1 514 ? -6.066 -41.281 -3.662 1 97.31 514 ALA B N 1
ATOM 11491 C CA . ALA B 1 514 ? -6.25 -41.125 -5.102 1 97.31 514 ALA B CA 1
ATOM 11492 C C . ALA B 1 514 ? -5.117 -41.781 -5.883 1 97.31 514 ALA B C 1
ATOM 11494 O O . ALA B 1 514 ? -3.943 -41.625 -5.527 1 97.31 514 ALA B O 1
ATOM 11495 N N . PRO B 1 515 ? -5.453 -42.531 -6.938 1 97.81 515 PRO B N 1
ATOM 11496 C CA . PRO B 1 515 ? -4.426 -43.094 -7.82 1 97.81 515 PRO B CA 1
ATOM 11497 C C . PRO B 1 515 ? -3.863 -42.062 -8.797 1 97.81 515 PRO B C 1
ATOM 11499 O O . PRO B 1 515 ? -4.582 -41.156 -9.219 1 97.81 515 PRO B O 1
ATOM 11502 N N . LEU B 1 516 ? -2.648 -42.156 -9.062 1 96.62 516 LEU B N 1
ATOM 11503 C CA . LEU B 1 516 ? -2.023 -41.438 -10.164 1 96.62 516 LEU B CA 1
ATOM 11504 C C . LEU B 1 516 ? -1.683 -42.375 -11.312 1 96.62 516 LEU B C 1
ATOM 11506 O O . LEU B 1 516 ? -0.835 -43.25 -11.164 1 96.62 516 LEU B O 1
ATOM 11510 N N . PHE B 1 517 ? -2.424 -42.219 -12.375 1 95.25 517 PHE B N 1
ATOM 11511 C CA . PHE B 1 517 ? -2.15 -42.969 -13.594 1 95.25 517 PHE B CA 1
ATOM 11512 C C . PHE B 1 517 ? -1.23 -42.188 -14.523 1 95.25 517 PHE B C 1
ATOM 11514 O O . PHE B 1 517 ? -1.597 -41.125 -15.008 1 95.25 517 PHE B O 1
ATOM 11521 N N . GLU B 1 518 ? -0.04 -42.656 -14.781 1 87.56 518 GLU B N 1
ATOM 11522 C CA . GLU B 1 518 ? 0.897 -41.75 -15.445 1 87.56 518 GLU B CA 1
ATOM 11523 C C . GLU B 1 518 ? 1.575 -42.438 -16.625 1 87.56 518 GLU B C 1
ATOM 11525 O O . GLU B 1 518 ? 2.111 -41.781 -17.516 1 87.56 518 GLU B O 1
ATOM 11530 N N . THR B 1 519 ? 1.584 -43.781 -16.688 1 86.19 519 THR B N 1
ATOM 11531 C CA . THR B 1 519 ? 2.09 -44.469 -17.891 1 86.19 519 THR B CA 1
ATOM 11532 C C . THR B 1 519 ? 0.95 -44.812 -18.844 1 86.19 519 THR B C 1
ATOM 11534 O O . THR B 1 519 ? -0.22 -44.781 -18.453 1 86.19 519 THR B O 1
ATOM 11537 N N . ILE B 1 520 ? 1.329 -45.094 -20.109 1 86.69 520 ILE B N 1
ATOM 11538 C CA . ILE B 1 520 ? 0.309 -45.469 -21.094 1 86.69 520 ILE B CA 1
ATOM 11539 C C . ILE B 1 520 ? -0.448 -46.688 -20.609 1 86.69 520 ILE B C 1
ATOM 11541 O O . ILE B 1 520 ? -1.68 -46.719 -20.656 1 86.69 520 ILE B O 1
ATOM 11545 N N . GLU B 1 521 ? 0.265 -47.594 -20.094 1 87.31 521 GLU B N 1
ATOM 11546 C CA . GLU B 1 521 ? -0.341 -48.812 -19.594 1 87.31 521 GLU B CA 1
ATOM 11547 C C . GLU B 1 521 ? -1.269 -48.531 -18.406 1 87.31 521 GLU B C 1
ATOM 11549 O O . GLU B 1 521 ? -2.363 -49.094 -18.328 1 87.31 521 GLU B O 1
ATOM 11554 N N . ASP B 1 522 ? -0.835 -47.719 -17.516 1 90.81 522 ASP B N 1
ATOM 11555 C CA . ASP B 1 522 ? -1.649 -47.344 -16.375 1 90.81 522 ASP B CA 1
ATOM 11556 C C . ASP B 1 522 ? -2.949 -46.688 -16.812 1 90.81 522 ASP B C 1
ATOM 11558 O O . ASP B 1 522 ? -4.008 -46.938 -16.219 1 90.81 522 ASP B O 1
ATOM 11562 N N . LEU B 1 523 ? -2.838 -45.812 -17.812 1 92.19 523 LEU B N 1
ATOM 11563 C CA . LEU B 1 523 ? -4.008 -45.094 -18.328 1 92.19 523 LEU B CA 1
ATOM 11564 C C . LEU B 1 523 ? -5.012 -46.094 -18.922 1 92.19 523 LEU B C 1
ATOM 11566 O O . LEU B 1 523 ? -6.211 -45.969 -18.672 1 92.19 523 LEU B O 1
ATOM 11570 N N . GLU B 1 524 ? -4.48 -47.031 -19.594 1 90.75 524 GLU B N 1
ATOM 11571 C CA . GLU B 1 524 ? -5.328 -48.031 -20.234 1 90.75 524 GLU B CA 1
ATOM 11572 C C . GLU B 1 524 ? -6.043 -48.875 -19.203 1 90.75 524 GLU B C 1
ATOM 11574 O O . GLU B 1 524 ? -7.188 -49.312 -19.422 1 90.75 524 GLU B O 1
ATOM 11579 N N . ASN B 1 525 ? -5.418 -49.125 -18.109 1 93.75 525 ASN B N 1
ATOM 11580 C CA . ASN B 1 525 ? -5.957 -50 -17.078 1 93.75 525 ASN B CA 1
ATOM 11581 C C . ASN B 1 525 ? -6.754 -49.219 -16.031 1 93.75 525 ASN B C 1
ATOM 11583 O O . ASN B 1 525 ? -7.32 -49.812 -15.117 1 93.75 525 ASN B O 1
ATOM 11587 N N . SER B 1 526 ? -6.809 -47.969 -16.188 1 96.44 526 SER B N 1
ATOM 11588 C CA . SER B 1 526 ? -7.336 -47.094 -15.148 1 96.44 526 SER B CA 1
ATOM 11589 C C . SER B 1 526 ? -8.797 -47.406 -14.844 1 96.44 526 SER B C 1
ATOM 11591 O O . SER B 1 526 ? -9.195 -47.469 -13.68 1 96.44 526 SER B O 1
ATOM 11593 N N . ALA B 1 527 ? -9.594 -47.594 -15.898 1 96.44 527 ALA B N 1
ATOM 11594 C CA . ALA B 1 527 ? -11.023 -47.844 -15.727 1 96.44 527 ALA B CA 1
ATOM 11595 C C . ALA B 1 527 ? -11.258 -49.094 -14.906 1 96.44 527 ALA B C 1
ATOM 11597 O O . ALA B 1 527 ? -12.094 -49.125 -14 1 96.44 527 ALA B O 1
ATOM 11598 N N . ASP B 1 528 ? -10.5 -50.125 -15.18 1 96.56 528 ASP B N 1
ATOM 11599 C CA . ASP B 1 528 ? -10.633 -51.375 -14.469 1 96.56 528 ASP B CA 1
ATOM 11600 C C . ASP B 1 528 ? -10.227 -51.25 -13.008 1 96.56 528 ASP B C 1
ATOM 11602 O O . ASP B 1 528 ? -10.891 -51.781 -12.117 1 96.56 528 ASP B O 1
ATOM 11606 N N . ILE B 1 529 ? -9.188 -50.625 -12.82 1 96.69 529 ILE B N 1
ATOM 11607 C CA . ILE B 1 529 ? -8.688 -50.406 -11.469 1 96.69 529 ILE B CA 1
ATOM 11608 C C . ILE B 1 529 ? -9.719 -49.625 -10.656 1 96.69 529 ILE B C 1
ATOM 11610 O O . ILE B 1 529 ? -10.039 -50 -9.523 1 96.69 529 ILE B O 1
ATOM 11614 N N . MET B 1 530 ? -10.273 -48.594 -11.25 1 97.38 530 MET B N 1
ATOM 11615 C CA . MET B 1 530 ? -11.219 -47.75 -10.523 1 97.38 530 MET B CA 1
ATOM 11616 C C . MET B 1 530 ? -12.531 -48.5 -10.289 1 97.38 530 MET B C 1
ATOM 11618 O O . MET B 1 530 ? -13.164 -48.312 -9.242 1 97.38 530 MET B O 1
ATOM 11622 N N . GLU B 1 531 ? -12.891 -49.281 -11.281 1 97 531 GLU B N 1
ATOM 11623 C CA . GLU B 1 531 ? -14.078 -50.125 -11.094 1 97 531 GLU B CA 1
ATOM 11624 C C . GLU B 1 531 ? -13.922 -51.031 -9.883 1 97 531 GLU B C 1
ATOM 11626 O O . GLU B 1 531 ? -14.82 -51.125 -9.047 1 97 531 GLU B O 1
ATOM 11631 N N . SER B 1 532 ? -12.781 -51.688 -9.82 1 96.31 532 SER B N 1
ATOM 11632 C CA . SER B 1 532 ? -12.484 -52.562 -8.703 1 96.31 532 SER B CA 1
ATOM 11633 C C . SER B 1 532 ? -12.398 -51.812 -7.387 1 96.31 532 SER B C 1
ATOM 11635 O O . SER B 1 532 ? -12.867 -52.281 -6.352 1 96.31 532 SER B O 1
ATOM 11637 N N . TYR B 1 533 ? -11.836 -50.719 -7.367 1 96.31 533 TYR B N 1
ATOM 11638 C CA . TYR B 1 533 ? -11.633 -49.875 -6.191 1 96.31 533 TYR B CA 1
ATOM 11639 C C . TYR B 1 533 ? -12.969 -49.375 -5.629 1 96.31 533 TYR B C 1
ATOM 11641 O O . TYR B 1 533 ? -13.242 -49.531 -4.438 1 96.31 533 TYR B O 1
ATOM 11649 N N . LEU B 1 534 ? -13.836 -48.812 -6.512 1 96.94 534 LEU B N 1
ATOM 11650 C CA . LEU B 1 534 ? -15.125 -48.25 -6.102 1 96.94 534 LEU B CA 1
ATOM 11651 C C . LEU B 1 534 ? -16.078 -49.344 -5.629 1 96.94 534 LEU B C 1
ATOM 11653 O O . LEU B 1 534 ? -16.938 -49.094 -4.793 1 96.94 534 LEU B O 1
ATOM 11657 N N . SER B 1 535 ? -15.812 -50.531 -6.121 1 95.81 535 SER B N 1
ATOM 11658 C CA . SER B 1 535 ? -16.688 -51.656 -5.773 1 95.81 535 SER B CA 1
ATOM 11659 C C . SER B 1 535 ? -16.203 -52.375 -4.512 1 95.81 535 SER B C 1
ATOM 11661 O O . SER B 1 535 ? -16.922 -53.156 -3.932 1 95.81 535 SER B O 1
ATOM 11663 N N . HIS B 1 536 ? -15.094 -52.062 -4.078 1 95.31 536 HIS B N 1
ATOM 11664 C CA . HIS B 1 536 ? -14.5 -52.75 -2.943 1 95.31 536 HIS B CA 1
ATOM 11665 C C . HIS B 1 536 ? -15.148 -52.344 -1.632 1 95.31 536 HIS B C 1
ATOM 11667 O O . HIS B 1 536 ? -15.422 -51.156 -1.426 1 95.31 536 HIS B O 1
ATOM 11673 N N . PRO B 1 537 ? -15.281 -53.188 -0.701 1 92.62 537 PRO B N 1
ATOM 11674 C CA . PRO B 1 537 ? -15.953 -52.875 0.558 1 92.62 537 PRO B CA 1
ATOM 11675 C C . PRO B 1 537 ? -15.156 -51.906 1.422 1 92.62 537 PRO B C 1
ATOM 11677 O O . PRO B 1 537 ? -15.734 -51.156 2.219 1 92.62 537 PRO B O 1
ATOM 11680 N N . ALA B 1 538 ? -13.906 -51.906 1.29 1 91.81 538 ALA B N 1
ATOM 11681 C CA . ALA B 1 538 ? -13.055 -51.062 2.104 1 91.81 538 ALA B CA 1
ATOM 11682 C C . ALA B 1 538 ? -13.078 -49.625 1.587 1 91.81 538 ALA B C 1
ATOM 11684 O O . ALA B 1 538 ? -12.656 -48.688 2.287 1 91.81 538 ALA B O 1
ATOM 11685 N N . TYR B 1 539 ? -13.57 -49.375 0.365 1 93.56 539 TYR B N 1
ATOM 11686 C CA . TYR B 1 539 ? -13.641 -48.062 -0.21 1 93.56 539 TYR B CA 1
ATOM 11687 C C . TYR B 1 539 ? -14.602 -47.156 0.579 1 93.56 539 TYR B C 1
ATOM 11689 O O . TYR B 1 539 ? -15.766 -47.531 0.762 1 93.56 539 TYR B O 1
ATOM 11697 N N . PRO B 1 540 ? -14.047 -46.062 1.124 1 91.19 540 PRO B N 1
ATOM 11698 C CA . PRO B 1 540 ? -14.961 -45.125 1.808 1 91.19 540 PRO B CA 1
ATOM 11699 C C . PRO B 1 540 ? -15.93 -44.469 0.852 1 91.19 540 PRO B C 1
ATOM 11701 O O . PRO B 1 540 ? -15.508 -43.812 -0.111 1 91.19 540 PRO B O 1
ATOM 11704 N N . LYS B 1 541 ? -17.172 -44.625 1.013 1 86.56 541 LYS B N 1
ATOM 11705 C CA . LYS B 1 541 ? -18.172 -44 0.134 1 86.56 541 LYS B CA 1
ATOM 11706 C C . LYS B 1 541 ? -18.109 -42.5 0.174 1 86.56 541 LYS B C 1
ATOM 11708 O O . LYS B 1 541 ? -18.109 -41.906 1.251 1 86.56 541 LYS B O 1
ATOM 11713 N N . SER B 1 542 ? -17.781 -41.938 -0.929 1 89 542 SER B N 1
ATOM 11714 C CA . SER B 1 542 ? -17.688 -40.5 -1.124 1 89 542 SER B CA 1
ATOM 11715 C C . SER B 1 542 ? -18.391 -40.062 -2.412 1 89 542 SER B C 1
ATOM 11717 O O . SER B 1 542 ? -18.375 -40.812 -3.402 1 89 542 SER B O 1
ATOM 11719 N N . PRO B 1 543 ? -19.031 -38.969 -2.305 1 90.44 543 PRO B N 1
ATOM 11720 C CA . PRO B 1 543 ? -19.688 -38.469 -3.52 1 90.44 543 PRO B CA 1
ATOM 11721 C C . PRO B 1 543 ? -18.703 -38.062 -4.602 1 90.44 543 PRO B C 1
ATOM 11723 O O . PRO B 1 543 ? -19.062 -37.969 -5.781 1 90.44 543 PRO B O 1
ATOM 11726 N N . VAL B 1 544 ? -17.547 -37.75 -4.273 1 94.5 544 VAL B N 1
ATOM 11727 C CA . VAL B 1 544 ? -16.516 -37.312 -5.219 1 94.5 544 VAL B CA 1
ATOM 11728 C C . VAL B 1 544 ? -15.234 -38.125 -4.984 1 94.5 544 VAL B C 1
ATOM 11730 O O . VAL B 1 544 ? -14.781 -38.25 -3.846 1 94.5 544 VAL B O 1
ATOM 11733 N N . GLN B 1 545 ? -14.672 -38.719 -6.012 1 96.06 545 GLN B N 1
ATOM 11734 C CA . GLN B 1 545 ? -13.414 -39.469 -5.965 1 96.06 545 GLN B CA 1
ATOM 11735 C C . GLN B 1 545 ? -12.359 -38.812 -6.848 1 96.06 545 GLN B C 1
ATOM 11737 O O . GLN B 1 545 ? -12.617 -38.5 -8.016 1 96.06 545 GLN B O 1
ATOM 11742 N N . GLU B 1 546 ? -11.234 -38.5 -6.277 1 96.75 546 GLU B N 1
ATOM 11743 C CA . GLU B 1 546 ? -10.156 -37.844 -7.016 1 96.75 546 GLU B CA 1
ATOM 11744 C C . GLU B 1 546 ? -9.305 -38.875 -7.766 1 96.75 546 GLU B C 1
ATOM 11746 O O . GLU B 1 546 ? -9.023 -39.938 -7.242 1 96.75 546 GLU B O 1
ATOM 11751 N N . ILE B 1 547 ? -8.984 -38.562 -8.984 1 97 547 ILE B N 1
ATOM 11752 C CA . ILE B 1 547 ? -8.094 -39.344 -9.828 1 97 547 ILE B CA 1
ATOM 11753 C C . ILE B 1 547 ? -7.051 -38.406 -10.469 1 97 547 ILE B C 1
ATOM 11755 O O . ILE B 1 547 ? -7.402 -37.406 -11.094 1 97 547 ILE B O 1
ATOM 11759 N N . MET B 1 548 ? -5.812 -38.719 -10.258 1 96.75 548 MET B N 1
ATOM 11760 C CA . MET B 1 548 ? -4.781 -37.906 -10.875 1 96.75 548 MET B CA 1
ATOM 11761 C C . MET B 1 548 ? -4.301 -38.5 -12.188 1 96.75 548 MET B C 1
ATOM 11763 O O . MET B 1 548 ? -4.113 -39.719 -12.273 1 96.75 548 MET B O 1
ATOM 11767 N N . LEU B 1 549 ? -4.234 -37.688 -13.156 1 94.31 549 LEU B N 1
ATOM 11768 C CA . LEU B 1 549 ? -3.732 -38.062 -14.477 1 94.31 549 LEU B CA 1
ATOM 11769 C C . LEU B 1 549 ? -2.398 -37.406 -14.766 1 94.31 549 LEU B C 1
ATOM 11771 O O . LEU B 1 549 ? -2.285 -36.156 -14.664 1 94.31 549 LEU B O 1
ATOM 11775 N N . GLY B 1 550 ? -1.432 -38.188 -15.039 1 90 550 GLY B N 1
ATOM 11776 C CA . GLY B 1 550 ? -0.111 -37.656 -15.344 1 90 550 GLY B CA 1
ATOM 11777 C C . GLY B 1 550 ? 0.118 -37.438 -16.828 1 90 550 GLY B C 1
ATOM 11778 O O . GLY B 1 550 ? -0.11 -38.312 -17.641 1 90 550 GLY B O 1
ATOM 11779 N N . TYR B 1 551 ? 0.571 -36.312 -17.156 1 88.25 551 TYR B N 1
ATOM 11780 C CA . TYR B 1 551 ? 0.787 -35.938 -18.547 1 88.25 551 TYR B CA 1
ATOM 11781 C C . TYR B 1 551 ? 2.256 -36.062 -18.922 1 88.25 551 TYR B C 1
ATOM 11783 O O . TYR B 1 551 ? 2.578 -36.594 -20 1 88.25 551 TYR B O 1
ATOM 11791 N N . SER B 1 552 ? 3.109 -35.75 -18.078 1 85.38 552 SER B N 1
ATOM 11792 C CA . SER B 1 552 ? 4.539 -35.719 -18.375 1 85.38 552 SER B CA 1
ATOM 11793 C C . SER B 1 552 ? 5.109 -37.094 -18.609 1 85.38 552 SER B C 1
ATOM 11795 O O . SER B 1 552 ? 5.84 -37.312 -19.578 1 85.38 552 SER B O 1
ATOM 11797 N N . ASP B 1 553 ? 4.785 -37.969 -17.75 1 83.19 553 ASP B N 1
ATOM 11798 C CA . ASP B 1 553 ? 5.363 -39.312 -17.859 1 83.19 553 ASP B CA 1
ATOM 11799 C C . ASP B 1 553 ? 4.77 -40.062 -19.031 1 83.19 553 ASP B C 1
ATOM 11801 O O . ASP B 1 553 ? 5.453 -40.875 -19.656 1 83.19 553 ASP B O 1
ATOM 11805 N N . SER B 1 554 ? 3.518 -39.812 -19.297 1 87.25 554 SER B N 1
ATOM 11806 C CA . SER B 1 554 ? 2.93 -40.469 -20.469 1 87.25 554 SER B CA 1
ATOM 11807 C C . SER B 1 554 ? 3.578 -39.938 -21.75 1 87.25 554 SER B C 1
ATOM 11809 O O . SER B 1 554 ? 3.74 -40.688 -22.719 1 87.25 554 SER B O 1
ATOM 11811 N N . ASN B 1 555 ? 3.902 -38.719 -21.734 1 89.94 555 ASN B N 1
ATOM 11812 C CA . ASN B 1 555 ? 4.605 -38.156 -22.875 1 89.94 555 ASN B CA 1
ATOM 11813 C C . ASN B 1 555 ? 6.004 -38.75 -23.031 1 89.94 555 ASN B C 1
ATOM 11815 O O . ASN B 1 555 ? 6.438 -39.031 -24.156 1 89.94 555 ASN B O 1
ATOM 11819 N N . LYS B 1 556 ? 6.715 -38.812 -21.922 1 87.75 556 LYS B N 1
ATOM 11820 C CA . LYS B 1 556 ? 8.039 -39.438 -21.953 1 87.75 556 LYS B CA 1
ATOM 11821 C C . LYS B 1 556 ? 7.977 -40.875 -22.438 1 87.75 556 LYS B C 1
ATOM 11823 O O . LYS B 1 556 ? 8.859 -41.344 -23.172 1 87.75 556 LYS B O 1
ATOM 11828 N N . ASP B 1 557 ? 6.906 -41.531 -22.094 1 85.44 557 ASP B N 1
ATOM 11829 C CA . ASP B 1 557 ? 6.715 -42.969 -22.391 1 85.44 557 ASP B CA 1
ATOM 11830 C C . ASP B 1 557 ? 6.309 -43.156 -23.859 1 85.44 557 ASP B C 1
ATOM 11832 O O . ASP B 1 557 ? 6.789 -44.094 -24.516 1 85.44 557 ASP B O 1
ATOM 11836 N N . GLY B 1 558 ? 5.398 -42.312 -24.328 1 88.94 558 GLY B N 1
ATOM 11837 C CA . GLY B 1 558 ? 4.809 -42.625 -25.609 1 88.94 558 GLY B CA 1
ATOM 11838 C C . GLY B 1 558 ? 4.828 -41.5 -26.594 1 88.94 558 GLY B C 1
ATOM 11839 O O . GLY B 1 558 ? 4.465 -41.656 -27.766 1 88.94 558 GLY B O 1
ATOM 11840 N N . GLY B 1 559 ? 5.223 -40.344 -26.203 1 90.88 559 GLY B N 1
ATOM 11841 C CA . GLY B 1 559 ? 5.176 -39.188 -27.078 1 90.88 559 GLY B CA 1
ATOM 11842 C C . GLY B 1 559 ? 3.914 -38.375 -26.922 1 90.88 559 GLY B C 1
ATOM 11843 O O . GLY B 1 559 ? 2.934 -38.844 -26.328 1 90.88 559 GLY B O 1
ATOM 11844 N N . ILE B 1 560 ? 3.877 -37.219 -27.5 1 91.75 560 ILE B N 1
ATOM 11845 C CA . ILE B 1 560 ? 2.863 -36.219 -27.219 1 91.75 560 ILE B CA 1
ATOM 11846 C C . ILE B 1 560 ? 1.518 -36.688 -27.781 1 91.75 560 ILE B C 1
ATOM 11848 O O . ILE B 1 560 ? 0.48 -36.5 -27.125 1 91.75 560 ILE B O 1
ATOM 11852 N N . ILE B 1 561 ? 1.491 -37.219 -28.938 1 93.56 561 ILE B N 1
ATOM 11853 C CA . ILE B 1 561 ? 0.228 -37.594 -29.562 1 93.56 561 ILE B CA 1
ATOM 11854 C C . ILE B 1 561 ? -0.408 -38.75 -28.812 1 93.56 561 ILE B C 1
ATOM 11856 O O . ILE B 1 561 ? -1.595 -38.719 -28.484 1 93.56 561 ILE B O 1
ATOM 11860 N N . ALA B 1 562 ? 0.38 -39.75 -28.562 1 92.62 562 ALA B N 1
ATOM 11861 C CA . ALA B 1 562 ? -0.114 -40.938 -27.828 1 92.62 562 ALA B CA 1
ATOM 11862 C C . ALA B 1 562 ? -0.562 -40.531 -26.422 1 92.62 562 ALA B C 1
ATOM 11864 O O . ALA B 1 562 ? -1.568 -41.031 -25.922 1 92.62 562 ALA B O 1
ATOM 11865 N N . SER B 1 563 ? 0.203 -39.719 -25.828 1 91.56 563 SER B N 1
ATOM 11866 C CA . SER B 1 563 ? -0.151 -39.281 -24.484 1 91.56 563 SER B CA 1
ATOM 11867 C C . SER B 1 563 ? -1.51 -38.594 -24.484 1 91.56 563 SER B C 1
ATOM 11869 O O . SER B 1 563 ? -2.393 -38.938 -23.703 1 91.56 563 SER B O 1
ATOM 11871 N N . ARG B 1 564 ? -1.738 -37.625 -25.375 1 92.19 564 ARG B N 1
ATOM 11872 C CA . ARG B 1 564 ? -2.973 -36.844 -25.406 1 92.19 564 ARG B CA 1
ATOM 11873 C C . ARG B 1 564 ? -4.164 -37.719 -25.781 1 92.19 564 ARG B C 1
ATOM 11875 O O . ARG B 1 564 ? -5.25 -37.594 -25.219 1 92.19 564 ARG B O 1
ATOM 11882 N N . TYR B 1 565 ? -3.947 -38.562 -26.703 1 93.31 565 TYR B N 1
ATOM 11883 C CA . TYR B 1 565 ? -5.004 -39.469 -27.125 1 93.31 565 TYR B CA 1
ATOM 11884 C C . TYR B 1 565 ? -5.422 -40.406 -25.969 1 93.31 565 TYR B C 1
ATOM 11886 O O . TYR B 1 565 ? -6.613 -40.531 -25.688 1 93.31 565 TYR B O 1
ATOM 11894 N N . ASN B 1 566 ? -4.406 -41 -25.344 1 92.94 566 ASN B N 1
ATOM 11895 C CA . ASN B 1 566 ? -4.707 -41.938 -24.281 1 92.94 566 ASN B CA 1
ATOM 11896 C C . ASN B 1 566 ? -5.348 -41.25 -23.078 1 92.94 566 ASN B C 1
ATOM 11898 O O . ASN B 1 566 ? -6.207 -41.844 -22.406 1 92.94 566 ASN B O 1
ATOM 11902 N N . ILE B 1 567 ? -4.961 -40.094 -22.766 1 93.25 567 ILE B N 1
ATOM 11903 C CA . ILE B 1 567 ? -5.578 -39.344 -21.672 1 93.25 567 ILE B CA 1
ATOM 11904 C C . ILE B 1 567 ? -7.035 -39.062 -22 1 93.25 567 ILE B C 1
ATOM 11906 O O . ILE B 1 567 ? -7.918 -39.188 -21.156 1 93.25 567 ILE B O 1
ATOM 11910 N N . TYR B 1 568 ? -7.246 -38.594 -23.266 1 93.94 568 TYR B N 1
ATOM 11911 C CA . TYR B 1 568 ? -8.602 -38.312 -23.719 1 93.94 568 TYR B CA 1
ATOM 11912 C C . TYR B 1 568 ? -9.477 -39.562 -23.578 1 93.94 568 TYR B C 1
ATOM 11914 O O . TYR B 1 568 ? -10.578 -39.5 -23.016 1 93.94 568 TYR B O 1
ATOM 11922 N N . CYS B 1 569 ? -8.969 -40.688 -24 1 94.38 569 CYS B N 1
ATOM 11923 C CA . CYS B 1 569 ? -9.703 -41.938 -23.922 1 94.38 569 CYS B CA 1
ATOM 11924 C C . CYS B 1 569 ? -9.93 -42.344 -22.469 1 94.38 569 CYS B C 1
ATOM 11926 O O . CYS B 1 569 ? -11.008 -42.844 -22.125 1 94.38 569 CYS B O 1
ATOM 11928 N N . THR B 1 570 ? -8.922 -42.219 -21.734 1 95.44 570 THR B N 1
ATOM 11929 C CA . THR B 1 570 ? -9.016 -42.531 -20.312 1 95.44 570 THR B CA 1
ATOM 11930 C C . THR B 1 570 ? -10.133 -41.75 -19.656 1 95.44 570 THR B C 1
ATOM 11932 O O . THR B 1 570 ? -10.938 -42.281 -18.891 1 95.44 570 THR B O 1
ATOM 11935 N N . GLU B 1 571 ? -10.203 -40.469 -19.906 1 94.94 571 GLU B N 1
ATOM 11936 C CA . GLU B 1 571 ? -11.242 -39.625 -19.344 1 94.94 571 GLU B CA 1
ATOM 11937 C C . GLU B 1 571 ? -12.633 -40.062 -19.766 1 94.94 571 GLU B C 1
ATOM 11939 O O . GLU B 1 571 ? -13.578 -40.031 -18.969 1 94.94 571 GLU B O 1
ATOM 11944 N N . GLU B 1 572 ? -12.711 -40.469 -21.016 1 93.06 572 GLU B N 1
ATOM 11945 C CA . GLU B 1 572 ? -13.992 -40.969 -21.516 1 93.06 572 GLU B CA 1
ATOM 11946 C C . GLU B 1 572 ? -14.406 -42.219 -20.781 1 93.06 572 GLU B C 1
ATOM 11948 O O . GLU B 1 572 ? -15.555 -42.344 -20.344 1 93.06 572 GLU B O 1
ATOM 11953 N N . GLU B 1 573 ? -13.469 -43.125 -20.641 1 95.19 573 GLU B N 1
ATOM 11954 C CA . GLU B 1 573 ? -13.758 -44.406 -20 1 95.19 573 GLU B CA 1
ATOM 11955 C C . GLU B 1 573 ? -14.055 -44.219 -18.516 1 95.19 573 GLU B C 1
ATOM 11957 O O . GLU B 1 573 ? -14.953 -44.875 -17.984 1 95.19 573 GLU B O 1
ATOM 11962 N N . LEU B 1 574 ? -13.297 -43.438 -17.922 1 96.06 574 LEU B N 1
ATOM 11963 C CA . LEU B 1 574 ? -13.5 -43.188 -16.5 1 96.06 574 LEU B CA 1
ATOM 11964 C C . LEU B 1 574 ? -14.844 -42.5 -16.25 1 96.06 574 LEU B C 1
ATOM 11966 O O . LEU B 1 574 ? -15.484 -42.719 -15.219 1 96.06 574 LEU B O 1
ATOM 11970 N N . ALA B 1 575 ? -15.234 -41.625 -17.188 1 93.56 575 ALA B N 1
ATOM 11971 C CA . ALA B 1 575 ? -16.547 -40.969 -17.062 1 93.56 575 ALA B CA 1
ATOM 11972 C C . ALA B 1 575 ? -17.656 -42.031 -17.031 1 93.56 575 ALA B C 1
ATOM 11974 O O . ALA B 1 575 ? -18.641 -41.875 -16.297 1 93.56 575 ALA B O 1
ATOM 11975 N N . LYS B 1 576 ? -17.5 -43.062 -17.797 1 94.06 576 LYS B N 1
ATOM 11976 C CA . LYS B 1 576 ? -18.469 -44.156 -17.797 1 94.06 576 LYS B CA 1
ATOM 11977 C C . LYS B 1 576 ? -18.5 -44.875 -16.453 1 94.06 576 LYS B C 1
ATOM 11979 O O . LYS B 1 576 ? -19.578 -45.219 -15.953 1 94.06 576 LYS B O 1
ATOM 11984 N N . VAL B 1 577 ? -17.328 -45.094 -15.945 1 96 577 VAL B N 1
ATOM 11985 C CA . VAL B 1 577 ? -17.219 -45.719 -14.641 1 96 577 VAL B CA 1
ATOM 11986 C C . VAL B 1 577 ? -17.922 -44.875 -13.578 1 96 577 VAL B C 1
ATOM 11988 O O . VAL B 1 577 ? -18.656 -45.375 -12.734 1 96 577 VAL B O 1
ATOM 11991 N N . ALA B 1 578 ? -17.688 -43.625 -13.562 1 95 578 ALA B N 1
ATOM 11992 C CA . ALA B 1 578 ? -18.297 -42.688 -12.617 1 95 578 ALA B CA 1
ATOM 11993 C C . ALA B 1 578 ? -19.828 -42.75 -12.711 1 95 578 ALA B C 1
ATOM 11995 O O . ALA B 1 578 ? -20.516 -42.75 -11.688 1 95 578 ALA B O 1
ATOM 11996 N N . ALA B 1 579 ? -20.312 -42.75 -13.93 1 92.75 579 ALA B N 1
ATOM 11997 C CA . ALA B 1 579 ? -21.75 -42.812 -14.148 1 92.75 579 ALA B CA 1
ATOM 11998 C C . ALA B 1 579 ? -22.344 -44.094 -13.594 1 92.75 579 ALA B C 1
ATOM 12000 O O . ALA B 1 579 ? -23.406 -44.062 -12.977 1 92.75 579 ALA B O 1
ATOM 12001 N N . LYS B 1 580 ? -21.656 -45.125 -13.875 1 95 580 LYS B N 1
ATOM 12002 C CA . LYS B 1 580 ? -22.094 -46.438 -13.414 1 95 580 LYS B CA 1
ATOM 12003 C C . LYS B 1 580 ? -22.234 -46.469 -11.891 1 95 580 LYS B C 1
ATOM 12005 O O . LYS B 1 580 ? -23.172 -47.031 -11.359 1 95 580 LYS B O 1
ATOM 12010 N N . HIS B 1 581 ? -21.328 -45.906 -11.188 1 95.31 581 HIS B N 1
ATOM 12011 C CA . HIS B 1 581 ? -21.297 -45.906 -9.727 1 95.31 581 HIS B CA 1
ATOM 12012 C C . HIS B 1 581 ? -22.016 -44.688 -9.148 1 95.31 581 HIS B C 1
ATOM 12014 O O . HIS B 1 581 ? -22.078 -44.531 -7.926 1 95.31 581 HIS B O 1
ATOM 12020 N N . GLN B 1 582 ? -22.469 -43.781 -9.953 1 93.06 582 GLN B N 1
ATOM 12021 C CA . GLN B 1 582 ? -23.188 -42.594 -9.555 1 93.06 582 GLN B CA 1
ATOM 12022 C C . GLN B 1 582 ? -22.328 -41.719 -8.625 1 93.06 582 GLN B C 1
ATOM 12024 O O . GLN B 1 582 ? -22.797 -41.312 -7.559 1 93.06 582 GLN B O 1
ATOM 12029 N N . ILE B 1 583 ? -21.125 -41.594 -9 1 94.19 583 ILE B N 1
ATOM 12030 C CA . ILE B 1 583 ? -20.219 -40.719 -8.266 1 94.19 583 ILE B CA 1
ATOM 12031 C C . ILE B 1 583 ? -19.578 -39.719 -9.227 1 94.19 583 ILE B C 1
ATOM 12033 O O . ILE B 1 583 ? -19.688 -39.844 -10.445 1 94.19 583 ILE B O 1
ATOM 12037 N N . LYS B 1 584 ? -19.016 -38.656 -8.719 1 93.56 584 LYS B N 1
ATOM 12038 C CA . LYS B 1 584 ? -18.266 -37.656 -9.5 1 93.56 584 LYS B CA 1
ATOM 12039 C C . LYS B 1 584 ? -16.75 -37.906 -9.375 1 93.56 584 LYS B C 1
ATOM 12041 O O . LYS B 1 584 ? -16.266 -38.25 -8.305 1 93.56 584 LYS B O 1
ATOM 12046 N N . PHE B 1 585 ? -16.141 -37.812 -10.484 1 95.38 585 PHE B N 1
ATOM 12047 C CA . PHE B 1 585 ? -14.688 -37.844 -10.43 1 95.38 585 PHE B CA 1
ATOM 12048 C C . PHE B 1 585 ? -14.133 -36.438 -10.445 1 95.38 585 PHE B C 1
ATOM 12050 O O . PHE B 1 585 ? -14.625 -35.562 -11.18 1 95.38 585 PHE B O 1
ATOM 12057 N N . ARG B 1 586 ? -13.281 -36.156 -9.562 1 96.38 586 ARG B N 1
ATOM 12058 C CA . ARG B 1 586 ? -12.438 -34.969 -9.625 1 96.38 586 ARG B CA 1
ATOM 12059 C C . ARG B 1 586 ? -11.094 -35.281 -10.266 1 96.38 586 ARG B C 1
ATOM 12061 O O . ARG B 1 586 ? -10.219 -35.875 -9.625 1 96.38 586 ARG B O 1
ATOM 12068 N N . TYR B 1 587 ? -10.992 -34.875 -11.453 1 96.06 587 TYR B N 1
ATOM 12069 C CA . TYR B 1 587 ? -9.711 -35.094 -12.117 1 96.06 587 TYR B CA 1
ATOM 12070 C C . TYR B 1 587 ? -8.648 -34.125 -11.625 1 96.06 587 TYR B C 1
ATOM 12072 O O . TYR B 1 587 ? -8.875 -32.938 -11.586 1 96.06 587 TYR B O 1
ATOM 12080 N N . PHE B 1 588 ? -7.543 -34.688 -11.133 1 96.5 588 PHE B N 1
ATOM 12081 C CA . PHE B 1 588 ? -6.336 -33.938 -10.836 1 96.5 588 PHE B CA 1
ATOM 12082 C C . PHE B 1 588 ? -5.352 -34 -11.992 1 96.5 588 PHE B C 1
ATOM 12084 O O . PHE B 1 588 ? -4.637 -35 -12.148 1 96.5 588 PHE B O 1
ATOM 12091 N N . HIS B 1 589 ? -5.363 -32.938 -12.773 1 94.44 589 HIS B N 1
ATOM 12092 C CA . HIS B 1 589 ? -4.527 -32.906 -13.969 1 94.44 589 HIS B CA 1
ATOM 12093 C C . HIS B 1 589 ? -3.105 -32.469 -13.633 1 94.44 589 HIS B C 1
ATOM 12095 O O . HIS B 1 589 ? -2.873 -31.312 -13.273 1 94.44 589 HIS B O 1
ATOM 12101 N N . GLY B 1 590 ? -2.182 -33.406 -13.719 1 91.69 590 GLY B N 1
ATOM 12102 C CA . GLY B 1 590 ? -0.777 -33.094 -13.523 1 91.69 590 GLY B CA 1
ATOM 12103 C C . GLY B 1 590 ? -0.135 -32.469 -14.75 1 91.69 590 GLY B C 1
ATOM 12104 O O . GLY B 1 590 ? 0.671 -33.094 -15.43 1 91.69 590 GLY B O 1
ATOM 12105 N N . ILE B 1 591 ? -0.405 -31.203 -14.922 1 86.06 591 ILE B N 1
ATOM 12106 C CA . ILE B 1 591 ? 0.065 -30.547 -16.141 1 86.06 591 ILE B CA 1
ATOM 12107 C C . ILE B 1 591 ? 1.246 -29.641 -15.797 1 86.06 591 ILE B C 1
ATOM 12109 O O . ILE B 1 591 ? 1.425 -29.234 -14.648 1 86.06 591 ILE B O 1
ATOM 12113 N N . GLY B 1 592 ? 2.049 -29.406 -16.766 1 76.81 592 GLY B N 1
ATOM 12114 C CA . GLY B 1 592 ? 3.18 -28.5 -16.625 1 76.81 592 GLY B CA 1
ATOM 12115 C C . GLY B 1 592 ? 3.045 -27.25 -17.469 1 76.81 592 GLY B C 1
ATOM 12116 O O . GLY B 1 592 ? 1.934 -26.828 -17.797 1 76.81 592 GLY B O 1
ATOM 12117 N N . GLY B 1 593 ? 4.16 -26.562 -17.578 1 66.88 593 GLY B N 1
ATOM 12118 C CA . GLY B 1 593 ? 4.145 -25.281 -18.266 1 66.88 593 GLY B CA 1
ATOM 12119 C C . GLY B 1 593 ? 4.242 -25.422 -19.781 1 66.88 593 GLY B C 1
ATOM 12120 O O . GLY B 1 593 ? 3.707 -24.594 -20.516 1 66.88 593 GLY B O 1
ATOM 12121 N N . THR B 1 594 ? 4.902 -26.484 -20.172 1 67.31 594 THR B N 1
ATOM 12122 C CA . THR B 1 594 ? 5.109 -26.656 -21.594 1 67.31 594 THR B CA 1
ATOM 12123 C C . THR B 1 594 ? 4.078 -27.625 -22.172 1 67.31 594 THR B C 1
ATOM 12125 O O . THR B 1 594 ? 3.436 -28.375 -21.438 1 67.31 594 THR B O 1
ATOM 12128 N N . ILE B 1 595 ? 3.959 -27.578 -23.344 1 64.38 595 ILE B N 1
ATOM 12129 C CA . ILE B 1 595 ? 3.01 -28.422 -24.062 1 64.38 595 ILE B CA 1
ATOM 12130 C C . ILE B 1 595 ? 3.35 -29.891 -23.828 1 64.38 595 ILE B C 1
ATOM 12132 O O . ILE B 1 595 ? 2.453 -30.719 -23.703 1 64.38 595 ILE B O 1
ATOM 12136 N N . SER B 1 596 ? 4.637 -30.016 -23.672 1 65.69 596 SER B N 1
ATOM 12137 C CA . SER B 1 596 ? 5.094 -31.391 -23.469 1 65.69 596 SER B CA 1
ATOM 12138 C C . SER B 1 596 ? 4.613 -31.953 -22.141 1 65.69 596 SER B C 1
ATOM 12140 O O . SER B 1 596 ? 4.59 -33.156 -21.938 1 65.69 596 SER B O 1
ATOM 12142 N N . ARG B 1 597 ? 4.215 -31.031 -21.391 1 65.44 597 ARG B N 1
ATOM 12143 C CA . ARG B 1 597 ? 3.76 -31.438 -20.062 1 65.44 597 ARG B CA 1
ATOM 12144 C C . ARG B 1 597 ? 2.299 -31.062 -19.844 1 65.44 597 ARG B C 1
ATOM 12146 O O . ARG B 1 597 ? 1.877 -30.828 -18.719 1 65.44 597 ARG B O 1
ATOM 12153 N N . GLY B 1 598 ? 1.615 -30.938 -20.984 1 58.59 598 GLY B N 1
ATOM 12154 C CA . GLY B 1 598 ? 0.195 -30.641 -20.891 1 58.59 598 GLY B CA 1
ATOM 12155 C C . GLY B 1 598 ? -0.096 -29.156 -20.781 1 58.59 598 GLY B C 1
ATOM 12156 O O . GLY B 1 598 ? -1.231 -28.75 -20.516 1 58.59 598 GLY B O 1
ATOM 12157 N N . GLY B 1 599 ? 0.929 -28.422 -20.953 1 66.5 599 GLY B N 1
ATOM 12158 C CA . GLY B 1 599 ? 0.77 -26.984 -20.766 1 66.5 599 GLY B CA 1
ATOM 12159 C C . GLY B 1 599 ? 0.112 -26.312 -21.953 1 66.5 599 GLY B C 1
ATOM 12160 O O . GLY B 1 599 ? -0.4 -26.969 -22.844 1 66.5 599 GLY B O 1
ATOM 12161 N N . GLY B 1 600 ? -0.192 -25.031 -21.891 1 75.62 600 GLY B N 1
ATOM 12162 C CA . GLY B 1 600 ? -0.882 -24.219 -22.875 1 75.62 600 GLY B CA 1
ATOM 12163 C C . GLY B 1 600 ? -1.919 -23.297 -22.266 1 75.62 600 GLY B C 1
ATOM 12164 O O . GLY B 1 600 ? -1.965 -23.125 -21.047 1 75.62 600 GLY B O 1
ATOM 12165 N N . LYS B 1 601 ? -2.557 -22.781 -23.156 1 86.56 601 LYS B N 1
ATOM 12166 C CA . LYS B 1 601 ? -3.611 -21.891 -22.672 1 86.56 601 LYS B CA 1
ATOM 12167 C C . LYS B 1 601 ? -4.734 -22.688 -22 1 86.56 601 LYS B C 1
ATOM 12169 O O . LYS B 1 601 ? -5.223 -23.672 -22.578 1 86.56 601 LYS B O 1
ATOM 12174 N N . TYR B 1 602 ? -5.152 -22.297 -20.844 1 90.44 602 TYR B N 1
ATOM 12175 C CA . TYR B 1 602 ? -6.074 -23.047 -20 1 90.44 602 TYR B CA 1
ATOM 12176 C C . TYR B 1 602 ? -7.41 -23.266 -20.703 1 90.44 602 TYR B C 1
ATOM 12178 O O . TYR B 1 602 ? -7.977 -24.359 -20.641 1 90.44 602 TYR B O 1
ATOM 12186 N N . HIS B 1 603 ? -7.898 -22.266 -21.391 1 90.44 603 HIS B N 1
ATOM 12187 C CA . HIS B 1 603 ? -9.211 -22.406 -22.016 1 90.44 603 HIS B CA 1
ATOM 12188 C C . HIS B 1 603 ? -9.18 -23.422 -23.141 1 90.44 603 HIS B C 1
ATOM 12190 O O . HIS B 1 603 ? -10.141 -24.172 -23.344 1 90.44 603 HIS B O 1
ATOM 12196 N N . ARG B 1 604 ? -8.07 -23.5 -23.859 1 90.62 604 ARG B N 1
ATOM 12197 C CA . ARG B 1 604 ? -7.938 -24.469 -24.938 1 90.62 604 ARG B CA 1
ATOM 12198 C C . ARG B 1 604 ? -7.793 -25.891 -24.375 1 90.62 604 ARG B C 1
ATOM 12200 O O . ARG B 1 604 ? -8.336 -26.844 -24.953 1 90.62 604 ARG B O 1
ATOM 12207 N N . PHE B 1 605 ? -7.078 -25.953 -23.344 1 91.12 605 PHE B N 1
ATOM 12208 C CA . PHE B 1 605 ? -6.93 -27.234 -22.656 1 91.12 605 PHE B CA 1
ATOM 12209 C C . PHE B 1 605 ? -8.289 -27.766 -22.219 1 91.12 605 PHE B C 1
ATOM 12211 O O . PHE B 1 605 ? -8.625 -28.922 -22.5 1 91.12 605 PHE B O 1
ATOM 12218 N N . LEU B 1 606 ? -9.039 -26.984 -21.625 1 93.25 606 LEU B N 1
ATOM 12219 C CA . LEU B 1 606 ? -10.336 -27.391 -21.094 1 93.25 606 LEU B CA 1
ATOM 12220 C C . LEU B 1 606 ? -11.305 -27.719 -22.234 1 93.25 606 LEU B C 1
ATOM 12222 O O . LEU B 1 606 ? -12.055 -28.688 -22.156 1 93.25 606 LEU B O 1
ATOM 12226 N N . GLU B 1 607 ? -11.172 -27 -23.297 1 91.12 607 GLU B N 1
ATOM 12227 C CA . GLU B 1 607 ? -12.047 -27.25 -24.438 1 91.12 607 GLU B CA 1
ATOM 12228 C C . GLU B 1 607 ? -11.703 -28.562 -25.125 1 91.12 607 GLU B C 1
ATOM 12230 O O . GLU B 1 607 ? -12.539 -29.156 -25.797 1 91.12 607 GLU B O 1
ATOM 12235 N N . SER B 1 608 ? -10.477 -28.969 -24.938 1 91.5 608 SER B N 1
ATOM 12236 C CA . SER B 1 608 ? -10.008 -30.172 -25.625 1 91.5 608 SER B CA 1
ATOM 12237 C C . SER B 1 608 ? -10.438 -31.438 -24.875 1 91.5 608 SER B C 1
ATOM 12239 O O . SER B 1 608 ? -10.297 -32.531 -25.391 1 91.5 608 SER B O 1
ATOM 12241 N N . MET B 1 609 ? -10.953 -31.312 -23.703 1 91.44 609 MET B N 1
ATOM 12242 C CA . MET B 1 609 ? -11.406 -32.469 -22.938 1 91.44 609 MET B CA 1
ATOM 12243 C C . MET B 1 609 ? -12.648 -33.094 -23.562 1 91.44 609 MET B C 1
ATOM 12245 O O . MET B 1 609 ? -13.398 -32.438 -24.266 1 91.44 609 MET B O 1
ATOM 12249 N N . PRO B 1 610 ? -12.797 -34.406 -23.297 1 90.56 610 PRO B N 1
ATOM 12250 C CA . PRO B 1 610 ? -14.031 -35 -23.812 1 90.56 610 PRO B CA 1
ATOM 12251 C C . PRO B 1 610 ? -15.289 -34.375 -23.219 1 90.56 610 PRO B C 1
ATOM 12253 O O . PRO B 1 610 ? -15.367 -34.219 -22 1 90.56 610 PRO B O 1
ATOM 12256 N N . PRO B 1 611 ? -16.156 -34.094 -24.141 1 83.38 611 PRO B N 1
ATOM 12257 C CA . PRO B 1 611 ? -17.406 -33.562 -23.594 1 83.38 611 PRO B CA 1
ATOM 12258 C C . PRO B 1 611 ? -18.062 -34.5 -22.578 1 83.38 611 PRO B C 1
ATOM 12260 O O . PRO B 1 611 ? -18.125 -35.719 -22.797 1 83.38 611 PRO B O 1
ATOM 12263 N N . GLY B 1 612 ? -18.375 -33.969 -21.469 1 80.44 612 GLY B N 1
ATOM 12264 C CA . GLY B 1 612 ? -19.078 -34.75 -20.469 1 80.44 612 GLY B CA 1
ATOM 12265 C C . GLY B 1 612 ? -18.156 -35.344 -19.422 1 80.44 612 GLY B C 1
ATOM 12266 O O . GLY B 1 612 ? -18.625 -36 -18.484 1 80.44 612 GLY B O 1
ATOM 12267 N N . SER B 1 613 ? -16.953 -35.125 -19.578 1 88.25 613 SER B N 1
ATOM 12268 C CA . SER B 1 613 ? -16 -35.75 -18.672 1 88.25 613 SER B CA 1
ATOM 12269 C C . SER B 1 613 ? -15.805 -34.938 -17.406 1 88.25 613 SER B C 1
ATOM 12271 O O . SER B 1 613 ? -15.344 -35.438 -16.391 1 88.25 613 SER B O 1
ATOM 12273 N N . LEU B 1 614 ? -16.141 -33.688 -17.484 1 92.25 614 LEU B N 1
ATOM 12274 C CA . LEU B 1 614 ? -15.898 -32.812 -16.344 1 92.25 614 LEU B CA 1
ATOM 12275 C C . LEU B 1 614 ? -17.188 -32.594 -15.531 1 92.25 614 LEU B C 1
ATOM 12277 O O . LEU B 1 614 ? -18.172 -32.094 -16.047 1 92.25 614 LEU B O 1
ATOM 12281 N N . SER B 1 615 ? -17.172 -33 -14.242 1 89.75 615 SER B N 1
ATOM 12282 C CA . SER B 1 615 ? -18.344 -33 -13.375 1 89.75 615 SER B CA 1
ATOM 12283 C C . SER B 1 615 ? -18.484 -31.703 -12.594 1 89.75 615 SER B C 1
ATOM 12285 O O . SER B 1 615 ? -19.391 -31.562 -11.773 1 89.75 615 SER B O 1
ATOM 12287 N N . GLY B 1 616 ? -17.562 -30.75 -12.82 1 94.38 616 GLY B N 1
ATOM 12288 C CA . GLY B 1 616 ? -17.547 -29.531 -12.031 1 94.38 616 GLY B CA 1
ATOM 12289 C C . GLY B 1 616 ? -16.406 -29.469 -11.039 1 94.38 616 GLY B C 1
ATOM 12290 O O . GLY B 1 616 ? -16.125 -28.406 -10.469 1 94.38 616 GLY B O 1
ATOM 12291 N N . GLU B 1 617 ? -15.758 -30.562 -10.875 1 95 617 GLU B N 1
ATOM 12292 C CA . GLU B 1 617 ? -14.625 -30.641 -9.961 1 95 617 GLU B CA 1
ATOM 12293 C C . GLU B 1 617 ? -13.312 -30.828 -10.711 1 95 617 GLU B C 1
ATOM 12295 O O . GLU B 1 617 ? -13.203 -31.719 -11.562 1 95 617 GLU B O 1
ATOM 12300 N N . MET B 1 618 ? -12.383 -29.984 -10.367 1 96.56 618 MET B N 1
ATOM 12301 C CA . MET B 1 618 ? -11.102 -30.156 -11.055 1 96.56 618 MET B CA 1
ATOM 12302 C C . MET B 1 618 ? -9.945 -29.672 -10.18 1 96.56 618 MET B C 1
ATOM 12304 O O . MET B 1 618 ? -10.094 -28.719 -9.422 1 96.56 618 MET B O 1
ATOM 12308 N N . LYS B 1 619 ? -8.914 -30.375 -10.219 1 96.44 619 LYS B N 1
ATOM 12309 C CA . LYS B 1 619 ? -7.625 -30 -9.648 1 96.44 619 LYS B CA 1
ATOM 12310 C C . LYS B 1 619 ? -6.539 -29.969 -10.727 1 96.44 619 LYS B C 1
ATOM 12312 O O . LYS B 1 619 ? -6.625 -30.688 -11.719 1 96.44 619 LYS B O 1
ATOM 12317 N N . LEU B 1 620 ? -5.617 -29.109 -10.594 1 95.62 620 LEU B N 1
ATOM 12318 C CA . LEU B 1 620 ? -4.508 -29.125 -11.539 1 95.62 620 LEU B CA 1
ATOM 12319 C C . LEU B 1 620 ? -3.229 -28.609 -10.883 1 95.62 620 LEU B C 1
ATOM 12321 O O . LEU B 1 620 ? -3.277 -27.766 -9.984 1 95.62 620 LEU B O 1
ATOM 12325 N N . THR B 1 621 ? -2.117 -29.109 -11.328 1 93.31 621 THR B N 1
ATOM 12326 C CA . THR B 1 621 ? -0.834 -28.656 -10.805 1 93.31 621 THR B CA 1
ATOM 12327 C C . THR B 1 621 ? -0.391 -27.375 -11.508 1 93.31 621 THR B C 1
ATOM 12329 O O . THR B 1 621 ? -0.64 -27.188 -12.703 1 93.31 621 THR B O 1
ATOM 12332 N N . VAL B 1 622 ? 0.13 -26.5 -10.773 1 91.81 622 VAL B N 1
ATOM 12333 C CA . VAL B 1 622 ? 0.917 -25.391 -11.297 1 91.81 622 VAL B CA 1
ATOM 12334 C C . VAL B 1 622 ? 2.381 -25.562 -10.898 1 91.81 622 VAL B C 1
ATOM 12336 O O . VAL B 1 622 ? 2.74 -25.391 -9.734 1 91.81 622 VAL B O 1
ATOM 12339 N N . GLN B 1 623 ? 3.104 -25.828 -11.883 1 83.38 623 GLN B N 1
ATOM 12340 C CA . GLN B 1 623 ? 4.492 -26.172 -11.602 1 83.38 623 GLN B CA 1
ATOM 12341 C C . GLN B 1 623 ? 5.301 -24.938 -11.211 1 83.38 623 GLN B C 1
ATOM 12343 O O . GLN B 1 623 ? 5.043 -23.828 -11.703 1 83.38 623 GLN B O 1
ATOM 12348 N N . GLY B 1 624 ? 6.223 -25.156 -10.375 1 77.31 624 GLY B N 1
ATOM 12349 C CA . GLY B 1 624 ? 7.008 -24.094 -9.789 1 77.31 624 GLY B CA 1
ATOM 12350 C C . GLY B 1 624 ? 7.605 -23.156 -10.812 1 77.31 624 GLY B C 1
ATOM 12351 O O . GLY B 1 624 ? 7.645 -21.938 -10.609 1 77.31 624 GLY B O 1
ATOM 12352 N N . GLU B 1 625 ? 7.945 -23.656 -11.945 1 74.06 625 GLU B N 1
ATOM 12353 C CA . GLU B 1 625 ? 8.625 -22.875 -12.961 1 74.06 625 GLU B CA 1
ATOM 12354 C C . GLU B 1 625 ? 7.648 -21.969 -13.719 1 74.06 625 GLU B C 1
ATOM 12356 O O . GLU B 1 625 ? 8.062 -21.031 -14.406 1 74.06 625 GLU B O 1
ATOM 12361 N N . THR B 1 626 ? 6.363 -22.25 -13.523 1 81.94 626 THR B N 1
ATOM 12362 C CA . THR B 1 626 ? 5.391 -21.5 -14.32 1 81.94 626 THR B CA 1
ATOM 12363 C C . THR B 1 626 ? 4.559 -20.578 -13.43 1 81.94 626 THR B C 1
ATOM 12365 O O . THR B 1 626 ? 3.803 -19.75 -13.93 1 81.94 626 THR B O 1
ATOM 12368 N N . ILE B 1 627 ? 4.723 -20.75 -12.164 1 87.44 627 ILE B N 1
ATOM 12369 C CA . ILE B 1 627 ? 3.881 -20 -11.234 1 87.44 627 ILE B CA 1
ATOM 12370 C C . ILE B 1 627 ? 4.02 -18.516 -11.508 1 87.44 627 ILE B C 1
ATOM 12372 O O . ILE B 1 627 ? 3.021 -17.797 -11.648 1 87.44 627 ILE B O 1
ATOM 12376 N N . ALA B 1 628 ? 5.246 -18.062 -11.602 1 84.12 628 ALA B N 1
ATOM 12377 C CA . ALA B 1 628 ? 5.508 -16.625 -11.781 1 84.12 628 ALA B CA 1
ATOM 12378 C C . ALA B 1 628 ? 4.941 -16.141 -13.109 1 84.12 628 ALA B C 1
ATOM 12380 O O . ALA B 1 628 ? 4.285 -15.094 -13.164 1 84.12 628 ALA B O 1
ATOM 12381 N N . GLN B 1 629 ? 5.141 -16.875 -14.109 1 82.38 629 GLN B N 1
ATOM 12382 C CA . GLN B 1 629 ? 4.672 -16.484 -15.438 1 82.38 629 GLN B CA 1
ATOM 12383 C C . GLN B 1 629 ? 3.15 -16.391 -15.484 1 82.38 629 GLN B C 1
ATOM 12385 O O . GLN B 1 629 ? 2.592 -15.508 -16.125 1 82.38 629 GLN B O 1
ATOM 12390 N N . GLN B 1 630 ? 2.566 -17.266 -14.781 1 88.75 630 GLN B N 1
ATOM 12391 C CA . GLN B 1 630 ? 1.115 -17.359 -14.891 1 88.75 630 GLN B CA 1
ATOM 12392 C C . GLN B 1 630 ? 0.425 -16.422 -13.914 1 88.75 630 GLN B C 1
ATOM 12394 O O . GLN B 1 630 ? -0.648 -15.883 -14.203 1 88.75 630 GLN B O 1
ATOM 12399 N N . PHE B 1 631 ? 1.078 -16.172 -12.727 1 91.12 631 PHE B N 1
ATOM 12400 C CA . PHE B 1 631 ? 0.231 -15.578 -11.695 1 91.12 631 PHE B CA 1
ATOM 12401 C C . PHE B 1 631 ? 0.935 -14.406 -11.023 1 91.12 631 PHE B C 1
ATOM 12403 O O . PHE B 1 631 ? 0.322 -13.672 -10.242 1 91.12 631 PHE B O 1
ATOM 12410 N N . ALA B 1 632 ? 2.168 -14.188 -11.32 1 87.12 632 ALA B N 1
ATOM 12411 C CA . ALA B 1 632 ? 2.902 -13.164 -10.578 1 87.12 632 ALA B CA 1
ATOM 12412 C C . ALA B 1 632 ? 2.305 -11.781 -10.82 1 87.12 632 ALA B C 1
ATOM 12414 O O . ALA B 1 632 ? 2.158 -10.992 -9.883 1 87.12 632 ALA B O 1
ATOM 12415 N N . ASN B 1 633 ? 1.941 -11.547 -12.055 1 89.19 633 ASN B N 1
ATOM 12416 C CA . ASN B 1 633 ? 1.29 -10.281 -12.391 1 89.19 633 ASN B CA 1
ATOM 12417 C C . ASN B 1 633 ? -0.218 -10.352 -12.172 1 89.19 633 ASN B C 1
ATOM 12419 O O . ASN B 1 633 ? -0.878 -11.273 -12.656 1 89.19 633 ASN B O 1
ATOM 12423 N N . LEU B 1 634 ? -0.721 -9.414 -11.531 1 92.06 634 LEU B N 1
ATOM 12424 C CA . LEU B 1 634 ? -2.107 -9.445 -11.078 1 92.06 634 LEU B CA 1
ATOM 12425 C C . LEU B 1 634 ? -3.061 -9.586 -12.266 1 92.06 634 LEU B C 1
ATOM 12427 O O . LEU B 1 634 ? -3.941 -10.445 -12.258 1 92.06 634 LEU B O 1
ATOM 12431 N N . LEU B 1 635 ? -2.895 -8.781 -13.297 1 91.38 635 LEU B N 1
ATOM 12432 C CA . LEU B 1 635 ? -3.848 -8.781 -14.398 1 91.38 635 LEU B CA 1
ATOM 12433 C C . LEU B 1 635 ? -3.711 -10.055 -15.234 1 91.38 635 LEU B C 1
ATOM 12435 O O . LEU B 1 635 ? -4.711 -10.625 -15.672 1 91.38 635 LEU B O 1
ATOM 12439 N N . ASN B 1 636 ? -2.516 -10.477 -15.438 1 91.38 636 ASN B N 1
ATOM 12440 C CA . ASN B 1 636 ? -2.295 -11.734 -16.125 1 91.38 636 ASN B CA 1
ATOM 12441 C C . ASN B 1 636 ? -2.799 -12.922 -15.312 1 91.38 636 ASN B C 1
ATOM 12443 O O . ASN B 1 636 ? -3.379 -13.859 -15.859 1 91.38 636 ASN B O 1
ATOM 12447 N N . GLY B 1 637 ? -2.475 -12.852 -14.016 1 94.31 637 GLY B N 1
ATOM 12448 C CA . GLY B 1 637 ? -2.98 -13.898 -13.141 1 94.31 637 GLY B CA 1
ATOM 12449 C C . GLY B 1 637 ? -4.496 -13.984 -13.125 1 94.31 637 GLY B C 1
ATOM 12450 O O . GLY B 1 637 ? -5.059 -15.078 -13.141 1 94.31 637 GLY B O 1
ATOM 12451 N N . THR B 1 638 ? -5.16 -12.836 -13.117 1 95.88 638 THR B N 1
ATOM 12452 C CA . THR B 1 638 ? -6.617 -12.789 -13.156 1 95.88 638 THR B CA 1
ATOM 12453 C C . THR B 1 638 ? -7.145 -13.375 -14.469 1 95.88 638 THR B C 1
ATOM 12455 O O . THR B 1 638 ? -8.133 -14.109 -14.469 1 95.88 638 THR B O 1
ATOM 12458 N N . TYR B 1 639 ? -6.445 -13.023 -15.5 1 94.31 639 TYR B N 1
ATOM 12459 C CA . TYR B 1 639 ? -6.809 -13.562 -16.812 1 94.31 639 TYR B CA 1
ATOM 12460 C C . TYR B 1 639 ? -6.73 -15.078 -16.812 1 94.31 639 TYR B C 1
ATOM 12462 O O . TYR B 1 639 ? -7.672 -15.758 -17.234 1 94.31 639 TYR B O 1
ATOM 12470 N N . ASN B 1 640 ? -5.66 -15.594 -16.344 1 94.69 640 ASN B N 1
ATOM 12471 C CA . ASN B 1 640 ? -5.469 -17.031 -16.328 1 94.69 640 ASN B CA 1
ATOM 12472 C C . ASN B 1 640 ? -6.492 -17.734 -15.438 1 94.69 640 ASN B C 1
ATOM 12474 O O . ASN B 1 640 ? -7.016 -18.797 -15.789 1 94.69 640 ASN B O 1
ATOM 12478 N N . MET B 1 641 ? -6.758 -17.156 -14.305 1 97.25 641 MET B N 1
ATOM 12479 C CA . MET B 1 641 ? -7.754 -17.734 -13.406 1 97.25 641 MET B CA 1
ATOM 12480 C C . MET B 1 641 ? -9.141 -17.719 -14.047 1 97.25 641 MET B C 1
ATOM 12482 O O . MET B 1 641 ? -9.883 -18.703 -13.93 1 97.25 641 MET B O 1
ATOM 12486 N N . GLU B 1 642 ? -9.461 -16.656 -14.719 1 97.12 642 GLU B N 1
ATOM 12487 C CA . GLU B 1 642 ? -10.727 -16.562 -15.445 1 97.12 642 GLU B CA 1
ATOM 12488 C C . GLU B 1 642 ? -10.836 -17.641 -16.516 1 97.12 642 GLU B C 1
ATOM 12490 O O . GLU B 1 642 ? -11.891 -18.266 -16.656 1 97.12 642 GLU B O 1
ATOM 12495 N N . MET B 1 643 ? -9.719 -17.891 -17.219 1 96.31 643 MET B N 1
ATOM 12496 C CA . MET B 1 643 ? -9.719 -18.906 -18.266 1 96.31 643 MET B CA 1
ATOM 12497 C C . MET B 1 643 ? -10.008 -20.281 -17.672 1 96.31 643 MET B C 1
ATOM 12499 O O . MET B 1 643 ? -10.711 -21.094 -18.281 1 96.31 643 MET B O 1
ATOM 12503 N N . LEU B 1 644 ? -9.531 -20.5 -16.5 1 96.62 644 LEU B N 1
ATOM 12504 C CA . LEU B 1 644 ? -9.75 -21.766 -15.828 1 96.62 644 LEU B CA 1
ATOM 12505 C C . LEU B 1 644 ? -11.203 -21.922 -15.398 1 96.62 644 LEU B C 1
ATOM 12507 O O . LEU B 1 644 ? -11.859 -22.906 -15.75 1 96.62 644 LEU B O 1
ATOM 12511 N N . LEU B 1 645 ? -11.711 -20.953 -14.75 1 97.75 645 LEU B N 1
ATOM 12512 C CA . LEU B 1 645 ? -13.055 -21.031 -14.195 1 97.75 645 LEU B CA 1
ATOM 12513 C C . LEU B 1 645 ? -14.109 -21 -15.297 1 97.75 645 LEU B C 1
ATOM 12515 O O . LEU B 1 645 ? -15.07 -21.766 -15.258 1 97.75 645 LEU B O 1
ATOM 12519 N N . SER B 1 646 ? -13.898 -20.141 -16.234 1 97.44 646 SER B N 1
ATOM 12520 C CA . SER B 1 646 ? -14.836 -20.031 -17.344 1 97.44 646 SER B CA 1
ATOM 12521 C C . SER B 1 646 ? -14.836 -21.312 -18.188 1 97.44 646 SER B C 1
ATOM 12523 O O . SER B 1 646 ? -15.891 -21.781 -18.625 1 97.44 646 SER B O 1
ATOM 12525 N N . GLY B 1 647 ? -13.602 -21.812 -18.422 1 95.88 647 GLY B N 1
ATOM 12526 C CA . GLY B 1 647 ? -13.516 -23.094 -19.141 1 95.88 647 GLY B CA 1
ATOM 12527 C C . GLY B 1 647 ? -14.211 -24.219 -18.406 1 95.88 647 GLY B C 1
ATOM 12528 O O . GLY B 1 647 ? -14.883 -25.047 -19.047 1 95.88 647 GLY B O 1
ATOM 12529 N N . MET B 1 648 ? -14.086 -24.297 -17.125 1 96.69 648 MET B N 1
ATOM 12530 C CA . MET B 1 648 ? -14.758 -25.312 -16.312 1 96.69 648 MET B CA 1
ATOM 12531 C C . MET B 1 648 ? -16.266 -25.156 -16.391 1 96.69 648 MET B C 1
ATOM 12533 O O . MET B 1 648 ? -17 -26.141 -16.438 1 96.69 648 MET B O 1
ATOM 12537 N N . LEU B 1 649 ? -16.703 -23.875 -16.328 1 97 649 LEU B N 1
ATOM 12538 C CA . LEU B 1 649 ? -18.125 -23.609 -16.453 1 97 649 LEU B CA 1
ATOM 12539 C C . LEU B 1 649 ? -18.688 -24.156 -17.75 1 97 649 LEU B C 1
ATOM 12541 O O . LEU B 1 649 ? -19.719 -24.844 -17.75 1 97 649 LEU B O 1
ATOM 12545 N N . LEU B 1 650 ? -17.984 -23.891 -18.812 1 94.75 650 LEU B N 1
ATOM 12546 C CA . LEU B 1 650 ? -18.406 -24.344 -20.125 1 94.75 650 LEU B CA 1
ATOM 12547 C C . LEU B 1 650 ? -18.469 -25.859 -20.188 1 94.75 650 LEU B C 1
ATOM 12549 O O . LEU B 1 650 ? -19.484 -26.438 -20.609 1 94.75 650 LEU B O 1
ATOM 12553 N N . GLN B 1 651 ? -17.438 -26.547 -19.734 1 93.81 651 GLN B N 1
ATOM 12554 C CA . GLN B 1 651 ? -17.344 -28.016 -19.797 1 93.81 651 GLN B CA 1
ATOM 12555 C C . GLN B 1 651 ? -18.375 -28.656 -18.875 1 93.81 651 GLN B C 1
ATOM 12557 O O . GLN B 1 651 ? -18.938 -29.719 -19.203 1 93.81 651 GLN B O 1
ATOM 12562 N N . THR B 1 652 ? -18.594 -28.109 -17.719 1 95.25 652 THR B N 1
ATOM 12563 C CA . THR B 1 652 ? -19.609 -28.625 -16.797 1 95.25 652 THR B CA 1
ATOM 12564 C C . THR B 1 652 ? -21 -28.484 -17.391 1 95.25 652 THR B C 1
ATOM 12566 O O . THR B 1 652 ? -21.828 -29.391 -17.25 1 95.25 652 THR B O 1
ATOM 12569 N N . ALA B 1 653 ? -21.25 -27.375 -18.062 1 94.75 653 ALA B N 1
ATOM 12570 C CA . ALA B 1 653 ? -22.547 -27.172 -18.719 1 94.75 653 ALA B CA 1
ATOM 12571 C C . ALA B 1 653 ? -22.766 -28.234 -19.797 1 94.75 653 ALA B C 1
ATOM 12573 O O . ALA B 1 653 ? -23.875 -28.75 -19.953 1 94.75 653 ALA B O 1
ATOM 12574 N N . TYR B 1 654 ? -21.688 -28.562 -20.547 1 90.56 654 TYR B N 1
ATOM 12575 C CA . TYR B 1 654 ? -21.797 -29.594 -21.562 1 90.56 654 TYR B CA 1
ATOM 12576 C C . TYR B 1 654 ? -22.172 -30.938 -20.953 1 90.56 654 TYR B C 1
ATOM 12578 O O . TYR B 1 654 ? -22.844 -31.75 -21.594 1 90.56 654 TYR B O 1
ATOM 12586 N N . THR B 1 655 ? -21.703 -31.172 -19.766 1 90.12 655 THR B N 1
ATOM 12587 C CA . THR B 1 655 ? -22.016 -32.406 -19.062 1 90.12 655 THR B CA 1
ATOM 12588 C C . THR B 1 655 ? -23.453 -32.438 -18.578 1 90.12 655 THR B C 1
ATOM 12590 O O . THR B 1 655 ? -24.172 -33.438 -18.734 1 90.12 655 THR B O 1
ATOM 12593 N N . LEU B 1 656 ? -23.922 -31.312 -18.047 1 92.06 656 LEU B N 1
ATOM 12594 C CA . LEU B 1 656 ? -25.25 -31.219 -17.453 1 92.06 656 LEU B CA 1
ATOM 12595 C C . LEU B 1 656 ? -26.312 -31.078 -18.531 1 92.06 656 LEU B C 1
ATOM 12597 O O . LEU B 1 656 ? -27.453 -31.547 -18.344 1 92.06 656 LEU B O 1
ATOM 12601 N N . TYR B 1 657 ? -25.891 -30.422 -19.594 1 90.75 657 TYR B N 1
ATOM 12602 C CA . TYR B 1 657 ? -26.812 -30.172 -20.703 1 90.75 657 TYR B CA 1
ATOM 12603 C C . TYR B 1 657 ? -26.219 -30.656 -22.016 1 90.75 657 TYR B C 1
ATOM 12605 O O . TYR B 1 657 ? -25.875 -29.844 -22.891 1 90.75 657 TYR B O 1
ATOM 12613 N N . PRO B 1 658 ? -26.156 -32 -22.109 1 85.19 658 PRO B N 1
ATOM 12614 C CA . PRO B 1 658 ? -25.453 -32.562 -23.25 1 85.19 658 PRO B CA 1
ATOM 12615 C C . PRO B 1 658 ? -26.125 -32.219 -24.594 1 85.19 658 PRO B C 1
ATOM 12617 O O . PRO B 1 658 ? -27.344 -32.188 -24.688 1 85.19 658 PRO B O 1
ATOM 12620 N N . LYS B 1 659 ? -25.297 -31.641 -25.406 1 73.5 659 LYS B N 1
ATOM 12621 C CA . LYS B 1 659 ? -25.75 -31.5 -26.797 1 73.5 659 LYS B CA 1
ATOM 12622 C C . LYS B 1 659 ? -25.375 -32.719 -27.609 1 73.5 659 LYS B C 1
ATOM 12624 O O . LYS B 1 659 ? -24.625 -33.594 -27.141 1 73.5 659 LYS B O 1
ATOM 12629 N N . GLN B 1 660 ? -25.922 -32.656 -28.766 1 70 660 GLN B N 1
ATOM 12630 C CA . GLN B 1 660 ? -25.609 -33.781 -29.672 1 70 660 GLN B CA 1
ATOM 12631 C C . GLN B 1 660 ? -24.109 -33.844 -29.969 1 70 660 GLN B C 1
ATOM 12633 O O . GLN B 1 660 ? -23.484 -32.812 -30.234 1 70 660 GLN B O 1
ATOM 12638 N N . PRO B 1 661 ? -23.484 -34.938 -29.562 1 68.19 661 PRO B N 1
ATOM 12639 C CA . PRO B 1 661 ? -22.047 -35.094 -29.734 1 68.19 661 PRO B CA 1
ATOM 12640 C C . PRO B 1 661 ? -21.578 -34.75 -31.156 1 68.19 661 PRO B C 1
ATOM 12642 O O . PRO B 1 661 ? -22.312 -35.031 -32.125 1 68.19 661 PRO B O 1
ATOM 12645 N N . ASN B 1 662 ? -20.578 -34 -31.219 1 70.31 662 ASN B N 1
ATOM 12646 C CA . ASN B 1 662 ? -19.938 -33.781 -32.5 1 70.31 662 ASN B CA 1
ATOM 12647 C C . ASN B 1 662 ? -19.25 -35.062 -33.031 1 70.31 662 ASN B C 1
ATOM 12649 O O . ASN B 1 662 ? -18.734 -35.844 -32.25 1 70.31 662 ASN B O 1
ATOM 12653 N N . GLY B 1 663 ? -19.812 -35.812 -33.875 1 82.25 663 GLY B N 1
ATOM 12654 C CA . GLY B 1 663 ? -19.312 -37.062 -34.469 1 82.25 663 GLY B CA 1
ATOM 12655 C C . GLY B 1 663 ? -17.891 -36.938 -35 1 82.25 663 GLY B C 1
ATOM 12656 O O . GLY B 1 663 ? -17.641 -37.25 -36.188 1 82.25 663 GLY B O 1
ATOM 12657 N N . TYR B 1 664 ? -16.828 -36.656 -34.031 1 90.19 664 TYR B N 1
ATOM 12658 C CA . TYR B 1 664 ? -15.445 -36.531 -34.531 1 90.19 664 TYR B CA 1
ATOM 12659 C C . TYR B 1 664 ? -14.828 -37.906 -34.75 1 90.19 664 TYR B C 1
ATOM 12661 O O . TYR B 1 664 ? -15.156 -38.875 -34.031 1 90.19 664 TYR B O 1
ATOM 12669 N N . PRO B 1 665 ? -13.93 -37.969 -35.656 1 93.94 665 PRO B N 1
ATOM 12670 C CA . PRO B 1 665 ? -13.359 -39.281 -36 1 93.94 665 PRO B CA 1
ATOM 12671 C C . PRO B 1 665 ? -12.258 -39.719 -35.031 1 93.94 665 PRO B C 1
ATOM 12673 O O . PRO B 1 665 ? -11.07 -39.719 -35.406 1 93.94 665 PRO B O 1
ATOM 12676 N N . LEU B 1 666 ? -12.633 -40.344 -34 1 93.31 666 LEU B N 1
ATOM 12677 C CA . LEU B 1 666 ? -11.695 -40.75 -32.969 1 93.31 666 LEU B CA 1
ATOM 12678 C C . LEU B 1 666 ? -10.805 -41.875 -33.438 1 93.31 666 LEU B C 1
ATOM 12680 O O . LEU B 1 666 ? -9.641 -41.969 -33.062 1 93.31 666 LEU B O 1
ATOM 12684 N N . GLU B 1 667 ? -11.344 -42.656 -34.281 1 94.31 667 GLU B N 1
ATOM 12685 C CA . GLU B 1 667 ? -10.57 -43.75 -34.844 1 94.31 667 GLU B CA 1
ATOM 12686 C C . GLU B 1 667 ? -9.406 -43.25 -35.688 1 94.31 667 GLU B C 1
ATOM 12688 O O . GLU B 1 667 ? -8.344 -43.875 -35.719 1 94.31 667 GLU B O 1
ATOM 12693 N N . ALA B 1 668 ? -9.703 -42.219 -36.375 1 96.62 668 ALA B N 1
ATOM 12694 C CA . ALA B 1 668 ? -8.625 -41.625 -37.125 1 96.62 668 ALA B CA 1
ATOM 12695 C C . ALA B 1 668 ? -7.5 -41.125 -36.219 1 96.62 668 ALA B C 1
ATOM 12697 O O . ALA B 1 668 ? -6.32 -41.281 -36.562 1 96.62 668 ALA B O 1
ATOM 12698 N N . LEU B 1 669 ? -7.883 -40.562 -35.125 1 96.62 669 LEU B N 1
ATOM 12699 C CA . LEU B 1 669 ? -6.887 -40.094 -34.188 1 96.62 669 LEU B CA 1
ATOM 12700 C C . LEU B 1 669 ? -6.152 -41.25 -33.531 1 96.62 669 LEU B C 1
ATOM 12702 O O . LEU B 1 669 ? -4.961 -41.156 -33.25 1 96.62 669 LEU B O 1
ATOM 12706 N N . ARG B 1 670 ? -6.836 -42.312 -33.281 1 96.12 670 ARG B N 1
ATOM 12707 C CA . ARG B 1 670 ? -6.203 -43.531 -32.781 1 96.12 670 ARG B CA 1
ATOM 12708 C C . ARG B 1 670 ? -5.105 -44.031 -33.719 1 96.12 670 ARG B C 1
ATOM 12710 O O . ARG B 1 670 ? -4 -44.344 -33.281 1 96.12 670 ARG B O 1
ATOM 12717 N N . SER B 1 671 ? -5.465 -44.031 -34.969 1 97.06 671 SER B N 1
ATOM 12718 C CA . SER B 1 671 ? -4.488 -44.469 -35.969 1 97.06 671 SER B CA 1
ATOM 12719 C C . SER B 1 671 ? -3.264 -43.562 -35.969 1 97.06 671 SER B C 1
ATOM 12721 O O . SER B 1 671 ? -2.131 -44.031 -36.031 1 97.06 671 SER B O 1
ATOM 12723 N N . LEU B 1 672 ? -3.57 -42.312 -35.969 1 97.62 672 LEU B N 1
ATOM 12724 C CA . LEU B 1 672 ? -2.479 -41.344 -35.875 1 97.62 672 LEU B CA 1
ATOM 12725 C C . LEU B 1 672 ? -1.627 -41.594 -34.625 1 97.62 672 LEU B C 1
ATOM 12727 O O . LEU B 1 672 ? -0.396 -41.594 -34.719 1 97.62 672 LEU B O 1
ATOM 12731 N N . SER B 1 673 ? -2.217 -41.781 -33.469 1 96.44 673 SER B N 1
ATOM 12732 C CA . SER B 1 673 ? -1.557 -42.031 -32.188 1 96.44 673 SER B CA 1
ATOM 12733 C C . SER B 1 673 ? -0.696 -43.281 -32.25 1 96.44 673 SER B C 1
ATOM 12735 O O . SER B 1 673 ? 0.464 -43.281 -31.844 1 96.44 673 SER B O 1
ATOM 12737 N N . ASP B 1 674 ? -1.206 -44.344 -32.812 1 96.19 674 ASP B N 1
ATOM 12738 C CA . ASP B 1 674 ? -0.508 -45.625 -32.875 1 96.19 674 ASP B CA 1
ATOM 12739 C C . ASP B 1 674 ? 0.768 -45.531 -33.719 1 96.19 674 ASP B C 1
ATOM 12741 O O . ASP B 1 674 ? 1.827 -46 -33.281 1 96.19 674 ASP B O 1
ATOM 12745 N N . HIS B 1 675 ? 0.623 -44.906 -34.844 1 97 675 HIS B N 1
ATOM 12746 C CA . HIS B 1 675 ? 1.776 -44.75 -35.719 1 97 675 HIS B CA 1
ATOM 12747 C C . HIS B 1 675 ? 2.822 -43.844 -35.125 1 97 675 HIS B C 1
ATOM 12749 O O . HIS B 1 675 ? 4.023 -44.062 -35.281 1 97 675 HIS B O 1
ATOM 12755 N N . SER B 1 676 ? 2.324 -42.781 -34.562 1 97 676 SER B N 1
ATOM 12756 C CA . SER B 1 676 ? 3.248 -41.875 -33.906 1 97 676 SER B CA 1
ATOM 12757 C C . SER B 1 676 ? 3.971 -42.531 -32.75 1 97 676 SER B C 1
ATOM 12759 O O . SER B 1 676 ? 5.172 -42.344 -32.562 1 97 676 SER B O 1
ATOM 12761 N N . LEU B 1 677 ? 3.246 -43.312 -31.922 1 95.88 677 LEU B N 1
ATOM 12762 C CA . LEU B 1 677 ? 3.805 -44.031 -30.781 1 95.88 677 LEU B CA 1
ATOM 12763 C C . LEU B 1 677 ? 4.914 -44.969 -31.234 1 95.88 677 LEU B C 1
ATOM 12765 O O . LEU B 1 677 ? 5.992 -45 -30.641 1 95.88 677 LEU B O 1
ATOM 12769 N N . GLN B 1 678 ? 4.637 -45.688 -32.219 1 96 678 GLN B N 1
ATOM 12770 C CA . GLN B 1 678 ? 5.605 -46.656 -32.75 1 96 678 GLN B CA 1
ATOM 12771 C C . GLN B 1 678 ? 6.887 -45.969 -33.188 1 96 678 GLN B C 1
ATOM 12773 O O . GLN B 1 678 ? 7.988 -46.438 -32.906 1 96 678 GLN B O 1
ATOM 12778 N N . TYR B 1 679 ? 6.641 -44.938 -33.938 1 96.44 679 TYR B N 1
ATOM 12779 C CA . TYR B 1 679 ? 7.797 -44.188 -34.438 1 96.44 679 TYR B CA 1
ATOM 12780 C C . TYR B 1 679 ? 8.586 -43.594 -33.312 1 96.44 679 TYR B C 1
ATOM 12782 O O . TYR B 1 679 ? 9.82 -43.594 -33.312 1 96.44 679 TYR B O 1
ATOM 12790 N N . TYR B 1 680 ? 7.969 -43 -32.375 1 95.81 680 TYR B N 1
ATOM 12791 C CA . TYR B 1 680 ? 8.586 -42.406 -31.203 1 95.81 680 TYR B CA 1
ATOM 12792 C C . TYR B 1 680 ? 9.375 -43.469 -30.422 1 95.81 680 TYR B C 1
ATOM 12794 O O . TYR B 1 680 ? 10.523 -43.219 -30.031 1 95.81 680 TYR B O 1
ATOM 12802 N N . ARG B 1 681 ? 8.797 -44.625 -30.156 1 94.56 681 ARG B N 1
ATOM 12803 C CA . ARG B 1 681 ? 9.438 -45.688 -29.391 1 94.56 681 ARG B CA 1
ATOM 12804 C C . ARG B 1 681 ? 10.672 -46.219 -30.109 1 94.56 681 ARG B C 1
ATOM 12806 O O . ARG B 1 681 ? 11.648 -46.594 -29.484 1 94.56 681 ARG B O 1
ATOM 12813 N N . LYS B 1 682 ? 10.555 -46.219 -31.406 1 94.81 682 LYS B N 1
ATOM 12814 C CA . LYS B 1 682 ? 11.719 -46.625 -32.188 1 94.81 682 LYS B CA 1
ATOM 12815 C C . LYS B 1 682 ? 12.93 -45.75 -31.875 1 94.81 682 LYS B C 1
ATOM 12817 O O . LYS B 1 682 ? 14.055 -46.25 -31.812 1 94.81 682 LYS B O 1
ATOM 12822 N N . LEU B 1 683 ? 12.688 -44.562 -31.703 1 94.75 683 LEU B N 1
ATOM 12823 C CA . LEU B 1 683 ? 13.773 -43.625 -31.391 1 94.75 683 LEU B CA 1
ATOM 12824 C C . LEU B 1 683 ? 14.281 -43.844 -29.969 1 94.75 683 LEU B C 1
ATOM 12826 O O . LEU B 1 683 ? 15.484 -44 -29.75 1 94.75 683 LEU B O 1
ATOM 12830 N N . ILE B 1 684 ? 13.398 -43.875 -28.953 1 92.31 684 ILE B N 1
ATOM 12831 C CA . ILE B 1 684 ? 13.773 -43.875 -27.547 1 92.31 684 ILE B CA 1
ATOM 12832 C C . ILE B 1 684 ? 14.422 -45.188 -27.188 1 92.31 684 ILE B C 1
ATOM 12834 O O . ILE B 1 684 ? 15.227 -45.281 -26.266 1 92.31 684 ILE B O 1
ATOM 12838 N N . GLU B 1 685 ? 14.055 -46.25 -27.891 1 92.12 685 GLU B N 1
ATOM 12839 C CA . GLU B 1 685 ? 14.586 -47.594 -27.609 1 92.12 685 GLU B CA 1
ATOM 12840 C C . GLU B 1 685 ? 15.836 -47.875 -28.438 1 92.12 685 GLU B C 1
ATOM 12842 O O . GLU B 1 685 ? 16.469 -48.938 -28.281 1 92.12 685 GLU B O 1
ATOM 12847 N N . HIS B 1 686 ? 16.109 -46.938 -29.266 1 92.06 686 HIS B N 1
ATOM 12848 C CA . HIS B 1 686 ? 17.344 -47.125 -30.016 1 92.06 686 HIS B CA 1
ATOM 12849 C C . HIS B 1 686 ? 18.547 -47.344 -29.094 1 92.06 686 HIS B C 1
ATOM 12851 O O . HIS B 1 686 ? 18.688 -46.625 -28.094 1 92.06 686 HIS B O 1
ATOM 12857 N N . PRO B 1 687 ? 19.344 -48.281 -29.328 1 90.06 687 PRO B N 1
ATOM 12858 C CA . PRO B 1 687 ? 20.438 -48.625 -28.438 1 90.06 687 PRO B CA 1
ATOM 12859 C C . PRO B 1 687 ? 21.391 -47.469 -28.156 1 90.06 687 PRO B C 1
ATOM 12861 O O . PRO B 1 687 ? 22 -47.406 -27.094 1 90.06 687 PRO B O 1
ATOM 12864 N N . SER B 1 688 ? 21.469 -46.594 -29.094 1 91.19 688 SER B N 1
ATOM 12865 C CA . SER B 1 688 ? 22.422 -45.5 -28.938 1 91.19 688 SER B CA 1
ATOM 12866 C C . SER B 1 688 ? 21.719 -44.219 -28.516 1 91.19 688 SER B C 1
ATOM 12868 O O . SER B 1 688 ? 22.344 -43.156 -28.484 1 91.19 688 SER B O 1
ATOM 12870 N N . PHE B 1 689 ? 20.531 -44.281 -28.266 1 93.81 689 PHE B N 1
ATOM 12871 C CA . PHE B 1 689 ? 19.766 -43.062 -28 1 93.81 689 PHE B CA 1
ATOM 12872 C C . PHE B 1 689 ? 20.234 -42.406 -26.719 1 93.81 689 PHE B C 1
ATOM 12874 O O . PHE B 1 689 ? 20.375 -41.156 -26.672 1 93.81 689 PHE B O 1
ATOM 12881 N N . ILE B 1 690 ? 20.391 -43.156 -25.672 1 92.62 690 ILE B N 1
ATOM 12882 C CA . ILE B 1 690 ? 20.766 -42.594 -24.375 1 92.62 690 ILE B CA 1
ATOM 12883 C C . ILE B 1 690 ? 22.125 -41.906 -24.469 1 92.62 690 ILE B C 1
ATOM 12885 O O . ILE B 1 690 ? 22.344 -40.875 -23.844 1 92.62 690 ILE B O 1
ATOM 12889 N N . ALA B 1 691 ? 23.047 -42.5 -25.188 1 93.56 691 ALA B N 1
ATOM 12890 C CA . ALA B 1 691 ? 24.359 -41.875 -25.406 1 93.56 691 ALA B CA 1
ATOM 12891 C C . ALA B 1 691 ? 24.219 -40.562 -26.156 1 93.56 691 ALA B C 1
ATOM 12893 O O . ALA B 1 691 ? 24.859 -39.562 -25.812 1 93.56 691 ALA B O 1
ATOM 12894 N N . PHE B 1 692 ? 23.453 -40.594 -27.219 1 95.19 692 PHE B N 1
ATOM 12895 C CA . PHE B 1 692 ? 23.203 -39.344 -27.969 1 95.19 692 PHE B CA 1
ATOM 12896 C C . PHE B 1 692 ? 22.609 -38.281 -27.062 1 95.19 692 PHE B C 1
ATOM 12898 O O . PHE B 1 692 ? 23.078 -37.156 -27.031 1 95.19 692 PHE B O 1
ATOM 12905 N N . TYR B 1 693 ? 21.531 -38.625 -26.328 1 94.56 693 TYR B N 1
ATOM 12906 C CA . TYR B 1 693 ? 20.828 -37.719 -25.422 1 94.56 693 TYR B CA 1
ATOM 12907 C C . TYR B 1 693 ? 21.781 -37.125 -24.406 1 94.56 693 TYR B C 1
ATOM 12909 O O . TYR B 1 693 ? 21.781 -35.906 -24.172 1 94.56 693 TYR B O 1
ATOM 12917 N N . GLY B 1 694 ? 22.5 -37.969 -23.75 1 93.56 694 GLY B N 1
ATOM 12918 C CA . GLY B 1 694 ? 23.406 -37.531 -22.703 1 93.56 694 GLY B CA 1
ATOM 12919 C C . GLY B 1 694 ? 24.453 -36.531 -23.188 1 93.56 694 GLY B C 1
ATOM 12920 O O . GLY B 1 694 ? 24.906 -35.688 -22.422 1 93.56 694 GLY B O 1
ATOM 12921 N N . GLN B 1 695 ? 24.797 -36.688 -24.484 1 95 695 GLN B N 1
ATOM 12922 C CA . GLN B 1 695 ? 25.891 -35.875 -25 1 95 695 GLN B CA 1
ATOM 12923 C C . GLN B 1 695 ? 25.344 -34.656 -25.766 1 95 695 GLN B C 1
ATOM 12925 O O . GLN B 1 695 ? 25.969 -33.594 -25.797 1 95 695 GLN B O 1
ATOM 12930 N N . ALA B 1 696 ? 24.234 -34.844 -26.328 1 96.44 696 ALA B N 1
ATOM 12931 C CA . ALA B 1 696 ? 23.688 -33.812 -27.203 1 96.44 696 ALA B CA 1
ATOM 12932 C C . ALA B 1 696 ? 22.891 -32.781 -26.391 1 96.44 696 ALA B C 1
ATOM 12934 O O . ALA B 1 696 ? 22.531 -31.719 -26.906 1 96.44 696 ALA B O 1
ATOM 12935 N N . THR B 1 697 ? 22.531 -33 -25.156 1 95.56 697 THR B N 1
ATOM 12936 C CA . THR B 1 697 ? 21.781 -32.094 -24.297 1 95.56 697 THR B CA 1
ATOM 12937 C C . THR B 1 697 ? 22.578 -31.781 -23.031 1 95.56 697 THR B C 1
ATOM 12939 O O . THR B 1 697 ? 23.531 -32.5 -22.703 1 95.56 697 THR B O 1
ATOM 12942 N N . PRO B 1 698 ? 22.188 -30.703 -22.359 1 93.75 698 PRO B N 1
ATOM 12943 C CA . PRO B 1 698 ? 22.891 -30.359 -21.125 1 93.75 698 PRO B CA 1
ATOM 12944 C C . PRO B 1 698 ? 22.297 -31.047 -19.891 1 93.75 698 PRO B C 1
ATOM 12946 O O . PRO B 1 698 ? 22.234 -30.453 -18.812 1 93.75 698 PRO B O 1
ATOM 12949 N N . ILE B 1 699 ? 21.828 -32.25 -19.984 1 91.75 699 ILE B N 1
ATOM 12950 C CA . ILE B 1 699 ? 21.172 -33 -18.906 1 91.75 699 ILE B CA 1
ATOM 12951 C C . ILE B 1 699 ? 22.125 -33.156 -17.734 1 91.75 699 ILE B C 1
ATOM 12953 O O . ILE B 1 699 ? 21.719 -33.125 -16.562 1 91.75 699 ILE B O 1
ATOM 12957 N N . ASP B 1 700 ? 23.375 -33.312 -17.984 1 89.06 700 ASP B N 1
ATOM 12958 C CA . ASP B 1 700 ? 24.359 -33.5 -16.922 1 89.06 700 ASP B CA 1
ATOM 12959 C C . ASP B 1 700 ? 24.516 -32.25 -16.094 1 89.06 700 ASP B C 1
ATOM 12961 O O . ASP B 1 700 ? 24.766 -32.312 -14.883 1 89.06 700 ASP B O 1
ATOM 12965 N N . VAL B 1 701 ? 24.375 -31.125 -16.766 1 87.12 701 VAL B N 1
ATOM 12966 C CA . VAL B 1 701 ? 24.422 -29.844 -16.047 1 87.12 701 VAL B CA 1
ATOM 12967 C C . VAL B 1 701 ? 23.203 -29.734 -15.125 1 87.12 701 VAL B C 1
ATOM 12969 O O . VAL B 1 701 ? 23.328 -29.297 -13.977 1 87.12 701 VAL B O 1
ATOM 12972 N N . LEU B 1 702 ? 22.047 -30.109 -15.617 1 82.81 702 LEU B N 1
ATOM 12973 C CA . LEU B 1 702 ? 20.812 -30.047 -14.844 1 82.81 702 LEU B CA 1
ATOM 12974 C C . LEU B 1 702 ? 20.875 -30.953 -13.625 1 82.81 702 LEU B C 1
ATOM 12976 O O . LEU B 1 702 ? 20.281 -30.641 -12.586 1 82.81 702 LEU B O 1
ATOM 12980 N N . GLU B 1 703 ? 21.562 -32 -13.781 1 78.94 703 GLU B N 1
ATOM 12981 C CA . GLU B 1 703 ? 21.703 -32.969 -12.688 1 78.94 703 GLU B CA 1
ATOM 12982 C C . GLU B 1 703 ? 22.578 -32.375 -11.578 1 78.94 703 GLU B C 1
ATOM 12984 O O . GLU B 1 703 ? 22.453 -32.781 -10.414 1 78.94 703 GLU B O 1
ATOM 12989 N N . MET B 1 704 ? 23.391 -31.5 -12.047 1 73.19 704 MET B N 1
ATOM 12990 C CA . MET B 1 704 ? 24.266 -30.875 -11.062 1 73.19 704 MET B CA 1
ATOM 12991 C C . MET B 1 704 ? 23.609 -29.672 -10.422 1 73.19 704 MET B C 1
ATOM 12993 O O . MET B 1 704 ? 24.141 -29.094 -9.477 1 73.19 704 MET B O 1
ATOM 12997 N N . SER B 1 705 ? 22.5 -29.359 -10.969 1 62.44 705 SER B N 1
ATOM 12998 C CA . SER B 1 705 ? 21.859 -28.078 -10.648 1 62.44 705 SER B CA 1
ATOM 12999 C C . SER B 1 705 ? 21.375 -28.062 -9.203 1 62.44 705 SER B C 1
ATOM 13001 O O . SER B 1 705 ? 20.859 -29.047 -8.695 1 62.44 705 SER B O 1
ATOM 13003 N N . LYS B 1 706 ? 21.891 -27.078 -8.539 1 58.5 706 LYS B N 1
ATOM 13004 C CA . LYS B 1 706 ? 21.453 -26.672 -7.207 1 58.5 706 LYS B CA 1
ATOM 13005 C C . LYS B 1 706 ? 20.203 -25.812 -7.281 1 58.5 706 LYS B C 1
ATOM 13007 O O . LYS B 1 706 ? 19.938 -25 -6.383 1 58.5 706 LYS B O 1
ATOM 13012 N N . ILE B 1 707 ? 19.531 -26 -8.367 1 57.62 707 ILE B N 1
ATOM 13013 C CA . ILE B 1 707 ? 18.469 -25.031 -8.641 1 57.62 707 ILE B CA 1
ATOM 13014 C C . ILE B 1 707 ? 17.188 -25.453 -7.91 1 57.62 707 ILE B C 1
ATOM 13016 O O . ILE B 1 707 ? 16.359 -24.609 -7.582 1 57.62 707 ILE B O 1
ATOM 13020 N N . GLY B 1 708 ? 17.078 -26.766 -7.633 1 57.84 708 GLY B N 1
ATOM 13021 C CA . GLY B 1 708 ? 15.891 -27.203 -6.91 1 57.84 708 GLY B CA 1
ATOM 13022 C C . GLY B 1 708 ? 16.203 -28.141 -5.758 1 57.84 708 GLY B C 1
ATOM 13023 O O . GLY B 1 708 ? 17.328 -28.656 -5.664 1 57.84 708 GLY B O 1
ATOM 13024 N N . SER B 1 709 ? 15.234 -28.156 -4.93 1 59.38 709 SER B N 1
ATOM 13025 C CA . SER B 1 709 ? 15.43 -29.031 -3.775 1 59.38 709 SER B CA 1
ATOM 13026 C C . SER B 1 709 ? 15.375 -30.5 -4.176 1 59.38 709 SER B C 1
ATOM 13028 O O . SER B 1 709 ? 15.93 -31.359 -3.484 1 59.38 709 SER B O 1
ATOM 13030 N N . ARG B 1 710 ? 14.688 -30.625 -5.434 1 62.34 710 ARG B N 1
ATOM 13031 C CA . ARG B 1 710 ? 14.5 -32 -5.84 1 62.34 710 ARG B CA 1
ATOM 13032 C C . ARG B 1 710 ? 15.664 -32.5 -6.703 1 62.34 710 ARG B C 1
ATOM 13034 O O . ARG B 1 710 ? 16.078 -31.797 -7.633 1 62.34 710 ARG B O 1
ATOM 13041 N N . PRO B 1 711 ? 16.078 -33.781 -6.531 1 67 711 PRO B N 1
ATOM 13042 C CA . PRO B 1 711 ? 17.078 -34.344 -7.426 1 67 711 PRO B CA 1
ATOM 13043 C C . PRO B 1 711 ? 16.531 -34.625 -8.828 1 67 711 PRO B C 1
ATOM 13045 O O . PRO B 1 711 ? 15.32 -34.812 -8.992 1 67 711 PRO B O 1
ATOM 13048 N N . ALA B 1 712 ? 17.422 -34.562 -9.859 1 69.62 712 ALA B N 1
ATOM 13049 C CA . ALA B 1 712 ? 17.016 -34.781 -11.242 1 69.62 712 ALA B CA 1
ATOM 13050 C C . ALA B 1 712 ? 16.625 -36.25 -11.469 1 69.62 712 ALA B C 1
ATOM 13052 O O . ALA B 1 712 ? 15.859 -36.531 -12.391 1 69.62 712 ALA B O 1
ATOM 13053 N N . ARG B 1 713 ? 17.172 -37.156 -10.75 1 70 713 ARG B N 1
ATOM 13054 C CA . ARG B 1 713 ? 16.859 -38.562 -10.844 1 70 713 ARG B CA 1
ATOM 13055 C C . ARG B 1 713 ? 16.344 -39.094 -9.516 1 70 713 ARG B C 1
ATOM 13057 O O . ARG B 1 713 ? 16.797 -38.688 -8.445 1 70 713 ARG B O 1
ATOM 13064 N N . ARG B 1 714 ? 15.516 -40.125 -9.672 1 69.5 714 ARG B N 1
ATOM 13065 C CA . ARG B 1 714 ? 14.867 -40.656 -8.484 1 69.5 714 ARG B CA 1
ATOM 13066 C C . ARG B 1 714 ? 15.844 -41.5 -7.668 1 69.5 714 ARG B C 1
ATOM 13068 O O . ARG B 1 714 ? 15.953 -41.312 -6.453 1 69.5 714 ARG B O 1
ATOM 13075 N N . THR B 1 715 ? 16.609 -42.469 -8.312 1 63.66 715 THR B N 1
ATOM 13076 C CA . THR B 1 715 ? 17.484 -43.406 -7.621 1 63.66 715 THR B CA 1
ATOM 13077 C C . THR B 1 715 ? 18.938 -43.156 -7.992 1 63.66 715 THR B C 1
ATOM 13079 O O . THR B 1 715 ? 19.844 -43.812 -7.457 1 63.66 715 THR B O 1
ATOM 13082 N N . GLY B 1 716 ? 19.203 -42.281 -8.938 1 67.75 716 GLY B N 1
ATOM 13083 C CA . GLY B 1 716 ? 20.562 -42 -9.352 1 67.75 716 GLY B CA 1
ATOM 13084 C C . GLY B 1 716 ? 21.031 -42.812 -10.531 1 67.75 716 GLY B C 1
ATOM 13085 O O . GLY B 1 716 ? 22.062 -42.531 -11.125 1 67.75 716 GLY B O 1
ATOM 13086 N N . ALA B 1 717 ? 20.266 -43.844 -11.047 1 67.75 717 ALA B N 1
ATOM 13087 C CA . ALA B 1 717 ? 20.641 -44.688 -12.188 1 67.75 717 ALA B CA 1
ATOM 13088 C C . ALA B 1 717 ? 20.562 -43.906 -13.492 1 67.75 717 ALA B C 1
ATOM 13090 O O . ALA B 1 717 ? 19.734 -43 -13.633 1 67.75 717 ALA B O 1
ATOM 13091 N N . ARG B 1 718 ? 21.453 -44.25 -14.414 1 73.5 718 ARG B N 1
ATOM 13092 C CA . ARG B 1 718 ? 21.469 -43.531 -15.688 1 73.5 718 ARG B CA 1
ATOM 13093 C C . ARG B 1 718 ? 20.594 -44.25 -16.719 1 73.5 718 ARG B C 1
ATOM 13095 O O . ARG B 1 718 ? 21.094 -44.781 -17.703 1 73.5 718 ARG B O 1
ATOM 13102 N N . SER B 1 719 ? 19.312 -44.312 -16.453 1 75.75 719 SER B N 1
ATOM 13103 C CA . SER B 1 719 ? 18.297 -44.875 -17.344 1 75.75 719 SER B CA 1
ATOM 13104 C C . SER B 1 719 ? 17.156 -43.906 -17.562 1 75.75 719 SER B C 1
ATOM 13106 O O . SER B 1 719 ? 16.969 -42.969 -16.781 1 75.75 719 SER B O 1
ATOM 13108 N N . LEU B 1 720 ? 16.547 -44.094 -18.688 1 80.31 720 LEU B N 1
ATOM 13109 C CA . LEU B 1 720 ? 15.422 -43.219 -19.016 1 80.31 720 LEU B CA 1
ATOM 13110 C C . LEU B 1 720 ? 14.305 -43.406 -17.984 1 80.31 720 LEU B C 1
ATOM 13112 O O . LEU B 1 720 ? 13.617 -42.438 -17.641 1 80.31 720 LEU B O 1
ATOM 13116 N N . SER B 1 721 ? 14.203 -44.562 -17.5 1 74.62 721 SER B N 1
ATOM 13117 C CA . SER B 1 721 ? 13.156 -44.844 -16.531 1 74.62 721 SER B CA 1
ATOM 13118 C C . SER B 1 721 ? 1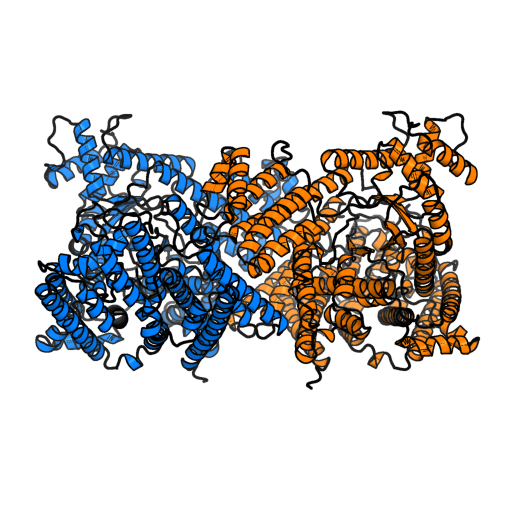3.406 -44.094 -15.219 1 74.62 721 SER B C 1
ATOM 13120 O O . SER B 1 721 ? 12.461 -43.75 -14.516 1 74.62 721 SER B O 1
ATOM 13122 N N . ASP B 1 722 ? 14.602 -43.844 -14.992 1 77.69 722 ASP B N 1
ATOM 13123 C CA . ASP B 1 722 ? 14.984 -43.188 -13.734 1 77.69 722 ASP B CA 1
ATOM 13124 C C . ASP B 1 722 ? 14.969 -41.688 -13.875 1 77.69 722 ASP B C 1
ATOM 13126 O O . ASP B 1 722 ? 14.984 -40.969 -12.875 1 77.69 722 ASP B O 1
ATOM 13130 N N . LEU B 1 723 ? 14.984 -41.281 -15.07 1 82 723 LEU B N 1
ATOM 13131 C CA . LEU B 1 723 ? 15.039 -39.844 -15.336 1 82 723 LEU B CA 1
ATOM 13132 C C . LEU B 1 723 ? 13.664 -39.188 -15.133 1 82 723 LEU B C 1
ATOM 13134 O O . LEU B 1 723 ? 12.664 -39.688 -15.656 1 82 723 LEU B O 1
ATOM 13138 N N . ARG B 1 724 ? 13.656 -38.125 -14.375 1 77.62 724 ARG B N 1
ATOM 13139 C CA . ARG B 1 724 ? 12.398 -37.438 -14.141 1 77.62 724 ARG B CA 1
ATOM 13140 C C . ARG B 1 724 ? 11.953 -36.688 -15.398 1 77.62 724 ARG B C 1
ATOM 13142 O O . ARG B 1 724 ? 12.781 -36.312 -16.234 1 77.62 724 ARG B O 1
ATOM 13149 N N . ALA B 1 725 ? 10.68 -36.406 -15.508 1 78.19 725 ALA B N 1
ATOM 13150 C CA . ALA B 1 725 ? 10.078 -35.812 -16.703 1 78.19 725 ALA B CA 1
ATOM 13151 C C . ALA B 1 725 ? 10.539 -34.375 -16.891 1 78.19 725 ALA B C 1
ATOM 13153 O O . ALA B 1 725 ? 10.781 -33.938 -18.016 1 78.19 725 ALA B O 1
ATOM 13154 N N . ILE B 1 726 ? 10.711 -33.656 -15.852 1 79.75 726 ILE B N 1
ATOM 13155 C CA . ILE B 1 726 ? 10.984 -32.219 -15.977 1 79.75 726 ILE B CA 1
ATOM 13156 C C . ILE B 1 726 ? 12.383 -32 -16.547 1 79.75 726 ILE B C 1
ATOM 13158 O O . ILE B 1 726 ? 12.539 -31.328 -17.562 1 79.75 726 ILE B O 1
ATOM 13162 N N . PRO B 1 727 ? 13.406 -32.688 -16.016 1 83.88 727 PRO B N 1
ATOM 13163 C CA . PRO B 1 727 ? 14.734 -32.531 -16.625 1 83.88 727 PRO B CA 1
ATOM 13164 C C . PRO B 1 727 ? 14.781 -33.062 -18.047 1 83.88 727 PRO B C 1
ATOM 13166 O O . PRO B 1 727 ? 15.531 -32.531 -18.875 1 83.88 727 PRO B O 1
ATOM 13169 N N . TRP B 1 728 ? 13.977 -34.094 -18.281 1 88.25 728 TRP B N 1
ATOM 13170 C CA . TRP B 1 728 ? 13.891 -34.656 -19.625 1 88.25 728 TRP B CA 1
ATOM 13171 C C . TRP B 1 728 ? 13.398 -33.594 -20.625 1 88.25 728 TRP B C 1
ATOM 13173 O O . TRP B 1 728 ? 14.062 -33.344 -21.625 1 88.25 728 TRP B O 1
ATOM 13183 N N . VAL B 1 729 ? 12.328 -32.969 -20.344 1 87.56 729 VAL B N 1
ATOM 13184 C CA . VAL B 1 729 ? 11.734 -31.984 -21.219 1 87.56 729 VAL B CA 1
ATOM 13185 C C . VAL B 1 729 ? 12.617 -30.734 -21.266 1 87.56 729 VAL B C 1
ATOM 13187 O O . VAL B 1 729 ? 12.867 -30.172 -22.328 1 87.56 729 VAL B O 1
ATOM 13190 N N . PHE B 1 730 ? 13.133 -30.391 -20.156 1 87.25 730 PHE B N 1
ATOM 13191 C CA . PHE B 1 730 ? 13.914 -29.156 -20.016 1 87.25 730 PHE B CA 1
ATOM 13192 C C . PHE B 1 730 ? 15.211 -29.25 -20.812 1 87.25 730 PHE B C 1
ATOM 13194 O O . PHE B 1 730 ? 15.617 -28.297 -21.453 1 87.25 730 PHE B O 1
ATOM 13201 N N . SER B 1 731 ? 15.875 -30.344 -20.75 1 91 731 SER B N 1
ATOM 13202 C CA . SER B 1 731 ? 17.156 -30.516 -21.438 1 91 731 SER B CA 1
ATOM 13203 C C . SER B 1 731 ? 16.984 -30.453 -22.953 1 91 731 SER B C 1
ATOM 13205 O O . SER B 1 731 ? 17.812 -29.859 -23.656 1 91 731 SER B O 1
ATOM 13207 N N . TRP B 1 732 ? 15.891 -31.031 -23.438 1 92.94 732 TRP B N 1
ATOM 13208 C CA . TRP B 1 732 ? 15.617 -30.969 -24.875 1 92.94 732 TRP B CA 1
ATOM 13209 C C . TRP B 1 732 ? 15.266 -29.547 -25.297 1 92.94 732 TRP B C 1
ATOM 13211 O O . TRP B 1 732 ? 15.578 -29.141 -26.422 1 92.94 732 TRP B O 1
ATOM 13221 N N . SER B 1 733 ? 14.602 -28.844 -24.422 1 90.69 733 SER B N 1
ATOM 13222 C CA . SER B 1 733 ? 14.281 -27.453 -24.688 1 90.69 733 SER B CA 1
ATOM 13223 C C . SER B 1 733 ? 15.531 -26.594 -24.734 1 90.69 733 SER B C 1
ATOM 13225 O O . SER B 1 733 ? 15.68 -25.734 -25.609 1 90.69 733 SER B O 1
ATOM 13227 N N . GLN B 1 734 ? 16.422 -26.875 -23.812 1 91.75 734 GLN B N 1
ATOM 13228 C CA . GLN B 1 734 ? 17.672 -26.125 -23.75 1 91.75 734 GLN B CA 1
ATOM 13229 C C . GLN B 1 734 ? 18.484 -26.312 -25.016 1 91.75 734 GLN B C 1
ATOM 13231 O O . GLN B 1 734 ? 19.172 -25.375 -25.453 1 91.75 734 GLN B O 1
ATOM 13236 N N . SER B 1 735 ? 18.406 -27.469 -25.547 1 95.62 735 SER B N 1
ATOM 13237 C CA . SER B 1 735 ? 19.188 -27.766 -26.75 1 95.62 735 SER B CA 1
ATOM 13238 C C . SER B 1 735 ? 18.359 -27.547 -28.016 1 95.62 735 SER B C 1
ATOM 13240 O O . SER B 1 735 ? 18.828 -27.844 -29.109 1 95.62 735 SER B O 1
ATOM 13242 N N . ARG B 1 736 ? 17.156 -27.109 -27.906 1 95.44 736 ARG B N 1
ATOM 13243 C CA . ARG B 1 736 ? 16.266 -26.641 -28.969 1 95.44 736 ARG B CA 1
ATOM 13244 C C . ARG B 1 736 ? 15.82 -27.781 -29.859 1 95.44 736 ARG B C 1
ATOM 13246 O O . ARG B 1 736 ? 15.445 -27.578 -31.016 1 95.44 736 ARG B O 1
ATOM 13253 N N . PHE B 1 737 ? 15.977 -29.016 -29.375 1 95.5 737 PHE B N 1
ATOM 13254 C CA . PHE B 1 737 ? 15.414 -30.141 -30.109 1 95.5 737 PHE B CA 1
ATOM 13255 C C . PHE B 1 737 ? 13.906 -30.219 -29.906 1 95.5 737 PHE B C 1
ATOM 13257 O O . PHE B 1 737 ? 13.156 -30.453 -30.844 1 95.5 737 PHE B O 1
ATOM 13264 N N . ASN B 1 738 ? 13.477 -30.109 -28.703 1 93.19 738 ASN B N 1
ATOM 13265 C CA . ASN B 1 738 ? 12.078 -30.125 -28.266 1 93.19 738 ASN B CA 1
ATOM 13266 C C . ASN B 1 738 ? 11.352 -31.375 -28.766 1 93.19 738 ASN B C 1
ATOM 13268 O O . ASN B 1 738 ? 10.188 -31.297 -29.156 1 93.19 738 ASN B O 1
ATOM 13272 N N . ILE B 1 739 ? 12.062 -32.406 -28.828 1 94.19 739 ILE B N 1
ATOM 13273 C CA . ILE B 1 739 ? 11.516 -33.594 -29.469 1 94.19 739 ILE B CA 1
ATOM 13274 C C . ILE B 1 739 ? 10.305 -34.094 -28.703 1 94.19 739 ILE B C 1
ATOM 13276 O O . ILE B 1 739 ? 9.414 -34.719 -29.266 1 94.19 739 ILE B O 1
ATOM 13280 N N . THR B 1 740 ? 10.227 -33.812 -27.438 1 91.88 740 THR B N 1
ATOM 13281 C CA . THR B 1 740 ? 9.141 -34.281 -26.594 1 91.88 740 THR B CA 1
ATOM 13282 C C . THR B 1 740 ? 7.812 -33.656 -27 1 91.88 740 THR B C 1
ATOM 13284 O O . THR B 1 740 ? 6.742 -34.156 -26.656 1 91.88 740 THR B O 1
ATOM 13287 N N . GLY B 1 741 ? 7.875 -32.625 -27.781 1 92.12 741 GLY B N 1
ATOM 13288 C CA . GLY B 1 741 ? 6.66 -31.891 -28.094 1 92.12 741 GLY B CA 1
ATOM 13289 C C . GLY B 1 741 ? 6.172 -32.125 -29.516 1 92.12 741 GLY B C 1
ATOM 13290 O O . GLY B 1 741 ? 5.109 -31.625 -29.906 1 92.12 741 GLY B O 1
ATOM 13291 N N . TRP B 1 742 ? 6.98 -32.875 -30.297 1 94.81 742 TRP B N 1
ATOM 13292 C CA . TRP B 1 742 ? 6.512 -32.938 -31.672 1 94.81 742 TRP B CA 1
ATOM 13293 C C . TRP B 1 742 ? 6.902 -34.25 -32.344 1 94.81 742 TRP B C 1
ATOM 13295 O O . TRP B 1 742 ? 6.348 -34.625 -33.375 1 94.81 742 TRP B O 1
ATOM 13305 N N . TYR B 1 743 ? 7.848 -35 -31.844 1 96.12 743 TYR B N 1
ATOM 13306 C CA . TYR B 1 743 ? 8.445 -36.094 -32.594 1 96.12 743 TYR B CA 1
ATOM 13307 C C . TYR B 1 743 ? 7.434 -37.219 -32.812 1 96.12 743 TYR B C 1
ATOM 13309 O O . TYR B 1 743 ? 6.785 -37.688 -31.875 1 96.12 743 TYR B O 1
ATOM 13317 N N . GLY B 1 744 ? 7.324 -37.688 -34 1 96.06 744 GLY B N 1
ATOM 13318 C CA . GLY B 1 744 ? 6.473 -38.812 -34.375 1 96.06 744 GLY B CA 1
ATOM 13319 C C . GLY B 1 744 ? 5.266 -38.406 -35.188 1 96.06 744 GLY B C 1
ATOM 13320 O O . GLY B 1 744 ? 4.691 -39.219 -35.906 1 96.06 744 GLY B O 1
ATOM 13321 N N . ILE B 1 745 ? 4.887 -37.188 -35.156 1 96.94 745 ILE B N 1
ATOM 13322 C CA . ILE B 1 745 ? 3.648 -36.75 -35.781 1 96.94 745 ILE B CA 1
ATOM 13323 C C . ILE B 1 745 ? 3.844 -36.688 -37.312 1 96.94 745 ILE B C 1
ATOM 13325 O O . ILE B 1 745 ? 2.93 -37 -38.062 1 96.94 745 ILE B O 1
ATOM 13329 N N . GLY B 1 746 ? 4.988 -36.188 -37.781 1 97.75 746 GLY B N 1
ATOM 13330 C CA . GLY B 1 746 ? 5.254 -36.094 -39.188 1 97.75 746 GLY B CA 1
ATOM 13331 C C . GLY B 1 746 ? 5.164 -37.438 -39.906 1 97.75 746 GLY B C 1
ATOM 13332 O O . GLY B 1 746 ? 4.453 -37.594 -40.906 1 97.75 746 GLY B O 1
ATOM 13333 N N . HIS B 1 747 ? 5.875 -38.375 -39.344 1 97.81 747 HIS B N 1
ATOM 13334 C CA . HIS B 1 747 ? 5.852 -39.719 -39.906 1 97.81 747 HIS B CA 1
ATOM 13335 C C . HIS B 1 747 ? 4.438 -40.281 -39.906 1 97.81 747 HIS B C 1
ATOM 13337 O O . HIS B 1 747 ? 3.996 -40.844 -40.906 1 97.81 747 HIS B O 1
ATOM 13343 N N . ALA B 1 748 ? 3.738 -40.156 -38.781 1 98.19 748 ALA B N 1
ATOM 13344 C CA . ALA B 1 748 ? 2.402 -40.719 -38.625 1 98.19 748 ALA B CA 1
ATOM 13345 C C . ALA B 1 748 ? 1.436 -40.125 -39.656 1 98.19 748 ALA B C 1
ATOM 13347 O O . ALA B 1 748 ? 0.665 -40.844 -40.281 1 98.19 748 ALA B O 1
ATOM 13348 N N . LEU B 1 749 ? 1.47 -38.844 -39.844 1 98.25 749 LEU B N 1
ATOM 13349 C CA . LEU B 1 749 ? 0.578 -38.188 -40.781 1 98.25 749 LEU B CA 1
ATOM 13350 C C . LEU B 1 749 ? 0.925 -38.562 -42.219 1 98.25 749 LEU B C 1
ATOM 13352 O O . LEU B 1 749 ? 0.033 -38.812 -43.031 1 98.25 749 LEU B O 1
ATOM 13356 N N . MET B 1 750 ? 2.201 -38.531 -42.531 1 97.88 750 MET B N 1
ATOM 13357 C CA . MET B 1 750 ? 2.629 -38.906 -43.875 1 97.88 750 MET B CA 1
ATOM 13358 C C . MET B 1 750 ? 2.184 -40.344 -44.188 1 97.88 750 MET B C 1
ATOM 13360 O O . MET B 1 750 ? 1.685 -40.594 -45.281 1 97.88 750 MET B O 1
ATOM 13364 N N . TYR B 1 751 ? 2.412 -41.188 -43.219 1 97.56 751 TYR B N 1
ATOM 13365 C CA . TYR B 1 751 ? 2.018 -42.562 -43.406 1 97.56 751 TYR B CA 1
ATOM 13366 C C . TYR B 1 751 ? 0.527 -42.688 -43.688 1 97.56 751 TYR B C 1
ATOM 13368 O O . TYR B 1 751 ? 0.122 -43.406 -44.625 1 97.56 751 TYR B O 1
ATOM 13376 N N . LEU B 1 752 ? -0.279 -42.031 -42.938 1 97.88 752 LEU B N 1
ATOM 13377 C CA . LEU B 1 752 ? -1.724 -42.062 -43.125 1 97.88 752 LEU B CA 1
ATOM 13378 C C . LEU B 1 752 ? -2.098 -41.469 -44.5 1 97.88 752 LEU B C 1
ATOM 13380 O O . LEU B 1 752 ? -2.988 -42 -45.156 1 97.88 752 LEU B O 1
ATOM 13384 N N . ARG B 1 753 ? -1.427 -40.375 -44.844 1 97.38 753 ARG B N 1
ATOM 13385 C CA . ARG B 1 753 ? -1.705 -39.75 -46.156 1 97.38 753 ARG B CA 1
ATOM 13386 C C . ARG B 1 753 ? -1.423 -40.688 -47.281 1 97.38 753 ARG B C 1
ATOM 13388 O O . ARG B 1 753 ? -2.182 -40.75 -48.25 1 97.38 753 ARG B O 1
ATOM 13395 N N . GLU B 1 754 ? -0.405 -41.5 -47.219 1 97.5 754 GLU B N 1
ATOM 13396 C CA . GLU B 1 754 ? 0.053 -42.375 -48.281 1 97.5 754 GLU B CA 1
ATOM 13397 C C . GLU B 1 754 ? -0.656 -43.719 -48.219 1 97.5 754 GLU B C 1
ATOM 13399 O O . GLU B 1 754 ? -1.011 -44.281 -49.25 1 97.5 754 GLU B O 1
ATOM 13404 N N . GLU B 1 755 ? -0.865 -44.281 -47.031 1 96.62 755 GLU B N 1
ATOM 13405 C CA . GLU B 1 755 ? -1.347 -45.656 -46.906 1 96.62 755 GLU B CA 1
ATOM 13406 C C . GLU B 1 755 ? -2.84 -45.688 -46.594 1 96.62 755 GLU B C 1
ATOM 13408 O O . GLU B 1 755 ? -3.512 -46.688 -46.844 1 96.62 755 GLU B O 1
ATOM 13413 N N . ASN B 1 756 ? -3.338 -44.625 -46 1 96.12 756 ASN B N 1
ATOM 13414 C CA . ASN B 1 756 ? -4.746 -44.562 -45.656 1 96.12 756 ASN B CA 1
ATOM 13415 C C . ASN B 1 756 ? -5.305 -43.156 -45.812 1 96.12 756 ASN B C 1
ATOM 13417 O O . ASN B 1 756 ? -5.691 -42.5 -44.844 1 96.12 756 ASN B O 1
ATOM 13421 N N . SER B 1 757 ? -5.543 -42.812 -47 1 96.12 757 SER B N 1
ATOM 13422 C CA . SER B 1 757 ? -5.906 -41.438 -47.375 1 96.12 757 SER B CA 1
ATOM 13423 C C . SER B 1 757 ? -7.262 -41.031 -46.812 1 96.12 757 SER B C 1
ATOM 13425 O O . SER B 1 757 ? -7.512 -39.875 -46.531 1 96.12 757 SER B O 1
ATOM 13427 N N . LYS B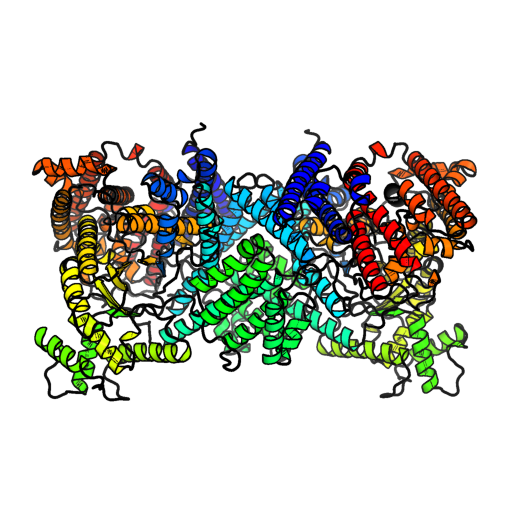 1 758 ? -8.07 -42 -46.625 1 96.69 758 LYS B N 1
ATOM 13428 C CA . LYS B 1 758 ? -9.391 -41.719 -46.062 1 96.69 758 LYS B CA 1
ATOM 13429 C C . LYS B 1 758 ? -9.273 -41.219 -44.625 1 96.69 758 LYS B C 1
ATOM 13431 O O . LYS B 1 758 ? -9.922 -40.25 -44.25 1 96.69 758 LYS B O 1
ATOM 13436 N N . VAL B 1 759 ? -8.492 -41.875 -43.875 1 96.75 759 VAL B N 1
ATOM 13437 C CA . VAL B 1 759 ? -8.273 -41.531 -42.5 1 96.75 759 VAL B CA 1
ATOM 13438 C C . VAL B 1 759 ? -7.586 -40.156 -42.406 1 96.75 759 VAL B C 1
ATOM 13440 O O . VAL B 1 759 ? -7.93 -39.344 -41.562 1 96.75 759 VAL B O 1
ATOM 13443 N N . TYR B 1 760 ? -6.68 -39.906 -43.281 1 97.56 760 TYR B N 1
ATOM 13444 C CA . TYR B 1 760 ? -5.988 -38.625 -43.344 1 97.56 760 TYR B CA 1
ATOM 13445 C C . TYR B 1 760 ? -6.969 -37.5 -43.625 1 97.56 760 TYR B C 1
ATOM 13447 O O . TYR B 1 760 ? -6.902 -36.469 -42.969 1 97.56 760 TYR B O 1
ATOM 13455 N N . GLN B 1 761 ? -7.84 -37.75 -44.5 1 97.19 761 GLN B N 1
ATOM 13456 C CA . GLN B 1 761 ? -8.812 -36.719 -44.875 1 97.19 761 GLN B CA 1
ATOM 13457 C C . GLN B 1 761 ? -9.766 -36.406 -43.719 1 97.19 761 GLN B C 1
ATOM 13459 O O . GLN B 1 761 ? -10.188 -35.281 -43.531 1 97.19 761 GLN B O 1
ATOM 13464 N N . GLN B 1 762 ? -10.055 -37.406 -43.031 1 97.25 762 GLN B N 1
ATOM 13465 C CA . GLN B 1 762 ? -10.906 -37.219 -41.844 1 97.25 762 GLN B CA 1
ATOM 13466 C C . GLN B 1 762 ? -10.25 -36.25 -40.844 1 97.25 762 GLN B C 1
ATOM 13468 O O . GLN B 1 762 ? -10.922 -35.406 -40.281 1 97.25 762 GLN B O 1
ATOM 13473 N N . LEU B 1 763 ? -9.016 -36.438 -40.625 1 97.88 763 LEU B N 1
ATOM 13474 C CA . LEU B 1 763 ? -8.281 -35.562 -39.719 1 97.88 763 LEU B CA 1
ATOM 13475 C C . LEU B 1 763 ? -8.156 -34.156 -40.281 1 97.88 763 LEU B C 1
ATOM 13477 O O . LEU B 1 763 ? -8.398 -33.156 -39.594 1 97.88 763 LEU B O 1
ATOM 13481 N N . GLN B 1 764 ? -7.867 -34.031 -41.531 1 97.56 764 GLN B N 1
ATOM 13482 C CA . GLN B 1 764 ? -7.672 -32.719 -42.156 1 97.56 764 GLN B CA 1
ATOM 13483 C C . GLN B 1 764 ? -8.961 -31.922 -42.156 1 97.56 764 GLN B C 1
ATOM 13485 O O . GLN B 1 764 ? -8.938 -30.719 -41.875 1 97.56 764 GLN B O 1
ATOM 13490 N N . ASP B 1 765 ? -10.07 -32.594 -42.406 1 96.31 765 ASP B N 1
ATOM 13491 C CA . ASP B 1 765 ? -11.367 -31.922 -42.469 1 96.31 765 ASP B CA 1
ATOM 13492 C C . ASP B 1 765 ? -11.766 -31.375 -41.094 1 96.31 765 ASP B C 1
ATOM 13494 O O . ASP B 1 765 ? -12.578 -30.453 -41 1 96.31 765 ASP B O 1
ATOM 13498 N N . ASN B 1 766 ? -11.141 -31.953 -40.062 1 96.25 766 ASN B N 1
ATOM 13499 C CA . ASN B 1 766 ? -11.539 -31.562 -38.688 1 96.25 766 ASN B CA 1
ATOM 13500 C C . ASN B 1 766 ? -10.422 -30.828 -37.969 1 96.25 766 ASN B C 1
ATOM 13502 O O . ASN B 1 766 ? -10.523 -30.562 -36.75 1 96.25 766 ASN B O 1
ATOM 13506 N N . ALA B 1 767 ? -9.391 -30.453 -38.625 1 96 767 ALA B N 1
ATOM 13507 C CA . ALA B 1 767 ? -8.203 -29.859 -38.031 1 96 767 ALA B CA 1
ATOM 13508 C C . ALA B 1 767 ? -8.547 -28.547 -37.344 1 96 767 ALA B C 1
ATOM 13510 O O . ALA B 1 767 ? -8.008 -28.234 -36.281 1 96 767 ALA B O 1
ATOM 13511 N N . ASP B 1 768 ? -9.484 -27.859 -37.844 1 92.56 768 ASP B N 1
ATOM 13512 C CA . ASP B 1 768 ? -9.805 -26.547 -37.312 1 92.56 768 ASP B CA 1
ATOM 13513 C C . ASP B 1 768 ? -11.016 -26.609 -36.375 1 92.56 768 ASP B C 1
ATOM 13515 O O . ASP B 1 768 ? -11.188 -25.766 -35.531 1 92.56 768 ASP B O 1
ATOM 13519 N N . SER B 1 769 ? -11.797 -27.562 -36.562 1 92.25 769 SER B N 1
ATOM 13520 C CA . SER B 1 769 ? -13.094 -27.547 -35.906 1 92.25 769 SER B CA 1
ATOM 13521 C C . SER B 1 769 ? -13.078 -28.438 -34.656 1 92.25 769 SER B C 1
ATOM 13523 O O . SER B 1 769 ? -13.859 -28.234 -33.719 1 92.25 769 SER B O 1
ATOM 13525 N N . TRP B 1 770 ? -12.258 -29.562 -34.719 1 94.5 770 TRP B N 1
ATOM 13526 C CA . TRP B 1 770 ? -12.172 -30.469 -33.562 1 94.5 770 TRP B CA 1
ATOM 13527 C C . TRP B 1 770 ? -11.25 -29.906 -32.5 1 94.5 770 TRP B C 1
ATOM 13529 O O . TRP B 1 770 ? -10.031 -29.891 -32.656 1 94.5 770 TRP B O 1
ATOM 13539 N N . PRO B 1 771 ? -11.828 -29.469 -31.344 1 91.94 771 PRO B N 1
ATOM 13540 C CA . PRO B 1 771 ? -11.031 -28.781 -30.328 1 91.94 771 PRO B CA 1
ATOM 13541 C C . PRO B 1 771 ? -9.805 -29.578 -29.891 1 91.94 771 PRO B C 1
ATOM 13543 O O . PRO B 1 771 ? -8.711 -29.016 -29.766 1 91.94 771 PRO B O 1
ATOM 13546 N N . LEU B 1 772 ? -9.914 -30.891 -29.672 1 93.56 772 LEU B N 1
ATOM 13547 C CA . LEU B 1 772 ? -8.789 -31.719 -29.266 1 93.56 772 LEU B CA 1
ATOM 13548 C C . LEU B 1 772 ? -7.691 -31.719 -30.328 1 93.56 772 LEU B C 1
ATOM 13550 O O . LEU B 1 772 ? -6.523 -31.453 -30.016 1 93.56 772 LEU B O 1
ATOM 13554 N N . LEU B 1 773 ? -8.117 -32.031 -31.562 1 95.69 773 LEU B N 1
ATOM 13555 C CA . LEU B 1 773 ? -7.145 -32.125 -32.656 1 95.69 773 LEU B CA 1
ATOM 13556 C C . LEU B 1 773 ? -6.48 -30.766 -32.875 1 95.69 773 LEU B C 1
ATOM 13558 O O . LEU B 1 773 ? -5.262 -30.688 -33.062 1 95.69 773 LEU B O 1
ATOM 13562 N N . ARG B 1 774 ? -7.285 -29.781 -32.938 1 94.19 774 ARG B N 1
ATOM 13563 C CA . ARG B 1 774 ? -6.758 -28.438 -33.125 1 94.19 774 ARG B CA 1
ATOM 13564 C C . ARG B 1 774 ? -5.754 -28.094 -32.031 1 94.19 774 ARG B C 1
ATOM 13566 O O . ARG B 1 774 ? -4.695 -27.516 -32.312 1 94.19 774 ARG B O 1
ATOM 13573 N N . TYR B 1 775 ? -6.152 -28.344 -30.797 1 91.5 775 TYR B N 1
ATOM 13574 C CA . TYR B 1 775 ? -5.273 -28.094 -29.656 1 91.5 775 TYR B CA 1
ATOM 13575 C C . TYR B 1 775 ? -3.938 -28.812 -29.844 1 91.5 775 TYR B C 1
ATOM 13577 O O . TYR B 1 775 ? -2.875 -28.219 -29.641 1 91.5 775 TYR B O 1
ATOM 13585 N N . ILE B 1 776 ? -3.943 -30.047 -30.203 1 92.94 776 ILE B N 1
ATOM 13586 C CA . ILE B 1 776 ? -2.746 -30.859 -30.406 1 92.94 776 ILE B CA 1
ATOM 13587 C C . ILE B 1 776 ? -1.887 -30.25 -31.516 1 92.94 776 ILE B C 1
ATOM 13589 O O . ILE B 1 776 ? -0.691 -30.016 -31.312 1 92.94 776 ILE B O 1
ATOM 13593 N N . LEU B 1 777 ? -2.523 -29.969 -32.625 1 94.69 777 LEU B N 1
ATOM 13594 C CA . LEU B 1 777 ? -1.795 -29.484 -33.781 1 94.69 777 LEU B CA 1
ATOM 13595 C C . LEU B 1 777 ? -1.144 -28.125 -33.5 1 94.69 777 LEU B C 1
ATOM 13597 O O . LEU B 1 777 ? 0.012 -27.906 -33.844 1 94.69 777 LEU B O 1
ATOM 13601 N N . ILE B 1 778 ? -1.841 -27.328 -32.844 1 91.19 778 ILE B N 1
ATOM 13602 C CA . ILE B 1 778 ? -1.314 -26 -32.531 1 91.19 778 ILE B CA 1
ATOM 13603 C C . ILE B 1 778 ? -0.136 -26.141 -31.562 1 91.19 778 ILE B C 1
ATOM 13605 O O . ILE B 1 778 ? 0.893 -25.484 -31.734 1 91.19 778 ILE B O 1
ATOM 13609 N N . GLN B 1 779 ? -0.241 -26.953 -30.609 1 89.56 779 GLN B N 1
ATOM 13610 C CA . GLN B 1 779 ? 0.812 -27.141 -29.625 1 89.56 779 GLN B CA 1
ATOM 13611 C C . GLN B 1 779 ? 2.055 -27.766 -30.234 1 89.56 779 GLN B C 1
ATOM 13613 O O . GLN B 1 779 ? 3.18 -27.359 -29.938 1 89.56 779 GLN B O 1
ATOM 13618 N N . VAL B 1 780 ? 1.803 -28.719 -31.016 1 93.12 780 VAL B N 1
ATOM 13619 C CA . VAL B 1 780 ? 2.908 -29.375 -31.703 1 93.12 780 VAL B CA 1
ATOM 13620 C C . VAL B 1 780 ? 3.627 -28.375 -32.625 1 93.12 780 VAL B C 1
ATOM 13622 O O . VAL B 1 780 ? 4.859 -28.328 -32.625 1 93.12 780 VAL B O 1
ATOM 13625 N N . GLU B 1 781 ? 2.852 -27.625 -33.312 1 93.44 781 GLU B N 1
ATOM 13626 C CA . GLU B 1 781 ? 3.455 -26.641 -34.188 1 93.44 781 GLU B CA 1
ATOM 13627 C C . GLU B 1 781 ? 4.27 -25.609 -33.406 1 93.44 781 GLU B C 1
ATOM 13629 O O . GLU B 1 781 ? 5.344 -25.203 -33.844 1 93.44 781 GLU B O 1
ATOM 13634 N N . THR B 1 782 ? 3.729 -25.219 -32.281 1 90.75 782 THR B N 1
ATOM 13635 C CA . THR B 1 782 ? 4.441 -24.281 -31.438 1 90.75 782 THR B CA 1
ATOM 13636 C C . THR B 1 782 ? 5.797 -24.844 -31.016 1 90.75 782 THR B C 1
ATOM 13638 O O . THR B 1 782 ? 6.805 -24.141 -31.031 1 90.75 782 THR B O 1
ATOM 13641 N N . ASN B 1 783 ? 5.879 -26.078 -30.625 1 91.56 783 ASN B N 1
ATOM 13642 C CA . ASN B 1 783 ? 7.129 -26.719 -30.219 1 91.56 783 ASN B CA 1
ATOM 13643 C C . ASN B 1 783 ? 8.086 -26.859 -31.391 1 91.56 783 ASN B C 1
ATOM 13645 O O . ASN B 1 783 ? 9.305 -26.734 -31.234 1 91.56 783 ASN B O 1
ATOM 13649 N N . LEU B 1 784 ? 7.504 -27.141 -32.531 1 94.06 784 LEU B N 1
ATOM 13650 C CA . LEU B 1 784 ? 8.312 -27.234 -33.75 1 94.06 784 LEU B CA 1
ATOM 13651 C C . LEU B 1 784 ? 8.93 -25.891 -34.094 1 94.06 784 LEU B C 1
ATOM 13653 O O . LEU B 1 784 ? 10.102 -25.812 -34.469 1 94.06 784 LEU B O 1
ATOM 13657 N N . MET B 1 785 ? 8.109 -24.938 -33.906 1 91.56 785 MET B N 1
ATOM 13658 C CA . MET B 1 785 ? 8.586 -23.594 -34.219 1 91.56 785 MET B CA 1
ATOM 13659 C C . MET B 1 785 ? 9.648 -23.141 -33.219 1 91.56 785 MET B C 1
ATOM 13661 O O . MET B 1 785 ? 10.547 -22.375 -33.562 1 91.56 785 MET B O 1
ATOM 13665 N N . ASN B 1 786 ? 9.57 -23.609 -32.031 1 90.94 786 ASN B N 1
ATOM 13666 C CA . ASN B 1 786 ? 10.539 -23.266 -31 1 90.94 786 ASN B CA 1
ATOM 13667 C C . ASN B 1 786 ? 11.828 -24.062 -31.156 1 90.94 786 ASN B C 1
ATOM 13669 O O . ASN B 1 786 ? 12.859 -23.703 -30.578 1 90.94 786 ASN B O 1
ATOM 13673 N N . ALA B 1 787 ? 11.711 -25.141 -31.844 1 93.19 787 ALA B N 1
ATOM 13674 C CA . ALA B 1 787 ? 12.938 -25.844 -32.219 1 93.19 787 ALA B CA 1
ATOM 13675 C C . ALA B 1 787 ? 13.75 -25.047 -33.219 1 93.19 787 ALA B C 1
ATOM 13677 O O . ALA B 1 787 ? 13.219 -24.141 -33.875 1 93.19 787 ALA B O 1
ATOM 13678 N N . ASP B 1 788 ? 15.055 -25.312 -33.281 1 94.31 788 ASP B N 1
ATOM 13679 C CA . ASP B 1 788 ? 15.945 -24.578 -34.156 1 94.31 788 ASP B CA 1
ATOM 13680 C C . ASP B 1 788 ? 16.969 -25.531 -34.812 1 94.31 788 ASP B C 1
ATOM 13682 O O . ASP B 1 788 ? 17.859 -26.031 -34.125 1 94.31 788 ASP B O 1
ATOM 13686 N N . LEU B 1 789 ? 16.828 -25.625 -36.062 1 94.88 789 LEU B N 1
ATOM 13687 C CA . LEU B 1 789 ? 17.641 -26.578 -36.812 1 94.88 789 LEU B CA 1
ATOM 13688 C C . LEU B 1 789 ? 19.125 -26.297 -36.625 1 94.88 789 LEU B C 1
ATOM 13690 O O . LEU B 1 789 ? 19.922 -27.219 -36.438 1 94.88 789 LEU B O 1
ATOM 13694 N N . SER B 1 790 ? 19.453 -25.094 -36.781 1 94.81 790 SER B N 1
ATOM 13695 C CA . SER B 1 790 ? 20.859 -24.734 -36.656 1 94.81 790 SER B CA 1
ATOM 13696 C C . SER B 1 790 ? 21.406 -25.062 -35.281 1 94.81 790 SER B C 1
ATOM 13698 O O . SER B 1 790 ? 22.531 -25.562 -35.125 1 94.81 790 SER B O 1
ATOM 13700 N N . ILE B 1 791 ? 20.688 -24.812 -34.281 1 95.94 791 ILE B N 1
ATOM 13701 C CA . ILE B 1 791 ? 21.094 -25.062 -32.906 1 95.94 791 ILE B CA 1
ATOM 13702 C C . ILE B 1 791 ? 21.094 -26.562 -32.625 1 95.94 791 ILE B C 1
ATOM 13704 O O . ILE B 1 791 ? 21.984 -27.094 -31.938 1 95.94 791 ILE B O 1
ATOM 13708 N N . MET B 1 792 ? 20.109 -27.281 -33.156 1 96.19 792 MET B N 1
ATOM 13709 C CA . MET B 1 792 ? 20.078 -28.734 -33.062 1 96.19 792 MET B CA 1
ATOM 13710 C C . MET B 1 792 ? 21.375 -29.344 -33.562 1 96.19 792 MET B C 1
ATOM 13712 O O . MET B 1 792 ? 21.969 -30.203 -32.906 1 96.19 792 MET B O 1
ATOM 13716 N N . LYS B 1 793 ? 21.719 -28.859 -34.688 1 95.56 793 LYS B N 1
ATOM 13717 C CA . LYS B 1 793 ? 22.938 -29.375 -35.312 1 95.56 793 LYS B CA 1
ATOM 13718 C C . LYS B 1 793 ? 24.156 -29.078 -34.438 1 95.56 793 LYS B C 1
ATOM 13720 O O . LYS B 1 793 ? 25.016 -29.938 -34.25 1 95.56 793 LYS B O 1
ATOM 13725 N N . ALA B 1 794 ? 24.188 -27.859 -33.969 1 95.56 794 ALA B N 1
ATOM 13726 C CA . ALA B 1 794 ? 25.328 -27.453 -33.156 1 95.56 794 ALA B CA 1
ATOM 13727 C C . ALA B 1 794 ? 25.438 -28.297 -31.906 1 95.56 794 ALA B C 1
ATOM 13729 O O . ALA B 1 794 ? 26.531 -28.719 -31.516 1 95.56 794 ALA B O 1
ATOM 13730 N N . TYR B 1 795 ? 24.438 -28.609 -31.25 1 97.06 795 TYR B N 1
ATOM 13731 C CA . TYR B 1 795 ? 24.469 -29.438 -30.047 1 97.06 795 TYR B CA 1
ATOM 13732 C C . TYR B 1 795 ? 24.781 -30.891 -30.406 1 97.06 795 TYR B C 1
ATOM 13734 O O . TYR B 1 795 ? 25.469 -31.578 -29.641 1 97.06 795 TYR B O 1
ATOM 13742 N N . SER B 1 796 ? 24.266 -31.344 -31.516 1 96.38 796 SER B N 1
ATOM 13743 C CA . SER B 1 796 ? 24.547 -32.719 -31.953 1 96.38 796 SER B CA 1
ATOM 13744 C C . SER B 1 796 ? 26.031 -32.938 -32.156 1 96.38 796 SER B C 1
ATOM 13746 O O . SER B 1 796 ? 26.531 -34.062 -32 1 96.38 796 SER B O 1
ATOM 13748 N N . GLU B 1 797 ? 26.703 -31.891 -32.469 1 95.44 797 GLU B N 1
ATOM 13749 C CA . GLU B 1 797 ? 28.141 -32 -32.719 1 95.44 797 GLU B CA 1
ATOM 13750 C C . GLU B 1 797 ? 28.891 -32.281 -31.438 1 95.44 797 GLU B C 1
ATOM 13752 O O . GLU B 1 797 ? 30.062 -32.688 -31.469 1 95.44 797 GLU B O 1
ATOM 13757 N N . LEU B 1 798 ? 28.266 -32.188 -30.344 1 95.94 798 LEU B N 1
ATOM 13758 C CA . LEU B 1 798 ? 28.891 -32.5 -29.062 1 95.94 798 LEU B CA 1
ATOM 13759 C C . LEU B 1 798 ? 29 -34.031 -28.891 1 95.94 798 LEU B C 1
ATOM 13761 O O . LEU B 1 798 ? 29.734 -34.5 -28.016 1 95.94 798 LEU B O 1
ATOM 13765 N N . VAL B 1 799 ? 28.219 -34.75 -29.688 1 96.25 79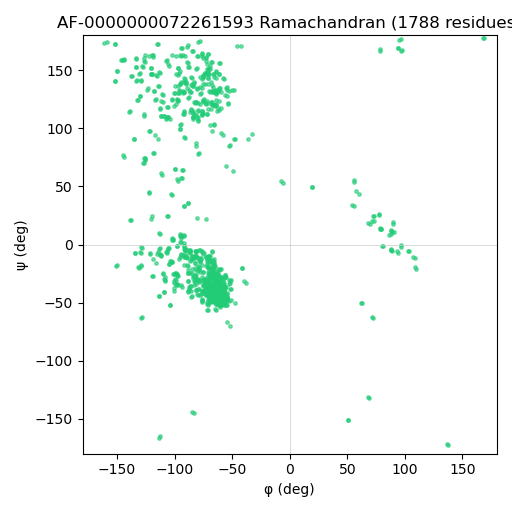9 VAL B N 1
ATOM 13766 C CA . VAL B 1 799 ? 28.281 -36.219 -29.641 1 96.25 799 VAL B CA 1
ATOM 13767 C C . VAL B 1 799 ? 29.578 -36.719 -30.266 1 96.25 799 VAL B C 1
ATOM 13769 O O . VAL B 1 799 ? 29.844 -36.438 -31.438 1 96.25 799 VAL B O 1
ATOM 13772 N N . SER B 1 800 ? 30.359 -37.438 -29.531 1 92.88 800 SER B N 1
ATOM 13773 C CA . SER B 1 800 ? 31.703 -37.812 -29.922 1 92.88 800 SER B CA 1
ATOM 13774 C C . SER B 1 800 ? 31.688 -38.844 -31.047 1 92.88 800 SER B C 1
ATOM 13776 O O . SER B 1 800 ? 32.5 -38.75 -31.984 1 92.88 800 SER B O 1
ATOM 13778 N N . ASP B 1 801 ? 30.812 -39.812 -30.953 1 94.94 801 ASP B N 1
ATOM 13779 C CA . ASP B 1 801 ? 30.703 -40.844 -31.969 1 94.94 801 ASP B CA 1
ATOM 13780 C C . ASP B 1 801 ? 30 -40.312 -33.219 1 94.94 801 ASP B C 1
ATOM 13782 O O . ASP B 1 801 ? 28.781 -40.094 -33.188 1 94.94 801 ASP B O 1
ATOM 13786 N N . GLU B 1 802 ? 30.672 -40.219 -34.25 1 94.19 802 GLU B N 1
ATOM 13787 C CA . GLU B 1 802 ? 30.172 -39.625 -35.469 1 94.19 802 GLU B CA 1
ATOM 13788 C C . GLU B 1 802 ? 29.047 -40.438 -36.094 1 94.19 802 GLU B C 1
ATOM 13790 O O . GLU B 1 802 ? 28.062 -39.906 -36.562 1 94.19 802 GLU B O 1
ATOM 13795 N N . LYS B 1 803 ? 29.312 -41.719 -36.125 1 93.19 803 LYS B N 1
ATOM 13796 C CA . LYS B 1 803 ? 28.297 -42.594 -36.719 1 93.19 803 LYS B CA 1
ATOM 13797 C C . LYS B 1 803 ? 26.984 -42.5 -35.938 1 93.19 803 LYS B C 1
ATOM 13799 O O . LYS B 1 803 ? 25.906 -42.375 -36.562 1 93.19 803 LYS B O 1
ATOM 13804 N N . LEU B 1 804 ? 27.188 -42.5 -34.719 1 92.69 804 LEU B N 1
ATOM 13805 C CA . LEU B 1 804 ? 26.016 -42.344 -33.844 1 92.69 804 LEU B CA 1
ATOM 13806 C C . LEU B 1 804 ? 25.344 -40.969 -34.062 1 92.69 804 LEU B C 1
ATOM 13808 O O . LEU B 1 804 ? 24.125 -40.906 -34.188 1 92.69 804 LEU B O 1
ATOM 13812 N N . ARG B 1 805 ? 26.078 -39.969 -34.125 1 94.12 805 ARG B N 1
ATOM 13813 C CA . ARG B 1 805 ? 25.609 -38.625 -34.312 1 94.12 805 ARG B CA 1
ATOM 13814 C C . ARG B 1 805 ? 24.828 -38.469 -35.625 1 94.12 805 ARG B C 1
ATOM 13816 O O . ARG B 1 805 ? 23.703 -37.938 -35.625 1 94.12 805 ARG B O 1
ATOM 13823 N N . LEU B 1 806 ? 25.359 -38.969 -36.625 1 92.75 806 LEU B N 1
ATOM 13824 C CA . LEU B 1 806 ? 24.75 -38.812 -37.938 1 92.75 806 LEU B CA 1
ATOM 13825 C C . LEU B 1 806 ? 23.469 -39.625 -38.062 1 92.75 806 LEU B C 1
ATOM 13827 O O . LEU B 1 806 ? 22.484 -39.188 -38.656 1 92.75 806 LEU B O 1
ATOM 13831 N N . ASP B 1 807 ? 23.484 -40.781 -37.562 1 92.38 807 ASP B N 1
ATOM 13832 C CA . ASP B 1 807 ? 22.328 -41.656 -37.625 1 92.38 807 ASP B CA 1
ATOM 13833 C C . ASP B 1 807 ? 21.125 -41.062 -36.938 1 92.38 807 ASP B C 1
ATOM 13835 O O . ASP B 1 807 ? 20.047 -40.938 -37.5 1 92.38 807 ASP B O 1
ATOM 13839 N N . ILE B 1 808 ? 21.344 -40.688 -35.719 1 94.69 808 ILE B N 1
ATOM 13840 C CA . ILE B 1 808 ? 20.234 -40.156 -34.906 1 94.69 808 ILE B CA 1
ATOM 13841 C C . ILE B 1 808 ? 19.844 -38.781 -35.406 1 94.69 808 ILE B C 1
ATOM 13843 O O . ILE B 1 808 ? 18.656 -38.469 -35.531 1 94.69 808 ILE B O 1
ATOM 13847 N N . SER B 1 809 ? 20.797 -37.938 -35.719 1 94.81 809 SER B N 1
ATOM 13848 C CA . SER B 1 809 ? 20.516 -36.562 -36.156 1 94.81 809 SER B CA 1
ATOM 13849 C C . SER B 1 809 ? 19.75 -36.562 -37.469 1 94.81 809 SER B C 1
ATOM 13851 O O . SER B 1 809 ? 18.859 -35.719 -37.656 1 94.81 809 SER B O 1
ATOM 13853 N N . ALA B 1 810 ? 20.109 -37.406 -38.312 1 93.31 810 ALA B N 1
ATOM 13854 C CA . ALA B 1 810 ? 19.422 -37.469 -39.594 1 93.31 810 ALA B CA 1
ATOM 13855 C C . ALA B 1 810 ? 17.938 -37.812 -39.406 1 93.31 810 ALA B C 1
ATOM 13857 O O . ALA B 1 810 ? 17.078 -37.219 -40.062 1 93.31 810 ALA B O 1
ATOM 13858 N N . ASN B 1 811 ? 17.703 -38.719 -38.562 1 94.56 811 ASN B N 1
ATOM 13859 C CA . ASN B 1 811 ? 16.328 -39.094 -38.281 1 94.56 811 ASN B CA 1
ATOM 13860 C C . ASN B 1 811 ? 15.539 -37.938 -37.688 1 94.56 811 ASN B C 1
ATOM 13862 O O . ASN B 1 811 ? 14.375 -37.719 -38.031 1 94.56 811 ASN B O 1
ATOM 13866 N N . LEU B 1 812 ? 16.188 -37.219 -36.781 1 96.81 812 LEU B N 1
ATOM 13867 C CA . LEU B 1 812 ? 15.539 -36.094 -36.094 1 96.81 812 LEU B CA 1
ATOM 13868 C C . LEU B 1 812 ? 15.25 -34.969 -37.094 1 96.81 812 LEU B C 1
ATOM 13870 O O . LEU B 1 812 ? 14.156 -34.375 -37.094 1 96.81 812 LEU B O 1
ATOM 13874 N N . ILE B 1 813 ? 16.156 -34.625 -37.906 1 96.5 813 ILE B N 1
ATOM 13875 C CA . ILE B 1 813 ? 16.031 -33.531 -38.875 1 96.5 813 ILE B CA 1
ATOM 13876 C C . ILE B 1 813 ? 14.969 -33.875 -39.906 1 96.5 813 ILE B C 1
ATOM 13878 O O . ILE B 1 813 ? 14.156 -33.031 -40.281 1 96.5 813 ILE B O 1
ATOM 13882 N N . GLU B 1 814 ? 14.992 -35.094 -40.344 1 96.44 814 GLU B N 1
ATOM 13883 C CA . GLU B 1 814 ? 13.992 -35.531 -41.312 1 96.44 814 GLU B CA 1
ATOM 13884 C C . GLU B 1 814 ? 12.586 -35.438 -40.75 1 96.44 814 GLU B C 1
ATOM 13886 O O . GLU B 1 814 ? 11.664 -34.938 -41.406 1 96.44 814 GLU B O 1
ATOM 13891 N N . GLU B 1 815 ? 12.453 -35.938 -39.594 1 97.5 815 GLU B N 1
ATOM 13892 C CA . GLU B 1 815 ? 11.141 -35.875 -38.938 1 97.5 815 GLU B CA 1
ATOM 13893 C C . GLU B 1 815 ? 10.695 -34.469 -38.688 1 97.5 815 GLU B C 1
ATOM 13895 O O . GLU B 1 815 ? 9.5 -34.156 -38.75 1 97.5 815 GLU B O 1
ATOM 13900 N N . TYR B 1 816 ? 11.695 -33.562 -38.375 1 97.31 816 TYR B N 1
ATOM 13901 C CA . TYR B 1 816 ? 11.414 -32.156 -38.156 1 97.31 816 TYR B CA 1
ATOM 13902 C C . TYR B 1 816 ? 10.781 -31.516 -39.406 1 97.31 816 TYR B C 1
ATOM 13904 O O . TYR B 1 816 ? 9.719 -30.891 -39.312 1 97.31 816 TYR B O 1
ATOM 13912 N N . HIS B 1 817 ? 11.305 -31.75 -40.531 1 97.12 817 HIS B N 1
ATOM 13913 C CA . HIS B 1 817 ? 10.789 -31.203 -41.781 1 97.12 817 HIS B CA 1
ATOM 13914 C C . HIS B 1 817 ? 9.453 -31.828 -42.156 1 97.12 817 HIS B C 1
ATOM 13916 O O . HIS B 1 817 ? 8.523 -31.141 -42.562 1 97.12 817 HIS B O 1
ATOM 13922 N N . ARG B 1 818 ? 9.406 -33.156 -41.969 1 97.44 818 ARG B N 1
ATOM 13923 C CA . ARG B 1 818 ? 8.172 -33.875 -42.281 1 97.44 818 ARG B CA 1
ATOM 13924 C C . ARG B 1 818 ? 7.02 -33.344 -41.438 1 97.44 818 ARG B C 1
ATOM 13926 O O . ARG B 1 818 ? 5.906 -33.156 -41.938 1 97.44 818 ARG B O 1
ATOM 13933 N N . SER B 1 819 ? 7.312 -33.156 -40.188 1 97.69 819 SER B N 1
ATOM 13934 C CA . SER B 1 819 ? 6.285 -32.688 -39.25 1 97.69 819 SER B CA 1
ATOM 13935 C C . SER B 1 819 ? 5.777 -31.297 -39.656 1 97.69 819 SER B C 1
ATOM 13937 O O . SER B 1 819 ? 4.57 -31.062 -39.688 1 97.69 819 SER B O 1
ATOM 13939 N N . LEU B 1 820 ? 6.633 -30.344 -39.938 1 96.69 820 LEU B N 1
ATOM 13940 C CA . LEU B 1 820 ? 6.254 -28.984 -40.344 1 96.69 820 LEU B CA 1
ATOM 13941 C C . LEU B 1 820 ? 5.398 -29.031 -41.625 1 96.69 820 LEU B C 1
ATOM 13943 O O . LEU B 1 820 ? 4.383 -28.328 -41.719 1 96.69 820 LEU B O 1
ATOM 13947 N N . ASP B 1 821 ? 5.797 -29.812 -42.5 1 96.38 821 ASP B N 1
ATOM 13948 C CA . ASP B 1 821 ? 5.09 -29.906 -43.781 1 96.38 821 ASP B CA 1
ATOM 13949 C C . ASP B 1 821 ? 3.691 -30.484 -43.594 1 96.38 821 ASP B C 1
ATOM 13951 O O . ASP B 1 821 ? 2.717 -29.953 -44.125 1 96.38 821 ASP B O 1
ATOM 13955 N N . GLU B 1 822 ? 3.641 -31.562 -42.875 1 97.62 822 GLU B N 1
ATOM 13956 C CA . GLU B 1 822 ? 2.361 -32.25 -42.688 1 97.62 822 GLU B CA 1
ATOM 13957 C C . GLU B 1 822 ? 1.383 -31.375 -41.906 1 97.62 822 GLU B C 1
ATOM 13959 O O . GLU B 1 822 ? 0.18 -31.391 -42.188 1 97.62 822 GLU B O 1
ATOM 13964 N N . ILE B 1 823 ? 1.831 -30.656 -40.906 1 97.19 823 ILE B N 1
ATOM 13965 C CA . ILE B 1 823 ? 0.96 -29.781 -40.125 1 97.19 823 ILE B CA 1
ATOM 13966 C C . ILE B 1 823 ? 0.437 -28.656 -41 1 97.19 823 ILE B C 1
ATOM 13968 O O . ILE B 1 823 ? -0.729 -28.266 -40.906 1 97.19 823 ILE B O 1
ATOM 13972 N N . GLN B 1 824 ? 1.307 -28.094 -41.812 1 96.69 824 GLN B N 1
ATOM 13973 C CA . GLN B 1 824 ? 0.868 -27.062 -42.75 1 96.69 824 GLN B CA 1
ATOM 13974 C C . GLN B 1 824 ? -0.24 -27.578 -43.656 1 96.69 824 GLN B C 1
ATOM 13976 O O . GLN B 1 824 ? -1.202 -26.875 -43.969 1 96.69 824 GLN B O 1
ATOM 13981 N N . LYS B 1 825 ? -0.108 -28.812 -44.094 1 96.69 825 LYS B N 1
ATOM 13982 C CA . LYS B 1 825 ? -1.133 -29.422 -44.938 1 96.69 825 LYS B CA 1
ATOM 13983 C C . LYS B 1 825 ? -2.439 -29.594 -44.156 1 96.69 825 LYS B C 1
ATOM 13985 O O . LYS B 1 825 ? -3.523 -29.469 -44.75 1 96.69 825 LYS B O 1
ATOM 13990 N N . MET B 1 826 ? -2.312 -29.969 -42.938 1 97.25 826 MET B N 1
ATOM 13991 C CA . MET B 1 826 ? -3.494 -30.156 -42.125 1 97.25 826 MET B CA 1
ATOM 13992 C C . MET B 1 826 ? -4.312 -28.875 -42.031 1 97.25 826 MET B C 1
ATOM 13994 O O . MET B 1 826 ? -5.543 -28.906 -42.094 1 97.25 826 MET B O 1
ATOM 13998 N N . PHE B 1 827 ? -3.691 -27.703 -41.844 1 96 827 PHE B N 1
ATOM 13999 C CA . PHE B 1 827 ? -4.395 -26.453 -41.656 1 96 827 PHE B CA 1
ATOM 14000 C C . PHE B 1 827 ? -4.719 -25.797 -43 1 96 827 PHE B C 1
ATOM 14002 O O . PHE B 1 827 ? -5.633 -24.969 -43.094 1 96 827 PHE B O 1
ATOM 14009 N N . GLY B 1 828 ? -4.008 -26.078 -44.031 1 93.38 828 GLY B N 1
ATOM 14010 C CA . GLY B 1 828 ? -4.254 -25.578 -45.375 1 93.38 828 GLY B CA 1
ATOM 14011 C C . GLY B 1 828 ? -3.713 -24.172 -45.594 1 93.38 828 GLY B C 1
ATOM 14012 O O . GLY B 1 828 ? -3.928 -23.578 -46.625 1 93.38 828 GLY B O 1
ATOM 14013 N N . ARG B 1 829 ? -3.088 -23.5 -44.531 1 91.44 829 ARG B N 1
ATOM 14014 C CA . ARG B 1 829 ? -2.506 -22.156 -44.594 1 91.44 829 ARG B CA 1
ATOM 14015 C C . ARG B 1 829 ? -1.097 -22.141 -44.031 1 91.44 829 ARG B C 1
ATOM 14017 O O . ARG B 1 829 ? -0.815 -22.844 -43.031 1 91.44 829 ARG B O 1
ATOM 14024 N N . PRO B 1 830 ? -0.336 -21.312 -44.594 1 94.12 830 PRO B N 1
ATOM 14025 C CA . PRO B 1 830 ? 1.043 -21.25 -44.125 1 94.12 830 PRO B CA 1
ATOM 14026 C C . PRO B 1 830 ? 1.143 -20.719 -42.688 1 94.12 830 PRO B C 1
ATOM 14028 O O . PRO B 1 830 ? 0.334 -19.875 -42.281 1 94.12 830 PRO B O 1
ATOM 14031 N N . ARG B 1 831 ? 2.104 -21.219 -41.969 1 92.5 831 ARG B N 1
ATOM 14032 C CA . ARG B 1 831 ? 2.287 -20.828 -40.594 1 92.5 831 ARG B CA 1
ATOM 14033 C C . ARG B 1 831 ? 2.646 -19.359 -40.469 1 92.5 831 ARG B C 1
ATOM 14035 O O . ARG B 1 831 ? 2.301 -18.703 -39.469 1 92.5 831 ARG B O 1
ATOM 14042 N N . GLU B 1 832 ? 3.283 -18.672 -41.469 1 91.31 832 GLU B N 1
ATOM 14043 C CA . GLU B 1 832 ? 3.674 -17.266 -41.438 1 91.31 832 GLU B CA 1
ATOM 14044 C C . GLU B 1 832 ? 2.455 -16.359 -41.344 1 91.31 832 GLU B C 1
ATOM 14046 O O . GLU B 1 832 ? 2.551 -15.25 -40.812 1 91.31 832 GLU B O 1
ATOM 14051 N N . VAL B 1 833 ? 1.376 -16.906 -41.781 1 91.62 833 VAL B N 1
ATOM 14052 C CA . VAL B 1 833 ? 0.137 -16.141 -41.75 1 91.62 833 VAL B CA 1
ATOM 14053 C C . VAL B 1 833 ? -0.629 -16.453 -40.469 1 91.62 833 VAL B C 1
ATOM 14055 O O . VAL B 1 833 ? -1.18 -15.547 -39.812 1 91.62 833 VAL B O 1
ATOM 14058 N N . ARG B 1 834 ? -0.537 -17.688 -40.031 1 90.5 834 ARG B N 1
ATOM 14059 C CA . ARG B 1 834 ? -1.354 -18.141 -38.906 1 90.5 834 ARG B CA 1
ATOM 14060 C C . ARG B 1 834 ? -0.7 -17.781 -37.594 1 90.5 834 ARG B C 1
ATOM 14062 O O . ARG B 1 834 ? -1.39 -17.531 -36.594 1 90.5 834 ARG B O 1
ATOM 14069 N N . ARG B 1 835 ? 0.598 -17.719 -37.656 1 92.5 835 ARG B N 1
ATOM 14070 C CA . ARG B 1 835 ? 1.341 -17.625 -36.375 1 92.5 835 ARG B CA 1
ATOM 14071 C C . ARG B 1 835 ? 2.209 -16.375 -36.344 1 92.5 835 ARG B C 1
ATOM 14073 O O . ARG B 1 835 ? 3.363 -16.422 -35.938 1 92.5 835 ARG B O 1
ATOM 14080 N N . THR B 1 836 ? 1.686 -15.234 -36.75 1 87.75 836 THR B N 1
ATOM 14081 C CA . THR B 1 836 ? 2.428 -13.992 -36.938 1 87.75 836 THR B CA 1
ATOM 14082 C C . THR B 1 836 ? 2.996 -13.523 -35.594 1 87.75 836 THR B C 1
ATOM 14084 O O . THR B 1 836 ? 4.156 -13.109 -35.5 1 87.75 836 THR B O 1
ATOM 14087 N N . SER B 1 837 ? 2.24 -13.547 -34.531 1 85.94 837 SER B N 1
ATOM 14088 C CA . SER B 1 837 ? 2.672 -13.07 -33.219 1 85.94 837 SER B CA 1
ATOM 14089 C C . SER B 1 837 ? 3.812 -13.922 -32.688 1 85.94 837 SER B C 1
ATOM 14091 O O . SER B 1 837 ? 4.777 -13.391 -32.125 1 85.94 837 SER B O 1
ATOM 14093 N N . GLN B 1 838 ? 3.701 -15.211 -32.844 1 87.44 838 GLN B N 1
ATOM 14094 C CA . GLN B 1 838 ? 4.734 -16.125 -32.344 1 87.44 838 GLN B CA 1
ATOM 14095 C C . GLN B 1 838 ? 6.043 -15.922 -33.125 1 87.44 838 GLN B C 1
ATOM 14097 O O . GLN B 1 838 ? 7.125 -15.953 -32.531 1 87.44 838 GLN B O 1
ATOM 14102 N N . ILE B 1 839 ? 5.898 -15.719 -34.375 1 90.38 839 ILE B N 1
ATOM 14103 C CA . ILE B 1 839 ? 7.07 -15.516 -35.219 1 90.38 839 ILE B CA 1
ATOM 14104 C C . ILE B 1 839 ? 7.773 -14.219 -34.812 1 90.38 839 ILE B C 1
ATOM 14106 O O . ILE B 1 839 ? 9 -14.18 -34.719 1 90.38 839 ILE B O 1
ATOM 14110 N N . ASP B 1 840 ? 7.039 -13.211 -34.594 1 88.94 840 ASP B N 1
ATOM 14111 C CA . ASP B 1 840 ? 7.617 -11.93 -34.188 1 88.94 840 ASP B CA 1
ATOM 14112 C C . ASP B 1 840 ? 8.328 -12.055 -32.844 1 88.94 840 ASP B C 1
ATOM 14114 O O . ASP B 1 840 ? 9.406 -11.492 -32.656 1 88.94 840 ASP B O 1
ATOM 14118 N N . ASN B 1 841 ? 7.699 -12.711 -31.984 1 88.31 841 ASN B N 1
ATOM 14119 C CA . ASN B 1 841 ? 8.289 -12.945 -30.672 1 88.31 841 ASN B CA 1
ATOM 14120 C C . ASN B 1 841 ? 9.625 -13.672 -30.781 1 88.31 841 ASN B C 1
ATOM 14122 O O . ASN B 1 841 ? 10.594 -13.312 -30.094 1 88.31 841 ASN B O 1
ATOM 14126 N N . MET B 1 842 ? 9.656 -14.656 -31.578 1 89.56 842 MET B N 1
ATOM 14127 C CA . MET B 1 842 ? 10.875 -15.445 -31.766 1 89.56 842 MET B CA 1
ATOM 14128 C C . MET B 1 842 ? 11.969 -14.617 -32.406 1 89.56 842 MET B C 1
ATOM 14130 O O . MET B 1 842 ? 13.141 -14.703 -32.031 1 89.56 842 MET B O 1
ATOM 14134 N N . LYS B 1 843 ? 11.562 -13.82 -33.344 1 89 843 LYS B N 1
ATOM 14135 C CA . LYS B 1 843 ? 12.531 -12.984 -34.031 1 89 843 LYS B CA 1
ATOM 14136 C C . LYS B 1 843 ? 13.188 -11.984 -33.062 1 89 843 LYS B C 1
ATOM 14138 O O . LYS B 1 843 ? 14.391 -11.75 -33.156 1 89 843 LYS B O 1
ATOM 14143 N N . ARG B 1 844 ? 12.461 -11.469 -32.219 1 88.56 844 ARG B N 1
ATOM 14144 C CA . ARG B 1 844 ? 12.938 -10.438 -31.312 1 88.56 844 ARG B CA 1
ATOM 14145 C C . ARG B 1 844 ? 13.977 -11 -30.344 1 88.56 844 ARG B C 1
ATOM 14147 O O . ARG B 1 844 ? 14.883 -10.281 -29.906 1 88.56 844 ARG B O 1
ATOM 14154 N N . ARG B 1 845 ? 13.93 -12.328 -30.062 1 91.19 845 ARG B N 1
ATOM 14155 C CA . ARG B 1 845 ? 14.805 -12.922 -29.062 1 91.19 845 ARG B CA 1
ATOM 14156 C C . ARG B 1 845 ? 15.93 -13.719 -29.703 1 91.19 845 ARG B C 1
ATOM 14158 O O . ARG B 1 845 ? 16.859 -14.164 -29.031 1 91.19 845 ARG B O 1
ATOM 14165 N N . SER B 1 846 ? 15.945 -13.828 -30.984 1 89.75 846 SER B N 1
ATOM 14166 C CA . SER B 1 846 ? 16.781 -14.773 -31.719 1 89.75 846 SER B CA 1
ATOM 14167 C C . SER B 1 846 ? 18.25 -14.5 -31.484 1 89.75 846 SER B C 1
ATOM 14169 O O . SER B 1 846 ? 19.016 -15.43 -31.203 1 89.75 846 SER B O 1
ATOM 14171 N N . ASN B 1 847 ? 18.609 -13.25 -31.516 1 87.44 847 ASN B N 1
ATOM 14172 C CA . ASN B 1 847 ? 20.031 -12.922 -31.406 1 87.44 847 ASN B CA 1
ATOM 14173 C C . ASN B 1 847 ? 20.562 -13.234 -30.016 1 87.44 847 ASN B C 1
ATOM 14175 O O . ASN B 1 847 ? 21.641 -13.82 -29.875 1 87.44 847 ASN B O 1
ATOM 14179 N N . ALA B 1 848 ? 19.844 -12.828 -29.078 1 89.88 848 ALA B N 1
ATOM 14180 C CA . ALA B 1 848 ? 20.266 -13.07 -27.703 1 89.88 848 ALA B CA 1
ATOM 14181 C C . ALA B 1 848 ? 20.312 -14.562 -27.391 1 89.88 848 ALA B C 1
ATOM 14183 O O . ALA B 1 848 ? 21.219 -15.047 -26.734 1 89.88 848 ALA B O 1
ATOM 14184 N N . LEU B 1 849 ? 19.391 -15.32 -27.891 1 92 849 LEU B N 1
ATOM 14185 C CA . LEU B 1 849 ? 19.344 -16.75 -27.656 1 92 849 LEU B CA 1
ATOM 14186 C C . LEU B 1 849 ? 20.5 -17.469 -28.359 1 92 849 LEU B C 1
ATOM 14188 O O . LEU B 1 849 ? 21.109 -18.375 -27.797 1 92 849 LEU B O 1
ATOM 14192 N N . GLN B 1 850 ? 20.734 -17.016 -29.547 1 91.75 850 GLN B N 1
ATOM 14193 C CA . GLN B 1 850 ? 21.844 -17.609 -30.312 1 91.75 850 GLN B CA 1
ATOM 14194 C C . GLN B 1 850 ? 23.156 -17.453 -29.562 1 91.75 850 GLN B C 1
ATOM 14196 O O . GLN B 1 850 ? 23.953 -18.406 -29.484 1 91.75 850 GLN B O 1
ATOM 14201 N N . ALA B 1 851 ? 23.312 -16.281 -29.062 1 89.25 851 ALA B N 1
ATOM 14202 C CA . ALA B 1 851 ? 24.531 -16.016 -28.328 1 89.25 851 ALA B CA 1
ATOM 14203 C C . ALA B 1 851 ? 24.641 -16.906 -27.094 1 89.25 851 ALA B C 1
ATOM 14205 O O . ALA B 1 851 ? 25.703 -17.453 -26.797 1 89.25 851 ALA B O 1
ATOM 14206 N N . LEU B 1 852 ? 23.641 -17.109 -26.422 1 91.94 852 LEU B N 1
ATOM 14207 C CA . LEU B 1 852 ? 23.625 -17.922 -25.219 1 91.94 852 LEU B CA 1
ATOM 14208 C C . LEU B 1 852 ? 23.828 -19.391 -25.547 1 91.94 852 LEU B C 1
ATOM 14210 O O . LEU B 1 852 ? 24.5 -20.109 -24.812 1 91.94 852 LEU B O 1
ATOM 14214 N N . HIS B 1 853 ? 23.25 -19.812 -26.641 1 94.12 853 HIS B N 1
ATOM 14215 C CA . HIS B 1 853 ? 23.422 -21.203 -27.062 1 94.12 853 HIS B CA 1
ATOM 14216 C C . HIS B 1 853 ? 24.891 -21.484 -27.406 1 94.12 853 HIS B C 1
ATOM 14218 O O . HIS B 1 853 ? 25.422 -22.531 -27.031 1 94.12 853 HIS B O 1
ATOM 14224 N N . GLU B 1 854 ? 25.438 -20.594 -28.078 1 91.62 854 GLU B N 1
ATOM 14225 C CA . GLU B 1 854 ? 26.844 -20.75 -28.438 1 91.62 854 GLU B CA 1
ATOM 14226 C C . GLU B 1 854 ? 27.734 -20.812 -27.188 1 91.62 854 GLU B C 1
ATOM 14228 O O . GLU B 1 854 ? 28.641 -21.625 -27.109 1 91.62 854 GLU B O 1
ATOM 14233 N N . LEU B 1 855 ? 27.406 -19.953 -26.297 1 90.44 855 LEU B N 1
ATOM 14234 C CA . LEU B 1 855 ? 28.141 -19.953 -25.031 1 90.44 855 LEU B CA 1
ATOM 14235 C C . LEU B 1 855 ? 27.938 -21.266 -24.281 1 90.44 855 LEU B C 1
ATOM 14237 O O . LEU B 1 855 ? 28.891 -21.797 -23.703 1 90.44 855 LEU B O 1
ATOM 14241 N N . GLN B 1 856 ? 26.75 -21.734 -24.25 1 93.62 856 GLN B N 1
ATOM 14242 C CA . GLN B 1 856 ? 26.469 -22.969 -23.531 1 93.62 856 GLN B CA 1
ATOM 14243 C C . GLN B 1 856 ? 27.219 -24.141 -24.156 1 93.62 856 GLN B C 1
ATOM 14245 O O . GLN B 1 856 ? 27.812 -24.953 -23.438 1 93.62 856 GLN B O 1
ATOM 14250 N N . ILE B 1 857 ? 27.266 -24.203 -25.484 1 94.69 857 ILE B N 1
ATOM 14251 C CA . ILE B 1 857 ? 27.938 -25.281 -26.188 1 94.69 857 ILE B CA 1
ATOM 14252 C C . ILE B 1 857 ? 29.438 -25.234 -25.906 1 94.69 857 ILE B C 1
ATOM 14254 O O . ILE B 1 857 ? 30.047 -26.266 -25.609 1 94.69 857 ILE B O 1
ATOM 14258 N N . HIS B 1 858 ? 29.922 -24.062 -25.969 1 91.19 858 HIS B N 1
ATOM 14259 C CA . HIS B 1 858 ? 31.344 -23.875 -25.719 1 91.19 858 HIS B CA 1
ATOM 14260 C C . HIS B 1 858 ? 31.719 -24.297 -24.297 1 91.19 858 HIS B C 1
ATOM 14262 O O . HIS B 1 858 ? 32.688 -25.047 -24.094 1 91.19 858 HIS B O 1
ATOM 14268 N N . GLU B 1 859 ? 30.922 -23.875 -23.375 1 91.12 859 GLU B N 1
ATOM 14269 C CA . GLU B 1 859 ? 31.188 -24.172 -21.969 1 91.12 859 GLU B CA 1
ATOM 14270 C C . GLU B 1 859 ? 30.953 -25.656 -21.656 1 91.12 859 GLU B C 1
ATOM 14272 O O . GLU B 1 859 ? 31.625 -26.234 -20.812 1 91.12 859 GLU B O 1
ATOM 14277 N N . LEU B 1 860 ? 29.969 -26.203 -22.281 1 93.31 860 LEU B N 1
ATOM 14278 C CA . LEU B 1 860 ? 29.672 -27.625 -22.094 1 93.31 860 LEU B CA 1
ATOM 14279 C C . LEU B 1 860 ? 30.844 -28.484 -22.562 1 93.31 860 LEU B C 1
ATOM 14281 O O . LEU B 1 860 ? 31.234 -29.422 -21.859 1 93.31 860 LEU B O 1
ATOM 14285 N N . LYS B 1 861 ? 31.344 -28.172 -23.688 1 91.88 861 LYS B N 1
ATOM 14286 C CA . LYS B 1 861 ? 32.469 -28.906 -24.234 1 91.88 861 LYS B CA 1
ATOM 14287 C C . LYS B 1 861 ? 33.688 -28.844 -23.312 1 91.88 861 LYS B C 1
ATOM 14289 O O . LYS B 1 861 ? 34.312 -29.859 -23.047 1 91.88 861 LYS B O 1
ATOM 14294 N N . ALA B 1 862 ? 33.938 -27.703 -22.828 1 90.25 862 ALA B N 1
ATOM 14295 C CA . ALA B 1 862 ? 35.062 -27.484 -21.953 1 90.25 862 ALA B CA 1
ATOM 14296 C C . ALA B 1 862 ? 34.875 -28.188 -20.609 1 90.25 862 ALA B C 1
ATOM 14298 O O . ALA B 1 862 ? 35.781 -28.828 -20.094 1 90.25 862 ALA B O 1
ATOM 14299 N N . TRP B 1 863 ? 33.719 -28.047 -20.078 1 91.5 863 TRP B N 1
ATOM 14300 C CA . TRP B 1 863 ? 33.438 -28.609 -18.766 1 91.5 863 TRP B CA 1
ATOM 14301 C C . TRP B 1 863 ? 33.5 -30.141 -18.812 1 91.5 863 TRP B C 1
ATOM 14303 O O . TRP B 1 863 ? 34.031 -30.766 -17.906 1 91.5 863 TRP B O 1
ATOM 14313 N N . ARG B 1 864 ? 32.969 -30.781 -19.828 1 91.81 864 ARG B N 1
ATOM 14314 C CA . ARG B 1 864 ? 32.906 -32.219 -19.953 1 91.81 864 ARG B CA 1
ATOM 14315 C C . ARG B 1 864 ? 34.312 -32.844 -20.078 1 91.81 864 ARG B C 1
ATOM 14317 O O . ARG B 1 864 ? 34.5 -34 -19.734 1 91.81 864 ARG B O 1
ATOM 14324 N N . GLN B 1 865 ? 35.25 -32.031 -20.422 1 88.88 865 GLN B N 1
ATOM 14325 C CA . GLN B 1 865 ? 36.625 -32.5 -20.531 1 88.88 865 GLN B CA 1
ATOM 14326 C C . GLN B 1 865 ? 37.312 -32.531 -19.156 1 88.88 865 GLN B C 1
ATOM 14328 O O . GLN B 1 865 ? 38.219 -33.344 -18.953 1 88.88 865 GLN B O 1
ATOM 14333 N N . ILE B 1 866 ? 36.781 -31.797 -18.234 1 86.25 866 ILE B N 1
ATOM 14334 C CA . ILE B 1 866 ? 37.5 -31.688 -16.969 1 86.25 866 ILE B CA 1
ATOM 14335 C C . ILE B 1 866 ? 36.656 -32.219 -15.828 1 86.25 866 ILE B C 1
ATOM 14337 O O . ILE B 1 866 ? 37.094 -32.281 -14.68 1 86.25 866 ILE B O 1
ATOM 14341 N N . LYS B 1 867 ? 35.344 -32.5 -15.906 1 77.38 867 LYS B N 1
ATOM 14342 C CA . LYS B 1 867 ? 34.375 -32.781 -14.867 1 77.38 867 LYS B CA 1
ATOM 14343 C C . LYS B 1 867 ? 34.844 -33.938 -13.984 1 77.38 867 LYS B C 1
ATOM 14345 O O . LYS B 1 867 ? 34.562 -33.969 -12.781 1 77.38 867 LYS B O 1
ATOM 14350 N N . GLY B 1 868 ? 35.625 -34.906 -14.383 1 63.94 868 GLY B N 1
ATOM 14351 C CA . GLY B 1 868 ? 36.094 -36.031 -13.578 1 63.94 868 GLY B CA 1
ATOM 14352 C C . GLY B 1 868 ? 37.188 -35.656 -12.594 1 63.94 868 GLY B C 1
ATOM 14353 O O . GLY B 1 868 ? 37.469 -36.375 -11.648 1 63.94 868 GLY B O 1
ATOM 14354 N N . ASN B 1 869 ? 37.719 -34.5 -12.633 1 64.75 869 ASN B N 1
ATOM 14355 C CA . ASN B 1 869 ? 38.875 -34.156 -11.797 1 64.75 869 ASN B CA 1
ATOM 14356 C C . ASN B 1 869 ? 38.5 -33.25 -10.633 1 64.75 869 ASN B C 1
ATOM 14358 O O . ASN B 1 869 ? 39.344 -32.906 -9.805 1 64.75 869 ASN B O 1
ATOM 14362 N N . ASN B 1 870 ? 37.156 -33.312 -10.211 1 63.06 870 ASN B N 1
ATOM 14363 C CA . ASN B 1 870 ? 36.594 -32.562 -9.086 1 63.06 870 ASN B CA 1
ATOM 14364 C C . ASN B 1 870 ? 37.469 -31.375 -8.734 1 63.06 870 ASN B C 1
ATOM 14366 O O . ASN B 1 870 ? 37.938 -31.25 -7.598 1 63.06 870 ASN B O 1
ATOM 14370 N N . THR B 1 871 ? 37.938 -30.469 -9.609 1 71 871 THR B N 1
ATOM 14371 C CA . THR B 1 871 ? 38.812 -29.328 -9.398 1 71 871 THR B CA 1
ATOM 14372 C C . THR B 1 871 ? 38 -28.047 -9.227 1 71 871 THR B C 1
ATOM 14374 O O . THR B 1 871 ? 36.812 -28.031 -9.508 1 71 871 THR B O 1
ATOM 14377 N N . GLU B 1 872 ? 38.5 -27.141 -8.438 1 77.25 872 GLU B N 1
ATOM 14378 C CA . GLU B 1 872 ? 37.969 -25.797 -8.266 1 77.25 872 GLU B CA 1
ATOM 14379 C C . GLU B 1 872 ? 37.469 -25.219 -9.594 1 77.25 872 GLU B C 1
ATOM 14381 O O . GLU B 1 872 ? 36.438 -24.547 -9.641 1 77.25 872 GLU B O 1
ATOM 14386 N N . ASP B 1 873 ? 38.094 -25.578 -10.602 1 79.56 873 ASP B N 1
ATOM 14387 C CA . ASP B 1 873 ? 37.719 -25.078 -11.93 1 79.56 873 ASP B CA 1
ATOM 14388 C C . ASP B 1 873 ? 36.438 -25.703 -12.414 1 79.56 873 ASP B C 1
ATOM 14390 O O . ASP B 1 873 ? 35.625 -25.031 -13.055 1 79.56 873 ASP B O 1
ATOM 14394 N N . SER B 1 874 ? 36.281 -26.875 -12.125 1 82.62 874 SER B N 1
ATOM 14395 C CA . SER B 1 874 ? 35.062 -27.562 -12.508 1 82.62 874 SER B CA 1
ATOM 14396 C C . SER B 1 874 ? 33.844 -26.953 -11.836 1 82.62 874 SER B C 1
ATOM 14398 O O . SER B 1 874 ? 32.812 -26.781 -12.469 1 82.62 874 SER B O 1
ATOM 14400 N N . GLU B 1 875 ? 34.062 -26.562 -10.688 1 78.81 875 GLU B N 1
ATOM 14401 C CA . GLU B 1 875 ? 32.969 -25.969 -9.938 1 78.81 875 GLU B CA 1
ATOM 14402 C C . GLU B 1 875 ? 32.594 -24.594 -10.5 1 78.81 875 GLU B C 1
ATOM 14404 O O . GLU B 1 875 ? 31.406 -24.25 -10.578 1 78.81 875 GLU B O 1
ATOM 14409 N N . LYS B 1 876 ? 33.531 -23.844 -10.859 1 78.38 876 LYS B N 1
ATOM 14410 C CA . LYS B 1 876 ? 33.312 -22.531 -11.445 1 78.38 876 LYS B CA 1
ATOM 14411 C C . LYS B 1 876 ? 32.594 -22.641 -12.781 1 78.38 876 LYS B C 1
ATOM 14413 O O . LYS B 1 876 ? 31.703 -21.844 -13.094 1 78.38 876 LYS B O 1
ATOM 14418 N N . MET B 1 877 ? 32.969 -23.656 -13.484 1 85.5 877 MET B N 1
ATOM 14419 C CA . MET B 1 877 ? 32.375 -23.844 -14.805 1 85.5 877 MET B CA 1
ATOM 14420 C C . MET B 1 877 ? 30.922 -24.297 -14.688 1 85.5 877 MET B C 1
ATOM 14422 O O . MET B 1 877 ? 30.062 -23.875 -15.477 1 85.5 877 MET B O 1
ATOM 14426 N N . ILE B 1 878 ? 30.672 -25.078 -13.766 1 84.31 878 ILE B N 1
ATOM 14427 C CA . ILE B 1 878 ? 29.297 -25.547 -13.57 1 84.31 878 ILE B CA 1
ATOM 14428 C C . ILE B 1 878 ? 28.406 -24.359 -13.188 1 84.31 878 ILE B C 1
ATOM 14430 O O . ILE B 1 878 ? 27.25 -24.297 -13.609 1 84.31 878 ILE B O 1
ATOM 14434 N N . LYS B 1 879 ? 28.922 -23.547 -12.391 1 80.12 879 LYS B N 1
ATOM 14435 C CA . LYS B 1 879 ? 28.156 -22.359 -12.008 1 80.12 879 LYS B CA 1
ATOM 14436 C C . LYS B 1 879 ? 27.812 -21.516 -13.227 1 80.12 879 LYS B C 1
ATOM 14438 O O . LYS B 1 879 ? 26.688 -21.047 -13.359 1 80.12 879 LYS B O 1
ATOM 14443 N N . ARG B 1 880 ? 28.719 -21.375 -14.039 1 85 880 ARG B N 1
ATOM 14444 C CA . ARG B 1 880 ? 28.5 -20.594 -15.258 1 85 880 ARG B CA 1
ATOM 14445 C C . ARG B 1 880 ? 27.469 -21.281 -16.156 1 85 880 ARG B C 1
ATOM 14447 O O . ARG B 1 880 ? 26.609 -20.609 -16.734 1 85 880 ARG B O 1
ATOM 14454 N N . LEU B 1 881 ? 27.641 -22.531 -16.266 1 88.62 881 LEU B N 1
ATOM 14455 C CA . LEU B 1 881 ? 26.719 -23.297 -17.078 1 88.62 881 LEU B CA 1
ATOM 14456 C C . LEU B 1 881 ? 25.297 -23.188 -16.547 1 88.62 881 LEU B C 1
ATOM 14458 O O . LEU B 1 881 ? 24.344 -23.109 -17.328 1 88.62 881 LEU B O 1
ATOM 14462 N N . LEU B 1 882 ? 25.172 -23.156 -15.328 1 83.69 882 LEU B N 1
ATOM 14463 C CA . LEU B 1 882 ? 23.859 -23 -14.719 1 83.69 882 LEU B CA 1
ATOM 14464 C C . LEU B 1 882 ? 23.281 -21.625 -14.992 1 83.69 882 LEU B C 1
ATOM 14466 O O . LEU B 1 882 ? 22.078 -21.484 -15.219 1 83.69 882 LEU B O 1
ATOM 14470 N N . GLU B 1 883 ? 24.047 -20.625 -14.969 1 84.62 883 GLU B N 1
ATOM 14471 C CA . GLU B 1 883 ? 23.625 -19.266 -15.289 1 84.62 883 GLU B CA 1
ATOM 14472 C C . GLU B 1 883 ? 23.125 -19.172 -16.734 1 84.62 883 GLU B C 1
ATOM 14474 O O . GLU B 1 883 ? 22.109 -18.516 -17 1 84.62 883 GLU B O 1
ATOM 14479 N N . ILE B 1 884 ? 23.922 -19.812 -17.562 1 89.88 884 ILE B N 1
ATOM 14480 C CA . ILE B 1 884 ? 23.531 -19.812 -18.969 1 89.88 884 ILE B CA 1
ATOM 14481 C C . ILE B 1 884 ? 22.203 -20.547 -19.141 1 89.88 884 ILE B C 1
ATOM 14483 O O . ILE B 1 884 ? 21.312 -20.078 -19.875 1 89.88 884 ILE B O 1
ATOM 14487 N N . THR B 1 885 ? 22.094 -21.641 -18.469 1 88.38 885 THR B N 1
ATOM 14488 C CA . THR B 1 885 ? 20.875 -22.438 -18.531 1 88.38 885 THR B CA 1
ATOM 14489 C C . THR B 1 885 ? 19.672 -21.609 -18.078 1 88.38 885 THR B C 1
ATOM 14491 O O . THR B 1 885 ? 18.609 -21.656 -18.688 1 88.38 885 THR B O 1
ATOM 14494 N N . THR B 1 886 ? 19.828 -20.891 -17.062 1 83.62 886 THR B N 1
ATOM 14495 C CA . THR B 1 886 ? 18.75 -20.062 -16.531 1 83.62 886 THR B CA 1
ATOM 14496 C C . THR B 1 886 ? 18.406 -18.938 -17.516 1 83.62 886 THR B C 1
ATOM 14498 O O . THR B 1 886 ? 17.234 -18.609 -17.703 1 83.62 886 THR B O 1
ATOM 14501 N N . ALA B 1 887 ? 19.391 -18.328 -18.062 1 89.06 887 ALA B N 1
ATOM 14502 C CA . ALA B 1 887 ? 19.172 -17.266 -19.031 1 89.06 887 ALA B CA 1
ATOM 14503 C C . ALA B 1 887 ? 18.406 -17.766 -20.234 1 89.06 887 ALA B C 1
ATOM 14505 O O . ALA B 1 887 ? 17.469 -17.094 -20.719 1 89.06 887 ALA B O 1
ATOM 14506 N N . LEU B 1 888 ? 18.859 -18.906 -20.688 1 91 888 LEU B N 1
ATOM 14507 C CA . LEU B 1 888 ? 18.172 -19.516 -21.828 1 91 888 LEU B CA 1
ATOM 14508 C C . LEU B 1 888 ? 16.719 -19.844 -21.484 1 91 888 LEU B C 1
ATOM 14510 O O . LEU B 1 888 ? 15.82 -19.594 -22.297 1 91 888 LEU B O 1
ATOM 14514 N N . ALA B 1 889 ? 16.531 -20.391 -20.328 1 86.31 889 ALA B N 1
ATOM 14515 C CA . ALA B 1 889 ? 15.188 -20.719 -19.891 1 86.31 889 ALA B CA 1
ATOM 14516 C C . ALA B 1 889 ? 14.305 -19.484 -19.859 1 86.31 889 ALA B C 1
ATOM 14518 O O . ALA B 1 889 ? 13.133 -19.531 -20.266 1 86.31 889 ALA B O 1
ATOM 14519 N N . SER B 1 890 ? 14.812 -18.406 -19.406 1 83.81 890 SER B N 1
ATOM 14520 C CA . SER B 1 890 ? 14.062 -17.141 -19.344 1 83.81 890 SER B CA 1
ATOM 14521 C C . SER B 1 890 ? 13.711 -16.641 -20.734 1 83.81 890 SER B C 1
ATOM 14523 O O . SER B 1 890 ? 12.625 -16.078 -20.953 1 83.81 890 SER B O 1
ATOM 14525 N N . GLY B 1 891 ? 14.609 -16.844 -21.578 1 88 891 GLY B N 1
ATOM 14526 C CA . GLY B 1 891 ? 14.391 -16.375 -22.938 1 88 891 GLY B CA 1
ATOM 14527 C C . GLY B 1 891 ? 13.406 -17.234 -23.719 1 88 891 GLY B C 1
ATOM 14528 O O . GLY B 1 891 ? 12.648 -16.719 -24.547 1 88 891 GLY B O 1
ATOM 14529 N N . LEU B 1 892 ? 13.492 -18.469 -23.375 1 87.19 892 LEU B N 1
ATOM 14530 C CA . LEU B 1 892 ? 12.625 -19.406 -24.094 1 87.19 892 LEU B CA 1
ATOM 14531 C C . LEU B 1 892 ? 11.227 -19.406 -23.5 1 87.19 892 LEU B C 1
ATOM 14533 O O . LEU B 1 892 ? 10.281 -19.875 -24.125 1 87.19 892 LEU B O 1
ATOM 14537 N N . LYS B 1 893 ? 10.938 -18.734 -22.281 1 73.5 893 LYS B N 1
ATOM 14538 C CA . LYS B 1 893 ? 9.68 -18.5 -21.578 1 73.5 893 LYS B CA 1
ATOM 14539 C C . LYS B 1 893 ? 9.047 -19.828 -21.141 1 73.5 893 LYS B C 1
ATOM 14541 O O . LYS B 1 893 ? 8.508 -19.938 -20.047 1 73.5 893 LYS B O 1
ATOM 14546 N N . ASN B 1 894 ? 8.906 -20.875 -22.156 1 64.19 894 ASN B N 1
ATOM 14547 C CA . ASN B 1 894 ? 8.141 -22.078 -21.859 1 64.19 894 ASN B CA 1
ATOM 14548 C C . ASN B 1 894 ? 9.039 -23.312 -21.766 1 64.19 894 ASN B C 1
ATOM 14550 O O . ASN B 1 894 ? 9.07 -24.125 -22.688 1 64.19 894 ASN B O 1
ATOM 14554 N N . THR B 1 895 ? 10.07 -23.328 -20.781 1 56.81 895 THR B N 1
ATOM 14555 C CA . THR B 1 895 ? 11.078 -24.375 -20.906 1 56.81 895 THR B CA 1
ATOM 14556 C C . THR B 1 895 ? 10.719 -25.578 -20.031 1 56.81 895 THR B C 1
ATOM 14558 O O . THR B 1 895 ? 11.305 -26.641 -20.188 1 56.81 895 THR B O 1
ATOM 14561 N N . GLY B 1 896 ? 9.742 -25.438 -19.172 1 54.75 896 GLY B N 1
ATOM 14562 C CA . GLY B 1 896 ? 9.547 -26.641 -18.375 1 54.75 896 GLY B CA 1
ATOM 14563 C C . GLY B 1 896 ? 8.086 -26.922 -18.094 1 54.75 896 GLY B C 1
ATOM 14564 O O . GLY B 1 896 ? 7.227 -26.047 -18.25 1 54.75 896 GLY B O 1
#

Radius of gyration: 39.68 Å; Cα contacts (8 Å, |Δi|>4): 2738; chains: 2; bounding box: 79×131×106 Å

Organism: Indibacter alkaliphilus (strain CCUG 57479 / KCTC 22604 / LW1) (NCBI:txid1189612)

InterPro domains:
  IPR015813 Pyruvate/Phosphoenolpyruvate kinase-like domain superfamily [SSF51621] (15-896)
  IPR021135 Phosphoenolpyruvate carboxylase [PF00311] (46-896)
  IPR021135 Phosphoenolpyruvate carboxylase [PR00150] (127-140)
  IPR021135 Phosphoenolpyruvate carboxylase [PR00150] (180-196)
  IPR021135 Phosphoenolpyruvate carboxylase [PR00150] (243-258)
  IPR021135 Phosphoenolpyruvate carboxylase [PR00150] (391-411)
  IPR021135 Phosphoenolpyruvate carboxylase [PR00150] (545-565)
  IPR021135 Phosphoenolpyruvate carboxylase [PR00150] (587-616)
  IPR021135 Phosphoenolpyruvate carboxylase [PR00150] (720-746)
  IPR021135 Phosphoenolpyruvate carboxylase [PTHR30523] (10-896)
  IPR033129 Phosphoenolpyruvate carboxylase, His active site [PS00393] (547-559)

Sequence (1792 aa):
MSTIKPEFIFEKISSDMSFLRDCFKKVLTDLGEDKLAEILDQKLDKESILKMGSETEEKHIQVLSIYLQLMNLVEENAAVQFRRNVEDHKGMASIRGSFSETLTRLKSMGISENEILNTIRQIHLSPVLTAHPTEAKRISIIELHRDLYLQLVKLENSSFSKKEKDEITREITALLERWWRSGEVYLEKPTVKTERNNVMHYFTKVFPLILEKTDQQLEHSWVQAGFDSKKLKSPDNFPVLQFGSWVGGDRDGHPYVSAELTEETLWEHRKAAIKLIRSEIFELGSKLSFSEIRNDVPAYFKREILERAEALGELGQKAINRNSLEPWRQFINLIIIKLDYTALGNKNFQYQNAEELMSDLSLLRSSLTELGADKIIRQLLFPVERLLQCFGFHLVKLDIRQNSEFHDKAMEQILLKTFPERKAFREWTENEKLDFINEELKSNRPFAISGEKFGEEADKVLDCYRAVKNHTRKYGSEGIGTFIISMTRSLRDLLTVYLLMREAGLDRNIFQVAPLFETIEDLENSADIMESYLSHPAYPKSPVQEIMLGYSDSNKDGGIIASRYNIYCTEEELAKVAAKHQIKFRYFHGIGGTISRGGGKYHRFLESMPPGSLSGEMKLTVQGETIAQQFANLLNGTYNMEMLLSGMLLQTAYTLYPKQPNGYPLEALRSLSDHSLQYYRKLIEHPSFIAFYGQATPIDVLEMSKIGSRPARRTGARSLSDLRAIPWVFSWSQSRFNITGWYGIGHALMYLREENSKVYQQLQDNADSWPLLRYILIQVETNLMNADLSIMKAYSELVSDEKLRLDISANLIEEYHRSLDEIQKMFGRPREVRRTSQIDNMKRRSNALQALHELQIHELKAWRQIKGNNTEDSEKMIKRLLEITTALASGLKNTGMSTIKPEFIFEKISSDMSFLRDCFKKVLTDLGEDKLAEILDQKLDKESILKMGSETEEKHIQVLSIYLQLMNLVEENAAVQFRRNVEDHKGMASIRGSFSETLTRLKSMGISENEILNTIRQIHLSPVLTAHPTEAKRISIIELHRDLYLQLVKLENSSFSKKEKDEITREITALLERWWRSGEVYLEKPTVKTERNNVMHYFTKVFPLILEKTDQQLEHSWVQAGFDSKKLKSPDNFPVLQFGSWVGGDRDGHPYVSAELTEETLWEHRKAAIKLIRSEIFELGSKLSFSEIRNDVPAYFKREILERAEALGELGQKAINRNSLEPWRQFINLIIIKLDYTALGNKNFQYQNAEELMSDLSLLRSSLTELGADKIIRQLLFPVERLLQCFGFHLVKLDIRQNSEFHDKAMEQILLKTFPERKAFREWTENEKLDFINEELKSNRPFAISGEKFGEEADKVLDCYRAVKNHTRKYGSEGIGTFIISMTRSLRDLLTVYLLMREAGLDRNIFQVAPLFETIEDLENSADIMESYLSHPAYPKSPVQEIMLGYSDSNKDGGIIASRYNIYCTEEELAKVAAKHQIKFRYFHGIGGTISRGGGKYHRFLESMPPGSLSGEMKLTVQGETIAQQFANLLNGTYNMEMLLSGMLLQTAYTLYPKQPNGYPLEALRSLSDHSLQYYRKLIEHPSFIAFYGQATPIDVLEMSKIGSRPARRTGARSLSDLRAIPWVFSWSQSRFNITGWYGIGHALMYLREENSKVYQQLQDNADSWPLLRYILIQVETNLMNADLSIMKAYSELVSDEKLRLDISANLIEEYHRSLDEIQKMFGRPREVRRTSQIDNMKRRSNALQALHELQIHELKAWRQIKGNNTEDSEKMIKRLLEITTALASGLKNTG

Foldseek 3Di:
DPPPPCVVLVVQLVVQLVLLLVLLLVLCVVVVNNLLNVCSVPPLDQVSLVPDDDVVVLLNLLSLLVSLLSSLLSNVVSVVVSLVVCCVPVNPLPDPLFLLVLLVVCVVVVQDPVNLLVLQLLFEEAAEEEFAQFFDWDPVVLVLSVLLSVLVVVCVDPPDDPVVNVVSSVVNSVSSNVDSVVDTADPFQDDLVRRLVVVVCCLQPFVLLLLLVLLVSNLVSCVVSVHDSVSSLDLSSHHQYAYEYARLAAPALFPRNFLVSNLVSQLVLLLSLLVSLLVLLVVLLVPQLDFVVVFPFDPVLVVVLVVLLVLVPPQLVVLQVVRDRRSLSSLSSSVSVQSVCQSVLNPSRHDQWLVVVLVSLVVSVVRCVVRVNSVSCSPRSNSSSSSCSHQISRSHAHEHEYELVLLQVLVQLQCCVLPVPDDGSVPDDPVVLVVVLLVLLVDLDASGDPPDDRDDSNCRLLSNLLSQVVCCVSRRNVRHAAYEYEPDDALSSQSSNVNSNSNSPHDPLRHAYEYEQEALVSLVCVLVRVLCNLPDPSRRDDQEHEYEYWQLNHLLQFFLLLSLLSNLVSLVSNLVSCVVSVHHYAYEYEAECASLRVHDQQLLSLLLHPQQSQQSHYYYYYYSLCCSVQTSDSVSVSVSVSSNSSSSSSSNCCNVPPDDDDPADSVLSVLLSVQLRVQVCCQLVPPCNLLLLPQLWPLVLSQVDSRHSRGQFSPPDSDSVRGDRQSVQQRCLLLLLSCSLAGRNLRSLVCCVVPPVPSNVSQLVCCPPNSNNVSSLVSNVLSLVSHDLVSSLLSLVSRPDPVSSCVSNVSSVVRSVSRQVSSCSSPVHHCCVVPVVSVSLCVVSVSSLVSLSVVLSVLSSVLVVCVVVPDPVNVVSSVSNSSSSNSNCSSSVRSD/DPPPPCVVLVVQLVVQLVLLLVLLLVLCVVVVNNLLSVCSVPPLDQVSLVPDDDVVVLLNLLSLLVSLLSSLLSNVVSVVVSLVVCCVPVNPLVDPLFLLVLLVVCVVVVQDPVNLLVLQLLFEEAAEEEFAQFFDWDPVVLVLSQLLSVLVVVCVDPVDDPVVNVVSSVVNSVSSNVDSVVDTADPFQDDLVRRLVVVVCCLQPFVLLLLLVLLVSNLVSCVVSVHDSVSSLDLSSHHQAAYEYARLAAPALFPRNFLVSNLVSQLVLLLSLLVSLLVLLVVLLVPQLDFVVVFPFDPVLVVVLVVLLVLVPPQLVVLQVVRDRRSLSSLSSSVSVQSVCQSVLNPSRHDQWLVVVLVSLVVSVVRCVVRVNSVSCSPRSNSSSSSCSHQISRSHAHEHEYELVLLQVLVQLQCCVLPVPDDRSVPDDPVRLVVVLLVLLVDLDASGDPPDDRDDSNCRLLSNLLSQVVCCVSRRNVRHAAYEYEPDDALSSQSSNVNSNSNSPHDPLRHAYEYEQEALVSLVCVLVRVLCNLPDPSRRDDQEHEYEYWQLNHLLQFFLLLSLLSNLVSLVSNLVSCVVSVHHYAYEYEAECASLRVHDQQLLSLLLHDQQSQQSHYYYYYYSLCCSVQTSDSVSVSVSVSSNSSSSSSSNCCNVPPDDDDPADSVLSVLLSVQLRVQVCCQLVPPCNLLLLPQLWPLVLSQVDSRTSRGQFSPPDSDSVRGDRQSVQLRCLLLLLSCSLAGRNLRSLVCCVVPPVPSNVSQLVCCPPNSNNVSSLVSNVLSLVSHDLVSSLLSLVSRPDPVSSCVSNVSSVVRSVSRQVSSCSSPVHHCCVVPVVSVSLCVVSVSSLVSLSVVLSVLSSVLVVCVVVPDPVNVVSSVSNSSSSNSNCSSSVRSD